Protein AF-0000000083403536 (afdb_homodimer)

Structure (mmCIF, N/CA/C/O backbone):
data_AF-0000000083403536-model_v1
#
loop_
_entity.id
_entity.type
_entity.pdbx_description
1 polymer 'CxC2-like cysteine cluster KDZ transposase-associated domain-containing protein'
#
loop_
_atom_site.group_PDB
_atom_site.id
_atom_site.type_symbol
_atom_site.label_atom_id
_atom_site.label_alt_id
_atom_site.label_comp_id
_atom_site.label_asym_id
_atom_site.label_entity_id
_atom_site.label_seq_id
_atom_site.pdbx_PDB_ins_code
_atom_site.Cartn_x
_atom_site.Cartn_y
_atom_site.Cartn_z
_atom_site.occupancy
_atom_site.B_iso_or_equiv
_atom_site.auth_seq_id
_atom_site.auth_comp_id
_atom_site.auth_asym_id
_atom_site.auth_atom_id
_atom_site.pdbx_PDB_model_num
ATOM 1 N N . PHE A 1 1 ? 15.836 26.047 -26.703 1 81.62 1 PHE A N 1
ATOM 2 C CA . PHE A 1 1 ? 15.055 25.016 -26.031 1 81.62 1 PHE A CA 1
ATOM 3 C C . PHE A 1 1 ? 15.797 23.672 -26.078 1 81.62 1 PHE A C 1
ATOM 5 O O . PHE A 1 1 ? 15.227 22.641 -25.719 1 81.62 1 PHE A O 1
ATOM 12 N N . GLY A 1 2 ? 17.047 23.734 -26.688 1 80.88 2 GLY A N 1
ATOM 13 C CA . GLY A 1 2 ? 17.844 22.516 -26.672 1 80.88 2 GLY A CA 1
ATOM 14 C C . GLY A 1 2 ? 17.906 21.859 -25.312 1 80.88 2 GLY A C 1
ATOM 15 O O . GLY A 1 2 ? 18.047 22.531 -24.297 1 80.88 2 GLY A O 1
ATOM 16 N N . PRO A 1 3 ? 17.656 20.5 -25.359 1 91.81 3 PRO A N 1
ATOM 17 C CA . PRO A 1 3 ? 17.719 19.469 -26.406 1 91.81 3 PRO A CA 1
ATOM 18 C C . PRO A 1 3 ? 16.359 19.234 -27.062 1 91.81 3 PRO A C 1
ATOM 20 O O . PRO A 1 3 ? 16.281 18.469 -28.031 1 91.81 3 PRO A O 1
ATOM 23 N N . PHE A 1 4 ? 15.422 19.938 -26.703 1 94.31 4 PHE A N 1
ATOM 24 C CA . PHE A 1 4 ? 14.094 19.766 -27.281 1 94.31 4 PHE A CA 1
ATOM 25 C C . PHE A 1 4 ? 13.898 20.703 -28.469 1 94.31 4 PHE A C 1
ATOM 27 O O . PHE A 1 4 ? 14.57 21.734 -28.578 1 94.31 4 PHE A O 1
ATOM 34 N N . GLU A 1 5 ? 13.062 20.344 -29.344 1 93.38 5 GLU A N 1
ATOM 35 C CA . GLU A 1 5 ? 12.844 21.125 -30.562 1 93.38 5 GLU A CA 1
ATOM 36 C C . GLU A 1 5 ? 12.195 22.469 -30.25 1 93.38 5 GLU A C 1
ATOM 38 O O . GLU A 1 5 ? 12.523 23.469 -30.875 1 93.38 5 GLU A O 1
ATOM 43 N N . ASP A 1 6 ? 11.203 22.453 -29.453 1 93.25 6 ASP A N 1
ATOM 44 C CA . ASP A 1 6 ? 10.5 23.672 -29.078 1 93.25 6 ASP A CA 1
ATOM 45 C C . ASP A 1 6 ? 9.883 23.547 -27.688 1 93.25 6 ASP A C 1
ATOM 47 O O . ASP A 1 6 ? 10.086 22.547 -27 1 93.25 6 ASP A O 1
ATOM 51 N N . LEU A 1 7 ? 9.242 24.578 -27.266 1 92.75 7 LEU A N 1
ATOM 52 C CA . LEU A 1 7 ? 8.633 24.625 -25.938 1 92.75 7 LEU A CA 1
ATOM 53 C C . LEU A 1 7 ? 7.527 23.578 -25.812 1 92.75 7 LEU A C 1
ATOM 55 O O . LEU A 1 7 ? 7.355 22.984 -24.75 1 92.75 7 LEU A O 1
ATOM 59 N N . ASP A 1 8 ? 6.859 23.375 -26.922 1 93.75 8 ASP A N 1
ATOM 60 C CA . ASP A 1 8 ? 5.758 22.406 -26.922 1 93.75 8 ASP A CA 1
ATOM 61 C C . ASP A 1 8 ? 6.254 21 -26.625 1 93.75 8 ASP A C 1
ATOM 63 O O . ASP A 1 8 ? 5.629 20.266 -25.859 1 93.75 8 ASP A O 1
ATOM 67 N N . GLU A 1 9 ? 7.324 20.75 -27.219 1 94.69 9 GLU A N 1
ATOM 68 C CA . GLU A 1 9 ? 7.918 19.438 -27.016 1 94.69 9 GLU A CA 1
ATOM 69 C C . GLU A 1 9 ? 8.422 19.281 -25.578 1 94.69 9 GLU A C 1
ATOM 71 O O . GLU A 1 9 ? 8.289 18.203 -24.984 1 94.69 9 GLU A O 1
ATOM 76 N N . PHE A 1 10 ? 9.016 20.344 -25.078 1 94.88 10 PHE A N 1
ATOM 77 C CA . PHE A 1 10 ? 9.516 20.312 -23.719 1 94.88 10 PHE A CA 1
ATOM 78 C C . PHE A 1 10 ? 8.367 20.078 -22.734 1 94.88 10 PHE A C 1
ATOM 80 O O . PHE A 1 10 ? 8.492 19.281 -21.797 1 94.88 10 PHE A O 1
ATOM 87 N N . GLU A 1 11 ? 7.289 20.734 -22.906 1 94.88 11 GLU A N 1
ATOM 88 C CA . GLU A 1 11 ? 6.148 20.609 -22.016 1 94.88 11 GLU A CA 1
ATOM 89 C C . GLU A 1 11 ? 5.555 19.203 -22.062 1 94.88 11 GLU A C 1
ATOM 91 O O . GLU A 1 11 ? 5.062 18.703 -21.047 1 94.88 11 GLU A O 1
ATOM 96 N N . LEU A 1 12 ? 5.605 18.625 -23.219 1 95.81 12 LEU A N 1
ATOM 97 C CA . LEU A 1 12 ? 5.172 17.234 -23.328 1 95.81 12 LEU A CA 1
ATOM 98 C C . LEU A 1 12 ? 6.07 16.328 -22.5 1 95.81 12 LEU A C 1
ATOM 100 O O . LEU A 1 12 ? 5.582 15.438 -21.797 1 95.81 12 LEU A O 1
ATOM 104 N N . ALA A 1 13 ? 7.363 16.531 -22.625 1 95.25 13 ALA A N 1
ATOM 105 C CA . ALA A 1 13 ? 8.32 15.734 -21.859 1 95.25 13 ALA A CA 1
ATOM 106 C C . ALA A 1 13 ? 8.125 15.93 -20.359 1 95.25 13 ALA A C 1
ATOM 108 O O . ALA A 1 13 ? 8.219 14.977 -19.578 1 95.25 13 ALA A O 1
ATOM 109 N N . GLU A 1 14 ? 7.898 17.172 -20.016 1 93.94 14 GLU A N 1
ATOM 110 C CA . GLU A 1 14 ? 7.66 17.516 -18.609 1 93.94 14 GLU A CA 1
ATOM 111 C C . GLU A 1 14 ? 6.441 16.797 -18.062 1 93.94 14 GLU A C 1
ATOM 113 O O . GLU A 1 14 ? 6.414 16.438 -16.875 1 93.94 14 GLU A O 1
ATOM 118 N N . TRP A 1 15 ? 5.441 16.578 -18.875 1 93.62 15 TRP A N 1
ATOM 119 C CA . TRP A 1 15 ? 4.23 15.875 -18.469 1 93.62 15 TRP A CA 1
ATOM 120 C C . TRP A 1 15 ? 4.457 14.367 -18.422 1 93.62 15 TRP A C 1
ATOM 122 O O . TRP A 1 15 ? 3.977 13.695 -17.516 1 93.62 15 TRP A O 1
ATOM 132 N N . LEU A 1 16 ? 5.191 13.773 -19.344 1 94.19 16 LEU A N 1
ATOM 133 C CA . LEU A 1 16 ? 5.367 12.336 -19.516 1 94.19 16 LEU A CA 1
ATOM 134 C C . LEU A 1 16 ? 6.211 11.758 -18.391 1 94.19 16 LEU A C 1
ATOM 136 O O . LEU A 1 16 ? 5.891 10.695 -17.844 1 94.19 16 LEU A O 1
ATOM 140 N N . LEU A 1 17 ? 7.195 12.375 -18.016 1 90.62 17 LEU A N 1
ATOM 141 C CA . LEU A 1 17 ? 8.227 11.82 -17.141 1 90.62 17 LEU A CA 1
ATOM 142 C C . LEU A 1 17 ? 7.648 11.469 -15.773 1 90.62 17 LEU A C 1
ATOM 144 O O . LEU A 1 17 ? 7.828 10.352 -15.281 1 90.62 17 LEU A O 1
ATOM 148 N N . PRO A 1 18 ? 6.938 12.406 -15.117 1 85.25 18 PRO A N 1
ATOM 149 C CA . PRO A 1 18 ? 6.441 12.086 -13.773 1 85.25 18 PRO A CA 1
ATOM 150 C C . PRO A 1 18 ? 5.137 11.289 -13.797 1 85.25 18 PRO A C 1
ATOM 152 O O . PRO A 1 18 ? 4.797 10.625 -12.82 1 85.25 18 PRO A O 1
ATOM 155 N N . ASN A 1 19 ? 4.402 11.32 -14.906 1 85.5 19 ASN A N 1
ATOM 156 C CA . ASN A 1 19 ? 3.027 10.828 -14.875 1 85.5 19 ASN A CA 1
ATOM 157 C C . ASN A 1 19 ? 2.906 9.453 -15.516 1 85.5 19 ASN A C 1
ATOM 159 O O . ASN A 1 19 ? 1.936 8.734 -15.273 1 85.5 19 ASN A O 1
ATOM 163 N N . VAL A 1 20 ? 3.871 9.156 -16.406 1 89.19 20 VAL A N 1
ATOM 164 C CA . VAL A 1 20 ? 3.729 7.91 -17.156 1 89.19 20 VAL A CA 1
ATOM 165 C C . VAL A 1 20 ? 4.973 7.047 -16.953 1 89.19 20 VAL A C 1
ATOM 167 O O . VAL A 1 20 ? 6.098 7.559 -16.953 1 89.19 20 VAL A O 1
ATOM 170 N N . GLY A 1 21 ? 4.805 5.758 -16.766 1 85.19 21 GLY A N 1
ATOM 171 C CA . GLY A 1 21 ? 5.914 4.828 -16.656 1 85.19 21 GLY A CA 1
ATOM 172 C C . GLY A 1 21 ? 6.672 4.645 -17.969 1 85.19 21 GLY A C 1
ATOM 173 O O . GLY A 1 21 ? 6.168 4.992 -19.031 1 85.19 21 GLY A O 1
ATOM 174 N N . GLN A 1 22 ? 7.812 4.02 -17.906 1 85.62 22 GLN A N 1
ATOM 175 C CA . GLN A 1 22 ? 8.695 3.896 -19.062 1 85.62 22 GLN A CA 1
ATOM 176 C C . GLN A 1 22 ? 8.062 3.039 -20.156 1 85.62 22 GLN A C 1
ATOM 178 O O . GLN A 1 22 ? 8.062 3.42 -21.328 1 85.62 22 GLN A O 1
ATOM 183 N N . GLY A 1 23 ? 7.586 1.917 -19.719 1 85.69 23 GLY A N 1
ATOM 184 C CA . GLY A 1 23 ? 6.953 1.044 -20.688 1 85.69 23 GLY A CA 1
ATOM 185 C C . GLY A 1 23 ? 5.742 1.672 -21.359 1 85.69 23 GLY A C 1
ATOM 186 O O . GLY A 1 23 ? 5.562 1.55 -22.578 1 85.69 23 GLY A O 1
ATOM 187 N N . LYS A 1 24 ? 4.945 2.381 -20.656 1 90.69 24 LYS A N 1
ATOM 188 C CA . LYS A 1 24 ? 3.734 3.014 -21.172 1 90.69 24 LYS A CA 1
ATOM 189 C C . LYS A 1 24 ? 4.07 4.227 -22.031 1 90.69 24 LYS A C 1
ATOM 191 O O . LYS A 1 24 ? 3.334 4.559 -22.969 1 90.69 24 LYS A O 1
ATOM 196 N N . THR A 1 25 ? 5.199 4.879 -21.672 1 93.5 25 THR A N 1
ATOM 197 C CA . THR A 1 25 ? 5.668 5.977 -22.516 1 93.5 25 THR A CA 1
ATOM 198 C C . THR A 1 25 ? 6.066 5.469 -23.906 1 93.5 25 THR A C 1
ATOM 200 O O . THR A 1 25 ? 5.773 6.109 -24.906 1 93.5 25 THR A O 1
ATOM 203 N N . ASP A 1 26 ? 6.703 4.309 -23.906 1 93.62 26 ASP A N 1
ATOM 204 C CA . ASP A 1 26 ? 7.078 3.711 -25.188 1 93.62 26 ASP A CA 1
ATOM 205 C C . ASP A 1 26 ? 5.84 3.352 -26 1 93.62 26 ASP A C 1
ATOM 207 O O . ASP A 1 26 ? 5.816 3.551 -27.219 1 93.62 26 ASP A O 1
ATOM 211 N N . GLU A 1 27 ? 4.836 2.84 -25.312 1 92.94 27 GLU A N 1
ATOM 212 C CA . GLU A 1 27 ? 3.58 2.525 -25.984 1 92.94 27 GLU A CA 1
ATOM 213 C C . GLU A 1 27 ? 2.928 3.785 -26.547 1 92.94 27 GLU A C 1
ATOM 215 O O . GLU A 1 27 ? 2.402 3.773 -27.672 1 92.94 27 GLU A O 1
ATOM 220 N N . TYR A 1 28 ? 2.895 4.914 -25.797 1 94.69 28 TYR A N 1
ATOM 221 C CA . TYR A 1 28 ? 2.338 6.195 -26.203 1 94.69 28 TYR A CA 1
ATOM 222 C C . TYR A 1 28 ? 3.051 6.727 -27.438 1 94.69 28 TYR A C 1
ATOM 224 O O . TYR A 1 28 ? 2.408 7.219 -28.375 1 94.69 28 TYR A O 1
ATOM 232 N N . LEU A 1 29 ? 4.375 6.527 -27.469 1 95.31 29 LEU A N 1
ATOM 233 C CA . LEU A 1 29 ? 5.176 7.082 -28.547 1 95.31 29 LEU A CA 1
ATOM 234 C C . LEU A 1 29 ? 5.027 6.25 -29.812 1 95.31 29 LEU A C 1
ATOM 236 O O . LEU A 1 29 ? 5.312 6.73 -30.922 1 95.31 29 LEU A O 1
ATOM 240 N N . LYS A 1 30 ? 4.602 4.996 -29.641 1 94 30 LYS A N 1
ATOM 241 C CA . LYS A 1 30 ? 4.418 4.109 -30.797 1 94 30 LYS A CA 1
ATOM 242 C C . LYS A 1 30 ? 3.012 4.238 -31.359 1 94 30 LYS A C 1
ATOM 244 O O . LYS A 1 30 ? 2.729 3.723 -32.438 1 94 30 LYS A O 1
ATOM 249 N N . LEU A 1 31 ? 2.145 4.934 -30.672 1 94.75 31 LEU A N 1
ATOM 250 C CA . LEU A 1 31 ? 0.794 5.137 -31.172 1 94.75 31 LEU A CA 1
ATOM 251 C C . LEU A 1 31 ? 0.825 5.863 -32.531 1 94.75 31 LEU A C 1
ATOM 253 O O . LEU A 1 31 ? 1.603 6.805 -32.688 1 94.75 31 LEU A O 1
ATOM 257 N N . PRO A 1 32 ? 0.029 5.469 -33.406 1 93.38 32 PRO A N 1
ATOM 258 C CA . PRO A 1 32 ? 0.009 6.113 -34.719 1 93.38 32 PRO A CA 1
ATOM 259 C C . PRO A 1 32 ? -0.308 7.605 -34.656 1 93.38 32 PRO A C 1
ATOM 261 O O . PRO A 1 32 ? 0.296 8.406 -35.375 1 93.38 32 PRO A O 1
ATOM 264 N N . ILE A 1 33 ? -1.183 8.016 -33.781 1 93.62 33 ILE A N 1
ATOM 265 C CA . ILE A 1 33 ? -1.561 9.422 -33.688 1 93.62 33 ILE A CA 1
ATOM 266 C C . ILE A 1 33 ? -0.366 10.234 -33.188 1 93.62 33 ILE A C 1
ATOM 268 O O . ILE A 1 33 ? -0.191 11.391 -33.594 1 93.62 33 ILE A O 1
ATOM 272 N N . THR A 1 34 ? 0.468 9.695 -32.312 1 94.31 34 THR A N 1
ATOM 273 C CA . THR A 1 34 ? 1.643 10.383 -31.797 1 94.31 34 THR A CA 1
ATOM 274 C C . THR A 1 34 ? 2.734 10.477 -32.844 1 94.31 34 THR A C 1
ATOM 276 O O . THR A 1 34 ? 3.416 11.492 -32.969 1 94.31 34 THR A O 1
ATOM 279 N N . GLN A 1 35 ? 2.832 9.43 -33.625 1 93.38 35 GLN A N 1
ATOM 280 C CA . GLN A 1 35 ? 3.871 9.398 -34.656 1 93.38 35 GLN A CA 1
ATOM 281 C C . GLN A 1 35 ? 3.51 10.289 -35.844 1 93.38 35 GLN A C 1
ATOM 283 O O . GLN A 1 35 ? 4.367 11 -36.375 1 93.38 35 GLN A O 1
ATOM 288 N N . LYS A 1 36 ? 2.289 10.328 -36.188 1 92.31 36 LYS A N 1
ATOM 289 C CA . LYS A 1 36 ? 1.858 11.008 -37.406 1 92.31 36 LYS A CA 1
ATOM 290 C C . LYS A 1 36 ? 1.49 12.461 -37.125 1 92.31 36 LYS A C 1
ATOM 292 O O . LYS A 1 36 ? 1.797 13.344 -37.938 1 92.31 36 LYS A O 1
ATOM 297 N N . ARG A 1 37 ? 0.852 12.719 -36.031 1 92.31 37 ARG A N 1
ATOM 298 C CA . ARG A 1 37 ? 0.308 14.055 -35.781 1 92.31 37 ARG A CA 1
ATOM 299 C C . ARG A 1 37 ? 1.186 14.828 -34.812 1 92.31 37 ARG A C 1
ATOM 301 O O . ARG A 1 37 ? 1.74 15.867 -35.156 1 92.31 37 ARG A O 1
ATOM 308 N N . CYS A 1 38 ? 1.353 14.32 -33.656 1 93 38 CYS A N 1
ATOM 309 C CA . CYS A 1 38 ? 2.178 15 -32.656 1 93 38 CYS A CA 1
ATOM 310 C C . CYS A 1 38 ? 3.631 15.07 -33.125 1 93 38 CYS A C 1
ATOM 312 O O . CYS A 1 38 ? 4.273 16.109 -33 1 93 38 CYS A O 1
ATOM 314 N N . ALA A 1 39 ? 4.25 14.031 -33.562 1 91.88 39 ALA A N 1
ATOM 315 C CA . ALA A 1 39 ? 5.566 13.859 -34.188 1 91.88 39 ALA A CA 1
ATOM 316 C C . ALA A 1 39 ? 6.66 14.484 -33.312 1 91.88 39 ALA A C 1
ATOM 318 O O . ALA A 1 39 ? 7.406 15.352 -33.781 1 91.88 39 ALA A O 1
ATOM 319 N N . PRO A 1 40 ? 6.754 14.086 -32.094 1 93.5 40 PRO A N 1
ATOM 320 C CA . PRO A 1 40 ? 7.879 14.57 -31.297 1 93.5 40 PRO A CA 1
ATOM 321 C C . PRO A 1 40 ? 9.234 14.133 -31.859 1 93.5 40 PRO A C 1
ATOM 323 O O . PRO A 1 40 ? 9.312 13.156 -32.594 1 93.5 40 PRO A O 1
ATOM 326 N N . SER A 1 41 ? 10.273 14.898 -31.547 1 94.19 41 SER A N 1
ATOM 327 C CA . SER A 1 41 ? 11.602 14.609 -32.062 1 94.19 41 SER A CA 1
ATOM 328 C C . SER A 1 41 ? 12.18 13.344 -31.438 1 94.19 41 SER A C 1
ATOM 330 O O . SER A 1 41 ? 13.141 12.766 -31.953 1 94.19 41 SER A O 1
ATOM 332 N N . PHE A 1 42 ? 11.664 12.914 -30.25 1 94.69 42 PHE A N 1
ATOM 333 C CA . PHE A 1 42 ? 12.062 11.656 -29.641 1 94.69 42 PHE A CA 1
ATOM 334 C C . PHE A 1 42 ? 11.062 10.555 -29.969 1 94.69 42 PHE A C 1
ATOM 336 O O . PHE A 1 42 ? 9.859 10.711 -29.75 1 94.69 42 PHE A O 1
ATOM 343 N N . LYS A 1 43 ? 11.5 9.43 -30.422 1 93.44 43 LYS A N 1
ATOM 344 C CA . LYS A 1 43 ? 10.633 8.367 -30.922 1 93.44 43 LYS A CA 1
ATOM 345 C C . LYS A 1 43 ? 10.484 7.254 -29.891 1 93.44 43 LYS A C 1
ATOM 347 O O . LYS A 1 43 ? 9.531 6.469 -29.953 1 93.44 43 LYS A O 1
ATOM 352 N N . THR A 1 44 ? 11.477 7.133 -29.078 1 93.81 44 THR A N 1
ATOM 353 C CA . THR A 1 44 ? 11.445 6.133 -28.016 1 93.81 44 THR A CA 1
ATOM 354 C C . THR A 1 44 ? 11.672 6.785 -26.656 1 93.81 44 THR A C 1
ATOM 356 O O . THR A 1 44 ? 12.109 7.934 -26.578 1 93.81 44 THR A O 1
ATOM 359 N N . ASN A 1 45 ? 11.25 6.066 -25.672 1 93.31 45 ASN A N 1
ATOM 360 C CA . ASN A 1 45 ? 11.516 6.57 -24.328 1 93.31 45 ASN A CA 1
ATOM 361 C C . ASN A 1 45 ? 13.008 6.766 -24.094 1 93.31 45 ASN A C 1
ATOM 363 O O . ASN A 1 45 ? 13.414 7.68 -23.375 1 93.31 45 ASN A O 1
ATOM 367 N N . LYS A 1 46 ? 13.82 5.875 -24.703 1 92.56 46 LYS A N 1
ATOM 368 C CA . LYS A 1 46 ? 15.273 6 -24.578 1 92.56 46 LYS A CA 1
ATOM 369 C C . LYS A 1 46 ? 15.766 7.324 -25.156 1 92.56 46 LYS A C 1
ATOM 371 O O . LYS A 1 46 ? 16.625 7.984 -24.562 1 92.56 46 LYS A O 1
ATOM 376 N N . ASP A 1 47 ? 15.203 7.691 -26.266 1 94.06 47 ASP A N 1
ATOM 377 C CA . ASP A 1 47 ? 15.555 8.969 -26.891 1 94.06 47 ASP A CA 1
ATOM 378 C C . ASP A 1 47 ? 15.148 10.141 -26 1 94.06 47 ASP A C 1
ATOM 380 O O . ASP A 1 47 ? 15.883 11.125 -25.891 1 94.06 47 ASP A O 1
ATOM 384 N N . LEU A 1 48 ? 13.992 10.047 -25.469 1 94.94 48 LEU A N 1
ATOM 385 C CA . LEU A 1 48 ? 13.5 11.078 -24.562 1 94.94 48 LEU A CA 1
ATOM 386 C C . LEU A 1 48 ? 14.422 11.234 -23.359 1 94.94 48 LEU A C 1
ATOM 388 O O . LEU A 1 48 ? 14.805 12.352 -23.016 1 94.94 48 LEU A O 1
ATOM 392 N N . LEU A 1 49 ? 14.797 10.117 -22.75 1 94.38 49 LEU A N 1
ATOM 393 C CA . LEU A 1 49 ? 15.648 10.141 -21.562 1 94.38 49 LEU A CA 1
ATOM 394 C C . LEU A 1 49 ? 17.031 10.672 -21.906 1 94.38 49 LEU A C 1
ATOM 396 O O . LEU A 1 49 ? 17.672 11.344 -21.078 1 94.38 49 LEU A O 1
ATOM 400 N N . LYS A 1 50 ? 17.516 10.367 -23.094 1 93.94 50 LYS A N 1
ATOM 401 C CA . LYS A 1 50 ? 18.797 10.914 -23.531 1 93.94 50 LYS A CA 1
ATOM 402 C C . LYS A 1 50 ? 18.75 12.438 -23.609 1 93.94 50 LYS A C 1
ATOM 404 O O . LYS A 1 50 ? 19.719 13.109 -23.25 1 93.94 50 LYS A O 1
ATOM 409 N N . LYS A 1 51 ? 17.703 12.977 -24.062 1 94.56 51 LYS A N 1
ATOM 410 C CA . LYS A 1 51 ? 17.531 14.422 -24.109 1 94.56 51 LYS A CA 1
ATOM 411 C C . LYS A 1 51 ? 17.484 15.016 -22.703 1 94.56 51 LYS A C 1
ATOM 413 O O . LYS A 1 51 ? 18.078 16.062 -22.453 1 94.56 51 LYS A O 1
ATOM 418 N N . VAL A 1 52 ? 16.812 14.359 -21.828 1 93.81 52 VAL A N 1
ATOM 419 C CA . VAL A 1 52 ? 16.703 14.828 -20.438 1 93.81 52 VAL A CA 1
ATOM 420 C C . VAL A 1 52 ? 18.078 14.781 -19.781 1 93.81 52 VAL A C 1
ATOM 422 O O . VAL A 1 52 ? 18.453 15.695 -19.031 1 93.81 52 VAL A O 1
ATOM 425 N N . ASP A 1 53 ? 18.828 13.719 -20.078 1 92.12 53 ASP A N 1
ATOM 426 C CA . ASP A 1 53 ? 20.156 13.539 -19.484 1 92.12 53 ASP A CA 1
ATOM 427 C C . ASP A 1 53 ? 21.125 14.609 -19.984 1 92.12 53 ASP A C 1
ATOM 429 O O . ASP A 1 53 ? 22.156 14.867 -19.344 1 92.12 53 ASP A O 1
ATOM 433 N N . SER A 1 54 ? 20.781 15.227 -21.047 1 92.12 54 SER A N 1
ATOM 434 C CA . SER A 1 54 ? 21.656 16.25 -21.609 1 92.12 54 SER A CA 1
ATOM 435 C C . SER A 1 54 ? 21.406 17.609 -20.984 1 92.12 54 SER A C 1
ATOM 437 O O . SER A 1 54 ? 22.188 18.547 -21.172 1 92.12 54 SER A O 1
ATOM 439 N N . LEU A 1 55 ? 20.391 17.719 -20.203 1 91.44 55 LEU A N 1
ATOM 440 C CA . LEU A 1 55 ? 20.094 18.969 -19.516 1 91.44 55 LEU A CA 1
ATOM 441 C C . LEU A 1 55 ? 21.109 19.203 -18.391 1 91.44 55 LEU A C 1
ATOM 443 O O . LEU A 1 55 ? 21.562 18.266 -17.75 1 91.44 55 LEU A O 1
ATOM 447 N N . PRO A 1 56 ? 21.469 20.375 -18.203 1 81.75 56 PRO A N 1
ATOM 448 C CA . PRO A 1 56 ? 22.422 20.688 -17.141 1 81.75 56 PRO A CA 1
ATOM 449 C C . PRO A 1 56 ? 21.859 20.438 -15.742 1 81.75 56 PRO A C 1
ATOM 451 O O . PRO A 1 56 ? 20.672 20.703 -15.5 1 81.75 56 PRO A O 1
ATOM 454 N N . THR A 1 57 ? 22.688 19.766 -14.844 1 75.06 57 THR A N 1
ATOM 455 C CA . THR A 1 57 ? 22.297 19.547 -13.453 1 75.06 57 THR A CA 1
ATOM 456 C C . THR A 1 57 ? 23.203 20.344 -12.508 1 75.06 57 THR A C 1
ATOM 458 O O . THR A 1 57 ? 24.375 20.578 -12.812 1 75.06 57 THR A O 1
ATOM 461 N N . GLN A 1 58 ? 22.625 21.031 -11.469 1 67.25 58 GLN A N 1
ATOM 462 C CA . GLN A 1 58 ? 23.484 21.797 -10.57 1 67.25 58 GLN A CA 1
ATOM 463 C C . GLN A 1 58 ? 23.609 21.109 -9.203 1 67.25 58 GLN A C 1
ATOM 465 O O . GLN A 1 58 ? 24.516 21.422 -8.438 1 67.25 58 GLN A O 1
ATOM 470 N N . SER A 1 59 ? 22.688 20.266 -8.773 1 66.88 59 SER A N 1
ATOM 471 C CA . SER A 1 59 ? 22.688 19.781 -7.395 1 66.88 59 SER A CA 1
ATOM 472 C C . SER A 1 59 ? 23.797 18.766 -7.164 1 66.88 59 SER A C 1
ATOM 474 O O . SER A 1 59 ? 23.781 18.031 -6.176 1 66.88 59 SER A O 1
ATOM 476 N N . GLY A 1 60 ? 24.859 18.844 -7.824 1 76.56 60 GLY A N 1
ATOM 477 C CA . GLY A 1 60 ? 25.969 17.922 -7.602 1 76.56 60 GLY A CA 1
ATOM 478 C C . GLY A 1 60 ? 25.703 16.531 -8.164 1 76.56 60 GLY A C 1
ATOM 479 O O . GLY A 1 60 ? 24.562 16.078 -8.195 1 76.56 60 GLY A O 1
ATOM 480 N N . GLU A 1 61 ? 26.656 15.914 -8.539 1 86.31 61 GLU A N 1
ATOM 481 C CA . GLU A 1 61 ? 26.578 14.578 -9.133 1 86.31 61 GLU A CA 1
ATOM 482 C C . GLU A 1 61 ? 26.547 13.5 -8.055 1 86.31 61 GLU A C 1
ATOM 484 O O . GLU A 1 61 ? 27.156 13.656 -6.992 1 86.31 61 GLU A O 1
ATOM 489 N N . TRP A 1 62 ? 25.781 12.539 -8.273 1 91.94 62 TRP A N 1
ATOM 490 C CA . TRP A 1 62 ? 25.703 11.398 -7.367 1 91.94 62 TRP A CA 1
ATOM 491 C C . TRP A 1 62 ? 26.984 10.578 -7.414 1 91.94 62 TRP A C 1
ATOM 493 O O . TRP A 1 62 ? 27.562 10.383 -8.484 1 91.94 62 TRP A O 1
ATOM 503 N N . ARG A 1 63 ? 27.422 10.273 -6.258 1 92.12 63 ARG A N 1
ATOM 504 C CA . ARG A 1 63 ? 28.578 9.391 -6.113 1 92.12 63 ARG A CA 1
ATOM 505 C C . ARG A 1 63 ? 28.234 8.18 -5.25 1 92.12 63 ARG A C 1
ATOM 507 O O . ARG A 1 63 ? 27.422 8.273 -4.328 1 92.12 63 ARG A O 1
ATOM 514 N N . CYS A 1 64 ? 28.781 7.051 -5.605 1 92.88 64 CYS A N 1
ATOM 515 C CA . CYS A 1 64 ? 28.594 5.832 -4.824 1 92.88 64 CYS A CA 1
ATOM 516 C C . CYS A 1 64 ? 29.906 5.387 -4.188 1 92.88 64 CYS A C 1
ATOM 518 O O . CYS A 1 64 ? 30.859 5.09 -4.891 1 92.88 64 CYS A O 1
ATOM 520 N N . ASP A 1 65 ? 29.969 5.5 -2.932 1 93 65 ASP A N 1
ATOM 521 C CA . ASP A 1 65 ? 31.109 4.988 -2.186 1 93 65 ASP A CA 1
ATOM 522 C C . ASP A 1 65 ? 30.812 3.611 -1.593 1 93 65 ASP A C 1
ATOM 524 O O . ASP A 1 65 ? 29.75 3.398 -1.015 1 93 65 ASP A O 1
ATOM 528 N N . ILE A 1 66 ? 31.734 2.699 -1.793 1 91.75 66 ILE A N 1
ATOM 529 C CA . ILE A 1 66 ? 31.594 1.367 -1.213 1 91.75 66 ILE A CA 1
ATOM 530 C C . ILE A 1 66 ? 32.312 1.312 0.133 1 91.75 66 ILE A C 1
ATOM 532 O O . ILE A 1 66 ? 33.531 1.568 0.212 1 91.75 66 ILE A O 1
ATOM 536 N N . ILE A 1 67 ? 31.531 1.086 1.136 1 92.38 67 ILE A N 1
ATOM 537 C CA . ILE A 1 67 ? 32.094 0.963 2.48 1 92.38 67 ILE A CA 1
ATOM 538 C C . ILE A 1 67 ? 32.188 -0.512 2.865 1 92.38 67 ILE A C 1
ATOM 540 O O . ILE A 1 67 ? 31.188 -1.24 2.818 1 92.38 67 ILE A O 1
ATOM 544 N N . THR A 1 68 ? 33.375 -0.896 3.225 1 90.56 68 THR A N 1
ATOM 545 C CA . THR A 1 68 ? 33.594 -2.283 3.611 1 90.56 68 THR A CA 1
ATOM 546 C C . THR A 1 68 ? 33.5 -2.445 5.125 1 90.56 68 THR A C 1
ATOM 548 O O . THR A 1 68 ? 34.188 -1.74 5.879 1 90.56 68 THR A O 1
ATOM 551 N N . VAL A 1 69 ? 32.625 -3.26 5.551 1 90.81 69 VAL A N 1
ATOM 552 C CA . VAL A 1 69 ? 32.438 -3.547 6.969 1 90.81 69 VAL A CA 1
ATOM 553 C C . VAL A 1 69 ? 32.969 -4.941 7.293 1 90.81 69 VAL A C 1
ATOM 555 O O . VAL A 1 69 ? 32.5 -5.934 6.719 1 90.81 69 VAL A O 1
ATOM 558 N N . THR A 1 70 ? 33.938 -4.938 8.172 1 90.81 70 THR A N 1
ATOM 559 C CA . THR A 1 70 ? 34.5 -6.215 8.602 1 90.81 70 THR A CA 1
ATOM 560 C C . THR A 1 70 ? 33.75 -6.746 9.828 1 90.81 70 THR A C 1
ATOM 562 O O . THR A 1 70 ? 33.719 -6.086 10.867 1 90.81 70 THR A O 1
ATOM 565 N N . GLY A 1 71 ? 33.156 -7.883 9.633 1 88.88 71 GLY A N 1
ATOM 566 C CA . GLY A 1 71 ? 32.375 -8.453 10.719 1 88.88 71 GLY A CA 1
ATOM 567 C C . GLY A 1 71 ? 33.188 -9.266 11.695 1 88.88 71 GLY A C 1
ATOM 568 O O . GLY A 1 71 ? 34.406 -9.312 11.586 1 88.88 71 GLY A O 1
ATOM 569 N N . ASP A 1 72 ? 32.562 -9.734 12.789 1 88.31 72 ASP A N 1
ATOM 570 C CA . ASP A 1 72 ? 33.219 -10.578 13.789 1 88.31 72 ASP A CA 1
ATOM 571 C C . ASP A 1 72 ? 32.969 -12.055 13.508 1 88.31 72 ASP A C 1
ATOM 573 O O . ASP A 1 72 ? 33.562 -12.922 14.148 1 88.31 72 ASP A O 1
ATOM 577 N N . LYS A 1 73 ? 32.125 -12.352 12.562 1 85.44 73 LYS A N 1
ATOM 578 C CA . LYS A 1 73 ? 31.938 -13.742 12.148 1 85.44 73 LYS A CA 1
ATOM 579 C C . LYS A 1 73 ? 33.062 -14.188 11.219 1 85.44 73 LYS A C 1
ATOM 581 O O . LYS A 1 73 ? 33.562 -13.398 10.422 1 85.44 73 LYS A O 1
ATOM 586 N N . MET A 1 74 ? 33.562 -15.258 11.484 1 81.94 74 MET A N 1
ATOM 587 C CA . MET A 1 74 ? 34.719 -15.766 10.711 1 81.94 74 MET A CA 1
ATOM 588 C C . MET A 1 74 ? 34.219 -16.688 9.586 1 81.94 74 MET A C 1
ATOM 590 O O . MET A 1 74 ? 33.25 -17.422 9.758 1 81.94 74 MET A O 1
ATOM 594 N N . THR A 1 75 ? 34.844 -16.391 8.469 1 71.5 75 THR A N 1
ATOM 595 C CA . THR A 1 75 ? 34.625 -17.328 7.383 1 71.5 75 THR A CA 1
ATOM 596 C C . THR A 1 75 ? 35.312 -18.656 7.664 1 71.5 75 THR A C 1
ATOM 598 O O . THR A 1 75 ? 36.062 -18.781 8.641 1 71.5 75 THR A O 1
ATOM 601 N N . GLU A 1 76 ? 35 -19.734 6.914 1 56.59 76 GLU A N 1
ATOM 602 C CA . GLU A 1 76 ? 35.594 -21.047 7.102 1 56.59 76 GLU A CA 1
ATOM 603 C C . GLU A 1 76 ? 37.125 -20.984 7.027 1 56.59 76 GLU A C 1
ATOM 605 O O . GLU A 1 76 ? 37.812 -21.75 7.703 1 56.59 76 GLU A O 1
ATOM 610 N N . GLY A 1 77 ? 37.688 -20.125 6.281 1 66.88 77 GLY A N 1
ATOM 611 C CA . GLY A 1 77 ? 39.125 -19.969 6.164 1 66.88 77 GLY A CA 1
ATOM 612 C C . GLY A 1 77 ? 39.719 -19.141 7.281 1 66.88 77 GLY A C 1
ATOM 613 O O . GLY A 1 77 ? 40.906 -18.812 7.254 1 66.88 77 GLY A O 1
ATOM 614 N N . GLY A 1 78 ? 38.844 -18.875 8.312 1 74.94 78 GLY A N 1
ATOM 615 C CA . GLY A 1 78 ? 39.375 -18.141 9.453 1 74.94 78 GLY A CA 1
ATOM 616 C C . GLY A 1 78 ? 39.438 -16.641 9.211 1 74.94 78 GLY A C 1
ATOM 617 O O . GLY A 1 78 ? 40.125 -15.922 9.938 1 74.94 78 GLY A O 1
ATOM 618 N N . LYS A 1 79 ? 39 -16.234 8.031 1 82 79 LYS A N 1
ATOM 619 C CA . LYS A 1 79 ? 38.969 -14.797 7.762 1 82 79 LYS A CA 1
ATOM 620 C C . LYS A 1 79 ? 37.625 -14.195 8.141 1 82 79 LYS A C 1
ATOM 622 O O . LYS A 1 79 ? 36.562 -14.852 8.016 1 82 79 LYS A O 1
ATOM 627 N N . PRO A 1 80 ? 37.719 -12.922 8.703 1 87.44 80 PRO A N 1
ATOM 628 C CA . PRO A 1 80 ? 36.469 -12.266 9.07 1 87.44 80 PRO A CA 1
ATOM 629 C C . PRO A 1 80 ? 35.562 -12.016 7.867 1 87.44 80 PRO A C 1
ATOM 631 O O . PRO A 1 80 ? 36.062 -11.68 6.781 1 87.44 80 PRO A O 1
ATOM 634 N N . MET A 1 81 ? 34.344 -12.273 8.062 1 85.81 81 MET A N 1
ATOM 635 C CA . MET A 1 81 ? 33.344 -12.008 7.016 1 85.81 81 MET A CA 1
ATOM 636 C C . MET A 1 81 ? 33.25 -10.508 6.734 1 85.81 81 MET A C 1
ATOM 638 O O . MET A 1 81 ? 33.281 -9.695 7.656 1 85.81 81 MET A O 1
ATOM 642 N N . VAL A 1 82 ? 33.312 -10.211 5.445 1 86.31 82 VAL A N 1
ATOM 643 C CA . VAL A 1 82 ? 33.25 -8.805 5.047 1 86.31 82 VAL A CA 1
ATOM 644 C C . VAL A 1 82 ? 31.984 -8.516 4.277 1 86.31 82 VAL A C 1
ATOM 646 O O . VAL A 1 82 ? 31.516 -9.359 3.502 1 86.31 82 VAL A O 1
ATOM 649 N N . GLU A 1 83 ? 31.312 -7.477 4.629 1 86.69 83 GLU A N 1
ATOM 650 C CA . GLU A 1 83 ? 30.125 -6.996 3.924 1 86.69 83 GLU A CA 1
ATOM 651 C C . GLU A 1 83 ? 30.359 -5.613 3.322 1 86.69 83 GLU A C 1
ATOM 653 O O . GLU A 1 83 ? 30.953 -4.746 3.963 1 86.69 83 GLU A O 1
ATOM 658 N N . GLU A 1 84 ? 30.016 -5.543 2.031 1 86.75 84 GLU A N 1
ATOM 659 C CA . GLU A 1 84 ? 30.141 -4.254 1.356 1 86.75 84 GLU A CA 1
ATOM 660 C C . GLU A 1 84 ? 28.797 -3.555 1.243 1 86.75 84 GLU A C 1
ATOM 662 O O . GLU A 1 84 ? 27.797 -4.172 0.848 1 86.75 84 GLU A O 1
ATOM 667 N N . VAL A 1 85 ? 28.797 -2.33 1.736 1 90.06 85 VAL A N 1
ATOM 668 C CA . VAL A 1 85 ? 27.578 -1.535 1.663 1 90.06 85 VAL A CA 1
ATOM 669 C C . VAL A 1 85 ? 27.812 -0.307 0.787 1 90.06 85 VAL A C 1
ATOM 671 O O . VAL A 1 85 ? 28.922 0.235 0.749 1 90.06 85 VAL A O 1
ATOM 674 N N . GLU A 1 86 ? 26.75 0.072 0.034 1 90.88 86 GLU A N 1
ATOM 675 C CA . GLU A 1 86 ? 26.828 1.221 -0.863 1 90.88 86 GLU A CA 1
ATOM 676 C C . GLU A 1 86 ? 26.297 2.482 -0.197 1 90.88 86 GLU A C 1
ATOM 678 O O . GLU A 1 86 ? 25.203 2.463 0.39 1 90.88 86 GLU A O 1
ATOM 683 N N . LEU A 1 87 ? 27.078 3.539 -0.208 1 94.88 87 LEU A N 1
ATOM 684 C CA . LEU A 1 87 ? 26.656 4.867 0.224 1 94.88 87 LEU A CA 1
ATOM 685 C C . LEU A 1 87 ? 26.531 5.812 -0.967 1 94.88 87 LEU A C 1
ATOM 687 O O . LEU A 1 87 ? 27.531 6.16 -1.601 1 94.88 87 LEU A O 1
ATOM 691 N N . TRP A 1 88 ? 25.328 6.16 -1.293 1 94.75 88 TRP A N 1
ATOM 692 C CA . TRP A 1 88 ? 25.078 7.125 -2.357 1 94.75 88 TRP A CA 1
ATOM 693 C C . TRP A 1 88 ? 24.984 8.539 -1.8 1 94.75 88 TRP A C 1
ATOM 695 O O . TRP A 1 88 ? 24.219 8.797 -0.871 1 94.75 88 TRP A O 1
ATOM 705 N N . SER A 1 89 ? 25.766 9.414 -2.27 1 95.44 89 SER A N 1
ATOM 706 C CA . SER A 1 89 ? 25.812 10.758 -1.694 1 95.44 89 SER A CA 1
ATOM 707 C C . SER A 1 89 ? 26.156 11.805 -2.746 1 95.44 89 SER A C 1
ATOM 709 O O . SER A 1 89 ? 26.625 11.461 -3.838 1 95.44 89 SER A O 1
ATOM 711 N N . ARG A 1 90 ? 25.859 13.039 -2.451 1 94.88 90 ARG A N 1
ATOM 712 C CA . ARG A 1 90 ? 26.266 14.227 -3.186 1 94.88 90 ARG A CA 1
ATOM 713 C C . ARG A 1 90 ? 27.156 15.125 -2.326 1 94.88 90 ARG A C 1
ATOM 715 O O . ARG A 1 90 ? 27.234 14.945 -1.109 1 94.88 90 ARG A O 1
ATOM 722 N N . ASP A 1 91 ? 27.875 15.992 -3.043 1 95.56 91 ASP A N 1
ATOM 723 C CA . ASP A 1 91 ? 28.688 16.969 -2.324 1 95.56 91 ASP A CA 1
ATOM 724 C C . ASP A 1 91 ? 27.828 17.969 -1.578 1 95.56 91 ASP A C 1
ATOM 726 O O . ASP A 1 91 ? 27.078 18.734 -2.197 1 95.56 91 ASP A O 1
ATOM 730 N N . PRO A 1 92 ? 27.953 18 -0.215 1 96.81 92 PRO A N 1
ATOM 731 C CA . PRO A 1 92 ? 27.109 18.906 0.554 1 96.81 92 PRO A CA 1
ATOM 732 C C . PRO A 1 92 ? 27.359 20.375 0.231 1 96.81 92 PRO A C 1
ATOM 734 O O . PRO A 1 92 ? 26.453 21.203 0.313 1 96.81 92 PRO A O 1
ATOM 737 N N . ILE A 1 93 ? 28.562 20.719 -0.129 1 96.75 93 ILE A N 1
ATOM 738 C CA . ILE A 1 93 ? 28.891 22.094 -0.435 1 96.75 93 ILE A CA 1
ATOM 739 C C . ILE A 1 93 ? 28.203 22.531 -1.725 1 96.75 93 ILE A C 1
ATOM 741 O O . ILE A 1 93 ? 27.703 23.656 -1.823 1 96.75 93 ILE A O 1
ATOM 745 N N . GLU A 1 94 ? 28.188 21.594 -2.654 1 94.56 94 GLU A N 1
ATOM 746 C CA . GLU A 1 94 ? 27.5 21.891 -3.91 1 94.56 94 GLU A CA 1
ATOM 747 C C . GLU A 1 94 ? 26 22.047 -3.699 1 94.56 94 GLU A C 1
ATOM 749 O O . GLU A 1 94 ? 25.344 22.859 -4.359 1 94.56 94 GLU A O 1
ATOM 754 N N . CYS A 1 95 ? 25.484 21.266 -2.824 1 94.94 95 CYS A N 1
ATOM 755 C CA . CYS A 1 95 ? 24.062 21.375 -2.502 1 94.94 95 CYS A CA 1
ATOM 756 C C . CYS A 1 95 ? 23.766 22.734 -1.885 1 94.94 95 CYS A C 1
ATOM 758 O O . CYS A 1 95 ? 22.766 23.375 -2.25 1 94.94 95 CYS A O 1
ATOM 760 N N . ILE A 1 96 ? 24.594 23.172 -0.966 1 96.94 96 ILE A N 1
ATOM 761 C CA . ILE A 1 96 ? 24.406 24.453 -0.294 1 96.94 96 ILE A CA 1
ATOM 762 C C . ILE A 1 96 ? 24.594 25.594 -1.291 1 96.94 96 ILE A C 1
ATOM 764 O O . ILE A 1 96 ? 23.844 26.578 -1.264 1 96.94 96 ILE A O 1
ATOM 768 N N . ARG A 1 97 ? 25.578 25.438 -2.182 1 95 97 ARG A N 1
ATOM 769 C CA . ARG A 1 97 ? 25.812 26.422 -3.227 1 95 97 ARG A CA 1
ATOM 770 C C . ARG A 1 97 ? 24.578 26.594 -4.105 1 95 97 ARG A C 1
ATOM 772 O O . ARG A 1 97 ? 24.203 27.719 -4.469 1 95 97 ARG A O 1
ATOM 779 N N . GLU A 1 98 ? 23.984 25.484 -4.398 1 91.81 98 GLU A N 1
ATOM 780 C CA . GLU A 1 98 ? 22.781 25.516 -5.215 1 91.81 98 GLU A CA 1
ATOM 781 C C . GLU A 1 98 ? 21.641 26.234 -4.496 1 91.81 98 GLU A C 1
ATOM 783 O O . GLU A 1 98 ? 20.922 27.031 -5.105 1 91.81 98 GLU A O 1
ATOM 788 N N . LEU A 1 99 ? 21.453 26.031 -3.248 1 94.56 99 LEU A N 1
ATOM 789 C CA . LEU A 1 99 ? 20.391 26.656 -2.469 1 94.56 99 LEU A CA 1
ATOM 790 C C . LEU A 1 99 ? 20.625 28.156 -2.307 1 94.56 99 LEU A C 1
ATOM 792 O O . LEU A 1 99 ? 19.719 28.953 -2.527 1 94.56 99 LEU A O 1
ATOM 796 N N . LEU A 1 100 ? 21.844 28.5 -1.995 1 95.56 100 LEU A N 1
ATOM 797 C CA . LEU A 1 100 ? 22.188 29.891 -1.747 1 95.56 100 LEU A CA 1
ATOM 798 C C . LEU A 1 100 ? 22.203 30.688 -3.047 1 95.56 100 LEU A C 1
ATOM 800 O O . LEU A 1 100 ? 21.906 31.875 -3.053 1 95.56 100 LEU A O 1
ATOM 804 N N . GLY A 1 101 ? 22.609 29.984 -4.066 1 91.31 101 GLY A N 1
ATOM 805 C CA . GLY A 1 101 ? 22.781 30.688 -5.336 1 91.31 101 GLY A CA 1
ATOM 806 C C . GLY A 1 101 ? 21.531 30.656 -6.199 1 91.31 101 GLY A C 1
ATOM 807 O O . GLY A 1 101 ? 21.484 31.281 -7.266 1 91.31 101 GLY A O 1
ATOM 808 N N . ASN A 1 102 ? 20.5 30.031 -5.789 1 87.81 102 ASN A N 1
ATOM 809 C CA . ASN A 1 102 ? 19.281 29.922 -6.57 1 87.81 102 ASN A CA 1
ATOM 810 C C . ASN A 1 102 ? 18.531 31.25 -6.645 1 87.81 102 ASN A C 1
ATOM 812 O O . ASN A 1 102 ? 18.062 31.75 -5.629 1 87.81 102 ASN A O 1
ATOM 816 N N . PRO A 1 103 ? 18.375 31.781 -7.754 1 84.56 103 PRO A N 1
ATOM 817 C CA . PRO A 1 103 ? 17.703 33.062 -7.883 1 84.56 103 PRO A CA 1
ATOM 818 C C . PRO A 1 103 ? 16.234 33.031 -7.48 1 84.56 103 PRO A C 1
ATOM 820 O O . PRO A 1 103 ? 15.648 34.062 -7.133 1 84.56 103 PRO A O 1
ATOM 823 N N . ALA A 1 104 ? 15.633 31.875 -7.516 1 83 104 ALA A N 1
ATOM 824 C CA . ALA A 1 104 ? 14.227 31.719 -7.148 1 83 104 ALA A CA 1
ATOM 825 C C . ALA A 1 104 ? 14.008 32.062 -5.672 1 83 104 ALA A C 1
ATOM 827 O O . ALA A 1 104 ? 12.891 32.375 -5.266 1 83 104 ALA A O 1
ATOM 828 N N . PHE A 1 105 ? 15.141 32.031 -4.902 1 90.5 105 PHE A N 1
ATOM 829 C CA . PHE A 1 105 ? 15.016 32.25 -3.465 1 90.5 105 PHE A CA 1
ATOM 830 C C . PHE A 1 105 ? 15.508 33.625 -3.08 1 90.5 105 PHE A C 1
ATOM 832 O O . PHE A 1 105 ? 15.648 33.938 -1.896 1 90.5 105 PHE A O 1
ATOM 839 N N . LYS A 1 106 ? 15.703 34.438 -3.99 1 89 106 LYS A N 1
ATOM 840 C CA . LYS A 1 106 ? 16.297 35.75 -3.746 1 89 106 LYS A CA 1
ATOM 841 C C . LYS A 1 106 ? 15.461 36.531 -2.754 1 89 106 LYS A C 1
ATOM 843 O O . LYS A 1 106 ? 16 37.156 -1.824 1 89 106 LYS A O 1
ATOM 848 N N . ASP A 1 107 ? 14.195 36.438 -2.906 1 89.56 107 ASP A N 1
ATOM 849 C CA . ASP A 1 107 ? 13.312 37.312 -2.127 1 89.56 107 ASP A CA 1
ATOM 850 C C . ASP A 1 107 ? 12.945 36.656 -0.793 1 89.56 107 ASP A C 1
ATOM 852 O O . ASP A 1 107 ? 12.359 37.312 0.078 1 89.56 107 ASP A O 1
ATOM 856 N N . CYS A 1 108 ? 13.344 35.5 -0.583 1 93.12 108 CYS A N 1
ATOM 857 C CA . CYS A 1 108 ? 12.953 34.812 0.647 1 93.12 108 CYS A CA 1
ATOM 858 C C . CYS A 1 108 ? 14.188 34.375 1.429 1 93.12 108 CYS A C 1
ATOM 860 O O . CYS A 1 108 ? 14.102 33.438 2.238 1 93.12 108 CYS A O 1
ATOM 862 N N . MET A 1 109 ? 15.289 35 1.233 1 95.38 109 MET A N 1
ATOM 863 C CA . MET A 1 109 ? 16.531 34.625 1.898 1 95.38 109 MET A CA 1
ATOM 864 C C . MET A 1 109 ? 17.078 35.75 2.734 1 95.38 109 MET A C 1
ATOM 866 O O . MET A 1 109 ? 16.922 36.938 2.367 1 95.38 109 MET A O 1
ATOM 870 N N . ARG A 1 110 ? 17.625 35.406 3.871 1 96.62 110 ARG A N 1
ATOM 871 C CA . ARG A 1 110 ? 18.359 36.375 4.711 1 96.62 110 ARG A CA 1
ATOM 872 C C . ARG A 1 110 ? 19.812 35.938 4.891 1 96.62 110 ARG A C 1
ATOM 874 O O . ARG A 1 110 ? 20.109 34.75 4.867 1 96.62 110 ARG A O 1
ATOM 881 N N . TYR A 1 111 ? 20.719 36.906 5.066 1 96.56 111 TYR A N 1
ATOM 882 C CA . TYR A 1 111 ? 22.141 36.594 5.105 1 96.56 111 TYR A CA 1
ATOM 883 C C . TYR A 1 111 ? 22.75 37.031 6.43 1 96.56 111 TYR A C 1
ATOM 885 O O . TYR A 1 111 ? 23.953 36.906 6.637 1 96.56 111 TYR A O 1
ATOM 893 N N . ALA A 1 112 ? 21.938 37.594 7.309 1 95.75 112 ALA A N 1
ATOM 894 C CA . ALA A 1 112 ? 22.375 38.031 8.633 1 95.75 112 ALA A CA 1
ATOM 895 C C . ALA A 1 112 ? 21.266 37.875 9.664 1 95.75 112 ALA A C 1
ATOM 897 O O . ALA A 1 112 ? 20.078 37.906 9.312 1 95.75 112 ALA A O 1
ATOM 898 N N . PRO A 1 113 ? 21.656 37.625 11.016 1 96.19 113 PRO A N 1
ATOM 899 C CA . PRO A 1 113 ? 20.625 37.531 12.055 1 96.19 113 PRO A CA 1
ATOM 900 C C . PRO A 1 113 ? 20 38.875 12.375 1 96.19 113 PRO A C 1
ATOM 902 O O . PRO A 1 113 ? 20.625 39.938 12.148 1 96.19 113 PRO A O 1
ATOM 905 N N . GLU A 1 114 ? 18.75 38.781 12.82 1 95.75 114 GLU A N 1
ATOM 906 C CA . GLU A 1 114 ? 18.016 40 13.172 1 95.75 114 GLU A CA 1
ATOM 907 C C . GLU A 1 114 ? 17.219 39.812 14.453 1 95.75 114 GLU A C 1
ATOM 909 O O . GLU A 1 114 ? 16.719 38.688 14.719 1 95.75 114 GLU A O 1
ATOM 914 N N . ARG A 1 115 ? 17.234 40.875 15.297 1 94 115 ARG A N 1
ATOM 915 C CA . ARG A 1 115 ? 16.328 40.844 16.438 1 94 115 ARG A CA 1
ATOM 916 C C . ARG A 1 115 ? 15.062 41.656 16.156 1 94 115 ARG A C 1
ATOM 918 O O . ARG A 1 115 ? 15.133 42.875 15.875 1 94 115 ARG A O 1
ATOM 925 N N . VAL A 1 116 ? 13.992 41 16.219 1 94.62 116 VAL A N 1
ATOM 926 C CA . VAL A 1 116 ? 12.703 41.625 15.891 1 94.62 116 VAL A CA 1
ATOM 927 C C . VAL A 1 116 ? 11.852 41.719 17.156 1 94.62 116 VAL A C 1
ATOM 929 O O . VAL A 1 116 ? 11.828 40.812 17.969 1 94.62 116 VAL A O 1
ATOM 932 N N . PHE A 1 117 ? 11.273 42.875 17.328 1 94.19 117 PHE A N 1
ATOM 933 C CA . PHE A 1 117 ? 10.414 43.125 18.484 1 94.19 117 PHE A CA 1
ATOM 934 C C . PHE A 1 117 ? 9.008 43.5 18.031 1 94.19 117 PHE A C 1
ATOM 936 O O . PHE A 1 117 ? 8.828 44.125 16.984 1 94.19 117 PHE A O 1
ATOM 943 N N . GLU A 1 118 ? 8.062 43.031 18.688 1 90.12 118 GLU A N 1
ATOM 944 C CA . GLU A 1 118 ? 6.672 43.312 18.344 1 90.12 118 GLU A CA 1
ATOM 945 C C . GLU A 1 118 ? 6.281 44.719 18.734 1 90.12 118 GLU A C 1
ATOM 947 O O . GLU A 1 118 ? 5.492 45.375 18.031 1 90.12 118 GLU A O 1
ATOM 952 N N . ASP A 1 119 ? 6.797 45.25 19.875 1 88.69 119 ASP A N 1
ATOM 953 C CA . ASP A 1 119 ? 6.438 46.594 20.375 1 88.69 119 ASP A CA 1
ATOM 954 C C . ASP A 1 119 ? 7.512 47.594 20.016 1 88.69 119 ASP A C 1
ATOM 956 O O . ASP A 1 119 ? 8.656 47.25 19.766 1 88.69 119 ASP A O 1
ATOM 960 N N . GLU A 1 120 ? 7.102 48.844 20.031 1 89.25 120 GLU A N 1
ATOM 961 C CA . GLU A 1 120 ? 8.016 49.938 19.703 1 89.25 120 GLU A CA 1
ATOM 962 C C . GLU A 1 120 ? 9.062 50.125 20.797 1 89.25 120 GLU A C 1
ATOM 964 O O . GLU A 1 120 ? 10.18 50.562 20.516 1 89.25 120 GLU A O 1
ATOM 969 N N . GLU A 1 121 ? 8.703 49.75 22.016 1 90 121 GLU A N 1
ATOM 970 C CA . GLU A 1 121 ? 9.586 49.969 23.156 1 90 121 GLU A CA 1
ATOM 971 C C . GLU A 1 121 ? 10.68 48.906 23.188 1 90 121 GLU A C 1
ATOM 973 O O . GLU A 1 121 ? 11.672 49.031 23.922 1 90 121 GLU A O 1
ATOM 978 N N . GLY A 1 122 ? 10.617 47.812 22.359 1 88.81 122 GLY A N 1
ATOM 979 C CA . GLY A 1 122 ? 11.625 46.781 22.297 1 88.81 122 GLY A CA 1
ATOM 980 C C . GLY A 1 122 ? 11.57 45.812 23.484 1 88.81 122 GLY A C 1
ATOM 981 O O . GLY A 1 122 ? 12.602 45.312 23.906 1 88.81 122 GLY A O 1
ATOM 982 N N . GLU A 1 123 ? 10.461 45.594 24.031 1 89.62 123 GLU A N 1
ATOM 983 C CA . GLU A 1 123 ? 10.344 44.75 25.219 1 89.62 123 GLU A CA 1
ATOM 984 C C . GLU A 1 123 ? 9.891 43.344 24.875 1 89.62 123 GLU A C 1
ATOM 986 O O . GLU A 1 123 ? 10.258 42.375 25.547 1 89.62 123 GLU A O 1
ATOM 991 N N . VAL A 1 124 ? 9.102 43.188 23.844 1 94.69 124 VAL A N 1
ATOM 992 C CA . VAL A 1 124 ? 8.562 41.875 23.469 1 94.69 124 VAL A CA 1
ATOM 993 C C . VAL A 1 124 ? 9.289 41.344 22.219 1 94.69 124 VAL A C 1
ATOM 995 O O . VAL A 1 124 ? 8.945 41.719 21.094 1 94.69 124 VAL A O 1
ATOM 998 N N . ARG A 1 125 ? 10.141 40.375 22.453 1 96.06 125 ARG A N 1
ATOM 999 C CA . ARG A 1 125 ? 10.961 39.812 21.375 1 96.06 125 ARG A CA 1
ATOM 1000 C C . ARG A 1 125 ? 10.164 38.812 20.562 1 96.06 125 ARG A C 1
ATOM 1002 O O . ARG A 1 125 ? 9.312 38.094 21.094 1 96.06 125 ARG A O 1
ATOM 1009 N N . VAL A 1 126 ? 10.43 38.781 19.219 1 95.94 126 VAL A N 1
ATOM 1010 C CA . VAL A 1 126 ? 9.766 37.844 18.312 1 95.94 126 VAL A CA 1
ATOM 1011 C C . VAL A 1 126 ? 10.727 36.719 17.922 1 95.94 126 VAL A C 1
ATOM 1013 O O . VAL A 1 126 ? 11.906 36.969 17.672 1 95.94 126 VAL A O 1
ATOM 1016 N N . PHE A 1 127 ? 10.305 35.469 17.984 1 95.69 127 PHE A N 1
ATOM 1017 C CA . PHE A 1 127 ? 11.039 34.281 17.562 1 95.69 127 PHE A CA 1
ATOM 1018 C C . PHE A 1 127 ? 10.266 33.5 16.5 1 95.69 127 PHE A C 1
ATOM 1020 O O . PHE A 1 127 ? 9.305 32.812 16.812 1 95.69 127 PHE A O 1
ATOM 1027 N N . ASP A 1 128 ? 10.633 33.562 15.289 1 93.25 128 ASP A N 1
ATOM 1028 C CA . ASP A 1 128 ? 9.898 32.875 14.242 1 93.25 128 ASP A CA 1
ATOM 1029 C C . ASP A 1 128 ? 10.852 32.125 13.305 1 93.25 128 ASP A C 1
ATOM 1031 O O . ASP A 1 128 ? 10.734 30.922 13.117 1 93.25 128 ASP A O 1
ATOM 1035 N N . GLU A 1 129 ? 11.828 32.812 12.766 1 95.75 129 GLU A N 1
ATOM 1036 C CA . GLU A 1 129 ? 12.805 32.25 11.844 1 95.75 129 GLU A CA 1
ATOM 1037 C C . GLU A 1 129 ? 14.141 32 12.539 1 95.75 129 GLU A C 1
ATOM 1039 O O . GLU A 1 129 ? 14.367 32.5 13.648 1 95.75 129 GLU A O 1
ATOM 1044 N N . MET A 1 130 ? 14.961 31.266 11.844 1 95.81 130 MET A N 1
ATOM 1045 C CA . MET A 1 130 ? 16.297 31 12.391 1 95.81 130 MET A CA 1
ATOM 1046 C C . MET A 1 130 ? 17.062 32.312 12.578 1 95.81 130 MET A C 1
ATOM 1048 O O . MET A 1 130 ? 17.812 32.469 13.539 1 95.81 130 MET A O 1
ATOM 1052 N N . TRP A 1 131 ? 16.906 33.25 11.641 1 97.31 131 TRP A N 1
ATOM 1053 C CA . TRP A 1 131 ? 17.672 34.469 11.711 1 97.31 131 TRP A CA 1
ATOM 1054 C C . TRP A 1 131 ? 17.109 35.438 12.766 1 97.31 131 TRP A C 1
ATOM 1056 O O . TRP A 1 131 ? 17.734 36.438 13.125 1 97.31 131 TRP A O 1
ATOM 1066 N N . THR A 1 132 ? 15.875 35.156 13.305 1 97 132 THR A N 1
ATOM 1067 C CA . THR A 1 132 ? 15.312 35.969 14.367 1 97 132 THR A CA 1
ATOM 1068 C C . THR A 1 132 ? 15.578 35.344 15.734 1 97 132 THR A C 1
ATOM 1070 O O . THR A 1 132 ? 15.18 35.906 16.766 1 97 132 THR A O 1
ATOM 1073 N N . ALA A 1 133 ? 16.266 34.219 15.766 1 96.94 133 ALA A N 1
ATOM 1074 C CA . ALA A 1 133 ? 16.516 33.469 17 1 96.94 133 ALA A CA 1
ATOM 1075 C C . ALA A 1 133 ? 17.938 33.719 17.5 1 96.94 133 ALA A C 1
ATOM 1077 O O . ALA A 1 133 ? 18.719 34.438 16.859 1 96.94 133 ALA A O 1
ATOM 1078 N N . ASP A 1 134 ? 18.266 33.125 18.609 1 97.31 134 ASP A N 1
ATOM 1079 C CA . ASP A 1 134 ? 19.484 33.469 19.312 1 97.31 134 ASP A CA 1
ATOM 1080 C C . ASP A 1 134 ? 20.688 32.688 18.766 1 97.31 134 ASP A C 1
ATOM 1082 O O . ASP A 1 134 ? 21.828 33.188 18.828 1 97.31 134 ASP A O 1
ATOM 1086 N N . TRP A 1 135 ? 20.484 31.547 18.25 1 97.5 135 TRP A N 1
ATOM 1087 C CA . TRP A 1 135 ? 21.578 30.703 17.812 1 97.5 135 TRP A CA 1
ATOM 1088 C C . TRP A 1 135 ? 22.438 31.406 16.766 1 97.5 135 TRP A C 1
ATOM 1090 O O . TRP A 1 135 ? 23.656 31.328 16.812 1 97.5 135 TRP A O 1
ATOM 1100 N N . TRP A 1 136 ? 21.75 32 15.82 1 97.56 136 TRP A N 1
ATOM 1101 C CA . TRP A 1 136 ? 22.484 32.656 14.742 1 97.56 136 TRP A CA 1
ATOM 1102 C C . TRP A 1 136 ? 23.359 33.781 15.289 1 97.56 136 TRP A C 1
ATOM 1104 O O . TRP A 1 136 ? 24.531 33.906 14.906 1 97.56 136 TRP A O 1
ATOM 1114 N N . TRP A 1 137 ? 22.906 34.531 16.266 1 96.44 137 TRP A N 1
ATOM 1115 C CA . TRP A 1 137 ? 23.672 35.625 16.906 1 96.44 137 TRP A CA 1
ATOM 1116 C C . TRP A 1 137 ? 24.875 35.031 17.641 1 96.44 137 TRP A C 1
ATOM 1118 O O . TRP A 1 137 ? 26 35.562 17.5 1 96.44 137 TRP A O 1
ATOM 1128 N N . ASP A 1 138 ? 24.625 34.062 18.406 1 96.56 138 ASP A N 1
ATOM 1129 C CA . ASP A 1 138 ? 25.672 33.438 19.203 1 96.56 138 ASP A CA 1
ATOM 1130 C C . ASP A 1 138 ? 26.781 32.875 18.328 1 96.56 138 ASP A C 1
ATOM 1132 O O . ASP A 1 138 ? 27.969 32.969 18.656 1 96.56 138 ASP A O 1
ATOM 1136 N N . THR A 1 139 ? 26.438 32.25 17.25 1 96.81 139 THR A N 1
ATOM 1137 C CA . THR A 1 139 ? 27.406 31.625 16.344 1 96.81 139 THR A CA 1
ATOM 1138 C C . THR A 1 139 ? 28.156 32.688 15.555 1 96.81 139 THR A C 1
ATOM 1140 O O . THR A 1 139 ? 29.344 32.531 15.281 1 96.81 139 THR A O 1
ATOM 1143 N N . GLN A 1 140 ? 27.422 33.719 15.172 1 96.12 140 GLN A N 1
ATOM 1144 C CA . GLN A 1 140 ? 28.031 34.812 14.414 1 96.12 140 GLN A CA 1
ATOM 1145 C C . GLN A 1 140 ? 29.188 35.438 15.188 1 96.12 140 GLN A C 1
ATOM 1147 O O . GLN A 1 140 ? 30.203 35.812 14.594 1 96.12 140 GLN A O 1
ATOM 1152 N N . GLU A 1 141 ? 29.062 35.5 16.438 1 95 141 GLU A N 1
ATOM 1153 C CA . GLU A 1 141 ? 30.062 36.125 17.297 1 95 141 GLU A CA 1
ATOM 1154 C C . GLU A 1 141 ? 31.359 35.281 17.328 1 95 141 GLU A C 1
ATOM 1156 O O . GLU A 1 141 ? 32.438 35.844 17.594 1 95 141 GLU A O 1
ATOM 1161 N N . LYS A 1 142 ? 31.25 34.094 17.031 1 94.5 142 LYS A N 1
ATOM 1162 C CA . LYS A 1 142 ? 32.406 33.188 17.109 1 94.5 142 LYS A CA 1
ATOM 1163 C C . LYS A 1 142 ? 33.188 33.219 15.797 1 94.5 142 LYS A C 1
ATOM 1165 O O . LYS A 1 142 ? 34.312 32.719 15.734 1 94.5 142 LYS A O 1
ATOM 1170 N N . LEU A 1 143 ? 32.656 33.812 14.797 1 96.19 143 LEU A N 1
ATOM 1171 C CA . LEU A 1 143 ? 33.281 33.781 13.469 1 96.19 143 LEU A CA 1
ATOM 1172 C C . LEU A 1 143 ? 33.969 35.094 13.156 1 96.19 143 LEU A C 1
ATOM 1174 O O . LEU A 1 143 ? 33.719 36.125 13.812 1 96.19 143 LEU A O 1
ATOM 1178 N N . PRO A 1 144 ? 34.844 35.125 12.172 1 93.69 144 PRO A N 1
ATOM 1179 C CA . PRO A 1 144 ? 35.562 36.375 11.805 1 93.69 144 PRO A CA 1
ATOM 1180 C C . PRO A 1 144 ? 34.625 37.438 11.234 1 93.69 144 PRO A C 1
ATOM 1182 O O . PRO A 1 144 ? 33.5 37.094 10.781 1 93.69 144 PRO A O 1
ATOM 1185 N N . ASP A 1 145 ? 35.125 38.625 11.227 1 91.88 145 ASP A N 1
ATOM 1186 C CA . ASP A 1 145 ? 34.344 39.75 10.688 1 91.88 145 ASP A CA 1
ATOM 1187 C C . ASP A 1 145 ? 34.062 39.531 9.195 1 91.88 145 ASP A C 1
ATOM 1189 O O . ASP A 1 145 ? 34.938 39.094 8.453 1 91.88 145 ASP A O 1
ATOM 1193 N N . GLY A 1 146 ? 32.812 39.719 8.836 1 91 146 GLY A N 1
ATOM 1194 C CA . GLY A 1 146 ? 32.438 39.594 7.434 1 91 146 GLY A CA 1
ATOM 1195 C C . GLY A 1 146 ? 31.953 38.219 7.059 1 91 146 GLY A C 1
ATOM 1196 O O . GLY A 1 146 ? 31.531 38 5.926 1 91 146 GLY A O 1
ATOM 1197 N N . ALA A 1 147 ? 32 37.375 8.016 1 95.44 147 ALA A N 1
ATOM 1198 C CA . ALA A 1 147 ? 31.578 36 7.766 1 95.44 147 ALA A CA 1
ATOM 1199 C C . ALA A 1 147 ? 30.062 35.906 7.609 1 95.44 147 ALA A C 1
ATOM 1201 O O . ALA A 1 147 ? 29.312 36.594 8.32 1 95.44 147 ALA A O 1
ATOM 1202 N N . THR A 1 148 ? 29.594 35.188 6.574 1 97.31 148 THR A N 1
ATOM 1203 C CA . THR A 1 148 ? 28.188 34.875 6.406 1 97.31 148 THR A CA 1
ATOM 1204 C C . THR A 1 148 ? 27.906 33.438 6.77 1 97.31 148 THR A C 1
ATOM 1206 O O . THR A 1 148 ? 28.578 32.5 6.281 1 97.31 148 THR A O 1
ATOM 1209 N N . ILE A 1 149 ? 26.953 33.25 7.602 1 97.5 149 ILE A N 1
ATOM 1210 C CA . ILE A 1 149 ? 26.641 31.891 8.055 1 97.5 149 ILE A CA 1
ATOM 1211 C C . ILE A 1 149 ? 25.562 31.281 7.16 1 97.5 149 ILE A C 1
ATOM 1213 O O . ILE A 1 149 ? 24.609 31.953 6.789 1 97.5 149 ILE A O 1
ATOM 1217 N N . ALA A 1 150 ? 25.734 30.062 6.719 1 98.06 150 ALA A N 1
ATOM 1218 C CA . ALA A 1 150 ? 24.688 29.203 6.191 1 98.06 150 ALA A CA 1
ATOM 1219 C C . ALA A 1 150 ? 24.281 28.141 7.207 1 98.06 150 ALA A C 1
ATOM 1221 O O . ALA A 1 150 ? 24.922 27.078 7.297 1 98.06 150 ALA A O 1
ATOM 1222 N N . PRO A 1 151 ? 23.281 28.469 7.977 1 97.81 151 PRO A N 1
ATOM 1223 C CA . PRO A 1 151 ? 22.828 27.438 8.922 1 97.81 151 PRO A CA 1
ATOM 1224 C C . PRO A 1 151 ? 22.328 26.172 8.227 1 97.81 151 PRO A C 1
ATOM 1226 O O . PRO A 1 151 ? 21.266 26.172 7.621 1 97.81 151 PRO A O 1
ATOM 1229 N N . VAL A 1 152 ? 23 25.109 8.383 1 98.06 152 VAL A N 1
ATOM 1230 C CA . VAL A 1 152 ? 22.688 23.844 7.727 1 98.06 152 VAL A CA 1
ATOM 1231 C C . VAL A 1 152 ? 21.672 23.062 8.555 1 98.06 152 VAL A C 1
ATOM 1233 O O . VAL A 1 152 ? 21.828 22.922 9.773 1 98.06 152 VAL A O 1
ATOM 1236 N N . ILE A 1 153 ? 20.641 22.672 7.938 1 97.69 153 ILE A N 1
ATOM 1237 C CA . ILE A 1 153 ? 19.625 21.828 8.555 1 97.69 153 ILE A CA 1
ATOM 1238 C C . ILE A 1 153 ? 19.609 20.453 7.898 1 97.69 153 ILE A C 1
ATOM 1240 O O . ILE A 1 153 ? 19.438 20.328 6.684 1 97.69 153 ILE A O 1
ATOM 1244 N N . LEU A 1 154 ? 19.797 19.438 8.68 1 97.44 154 LEU A N 1
ATOM 1245 C CA . LEU A 1 154 ? 19.781 18.078 8.188 1 97.44 154 LEU A CA 1
ATOM 1246 C C . LEU A 1 154 ? 18.531 17.328 8.656 1 97.44 154 LEU A C 1
ATOM 1248 O O . LEU A 1 154 ? 18.031 17.578 9.758 1 97.44 154 LEU A O 1
ATOM 1252 N N . GLY A 1 155 ? 17.969 16.562 7.812 1 95.31 155 GLY A N 1
ATOM 1253 C CA . GLY A 1 155 ? 16.859 15.672 8.148 1 95.31 155 GLY A CA 1
ATOM 1254 C C . GLY A 1 155 ? 17.125 14.234 7.746 1 95.31 155 GLY A C 1
ATOM 1255 O O . GLY A 1 155 ? 17.594 13.961 6.641 1 95.31 155 GLY A O 1
ATOM 1256 N N . THR A 1 156 ? 16.938 13.312 8.688 1 94.19 156 THR A N 1
ATOM 1257 C CA . THR A 1 156 ? 17.078 11.891 8.375 1 94.19 156 THR A CA 1
ATOM 1258 C C . THR A 1 156 ? 15.859 11.109 8.836 1 94.19 156 THR A C 1
ATOM 1260 O O . THR A 1 156 ? 15.266 11.422 9.867 1 94.19 156 THR A O 1
ATOM 1263 N N . ASP A 1 157 ? 15.461 10.195 8.023 1 90.56 157 ASP A N 1
ATOM 1264 C CA . ASP A 1 157 ? 14.352 9.32 8.367 1 90.56 157 ASP A CA 1
ATOM 1265 C C . ASP A 1 157 ? 14.305 8.086 7.469 1 90.56 157 ASP A C 1
ATOM 1267 O O . ASP A 1 157 ? 14.211 8.211 6.246 1 90.56 157 ASP A O 1
ATOM 1271 N N . GLU A 1 158 ? 14.391 6.938 8.148 1 90.69 158 GLU A N 1
ATOM 1272 C CA . GLU A 1 158 ? 14.266 5.711 7.367 1 90.69 158 GLU A CA 1
ATOM 1273 C C . GLU A 1 158 ? 12.812 5.473 6.938 1 90.69 158 GLU A C 1
ATOM 1275 O O . GLU A 1 158 ? 11.891 5.711 7.715 1 90.69 158 GLU A O 1
ATOM 1280 N N . THR A 1 159 ? 12.609 5.07 5.68 1 88.56 159 THR A N 1
ATOM 1281 C CA . THR A 1 159 ? 11.25 4.891 5.184 1 88.56 159 THR A CA 1
ATOM 1282 C C . THR A 1 159 ? 11.117 3.566 4.438 1 88.56 159 THR A C 1
ATOM 1284 O O . THR A 1 159 ? 12.086 3.082 3.846 1 88.56 159 THR A O 1
ATOM 1287 N N . GLN A 1 160 ? 9.992 2.973 4.504 1 85.94 160 GLN A N 1
ATOM 1288 C CA . GLN A 1 160 ? 9.672 1.761 3.76 1 85.94 160 GLN A CA 1
ATOM 1289 C C . GLN A 1 160 ? 9.273 2.086 2.324 1 85.94 160 GLN A C 1
ATOM 1291 O O . GLN A 1 160 ? 8.5 3.02 2.084 1 85.94 160 GLN A O 1
ATOM 1296 N N . LEU A 1 161 ? 9.82 1.36 1.426 1 84.69 161 LEU A N 1
ATOM 1297 C CA . LEU A 1 161 ? 9.562 1.622 0.013 1 84.69 161 LEU A CA 1
ATOM 1298 C C . LEU A 1 161 ? 8.484 0.692 -0.527 1 84.69 161 LEU A C 1
ATOM 1300 O O . LEU A 1 161 ? 7.645 1.108 -1.326 1 84.69 161 LEU A O 1
ATOM 1304 N N . SER A 1 162 ? 8.469 -0.637 -0.196 1 72.31 162 SER A N 1
ATOM 1305 C CA . SER A 1 162 ? 7.551 -1.632 -0.739 1 72.31 162 SER A CA 1
ATOM 1306 C C . SER A 1 162 ? 6.227 -1.629 0.016 1 72.31 162 SER A C 1
ATOM 1308 O O . SER A 1 162 ? 6.18 -1.296 1.202 1 72.31 162 SER A O 1
ATOM 1310 N N . GLN A 1 163 ? 5.082 -1.76 -0.937 1 62.09 163 GLN A N 1
ATOM 1311 C CA . GLN A 1 163 ? 3.748 -1.904 -0.362 1 62.09 163 GLN A CA 1
ATOM 1312 C C . GLN A 1 163 ? 3.389 -3.375 -0.166 1 62.09 163 GLN A C 1
ATOM 1314 O O . GLN A 1 163 ? 3.314 -4.133 -1.134 1 62.09 163 GLN A O 1
ATOM 1319 N N . PHE A 1 164 ? 3.154 -3.953 0.96 1 55.34 164 PHE A N 1
ATOM 1320 C CA . PHE A 1 164 ? 2.648 -5.27 1.333 1 55.34 164 PHE A CA 1
ATOM 1321 C C . PHE A 1 164 ? 3.627 -6.363 0.918 1 55.34 164 PHE A C 1
ATOM 1323 O O . PHE A 1 164 ? 3.426 -7.535 1.237 1 55.34 164 PHE A O 1
ATOM 1330 N N . SER A 1 165 ? 4.551 -5.938 -0.165 1 55.47 165 SER A N 1
ATOM 1331 C CA . SER A 1 165 ? 5.434 -7.02 -0.58 1 55.47 165 SER A CA 1
ATOM 1332 C C . SER A 1 165 ? 6.902 -6.625 -0.439 1 55.47 165 SER A C 1
ATOM 1334 O O . SER A 1 165 ? 7.301 -5.539 -0.87 1 55.47 165 SER A O 1
ATOM 1336 N N . GLY A 1 166 ? 7.637 -7.215 0.27 1 60.62 166 GLY A N 1
ATOM 1337 C CA . GLY A 1 166 ? 9.086 -7.09 0.338 1 60.62 166 GLY A CA 1
ATOM 1338 C C . GLY A 1 166 ? 9.547 -6.109 1.396 1 60.62 166 GLY A C 1
ATOM 1339 O O . GLY A 1 166 ? 8.75 -5.332 1.925 1 60.62 166 GLY A O 1
ATOM 1340 N N . ASP A 1 167 ? 10.469 -6.137 2.168 1 67.69 167 ASP A N 1
ATOM 1341 C CA . ASP A 1 167 ? 11.062 -5.352 3.246 1 67.69 167 ASP A CA 1
ATOM 1342 C C . ASP A 1 167 ? 12.133 -4.406 2.713 1 67.69 167 ASP A C 1
ATOM 1344 O O . ASP A 1 167 ? 13.219 -4.305 3.291 1 67.69 167 ASP A O 1
ATOM 1348 N N . LYS A 1 168 ? 11.672 -3.723 1.489 1 78.75 168 LYS A N 1
ATOM 1349 C CA . LYS A 1 168 ? 12.68 -2.801 0.98 1 78.75 168 LYS A CA 1
ATOM 1350 C C . LYS A 1 168 ? 12.57 -1.436 1.652 1 78.75 168 LYS A C 1
ATOM 1352 O O . LYS A 1 168 ? 11.469 -0.952 1.905 1 78.75 168 LYS A O 1
ATOM 1357 N N . THR A 1 169 ? 13.641 -0.909 2.1 1 87.25 169 THR A N 1
ATOM 1358 C CA . THR A 1 169 ? 13.68 0.361 2.816 1 87.25 169 THR A CA 1
ATOM 1359 C C . THR A 1 169 ? 14.734 1.286 2.213 1 87.25 169 THR A C 1
ATOM 1361 O O . THR A 1 169 ? 15.578 0.847 1.432 1 87.25 169 THR A O 1
ATOM 1364 N N . ALA A 1 170 ? 14.609 2.531 2.375 1 90.56 170 ALA A N 1
ATOM 1365 C CA . ALA A 1 170 ? 15.602 3.561 2.086 1 90.56 170 ALA A CA 1
ATOM 1366 C C . ALA A 1 170 ? 15.797 4.484 3.283 1 90.56 170 ALA A C 1
ATOM 1368 O O . ALA A 1 170 ? 14.891 4.648 4.105 1 90.56 170 ALA A O 1
ATOM 1369 N N . TRP A 1 171 ? 16.984 5.008 3.434 1 94 171 TRP A N 1
ATOM 1370 C CA . TRP A 1 171 ? 17.344 5.902 4.531 1 94 171 TRP A CA 1
ATOM 1371 C C . TRP A 1 171 ? 17.875 7.227 4.004 1 94 171 TRP A C 1
ATOM 1373 O O . TRP A 1 171 ? 19.078 7.504 4.109 1 94 171 TRP A O 1
ATOM 1383 N N . PRO A 1 172 ? 16.969 8.102 3.521 1 95.44 172 PRO A N 1
ATOM 1384 C CA . PRO A 1 172 ? 17.375 9.367 2.914 1 95.44 172 PRO A CA 1
ATOM 1385 C C . PRO A 1 172 ? 17.891 10.375 3.941 1 95.44 172 PRO A C 1
ATOM 1387 O O . PRO A 1 172 ? 17.406 10.406 5.074 1 95.44 172 PRO A O 1
ATOM 1390 N N . VAL A 1 173 ? 18.828 11.148 3.555 1 97 173 VAL A N 1
ATOM 1391 C CA . VAL A 1 173 ? 19.344 12.297 4.289 1 97 173 VAL A CA 1
ATOM 1392 C C . VAL A 1 173 ? 19.047 13.578 3.508 1 97 173 VAL A C 1
ATOM 1394 O O . VAL A 1 173 ? 19.5 13.734 2.369 1 97 173 VAL A O 1
ATOM 1397 N N . TYR A 1 174 ? 18.359 14.492 4.105 1 96.5 174 TYR A N 1
ATOM 1398 C CA . TYR A 1 174 ? 17.984 15.742 3.455 1 96.5 174 TYR A CA 1
ATOM 1399 C C . TYR A 1 174 ? 18.812 16.906 3.99 1 96.5 174 TYR A C 1
ATOM 1401 O O . TYR A 1 174 ? 19.219 16.906 5.156 1 96.5 174 TYR A O 1
ATOM 1409 N N . ILE A 1 175 ? 19.062 17.859 3.125 1 96.69 175 ILE A N 1
ATOM 1410 C CA . ILE A 1 175 ? 19.828 19.031 3.525 1 96.69 175 ILE A CA 1
ATOM 1411 C C . ILE A 1 175 ? 19.109 20.297 3.043 1 96.69 175 ILE A C 1
ATOM 1413 O O . ILE A 1 175 ? 18.547 20.328 1.944 1 96.69 175 ILE A O 1
ATOM 1417 N N . THR A 1 176 ? 18.984 21.234 3.852 1 96.81 176 THR A N 1
ATOM 1418 C CA . THR A 1 176 ? 18.531 22.578 3.521 1 96.81 176 THR A CA 1
ATOM 1419 C C . THR A 1 176 ? 19.234 23.609 4.375 1 96.81 176 THR A C 1
ATOM 1421 O O . THR A 1 176 ? 20.188 23.297 5.094 1 96.81 176 THR A O 1
ATOM 1424 N N . ILE A 1 177 ? 18.984 24.938 4.156 1 97.88 177 ILE A N 1
ATOM 1425 C CA . ILE A 1 177 ? 19.688 25.984 4.887 1 97.88 177 ILE A CA 1
ATOM 1426 C C . ILE A 1 177 ? 18.672 26.922 5.535 1 97.88 177 ILE A C 1
ATOM 1428 O O . ILE A 1 177 ? 17.578 27.156 4.988 1 97.88 177 ILE A O 1
ATOM 1432 N N . GLY A 1 178 ? 19.016 27.438 6.699 1 97.25 178 GLY A N 1
ATOM 1433 C CA . GLY A 1 178 ? 18.141 28.312 7.465 1 97.25 178 GLY A CA 1
ATOM 1434 C C . GLY A 1 178 ? 18.078 29.719 6.91 1 97.25 178 GLY A C 1
ATOM 1435 O O . GLY A 1 178 ? 17.281 30.547 7.383 1 97.25 178 GLY A O 1
ATOM 1436 N N . ASN A 1 179 ? 18.922 30.016 5.859 1 97.56 179 ASN A N 1
ATOM 1437 C CA . ASN A 1 179 ? 18.844 31.297 5.188 1 97.56 179 ASN A CA 1
ATOM 1438 C C . ASN A 1 179 ? 17.5 31.484 4.469 1 97.56 179 ASN A C 1
ATOM 1440 O O . ASN A 1 179 ? 17.047 32.625 4.293 1 97.56 179 ASN A O 1
ATOM 1444 N N . ILE A 1 180 ? 16.984 30.344 4.043 1 96.94 180 ILE A N 1
ATOM 1445 C CA . ILE A 1 180 ? 15.719 30.344 3.322 1 96.94 180 ILE A CA 1
ATOM 1446 C C . ILE A 1 180 ? 14.562 30.328 4.316 1 96.94 180 ILE A C 1
ATOM 1448 O O . ILE A 1 180 ? 14.609 29.609 5.32 1 96.94 180 ILE A O 1
ATOM 1452 N N . SER A 1 181 ? 13.57 31.094 4.031 1 95.62 181 SER A N 1
ATOM 1453 C CA . SER A 1 181 ? 12.414 31.172 4.922 1 95.62 181 SER A CA 1
ATOM 1454 C C . SER A 1 181 ? 11.789 29.797 5.141 1 95.62 181 SER A C 1
ATOM 1456 O O . SER A 1 181 ? 11.789 28.953 4.234 1 95.62 181 SER A O 1
ATOM 1458 N N . LYS A 1 182 ? 11.32 29.578 6.336 1 93.12 182 LYS A N 1
ATOM 1459 C CA . LYS A 1 182 ? 10.75 28.281 6.676 1 93.12 182 LYS A CA 1
ATOM 1460 C C . LYS A 1 182 ? 9.531 27.969 5.805 1 93.12 182 LYS A C 1
ATOM 1462 O O . LYS A 1 182 ? 9.273 26.812 5.484 1 93.12 182 LYS A O 1
ATOM 1467 N N . GLU A 1 183 ? 8.734 28.938 5.414 1 89.38 183 GLU A N 1
ATOM 1468 C CA . GLU A 1 183 ? 7.57 28.734 4.555 1 89.38 183 GLU A CA 1
ATOM 1469 C C . GLU A 1 183 ? 7.977 28.156 3.205 1 89.38 183 GLU A C 1
ATOM 1471 O O . GLU A 1 183 ? 7.301 27.266 2.68 1 89.38 183 GLU A O 1
ATOM 1476 N N . THR A 1 184 ? 9.047 28.672 2.703 1 91.75 184 THR A N 1
ATOM 1477 C CA . THR A 1 184 ? 9.555 28.188 1.426 1 91.75 184 THR A CA 1
ATOM 1478 C C . THR A 1 184 ? 10.125 26.781 1.571 1 91.75 184 THR A C 1
ATOM 1480 O O . THR A 1 184 ? 9.938 25.938 0.696 1 91.75 184 THR A O 1
ATOM 1483 N N . ARG A 1 185 ? 10.805 26.562 2.643 1 92.69 185 ARG A N 1
ATOM 1484 C CA . ARG A 1 185 ? 11.398 25.25 2.875 1 92.69 185 ARG A CA 1
ATOM 1485 C C . ARG A 1 185 ? 10.328 24.172 3.027 1 92.69 185 ARG A C 1
ATOM 1487 O O . ARG A 1 185 ? 10.523 23.031 2.621 1 92.69 185 ARG A O 1
ATOM 1494 N N . ARG A 1 186 ? 9.25 24.547 3.568 1 87.81 186 ARG A N 1
ATOM 1495 C CA . ARG A 1 186 ? 8.195 23.594 3.871 1 87.81 186 ARG A CA 1
ATOM 1496 C C . ARG A 1 186 ? 7.391 23.25 2.619 1 87.81 186 ARG A C 1
ATOM 1498 O O . ARG A 1 186 ? 6.711 22.219 2.572 1 87.81 186 ARG A O 1
ATOM 1505 N N . LYS A 1 187 ? 7.484 24.125 1.705 1 86.38 187 LYS A N 1
ATOM 1506 C CA . LYS A 1 187 ? 6.805 23.859 0.441 1 86.38 187 LYS A CA 1
ATOM 1507 C C . LYS A 1 187 ? 7.617 22.891 -0.426 1 86.38 187 LYS A C 1
ATOM 1509 O O . LYS A 1 187 ? 8.648 23.266 -0.978 1 86.38 187 LYS A O 1
ATOM 1514 N N . VAL A 1 188 ? 7.102 21.828 -0.612 1 85.06 188 VAL A N 1
ATOM 1515 C CA . VAL A 1 188 ? 7.812 20.781 -1.35 1 85.06 188 VAL A CA 1
ATOM 1516 C C . VAL A 1 188 ? 8.055 21.234 -2.787 1 85.06 188 VAL A C 1
ATOM 1518 O O . VAL A 1 188 ? 9.094 20.938 -3.373 1 85.06 188 VAL A O 1
ATOM 1521 N N . SER A 1 189 ? 7.141 22 -3.328 1 80.94 189 SER A N 1
ATOM 1522 C CA . SER A 1 189 ? 7.211 22.438 -4.719 1 80.94 189 SER A CA 1
ATOM 1523 C C . SER A 1 189 ? 8.352 23.422 -4.934 1 80.94 189 SER A C 1
ATOM 1525 O O . SER A 1 189 ? 8.828 23.594 -6.055 1 80.94 189 SER A O 1
ATOM 1527 N N . ALA A 1 190 ? 8.734 24.062 -3.82 1 86.69 190 ALA A N 1
ATOM 1528 C CA . ALA A 1 190 ? 9.82 25.031 -3.932 1 86.69 190 ALA A CA 1
ATOM 1529 C C . ALA A 1 190 ? 11.172 24.344 -4.082 1 86.69 190 ALA A C 1
ATOM 1531 O O . ALA A 1 190 ? 12.141 24.953 -4.516 1 86.69 190 ALA A O 1
ATOM 1532 N N . ARG A 1 191 ? 11.312 23.125 -3.684 1 87.19 191 ARG A N 1
ATOM 1533 C CA . ARG A 1 191 ? 12.531 22.328 -3.785 1 87.19 191 ARG A CA 1
ATOM 1534 C C . ARG A 1 191 ? 13.68 23 -3.041 1 87.19 191 ARG A C 1
ATOM 1536 O O . ARG A 1 191 ? 14.789 23.109 -3.57 1 87.19 191 ARG A O 1
ATOM 1543 N N . ALA A 1 192 ? 13.297 23.516 -1.938 1 92.75 192 ALA A N 1
ATOM 1544 C CA . ALA A 1 192 ? 14.297 24.172 -1.093 1 92.75 192 ALA A CA 1
ATOM 1545 C C . ALA A 1 192 ? 14.992 23.156 -0.19 1 92.75 192 ALA A C 1
ATOM 1547 O O . ALA A 1 192 ? 15.719 23.531 0.732 1 92.75 192 ALA A O 1
ATOM 1548 N N . THR A 1 193 ? 14.695 21.906 -0.32 1 93.94 193 THR A N 1
ATOM 1549 C CA . THR A 1 193 ? 15.352 20.812 0.37 1 93.94 193 THR A CA 1
ATOM 1550 C C . THR A 1 193 ? 15.891 19.797 -0.631 1 93.94 193 THR A C 1
ATOM 1552 O O . THR A 1 193 ? 15.188 19.375 -1.551 1 93.94 193 THR A O 1
ATOM 1555 N N . ILE A 1 194 ? 17.109 19.484 -0.465 1 93.5 194 ILE A N 1
ATOM 1556 C CA . ILE A 1 194 ? 17.797 18.609 -1.414 1 93.5 194 ILE A CA 1
ATOM 1557 C C . ILE A 1 194 ? 18.109 17.266 -0.75 1 93.5 194 ILE A C 1
ATOM 1559 O O . ILE A 1 194 ? 18.438 17.219 0.438 1 93.5 194 ILE A O 1
ATOM 1563 N N . LEU A 1 195 ? 17.953 16.219 -1.499 1 94.81 195 LEU A N 1
ATOM 1564 C CA . LEU A 1 195 ? 18.391 14.914 -1.028 1 94.81 195 LEU A CA 1
ATOM 1565 C C . LEU A 1 195 ? 19.906 14.781 -1.111 1 94.81 195 LEU A C 1
ATOM 1567 O O . LEU A 1 195 ? 20.469 14.773 -2.207 1 94.81 195 LEU A O 1
ATOM 1571 N N . LEU A 1 196 ? 20.547 14.688 0.003 1 96.19 196 LEU A N 1
ATOM 1572 C CA . LEU A 1 196 ? 22 14.648 0.097 1 96.19 196 LEU A CA 1
ATOM 1573 C C . LEU A 1 196 ? 22.531 13.25 -0.191 1 96.19 196 LEU A C 1
ATOM 1575 O O . LEU A 1 196 ? 23.594 13.102 -0.79 1 96.19 196 LEU A O 1
ATOM 1579 N N . GLY A 1 197 ? 21.766 12.305 0.324 1 95.62 197 GLY A N 1
ATOM 1580 C CA . GLY A 1 197 ? 22.219 10.945 0.086 1 95.62 197 GLY A CA 1
ATOM 1581 C C . GLY A 1 197 ? 21.281 9.898 0.672 1 95.62 197 GLY A C 1
ATOM 1582 O O . GLY A 1 197 ? 20.266 10.234 1.262 1 95.62 197 GLY A O 1
ATOM 1583 N N . TYR A 1 198 ? 21.641 8.625 0.361 1 95.38 198 TYR A N 1
ATOM 1584 C CA . TYR A 1 198 ? 20.984 7.453 0.935 1 95.38 198 TYR A CA 1
ATOM 1585 C C . TYR A 1 198 ? 21.938 6.672 1.822 1 95.38 198 TYR A C 1
ATOM 1587 O O . TYR A 1 198 ? 22.938 6.133 1.342 1 95.38 198 TYR A O 1
ATOM 1595 N N . LEU A 1 199 ? 21.547 6.625 3.105 1 95.69 199 LEU A N 1
ATOM 1596 C CA . LEU A 1 199 ? 22.328 5.781 4 1 95.69 199 LEU A CA 1
ATOM 1597 C C . LEU A 1 199 ? 22.047 4.305 3.746 1 95.69 199 LEU A C 1
ATOM 1599 O O . LEU A 1 199 ? 20.953 3.943 3.324 1 95.69 199 LEU A O 1
ATOM 1603 N N . PRO A 1 200 ? 23.062 3.475 3.926 1 91.12 200 PRO A N 1
ATOM 1604 C CA . PRO A 1 200 ? 22.844 2.043 3.721 1 91.12 200 PRO A CA 1
ATOM 1605 C C . PRO A 1 200 ? 21.922 1.433 4.781 1 91.12 200 PRO A C 1
ATOM 1607 O O . PRO A 1 200 ? 22.031 1.773 5.961 1 91.12 200 PRO A O 1
ATOM 1610 N N . SER A 1 201 ? 20.938 0.722 4.332 1 82.06 201 SER A N 1
ATOM 1611 C CA . SER A 1 201 ? 20.141 -0.104 5.23 1 82.06 201 SER A CA 1
ATOM 1612 C C . SER A 1 201 ? 20.594 -1.562 5.184 1 82.06 201 SER A C 1
ATOM 1614 O O . SER A 1 201 ? 19.969 -2.383 4.508 1 82.06 201 SER A O 1
ATOM 1616 N N . ALA A 1 202 ? 21.75 -1.891 5.812 1 77.94 202 ALA A N 1
ATOM 1617 C CA . ALA A 1 202 ? 22.344 -3.215 5.719 1 77.94 202 ALA A CA 1
ATOM 1618 C C . ALA A 1 202 ? 21.828 -4.137 6.824 1 77.94 202 ALA A C 1
ATOM 1620 O O . ALA A 1 202 ? 21.5 -3.676 7.918 1 77.94 202 ALA A O 1
ATOM 1621 N N . LYS A 1 203 ? 21.719 -5.301 6.574 1 73.69 203 LYS A N 1
ATOM 1622 C CA . LYS A 1 203 ? 21.344 -6.285 7.586 1 73.69 203 LYS A CA 1
ATOM 1623 C C . LYS A 1 203 ? 22.531 -6.672 8.445 1 73.69 203 LYS A C 1
ATOM 1625 O O . LYS A 1 203 ? 22.375 -7.09 9.594 1 73.69 203 LYS A O 1
ATOM 1630 N N . LEU A 1 204 ? 23.781 -6.383 7.992 1 83.56 204 LEU A N 1
ATOM 1631 C CA . LEU A 1 204 ? 25.031 -6.633 8.711 1 83.56 204 LEU A CA 1
ATOM 1632 C C . LEU A 1 204 ? 25.094 -8.07 9.219 1 83.56 204 LEU A C 1
ATOM 1634 O O . LEU A 1 204 ? 25.344 -8.297 10.406 1 83.56 204 LEU A O 1
ATOM 1638 N N . ASP A 1 205 ? 24.891 -8.938 8.328 1 75.56 205 ASP A N 1
ATOM 1639 C CA . ASP A 1 205 ? 24.891 -10.359 8.656 1 75.56 205 ASP A CA 1
ATOM 1640 C C . ASP A 1 205 ? 26.281 -10.852 9 1 75.56 205 ASP A C 1
ATOM 1642 O O . ASP A 1 205 ? 26.453 -11.938 9.555 1 75.56 205 ASP A O 1
ATOM 1646 N N . CYS A 1 206 ? 27.312 -10.094 8.75 1 82.38 206 CYS A N 1
ATOM 1647 C CA . CYS A 1 206 ? 28.703 -10.453 9.031 1 82.38 206 CYS A CA 1
ATOM 1648 C C . CYS A 1 206 ? 29 -10.359 10.523 1 82.38 206 CYS A C 1
ATOM 1650 O O . CYS A 1 206 ? 30.062 -10.789 10.977 1 82.38 206 CYS A O 1
ATOM 1652 N N . PHE A 1 207 ? 28 -9.828 11.258 1 88.94 207 PHE A N 1
ATOM 1653 C CA . PHE A 1 207 ? 28.172 -9.711 12.703 1 88.94 207 PHE A CA 1
ATOM 1654 C C . PHE A 1 207 ? 27.297 -10.719 13.438 1 88.94 207 PHE A C 1
ATOM 1656 O O . PHE A 1 207 ? 26.266 -11.156 12.914 1 88.94 207 PHE A O 1
ATOM 1663 N N . GLU A 1 208 ? 27.781 -11.031 14.609 1 86 208 GLU A N 1
ATOM 1664 C CA . GLU A 1 208 ? 26.922 -11.812 15.508 1 86 208 GLU A CA 1
ATOM 1665 C C . GLU A 1 208 ? 25.734 -11 15.984 1 86 208 GLU A C 1
ATOM 1667 O O . GLU A 1 208 ? 25.766 -9.766 15.961 1 86 208 GLU A O 1
ATOM 1672 N N . GLU A 1 209 ? 24.703 -11.625 16.375 1 80.75 209 GLU A N 1
ATOM 1673 C CA . GLU A 1 209 ? 23.469 -10.961 16.781 1 80.75 209 GLU A CA 1
ATOM 1674 C C . GLU A 1 209 ? 23.719 -10.008 17.938 1 80.75 209 GLU A C 1
ATOM 1676 O O . GLU A 1 209 ? 23.109 -8.93 18 1 80.75 209 GLU A O 1
ATOM 1681 N N . LYS A 1 210 ? 24.625 -10.414 18.797 1 83.38 210 LYS A N 1
ATOM 1682 C CA . LYS A 1 210 ? 24.859 -9.633 20 1 83.38 210 LYS A CA 1
ATOM 1683 C C . LYS A 1 210 ? 25.562 -8.312 19.672 1 83.38 210 LYS A C 1
ATOM 1685 O O . LYS A 1 210 ? 25.359 -7.305 20.344 1 83.38 210 LYS A O 1
ATOM 1690 N N . THR A 1 211 ? 26.344 -8.305 18.656 1 90 211 THR A N 1
ATOM 1691 C CA . THR A 1 211 ? 27.141 -7.125 18.328 1 90 211 THR A CA 1
ATOM 1692 C C . THR A 1 211 ? 26.578 -6.406 17.109 1 90 211 THR A C 1
ATOM 1694 O O . THR A 1 211 ? 27.062 -5.328 16.75 1 90 211 THR A O 1
ATOM 1697 N N . ARG A 1 212 ? 25.609 -6.871 16.531 1 89.31 212 ARG A N 1
ATOM 1698 C CA . ARG A 1 212 ? 25.062 -6.371 15.273 1 89.31 212 ARG A CA 1
ATOM 1699 C C . ARG A 1 212 ? 24.516 -4.957 15.43 1 89.31 212 ARG A C 1
ATOM 1701 O O . ARG A 1 212 ? 24.766 -4.09 14.594 1 89.31 212 ARG A O 1
ATOM 1708 N N . SER A 1 213 ? 23.828 -4.75 16.5 1 89.5 213 SER A N 1
ATOM 1709 C CA . SER A 1 213 ? 23.219 -3.443 16.719 1 89.5 213 SER A CA 1
ATOM 1710 C C . SER A 1 213 ? 24.281 -2.361 16.891 1 89.5 213 SER A C 1
ATOM 1712 O O . SER A 1 213 ? 24.172 -1.275 16.328 1 89.5 213 SER A O 1
ATOM 1714 N N . LEU A 1 214 ? 25.25 -2.609 17.703 1 91.62 214 LEU A N 1
ATOM 1715 C CA . LEU A 1 214 ? 26.312 -1.642 17.969 1 91.62 214 LEU A CA 1
ATOM 1716 C C . LEU A 1 214 ? 27.078 -1.308 16.688 1 91.62 214 LEU A C 1
ATOM 1718 O O . LEU A 1 214 ? 27.422 -0.146 16.453 1 91.62 214 LEU A O 1
ATOM 1722 N N . ASN A 1 215 ? 27.297 -2.291 15.93 1 91.88 215 ASN A N 1
ATOM 1723 C CA . ASN A 1 215 ? 28.031 -2.066 14.688 1 91.88 215 ASN A CA 1
ATOM 1724 C C . ASN A 1 215 ? 27.172 -1.354 13.648 1 91.88 215 ASN A C 1
ATOM 1726 O O . ASN A 1 215 ? 27.703 -0.672 12.766 1 91.88 215 ASN A O 1
ATOM 1730 N N . GLY A 1 216 ? 25.891 -1.543 13.75 1 93.12 216 GLY A N 1
ATOM 1731 C CA . GLY A 1 216 ? 25 -0.734 12.938 1 93.12 216 GLY A CA 1
ATOM 1732 C C . GLY A 1 216 ? 25.078 0.748 13.25 1 93.12 216 GLY A C 1
ATOM 1733 O O . GLY A 1 216 ? 25.047 1.582 12.344 1 93.12 216 GLY A O 1
ATOM 1734 N N . TYR A 1 217 ? 25.281 1.036 14.562 1 94.44 217 TYR A N 1
ATOM 1735 C CA . TYR A 1 217 ? 25.438 2.424 14.984 1 94.44 217 TYR A CA 1
ATOM 1736 C C . TYR A 1 217 ? 26.766 2.994 14.477 1 94.44 217 TYR A C 1
ATOM 1738 O O . TYR A 1 217 ? 26.812 4.137 14.016 1 94.44 217 TYR A O 1
ATOM 1746 N N . GLU A 1 218 ? 27.719 2.166 14.555 1 94.25 218 GLU A N 1
ATOM 1747 C CA . GLU A 1 218 ? 29.031 2.584 14.078 1 94.25 218 GLU A CA 1
ATOM 1748 C C . GLU A 1 218 ? 29.016 2.873 12.578 1 94.25 218 GLU A C 1
ATOM 1750 O O . GLU A 1 218 ? 29.625 3.84 12.125 1 94.25 218 GLU A O 1
ATOM 1755 N N . LEU A 1 219 ? 28.375 1.984 11.891 1 95 219 LEU A N 1
ATOM 1756 C CA . LEU A 1 219 ? 28.266 2.174 10.445 1 95 219 LEU A CA 1
ATOM 1757 C C . LEU A 1 219 ? 27.547 3.48 10.125 1 95 219 LEU A C 1
ATOM 1759 O O . LEU A 1 219 ? 27.953 4.199 9.203 1 95 219 LEU A O 1
ATOM 1763 N N . PHE A 1 220 ? 26.531 3.809 10.859 1 96.44 220 PHE A N 1
ATOM 1764 C CA . PHE A 1 220 ? 25.781 5.047 10.672 1 96.44 220 PHE A CA 1
ATOM 1765 C C . PHE A 1 220 ? 26.703 6.258 10.812 1 96.44 220 PHE A C 1
ATOM 1767 O O . PHE A 1 220 ? 26.719 7.137 9.945 1 96.44 220 PHE A O 1
ATOM 1774 N N . HIS A 1 221 ? 27.391 6.324 11.867 1 97.12 221 HIS A N 1
ATOM 1775 C CA . HIS A 1 221 ? 28.266 7.461 12.148 1 97.12 221 HIS A CA 1
ATOM 1776 C C . HIS A 1 221 ? 29.391 7.547 11.125 1 97.12 221 HIS A C 1
ATOM 1778 O O . HIS A 1 221 ? 29.797 8.641 10.727 1 97.12 221 HIS A O 1
ATOM 1784 N N . THR A 1 222 ? 29.875 6.371 10.68 1 96.19 222 THR A N 1
ATOM 1785 C CA . THR A 1 222 ? 30.906 6.359 9.641 1 96.19 222 THR A CA 1
ATOM 1786 C C . THR A 1 222 ? 30.359 6.934 8.336 1 96.19 222 THR A C 1
ATOM 1788 O O . THR A 1 222 ? 31.016 7.766 7.699 1 96.19 222 THR A O 1
ATOM 1791 N N . CYS A 1 223 ? 29.203 6.488 7.992 1 96.88 223 CYS A N 1
ATOM 1792 C CA . CYS A 1 223 ? 28.594 6.934 6.746 1 96.88 223 CYS A CA 1
ATOM 1793 C C . CYS A 1 223 ? 28.25 8.422 6.809 1 96.88 223 CYS A C 1
ATOM 1795 O O . CYS A 1 223 ? 28.469 9.156 5.844 1 96.88 223 CYS A O 1
ATOM 1797 N N . MET A 1 224 ? 27.703 8.867 7.902 1 97.62 224 MET A N 1
ATOM 1798 C CA . MET A 1 224 ? 27.391 10.281 8.07 1 97.62 224 MET A CA 1
ATOM 1799 C C . MET A 1 224 ? 28.656 11.125 8.039 1 97.62 224 MET A C 1
ATOM 1801 O O . MET A 1 224 ? 28.656 12.234 7.496 1 97.62 224 MET A O 1
ATOM 1805 N N . GLY A 1 225 ? 29.703 10.57 8.672 1 96.62 225 GLY A N 1
ATOM 1806 C CA . GLY A 1 225 ? 30.984 11.25 8.625 1 96.62 225 GLY A CA 1
ATOM 1807 C C . GLY A 1 225 ? 31.5 11.445 7.215 1 96.62 225 GLY A C 1
ATOM 1808 O O . GLY A 1 225 ? 32.031 12.516 6.875 1 96.62 225 GLY A O 1
ATOM 1809 N N . GLU A 1 226 ? 31.312 10.422 6.441 1 95.69 226 GLU A N 1
ATOM 1810 C CA . GLU A 1 226 ? 31.734 10.5 5.047 1 95.69 226 GLU A CA 1
ATOM 1811 C C . GLU A 1 226 ? 30.875 11.477 4.262 1 95.69 226 GLU A C 1
ATOM 1813 O O . GLU A 1 226 ? 31.375 12.219 3.412 1 95.69 226 GLU A O 1
ATOM 1818 N N . LEU A 1 227 ? 29.672 11.477 4.539 1 96.06 227 LEU A N 1
ATOM 1819 C CA . LEU A 1 227 ? 28.703 12.328 3.854 1 96.06 227 LEU A CA 1
ATOM 1820 C C . LEU A 1 227 ? 29 13.797 4.125 1 96.06 227 LEU A C 1
ATOM 1822 O O . LEU A 1 227 ? 28.828 14.641 3.24 1 96.06 227 LEU A O 1
ATOM 1826 N N . LEU A 1 228 ? 29.422 14.125 5.363 1 97.38 228 LEU A N 1
ATOM 1827 C CA . LEU A 1 228 ? 29.562 15.508 5.789 1 97.38 228 LEU A CA 1
ATOM 1828 C C . LEU A 1 228 ? 31.031 15.922 5.844 1 97.38 228 LEU A C 1
ATOM 1830 O O . LEU A 1 228 ? 31.359 16.984 6.367 1 97.38 228 LEU A O 1
ATOM 1834 N N . ARG A 1 229 ? 31.891 15.164 5.277 1 95.56 229 ARG A N 1
ATOM 1835 C CA . ARG A 1 229 ? 33.344 15.367 5.379 1 95.56 229 ARG A CA 1
ATOM 1836 C C . ARG A 1 229 ? 33.719 16.75 4.883 1 95.56 229 ARG A C 1
ATOM 1838 O O . ARG A 1 229 ? 34.5 17.453 5.527 1 95.56 229 ARG A O 1
ATOM 1845 N N . LYS A 1 230 ? 33.156 17.172 3.811 1 95.44 230 LYS A N 1
ATOM 1846 C CA . LYS A 1 230 ? 33.531 18.422 3.184 1 95.44 230 LYS A CA 1
ATOM 1847 C C . LYS A 1 230 ? 33 19.625 3.971 1 95.44 230 LYS A C 1
ATOM 1849 O O . LYS A 1 230 ? 33.5 20.75 3.812 1 95.44 230 LYS A O 1
ATOM 1854 N N . LEU A 1 231 ? 32.062 19.391 4.812 1 97.06 231 LEU A N 1
ATOM 1855 C CA . LEU A 1 231 ? 31.516 20.453 5.633 1 97.06 231 LEU A CA 1
ATOM 1856 C C . LEU A 1 231 ? 32.5 20.875 6.719 1 97.06 231 LEU A C 1
ATOM 1858 O O . LEU A 1 231 ? 32.438 22 7.215 1 97.06 231 LEU A O 1
ATOM 1862 N N . VAL A 1 232 ? 33.375 19.984 7.125 1 97.06 232 VAL A N 1
ATOM 1863 C CA . VAL A 1 232 ? 34.344 20.281 8.188 1 97.06 232 VAL A CA 1
ATOM 1864 C C . VAL A 1 232 ? 35.281 21.406 7.754 1 97.06 232 VAL A C 1
ATOM 1866 O O . VAL A 1 232 ? 35.406 22.422 8.445 1 97.06 232 VAL A O 1
ATOM 1869 N N . GLY A 1 233 ? 35.906 21.219 6.605 1 96 233 GLY A N 1
ATOM 1870 C CA . GLY A 1 233 ? 36.781 22.25 6.098 1 96 233 GLY A CA 1
ATOM 1871 C C . GLY A 1 233 ? 36.062 23.547 5.781 1 96 233 GLY A C 1
ATOM 1872 O O . GLY A 1 233 ? 36.562 24.641 6.086 1 96 233 GLY A O 1
ATOM 1873 N N . ALA A 1 234 ? 34.938 23.469 5.199 1 97.19 234 ALA A N 1
ATOM 1874 C CA . ALA A 1 234 ? 34.156 24.641 4.805 1 97.19 234 ALA A CA 1
ATOM 1875 C C . ALA A 1 234 ? 33.656 25.406 6.027 1 97.19 234 ALA A C 1
ATOM 1877 O O . ALA A 1 234 ? 33.562 26.625 6.008 1 97.19 234 ALA A O 1
ATOM 1878 N N . GLY A 1 235 ? 33.312 24.703 7.094 1 96.31 235 GLY A N 1
ATOM 1879 C CA . GLY A 1 235 ? 32.812 25.344 8.305 1 96.31 235 GLY A CA 1
ATOM 1880 C C . GLY A 1 235 ? 33.906 26.062 9.078 1 96.31 235 GLY A C 1
ATOM 1881 O O . GLY A 1 235 ? 33.625 27.047 9.781 1 96.31 235 GLY A O 1
ATOM 1882 N N . LYS A 1 236 ? 35.125 25.656 8.922 1 95.44 236 LYS A N 1
ATOM 1883 C CA . LYS A 1 236 ? 36.25 26.266 9.633 1 95.44 236 LYS A CA 1
ATOM 1884 C C . LYS A 1 236 ? 36.781 27.484 8.883 1 95.44 236 LYS A C 1
ATOM 1886 O O . LYS A 1 236 ? 37.062 28.516 9.492 1 95.44 236 LYS A O 1
ATOM 1891 N N . ASN A 1 237 ? 36.812 27.344 7.559 1 95.31 237 ASN A N 1
ATOM 1892 C CA . ASN A 1 237 ? 37.531 28.344 6.773 1 95.31 237 ASN A CA 1
ATOM 1893 C C . ASN A 1 237 ? 36.562 29.219 5.973 1 95.31 237 ASN A C 1
ATOM 1895 O O . ASN A 1 237 ? 36.938 30.312 5.535 1 95.31 237 ASN A O 1
ATOM 1899 N N . GLY A 1 238 ? 35.5 28.766 5.789 1 96.5 238 GLY A N 1
ATOM 1900 C CA . GLY A 1 238 ? 34.562 29.469 4.91 1 96.5 238 GLY A CA 1
ATOM 1901 C C . GLY A 1 238 ? 34.812 29.188 3.439 1 96.5 238 GLY A C 1
ATOM 1902 O O . GLY A 1 238 ? 35.875 28.734 3.057 1 96.5 238 GLY A O 1
ATOM 1903 N N . VAL A 1 239 ? 33.781 29.344 2.652 1 96.94 239 VAL A N 1
ATOM 1904 C CA . VAL A 1 239 ? 33.875 29.141 1.21 1 96.94 239 VAL A CA 1
ATOM 1905 C C . VAL A 1 239 ? 33.188 30.297 0.484 1 96.94 239 VAL A C 1
ATOM 1907 O O . VAL A 1 239 ? 32.125 30.766 0.9 1 96.94 239 VAL A O 1
ATOM 1910 N N . GLU A 1 240 ? 33.812 30.734 -0.546 1 96.81 240 GLU A N 1
ATOM 1911 C CA . GLU A 1 240 ? 33.219 31.797 -1.341 1 96.81 240 GLU A CA 1
ATOM 1912 C C . GLU A 1 240 ? 32.094 31.281 -2.223 1 96.81 240 GLU A C 1
ATOM 1914 O O . GLU A 1 240 ? 32.281 30.312 -2.965 1 96.81 240 GLU A O 1
ATOM 1919 N N . MET A 1 241 ? 30.969 31.859 -2.076 1 95.88 241 MET A N 1
ATOM 1920 C CA . MET A 1 241 ? 29.812 31.469 -2.875 1 95.88 241 MET A CA 1
ATOM 1921 C C . MET A 1 241 ? 29.094 32.688 -3.434 1 95.88 241 MET A C 1
ATOM 1923 O O . MET A 1 241 ? 29.109 33.75 -2.816 1 95.88 241 MET A O 1
ATOM 1927 N N . VAL A 1 242 ? 28.547 32.5 -4.629 1 94.25 242 VAL A N 1
ATOM 1928 C CA . VAL A 1 242 ? 27.672 33.531 -5.188 1 94.25 242 VAL A CA 1
ATOM 1929 C C . VAL A 1 242 ? 26.25 33.312 -4.703 1 94.25 242 VAL A C 1
ATOM 1931 O O . VAL A 1 242 ? 25.688 32.219 -4.863 1 94.25 242 VAL A O 1
ATOM 1934 N N . CYS A 1 243 ? 25.719 34.312 -4.102 1 94.25 243 CYS A N 1
ATOM 1935 C CA . CYS A 1 243 ? 24.375 34.188 -3.518 1 94.25 243 CYS A CA 1
ATOM 1936 C C . CYS A 1 243 ? 23.312 34.625 -4.504 1 94.25 243 CYS A C 1
ATOM 1938 O O . CYS A 1 243 ? 23.625 35.188 -5.559 1 94.25 243 CYS A O 1
ATOM 1940 N N . GLY A 1 244 ? 22.094 34.312 -4.246 1 87.25 244 GLY A N 1
ATOM 1941 C CA . GLY A 1 244 ? 20.969 34.594 -5.125 1 87.25 244 GLY A CA 1
ATOM 1942 C C . GLY A 1 244 ? 20.781 36.062 -5.406 1 87.25 244 GLY A C 1
ATOM 1943 O O . GLY A 1 244 ? 20.234 36.438 -6.434 1 87.25 244 GLY A O 1
ATOM 1944 N N . ASP A 1 245 ? 21.266 36.906 -4.5 1 88.31 245 ASP A N 1
ATOM 1945 C CA . ASP A 1 245 ? 21.156 38.344 -4.691 1 88.31 245 ASP A CA 1
ATOM 1946 C C . ASP A 1 245 ? 22.281 38.875 -5.578 1 88.31 245 ASP A C 1
ATOM 1948 O O . ASP A 1 245 ? 22.344 40.094 -5.844 1 88.31 245 ASP A O 1
ATOM 1952 N N . GLY A 1 246 ? 23.172 38.031 -5.977 1 88.44 246 GLY A N 1
ATOM 1953 C CA . GLY A 1 246 ? 24.234 38.406 -6.91 1 88.44 246 GLY A CA 1
ATOM 1954 C C . GLY A 1 246 ? 25.531 38.75 -6.223 1 88.44 246 GLY A C 1
ATOM 1955 O O . GLY A 1 246 ? 26.562 38.969 -6.883 1 88.44 246 GLY A O 1
ATOM 1956 N N . HIS A 1 247 ? 25.547 38.781 -4.938 1 93.94 247 HIS A N 1
ATOM 1957 C CA . HIS A 1 247 ? 26.766 39.156 -4.207 1 93.94 247 HIS A CA 1
ATOM 1958 C C . HIS A 1 247 ? 27.594 37.938 -3.871 1 93.94 247 HIS A C 1
ATOM 1960 O O . HIS A 1 247 ? 27.062 36.844 -3.629 1 93.94 247 HIS A O 1
ATOM 1966 N N . ARG A 1 248 ? 28.859 38.156 -3.906 1 95.44 248 ARG A N 1
ATOM 1967 C CA . ARG A 1 248 ? 29.797 37.125 -3.477 1 95.44 248 ARG A CA 1
ATOM 1968 C C . ARG A 1 248 ? 30.125 37.25 -1.991 1 95.44 248 ARG A C 1
ATOM 1970 O O . ARG A 1 248 ? 30.469 38.344 -1.521 1 95.44 248 ARG A O 1
ATOM 1977 N N . ARG A 1 249 ? 29.953 36.188 -1.254 1 96.38 249 ARG A N 1
ATOM 1978 C CA . ARG A 1 249 ? 30.188 36.219 0.188 1 96.38 249 ARG A CA 1
ATOM 1979 C C . ARG A 1 249 ? 31.016 35.031 0.623 1 96.38 249 ARG A C 1
ATOM 1981 O O . ARG A 1 249 ? 31.062 34 -0.071 1 96.38 249 ARG A O 1
ATOM 1988 N N . ARG A 1 250 ? 31.734 35.219 1.687 1 97.25 250 ARG A N 1
ATOM 1989 C CA . ARG A 1 250 ? 32.406 34.094 2.34 1 97.25 250 ARG A CA 1
ATOM 1990 C C . ARG A 1 250 ? 31.453 33.406 3.301 1 97.25 250 ARG A C 1
ATOM 1992 O O . ARG A 1 250 ? 31.203 33.875 4.406 1 97.25 250 ARG A O 1
ATOM 1999 N N . VAL A 1 251 ? 31.047 32.25 2.869 1 98.06 251 VAL A N 1
ATOM 2000 C CA . VAL A 1 251 ? 29.969 31.547 3.568 1 98.06 251 VAL A CA 1
ATOM 2001 C C . VAL A 1 251 ? 30.547 30.453 4.453 1 98.06 251 VAL A C 1
ATOM 2003 O O . VAL A 1 251 ? 31.453 29.719 4.035 1 98.06 251 VAL A O 1
ATOM 2006 N N . PHE A 1 252 ? 30.125 30.375 5.688 1 98.25 252 PHE A N 1
ATOM 2007 C CA . PHE A 1 252 ? 30.469 29.328 6.633 1 98.25 252 PHE A CA 1
ATOM 2008 C C . PHE A 1 252 ? 29.281 28.406 6.867 1 98.25 252 PHE A C 1
ATOM 2010 O O . PHE A 1 252 ? 28.375 28.734 7.645 1 98.25 252 PHE A O 1
ATOM 2017 N N . PRO A 1 253 ? 29.219 27.203 6.188 1 98.12 253 PRO A N 1
ATOM 2018 C CA . PRO A 1 253 ? 28.141 26.25 6.48 1 98.12 253 PRO A CA 1
ATOM 2019 C C . PRO A 1 253 ? 28.312 25.578 7.844 1 98.12 253 PRO A C 1
ATOM 2021 O O . PRO A 1 253 ? 29.312 24.906 8.086 1 98.12 253 PRO A O 1
ATOM 2024 N N . ILE A 1 254 ? 27.391 25.797 8.711 1 97.81 254 ILE A N 1
ATOM 2025 C CA . ILE A 1 254 ? 27.469 25.266 10.07 1 97.81 254 ILE A CA 1
ATOM 2026 C C . ILE A 1 254 ? 26.188 24.5 10.398 1 97.81 254 ILE A C 1
ATOM 2028 O O . ILE A 1 254 ? 25.078 25 10.164 1 97.81 254 ILE A O 1
ATOM 2032 N N . LEU A 1 255 ? 26.312 23.297 10.922 1 97.81 255 LEU A N 1
ATOM 2033 C CA . LEU A 1 255 ? 25.141 22.516 11.289 1 97.81 255 LEU A CA 1
ATOM 2034 C C . LEU A 1 255 ? 24.375 23.188 12.414 1 97.81 255 LEU A C 1
ATOM 2036 O O . LEU A 1 255 ? 24.875 23.328 13.523 1 97.81 255 LEU A O 1
ATOM 2040 N N . ALA A 1 256 ? 23.203 23.578 12.102 1 97.62 256 ALA A N 1
ATOM 2041 C CA . ALA A 1 256 ? 22.391 24.328 13.047 1 97.62 256 ALA A CA 1
ATOM 2042 C C . ALA A 1 256 ? 21.281 23.469 13.641 1 97.62 256 ALA A C 1
ATOM 2044 O O . ALA A 1 256 ? 20.938 23.609 14.812 1 97.62 256 ALA A O 1
ATOM 2045 N N . ALA A 1 257 ? 20.719 22.656 12.844 1 97.69 257 ALA A N 1
ATOM 2046 C CA . ALA A 1 257 ? 19.594 21.844 13.289 1 97.69 257 ALA A CA 1
ATOM 2047 C C . ALA A 1 257 ? 19.641 20.453 12.68 1 97.69 257 ALA A C 1
ATOM 2049 O O . ALA A 1 257 ? 20.125 20.266 11.555 1 97.69 257 ALA A O 1
ATOM 2050 N N . TYR A 1 258 ? 19.203 19.516 13.43 1 97.38 258 TYR A N 1
ATOM 2051 C CA . TYR A 1 258 ? 19.094 18.109 13.016 1 97.38 258 TYR A CA 1
ATOM 2052 C C . TYR A 1 258 ? 17.688 17.578 13.266 1 97.38 258 TYR A C 1
ATOM 2054 O O . TYR A 1 258 ? 17.312 17.344 14.414 1 97.38 258 TYR A O 1
ATOM 2062 N N . VAL A 1 259 ? 16.953 17.375 12.227 1 96.31 259 VAL A N 1
ATOM 2063 C CA . VAL A 1 259 ? 15.555 16.969 12.305 1 96.31 259 VAL A CA 1
ATOM 2064 C C . VAL A 1 259 ? 15.453 15.445 12.188 1 96.31 259 VAL A C 1
ATOM 2066 O O . VAL A 1 259 ? 15.789 14.875 11.148 1 96.31 259 VAL A O 1
ATOM 2069 N N . ALA A 1 260 ? 15.023 14.781 13.188 1 94.94 260 ALA A N 1
ATOM 2070 C CA . ALA A 1 260 ? 14.859 13.328 13.234 1 94.94 260 ALA A CA 1
ATOM 2071 C C . ALA A 1 260 ? 13.883 12.922 14.328 1 94.94 260 ALA A C 1
ATOM 2073 O O . ALA A 1 260 ? 13.57 13.719 15.219 1 94.94 260 ALA A O 1
ATOM 2074 N N . ASP A 1 261 ? 13.391 11.727 14.273 1 92.69 261 ASP A N 1
ATOM 2075 C CA . ASP A 1 261 ? 12.539 11.219 15.352 1 92.69 261 ASP A CA 1
ATOM 2076 C C . ASP A 1 261 ? 13.375 10.828 16.562 1 92.69 261 ASP A C 1
ATOM 2078 O O . ASP A 1 261 ? 14.602 10.906 16.531 1 92.69 261 ASP A O 1
ATOM 2082 N N . PHE A 1 262 ? 12.758 10.461 17.562 1 94.62 262 PHE A N 1
ATOM 2083 C CA . PHE A 1 262 ? 13.422 10.289 18.844 1 94.62 262 PHE A CA 1
ATOM 2084 C C . PHE A 1 262 ? 14.461 9.18 18.766 1 94.62 262 PHE A C 1
ATOM 2086 O O . PHE A 1 262 ? 15.609 9.375 19.172 1 94.62 262 PHE A O 1
ATOM 2093 N N . PRO A 1 263 ? 14.156 8 18.281 1 93.94 263 PRO A N 1
ATOM 2094 C CA . PRO A 1 263 ? 15.172 6.945 18.203 1 93.94 263 PRO A CA 1
ATOM 2095 C C . PRO A 1 263 ? 16.406 7.363 17.406 1 93.94 263 PRO A C 1
ATOM 2097 O O . PRO A 1 263 ? 17.531 7.023 17.766 1 93.94 263 PRO A O 1
ATOM 2100 N N . GLU A 1 264 ? 16.172 8.055 16.328 1 94.81 264 GLU A N 1
ATOM 2101 C CA . GLU A 1 264 ? 17.297 8.492 15.5 1 94.81 264 GLU A CA 1
ATOM 2102 C C . GLU A 1 264 ? 18.094 9.602 16.188 1 94.81 264 GLU A C 1
ATOM 2104 O O . GLU A 1 264 ? 19.297 9.719 15.984 1 94.81 264 GLU A O 1
ATOM 2109 N N . GLN A 1 265 ? 17.406 10.445 16.922 1 96.62 265 GLN A N 1
ATOM 2110 C CA . GLN A 1 265 ? 18.141 11.438 17.703 1 96.62 265 GLN A CA 1
ATOM 2111 C C . GLN A 1 265 ? 19.094 10.766 18.688 1 96.62 265 GLN A C 1
ATOM 2113 O O . GLN A 1 265 ? 20.234 11.219 18.859 1 96.62 265 GLN A O 1
ATOM 2118 N N . CYS A 1 266 ? 18.609 9.734 19.297 1 96.94 266 CYS A N 1
ATOM 2119 C CA . CYS A 1 266 ? 19.453 8.992 20.234 1 96.94 266 CYS A CA 1
ATOM 2120 C C . CYS A 1 266 ? 20.625 8.344 19.516 1 96.94 266 CYS A C 1
ATOM 2122 O O . CYS A 1 266 ? 21.734 8.281 20.062 1 96.94 266 CYS A O 1
ATOM 2124 N N . LEU A 1 267 ? 20.312 7.863 18.297 1 96.25 267 LEU A N 1
ATOM 2125 C CA . LEU A 1 267 ? 21.375 7.285 17.469 1 96.25 267 LEU A CA 1
ATOM 2126 C C . LEU A 1 267 ? 22.453 8.312 17.172 1 96.25 267 LEU A C 1
ATOM 2128 O O . LEU A 1 267 ? 23.641 8.023 17.312 1 96.25 267 LEU A O 1
ATOM 2132 N N . VAL A 1 268 ? 22.047 9.5 16.844 1 97.44 268 VAL A N 1
ATOM 2133 C CA . VAL A 1 268 ? 22.969 10.57 16.5 1 97.44 268 VAL A CA 1
ATOM 2134 C C . VAL A 1 268 ? 23.719 11.023 17.766 1 97.44 268 VAL A C 1
ATOM 2136 O O . VAL A 1 268 ? 24.922 11.281 17.719 1 97.44 268 VAL A O 1
ATOM 2139 N N . ALA A 1 269 ? 23.047 11.055 18.875 1 97.5 269 ALA A N 1
ATOM 2140 C CA . ALA A 1 269 ? 23.609 11.539 20.141 1 97.5 269 ALA A CA 1
ATOM 2141 C C . ALA A 1 269 ? 24.484 10.477 20.797 1 97.5 269 ALA A C 1
ATOM 2143 O O . ALA A 1 269 ? 25.203 10.758 21.75 1 97.5 269 ALA A O 1
ATOM 2144 N N . CYS A 1 270 ? 24.438 9.234 20.375 1 97 270 CYS A N 1
ATOM 2145 C CA . CYS A 1 270 ? 25.188 8.109 20.906 1 97 270 CYS A CA 1
ATOM 2146 C C . CYS A 1 270 ? 24.734 7.762 22.312 1 97 270 CYS A C 1
ATOM 2148 O O . CYS A 1 270 ? 25.547 7.457 23.188 1 97 270 CYS A O 1
ATOM 2150 N N . CYS A 1 271 ? 23.484 7.891 22.562 1 95.88 271 CYS A N 1
ATOM 2151 C CA . CYS A 1 271 ? 22.953 7.543 23.875 1 95.88 271 CYS A CA 1
ATOM 2152 C C . CYS A 1 271 ? 21.844 6.516 23.766 1 95.88 271 CYS A C 1
ATOM 2154 O O . CYS A 1 271 ? 21.312 6.277 22.672 1 95.88 271 CYS A O 1
ATOM 2156 N N . LYS A 1 272 ? 21.5 5.883 24.844 1 95.19 272 LYS A N 1
ATOM 2157 C CA . LYS A 1 272 ? 20.406 4.902 24.906 1 95.19 272 LYS A CA 1
ATOM 2158 C C . LYS A 1 272 ? 19.047 5.574 24.781 1 95.19 272 LYS A C 1
ATOM 2160 O O . LYS A 1 272 ? 18.922 6.773 25.031 1 95.19 272 LYS A O 1
ATOM 2165 N N . GLU A 1 273 ? 18.062 4.859 24.391 1 94.06 273 GLU A N 1
ATOM 2166 C CA . GLU A 1 273 ? 16.734 5.402 24.078 1 94.06 273 GLU A CA 1
ATOM 2167 C C . GLU A 1 273 ? 15.992 5.789 25.359 1 94.06 273 GLU A C 1
ATOM 2169 O O . GLU A 1 273 ? 14.992 6.508 25.297 1 94.06 273 GLU A O 1
ATOM 2174 N N . ASN A 1 274 ? 16.516 5.379 26.531 1 93.31 274 ASN A N 1
ATOM 2175 C CA . ASN A 1 274 ? 15.859 5.758 27.781 1 93.31 274 ASN A CA 1
ATOM 2176 C C . ASN A 1 274 ? 16.469 7.023 28.359 1 93.31 274 ASN A C 1
ATOM 2178 O O . ASN A 1 274 ? 16.156 7.414 29.484 1 93.31 274 ASN A O 1
ATOM 2182 N N . ARG A 1 275 ? 17.344 7.629 27.594 1 94.56 275 ARG A N 1
ATOM 2183 C CA . ARG A 1 275 ? 17.984 8.875 28 1 94.56 275 ARG A CA 1
ATOM 2184 C C . ARG A 1 275 ? 17.594 10.023 27.062 1 94.56 275 ARG A C 1
ATOM 2186 O O . ARG A 1 275 ? 17.078 9.789 25.969 1 94.56 275 ARG A O 1
ATOM 2193 N N . CYS A 1 276 ? 17.781 11.195 27.547 1 95.56 276 CYS A N 1
ATOM 2194 C CA . CYS A 1 276 ? 17.516 12.375 26.734 1 95.56 276 CYS A CA 1
ATOM 2195 C C . CYS A 1 276 ? 18.719 12.742 25.875 1 95.56 276 CYS A C 1
ATOM 2197 O O . CYS A 1 276 ? 19.828 12.852 26.375 1 95.56 276 CYS A O 1
ATOM 2199 N N . PRO A 1 277 ? 18.531 12.898 24.609 1 96.44 277 PRO A N 1
ATOM 2200 C CA . PRO A 1 277 ? 19.656 13.258 23.75 1 96.44 277 PRO A CA 1
ATOM 2201 C C . PRO A 1 277 ? 20.156 14.68 23.984 1 96.44 277 PRO A C 1
ATOM 2203 O O . PRO A 1 277 ? 21.281 15.016 23.594 1 96.44 277 PRO A O 1
ATOM 2206 N N . LYS A 1 278 ? 19.469 15.539 24.688 1 96.19 278 LYS A N 1
ATOM 2207 C CA . LYS A 1 278 ? 19.828 16.938 24.844 1 96.19 278 LYS A CA 1
ATOM 2208 C C . LYS A 1 278 ? 20.5 17.203 26.188 1 96.19 278 LYS A C 1
ATOM 2210 O O . LYS A 1 278 ? 21.297 18.125 26.328 1 96.19 278 LYS A O 1
ATOM 2215 N N . CYS A 1 279 ? 20.094 16.438 27.188 1 96.06 279 CYS A N 1
ATOM 2216 C CA . CYS A 1 279 ? 20.625 16.719 28.516 1 96.06 279 CYS A CA 1
ATOM 2217 C C . CYS A 1 279 ? 20.938 15.43 29.266 1 96.06 279 CYS A C 1
ATOM 2219 O O . CYS A 1 279 ? 20.75 14.336 28.719 1 96.06 279 CYS A O 1
ATOM 2221 N N . ARG A 1 280 ? 21.406 15.539 30.516 1 94.69 280 ARG A N 1
ATOM 2222 C CA . ARG A 1 280 ? 21.875 14.391 31.266 1 94.69 280 ARG A CA 1
ATOM 2223 C C . ARG A 1 280 ? 20.891 14.008 32.375 1 94.69 280 ARG A C 1
ATOM 2225 O O . ARG A 1 280 ? 21.281 13.57 33.438 1 94.69 280 ARG A O 1
ATOM 2232 N N . VAL A 1 281 ? 19.672 14.234 32.094 1 94.62 281 VAL A N 1
ATOM 2233 C CA . VAL A 1 281 ? 18.656 13.867 33.094 1 94.62 281 VAL A CA 1
ATOM 2234 C C . VAL A 1 281 ? 18.703 12.367 33.344 1 94.62 281 VAL A C 1
ATOM 2236 O O . VAL A 1 281 ? 18.922 11.578 32.406 1 94.62 281 VAL A O 1
ATOM 2239 N N . SER A 1 282 ? 18.516 12.039 34.625 1 90.69 282 SER A N 1
ATOM 2240 C CA . SER A 1 282 ? 18.5 10.625 34.969 1 90.69 282 SER A CA 1
ATOM 2241 C C . SER A 1 282 ? 17.219 9.945 34.5 1 90.69 282 SER A C 1
ATOM 2243 O O . SER A 1 282 ? 16.188 10.602 34.375 1 90.69 282 SER A O 1
ATOM 2245 N N . ALA A 1 283 ? 17.266 8.664 34.281 1 90.44 283 ALA A N 1
ATOM 2246 C CA . ALA A 1 283 ? 16.141 7.887 33.781 1 90.44 283 ALA A CA 1
ATOM 2247 C C . ALA A 1 283 ? 14.969 7.949 34.781 1 90.44 283 ALA A C 1
ATOM 2249 O O . ALA A 1 283 ? 13.805 7.844 34.375 1 90.44 283 ALA A O 1
ATOM 2250 N N . LYS A 1 284 ? 15.211 8.258 36.031 1 92.19 284 LYS A N 1
ATOM 2251 C CA . LYS A 1 284 ? 14.18 8.234 37.062 1 92.19 284 LYS A CA 1
ATOM 2252 C C . LYS A 1 284 ? 13.648 9.633 37.344 1 92.19 284 LYS A C 1
ATOM 2254 O O . LYS A 1 284 ? 12.695 9.797 38.094 1 92.19 284 LYS A O 1
ATOM 2259 N N . GLU A 1 285 ? 14.18 10.609 36.625 1 94.44 285 GLU A N 1
ATOM 2260 C CA . GLU A 1 285 ? 13.773 11.984 36.906 1 94.44 285 GLU A CA 1
ATOM 2261 C C . GLU A 1 285 ? 13.203 12.641 35.656 1 94.44 285 GLU A C 1
ATOM 2263 O O . GLU A 1 285 ? 13.109 13.867 35.594 1 94.44 285 GLU A O 1
ATOM 2268 N N . ARG A 1 286 ? 12.859 11.867 34.719 1 93.94 286 ARG A N 1
ATOM 2269 C CA . ARG A 1 286 ? 12.398 12.391 33.438 1 93.94 286 ARG A CA 1
ATOM 2270 C C . ARG A 1 286 ? 10.992 12.977 33.562 1 93.94 286 ARG A C 1
ATOM 2272 O O . ARG A 1 286 ? 10.586 13.82 32.75 1 93.94 286 ARG A O 1
ATOM 2279 N N . GLY A 1 287 ? 10.266 12.578 34.562 1 94.31 287 GLY A N 1
ATOM 2280 C CA . GLY A 1 287 ? 8.906 13.047 34.75 1 94.31 287 GLY A CA 1
ATOM 2281 C C . GLY A 1 287 ? 8.844 14.328 35.562 1 94.31 287 GLY A C 1
ATOM 2282 O O . GLY A 1 287 ? 7.781 14.945 35.688 1 94.31 287 GLY A O 1
ATOM 2283 N N . ASP A 1 288 ? 9.977 14.836 36.031 1 93.44 288 ASP A N 1
ATOM 2284 C CA . ASP A 1 288 ? 10.016 16.031 36.875 1 93.44 288 ASP A CA 1
ATOM 2285 C C . ASP A 1 288 ? 10.219 17.281 36.031 1 93.44 288 ASP A C 1
ATOM 2287 O O . ASP A 1 288 ? 10.852 17.234 34.969 1 93.44 288 ASP A O 1
ATOM 2291 N N . TYR A 1 289 ? 9.5 18.297 36.531 1 93.81 289 TYR A N 1
ATOM 2292 C CA . TYR A 1 289 ? 9.688 19.594 35.875 1 93.81 289 TYR A CA 1
ATOM 2293 C C . TYR A 1 289 ? 10.938 20.297 36.375 1 93.81 289 TYR A C 1
ATOM 2295 O O . TYR A 1 289 ? 10.852 21.219 37.156 1 93.81 289 TYR A O 1
ATOM 2303 N N . LYS A 1 290 ? 12.062 19.828 35.906 1 87.38 290 LYS A N 1
ATOM 2304 C CA . LYS A 1 290 ? 13.344 20.375 36.344 1 87.38 290 LYS A CA 1
ATOM 2305 C C . LYS A 1 290 ? 14.32 20.5 35.188 1 87.38 290 LYS A C 1
ATOM 2307 O O . LYS A 1 290 ? 14.312 19.656 34.25 1 87.38 290 LYS A O 1
ATOM 2312 N N . ALA A 1 291 ? 15 21.547 35.25 1 86 291 ALA A N 1
ATOM 2313 C CA . ALA A 1 291 ? 16.047 21.734 34.25 1 86 291 ALA A CA 1
ATOM 2314 C C . ALA A 1 291 ? 17.266 20.859 34.562 1 86 291 ALA A C 1
ATOM 2316 O O . ALA A 1 291 ? 17.641 20.703 35.719 1 86 291 ALA A O 1
ATOM 2317 N N . SER A 1 292 ? 17.719 20.234 33.594 1 90.75 292 SER A N 1
ATOM 2318 C CA . SER A 1 292 ? 18.891 19.391 33.75 1 90.75 292 SER A CA 1
ATOM 2319 C C . SER A 1 292 ? 20.062 19.938 32.938 1 90.75 292 SER A C 1
ATOM 2321 O O . SER A 1 292 ? 19.875 20.75 32.031 1 90.75 292 SER A O 1
ATOM 2323 N N . GLU A 1 293 ? 21.25 19.5 33.281 1 93.5 293 GLU A N 1
ATOM 2324 C CA . GLU A 1 293 ? 22.453 19.969 32.625 1 93.5 293 GLU A CA 1
ATOM 2325 C C . GLU A 1 293 ? 22.5 19.5 31.172 1 93.5 293 GLU A C 1
ATOM 2327 O O . GLU A 1 293 ? 22.328 18.328 30.891 1 93.5 293 GLU A O 1
ATOM 2332 N N . PRO A 1 294 ? 22.75 20.469 30.328 1 95.38 294 PRO A N 1
ATOM 2333 C CA . PRO A 1 294 ? 22.844 20.094 28.922 1 95.38 294 PRO A CA 1
ATOM 2334 C C . PRO A 1 294 ? 24.078 19.234 28.625 1 95.38 294 PRO A C 1
ATOM 2336 O O . PRO A 1 294 ? 25.094 19.359 29.297 1 95.38 294 PRO A O 1
ATOM 2339 N N . ARG A 1 295 ? 23.938 18.391 27.703 1 95.62 295 ARG A N 1
ATOM 2340 C CA . ARG A 1 295 ? 25.094 17.641 27.219 1 95.62 295 ARG A CA 1
ATOM 2341 C C . ARG A 1 295 ? 26.078 18.547 26.484 1 95.62 295 ARG A C 1
ATOM 2343 O O . ARG A 1 295 ? 25.672 19.5 25.812 1 95.62 295 ARG A O 1
ATOM 2350 N N . LYS A 1 296 ? 27.328 18.266 26.641 1 94.69 296 LYS A N 1
ATOM 2351 C CA . LYS A 1 296 ? 28.375 19.016 25.969 1 94.69 296 LYS A CA 1
ATOM 2352 C C . LYS A 1 296 ? 29.141 18.141 24.984 1 94.69 296 LYS A C 1
ATOM 2354 O O . LYS A 1 296 ? 29.578 17.031 25.344 1 94.69 296 LYS A O 1
ATOM 2359 N N . PRO A 1 297 ? 29.328 18.656 23.797 1 94.88 297 PRO A N 1
ATOM 2360 C CA . PRO A 1 297 ? 29.969 17.828 22.75 1 94.88 297 PRO A CA 1
ATOM 2361 C C . PRO A 1 297 ? 31.391 17.422 23.125 1 94.88 297 PRO A C 1
ATOM 2363 O O . PRO A 1 297 ? 31.766 16.266 22.953 1 94.88 297 PRO A O 1
ATOM 2366 N N . ILE A 1 298 ? 32.188 18.328 23.656 1 92.62 298 ILE A N 1
ATOM 2367 C CA . ILE A 1 298 ? 33.594 18.047 23.969 1 92.62 298 ILE A CA 1
ATOM 2368 C C . ILE A 1 298 ? 33.688 16.984 25.062 1 92.62 298 ILE A C 1
ATOM 2370 O O . ILE A 1 298 ? 34.469 16.047 24.953 1 92.62 298 ILE A O 1
ATOM 2374 N N . ARG A 1 299 ? 32.875 17.141 26.047 1 91.88 299 ARG A N 1
ATOM 2375 C CA . ARG A 1 299 ? 32.844 16.188 27.141 1 91.88 299 ARG A CA 1
ATOM 2376 C C . ARG A 1 299 ? 32.438 14.805 26.656 1 91.88 299 ARG A C 1
ATOM 2378 O O . ARG A 1 299 ? 33.062 13.797 26.984 1 91.88 299 ARG A O 1
ATOM 2385 N N . THR A 1 300 ? 31.422 14.789 25.922 1 93.62 300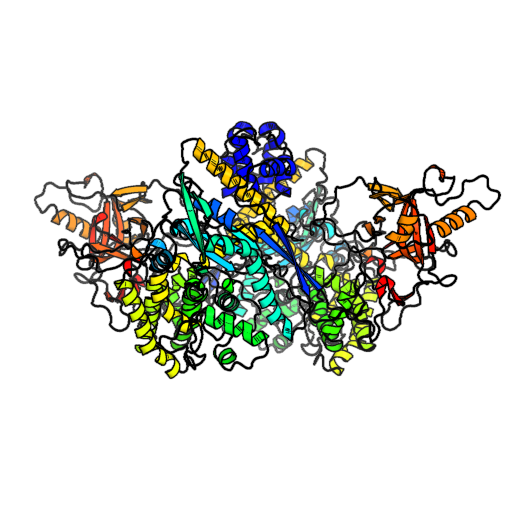 THR A N 1
ATOM 2386 C CA . THR A 1 300 ? 30.875 13.523 25.438 1 93.62 300 THR A CA 1
ATOM 2387 C C . THR A 1 300 ? 31.859 12.844 24.484 1 93.62 300 THR A C 1
ATOM 2389 O O . THR A 1 300 ? 32.062 11.633 24.562 1 93.62 300 THR A O 1
ATOM 2392 N N . ALA A 1 301 ? 32.469 13.625 23.578 1 92.62 301 ALA A N 1
ATOM 2393 C CA . ALA A 1 301 ? 33.438 13.078 22.641 1 92.62 301 ALA A CA 1
ATOM 2394 C C . ALA A 1 301 ? 34.656 12.492 23.375 1 92.62 301 ALA A C 1
ATOM 2396 O O . ALA A 1 301 ? 35.188 11.453 22.984 1 92.62 301 ALA A O 1
ATOM 2397 N N . THR A 1 302 ? 35.062 13.141 24.406 1 89.94 302 THR A N 1
ATOM 2398 C CA . THR A 1 302 ? 36.188 12.68 25.203 1 89.94 302 THR A CA 1
ATOM 2399 C C . THR A 1 302 ? 35.844 11.367 25.906 1 89.94 302 THR A C 1
ATOM 2401 O O . THR A 1 302 ? 36.688 10.453 25.953 1 89.94 302 THR A O 1
ATOM 2404 N N . MET A 1 303 ? 34.688 11.328 26.406 1 91.06 303 MET A N 1
ATOM 2405 C CA . MET A 1 303 ? 34.25 10.117 27.094 1 91.06 303 MET A CA 1
ATOM 2406 C C . MET A 1 303 ? 34.188 8.93 26.141 1 91.06 303 MET A C 1
ATOM 2408 O O . MET A 1 303 ? 34.594 7.82 26.484 1 91.06 303 MET A O 1
ATOM 2412 N N . LEU A 1 304 ? 33.719 9.172 24.953 1 92.12 304 LEU A N 1
ATOM 2413 C CA . LEU A 1 304 ? 33.625 8.117 23.953 1 92.12 304 LEU A CA 1
ATOM 2414 C C . LEU A 1 304 ? 35 7.641 23.516 1 92.12 304 LEU A C 1
ATOM 2416 O O . LEU A 1 304 ? 35.219 6.438 23.359 1 92.12 304 LEU A O 1
ATOM 2420 N N . LYS A 1 305 ? 35.938 8.547 23.375 1 86.88 305 LYS A N 1
ATOM 2421 C CA . LYS A 1 305 ? 37.281 8.203 23 1 86.88 305 LYS A CA 1
ATOM 2422 C C . LYS A 1 305 ? 37.969 7.387 24.109 1 86.88 305 LYS A C 1
ATOM 2424 O O . LYS A 1 305 ? 38.688 6.43 23.828 1 86.88 305 LYS A O 1
ATOM 2429 N N . GLN A 1 306 ? 37.688 7.734 25.297 1 83.44 306 GLN A N 1
ATOM 2430 C CA . GLN A 1 306 ? 38.312 7.074 26.438 1 83.44 306 GLN A CA 1
ATOM 2431 C C . GLN A 1 306 ? 37.75 5.664 26.625 1 83.44 306 GLN A C 1
ATOM 2433 O O . GLN A 1 306 ? 38.5 4.754 27.031 1 83.44 306 GLN A O 1
ATOM 2438 N N . LYS A 1 307 ? 36.562 5.562 26.484 1 81.19 307 LYS A N 1
ATOM 2439 C CA . LYS A 1 307 ? 35.969 4.242 26.609 1 81.19 307 LYS A CA 1
ATOM 2440 C C . LYS A 1 307 ? 36.594 3.248 25.641 1 81.19 307 LYS A C 1
ATOM 2442 O O . LYS A 1 307 ? 36.75 2.068 25.969 1 81.19 307 LYS A O 1
ATOM 2447 N N . HIS A 1 308 ? 36.875 3.682 24.578 1 76.69 308 HIS A N 1
ATOM 2448 C CA . HIS A 1 308 ? 37.531 2.818 23.594 1 76.69 308 HIS A CA 1
ATOM 2449 C C . HIS A 1 308 ? 38.906 2.4 24.031 1 76.69 308 HIS A C 1
ATOM 2451 O O . HIS A 1 308 ? 39.375 1.317 23.672 1 76.69 308 HIS A O 1
ATOM 2457 N N . THR A 1 309 ? 39.594 3.27 24.859 1 68.75 309 THR A N 1
ATOM 2458 C CA . THR A 1 309 ? 40.906 2.941 25.359 1 68.75 309 THR A CA 1
ATOM 2459 C C . THR A 1 309 ? 40.812 2.164 26.672 1 68.75 309 THR A C 1
ATOM 2461 O O . THR A 1 309 ? 41.844 1.932 27.344 1 68.75 309 THR A O 1
ATOM 2464 N N . ARG A 1 310 ? 39.594 1.529 27.109 1 64.44 310 ARG A N 1
ATOM 2465 C CA . ARG A 1 310 ? 39.312 0.589 28.188 1 64.44 310 ARG A CA 1
ATOM 2466 C C . ARG A 1 310 ? 39.438 1.261 29.547 1 64.44 310 ARG A C 1
ATOM 2468 O O . ARG A 1 310 ? 39.719 0.597 30.547 1 64.44 310 ARG A O 1
ATOM 2475 N N . ALA A 1 311 ? 39.406 2.498 29.562 1 59.84 311 ALA A N 1
ATOM 2476 C CA . ALA A 1 311 ? 39.469 3.113 30.891 1 59.84 311 ALA A CA 1
ATOM 2477 C C . ALA A 1 311 ? 38.094 3.148 31.531 1 59.84 311 ALA A C 1
ATOM 2479 O O . ALA A 1 311 ? 37.062 3.314 30.844 1 59.84 311 ALA A O 1
ATOM 2480 N N . ARG A 1 312 ? 37.875 2.475 32.688 1 58.84 312 ARG A N 1
ATOM 2481 C CA . ARG A 1 312 ? 36.625 2.455 33.438 1 58.84 312 ARG A CA 1
ATOM 2482 C C . ARG A 1 312 ? 36.156 3.867 33.812 1 58.84 312 ARG A C 1
ATOM 2484 O O . ARG A 1 312 ? 36.875 4.59 34.5 1 58.84 312 ARG A O 1
ATOM 2491 N N . PHE A 1 313 ? 35.219 4.445 33 1 65.75 313 PHE A N 1
ATOM 2492 C CA . PHE A 1 313 ? 34.719 5.766 33.344 1 65.75 313 PHE A CA 1
ATOM 2493 C C . PHE A 1 313 ? 33.281 5.668 33.875 1 65.75 313 PHE A C 1
ATOM 2495 O O . PHE A 1 313 ? 32.344 5.461 33.094 1 65.75 313 PHE A O 1
ATOM 2502 N N . PRO A 1 314 ? 33.125 5.656 35.156 1 73.06 314 PRO A N 1
ATOM 2503 C CA . PRO A 1 314 ? 31.781 5.598 35.781 1 73.06 314 PRO A CA 1
ATOM 2504 C C . PRO A 1 314 ? 30.797 6.574 35.156 1 73.06 314 PRO A C 1
ATOM 2506 O O . PRO A 1 314 ? 29.609 6.262 35.031 1 73.06 314 PRO A O 1
ATOM 2509 N N . ASP A 1 315 ? 31.328 7.594 34.562 1 83.88 315 ASP A N 1
ATOM 2510 C CA . ASP A 1 315 ? 30.438 8.625 34.031 1 83.88 315 ASP A CA 1
ATOM 2511 C C . ASP A 1 315 ? 29.828 8.18 32.688 1 83.88 315 ASP A C 1
ATOM 2513 O O . ASP A 1 315 ? 28.766 8.664 32.281 1 83.88 315 ASP A O 1
ATOM 2517 N N . PHE A 1 316 ? 30.438 7.266 32.094 1 89.19 316 PHE A N 1
ATOM 2518 C CA . PHE A 1 316 ? 29.969 6.766 30.797 1 89.19 316 PHE A CA 1
ATOM 2519 C C . PHE A 1 316 ? 28.641 6.035 30.938 1 89.19 316 PHE A C 1
ATOM 2521 O O . PHE A 1 316 ? 27.703 6.277 30.172 1 89.19 316 PHE A O 1
ATOM 2528 N N . GLU A 1 317 ? 28.531 5.238 31.953 1 87.81 317 GLU A N 1
ATOM 2529 C CA . GLU A 1 317 ? 27.312 4.473 32.219 1 87.81 317 GLU A CA 1
ATOM 2530 C C . GLU A 1 317 ? 26.219 5.363 32.781 1 87.81 317 GLU A C 1
ATOM 2532 O O . GLU A 1 317 ? 25.031 5.152 32.5 1 87.81 317 GLU A O 1
ATOM 2537 N N . GLU A 1 318 ? 26.703 6.289 33.5 1 88.12 318 GLU A N 1
ATOM 2538 C CA . GLU A 1 318 ? 25.734 7.203 34.094 1 88.12 318 GLU A CA 1
ATOM 2539 C C . GLU A 1 318 ? 25.062 8.078 33.062 1 88.12 318 GLU A C 1
ATOM 2541 O O . GLU A 1 318 ? 23.875 8.406 33.188 1 88.12 318 GLU A O 1
ATOM 2546 N N . ASP A 1 319 ? 25.781 8.414 32.031 1 91.38 319 ASP A N 1
ATOM 2547 C CA . ASP A 1 319 ? 25.266 9.258 30.953 1 91.38 319 ASP A CA 1
ATOM 2548 C C . ASP A 1 319 ? 24.484 8.438 29.938 1 91.38 319 ASP A C 1
ATOM 2550 O O . ASP A 1 319 ? 23.859 8.992 29.031 1 91.38 319 ASP A O 1
ATOM 2554 N N . GLY A 1 320 ? 24.5 7.145 30.125 1 92.31 320 GLY A N 1
ATOM 2555 C CA . GLY A 1 320 ? 23.766 6.258 29.25 1 92.31 320 GLY A CA 1
ATOM 2556 C C . GLY A 1 320 ? 24.281 6.27 27.812 1 92.31 320 GLY A C 1
ATOM 2557 O O . GLY A 1 320 ? 23.5 6.23 26.875 1 92.31 320 GLY A O 1
ATOM 2558 N N . LEU A 1 321 ? 25.578 6.332 27.609 1 94.31 321 LEU A N 1
ATOM 2559 C CA . LEU A 1 321 ? 26.188 6.449 26.281 1 94.31 321 LEU A CA 1
ATOM 2560 C C . LEU A 1 321 ? 26.422 5.074 25.672 1 94.31 321 LEU A C 1
ATOM 2562 O O . LEU A 1 321 ? 26.531 4.078 26.391 1 94.31 321 LEU A O 1
ATOM 2566 N N . ARG A 1 322 ? 26.406 5.016 24.391 1 93.31 322 ARG A N 1
ATOM 2567 C CA . ARG A 1 322 ? 26.812 3.838 23.625 1 93.31 322 ARG A CA 1
ATOM 2568 C C . ARG A 1 322 ? 28.25 3.957 23.156 1 93.31 322 ARG A C 1
ATOM 2570 O O . ARG A 1 322 ? 28.703 5.043 22.781 1 93.31 322 ARG A O 1
ATOM 2577 N N . PRO A 1 323 ? 28.938 2.922 23.156 1 90.75 323 PRO A N 1
ATOM 2578 C CA . PRO A 1 323 ? 30.375 2.99 22.828 1 90.75 323 PRO A CA 1
ATOM 2579 C C . PRO A 1 323 ? 30.625 3.143 21.328 1 90.75 323 PRO A C 1
ATOM 2581 O O . PRO A 1 323 ? 31.016 2.178 20.656 1 90.75 323 PRO A O 1
ATOM 2584 N N . ILE A 1 324 ? 30.516 4.285 20.844 1 93.62 324 ILE A N 1
ATOM 2585 C CA . ILE A 1 324 ? 30.812 4.625 19.453 1 93.62 324 ILE A CA 1
ATOM 2586 C C . ILE A 1 324 ? 32.219 5.195 19.359 1 93.62 324 ILE A C 1
ATOM 2588 O O . ILE A 1 324 ? 32.625 6.039 20.172 1 93.62 324 ILE A O 1
ATOM 2592 N N . THR A 1 325 ? 32.969 4.695 18.422 1 88.38 325 THR A N 1
ATOM 2593 C CA . THR A 1 325 ? 34.375 5.039 18.328 1 88.38 325 THR A CA 1
ATOM 2594 C C . THR A 1 325 ? 34.562 6.5 17.922 1 88.38 325 THR A C 1
ATOM 2596 O O . THR A 1 325 ? 35.344 7.227 18.531 1 88.38 325 THR A O 1
ATOM 2599 N N . LYS A 1 326 ? 33.875 6.895 16.906 1 91.56 326 LYS A N 1
ATOM 2600 C CA . LYS A 1 326 ? 34 8.266 16.422 1 91.56 326 LYS A CA 1
ATOM 2601 C C . LYS A 1 326 ? 32.656 8.805 15.914 1 91.56 326 LYS A C 1
ATOM 2603 O O . LYS A 1 326 ? 32.312 8.617 14.75 1 91.56 326 LYS A O 1
ATOM 2608 N N . PRO A 1 327 ? 32.031 9.594 16.812 1 95.94 327 PRO A N 1
ATOM 2609 C CA . PRO A 1 327 ? 30.781 10.211 16.312 1 95.94 327 PRO A CA 1
ATOM 2610 C C . PRO A 1 327 ? 31.047 11.227 15.203 1 95.94 327 PRO A C 1
ATOM 2612 O O . PRO A 1 327 ? 32.031 11.984 15.266 1 95.94 327 PRO A O 1
ATOM 2615 N N . PHE A 1 328 ? 30.203 11.281 14.18 1 97 328 PHE A N 1
ATOM 2616 C CA . PHE A 1 328 ? 30.453 12.094 12.992 1 97 328 PHE A CA 1
ATOM 2617 C C . PHE A 1 328 ? 30.5 13.578 13.352 1 97 328 PHE A C 1
ATOM 2619 O O . PHE A 1 328 ? 31.156 14.367 12.672 1 97 328 PHE A O 1
ATOM 2626 N N . TRP A 1 329 ? 29.781 14.016 14.398 1 97.19 329 TRP A N 1
ATOM 2627 C CA . TRP A 1 329 ? 29.625 15.43 14.719 1 97.19 329 TRP A CA 1
ATOM 2628 C C . TRP A 1 329 ? 30.828 15.938 15.508 1 97.19 329 TRP A C 1
ATOM 2630 O O . TRP A 1 329 ? 30.984 17.141 15.703 1 97.19 329 TRP A O 1
ATOM 2640 N N . SER A 1 330 ? 31.719 15.078 15.961 1 94.88 330 SER A N 1
ATOM 2641 C CA . SER A 1 330 ? 32.875 15.492 16.734 1 94.88 330 SER A CA 1
ATOM 2642 C C . SER A 1 330 ? 33.812 16.375 15.922 1 94.88 330 SER A C 1
ATOM 2644 O O . SER A 1 330 ? 34.5 17.219 16.469 1 94.88 330 SER A O 1
ATOM 2646 N N . ASP A 1 331 ? 33.75 16.266 14.609 1 92.12 331 ASP A N 1
ATOM 2647 C CA . ASP A 1 331 ? 34.688 17 13.758 1 92.12 331 ASP A CA 1
ATOM 2648 C C . ASP A 1 331 ? 34.031 18.25 13.18 1 92.12 331 ASP A C 1
ATOM 2650 O O . ASP A 1 331 ? 34.688 19.078 12.555 1 92.12 331 ASP A O 1
ATOM 2654 N N . LEU A 1 332 ? 32.781 18.406 13.383 1 96.12 332 LEU A N 1
ATOM 2655 C CA . LEU A 1 332 ? 32.094 19.531 12.781 1 96.12 332 LEU A CA 1
ATOM 2656 C C . LEU A 1 332 ? 32.375 20.828 13.547 1 96.12 332 LEU A C 1
ATOM 2658 O O . LEU A 1 332 ? 32.219 20.875 14.766 1 96.12 332 LEU A O 1
ATOM 2662 N N . PRO A 1 333 ? 32.719 21.812 12.828 1 94.88 333 PRO A N 1
ATOM 2663 C CA . PRO A 1 333 ? 33.062 23.062 13.508 1 94.88 333 PRO A CA 1
ATOM 2664 C C . PRO A 1 333 ? 31.859 23.781 14.07 1 94.88 333 PRO A C 1
ATOM 2666 O O . PRO A 1 333 ? 30.781 23.797 13.445 1 94.88 333 PRO A O 1
ATOM 2669 N N . HIS A 1 334 ? 32.031 24.406 15.266 1 94.44 334 HIS A N 1
ATOM 2670 C CA . HIS A 1 334 ? 31.047 25.266 15.891 1 94.44 334 HIS A CA 1
ATOM 2671 C C . HIS A 1 334 ? 29.703 24.547 16.031 1 94.44 334 HIS A C 1
ATOM 2673 O O . HIS A 1 334 ? 28.656 25.141 15.805 1 94.44 334 HIS A O 1
ATOM 2679 N N . CYS A 1 335 ? 29.766 23.25 16.141 1 94.06 335 CYS A N 1
ATOM 2680 C CA . CYS A 1 335 ? 28.547 22.469 16.172 1 94.06 335 CYS A CA 1
ATOM 2681 C C . CYS A 1 335 ? 28.297 21.891 17.562 1 94.06 335 CYS A C 1
ATOM 2683 O O . CYS A 1 335 ? 29.172 21.234 18.141 1 94.06 335 CYS A O 1
ATOM 2685 N N . ASP A 1 336 ? 27.172 22.219 18.109 1 96.12 336 ASP A N 1
ATOM 2686 C CA . ASP A 1 336 ? 26.625 21.516 19.266 1 96.12 336 ASP A CA 1
ATOM 2687 C C . ASP A 1 336 ? 25.469 20.609 18.875 1 96.12 336 ASP A C 1
ATOM 2689 O O . ASP A 1 336 ? 24.312 21.031 18.828 1 96.12 336 ASP A O 1
ATOM 2693 N N . ILE A 1 337 ? 25.797 19.328 18.672 1 97.38 337 ILE A N 1
ATOM 2694 C CA . ILE A 1 337 ? 24.828 18.391 18.109 1 97.38 337 ILE A CA 1
ATOM 2695 C C . ILE A 1 337 ? 23.641 18.234 19.062 1 97.38 337 ILE A C 1
ATOM 2697 O O . ILE A 1 337 ? 22.516 18 18.641 1 97.38 337 ILE A O 1
ATOM 2701 N N . PHE A 1 338 ? 23.875 18.375 20.344 1 97.44 338 PHE A N 1
ATOM 2702 C CA . PHE A 1 338 ? 22.844 18.125 21.344 1 97.44 338 PHE A CA 1
ATOM 2703 C C . PHE A 1 338 ? 21.812 19.25 21.312 1 97.44 338 PHE A C 1
ATOM 2705 O O . PHE A 1 338 ? 20.609 19 21.453 1 97.44 338 PHE A O 1
ATOM 2712 N N . SER A 1 339 ? 22.234 20.406 21.109 1 95.62 339 SER A N 1
ATOM 2713 C CA . SER A 1 339 ? 21.312 21.547 21.016 1 95.62 339 SER A CA 1
ATOM 2714 C C . SER A 1 339 ? 20.672 21.594 19.641 1 95.62 339 SER A C 1
ATOM 2716 O O . SER A 1 339 ? 19.656 22.281 19.453 1 95.62 339 SER A O 1
ATOM 2718 N N . SER A 1 340 ? 21.203 20.875 18.641 1 96.69 340 SER A N 1
ATOM 2719 C CA . SER A 1 340 ? 20.703 20.906 17.281 1 96.69 340 SER A CA 1
ATOM 2720 C C . SER A 1 340 ? 19.438 20.094 17.125 1 96.69 340 SER A C 1
ATOM 2722 O O . SER A 1 340 ? 18.703 20.234 16.141 1 96.69 340 SER A O 1
ATOM 2724 N N . PHE A 1 341 ? 19.172 19.25 18.109 1 95.94 341 PHE A N 1
ATOM 2725 C CA . PHE A 1 341 ? 17.938 18.469 18.047 1 95.94 341 PHE A CA 1
ATOM 2726 C C . PHE A 1 341 ? 16.719 19.359 18.312 1 95.94 341 PHE A C 1
ATOM 2728 O O . PHE A 1 341 ? 16.547 19.859 19.422 1 95.94 341 PHE A O 1
ATOM 2735 N N . THR A 1 342 ? 15.969 19.562 17.312 1 90.75 342 THR A N 1
ATOM 2736 C CA . THR A 1 342 ? 14.797 20.422 17.438 1 90.75 342 THR A CA 1
ATOM 2737 C C . THR A 1 342 ? 13.57 19.594 17.812 1 90.75 342 THR A C 1
ATOM 2739 O O . THR A 1 342 ? 13.523 18.391 17.578 1 90.75 342 THR A O 1
ATOM 2742 N N . PRO A 1 343 ? 12.664 20.312 18.422 1 91.38 343 PRO A N 1
ATOM 2743 C CA . PRO A 1 343 ? 11.43 19.641 18.828 1 91.38 343 PRO A CA 1
ATOM 2744 C C . PRO A 1 343 ? 10.625 19.125 17.625 1 91.38 343 PRO A C 1
ATOM 2746 O O . PRO A 1 343 ? 10.547 19.797 16.594 1 91.38 343 PRO A O 1
ATOM 2749 N N . ASP A 1 344 ? 10.094 17.984 17.797 1 91.5 344 ASP A N 1
ATOM 2750 C CA . ASP A 1 344 ? 9.273 17.359 16.766 1 91.5 344 ASP A CA 1
ATOM 2751 C C . ASP A 1 344 ? 7.801 17.344 17.156 1 91.5 344 ASP A C 1
ATOM 2753 O O . ASP A 1 344 ? 7.359 16.469 17.906 1 91.5 344 ASP A O 1
ATOM 2757 N N . ILE A 1 345 ? 7.055 18.172 16.578 1 92.94 345 ILE A N 1
ATOM 2758 C CA . ILE A 1 345 ? 5.656 18.359 16.953 1 92.94 345 ILE A CA 1
ATOM 2759 C C . ILE A 1 345 ? 4.863 17.094 16.625 1 92.94 345 ILE A C 1
ATOM 2761 O O . ILE A 1 345 ? 4.02 16.656 17.406 1 92.94 345 ILE A O 1
ATOM 2765 N N . LEU A 1 346 ? 5.16 16.484 15.531 1 90.69 346 LEU A N 1
ATOM 2766 C CA . LEU A 1 346 ? 4.375 15.344 15.07 1 90.69 346 LEU A CA 1
ATOM 2767 C C . LEU A 1 346 ? 4.551 14.148 16.016 1 90.69 346 LEU A C 1
ATOM 2769 O O . LEU A 1 346 ? 3.568 13.633 16.547 1 90.69 346 LEU A O 1
ATOM 2773 N N . HIS A 1 347 ? 5.77 13.719 16.266 1 91.75 347 HIS A N 1
ATOM 2774 C CA . HIS A 1 347 ? 6.027 12.477 16.984 1 91.75 347 HIS A CA 1
ATOM 2775 C C . HIS A 1 347 ? 6.031 12.688 18.484 1 91.75 347 HIS A C 1
ATOM 2777 O O . HIS A 1 347 ? 5.777 11.758 19.25 1 91.75 347 HIS A O 1
ATOM 2783 N N . GLN A 1 348 ? 6.289 13.875 18.906 1 94.56 348 GLN A N 1
ATOM 2784 C CA . GLN A 1 348 ? 6.375 14.125 20.344 1 94.56 348 GLN A CA 1
ATOM 2785 C C . GLN A 1 348 ? 5.031 14.594 20.906 1 94.56 348 GLN A C 1
ATOM 2787 O O . GLN A 1 348 ? 4.625 14.18 21.984 1 94.56 348 GLN A O 1
ATOM 2792 N N . LEU A 1 349 ? 4.355 15.414 20.109 1 95.62 349 LEU A N 1
ATOM 2793 C CA . LEU A 1 349 ? 3.143 16.031 20.656 1 95.62 349 LEU A CA 1
ATOM 2794 C C . LEU A 1 349 ? 1.899 15.336 20.094 1 95.62 349 LEU A C 1
ATOM 2796 O O . LEU A 1 349 ? 1.162 14.688 20.844 1 95.62 349 LEU A O 1
ATOM 2800 N N . HIS A 1 350 ? 1.656 15.367 18.797 1 93.44 350 HIS A N 1
ATOM 2801 C CA . HIS A 1 350 ? 0.419 14.859 18.219 1 93.44 350 HIS A CA 1
ATOM 2802 C C . HIS A 1 350 ? 0.301 13.352 18.406 1 93.44 350 HIS A C 1
ATOM 2804 O O . HIS A 1 350 ? -0.68 12.867 18.984 1 93.44 350 HIS A O 1
ATOM 2810 N N . LYS A 1 351 ? 1.26 12.641 17.969 1 90.94 351 LYS A N 1
ATOM 2811 C CA . LYS A 1 351 ? 1.229 11.195 18.125 1 90.94 351 LYS A CA 1
ATOM 2812 C C . LYS A 1 351 ? 1.682 10.773 19.516 1 90.94 351 LYS A C 1
ATOM 2814 O O . LYS A 1 351 ? 1.114 9.859 20.109 1 90.94 351 LYS A O 1
ATOM 2819 N N . GLY A 1 352 ? 2.637 11.43 20.062 1 93 352 GLY A N 1
ATOM 2820 C CA . GLY A 1 352 ? 3.268 11.055 21.312 1 93 352 GLY A CA 1
ATOM 2821 C C . GLY A 1 352 ? 2.414 11.367 22.531 1 93 352 GLY A C 1
ATOM 2822 O O . GLY A 1 352 ? 1.664 10.516 23 1 93 352 GLY A O 1
ATOM 2823 N N . MET A 1 353 ? 2.426 12.562 22.906 1 95 353 MET A N 1
ATOM 2824 C CA . MET A 1 353 ? 1.785 12.961 24.156 1 95 353 MET A CA 1
ATOM 2825 C C . MET A 1 353 ? 0.267 12.945 24.016 1 95 353 MET A C 1
ATOM 2827 O O . MET A 1 353 ? -0.439 12.555 24.938 1 95 353 MET A O 1
ATOM 2831 N N . PHE A 1 354 ? -0.237 13.336 22.875 1 95.81 354 PHE A N 1
ATOM 2832 C CA . PHE A 1 354 ? -1.682 13.461 22.734 1 95.81 354 PHE A CA 1
ATOM 2833 C C . PHE A 1 354 ? -2.32 12.094 22.484 1 95.81 354 PHE A C 1
ATOM 2835 O O . PHE A 1 354 ? -3.088 11.609 23.328 1 95.81 354 PHE A O 1
ATOM 2842 N N . LYS A 1 355 ? -2.033 11.43 21.453 1 92.75 355 LYS A N 1
ATOM 2843 C CA . LYS A 1 355 ? -2.717 10.195 21.078 1 92.75 355 LYS A CA 1
ATOM 2844 C C . LYS A 1 355 ? -2.301 9.039 21.984 1 92.75 355 LYS A C 1
ATOM 2846 O O . LYS A 1 355 ? -3.15 8.367 22.562 1 92.75 355 LYS A O 1
ATOM 2851 N N . ASP A 1 356 ? -1.003 8.82 22.156 1 92.12 356 ASP A N 1
ATOM 2852 C CA . ASP A 1 356 ? -0.493 7.621 22.828 1 92.12 356 ASP A CA 1
ATOM 2853 C C . ASP A 1 356 ? -0.656 7.723 24.344 1 92.12 356 ASP A C 1
ATOM 2855 O O . ASP A 1 356 ? -0.597 6.711 25.047 1 92.12 356 ASP A O 1
ATOM 2859 N N . HIS A 1 357 ? -0.827 8.938 24.828 1 95 357 HIS A N 1
ATOM 2860 C CA . HIS A 1 357 ? -0.872 9.07 26.281 1 95 357 HIS A CA 1
ATOM 2861 C C . HIS A 1 357 ? -2.176 9.719 26.734 1 95 357 HIS A C 1
ATOM 2863 O O . HIS A 1 357 ? -3.1 9.023 27.172 1 95 357 HIS A O 1
ATOM 2869 N N . LEU A 1 358 ? -2.361 11 26.359 1 95.38 358 LEU A N 1
ATOM 2870 C CA . LEU A 1 358 ? -3.496 11.742 26.891 1 95.38 358 LEU A CA 1
ATOM 2871 C C . LEU A 1 358 ? -4.812 11.078 26.5 1 95.38 358 LEU A C 1
ATOM 2873 O O . LEU A 1 358 ? -5.668 10.836 27.344 1 95.38 358 LEU A O 1
ATOM 2877 N N . VAL A 1 359 ? -5.016 10.828 25.25 1 93.56 359 VAL A N 1
ATOM 2878 C CA . VAL A 1 359 ? -6.258 10.234 24.781 1 93.56 359 VAL A CA 1
ATOM 2879 C C . VAL A 1 359 ? -6.469 8.875 25.453 1 93.56 359 VAL A C 1
ATOM 2881 O O . VAL A 1 359 ? -7.582 8.547 25.875 1 93.56 359 VAL A O 1
ATOM 2884 N N . LYS A 1 360 ? -5.449 8.156 25.578 1 92.62 360 LYS A N 1
ATOM 2885 C CA . LYS A 1 360 ? -5.543 6.848 26.219 1 92.62 360 LYS A CA 1
ATOM 2886 C C . LYS A 1 360 ? -5.93 6.992 27.688 1 92.62 360 LYS A C 1
ATOM 2888 O O . LYS A 1 360 ? -6.793 6.262 28.188 1 92.62 360 LYS A O 1
ATOM 2893 N N . TRP A 1 361 ? -5.254 7.922 28.406 1 95.31 361 TRP A N 1
ATOM 2894 C CA . TRP A 1 361 ? -5.523 8.148 29.828 1 95.31 361 TRP A CA 1
ATOM 2895 C C . TRP A 1 361 ? -6.98 8.547 30.047 1 95.31 361 TRP A C 1
ATOM 2897 O O . TRP A 1 361 ? -7.672 7.953 30.875 1 95.31 361 TRP A O 1
ATOM 2907 N N . VAL A 1 362 ? -7.43 9.469 29.281 1 94.31 362 VAL A N 1
ATOM 2908 C CA . VAL A 1 362 ? -8.742 10.055 29.516 1 94.31 362 VAL A CA 1
ATOM 2909 C C . VAL A 1 362 ? -9.836 9.094 29.062 1 94.31 362 VAL A C 1
ATOM 2911 O O . VAL A 1 362 ? -10.914 9.031 29.656 1 94.31 362 VAL A O 1
ATOM 2914 N N . THR A 1 363 ? -9.586 8.383 27.984 1 92.69 363 THR A N 1
ATOM 2915 C CA . THR A 1 363 ? -10.555 7.395 27.531 1 92.69 363 THR A CA 1
ATOM 2916 C C . THR A 1 363 ? -10.719 6.281 28.562 1 92.69 363 THR A C 1
ATOM 2918 O O . THR A 1 363 ? -11.82 5.75 28.734 1 92.69 363 THR A O 1
ATOM 2921 N N . GLU A 1 364 ? -9.648 5.926 29.188 1 93.38 364 GLU A N 1
ATOM 2922 C CA . GLU A 1 364 ? -9.719 4.906 30.219 1 93.38 364 GLU A CA 1
ATOM 2923 C C . GLU A 1 364 ? -10.516 5.398 31.438 1 93.38 364 GLU A C 1
ATOM 2925 O O . GLU A 1 364 ? -11.219 4.621 32.062 1 93.38 364 GLU A O 1
ATOM 2930 N N . ILE A 1 365 ? -10.398 6.598 31.719 1 94.88 365 ILE A N 1
ATOM 2931 C CA . ILE A 1 365 ? -11.078 7.191 32.875 1 94.88 365 ILE A CA 1
ATOM 2932 C C . ILE A 1 365 ? -12.562 7.375 32.562 1 94.88 365 ILE A C 1
ATOM 2934 O O . ILE A 1 365 ? -13.422 6.969 33.344 1 94.88 365 ILE A O 1
ATOM 2938 N N . ALA A 1 366 ? -12.875 7.992 31.391 1 93.56 366 ALA A N 1
ATOM 2939 C CA . ALA A 1 366 ? -14.25 8.32 31 1 93.56 366 ALA A CA 1
ATOM 2940 C C . ALA A 1 366 ? -14.969 7.094 30.453 1 93.56 366 ALA A C 1
ATOM 2942 O O . ALA A 1 366 ? -16.203 7.008 30.516 1 93.56 366 ALA A O 1
ATOM 2943 N N . GLY A 1 367 ? -14.273 6.148 29.859 1 91.56 367 GLY A N 1
ATOM 2944 C CA . GLY A 1 367 ? -14.859 4.996 29.188 1 91.56 367 GLY A CA 1
ATOM 2945 C C . GLY A 1 367 ? -14.922 5.152 27.688 1 91.56 367 GLY A C 1
ATOM 2946 O O . GLY A 1 367 ? -15.273 6.219 27.188 1 91.56 367 GLY A O 1
ATOM 2947 N N . ASP A 1 368 ? -14.586 4.172 27.016 1 88.69 368 ASP A N 1
ATOM 2948 C CA . ASP A 1 368 ? -14.539 4.188 25.562 1 88.69 368 ASP A CA 1
ATOM 2949 C C . ASP A 1 368 ? -15.914 4.465 24.969 1 88.69 368 ASP A C 1
ATOM 2951 O O . ASP A 1 368 ? -16.047 5.258 24.031 1 88.69 368 ASP A O 1
ATOM 2955 N N . GLU A 1 369 ? -16.891 3.852 25.422 1 86.25 369 GLU A N 1
ATOM 2956 C CA . GLU A 1 369 ? -18.234 4 24.891 1 86.25 369 GLU A CA 1
ATOM 2957 C C . GLU A 1 369 ? -18.766 5.418 25.109 1 86.25 369 GLU A C 1
ATOM 2959 O O . GLU A 1 369 ? -19.453 5.965 24.25 1 86.25 369 GLU A O 1
ATOM 2964 N N . GLU A 1 370 ? -18.484 5.934 26.266 1 90.5 370 GLU A N 1
ATOM 2965 C CA . GLU A 1 370 ? -18.922 7.293 26.578 1 90.5 370 GLU A CA 1
ATOM 2966 C C . GLU A 1 370 ? -18.266 8.305 25.641 1 90.5 370 GLU A C 1
ATOM 2968 O O . GLU A 1 370 ? -18.938 9.188 25.094 1 90.5 370 GLU A O 1
ATOM 2973 N N . VAL A 1 371 ? -17 8.164 25.453 1 91.69 371 VAL A N 1
ATOM 2974 C CA . VAL A 1 371 ? -16.266 9.078 24.594 1 91.69 371 VAL A CA 1
ATOM 2975 C C . VAL A 1 371 ? -16.766 8.945 23.156 1 91.69 371 VAL A C 1
ATOM 2977 O O . VAL A 1 371 ? -16.984 9.953 22.469 1 91.69 371 VAL A O 1
ATOM 2980 N N . ASP A 1 372 ? -16.969 7.766 22.703 1 89.62 372 ASP A N 1
ATOM 2981 C CA . ASP A 1 372 ? -17.469 7.535 21.359 1 89.62 372 ASP A CA 1
ATOM 2982 C C . ASP A 1 372 ? -18.859 8.109 21.172 1 89.62 372 ASP A C 1
ATOM 2984 O O . ASP A 1 372 ? -19.172 8.68 20.125 1 89.62 372 ASP A O 1
ATOM 2988 N N . SER A 1 373 ? -19.688 7.902 22.141 1 89.25 373 SER A N 1
ATOM 2989 C CA . SER A 1 373 ? -21.047 8.445 22.094 1 89.25 373 SER A CA 1
ATOM 2990 C C . SER A 1 373 ? -21.031 9.969 21.953 1 89.25 373 SER A C 1
ATOM 2992 O O . SER A 1 373 ? -21.797 10.539 21.188 1 89.25 373 SER A O 1
ATOM 2994 N N . ARG A 1 374 ? -20.172 10.617 22.672 1 92.81 374 ARG A N 1
ATOM 2995 C CA . ARG A 1 374 ? -20.078 12.07 22.625 1 92.81 374 ARG A CA 1
ATOM 2996 C C . ARG A 1 374 ? -19.516 12.539 21.297 1 92.81 374 ARG A C 1
ATOM 2998 O O . ARG A 1 374 ? -19.922 13.578 20.766 1 92.81 374 ARG A O 1
ATOM 3005 N N . PHE A 1 375 ? -18.594 11.789 20.781 1 90.75 375 PHE A N 1
ATOM 3006 C CA . PHE A 1 375 ? -18.078 12.117 19.453 1 90.75 375 PHE A CA 1
ATOM 3007 C C . PHE A 1 375 ? -19.188 12.055 18.406 1 90.75 375 PHE A C 1
ATOM 3009 O O . PHE A 1 375 ? -19.281 12.922 17.547 1 90.75 375 PHE A O 1
ATOM 3016 N N . ARG A 1 376 ? -19.984 11.109 18.531 1 87.69 376 ARG A N 1
ATOM 3017 C CA . ARG A 1 376 ? -21.078 10.914 17.578 1 87.69 376 ARG A CA 1
ATOM 3018 C C . ARG A 1 376 ? -22.094 12.055 17.656 1 87.69 376 ARG A C 1
ATOM 3020 O O . ARG A 1 376 ? -22.703 12.422 16.656 1 87.69 376 ARG A O 1
ATOM 3027 N N . LYS A 1 377 ? -22.188 12.594 18.797 1 91.69 377 LYS A N 1
ATOM 3028 C CA . LYS A 1 377 ? -23.234 13.586 19.062 1 91.69 377 LYS A CA 1
ATOM 3029 C C . LYS A 1 377 ? -22.688 15.008 18.922 1 91.69 377 LYS A C 1
ATOM 3031 O O . LYS A 1 377 ? -23.406 15.977 19.109 1 91.69 377 LYS A O 1
ATOM 3036 N N . MET A 1 378 ? -21.453 15.086 18.531 1 92.5 378 MET A N 1
ATOM 3037 C CA . MET A 1 378 ? -20.812 16.391 18.422 1 92.5 378 MET A CA 1
ATOM 3038 C C . MET A 1 378 ? -21.438 17.219 17.297 1 92.5 378 MET A C 1
ATOM 3040 O O . MET A 1 378 ? -21.766 16.672 16.25 1 92.5 378 MET A O 1
ATOM 3044 N N . THR A 1 379 ? -21.562 18.516 17.578 1 93.38 379 THR A N 1
ATOM 3045 C CA . THR A 1 379 ? -22.125 19.422 16.578 1 93.38 379 THR A CA 1
ATOM 3046 C C . THR A 1 379 ? -21.25 19.484 15.344 1 93.38 379 THR A C 1
ATOM 3048 O O . THR A 1 379 ? -20.031 19.266 15.422 1 93.38 379 THR A O 1
ATOM 3051 N N . SER A 1 380 ? -21.891 19.875 14.273 1 90.12 380 SER A N 1
ATOM 3052 C CA . SER A 1 380 ? -21.188 19.953 12.992 1 90.12 380 SER A CA 1
ATOM 3053 C C . SER A 1 380 ? -20.484 21.297 12.828 1 90.12 380 SER A C 1
ATOM 3055 O O . SER A 1 380 ? -20.953 22.312 13.328 1 90.12 380 SER A O 1
ATOM 3057 N N . TYR A 1 381 ? -19.375 21.281 12.203 1 91.75 381 TYR A N 1
ATOM 3058 C CA . TYR A 1 381 ? -18.562 22.422 11.797 1 91.75 381 TYR A CA 1
ATOM 3059 C C . TYR A 1 381 ? -17.875 22.156 10.461 1 91.75 381 TYR A C 1
ATOM 3061 O O . TYR A 1 381 ? -17.344 21.062 10.242 1 91.75 381 TYR A O 1
ATOM 3069 N N . PRO A 1 382 ? -18.016 23.047 9.484 1 85.81 382 PRO A N 1
ATOM 3070 C CA . PRO A 1 382 ? -17.547 22.781 8.125 1 85.81 382 PRO A CA 1
ATOM 3071 C C . PRO A 1 382 ? -16.109 22.266 8.094 1 85.81 382 PRO A C 1
ATOM 3073 O O . PRO A 1 382 ? -15.797 21.359 7.32 1 85.81 382 PRO A O 1
ATOM 3076 N N . ALA A 1 383 ? -15.156 22.75 8.766 1 84.88 383 ALA A N 1
ATOM 3077 C CA . ALA A 1 383 ? -13.758 22.359 8.68 1 84.88 383 ALA A CA 1
ATOM 3078 C C . ALA A 1 383 ? -13.398 21.359 9.781 1 84.88 383 ALA A C 1
ATOM 3080 O O . ALA A 1 383 ? -12.227 21.172 10.094 1 84.88 383 ALA A O 1
ATOM 3081 N N . LEU A 1 384 ? -14.438 20.703 10.297 1 88.44 384 LEU A N 1
ATOM 3082 C CA . LEU A 1 384 ? -14.203 19.734 11.359 1 88.44 384 LEU A CA 1
ATOM 3083 C C . LEU A 1 384 ? -14.57 18.328 10.891 1 88.44 384 LEU A C 1
ATOM 3085 O O . LEU A 1 384 ? -15.664 18.109 10.367 1 88.44 384 LEU A O 1
ATOM 3089 N N . ARG A 1 385 ? -13.648 17.422 11.094 1 83.94 385 ARG A N 1
ATOM 3090 C CA . ARG A 1 385 ? -13.914 16.031 10.75 1 83.94 385 ARG A CA 1
ATOM 3091 C C . ARG A 1 385 ? -14.859 15.391 11.758 1 83.94 385 ARG A C 1
ATOM 3093 O O . ARG A 1 385 ? -14.711 15.578 12.969 1 83.94 385 ARG A O 1
ATOM 3100 N N . HIS A 1 386 ? -15.82 14.734 11.18 1 81.06 386 HIS A N 1
ATOM 3101 C CA . HIS A 1 386 ? -16.75 14.016 12.031 1 81.06 386 HIS A CA 1
ATOM 3102 C C . HIS A 1 386 ? -16.312 12.562 12.211 1 81.06 386 HIS A C 1
ATOM 3104 O O . HIS A 1 386 ? -16.125 11.836 11.234 1 81.06 386 HIS A O 1
ATOM 3110 N N . PHE A 1 387 ? -16.125 12.141 13.414 1 77.88 387 PHE A N 1
ATOM 3111 C CA . PHE A 1 387 ? -15.828 10.75 13.734 1 77.88 387 PHE A CA 1
ATOM 3112 C C . PHE A 1 387 ? -17.109 9.969 13.984 1 77.88 387 PHE A C 1
ATOM 3114 O O . PHE A 1 387 ? -17.516 9.781 15.141 1 77.88 387 PHE A O 1
ATOM 3121 N N . LYS A 1 388 ? -17.703 9.5 12.953 1 72.88 388 LYS A N 1
ATOM 3122 C CA . LYS A 1 388 ? -19.031 8.906 12.977 1 72.88 388 LYS A CA 1
ATOM 3123 C C . LYS A 1 388 ? -19.078 7.699 13.906 1 72.88 388 LYS A C 1
ATOM 3125 O O . LYS A 1 388 ? -20.109 7.438 14.539 1 72.88 388 LYS A O 1
ATOM 3130 N N . ASN A 1 389 ? -17.969 6.949 13.961 1 73.12 389 ASN A N 1
ATOM 3131 C CA . ASN A 1 389 ? -17.969 5.738 14.773 1 73.12 389 ASN A CA 1
ATOM 3132 C C . ASN A 1 389 ? -17.125 5.898 16.031 1 73.12 389 ASN A C 1
ATOM 3134 O O . ASN A 1 389 ? -16.844 4.918 16.719 1 73.12 389 ASN A O 1
ATOM 3138 N N . GLY A 1 390 ? -16.875 7.133 16.234 1 78.12 390 GLY A N 1
ATOM 3139 C CA . GLY A 1 390 ? -15.992 7.348 17.375 1 78.12 390 GLY A CA 1
ATOM 3140 C C . GLY A 1 390 ? -14.531 7.078 17.062 1 78.12 390 GLY A C 1
ATOM 3141 O O . GLY A 1 390 ? -14.141 7.012 15.898 1 78.12 390 GLY A O 1
ATOM 3142 N N . ILE A 1 391 ? -13.727 7.02 18.062 1 79.38 391 ILE A N 1
ATOM 3143 C CA . ILE A 1 391 ? -12.289 6.879 17.875 1 79.38 391 ILE A CA 1
ATOM 3144 C C . ILE A 1 391 ? -11.852 5.469 18.266 1 79.38 391 ILE A C 1
ATOM 3146 O O . ILE A 1 391 ? -10.75 5.035 17.922 1 79.38 391 ILE A O 1
ATOM 3150 N N . SER A 1 392 ? -12.75 4.73 18.844 1 76.75 392 SER A N 1
ATOM 3151 C CA . SER A 1 392 ? -12.375 3.422 19.359 1 76.75 392 SER A CA 1
ATOM 3152 C C . SER A 1 392 ? -12.148 2.42 18.234 1 76.75 392 SER A C 1
ATOM 3154 O O . SER A 1 392 ? -11.383 1.466 18.375 1 76.75 392 SER A O 1
ATOM 3156 N N . THR A 1 393 ? -12.781 2.629 17.141 1 69 393 THR A N 1
ATOM 3157 C CA . THR A 1 393 ? -12.727 1.656 16.062 1 69 393 THR A CA 1
ATOM 3158 C C . THR A 1 393 ? -11.625 2.012 15.062 1 69 393 THR A C 1
ATOM 3160 O O . THR A 1 393 ? -11.367 1.265 14.117 1 69 393 THR A O 1
ATOM 3163 N N . ILE A 1 394 ? -11.031 3.127 15.281 1 70.62 394 ILE A N 1
ATOM 3164 C CA . ILE A 1 394 ? -10.023 3.561 14.32 1 70.62 394 ILE A CA 1
ATOM 3165 C C . ILE A 1 394 ? -8.672 2.947 14.68 1 70.62 394 ILE A C 1
ATOM 3167 O O . ILE A 1 394 ? -8.172 3.141 15.789 1 70.62 394 ILE A O 1
ATOM 3171 N N . SER A 1 395 ? -8.234 2.092 13.727 1 68.38 395 SER A N 1
ATOM 3172 C CA . SER A 1 395 ? -6.973 1.405 13.992 1 68.38 395 SER A CA 1
ATOM 3173 C C . SER A 1 395 ? -5.781 2.227 13.516 1 68.38 395 SER A C 1
ATOM 3175 O O . SER A 1 395 ? -4.711 2.189 14.117 1 68.38 395 SER A O 1
ATOM 3177 N N . GLN A 1 396 ? -5.898 2.932 12.461 1 71.38 396 GLN A N 1
ATOM 3178 C CA . GLN A 1 396 ? -4.793 3.709 11.906 1 71.38 396 GLN A CA 1
ATOM 3179 C C . GLN A 1 396 ? -5.125 5.195 11.875 1 71.38 396 GLN A C 1
ATOM 3181 O O . GLN A 1 396 ? -6.109 5.605 11.258 1 71.38 396 GLN A O 1
ATOM 3186 N N . TRP A 1 397 ? -4.312 5.973 12.641 1 75.44 397 TRP A N 1
ATOM 3187 C CA . TRP A 1 397 ? -4.523 7.41 12.75 1 75.44 397 TRP A CA 1
ATOM 3188 C C . TRP A 1 397 ? -3.477 8.18 11.953 1 75.44 397 TRP A C 1
ATOM 3190 O O . TRP A 1 397 ? -2.318 7.762 11.867 1 75.44 397 TRP A O 1
ATOM 3200 N N . THR A 1 398 ? -3.941 9.172 11.297 1 73.56 398 THR A N 1
ATOM 3201 C CA . THR A 1 398 ? -3.018 10.094 10.641 1 73.56 398 THR A CA 1
ATOM 3202 C C . THR A 1 398 ? -2.773 11.32 11.516 1 73.56 398 THR A C 1
ATOM 3204 O O . THR A 1 398 ? -3.518 11.57 12.469 1 73.56 398 THR A O 1
ATOM 3207 N N . GLY A 1 399 ? -1.766 12.016 11.211 1 75.38 399 GLY A N 1
ATOM 3208 C CA . GLY A 1 399 ? -1.464 13.258 11.914 1 75.38 399 GLY A CA 1
ATOM 3209 C C . GLY A 1 399 ? -2.598 14.266 11.859 1 75.38 399 GLY A C 1
ATOM 3210 O O . GLY A 1 399 ? -2.885 14.938 12.844 1 75.38 399 GLY A O 1
ATOM 3211 N N . SER A 1 400 ? -3.23 14.297 10.773 1 79.88 400 SER A N 1
ATOM 3212 C CA . SER A 1 400 ? -4.34 15.234 10.594 1 79.88 400 SER A CA 1
ATOM 3213 C C . SER A 1 400 ? -5.52 14.867 11.492 1 79.88 400 SER A C 1
ATOM 3215 O O . SER A 1 400 ? -6.184 15.742 12.039 1 79.88 400 SER A O 1
ATOM 3217 N N . GLU A 1 401 ? -5.738 13.617 11.664 1 82.06 401 GLU A N 1
ATOM 3218 C CA . GLU A 1 401 ? -6.852 13.164 12.492 1 82.06 401 GLU A CA 1
ATOM 3219 C C . GLU A 1 401 ? -6.594 13.453 13.969 1 82.06 401 GLU A C 1
ATOM 3221 O O . GLU A 1 401 ? -7.523 13.75 14.727 1 82.06 401 GLU A O 1
ATOM 3226 N N . HIS A 1 402 ? -5.332 13.453 14.32 1 86.5 402 HIS A N 1
ATOM 3227 C CA . HIS A 1 402 ? -4.984 13.828 15.688 1 86.5 402 HIS A CA 1
ATOM 3228 C C . HIS A 1 402 ? -5.324 15.289 15.953 1 86.5 402 HIS A C 1
ATOM 3230 O O . HIS A 1 402 ? -5.883 15.617 17 1 86.5 402 HIS A O 1
ATOM 3236 N N . LYS A 1 403 ? -4.973 16 15 1 88.31 403 LYS A N 1
ATOM 3237 C CA . LYS A 1 403 ? -5.25 17.438 15.133 1 88.31 403 LYS A CA 1
ATOM 3238 C C . LYS A 1 403 ? -6.75 17.688 15.219 1 88.31 403 LYS A C 1
ATOM 3240 O O . LYS A 1 403 ? -7.191 18.562 15.977 1 88.31 403 LYS A O 1
ATOM 3245 N N . GLU A 1 404 ? -7.477 16.922 14.477 1 90.31 404 GLU A N 1
ATOM 3246 C CA . GLU A 1 404 ? -8.93 17.062 14.5 1 90.31 404 GLU A CA 1
ATOM 3247 C C . GLU A 1 404 ? -9.5 16.672 15.859 1 90.31 404 GLU A C 1
ATOM 3249 O O . GLU A 1 404 ? -10.422 17.312 16.359 1 90.31 404 GLU A O 1
ATOM 3254 N N . MET A 1 405 ? -8.945 15.766 16.453 1 91.31 405 MET A N 1
ATOM 3255 C CA . MET A 1 405 ? -9.391 15.328 17.766 1 91.31 405 MET A CA 1
ATOM 3256 C C . MET A 1 405 ? -9.07 16.375 18.828 1 91.31 405 MET A C 1
ATOM 3258 O O . MET A 1 405 ? -9.844 16.578 19.766 1 91.31 405 MET A O 1
ATOM 3262 N N . GLN A 1 406 ? -7.973 16.969 18.625 1 94.75 406 GLN A N 1
ATOM 3263 C CA . GLN A 1 406 ? -7.527 17.984 19.578 1 94.75 406 GLN A CA 1
ATOM 3264 C C . GLN A 1 406 ? -8.516 19.141 19.641 1 94.75 406 GLN A C 1
ATOM 3266 O O . GLN A 1 406 ? -8.703 19.75 20.703 1 94.75 406 GLN A O 1
ATOM 3271 N N . ARG A 1 407 ? -9.164 19.391 18.594 1 94.62 407 ARG A N 1
ATOM 3272 C CA . ARG A 1 407 ? -10.047 20.547 18.484 1 94.62 407 ARG A CA 1
ATOM 3273 C C . ARG A 1 407 ? -11.289 20.375 19.344 1 94.62 407 ARG A C 1
ATOM 3275 O O . ARG A 1 407 ? -11.922 21.359 19.75 1 94.62 407 ARG A O 1
ATOM 3282 N N . VAL A 1 408 ? -11.648 19.094 19.656 1 94.56 408 VAL A N 1
ATOM 3283 C CA . VAL A 1 408 ? -12.93 18.891 20.344 1 94.56 408 VAL A CA 1
ATOM 3284 C C . VAL A 1 408 ? -12.719 18.109 21.625 1 94.56 408 VAL A C 1
ATOM 3286 O O . VAL A 1 408 ? -13.664 17.891 22.391 1 94.56 408 VAL A O 1
ATOM 3289 N N . LEU A 1 409 ? -11.547 17.75 22 1 94.44 409 LEU A N 1
ATOM 3290 C CA . LEU A 1 409 ? -11.273 16.812 23.094 1 94.44 409 LEU A CA 1
ATOM 3291 C C . LEU A 1 409 ? -11.812 17.359 24.406 1 94.44 409 LEU A C 1
ATOM 3293 O O . LEU A 1 409 ? -12.453 16.641 25.172 1 94.44 409 LEU A O 1
ATOM 3297 N N . ILE A 1 410 ? -11.539 18.625 24.641 1 94.75 410 ILE A N 1
ATOM 3298 C CA . ILE A 1 410 ? -11.906 19.203 25.938 1 94.75 410 ILE A CA 1
ATOM 3299 C C . ILE A 1 410 ? -13.422 19.188 26.094 1 94.75 410 ILE A C 1
ATOM 3301 O O . ILE A 1 410 ? -13.93 18.906 27.188 1 94.75 410 ILE A O 1
ATOM 3305 N N . GLY A 1 411 ? -14.086 19.484 25 1 93.06 411 GLY A N 1
ATOM 3306 C CA . GLY A 1 411 ? -15.539 19.438 25.047 1 93.06 411 GLY A CA 1
ATOM 3307 C C . GLY A 1 411 ? -16.078 18.031 25.281 1 93.06 411 GLY A C 1
ATOM 3308 O O . GLY A 1 411 ? -17.125 17.859 25.922 1 93.06 411 GLY A O 1
ATOM 3309 N N . LEU A 1 412 ? -15.414 17.094 24.859 1 93.12 412 LEU A N 1
ATOM 3310 C CA . LEU A 1 412 ? -15.828 15.703 25.031 1 93.12 412 LEU A CA 1
ATOM 3311 C C . LEU A 1 412 ? -15.641 15.25 26.469 1 93.12 412 LEU A C 1
ATOM 3313 O O . LEU A 1 412 ? -16.391 14.406 26.953 1 93.12 412 LEU A O 1
ATOM 3317 N N . LEU A 1 413 ? -14.656 15.836 27.109 1 94.44 413 LEU A N 1
ATOM 3318 C CA . LEU A 1 413 ? -14.305 15.391 28.453 1 94.44 413 LEU A CA 1
ATOM 3319 C C . LEU A 1 413 ? -15.117 16.141 29.5 1 94.44 413 LEU A C 1
ATOM 3321 O O . LEU A 1 413 ? -15.258 15.672 30.625 1 94.44 413 LEU A O 1
ATOM 3325 N N . ALA A 1 414 ? -15.586 17.266 29.109 1 93.69 414 ALA A N 1
ATOM 3326 C CA . ALA A 1 414 ? -16.328 18.094 30.062 1 93.69 414 ALA A CA 1
ATOM 3327 C C . ALA A 1 414 ? -17.516 17.328 30.641 1 93.69 414 ALA A C 1
ATOM 3329 O O . ALA A 1 414 ? -18.391 16.875 29.906 1 93.69 414 ALA A O 1
ATOM 3330 N N . GLY A 1 415 ? -17.5 17.109 31.906 1 90.69 415 GLY A N 1
ATOM 3331 C CA . GLY A 1 415 ? -18.594 16.422 32.594 1 90.69 415 GLY A CA 1
ATOM 3332 C C . GLY A 1 415 ? -18.359 14.938 32.75 1 90.69 415 GLY A C 1
ATOM 3333 O O . GLY A 1 415 ? -19.109 14.273 33.469 1 90.69 415 GLY A O 1
ATOM 3334 N N . SER A 1 416 ? -17.375 14.398 32.156 1 92.62 416 SER A N 1
ATOM 3335 C CA . SER A 1 416 ? -17.172 12.953 32.188 1 92.62 416 SER A CA 1
ATOM 3336 C C . SER A 1 416 ? -15.938 12.586 33 1 92.62 416 SER A C 1
ATOM 3338 O O . SER A 1 416 ? -15.703 11.406 33.281 1 92.62 416 SER A O 1
ATOM 3340 N N . VAL A 1 417 ? -15.188 13.57 33.406 1 94.25 417 VAL A N 1
ATOM 3341 C CA . VAL A 1 417 ? -13.961 13.305 34.156 1 94.25 417 VAL A CA 1
ATOM 3342 C C . VAL A 1 417 ? -13.867 14.234 35.344 1 94.25 417 VAL A C 1
ATOM 3344 O O . VAL A 1 417 ? -14.586 15.234 35.438 1 94.25 417 VAL A O 1
ATOM 3347 N N . GLN A 1 418 ? -12.969 13.977 36.281 1 93.81 418 GLN A N 1
ATOM 3348 C CA . GLN A 1 418 ? -12.734 14.812 37.469 1 93.81 418 GLN A CA 1
ATOM 3349 C C . GLN A 1 418 ? -12.094 16.141 37.062 1 93.81 418 GLN A C 1
ATOM 3351 O O . GLN A 1 418 ? -11.43 16.234 36.062 1 93.81 418 GLN A O 1
ATOM 3356 N N . ALA A 1 419 ? -12.266 17.094 37.844 1 94.62 419 ALA A N 1
ATOM 3357 C CA . ALA A 1 419 ? -11.805 18.453 37.594 1 94.62 419 ALA A CA 1
ATOM 3358 C C . ALA A 1 419 ? -10.289 18.484 37.438 1 94.62 419 ALA A C 1
ATOM 3360 O O . ALA A 1 419 ? -9.773 19.219 36.562 1 94.62 419 ALA A O 1
ATOM 3361 N N . GLU A 1 420 ? -9.641 17.766 38.188 1 95.94 420 GLU A N 1
ATOM 3362 C CA . GLU A 1 420 ? -8.188 17.781 38.125 1 95.94 420 GLU A CA 1
ATOM 3363 C C . GLU A 1 420 ? -7.684 17.156 36.844 1 95.94 420 GLU A C 1
ATOM 3365 O O . GLU A 1 420 ? -6.668 17.594 36.281 1 95.94 420 GLU A O 1
ATOM 3370 N N . VAL A 1 421 ? -8.367 16.094 36.406 1 96.81 421 VAL A N 1
ATOM 3371 C CA . VAL A 1 421 ? -8.039 15.492 35.125 1 96.81 421 VAL A CA 1
ATOM 3372 C C . VAL A 1 421 ? -8.242 16.5 34 1 96.81 421 VAL A C 1
ATOM 3374 O O . VAL A 1 421 ? -7.414 16.609 33.094 1 96.81 421 VAL A O 1
ATOM 3377 N N . MET A 1 422 ? -9.297 17.219 34.125 1 96.62 422 MET A N 1
ATOM 3378 C CA . MET A 1 422 ? -9.609 18.25 33.125 1 96.62 422 MET A CA 1
ATOM 3379 C C . MET A 1 422 ? -8.531 19.328 33.094 1 96.62 422 MET A C 1
ATOM 3381 O O . MET A 1 422 ? -8.117 19.766 32.031 1 96.62 422 MET A O 1
ATOM 3385 N N . LYS A 1 423 ? -8.109 19.75 34.219 1 96.88 423 LYS A N 1
ATOM 3386 C CA . LYS A 1 423 ? -7.07 20.781 34.281 1 96.88 423 LYS A CA 1
ATOM 3387 C C . LYS A 1 423 ? -5.777 20.297 33.625 1 96.88 423 LYS A C 1
ATOM 3389 O O . LYS A 1 423 ? -5.113 21.062 32.938 1 96.88 423 LYS A O 1
ATOM 3394 N N . ALA A 1 424 ? -5.438 19.062 33.906 1 97.69 424 ALA A N 1
ATOM 3395 C CA . ALA A 1 424 ? -4.25 18.484 33.281 1 97.69 424 ALA A CA 1
ATOM 3396 C C . ALA A 1 424 ? -4.402 18.422 31.766 1 97.69 424 ALA A C 1
ATOM 3398 O O . ALA A 1 424 ? -3.471 18.75 31.031 1 97.69 424 ALA A O 1
ATOM 3399 N N . ALA A 1 425 ? -5.562 17.984 31.344 1 97.75 425 ALA A N 1
ATOM 3400 C CA . ALA A 1 425 ? -5.828 17.859 29.906 1 97.75 425 ALA A CA 1
ATOM 3401 C C . ALA A 1 425 ? -5.789 19.219 29.219 1 97.75 425 ALA A C 1
ATOM 3403 O O . ALA A 1 425 ? -5.215 19.359 28.141 1 97.75 425 ALA A O 1
ATOM 3404 N N . VAL A 1 426 ? -6.375 20.219 29.797 1 97.69 426 VAL A N 1
ATOM 3405 C CA . VAL A 1 426 ? -6.398 21.562 29.25 1 97.69 426 VAL A CA 1
ATOM 3406 C C . VAL A 1 426 ? -4.977 22.109 29.156 1 97.69 426 VAL A C 1
ATOM 3408 O O . VAL A 1 426 ? -4.594 22.688 28.141 1 97.69 426 VAL A O 1
ATOM 3411 N N . ALA A 1 427 ? -4.262 21.922 30.188 1 97.94 427 ALA A N 1
ATOM 3412 C CA . ALA A 1 427 ? -2.889 22.422 30.234 1 97.94 427 ALA A CA 1
ATOM 3413 C C . ALA A 1 427 ? -2.051 21.797 29.125 1 97.94 427 ALA A C 1
ATOM 3415 O O . ALA A 1 427 ? -1.276 22.484 28.453 1 97.94 427 ALA A O 1
ATOM 3416 N N . LEU A 1 428 ? -2.168 20.516 28.969 1 97.94 428 LEU A N 1
ATOM 3417 C CA . LEU A 1 428 ? -1.404 19.844 27.922 1 97.94 428 LEU A CA 1
ATOM 3418 C C . LEU A 1 428 ? -1.854 20.297 26.531 1 97.94 428 LEU A C 1
ATOM 3420 O O . LEU A 1 428 ? -1.029 20.469 25.641 1 97.94 428 LEU A O 1
ATOM 3424 N N . LEU A 1 429 ? -3.123 20.422 26.328 1 97.56 429 LEU A N 1
ATOM 3425 C CA . LEU A 1 429 ? -3.637 20.891 25.047 1 97.56 429 LEU A CA 1
ATOM 3426 C C . LEU A 1 429 ? -3.168 22.312 24.75 1 97.56 429 LEU A C 1
ATOM 3428 O O . LEU A 1 429 ? -2.85 22.656 23.609 1 97.56 429 LEU A O 1
ATOM 3432 N N . ASP A 1 430 ? -3.203 23.141 25.766 1 97.31 430 ASP A N 1
ATOM 3433 C CA . ASP A 1 430 ? -2.654 24.484 25.625 1 97.31 430 ASP A CA 1
ATOM 3434 C C . ASP A 1 430 ? -1.196 24.438 25.172 1 97.31 430 ASP A C 1
ATOM 3436 O O . ASP A 1 430 ? -0.79 25.203 24.281 1 97.31 430 ASP A O 1
ATOM 3440 N N . PHE A 1 431 ? -0.459 23.562 25.797 1 98 431 PHE A N 1
ATOM 3441 C CA . PHE A 1 431 ? 0.941 23.406 25.406 1 98 431 PHE A CA 1
ATOM 3442 C C . PHE A 1 431 ? 1.067 23.047 23.938 1 98 431 PHE A C 1
ATOM 3444 O O . PHE A 1 431 ? 1.896 23.609 23.219 1 98 431 PHE A O 1
ATOM 3451 N N . ILE A 1 432 ? 0.28 22.109 23.531 1 96.94 432 ILE A N 1
ATOM 3452 C CA . ILE A 1 432 ? 0.331 21.625 22.156 1 96.94 432 ILE A CA 1
ATOM 3453 C C . ILE A 1 432 ? -0.027 22.766 21.188 1 96.94 432 ILE A C 1
ATOM 3455 O O . ILE A 1 432 ? 0.667 22.984 20.203 1 96.94 432 ILE A O 1
ATOM 3459 N N . TYR A 1 433 ? -1.051 23.547 21.438 1 95.81 433 TYR A N 1
ATOM 3460 C CA . TYR A 1 433 ? -1.491 24.641 20.578 1 95.81 433 TYR A CA 1
ATOM 3461 C C . TYR A 1 433 ? -0.443 25.734 20.516 1 95.81 433 TYR A C 1
ATOM 3463 O O . TYR A 1 433 ? -0.169 26.281 19.438 1 95.81 433 TYR A O 1
ATOM 3471 N N . LEU A 1 434 ? 0.092 26.016 21.672 1 96.38 434 LEU A N 1
ATOM 3472 C CA . LEU A 1 434 ? 1.111 27.062 21.703 1 96.38 434 LEU A CA 1
ATOM 3473 C C . LEU A 1 434 ? 2.373 26.609 20.969 1 96.38 434 LEU A C 1
ATOM 3475 O O . LEU A 1 434 ? 2.994 27.406 20.266 1 96.38 434 LEU A O 1
ATOM 3479 N N . ALA A 1 435 ? 2.725 25.359 21.125 1 95.62 435 ALA A N 1
ATOM 3480 C CA . ALA A 1 435 ? 3.932 24.844 20.484 1 95.62 435 ALA A CA 1
ATOM 3481 C C . ALA A 1 435 ? 3.807 24.859 18.969 1 95.62 435 ALA A C 1
ATOM 3483 O O . ALA A 1 435 ? 4.809 24.984 18.266 1 95.62 435 ALA A O 1
ATOM 3484 N N . ARG A 1 436 ? 2.631 24.844 18.5 1 91.31 436 ARG A N 1
ATOM 3485 C CA . ARG A 1 436 ? 2.389 24.734 17.062 1 91.31 436 ARG A CA 1
ATOM 3486 C C . ARG A 1 436 ? 2.365 26.125 16.422 1 91.31 436 ARG A C 1
ATOM 3488 O O . ARG A 1 436 ? 2.309 26.234 15.188 1 91.31 436 ARG A O 1
ATOM 3495 N N . LEU A 1 437 ? 2.455 27.156 17.172 1 93.5 437 LEU A N 1
ATOM 3496 C CA . LEU A 1 437 ? 2.438 28.5 16.609 1 93.5 437 LEU A CA 1
ATOM 3497 C C . LEU A 1 437 ? 3.617 28.703 15.656 1 93.5 437 LEU A C 1
ATOM 3499 O O . LEU A 1 437 ? 4.719 28.219 15.922 1 93.5 437 LEU A O 1
ATOM 3503 N N . LYS A 1 438 ? 3.412 29.422 14.609 1 92 438 LYS A N 1
ATOM 3504 C CA . LYS A 1 438 ? 4.449 29.656 13.609 1 92 438 LYS A CA 1
ATOM 3505 C C . LYS A 1 438 ? 5.285 30.875 13.961 1 92 438 LYS A C 1
ATOM 3507 O O . LYS A 1 438 ? 6.375 31.078 13.414 1 92 438 LYS A O 1
ATOM 3512 N N . ARG A 1 439 ? 4.73 31.688 14.812 1 93.56 439 ARG A N 1
ATOM 3513 C CA . ARG A 1 439 ? 5.414 32.875 15.32 1 93.56 439 ARG A CA 1
ATOM 3514 C C . ARG A 1 439 ? 5.273 32.969 16.828 1 93.56 439 ARG A C 1
ATOM 3516 O O . ARG A 1 439 ? 4.16 32.938 17.359 1 93.56 439 ARG A O 1
ATOM 3523 N N . HIS A 1 440 ? 6.398 33.094 17.5 1 95.44 440 HIS A N 1
ATOM 3524 C CA . HIS A 1 440 ? 6.379 33.188 18.953 1 95.44 440 HIS A CA 1
ATOM 3525 C C . HIS A 1 440 ? 6.891 34.562 19.422 1 95.44 440 HIS A C 1
ATOM 3527 O O . HIS A 1 440 ? 7.672 35.219 18.719 1 95.44 440 HIS A O 1
ATOM 3533 N N . THR A 1 441 ? 6.367 35 20.484 1 95.12 441 THR A N 1
ATOM 3534 C CA . THR A 1 441 ? 6.887 36.125 21.234 1 95.12 441 THR A CA 1
ATOM 3535 C C . THR A 1 441 ? 7.328 35.719 22.641 1 95.12 441 THR A C 1
ATOM 3537 O O . THR A 1 441 ? 7.066 34.594 23.062 1 95.12 441 THR A O 1
ATOM 3540 N N . SER A 1 442 ? 8.047 36.594 23.297 1 95.75 442 SER A N 1
ATOM 3541 C CA . SER A 1 442 ? 8.43 36.312 24.672 1 95.75 442 SER A CA 1
ATOM 3542 C C . SER A 1 442 ? 7.211 36 25.531 1 95.75 442 SER A C 1
ATOM 3544 O O . SER A 1 442 ? 7.266 35.156 26.422 1 95.75 442 SER A O 1
ATOM 3546 N N . LYS A 1 443 ? 6.129 36.562 25.219 1 94.75 443 LYS A N 1
ATOM 3547 C CA . LYS A 1 443 ? 4.898 36.344 25.984 1 94.75 443 LYS A CA 1
ATOM 3548 C C . LYS A 1 443 ? 4.32 34.969 25.719 1 94.75 443 LYS A C 1
ATOM 3550 O O . LYS A 1 443 ? 3.891 34.281 26.641 1 94.75 443 LYS A O 1
ATOM 3555 N N . THR A 1 444 ? 4.254 34.625 24.438 1 95.44 444 THR A N 1
ATOM 3556 C CA . THR A 1 444 ? 3.699 33.312 24.094 1 95.44 444 THR A CA 1
ATOM 3557 C C . THR A 1 444 ? 4.574 32.188 24.656 1 95.44 444 THR A C 1
ATOM 3559 O O . THR A 1 444 ? 4.07 31.125 25.016 1 95.44 444 THR A O 1
ATOM 3562 N N . LEU A 1 445 ? 5.879 32.375 24.719 1 97.56 445 LEU A N 1
ATOM 3563 C CA . LEU A 1 445 ? 6.781 31.375 25.281 1 97.56 445 LEU A CA 1
ATOM 3564 C C . LEU A 1 445 ? 6.57 31.25 26.781 1 97.56 445 LEU A C 1
ATOM 3566 O O . LEU A 1 445 ? 6.664 30.156 27.344 1 97.56 445 LEU A O 1
ATOM 3570 N N . ASP A 1 446 ? 6.312 32.406 27.391 1 97.31 446 ASP A N 1
ATOM 3571 C CA . ASP A 1 446 ? 5.98 32.344 28.812 1 97.31 446 ASP A CA 1
ATOM 3572 C C . ASP A 1 446 ? 4.707 31.531 29.047 1 97.31 446 ASP A C 1
ATOM 3574 O O . ASP A 1 446 ? 4.625 30.766 30 1 97.31 446 ASP A O 1
ATOM 3578 N N . LEU A 1 447 ? 3.748 31.766 28.188 1 97.31 447 LEU A N 1
ATOM 3579 C CA . LEU A 1 447 ? 2.504 31.016 28.281 1 97.31 447 LEU A CA 1
ATOM 3580 C C . LEU A 1 447 ? 2.756 29.531 28.062 1 97.31 447 LEU A C 1
ATOM 3582 O O . LEU A 1 447 ? 2.119 28.688 28.703 1 97.31 447 LEU A O 1
ATOM 3586 N N . LEU A 1 448 ? 3.629 29.219 27.156 1 97.81 448 LEU A N 1
ATOM 3587 C CA . LEU A 1 448 ? 4.004 27.828 26.891 1 97.81 448 LEU A CA 1
ATOM 3588 C C . LEU A 1 448 ? 4.598 27.172 28.125 1 97.81 448 LEU A C 1
ATOM 3590 O O . LEU A 1 448 ? 4.223 26.062 28.484 1 97.81 448 LEU A O 1
ATOM 3594 N N . GLU A 1 449 ? 5.473 27.828 28.781 1 97.94 449 GLU A N 1
ATOM 3595 C CA . GLU A 1 449 ? 6.109 27.328 29.984 1 97.94 449 GLU A CA 1
ATOM 3596 C C . GLU A 1 449 ? 5.105 27.203 31.141 1 97.94 449 GLU A C 1
ATOM 3598 O O . GLU A 1 449 ? 5.152 26.25 31.906 1 97.94 449 GLU A O 1
ATOM 3603 N N . THR A 1 450 ? 4.242 28.172 31.156 1 97.94 450 THR A N 1
ATOM 3604 C CA . THR A 1 450 ? 3.207 28.141 32.188 1 97.94 450 THR A CA 1
ATOM 3605 C C . THR A 1 450 ? 2.281 26.953 31.984 1 97.94 450 THR A C 1
ATOM 3607 O O . THR A 1 450 ? 1.887 26.297 32.969 1 97.94 450 THR A O 1
ATOM 3610 N N . ALA A 1 451 ? 1.908 26.734 30.781 1 98.06 451 ALA A N 1
ATOM 3611 C CA . ALA A 1 451 ? 1.058 25.594 30.469 1 98.06 451 ALA A CA 1
ATOM 3612 C C . ALA A 1 451 ? 1.725 24.281 30.891 1 98.06 451 ALA A C 1
ATOM 3614 O O . ALA A 1 451 ? 1.074 23.391 31.453 1 98.06 451 ALA A O 1
ATOM 3615 N N . LEU A 1 452 ? 3.01 24.141 30.609 1 98.12 452 LEU A N 1
ATOM 3616 C CA . LEU A 1 452 ? 3.744 22.938 30.984 1 98.12 452 LEU A CA 1
ATOM 3617 C C . LEU A 1 452 ? 3.824 22.797 32.5 1 98.12 452 LEU A C 1
ATOM 3619 O O . LEU A 1 452 ? 3.652 21.703 33.031 1 98.12 452 LEU A O 1
ATOM 3623 N N . LYS A 1 453 ? 4.105 23.875 33.156 1 97.81 453 LYS A N 1
ATOM 3624 C CA . LYS A 1 453 ? 4.156 23.875 34.594 1 97.81 453 LYS A CA 1
ATOM 3625 C C . LYS A 1 453 ? 2.824 23.438 35.219 1 97.81 453 LYS A C 1
ATOM 3627 O O . LYS A 1 453 ? 2.793 22.641 36.125 1 97.81 453 LYS A O 1
ATOM 3632 N N . THR A 1 454 ? 1.765 23.984 34.656 1 97.56 454 THR A N 1
ATOM 3633 C CA . THR A 1 454 ? 0.43 23.641 35.125 1 97.56 454 THR A CA 1
ATOM 3634 C C . THR A 1 454 ? 0.154 22.141 34.938 1 97.56 454 THR A C 1
ATOM 3636 O O . THR A 1 454 ? -0.446 21.5 35.781 1 97.56 454 THR A O 1
ATOM 3639 N N . PHE A 1 455 ? 0.525 21.594 33.844 1 98 455 PHE A N 1
ATOM 3640 C CA . PHE A 1 455 ? 0.35 20.172 33.594 1 98 455 PHE A CA 1
ATOM 3641 C C . PHE A 1 455 ? 1.08 19.344 34.625 1 98 455 PHE A C 1
ATOM 3643 O O . PHE A 1 455 ? 0.53 18.375 35.156 1 98 455 PHE A O 1
ATOM 3650 N N . HIS A 1 456 ? 2.334 19.719 34.938 1 97.69 456 HIS A N 1
ATOM 3651 C CA . HIS A 1 456 ? 3.133 19 35.906 1 97.69 456 HIS A CA 1
ATOM 3652 C C . HIS A 1 456 ? 2.512 19.078 37.312 1 97.69 456 HIS A C 1
ATOM 3654 O O . HIS A 1 456 ? 2.629 18.141 38.094 1 97.69 456 HIS A O 1
ATOM 3660 N N . GLU A 1 457 ? 1.861 20.141 37.562 1 97.12 457 GLU A N 1
ATOM 3661 C CA . GLU A 1 457 ? 1.206 20.328 38.875 1 97.12 457 GLU A CA 1
ATOM 3662 C C . GLU A 1 457 ? 0.019 19.391 39.031 1 97.12 457 GLU A C 1
ATOM 3664 O O . GLU A 1 457 ? -0.326 18.984 40.125 1 97.12 457 GLU A O 1
ATOM 3669 N N . HIS A 1 458 ? -0.604 19.031 37.906 1 97.12 458 HIS A N 1
ATOM 3670 C CA . HIS A 1 458 ? -1.856 18.281 38.031 1 97.12 458 HIS A CA 1
ATOM 3671 C C . HIS A 1 458 ? -1.703 16.859 37.469 1 97.12 458 HIS A C 1
ATOM 3673 O O . HIS A 1 458 ? -2.592 16.031 37.656 1 97.12 458 HIS A O 1
ATOM 3679 N N . LYS A 1 459 ? -0.617 16.484 36.875 1 96.5 459 LYS A N 1
ATOM 3680 C CA . LYS A 1 459 ? -0.463 15.211 36.156 1 96.5 459 LYS A CA 1
ATOM 3681 C C . LYS A 1 459 ? -0.522 14.031 37.125 1 96.5 459 LYS A C 1
ATOM 3683 O O . LYS A 1 459 ? -0.852 12.914 36.719 1 96.5 459 LYS A O 1
ATOM 3688 N N . ASP A 1 460 ? -0.298 14.219 38.406 1 96.06 460 ASP A N 1
ATOM 3689 C CA . ASP A 1 460 ? -0.233 13.141 39.375 1 96.06 460 ASP A CA 1
ATOM 3690 C C . ASP A 1 460 ? -1.608 12.508 39.594 1 96.06 460 ASP A C 1
ATOM 3692 O O . ASP A 1 460 ? -1.716 11.414 40.156 1 96.06 460 ASP A O 1
ATOM 3696 N N . ILE A 1 461 ? -2.582 13.156 39.125 1 96.94 461 ILE A N 1
ATOM 3697 C CA . ILE A 1 461 ? -3.936 12.617 39.219 1 96.94 461 ILE A CA 1
ATOM 3698 C C . ILE A 1 461 ? -4.02 11.289 38.469 1 96.94 461 ILE A C 1
ATOM 3700 O O . ILE A 1 461 ? -4.746 10.383 38.875 1 96.94 461 ILE A O 1
ATOM 3704 N N . PHE A 1 462 ? -3.322 11.148 37.438 1 97.12 462 PHE A N 1
ATOM 3705 C CA . PHE A 1 462 ? -3.361 9.938 36.625 1 97.12 462 PHE A CA 1
ATOM 3706 C C . PHE A 1 462 ? -2.721 8.773 37.375 1 97.12 462 PHE A C 1
ATOM 3708 O O . PHE A 1 462 ? -3.082 7.613 37.156 1 97.12 462 PHE A O 1
ATOM 3715 N N . VAL A 1 463 ? -1.735 9.07 38.219 1 96.56 463 VAL A N 1
ATOM 3716 C CA . VAL A 1 463 ? -1.116 8.055 39.062 1 96.56 463 VAL A CA 1
ATOM 3717 C C . VAL A 1 463 ? -2.068 7.672 40.188 1 96.56 463 VAL A C 1
ATOM 3719 O O . VAL A 1 463 ? -2.238 6.488 40.469 1 96.56 463 VAL A O 1
ATOM 3722 N N . ARG A 1 464 ? -2.686 8.633 40.781 1 96.19 464 ARG A N 1
ATOM 3723 C CA . ARG A 1 464 ? -3.613 8.398 41.875 1 96.19 464 ARG A CA 1
ATOM 3724 C C . ARG A 1 464 ? -4.801 7.559 41.406 1 96.19 464 ARG A C 1
ATOM 3726 O O . ARG A 1 464 ? -5.32 6.742 42.188 1 96.19 464 ARG A O 1
ATOM 3733 N N . LEU A 1 465 ? -5.188 7.738 40.188 1 96.12 465 LEU A N 1
ATOM 3734 C CA . LEU A 1 465 ? -6.316 6.988 39.656 1 96.12 465 LEU A CA 1
ATOM 3735 C C . LEU A 1 465 ? -5.859 5.652 39.062 1 96.12 465 LEU A C 1
ATOM 3737 O O . LEU A 1 465 ? -6.641 4.949 38.438 1 96.12 465 LEU A O 1
ATOM 3741 N N . ASP A 1 466 ? -4.586 5.32 39.188 1 94.56 466 ASP A N 1
ATOM 3742 C CA . ASP A 1 466 ? -3.984 4.055 38.812 1 94.56 466 ASP A CA 1
ATOM 3743 C C . ASP A 1 466 ? -4.043 3.879 37.281 1 94.56 466 ASP A C 1
ATOM 3745 O O . ASP A 1 466 ? -4.281 2.773 36.781 1 94.56 466 ASP A O 1
ATOM 3749 N N . ILE A 1 467 ? -4.027 4.969 36.625 1 94.12 467 ILE A N 1
ATOM 3750 C CA . ILE A 1 467 ? -3.982 4.914 35.156 1 94.12 467 ILE A CA 1
ATOM 3751 C C . ILE A 1 467 ? -2.557 4.629 34.688 1 94.12 467 ILE A C 1
ATOM 3753 O O . ILE A 1 467 ? -2.35 3.949 33.688 1 94.12 467 ILE A O 1
ATOM 3757 N N . ARG A 1 468 ? -1.636 5.18 35.375 1 93.06 468 ARG A N 1
ATOM 3758 C CA . ARG A 1 468 ? -0.219 4.957 35.125 1 93.06 468 ARG A CA 1
ATOM 3759 C C . ARG A 1 468 ? 0.573 4.852 36.406 1 93.06 468 ARG A C 1
ATOM 3761 O O . ARG A 1 468 ? 0.153 5.375 37.469 1 93.06 468 ARG A O 1
ATOM 3768 N N . SER A 1 469 ? 1.768 4.246 36.281 1 93.56 469 SER A N 1
ATOM 3769 C CA . SER A 1 469 ? 2.588 4.031 37.469 1 93.56 469 SER A CA 1
ATOM 3770 C C . SER A 1 469 ? 3.523 5.211 37.719 1 93.56 469 SER A C 1
ATOM 3772 O O . SER A 1 469 ? 3.779 5.582 38.875 1 93.56 469 SER A O 1
ATOM 3774 N N . HIS A 1 470 ? 4.105 5.773 36.688 1 94.06 470 HIS A N 1
ATOM 3775 C CA . HIS A 1 470 ? 5.023 6.902 36.75 1 94.06 470 HIS A CA 1
ATOM 3776 C C . HIS A 1 470 ? 5.07 7.668 35.438 1 94.06 470 HIS A C 1
ATOM 3778 O O . HIS A 1 470 ? 4.477 7.246 34.438 1 94.06 470 HIS A O 1
ATOM 3784 N N . PHE A 1 471 ? 5.711 8.766 35.438 1 96.06 471 PHE A N 1
ATOM 3785 C CA . PHE A 1 471 ? 5.797 9.594 34.25 1 96.06 471 PHE A CA 1
ATOM 3786 C C . PHE A 1 471 ? 7.227 9.641 33.719 1 96.06 471 PHE A C 1
ATOM 3788 O O . PHE A 1 471 ? 7.602 10.57 33 1 96.06 471 PHE A O 1
ATOM 3795 N N . ASN A 1 472 ? 8.07 8.688 34.031 1 94.31 472 ASN A N 1
ATOM 3796 C CA . ASN A 1 472 ? 9.469 8.68 33.625 1 94.31 472 ASN A CA 1
ATOM 3797 C C . ASN A 1 472 ? 9.664 8.07 32.25 1 94.31 472 ASN A C 1
ATOM 3799 O O . ASN A 1 472 ? 10.344 7.051 32.094 1 94.31 472 ASN A O 1
ATOM 3803 N N . PHE A 1 473 ? 9.102 8.711 31.25 1 92.94 473 PHE A N 1
ATOM 3804 C CA . PHE A 1 473 ? 9.32 8.297 29.875 1 92.94 473 PHE A CA 1
ATOM 3805 C C . PHE A 1 473 ? 9.836 9.461 29.031 1 92.94 473 PHE A C 1
ATOM 3807 O O . PHE A 1 473 ? 9.539 10.625 29.328 1 92.94 473 PHE A O 1
ATOM 3814 N N . PRO A 1 474 ? 10.594 9.281 28 1 91.94 474 PRO A N 1
ATOM 3815 C CA . PRO A 1 474 ? 11.367 10.297 27.281 1 91.94 474 PRO A CA 1
ATOM 3816 C C . PRO A 1 474 ? 10.484 11.391 26.688 1 91.94 474 PRO A C 1
ATOM 3818 O O . PRO A 1 474 ? 10.844 12.57 26.734 1 91.94 474 PRO A O 1
ATOM 3821 N N . LYS A 1 475 ? 9.352 11.117 26.141 1 92.06 475 LYS A N 1
ATOM 3822 C CA . LYS A 1 475 ? 8.484 12.102 25.5 1 92.06 475 LYS A CA 1
ATOM 3823 C C . LYS A 1 475 ? 8.023 13.164 26.484 1 92.06 475 LYS A C 1
ATOM 3825 O O . LYS A 1 475 ? 7.84 14.328 26.125 1 92.06 475 LYS A O 1
ATOM 3830 N N . MET A 1 476 ? 7.871 12.734 27.703 1 94.25 476 MET A N 1
ATOM 3831 C CA . MET A 1 476 ? 7.48 13.656 28.766 1 94.25 476 MET A CA 1
ATOM 3832 C C . MET A 1 476 ? 8.586 14.672 29.047 1 94.25 476 MET A C 1
ATOM 3834 O O . MET A 1 476 ? 8.328 15.875 29.109 1 94.25 476 MET A O 1
ATOM 3838 N N . HIS A 1 477 ? 9.734 14.195 29.125 1 94.75 477 HIS A N 1
ATOM 3839 C CA . HIS A 1 477 ? 10.859 15.062 29.453 1 94.75 477 HIS A CA 1
ATOM 3840 C C . HIS A 1 477 ? 11.172 16.016 28.297 1 94.75 477 HIS A C 1
ATOM 3842 O O . HIS A 1 477 ? 11.578 17.156 28.531 1 94.75 477 HIS A O 1
ATOM 3848 N N . GLN A 1 478 ? 11 15.586 27.125 1 94.75 478 GLN A N 1
ATOM 3849 C CA . GLN A 1 478 ? 11.352 16.375 25.938 1 94.75 478 GLN A CA 1
ATOM 3850 C C . GLN A 1 478 ? 10.57 17.688 25.906 1 94.75 478 GLN A C 1
ATOM 3852 O O . GLN A 1 478 ? 11.016 18.656 25.297 1 94.75 478 GLN A O 1
ATOM 3857 N N . LEU A 1 479 ? 9.453 17.781 26.578 1 96.5 479 LEU A N 1
ATOM 3858 C CA . LEU A 1 479 ? 8.594 18.969 26.562 1 96.5 479 LEU A CA 1
ATOM 3859 C C . LEU A 1 479 ? 9.305 20.156 27.203 1 96.5 479 LEU A C 1
ATOM 3861 O O . LEU A 1 479 ? 9.062 21.312 26.828 1 96.5 479 LEU A O 1
ATOM 3865 N N . VAL A 1 480 ? 10.219 19.875 28.094 1 96 480 VAL A N 1
ATOM 3866 C CA . VAL A 1 480 ? 10.891 20.938 28.859 1 96 480 VAL A CA 1
ATOM 3867 C C . VAL A 1 480 ? 11.812 21.719 27.938 1 96 480 VAL A C 1
ATOM 3869 O O . VAL A 1 480 ? 12.148 22.875 28.219 1 96 480 VAL A O 1
ATOM 3872 N N . HIS A 1 481 ? 12.164 21.125 26.844 1 96 481 HIS A N 1
ATOM 3873 C CA . HIS A 1 481 ? 13.18 21.719 25.984 1 96 481 HIS A CA 1
ATOM 3874 C C . HIS A 1 481 ? 12.547 22.609 24.906 1 96 481 HIS A C 1
ATOM 3876 O O . HIS A 1 481 ? 13.25 23.281 24.156 1 96 481 HIS A O 1
ATOM 3882 N N . TYR A 1 482 ? 11.227 22.719 24.766 1 97 482 TYR A N 1
ATOM 3883 C CA . TYR A 1 482 ? 10.555 23.391 23.672 1 97 482 TYR A CA 1
ATOM 3884 C C . TYR A 1 482 ? 10.859 24.891 23.688 1 97 482 TYR A C 1
ATOM 3886 O O . TYR A 1 482 ? 11.305 25.438 22.672 1 97 482 TYR A O 1
ATOM 3894 N N . ALA A 1 483 ? 10.656 25.531 24.812 1 96.81 483 ALA A N 1
ATOM 3895 C CA . ALA A 1 483 ? 10.828 26.984 24.891 1 96.81 483 ALA A CA 1
ATOM 3896 C C . ALA A 1 483 ? 12.258 27.375 24.547 1 96.81 483 ALA A C 1
ATOM 3898 O O . ALA A 1 483 ? 12.477 28.297 23.75 1 96.81 483 ALA A O 1
ATOM 3899 N N . ASP A 1 484 ? 13.18 26.656 25.094 1 95.94 484 ASP A N 1
ATOM 3900 C CA . ASP A 1 484 ? 14.586 26.953 24.859 1 95.94 484 ASP A CA 1
ATOM 3901 C C . ASP A 1 484 ? 14.953 26.719 23.391 1 95.94 484 ASP A C 1
ATOM 3903 O O . ASP A 1 484 ? 15.719 27.484 22.812 1 95.94 484 ASP A O 1
ATOM 3907 N N . SER A 1 485 ? 14.477 25.688 22.859 1 96.75 485 SER A N 1
ATOM 3908 C CA . SER A 1 485 ? 14.75 25.391 21.469 1 96.75 485 SER A CA 1
ATOM 3909 C C . SER A 1 485 ? 14.172 26.453 20.547 1 96.75 485 SER A C 1
ATOM 3911 O O . SER A 1 485 ? 14.797 26.828 19.547 1 96.75 485 SER A O 1
ATOM 3913 N N . ILE A 1 486 ? 13 26.922 20.859 1 97.19 486 ILE A N 1
ATOM 3914 C CA . ILE A 1 486 ? 12.352 27.953 20.047 1 97.19 486 ILE A CA 1
ATOM 3915 C C . ILE A 1 486 ? 13.117 29.266 20.156 1 97.19 486 ILE A C 1
ATOM 3917 O O . ILE A 1 486 ? 13.328 29.953 19.156 1 97.19 486 ILE A O 1
ATOM 3921 N N . ARG A 1 487 ? 13.555 29.625 21.359 1 97.12 487 ARG A N 1
ATOM 3922 C CA . ARG A 1 487 ? 14.359 30.828 21.531 1 97.12 487 ARG A CA 1
ATOM 3923 C C . ARG A 1 487 ? 15.664 30.75 20.75 1 97.12 487 ARG A C 1
ATOM 3925 O O . ARG A 1 487 ? 16.125 31.734 20.188 1 97.12 487 ARG A O 1
ATOM 3932 N N . SER A 1 488 ? 16.125 29.562 20.672 1 96.88 488 SER A N 1
ATOM 3933 C CA . SER A 1 488 ? 17.438 29.359 20.078 1 96.88 488 SER A CA 1
ATOM 3934 C C . SER A 1 488 ? 17.344 29.266 18.547 1 96.88 488 SER A C 1
ATOM 3936 O O . SER A 1 488 ? 18.203 29.781 17.844 1 96.88 488 SER A O 1
ATOM 3938 N N . ARG A 1 489 ? 16.359 28.672 17.969 1 96.56 489 ARG A N 1
ATOM 3939 C CA . ARG A 1 489 ? 16.391 28.359 16.547 1 96.56 489 ARG A CA 1
ATOM 3940 C C . ARG A 1 489 ? 15.133 28.844 15.844 1 96.56 489 ARG A C 1
ATOM 3942 O O . ARG A 1 489 ? 15.023 28.766 14.625 1 96.56 489 ARG A O 1
ATOM 3949 N N . GLY A 1 490 ? 14.172 29.312 16.547 1 95.06 490 GLY A N 1
ATOM 3950 C CA . GLY A 1 490 ? 12.914 29.734 15.961 1 95.06 490 GLY A CA 1
ATOM 3951 C C . GLY A 1 490 ? 11.781 28.75 16.219 1 95.06 490 GLY A C 1
ATOM 3952 O O . GLY A 1 490 ? 11.961 27.75 16.906 1 95.06 490 GLY A O 1
ATOM 3953 N N . SER A 1 491 ? 10.672 29.047 15.633 1 94.94 491 SER A N 1
ATOM 3954 C CA . SER A 1 491 ? 9.461 28.25 15.883 1 94.94 491 SER A CA 1
ATOM 3955 C C . SER A 1 491 ? 9.641 26.812 15.43 1 94.94 491 SER A C 1
ATOM 3957 O O . SER A 1 491 ? 10.375 26.547 14.469 1 94.94 491 SER A O 1
ATOM 3959 N N . ALA A 1 492 ? 8.938 25.906 16 1 94.06 492 ALA A N 1
ATOM 3960 C CA . ALA A 1 492 ? 9.148 24.469 15.852 1 94.06 492 ALA A CA 1
ATOM 3961 C C . ALA A 1 492 ? 8.641 23.969 14.5 1 94.06 492 ALA A C 1
ATOM 3963 O O . ALA A 1 492 ? 9.07 22.922 14.008 1 94.06 492 ALA A O 1
ATOM 3964 N N . ASP A 1 493 ? 7.785 24.656 13.82 1 90.25 493 ASP A N 1
ATOM 3965 C CA . ASP A 1 493 ? 7.199 24.203 12.562 1 90.25 493 ASP A CA 1
ATOM 3966 C C . ASP A 1 493 ? 8.25 24.156 11.453 1 90.25 493 ASP A C 1
ATOM 3968 O O . ASP A 1 493 ? 8.078 23.438 10.469 1 90.25 493 ASP A O 1
ATOM 3972 N N . GLY A 1 494 ? 9.289 24.844 11.656 1 88.5 494 GLY A N 1
ATOM 3973 C CA . GLY A 1 494 ? 10.352 24.844 10.664 1 88.5 494 GLY A CA 1
ATOM 3974 C C . GLY A 1 494 ? 11.25 23.625 10.742 1 88.5 494 GLY A C 1
ATOM 3975 O O . GLY A 1 494 ? 12.094 23.406 9.867 1 88.5 494 GLY A O 1
ATOM 3976 N N . TYR A 1 495 ? 11.039 22.844 11.773 1 91.12 495 TYR A N 1
ATOM 3977 C CA . TYR A 1 495 ? 11.945 21.734 12.039 1 91.12 495 TYR A CA 1
ATOM 3978 C C . TYR A 1 495 ? 11.164 20.453 12.344 1 91.12 495 TYR A C 1
ATOM 3980 O O . TYR A 1 495 ? 11.641 19.594 13.078 1 91.12 495 TYR A O 1
ATOM 3988 N N . ASN A 1 496 ? 10.031 20.297 11.797 1 87.06 496 ASN A N 1
ATOM 3989 C CA . ASN A 1 496 ? 9.148 19.156 12.086 1 87.06 496 ASN A CA 1
ATOM 3990 C C . ASN A 1 496 ? 9.398 18 11.125 1 87.06 496 ASN A C 1
ATOM 3992 O O . ASN A 1 496 ? 9.672 18.219 9.945 1 87.06 496 ASN A O 1
ATOM 3996 N N . THR A 1 497 ? 9.297 16.797 11.633 1 88.31 497 THR A N 1
ATOM 3997 C CA . THR A 1 497 ? 9.547 15.586 10.852 1 88.31 497 THR A CA 1
ATOM 3998 C C . THR A 1 497 ? 8.461 15.383 9.805 1 88.31 497 THR A C 1
ATOM 4000 O O . THR A 1 497 ? 8.586 14.531 8.922 1 88.31 497 THR A O 1
ATOM 4003 N N . GLU A 1 498 ? 7.438 16.188 9.82 1 83.62 498 GLU A N 1
ATOM 4004 C CA . GLU A 1 498 ? 6.414 16.141 8.781 1 83.62 498 GLU A CA 1
ATOM 4005 C C . GLU A 1 498 ? 6.996 16.469 7.41 1 83.62 498 GLU A C 1
ATOM 4007 O O . GLU A 1 498 ? 6.539 15.953 6.387 1 83.62 498 GLU A O 1
ATOM 4012 N N . SER A 1 499 ? 7.945 17.281 7.473 1 82.81 499 SER A N 1
ATOM 4013 C CA . SER A 1 499 ? 8.539 17.719 6.215 1 82.81 499 SER A CA 1
ATOM 4014 C C . SER A 1 499 ? 9.297 16.594 5.535 1 82.81 499 SER A C 1
ATOM 4016 O O . SER A 1 499 ? 9.016 16.266 4.379 1 82.81 499 SER A O 1
ATOM 4018 N N . PRO A 1 500 ? 10.195 15.945 6.25 1 81.31 500 PRO A N 1
ATOM 4019 C CA . PRO A 1 500 ? 10.875 14.812 5.621 1 81.31 500 PRO A CA 1
ATOM 4020 C C . PRO A 1 500 ? 9.906 13.703 5.215 1 81.31 500 PRO A C 1
ATOM 4022 O O . PRO A 1 500 ? 10.109 13.047 4.191 1 81.31 500 PRO A O 1
ATOM 4025 N N . GLU A 1 501 ? 8.969 13.453 5.973 1 84 501 GLU A N 1
ATOM 4026 C CA . GLU A 1 501 ? 8 12.414 5.641 1 84 501 GLU A CA 1
ATOM 4027 C C . GLU A 1 501 ? 7.285 12.719 4.324 1 84 501 GLU A C 1
ATOM 4029 O O . GLU A 1 501 ? 7.02 11.812 3.531 1 84 501 GLU A O 1
ATOM 4034 N N . ARG A 1 502 ? 6.961 13.961 4.172 1 84.81 502 ARG A N 1
ATOM 4035 C CA . ARG A 1 502 ? 6.34 14.367 2.916 1 84.81 502 ARG A CA 1
ATOM 4036 C C . ARG A 1 502 ? 7.312 14.234 1.752 1 84.81 502 ARG A C 1
ATOM 4038 O O . ARG A 1 502 ? 6.914 13.875 0.642 1 84.81 502 ARG A O 1
ATOM 4045 N N . LEU A 1 503 ? 8.547 14.539 1.998 1 90.31 503 LEU A N 1
ATOM 4046 C CA . LEU A 1 503 ? 9.57 14.477 0.965 1 90.31 503 LEU A CA 1
ATOM 4047 C C . LEU A 1 503 ? 9.828 13.031 0.542 1 90.31 503 LEU A C 1
ATOM 4049 O O . LEU A 1 503 ? 10.273 12.781 -0.582 1 90.31 503 LEU A O 1
ATOM 4053 N N . HIS A 1 504 ? 9.602 12.086 1.399 1 90.12 504 HIS A N 1
ATOM 4054 C CA . HIS A 1 504 ? 9.789 10.672 1.087 1 90.12 504 HIS A CA 1
ATOM 4055 C C . HIS A 1 504 ? 9 10.273 -0.153 1 90.12 504 HIS A C 1
ATOM 4057 O O . HIS A 1 504 ? 9.445 9.422 -0.93 1 90.12 504 HIS A O 1
ATOM 4063 N N . ILE A 1 505 ? 7.871 10.805 -0.31 1 86.56 505 ILE A N 1
ATOM 4064 C CA . ILE A 1 505 ? 6.988 10.43 -1.409 1 86.56 505 ILE A CA 1
ATOM 4065 C C . ILE A 1 505 ? 7.672 10.734 -2.742 1 86.56 505 ILE A C 1
ATOM 4067 O O . ILE A 1 505 ? 7.781 9.852 -3.602 1 86.56 505 ILE A O 1
ATOM 4071 N N . ASP A 1 506 ? 8.234 11.867 -2.844 1 85 506 ASP A N 1
ATOM 4072 C CA . ASP A 1 506 ? 8.781 12.32 -4.117 1 85 506 ASP A CA 1
ATOM 4073 C C . ASP A 1 506 ? 10.211 11.812 -4.316 1 85 506 ASP A C 1
ATOM 4075 O O . ASP A 1 506 ? 10.602 11.469 -5.434 1 85 506 ASP A O 1
ATOM 4079 N N . TYR A 1 507 ? 10.922 11.766 -3.211 1 88.88 507 TYR A N 1
ATOM 4080 C CA . TYR A 1 507 ? 12.352 11.555 -3.369 1 88.88 507 TYR A CA 1
ATOM 4081 C C . TYR A 1 507 ? 12.711 10.086 -3.178 1 88.88 507 TYR A C 1
ATOM 4083 O O . TYR A 1 507 ? 13.781 9.641 -3.59 1 88.88 507 TYR A O 1
ATOM 4091 N N . ALA A 1 508 ? 11.82 9.328 -2.562 1 89.69 508 ALA A N 1
ATOM 4092 C CA . ALA A 1 508 ? 12.172 7.934 -2.301 1 89.69 508 ALA A CA 1
ATOM 4093 C C . ALA A 1 508 ? 11.117 6.988 -2.869 1 89.69 508 ALA A C 1
ATOM 4095 O O . ALA A 1 508 ? 11.422 6.133 -3.703 1 89.69 508 ALA A O 1
ATOM 4096 N N . LYS A 1 509 ? 9.945 7.184 -2.555 1 87.25 509 LYS A N 1
ATOM 4097 C CA . LYS A 1 509 ? 8.906 6.234 -2.93 1 87.25 509 LYS A CA 1
ATOM 4098 C C . LYS A 1 509 ? 8.617 6.297 -4.43 1 87.25 509 LYS A C 1
ATOM 4100 O O . LYS A 1 509 ? 8.516 5.262 -5.09 1 87.25 509 LYS A O 1
ATOM 4105 N N . ALA A 1 510 ? 8.398 7.473 -4.953 1 86.62 510 ALA A N 1
ATOM 4106 C CA . ALA A 1 510 ? 8.18 7.613 -6.391 1 86.62 510 ALA A CA 1
ATOM 4107 C C . ALA A 1 510 ? 9.367 7.082 -7.184 1 86.62 510 ALA A C 1
ATOM 4109 O O . ALA A 1 510 ? 9.195 6.438 -8.219 1 86.62 510 ALA A O 1
ATOM 4110 N N . ALA A 1 511 ? 10.523 7.363 -6.711 1 88.81 511 ALA A N 1
ATOM 4111 C CA . ALA A 1 511 ? 11.742 6.887 -7.367 1 88.81 511 ALA A CA 1
ATOM 4112 C C . ALA A 1 511 ? 11.812 5.363 -7.348 1 88.81 511 ALA A C 1
ATOM 4114 O O . ALA A 1 511 ? 12.18 4.742 -8.344 1 88.81 511 ALA A O 1
ATOM 4115 N N . TYR A 1 512 ? 11.422 4.75 -6.289 1 88.69 512 TYR A N 1
ATOM 4116 C CA . TYR A 1 512 ? 11.43 3.295 -6.168 1 88.69 512 TYR A CA 1
ATOM 4117 C C . TYR A 1 512 ? 10.422 2.664 -7.121 1 88.69 512 TYR A C 1
ATOM 4119 O O . TYR A 1 512 ? 10.711 1.652 -7.762 1 88.69 512 TYR A O 1
ATOM 4127 N N . ARG A 1 513 ? 9.289 3.299 -7.129 1 82.62 513 ARG A N 1
ATOM 4128 C CA . ARG A 1 513 ? 8.242 2.783 -8 1 82.62 513 ARG A CA 1
ATOM 4129 C C . ARG A 1 513 ? 8.68 2.818 -9.461 1 82.62 513 ARG A C 1
ATOM 4131 O O . ARG A 1 513 ? 8.234 1.995 -10.266 1 82.62 513 ARG A O 1
ATOM 4138 N N . ALA A 1 514 ? 9.516 3.732 -9.766 1 83.94 514 ALA A N 1
ATOM 4139 C CA . ALA A 1 514 ? 9.977 3.902 -11.141 1 83.94 514 ALA A CA 1
ATOM 4140 C C . ALA A 1 514 ? 11.148 2.973 -11.445 1 83.94 514 ALA A C 1
ATOM 4142 O O . ALA A 1 514 ? 11.617 2.908 -12.586 1 83.94 514 ALA A O 1
ATOM 4143 N N . SER A 1 515 ? 11.57 2.223 -10.445 1 84.31 515 SER A N 1
ATOM 4144 C CA . SER A 1 515 ? 12.703 1.32 -10.617 1 84.31 515 SER A CA 1
ATOM 4145 C C . SER A 1 515 ? 12.242 -0.104 -10.898 1 84.31 515 SER A C 1
ATOM 4147 O O . SER A 1 515 ? 11.039 -0.386 -10.883 1 84.31 515 SER A O 1
ATOM 4149 N N . ASN A 1 516 ? 13.203 -0.954 -11.25 1 75.44 516 ASN A N 1
ATOM 4150 C CA . ASN A 1 516 ? 12.898 -2.365 -11.461 1 75.44 516 ASN A CA 1
ATOM 4151 C C . ASN A 1 516 ? 12.906 -3.141 -10.148 1 75.44 516 ASN A C 1
ATOM 4153 O O . ASN A 1 516 ? 12.836 -4.371 -10.141 1 75.44 516 ASN A O 1
ATOM 4157 N N . LYS A 1 517 ? 13.016 -2.443 -9.047 1 75.56 517 LYS A N 1
ATOM 4158 C CA . LYS A 1 517 ? 12.93 -2.975 -7.688 1 75.56 517 LYS A CA 1
ATOM 4159 C C . LYS A 1 517 ? 14.117 -3.881 -7.375 1 75.56 517 LYS A C 1
ATOM 4161 O O . LYS A 1 517 ? 14.117 -4.59 -6.367 1 75.56 517 LYS A O 1
ATOM 4166 N N . ARG A 1 518 ? 15.117 -4.023 -8.375 1 72.5 518 ARG A N 1
ATOM 4167 C CA . ARG A 1 518 ? 16.406 -4.664 -8.156 1 72.5 518 ARG A CA 1
ATOM 4168 C C . ARG A 1 518 ? 17.531 -3.637 -8.133 1 72.5 518 ARG A C 1
ATOM 4170 O O . ARG A 1 518 ? 17.641 -2.805 -9.039 1 72.5 518 ARG A O 1
ATOM 4177 N N . ASP A 1 519 ? 18.359 -3.67 -7.172 1 77.62 519 ASP A N 1
ATOM 4178 C CA . ASP A 1 519 ? 19.375 -2.637 -7.062 1 77.62 519 ASP A CA 1
ATOM 4179 C C . ASP A 1 519 ? 18.797 -1.255 -7.352 1 77.62 519 ASP A C 1
ATOM 4181 O O . ASP A 1 519 ? 19.297 -0.538 -8.227 1 77.62 519 ASP A O 1
ATOM 4185 N N . TYR A 1 520 ? 17.828 -0.979 -6.664 1 85.56 520 TYR A N 1
ATOM 4186 C CA . TYR A 1 520 ? 16.938 0.131 -6.98 1 85.56 520 TYR A CA 1
ATOM 4187 C C . TYR A 1 520 ? 17.562 1.464 -6.598 1 85.56 520 TYR A C 1
ATOM 4189 O O . TYR A 1 520 ? 17.188 2.512 -7.129 1 85.56 520 TYR A O 1
ATOM 4197 N N . THR A 1 521 ? 18.562 1.564 -5.727 1 87.62 521 THR A N 1
ATOM 4198 C CA . THR A 1 521 ? 19.078 2.842 -5.254 1 87.62 521 THR A CA 1
ATOM 4199 C C . THR A 1 521 ? 19.75 3.613 -6.391 1 87.62 521 THR A C 1
ATOM 4201 O O . THR A 1 521 ? 19.547 4.82 -6.531 1 87.62 521 THR A O 1
ATOM 4204 N N . LYS A 1 522 ? 20.5 2.861 -7.16 1 87.62 522 LYS A N 1
ATOM 4205 C CA . LYS A 1 522 ? 21.141 3.498 -8.312 1 87.62 522 LYS A CA 1
ATOM 4206 C C . LYS A 1 522 ? 20.109 4.074 -9.266 1 87.62 522 LYS A C 1
ATOM 4208 O O . LYS A 1 522 ? 20.25 5.199 -9.75 1 87.62 522 LYS A O 1
ATOM 4213 N N . GLN A 1 523 ? 19.141 3.307 -9.5 1 89 523 GLN A N 1
ATOM 4214 C CA . GLN A 1 523 ? 18.078 3.752 -10.398 1 89 523 GLN A CA 1
ATOM 4215 C C . GLN A 1 523 ? 17.312 4.93 -9.797 1 89 523 GLN A C 1
ATOM 4217 O O . GLN A 1 523 ? 16.891 5.836 -10.523 1 89 523 GLN A O 1
ATOM 4222 N N . MET A 1 524 ? 17.172 4.953 -8.516 1 92.06 524 MET A N 1
ATOM 4223 C CA . MET A 1 524 ? 16.469 6.035 -7.82 1 92.06 524 MET A CA 1
ATOM 4224 C C . MET A 1 524 ? 17.219 7.352 -7.984 1 92.06 524 MET A C 1
ATOM 4226 O O . MET A 1 524 ? 16.609 8.391 -8.258 1 92.06 524 MET A O 1
ATOM 4230 N N . THR A 1 525 ? 18.5 7.27 -7.816 1 91.94 525 THR A N 1
ATOM 4231 C CA . THR A 1 525 ? 19.312 8.484 -7.922 1 91.94 525 THR A CA 1
ATOM 4232 C C . THR A 1 525 ? 19.281 9.039 -9.344 1 91.94 525 THR A C 1
ATOM 4234 O O . THR A 1 525 ? 19.203 10.258 -9.531 1 91.94 525 THR A O 1
ATOM 4237 N N . ARG A 1 526 ? 19.281 8.141 -10.328 1 89.94 526 ARG A N 1
ATOM 4238 C CA . ARG A 1 526 ? 19.203 8.578 -11.719 1 89.94 526 ARG A CA 1
ATOM 4239 C C . ARG A 1 526 ? 17.859 9.211 -12.023 1 89.94 526 ARG A C 1
ATOM 4241 O O . ARG A 1 526 ? 17.781 10.227 -12.711 1 89.94 526 ARG A O 1
ATOM 4248 N N . TRP A 1 527 ? 16.906 8.523 -11.578 1 90.81 527 TRP A N 1
ATOM 4249 C CA . TRP A 1 527 ? 15.555 9.031 -11.766 1 90.81 527 TRP A CA 1
ATOM 4250 C C . TRP A 1 527 ? 15.398 10.414 -11.141 1 90.81 527 TRP A C 1
ATOM 4252 O O . TRP A 1 527 ? 14.828 11.312 -11.758 1 90.81 527 TRP A O 1
ATOM 4262 N N . LEU A 1 528 ? 15.891 10.656 -9.938 1 90.62 528 LEU A N 1
ATOM 4263 C CA . LEU A 1 528 ? 15.781 11.93 -9.234 1 90.62 528 LEU A CA 1
ATOM 4264 C C . LEU A 1 528 ? 16.562 13.016 -9.961 1 90.62 528 LEU A C 1
ATOM 4266 O O . LEU A 1 528 ? 16.109 14.156 -10.055 1 90.62 528 LEU A O 1
ATOM 4270 N N . ALA A 1 529 ? 17.703 12.641 -10.414 1 90.38 529 ALA A N 1
ATOM 4271 C CA . ALA A 1 529 ? 18.516 13.602 -11.148 1 90.38 529 ALA A CA 1
ATOM 4272 C C . ALA A 1 529 ? 17.781 14.109 -12.383 1 90.38 529 ALA A C 1
ATOM 4274 O O . ALA A 1 529 ? 17.859 15.297 -12.719 1 90.38 529 ALA A O 1
ATOM 4275 N N . ARG A 1 530 ? 17.125 13.258 -13.031 1 90.75 530 ARG A N 1
ATOM 4276 C CA . ARG A 1 530 ? 16.375 13.625 -14.219 1 90.75 530 ARG A CA 1
ATOM 4277 C C . ARG A 1 530 ? 15.219 14.562 -13.867 1 90.75 530 ARG A C 1
ATOM 4279 O O . ARG A 1 530 ? 14.961 15.539 -14.578 1 90.75 530 ARG A O 1
ATOM 4286 N N . GLN A 1 531 ? 14.531 14.273 -12.805 1 89.25 531 GLN A N 1
ATOM 4287 C CA . GLN A 1 531 ? 13.445 15.141 -12.359 1 89.25 531 GLN A CA 1
ATOM 4288 C C . GLN A 1 531 ? 13.953 16.531 -12.016 1 89.25 531 GLN A C 1
ATOM 4290 O O . GLN A 1 531 ? 13.344 17.531 -12.383 1 89.25 531 GLN A O 1
ATOM 4295 N N . GLU A 1 532 ? 15.008 16.531 -11.312 1 88.5 532 GLU A N 1
ATOM 4296 C CA . GLU A 1 532 ? 15.586 17.797 -10.898 1 88.5 532 GLU A CA 1
ATOM 4297 C C . GLU A 1 532 ? 16.047 18.609 -12.102 1 88.5 532 GLU A C 1
ATOM 4299 O O . GLU A 1 532 ? 15.906 19.828 -12.125 1 88.5 532 GLU A O 1
ATOM 4304 N N . ALA A 1 533 ? 16.594 17.922 -13.078 1 90.19 533 ALA A N 1
ATOM 4305 C CA . ALA A 1 533 ? 17.047 18.594 -14.297 1 90.19 533 ALA A CA 1
ATOM 4306 C C . ALA A 1 533 ? 15.875 19.266 -15.008 1 90.19 533 ALA A C 1
ATOM 4308 O O . ALA A 1 533 ? 15.992 20.391 -15.492 1 90.19 533 ALA A O 1
ATOM 4309 N N . MET A 1 534 ? 14.836 18.609 -15.094 1 91.12 534 MET A N 1
ATOM 4310 C CA . MET A 1 534 ? 13.641 19.125 -15.75 1 91.12 534 MET A CA 1
ATOM 4311 C C . MET A 1 534 ? 13.086 20.328 -14.992 1 91.12 534 MET A C 1
ATOM 4313 O O . MET A 1 534 ? 12.695 21.328 -15.602 1 91.12 534 MET A O 1
ATOM 4317 N N . ILE A 1 535 ? 13.008 20.281 -13.719 1 87.06 535 ILE A N 1
ATOM 4318 C CA . ILE A 1 535 ? 12.484 21.359 -12.883 1 87.06 535 ILE A CA 1
ATOM 4319 C C . ILE A 1 535 ? 13.367 22.594 -13.008 1 87.06 535 ILE A C 1
ATOM 4321 O O . ILE A 1 535 ? 12.875 23.719 -13.094 1 87.06 535 ILE A O 1
ATOM 4325 N N . ARG A 1 536 ? 14.609 22.344 -13.031 1 85.38 536 ARG A N 1
ATOM 4326 C CA . ARG A 1 536 ? 15.555 23.453 -13.172 1 85.38 536 ARG A CA 1
ATOM 4327 C C . ARG A 1 536 ? 15.414 24.125 -14.539 1 85.38 536 ARG A C 1
ATOM 4329 O O . ARG A 1 536 ? 15.516 25.344 -14.648 1 85.38 536 ARG A O 1
ATOM 4336 N N . PHE A 1 537 ? 15.289 23.297 -15.492 1 89.44 537 PHE A N 1
ATOM 4337 C CA . PHE A 1 537 ? 15.125 23.844 -16.828 1 89.44 537 PHE A CA 1
ATOM 4338 C C . PHE A 1 537 ? 13.852 24.672 -16.938 1 89.44 537 PHE A C 1
ATOM 4340 O O . PHE A 1 537 ? 13.828 25.719 -17.562 1 89.44 537 PHE A O 1
ATOM 4347 N N . ARG A 1 538 ? 12.844 24.203 -16.375 1 88.31 538 ARG A N 1
ATOM 4348 C CA . ARG A 1 538 ? 11.602 24.953 -16.344 1 88.31 538 ARG A CA 1
ATOM 4349 C C . ARG A 1 538 ? 11.805 26.297 -15.633 1 88.31 538 ARG A C 1
ATOM 4351 O O . ARG A 1 538 ? 11.328 27.328 -16.109 1 88.31 538 ARG A O 1
ATOM 4358 N N . ALA A 1 539 ? 12.453 26.25 -14.5 1 81.38 539 ALA A N 1
ATOM 4359 C CA . ALA A 1 539 ? 12.742 27.469 -13.766 1 81.38 539 ALA A CA 1
ATOM 4360 C C . ALA A 1 539 ? 13.539 28.453 -14.625 1 81.38 539 ALA A C 1
ATOM 4362 O O . ALA A 1 539 ? 13.312 29.656 -14.562 1 81.38 539 ALA A O 1
ATOM 4363 N N . TYR A 1 540 ? 14.406 27.906 -15.391 1 83.25 540 TYR A N 1
ATOM 4364 C CA . TYR A 1 540 ? 15.203 28.719 -16.297 1 83.25 540 TYR A CA 1
ATOM 4365 C C . TYR A 1 540 ? 14.336 29.359 -17.375 1 83.25 540 TYR A C 1
ATOM 4367 O O . TYR A 1 540 ? 14.469 30.547 -17.672 1 83.25 540 TYR A O 1
ATOM 4375 N N . LEU A 1 541 ? 13.5 28.547 -17.953 1 87.5 541 LEU A N 1
ATOM 4376 C CA . LEU A 1 541 ? 12.617 29.047 -19 1 87.5 541 LEU A CA 1
ATOM 4377 C C . LEU A 1 541 ? 11.695 30.141 -18.453 1 87.5 541 LEU A C 1
ATOM 4379 O O . LEU A 1 541 ? 11.43 31.141 -19.141 1 87.5 541 LEU A O 1
ATOM 4383 N N . ASP A 1 542 ? 11.219 29.969 -17.328 1 82 542 ASP A N 1
ATOM 4384 C CA . ASP A 1 542 ? 10.359 30.969 -16.688 1 82 542 ASP A CA 1
ATOM 4385 C C . ASP A 1 542 ? 11.125 32.25 -16.438 1 82 542 ASP A C 1
ATOM 4387 O O . ASP A 1 542 ? 10.57 33.344 -16.562 1 82 542 ASP A O 1
ATOM 4391 N N . TRP A 1 543 ? 12.281 32.062 -16.031 1 75.75 543 TRP A N 1
ATOM 4392 C CA . TRP A 1 543 ? 13.141 33.219 -15.773 1 75.75 543 TRP A CA 1
ATOM 4393 C C . TRP A 1 543 ? 13.414 34 -17.047 1 75.75 543 TRP A C 1
ATOM 4395 O O . TRP A 1 543 ? 13.391 35.219 -17.062 1 75.75 543 TRP A O 1
ATOM 4405 N N . VAL A 1 544 ? 13.711 33.312 -18.109 1 80.12 544 VAL A N 1
ATOM 4406 C CA . VAL A 1 544 ? 14.008 33.938 -19.391 1 80.12 544 VAL A CA 1
ATOM 4407 C C . VAL A 1 544 ? 12.75 34.625 -19.938 1 80.12 544 VAL A C 1
ATOM 4409 O O . VAL A 1 544 ? 12.82 35.688 -20.516 1 80.12 544 VAL A O 1
ATOM 4412 N N . GLY A 1 545 ? 11.703 33.969 -20.094 1 71.44 545 GLY A N 1
ATOM 4413 C CA . GLY A 1 545 ? 10.484 34.469 -20.688 1 71.44 545 GLY A CA 1
ATOM 4414 C C . GLY A 1 545 ? 9.836 35.562 -19.875 1 71.44 545 GLY A C 1
ATOM 4415 O O . GLY A 1 545 ? 8.773 36.094 -20.234 1 71.44 545 GLY A O 1
ATOM 4416 N N . ASP A 1 546 ? 10.648 36.531 -19.109 1 59.56 546 ASP A N 1
ATOM 4417 C CA . ASP A 1 546 ? 10.203 37.625 -18.25 1 59.56 546 ASP A CA 1
ATOM 4418 C C . ASP A 1 546 ? 9.008 37.219 -17.406 1 59.56 546 ASP A C 1
ATOM 4420 O O . ASP A 1 546 ? 8.477 38.031 -16.641 1 59.56 546 ASP A O 1
ATOM 4424 N N . GLY A 1 547 ? 8.094 36.438 -17.828 1 46.53 547 GLY A N 1
ATOM 4425 C CA . GLY A 1 547 ? 6.848 36.156 -17.125 1 46.53 547 GLY A CA 1
ATOM 4426 C C . GLY A 1 547 ? 6.992 35.062 -16.094 1 46.53 547 GLY A C 1
ATOM 4427 O O . GLY A 1 547 ? 7.289 33.906 -16.422 1 46.53 547 GLY A O 1
ATOM 4428 N N . VAL A 1 548 ? 7.551 35.469 -15.016 1 44.44 548 VAL A N 1
ATOM 4429 C CA . VAL A 1 548 ? 7.445 34.562 -13.883 1 44.44 548 VAL A CA 1
ATOM 4430 C C . VAL A 1 548 ? 6.113 33.812 -13.945 1 44.44 548 VAL A C 1
ATOM 4432 O O . VAL A 1 548 ? 5.047 34.406 -13.812 1 44.44 548 VAL A O 1
ATOM 4435 N N . ARG A 1 549 ? 5.875 33.125 -14.883 1 40.78 549 ARG A N 1
ATOM 4436 C CA . ARG A 1 549 ? 4.625 32.375 -14.672 1 40.78 549 ARG A CA 1
ATOM 4437 C C . ARG A 1 549 ? 4.441 32.031 -13.195 1 40.78 549 ARG A C 1
ATOM 4439 O O . ARG A 1 549 ? 5.34 31.469 -12.57 1 40.78 549 ARG A O 1
ATOM 4446 N N . SER A 1 550 ? 3.922 32.969 -12.5 1 36.25 550 SER A N 1
ATOM 4447 C CA . SER A 1 550 ? 3.453 32.562 -11.172 1 36.25 550 SER A CA 1
ATOM 4448 C C . SER A 1 550 ? 3.045 31.094 -11.148 1 36.25 550 SER A C 1
ATOM 4450 O O . SER A 1 550 ? 2.182 30.672 -11.922 1 36.25 550 SER A O 1
ATOM 4452 N N . SER A 1 551 ? 3.941 30.328 -11.25 1 36.75 551 SER A N 1
ATOM 4453 C CA . SER A 1 551 ? 3.551 28.953 -10.945 1 36.75 551 SER A CA 1
ATOM 4454 C C . SER A 1 551 ? 2.383 28.906 -9.969 1 36.75 551 SER A C 1
ATOM 4456 O O . SER A 1 551 ? 2.535 29.281 -8.797 1 36.75 551 SER A O 1
ATOM 4458 N N . ALA A 1 552 ? 1.3 29.391 -10.344 1 32.62 552 ALA A N 1
ATOM 4459 C CA . ALA A 1 552 ? 0.102 29.188 -9.539 1 32.62 552 ALA A CA 1
ATOM 4460 C C . ALA A 1 552 ? 0.222 27.906 -8.703 1 32.62 552 ALA A C 1
ATOM 4462 O O . ALA A 1 552 ? 0.722 26.891 -9.18 1 32.62 552 ALA A O 1
ATOM 4463 N N . ASP A 1 553 ? 0.507 28.094 -7.477 1 35.03 553 ASP A N 1
ATOM 4464 C CA . ASP A 1 553 ? 0.433 27.219 -6.316 1 35.03 553 ASP A CA 1
ATOM 4465 C C . ASP A 1 553 ? -0.617 26.125 -6.52 1 35.03 553 ASP A C 1
ATOM 4467 O O . ASP A 1 553 ? -1.772 26.281 -6.121 1 35.03 553 ASP A O 1
ATOM 4471 N N . SER A 1 554 ? -0.698 25.656 -7.652 1 32.88 554 SER A N 1
ATOM 4472 C CA . SER A 1 554 ? -1.681 24.578 -7.641 1 32.88 554 SER A CA 1
ATOM 4473 C C . SER A 1 554 ? -1.304 23.484 -6.633 1 32.88 554 SER A C 1
ATOM 4475 O O . SER A 1 554 ? -0.962 22.375 -7.016 1 32.88 554 SER A O 1
ATOM 4477 N N . GLU A 1 555 ? -0.358 23.781 -5.805 1 33.31 555 GLU A N 1
ATOM 4478 C CA . GLU A 1 555 ? -0.225 22.625 -4.922 1 33.31 555 GLU A CA 1
ATOM 4479 C C . GLU A 1 555 ? -1.586 22.156 -4.41 1 33.31 555 GLU A C 1
ATOM 4481 O O . GLU A 1 555 ? -2.133 22.734 -3.473 1 33.31 555 GLU A O 1
ATOM 4486 N N . LYS A 1 556 ? -2.566 21.953 -5.172 1 32.09 556 LYS A N 1
ATOM 4487 C CA . LYS A 1 556 ? -3.689 21.234 -4.582 1 32.09 556 LYS A CA 1
ATOM 4488 C C . LYS A 1 556 ? -3.203 20.094 -3.705 1 32.09 556 LYS A C 1
ATOM 4490 O O . LYS A 1 556 ? -2.559 19.156 -4.195 1 32.09 556 LYS A O 1
ATOM 4495 N N . GLU A 1 557 ? -2.6 20.203 -2.617 1 31.09 557 GLU A N 1
ATOM 4496 C CA . GLU A 1 557 ? -2.623 19.109 -1.656 1 31.09 557 GLU A CA 1
ATOM 4497 C C . GLU A 1 557 ? -3.773 18.141 -1.946 1 31.09 557 GLU A C 1
ATOM 4499 O O . GLU A 1 557 ? -4.855 18.562 -2.355 1 31.09 557 GLU A O 1
ATOM 4504 N N . GLY A 1 558 ? -3.439 17.047 -2.436 1 31.78 558 GLY A N 1
ATOM 4505 C CA . GLY A 1 558 ? -4.391 15.969 -2.621 1 31.78 558 GLY A CA 1
ATOM 4506 C C . GLY A 1 558 ? -5.523 15.984 -1.611 1 31.78 558 GLY A C 1
ATOM 4507 O O . GLY A 1 558 ? -5.621 15.102 -0.76 1 31.78 558 GLY A O 1
ATOM 4508 N N . THR A 1 559 ? -5.672 17.109 -0.987 1 29.33 559 THR A N 1
ATOM 4509 C CA . THR A 1 559 ? -6.867 16.922 -0.177 1 29.33 559 THR A CA 1
ATOM 4510 C C . THR A 1 559 ? -7.957 16.203 -0.979 1 29.33 559 THR A C 1
ATOM 4512 O O . THR A 1 559 ? -7.957 16.25 -2.211 1 29.33 559 THR A O 1
ATOM 4515 N N . ASP A 1 560 ? -8.703 15.422 -0.29 1 28.75 560 ASP A N 1
ATOM 4516 C CA . ASP A 1 560 ? -9.945 14.742 -0.659 1 28.75 560 ASP A CA 1
ATOM 4517 C C . ASP A 1 560 ? -10.797 15.609 -1.577 1 28.75 560 ASP A C 1
ATOM 4519 O O . ASP A 1 560 ? -11.117 16.75 -1.239 1 28.75 560 ASP A O 1
ATOM 4523 N N . GLU A 1 561 ? -10.492 15.602 -2.887 1 31.66 561 GLU A N 1
ATOM 4524 C CA . GLU A 1 561 ? -11.375 16.078 -3.947 1 31.66 561 GLU A CA 1
ATOM 4525 C C . GLU A 1 561 ? -12.844 15.992 -3.531 1 31.66 561 GLU A C 1
ATOM 4527 O O . GLU A 1 561 ? -13.461 14.938 -3.646 1 31.66 561 GLU A O 1
ATOM 4532 N N . GLU A 1 562 ? -13.211 16.25 -2.387 1 30.86 562 GLU A N 1
ATOM 4533 C CA . GLU A 1 562 ? -14.672 16.25 -2.355 1 30.86 562 GLU A CA 1
ATOM 4534 C C . GLU A 1 562 ? -15.25 16.812 -3.652 1 30.86 562 GLU A C 1
ATOM 4536 O O . GLU A 1 562 ? -14.508 17.266 -4.523 1 30.86 562 GLU A O 1
ATOM 4541 N N . ASP A 1 563 ? -16.516 17.406 -3.498 1 30.19 563 ASP A N 1
ATOM 4542 C CA . ASP A 1 563 ? -17.547 17.844 -4.434 1 30.19 563 ASP A CA 1
ATOM 4543 C C . ASP A 1 563 ? -17.031 19.016 -5.281 1 30.19 563 ASP A C 1
ATOM 4545 O O . ASP A 1 563 ? -16.828 20.109 -4.773 1 30.19 563 ASP A O 1
ATOM 4549 N N . GLU A 1 564 ? -16.047 18.891 -6.031 1 32.69 564 GLU A N 1
ATOM 4550 C CA . GLU A 1 564 ? -15.883 19.953 -7.027 1 32.69 564 GLU A CA 1
ATOM 4551 C C . GLU A 1 564 ? -17.234 20.453 -7.527 1 32.69 564 GLU A C 1
ATOM 4553 O O . GLU A 1 564 ? -17.812 19.875 -8.445 1 32.69 564 GLU A O 1
ATOM 4558 N N . GLU A 1 565 ? -18.172 20.75 -6.734 1 33.69 565 GLU A N 1
ATOM 4559 C CA . GLU A 1 565 ? -19.188 21.609 -7.336 1 33.69 565 GLU A CA 1
ATOM 4560 C C . GLU A 1 565 ? -18.562 22.672 -8.227 1 33.69 565 GLU A C 1
ATOM 4562 O O . GLU A 1 565 ? -17.422 23.094 -7.996 1 33.69 565 GLU A O 1
ATOM 4567 N N . GLU A 1 566 ? -19.047 22.891 -9.43 1 35.66 566 GLU A N 1
ATOM 4568 C CA . GLU A 1 566 ? -18.844 23.922 -10.438 1 35.66 566 GLU A CA 1
ATOM 4569 C C . GLU A 1 566 ? -18.281 25.203 -9.797 1 35.66 566 GLU A C 1
ATOM 4571 O O . GLU A 1 566 ? -18.781 25.656 -8.766 1 35.66 566 GLU A O 1
ATOM 4576 N N . GLU A 1 567 ? -17.094 25.438 -9.812 1 42.62 567 GLU A N 1
ATOM 4577 C CA . GLU A 1 567 ? -16.578 26.781 -9.57 1 42.62 567 GLU A CA 1
ATOM 4578 C C . GLU A 1 567 ? -17.609 27.844 -9.93 1 42.62 567 GLU A C 1
ATOM 4580 O O . GLU A 1 567 ? -17.703 28.25 -11.094 1 42.62 567 GLU A O 1
ATOM 4585 N N . LYS A 1 568 ? -18.734 27.875 -9.344 1 47.88 568 LYS A N 1
ATOM 4586 C CA . LYS A 1 568 ? -19.672 28.984 -9.562 1 47.88 568 LYS A CA 1
ATOM 4587 C C . LYS A 1 568 ? -19.031 30.312 -9.219 1 47.88 568 LYS A C 1
ATOM 4589 O O . LYS A 1 568 ? -18.156 30.391 -8.344 1 47.88 568 LYS A O 1
ATOM 4594 N N . SER A 1 569 ? -19.031 31.078 -10.133 1 64.62 569 SER A N 1
ATOM 4595 C CA . SER A 1 569 ? -18.641 32.469 -10.039 1 64.62 569 SER A CA 1
ATOM 4596 C C . SER A 1 569 ? -19 33.062 -8.68 1 64.62 569 SER A C 1
ATOM 4598 O O . SER A 1 569 ? -20.094 32.812 -8.156 1 64.62 569 SER A O 1
ATOM 4600 N N . GLU A 1 570 ? -17.891 33.344 -7.797 1 74.19 570 GLU A N 1
ATOM 4601 C CA . GLU A 1 570 ? -18.094 33.969 -6.488 1 74.19 570 GLU A CA 1
ATOM 4602 C C . GLU A 1 570 ? -18.125 35.469 -6.586 1 74.19 570 GLU A C 1
ATOM 4604 O O . GLU A 1 570 ? -17.469 36.062 -7.449 1 74.19 570 GLU A O 1
ATOM 4609 N N . LEU A 1 571 ? -19.141 36.031 -5.918 1 78.06 571 LEU A N 1
ATOM 4610 C CA . LEU A 1 571 ? -19.25 37.469 -5.781 1 78.06 571 LEU A CA 1
ATOM 4611 C C . LEU A 1 571 ? -18.609 37.969 -4.484 1 78.06 571 LEU A C 1
ATOM 4613 O O . LEU A 1 571 ? -18.891 37.406 -3.412 1 78.06 571 LEU A O 1
ATOM 4617 N N . TYR A 1 572 ? -17.625 38.875 -4.664 1 81.69 572 TYR A N 1
ATOM 4618 C CA . TYR A 1 572 ? -17.031 39.5 -3.488 1 81.69 572 TYR A CA 1
ATOM 4619 C C . TYR A 1 572 ? -17.844 40.719 -3.031 1 81.69 572 TYR A C 1
ATOM 4621 O O . TYR A 1 572 ? -18.109 41.625 -3.812 1 81.69 572 TYR A O 1
ATOM 4629 N N . LEU A 1 573 ? -18.578 40.562 -1.967 1 76.25 573 LEU A N 1
ATOM 4630 C CA . LEU A 1 573 ? -19.375 41.688 -1.459 1 76.25 573 LEU A CA 1
ATOM 4631 C C . LEU A 1 573 ? -18.469 42.781 -0.923 1 76.25 573 LEU A C 1
ATOM 4633 O O . LEU A 1 573 ? -18.609 43.938 -1.321 1 76.25 573 LEU A O 1
ATOM 4637 N N . ASP A 1 574 ? -17.844 42.531 0.06 1 74.12 574 ASP A N 1
ATOM 4638 C CA . ASP A 1 574 ? -16.781 43.375 0.596 1 74.12 574 ASP A CA 1
ATOM 4639 C C . ASP A 1 574 ? -15.453 42.625 0.687 1 74.12 574 ASP A C 1
ATOM 4641 O O . ASP A 1 574 ? -15.305 41.531 0.1 1 74.12 574 ASP A O 1
ATOM 4645 N N . ASN A 1 575 ? -14.43 43.25 0.799 1 73.69 575 ASN A N 1
ATOM 4646 C CA . ASN A 1 575 ? -13.109 42.656 0.896 1 73.69 575 ASN A CA 1
ATOM 4647 C C . ASN A 1 575 ? -13.094 41.5 1.897 1 73.69 575 ASN A C 1
ATOM 4649 O O . ASN A 1 575 ? -12.086 40.812 2.031 1 73.69 575 ASN A O 1
ATOM 4653 N N . THR A 1 576 ? -14.398 41.156 2.473 1 83.56 576 THR A N 1
ATOM 4654 C CA . THR A 1 576 ? -14.328 40.156 3.557 1 83.56 576 THR A CA 1
ATOM 4655 C C . THR A 1 576 ? -15.273 39 3.293 1 83.56 576 THR A C 1
ATOM 4657 O O . THR A 1 576 ? -15.023 37.875 3.74 1 83.56 576 THR A O 1
ATOM 4660 N N . HIS A 1 577 ? -16.406 39.25 2.545 1 91 577 HIS A N 1
ATOM 4661 C CA . HIS A 1 577 ? -17.406 38.219 2.363 1 91 577 HIS A CA 1
ATOM 4662 C C . HIS A 1 577 ? -17.5 37.781 0.901 1 91 577 HIS A C 1
ATOM 4664 O O . HIS A 1 577 ? -17.406 38.625 -0.001 1 91 577 HIS A O 1
ATOM 4670 N N . ARG A 1 578 ? -17.609 36.5 0.745 1 90.81 578 ARG A N 1
ATOM 4671 C CA . ARG A 1 578 ? -17.797 35.938 -0.593 1 90.81 578 ARG A CA 1
ATOM 4672 C C . ARG A 1 578 ? -19.078 35.125 -0.68 1 90.81 578 ARG A C 1
ATOM 4674 O O . ARG A 1 578 ? -19.391 34.344 0.22 1 90.81 578 ARG A O 1
ATOM 4681 N N . LEU A 1 579 ? -19.859 35.375 -1.667 1 91.69 579 LEU A N 1
ATOM 4682 C CA . LEU A 1 579 ? -21.094 34.656 -1.952 1 91.69 579 LEU A CA 1
ATOM 4683 C C . LEU A 1 579 ? -21.062 34.094 -3.369 1 91.69 579 LEU A C 1
ATOM 4685 O O . LEU A 1 579 ? -20.312 34.562 -4.223 1 91.69 579 LEU A O 1
ATOM 4689 N N . ALA A 1 580 ? -21.859 33.031 -3.52 1 89.94 580 ALA A N 1
ATOM 4690 C CA . ALA A 1 580 ? -22.016 32.531 -4.883 1 89.94 580 ALA A CA 1
ATOM 4691 C C . ALA A 1 580 ? -22.625 33.594 -5.793 1 89.94 580 ALA A C 1
ATOM 4693 O O . ALA A 1 580 ? -23.484 34.375 -5.367 1 89.94 580 ALA A O 1
ATOM 4694 N N . ALA A 1 581 ? -22.203 33.688 -7.023 1 87.38 581 ALA A N 1
ATOM 4695 C CA . ALA A 1 581 ? -22.703 34.688 -7.965 1 87.38 581 ALA A CA 1
ATOM 4696 C C . ALA A 1 581 ? -24.203 34.5 -8.211 1 87.38 581 ALA A C 1
ATOM 4698 O O . ALA A 1 581 ? -24.938 35.469 -8.344 1 87.38 581 ALA A O 1
ATOM 4699 N N . GLN A 1 582 ? -24.594 33.312 -8.227 1 90.06 582 GLN A N 1
ATOM 4700 C CA . GLN A 1 582 ? -26 33 -8.391 1 90.06 582 GLN A CA 1
ATOM 4701 C C . GLN A 1 582 ? -26.578 32.312 -7.145 1 90.06 582 GLN A C 1
ATOM 4703 O O . GLN A 1 582 ? -25.906 31.484 -6.523 1 90.06 582 GLN A O 1
ATOM 4708 N N . PRO A 1 583 ? -27.828 32.906 -6.801 1 91.81 583 PRO A N 1
ATOM 4709 C CA . PRO A 1 583 ? -28.438 32.25 -5.637 1 91.81 583 PRO A CA 1
ATOM 4710 C C . PRO A 1 583 ? -28.75 30.766 -5.879 1 91.81 583 PRO A C 1
ATOM 4712 O O . PRO A 1 583 ? -29.078 30.391 -7.004 1 91.81 583 PRO A O 1
ATOM 4715 N N . ALA A 1 584 ? -28.516 30.031 -4.887 1 89 584 ALA A N 1
ATOM 4716 C CA . ALA A 1 584 ? -28.828 28.609 -4.98 1 89 584 ALA A CA 1
ATOM 4717 C C . ALA A 1 584 ? -30.312 28.391 -5.211 1 89 584 ALA A C 1
ATOM 4719 O O . ALA A 1 584 ? -30.703 27.469 -5.938 1 89 584 ALA A O 1
ATOM 4720 N N . PHE A 1 585 ? -31.156 29.172 -4.496 1 90.25 585 PHE A N 1
ATOM 4721 C CA . PHE A 1 585 ? -32.594 29.125 -4.633 1 90.25 585 PHE A CA 1
ATOM 4722 C C . PHE A 1 585 ? -33.156 30.5 -4.965 1 90.25 585 PHE A C 1
ATOM 4724 O O . PHE A 1 585 ? -33.062 31.422 -4.16 1 90.25 585 PHE A O 1
ATOM 4731 N N . SER A 1 586 ? -33.812 30.516 -6.125 1 91.88 586 SER A N 1
ATOM 4732 C CA . SER A 1 586 ? -34.344 31.812 -6.566 1 91.88 586 SER A CA 1
ATOM 4733 C C . SER A 1 586 ? -35.812 31.938 -6.266 1 91.88 586 SER A C 1
ATOM 4735 O O . SER A 1 586 ? -36.562 30.969 -6.395 1 91.88 586 SER A O 1
ATOM 4737 N N . GLN A 1 587 ? -36.188 33.062 -5.82 1 91.56 587 GLN A N 1
ATOM 4738 C CA . GLN A 1 587 ? -37.594 33.469 -5.676 1 91.56 587 GLN A CA 1
ATOM 4739 C C . GLN A 1 587 ? -38.344 32.531 -4.754 1 91.56 587 GLN A C 1
ATOM 4741 O O . GLN A 1 587 ? -39.406 32.031 -5.113 1 91.56 587 GLN A O 1
ATOM 4746 N N . LEU A 1 588 ? -37.719 32.312 -3.619 1 94.31 588 LEU A N 1
ATOM 4747 C CA . LEU A 1 588 ? -38.375 31.469 -2.631 1 94.31 588 LEU A CA 1
ATOM 4748 C C . LEU A 1 588 ? -39.5 32.219 -1.935 1 94.31 588 LEU A C 1
ATOM 4750 O O . LEU A 1 588 ? -39.375 33.438 -1.64 1 94.31 588 LEU A O 1
ATOM 4754 N N . SER A 1 589 ? -40.594 31.531 -1.68 1 94.19 589 SER A N 1
ATOM 4755 C CA . SER A 1 589 ? -41.719 32.125 -0.957 1 94.19 589 SER A CA 1
ATOM 4756 C C . SER A 1 589 ? -41.438 32.188 0.542 1 94.19 589 SER A C 1
ATOM 4758 O O . SER A 1 589 ? -40.594 31.453 1.048 1 94.19 589 SER A O 1
ATOM 4760 N N . LEU A 1 590 ? -42.125 33.031 1.204 1 93.75 590 LEU A N 1
ATOM 4761 C CA . LEU A 1 590 ? -41.969 33.188 2.646 1 93.75 590 LEU A CA 1
ATOM 4762 C C . LEU A 1 590 ? -42.406 31.922 3.371 1 93.75 590 LEU A C 1
ATOM 4764 O O . LEU A 1 590 ? -41.844 31.562 4.414 1 93.75 590 LEU A O 1
ATOM 4768 N N . SER A 1 591 ? -43.344 31.266 2.844 1 91.94 591 SER A N 1
ATOM 4769 C CA . SER A 1 591 ? -43.812 30.016 3.447 1 91.94 591 SER A CA 1
ATOM 4770 C C . SER A 1 591 ? -42.719 28.938 3.387 1 91.94 591 SER A C 1
ATOM 4772 O O . SER A 1 591 ? -42.531 28.203 4.352 1 91.94 591 SER A O 1
ATOM 4774 N N . THR A 1 592 ? -42.031 28.938 2.309 1 92.56 592 THR A N 1
ATOM 4775 C CA . THR A 1 592 ? -40.969 27.953 2.15 1 92.56 592 THR A CA 1
ATOM 4776 C C . THR A 1 592 ? -39.812 28.266 3.094 1 92.56 592 THR A C 1
ATOM 4778 O O . THR A 1 592 ? -39.219 27.359 3.678 1 92.56 592 THR A O 1
ATOM 4781 N N . ILE A 1 593 ? -39.469 29.5 3.221 1 94.5 593 ILE A N 1
ATOM 4782 C CA . ILE A 1 593 ? -38.406 29.906 4.102 1 94.5 593 ILE A CA 1
ATOM 4783 C C . ILE A 1 593 ? -38.75 29.578 5.551 1 94.5 593 ILE A C 1
ATOM 4785 O O . ILE A 1 593 ? -37.906 29.094 6.305 1 94.5 593 ILE A O 1
ATOM 4789 N N . ALA A 1 594 ? -39.969 29.812 5.902 1 92.69 594 ALA A N 1
ATOM 4790 C CA . ALA A 1 594 ? -40.406 29.562 7.27 1 92.69 594 ALA A CA 1
ATOM 4791 C C . ALA A 1 594 ? -40.375 28.078 7.59 1 92.69 594 ALA A C 1
ATOM 4793 O O . ALA A 1 594 ? -39.938 27.672 8.672 1 92.69 594 ALA A O 1
ATOM 4794 N N . THR A 1 595 ? -40.688 27.281 6.68 1 90.75 595 THR A N 1
ATOM 4795 C CA . THR A 1 595 ? -40.844 25.859 6.945 1 90.75 595 THR A CA 1
ATOM 4796 C C . THR A 1 595 ? -39.531 25.125 6.719 1 90.75 595 THR A C 1
ATOM 4798 O O . THR A 1 595 ? -39.031 24.406 7.594 1 90.75 595 THR A O 1
ATOM 4801 N N . ARG A 1 596 ? -38.875 25.344 5.641 1 90.25 596 ARG A N 1
ATOM 4802 C CA . ARG A 1 596 ? -37.688 24.562 5.27 1 90.25 596 ARG A CA 1
ATOM 4803 C C . ARG A 1 596 ? -36.469 25.047 6.035 1 90.25 596 ARG A C 1
ATOM 4805 O O . ARG A 1 596 ? -35.562 24.25 6.348 1 90.25 596 ARG A O 1
ATOM 4812 N N . TYR A 1 597 ? -36.344 26.297 6.25 1 94.25 597 TYR A N 1
ATOM 4813 C CA . TYR A 1 597 ? -35.188 26.859 6.91 1 94.25 597 TYR A CA 1
ATOM 4814 C C . TYR A 1 597 ? -35.438 27.094 8.398 1 94.25 597 TYR A C 1
ATOM 4816 O O . TYR A 1 597 ? -34.625 27.656 9.102 1 94.25 597 TYR A O 1
ATOM 4824 N N . ARG A 1 598 ? -36.594 26.703 8.836 1 89.62 598 ARG A N 1
ATOM 4825 C CA . ARG A 1 598 ? -37 26.859 10.227 1 89.62 598 ARG A CA 1
ATOM 4826 C C . ARG A 1 598 ? -36.906 28.312 10.664 1 89.62 598 ARG A C 1
ATOM 4828 O O . ARG A 1 598 ? -36.344 28.625 11.727 1 89.62 598 ARG A O 1
ATOM 4835 N N . ALA A 1 599 ? -37.281 29.172 9.805 1 94.12 599 ALA A N 1
ATOM 4836 C CA . ALA A 1 599 ? -37.281 30.609 10.062 1 94.12 599 ALA A CA 1
ATOM 4837 C C . ALA A 1 599 ? -38.688 31.156 10.117 1 94.12 599 ALA A C 1
ATOM 4839 O O . ALA A 1 599 ? -39.062 32.031 9.32 1 94.12 599 ALA A O 1
ATOM 4840 N N . GLU A 1 600 ? -39.406 30.781 11.109 1 90.94 600 GLU A N 1
ATOM 4841 C CA . GLU A 1 600 ? -40.812 31.125 11.242 1 90.94 600 GLU A CA 1
ATOM 4842 C C . GLU A 1 600 ? -41.031 32.625 11.406 1 90.94 600 GLU A C 1
ATOM 4844 O O . GLU A 1 600 ? -42.031 33.188 11 1 90.94 600 GLU A O 1
ATOM 4849 N N . HIS A 1 601 ? -40.125 33.281 11.945 1 93.62 601 HIS A N 1
ATOM 4850 C CA . HIS A 1 601 ? -40.281 34.719 12.258 1 93.62 601 HIS A CA 1
ATOM 4851 C C . HIS A 1 601 ? -39.5 35.562 11.266 1 93.62 601 HIS A C 1
ATOM 4853 O O . HIS A 1 601 ? -39.125 36.688 11.586 1 93.62 601 HIS A O 1
ATOM 4859 N N . PHE A 1 602 ? -39.281 35.062 10.133 1 95.44 602 PHE A N 1
ATOM 4860 C CA . PHE A 1 602 ? -38.5 35.75 9.117 1 95.44 602 PHE A CA 1
ATOM 4861 C C . PHE A 1 602 ? -39.156 37.062 8.734 1 95.44 602 PHE A C 1
ATOM 4863 O O . PHE A 1 602 ? -38.5 38.125 8.727 1 95.44 602 PHE A O 1
ATOM 4870 N N . LEU A 1 603 ? -40.438 37.062 8.445 1 94.38 603 LEU A N 1
ATOM 4871 C CA . LEU A 1 603 ? -41.156 38.25 8.023 1 94.38 603 LEU A CA 1
ATOM 4872 C C . LEU A 1 603 ? -41.219 39.281 9.156 1 94.38 603 LEU A C 1
ATOM 4874 O O . LEU A 1 603 ? -41.031 40.469 8.93 1 94.38 603 LEU A O 1
ATOM 4878 N N . THR A 1 604 ? -41.531 38.719 10.344 1 93.44 604 THR A N 1
ATOM 4879 C CA . THR A 1 604 ? -41.594 39.594 11.508 1 93.44 604 THR A CA 1
ATOM 4880 C C . THR A 1 604 ? -40.25 40.312 11.719 1 93.44 604 THR A C 1
ATOM 4882 O O . THR A 1 604 ? -40.219 41.5 12.008 1 93.44 604 THR A O 1
ATOM 4885 N N . ALA A 1 605 ? -39.219 39.594 11.602 1 95.06 605 ALA A N 1
ATOM 4886 C CA . ALA A 1 605 ? -37.875 40.125 11.781 1 95.06 605 ALA A CA 1
ATOM 4887 C C . ALA A 1 605 ? -37.562 41.156 10.695 1 95.06 605 ALA A C 1
ATOM 4889 O O . ALA A 1 605 ? -36.938 42.188 10.961 1 95.06 605 ALA A O 1
ATOM 4890 N N . LEU A 1 606 ? -37.969 40.844 9.5 1 94.12 606 LEU A N 1
ATOM 4891 C CA . LEU A 1 606 ? -37.688 41.719 8.367 1 94.12 606 LEU A CA 1
ATOM 4892 C C . LEU A 1 606 ? -38.469 43.031 8.523 1 94.12 606 LEU A C 1
ATOM 4894 O O . LEU A 1 606 ? -37.938 44.125 8.266 1 94.12 606 LEU A O 1
ATOM 4898 N N . LEU A 1 607 ? -39.719 42.906 8.93 1 93.19 607 LEU A N 1
ATOM 4899 C CA . LEU A 1 607 ? -40.531 44.094 9.164 1 93.19 607 LEU A CA 1
ATOM 4900 C C . LEU A 1 607 ? -39.938 44.969 10.258 1 93.19 607 LEU A C 1
ATOM 4902 O O . LEU A 1 607 ? -39.906 46.188 10.133 1 93.19 607 LEU A O 1
ATOM 4906 N N . ARG A 1 608 ? -39.562 44.312 11.281 1 91.81 608 ARG A N 1
ATOM 4907 C CA . ARG A 1 608 ? -38.938 45.031 12.375 1 91.81 608 ARG A CA 1
ATOM 4908 C C . ARG A 1 608 ? -37.688 45.781 11.898 1 91.81 608 ARG A C 1
ATOM 4910 O O . ARG A 1 608 ? -37.406 46.906 12.352 1 91.81 608 ARG A O 1
ATOM 4917 N N . TYR A 1 609 ? -36.875 45.094 11.117 1 92.12 609 TYR A N 1
ATOM 4918 C CA . TYR A 1 609 ? -35.688 45.719 10.586 1 92.12 609 TYR A CA 1
ATOM 4919 C C . TYR A 1 609 ? -36 46.938 9.75 1 92.12 609 TYR A C 1
ATOM 4921 O O . TYR A 1 609 ? -35.406 48 9.906 1 92.12 609 TYR A O 1
ATOM 4929 N N . PHE A 1 610 ? -37.031 46.906 8.898 1 90.75 610 PHE A N 1
ATOM 4930 C CA . PHE A 1 610 ? -37.406 48 8.016 1 90.75 610 PHE A CA 1
ATOM 4931 C C . PHE A 1 610 ? -38.062 49.125 8.805 1 90.75 610 PHE A C 1
ATOM 4933 O O . PHE A 1 610 ? -37.844 50.312 8.508 1 90.75 610 PHE A O 1
ATOM 4940 N N . ARG A 1 611 ? -38.781 48.75 9.797 1 90.12 611 ARG A N 1
ATOM 4941 C CA . ARG A 1 611 ? -39.438 49.75 10.617 1 90.12 611 ARG A CA 1
ATOM 4942 C C . ARG A 1 611 ? -38.438 50.562 11.438 1 90.12 611 ARG A C 1
ATOM 4944 O O . ARG A 1 611 ? -38.625 51.719 11.719 1 90.12 611 ARG A O 1
ATOM 4951 N N . ARG A 1 612 ? -37.469 49.844 11.836 1 87.94 612 ARG A N 1
ATOM 4952 C CA . ARG A 1 612 ? -36.406 50.531 12.578 1 87.94 612 ARG A CA 1
ATOM 4953 C C . ARG A 1 612 ? -35.656 51.5 11.695 1 87.94 612 ARG A C 1
ATOM 4955 O O . ARG A 1 612 ? -35.281 52.594 12.156 1 87.94 612 ARG A O 1
ATOM 4962 N N . LEU A 1 613 ? -35.406 51.156 10.508 1 87.69 613 LEU A N 1
ATOM 4963 C CA . LEU A 1 613 ? -34.656 52.031 9.586 1 87.69 613 LEU A CA 1
ATOM 4964 C C . LEU A 1 613 ? -35.562 53.156 9.062 1 87.69 613 LEU A C 1
ATOM 4966 O O . LEU A 1 613 ? -35.125 54.281 8.867 1 87.69 613 LEU A O 1
ATOM 4970 N N . TYR A 1 614 ? -36.844 52.688 8.797 1 86.56 614 TYR A N 1
ATOM 4971 C CA . TYR A 1 614 ? -37.812 53.625 8.242 1 86.56 614 TYR A CA 1
ATOM 4972 C C . TYR A 1 614 ? -39.125 53.625 9.047 1 86.56 614 TYR A C 1
ATOM 4974 O O . TYR A 1 614 ? -40.125 53.031 8.625 1 86.56 614 TYR A O 1
ATOM 4982 N N . PRO A 1 615 ? -39.062 54.344 10.195 1 82.06 615 PRO A N 1
ATOM 4983 C CA . PRO A 1 615 ? -40.25 54.375 11.023 1 82.06 615 PRO A CA 1
ATOM 4984 C C . PRO A 1 615 ? -41.438 55 10.32 1 82.06 615 PRO A C 1
ATOM 4986 O O . PRO A 1 615 ? -41.281 55.938 9.516 1 82.06 615 PRO A O 1
ATOM 4989 N N . PRO A 1 616 ? -42.625 54.531 10.734 1 75.06 616 PRO A N 1
ATOM 4990 C CA . PRO A 1 616 ? -43.812 55.188 10.164 1 75.06 616 PRO A CA 1
ATOM 4991 C C . PRO A 1 616 ? -43.938 56.656 10.609 1 75.06 616 PRO A C 1
ATOM 4993 O O . PRO A 1 616 ? -43.531 57 11.727 1 75.06 616 PRO A O 1
ATOM 4996 N N . PRO A 1 617 ? -44.594 57.531 9.453 1 69.62 617 PRO A N 1
ATOM 4997 C CA . PRO A 1 617 ? -45.188 57.312 8.141 1 69.62 617 PRO A CA 1
ATOM 4998 C C . PRO A 1 617 ? -44.188 57.406 7 1 69.62 617 PRO A C 1
ATOM 5000 O O . PRO A 1 617 ? -43.875 58.5 6.527 1 69.62 617 PRO A O 1
ATOM 5003 N N . SER A 1 618 ? -43.188 56.625 6.875 1 67.88 618 SER A N 1
ATOM 5004 C CA . SER A 1 618 ? -42.25 56.656 5.758 1 67.88 618 SER A CA 1
ATOM 5005 C C . SER A 1 618 ? -42.875 56.031 4.508 1 67.88 618 SER A C 1
ATOM 5007 O O . SER A 1 618 ? -43.75 55.156 4.605 1 67.88 618 SER A O 1
ATOM 5009 N N . ARG A 1 619 ? -42.812 56.75 3.338 1 67.5 619 ARG A N 1
ATOM 5010 C CA . ARG A 1 619 ? -43.344 56.344 2.049 1 67.5 619 ARG A CA 1
ATOM 5011 C C . ARG A 1 619 ? -42.656 55.062 1.543 1 67.5 619 ARG A C 1
ATOM 5013 O O . ARG A 1 619 ? -42.844 54.688 0.388 1 67.5 619 ARG A O 1
ATOM 5020 N N . THR A 1 620 ? -41.969 54.25 2.371 1 72 620 THR A N 1
ATOM 5021 C CA . THR A 1 620 ? -41.219 53.094 1.88 1 72 620 THR A CA 1
ATOM 5022 C C . THR A 1 620 ? -42.094 51.844 1.882 1 72 620 THR A C 1
ATOM 5024 O O . THR A 1 620 ? -43 51.688 2.715 1 72 620 THR A O 1
ATOM 5027 N N . LEU A 1 621 ? -41.906 51.094 0.897 1 83.56 621 LEU A N 1
ATOM 5028 C CA . LEU A 1 621 ? -42.625 49.812 0.789 1 83.56 621 LEU A CA 1
ATOM 5029 C C . LEU A 1 621 ? -42.156 48.844 1.851 1 83.56 621 LEU A C 1
ATOM 5031 O O . LEU A 1 621 ? -40.938 48.656 2.045 1 83.56 621 LEU A O 1
ATOM 5035 N N . TYR A 1 622 ? -43.125 48.406 2.6 1 88.12 622 TYR A N 1
ATOM 5036 C CA . TYR A 1 622 ? -42.812 47.406 3.605 1 88.12 622 TYR A CA 1
ATOM 5037 C C . TYR A 1 622 ? -42.938 46 3.039 1 88.12 622 TYR A C 1
ATOM 5039 O O . TYR A 1 622 ? -43.781 45.75 2.154 1 88.12 622 TYR A O 1
ATOM 5047 N N . PRO A 1 623 ? -42 45.062 3.547 1 91.5 623 PRO A N 1
ATOM 5048 C CA . PRO A 1 623 ? -42.094 43.688 3.104 1 91.5 623 PRO A CA 1
ATOM 5049 C C . PRO A 1 623 ? -43.469 43.062 3.432 1 91.5 623 PRO A C 1
ATOM 5051 O O . PRO A 1 623 ? -44.062 43.406 4.457 1 91.5 623 PRO A O 1
ATOM 5054 N N . ASN A 1 624 ? -43.969 42.25 2.504 1 89.5 624 ASN A N 1
ATOM 5055 C CA . ASN A 1 624 ? -45.25 41.594 2.707 1 89.5 624 ASN A CA 1
ATOM 5056 C C . ASN A 1 624 ? -45.188 40.125 2.357 1 89.5 624 ASN A C 1
ATOM 5058 O O . ASN A 1 624 ? -44.156 39.594 1.954 1 89.5 624 ASN A O 1
ATOM 5062 N N . GLN A 1 625 ? -46.25 39.406 2.492 1 90.25 625 GLN A N 1
ATOM 5063 C CA . GLN A 1 625 ? -46.344 37.969 2.371 1 90.25 625 GLN A CA 1
ATOM 5064 C C . GLN A 1 625 ? -46.125 37.531 0.925 1 90.25 625 GLN A C 1
ATOM 5066 O O . GLN A 1 625 ? -45.781 36.375 0.668 1 90.25 625 GLN A O 1
ATOM 5071 N N . LEU A 1 626 ? -46.25 38.375 -0.014 1 89.62 626 LEU A N 1
ATOM 5072 C CA . LEU A 1 626 ? -46.156 38.031 -1.426 1 89.62 626 LEU A CA 1
ATOM 5073 C C . LEU A 1 626 ? -44.719 38.156 -1.939 1 89.62 626 LEU A C 1
ATOM 5075 O O . LEU A 1 626 ? -44.406 37.719 -3.047 1 89.62 626 LEU A O 1
ATOM 5079 N N . ASP A 1 627 ? -43.938 38.688 -1.15 1 92.94 627 ASP A N 1
ATOM 5080 C CA . ASP A 1 627 ? -42.562 38.906 -1.586 1 92.94 627 ASP A CA 1
ATOM 5081 C C . ASP A 1 627 ? -41.812 37.594 -1.744 1 92.94 627 ASP A C 1
ATOM 5083 O O . ASP A 1 627 ? -42.094 36.625 -1.036 1 92.94 627 ASP A O 1
ATOM 5087 N N . ARG A 1 628 ? -40.875 37.562 -2.713 1 94.94 628 ARG A N 1
ATOM 5088 C CA . ARG A 1 628 ? -40 36.406 -2.973 1 94.94 628 ARG A CA 1
ATOM 5089 C C . ARG A 1 628 ? -38.562 36.781 -2.768 1 94.94 628 ARG A C 1
ATOM 5091 O O . ARG A 1 628 ? -38.156 37.938 -3.025 1 94.94 628 ARG A O 1
ATOM 5098 N N . PHE A 1 629 ? -37.812 35.812 -2.295 1 96 629 PHE A N 1
ATOM 5099 C CA . PHE A 1 629 ? -36.438 36.125 -1.919 1 96 629 PHE A CA 1
ATOM 5100 C C . PHE A 1 629 ? -35.469 35.156 -2.561 1 96 629 PHE A C 1
ATOM 5102 O O . PHE A 1 629 ? -35.75 33.969 -2.662 1 96 629 PHE A O 1
ATOM 5109 N N . ASP A 1 630 ? -34.312 35.688 -2.988 1 95.75 630 ASP A N 1
ATOM 5110 C CA . ASP A 1 630 ? -33.156 34.844 -3.412 1 95.75 630 ASP A CA 1
ATOM 5111 C C . ASP A 1 630 ? -32.344 34.406 -2.213 1 95.75 630 ASP A C 1
ATOM 5113 O O . ASP A 1 630 ? -31.891 35.219 -1.406 1 95.75 630 ASP A O 1
ATOM 5117 N N . VAL A 1 631 ? -32.188 33.125 -2.061 1 95.81 631 VAL A N 1
ATOM 5118 C CA . VAL A 1 631 ? -31.531 32.562 -0.879 1 95.81 631 VAL A CA 1
ATOM 5119 C C . VAL A 1 631 ? -30.25 31.844 -1.283 1 95.81 631 VAL A C 1
ATOM 5121 O O . VAL A 1 631 ? -30.188 31.219 -2.34 1 95.81 631 VAL A O 1
ATOM 5124 N N . TYR A 1 632 ? -29.219 32.031 -0.427 1 95.56 632 TYR A N 1
ATOM 5125 C CA . TYR A 1 632 ? -27.906 31.438 -0.654 1 95.56 632 TYR A CA 1
ATOM 5126 C C . TYR A 1 632 ? -27.641 30.297 0.319 1 95.56 632 TYR A C 1
ATOM 5128 O O . TYR A 1 632 ? -28.203 30.266 1.42 1 95.56 632 TYR A O 1
ATOM 5136 N N . LYS A 1 633 ? -26.719 29.344 -0.028 1 92.88 633 LYS A N 1
ATOM 5137 C CA . LYS A 1 633 ? -26.438 28.156 0.773 1 92.88 633 LYS A CA 1
ATOM 5138 C C . LYS A 1 633 ? -25.359 28.422 1.815 1 92.88 633 LYS A C 1
ATOM 5140 O O . LYS A 1 633 ? -25.344 27.797 2.869 1 92.88 633 LYS A O 1
ATOM 5145 N N . GLN A 1 634 ? -24.438 29.266 1.457 1 94.56 634 GLN A N 1
ATOM 5146 C CA . GLN A 1 634 ? -23.312 29.484 2.355 1 94.56 634 GLN A CA 1
ATOM 5147 C C . GLN A 1 634 ? -22.641 30.828 2.066 1 94.56 634 GLN A C 1
ATOM 5149 O O . GLN A 1 634 ? -22.828 31.406 0.998 1 94.56 634 GLN A O 1
ATOM 5154 N N . VAL A 1 635 ? -21.969 31.281 3.02 1 94.25 635 VAL A N 1
ATOM 5155 C CA . VAL A 1 635 ? -21.141 32.469 2.889 1 94.25 635 VAL A CA 1
ATOM 5156 C C . VAL A 1 635 ? -19.734 32.188 3.369 1 94.25 635 VAL A C 1
ATOM 5158 O O . VAL A 1 635 ? -19.531 31.438 4.332 1 94.25 635 VAL A O 1
ATOM 5161 N N . SER A 1 636 ? -18.766 32.625 2.609 1 93 636 SER A N 1
ATOM 5162 C CA . SER A 1 636 ? -17.359 32.5 3.01 1 93 636 SER A CA 1
ATOM 5163 C C . SER A 1 636 ? -16.844 33.812 3.582 1 93 636 SER A C 1
ATOM 5165 O O . SER A 1 636 ? -16.969 34.875 2.953 1 93 636 SER A O 1
ATOM 5167 N N . ILE A 1 637 ? -16.359 33.75 4.734 1 91.75 637 ILE A N 1
ATOM 5168 C CA . ILE A 1 637 ? -15.906 34.969 5.426 1 91.75 637 ILE A CA 1
ATOM 5169 C C . ILE A 1 637 ? -14.383 34.906 5.566 1 91.75 637 ILE A C 1
ATOM 5171 O O . ILE A 1 637 ? -13.82 33.938 6.039 1 91.75 637 ILE A O 1
ATOM 5175 N N . ARG A 1 638 ? -13.844 35.969 5.211 1 87.44 638 ARG A N 1
ATOM 5176 C CA . ARG A 1 638 ? -12.391 36.094 5.324 1 87.44 638 ARG A CA 1
ATOM 5177 C C . ARG A 1 638 ? -11.969 36.219 6.785 1 87.44 638 ARG A C 1
ATOM 5179 O O . ARG A 1 638 ? -12.484 37.031 7.531 1 87.44 638 ARG A O 1
ATOM 5186 N N . GLN A 1 639 ? -11.125 35.344 7.16 1 82.44 639 GLN A N 1
ATOM 5187 C CA . GLN A 1 639 ? -10.617 35.375 8.523 1 82.44 639 GLN A CA 1
ATOM 5188 C C . GLN A 1 639 ? -9.383 36.281 8.633 1 82.44 639 GLN A C 1
ATOM 5190 O O . GLN A 1 639 ? -8.562 36.312 7.711 1 82.44 639 GLN A O 1
ATOM 5195 N N . PRO A 1 640 ? -9.398 37 9.656 1 74.12 640 PRO A N 1
ATOM 5196 C CA . PRO A 1 640 ? -8.227 37.844 9.812 1 74.12 640 PRO A CA 1
ATOM 5197 C C . PRO A 1 640 ? -6.922 37.062 9.906 1 74.12 640 PRO A C 1
ATOM 5199 O O . PRO A 1 640 ? -6.914 35.938 10.406 1 74.12 640 PRO A O 1
ATOM 5202 N N . ALA A 1 641 ? -5.922 37.625 9.352 1 73.5 641 ALA A N 1
ATOM 5203 C CA . ALA A 1 641 ? -4.598 37.031 9.406 1 73.5 641 ALA A CA 1
ATOM 5204 C C . ALA A 1 641 ? -4.094 36.938 10.844 1 73.5 641 ALA A C 1
ATOM 5206 O O . ALA A 1 641 ? -4.199 37.906 11.602 1 73.5 641 ALA A O 1
ATOM 5207 N N . CYS A 1 642 ? -4.012 35.719 11.344 1 76.06 642 CYS A N 1
ATOM 5208 C CA . CYS A 1 642 ? -3.369 35.531 12.641 1 76.06 642 CYS A CA 1
ATOM 5209 C C . CYS A 1 642 ? -1.858 35.375 12.484 1 76.06 642 CYS A C 1
ATOM 5211 O O . CYS A 1 642 ? -1.376 34.406 11.906 1 76.06 642 CYS A O 1
ATOM 5213 N N . LYS A 1 643 ? -1.187 36.438 12.883 1 72.19 643 LYS A N 1
ATOM 5214 C CA . LYS A 1 643 ? 0.265 36.469 12.734 1 72.19 643 LYS A CA 1
ATOM 5215 C C . LYS A 1 643 ? 0.907 35.219 13.328 1 72.19 643 LYS A C 1
ATOM 5217 O O . LYS A 1 643 ? 1.897 34.688 12.805 1 72.19 643 LYS A O 1
ATOM 5222 N N . ALA A 1 644 ? 0.259 34.75 14.336 1 75.31 644 ALA A N 1
ATOM 5223 C CA . ALA A 1 644 ? 0.861 33.625 15.055 1 75.31 644 ALA A CA 1
ATOM 5224 C C . ALA A 1 644 ? 0.705 32.312 14.281 1 75.31 644 ALA A C 1
ATOM 5226 O O . ALA A 1 644 ? 1.54 31.422 14.391 1 75.31 644 ALA A O 1
ATOM 5227 N N . SER A 1 645 ? -0.332 32.188 13.609 1 73.56 645 SER A N 1
ATOM 5228 C CA . SER A 1 645 ? -0.608 30.906 12.922 1 73.56 645 SER A CA 1
ATOM 5229 C C . SER A 1 645 ? 0.004 30.891 11.523 1 73.56 645 SER A C 1
ATOM 5231 O O . SER A 1 645 ? 0.166 29.828 10.93 1 73.56 645 SER A O 1
ATOM 5233 N N . GLY A 1 646 ? 0.518 31.984 11.133 1 63.81 646 GLY A N 1
ATOM 5234 C CA . GLY A 1 646 ? 1.071 32.062 9.789 1 63.81 646 GLY A CA 1
ATOM 5235 C C . GLY A 1 646 ? 0.087 31.641 8.711 1 63.81 646 GLY A C 1
ATOM 5236 O O . GLY A 1 646 ? 0.464 31.484 7.547 1 63.81 646 GLY A O 1
ATOM 5237 N N . GLU A 1 647 ? -1.075 31.203 9.086 1 61.97 647 GLU A N 1
ATOM 5238 C CA . GLU A 1 647 ? -2.049 30.75 8.094 1 61.97 647 GLU A CA 1
ATOM 5239 C C . GLU A 1 647 ? -2.467 31.906 7.176 1 61.97 647 GLU A C 1
ATOM 5241 O O . GLU A 1 647 ? -2.703 33.031 7.633 1 61.97 647 GLU A O 1
ATOM 5246 N N . PRO A 1 648 ? -2.244 31.672 5.891 1 59.75 648 PRO A N 1
ATOM 5247 C CA . PRO A 1 648 ? -2.746 32.719 4.988 1 59.75 648 PRO A CA 1
ATOM 5248 C C . PRO A 1 648 ? -4.223 33.031 5.215 1 59.75 648 PRO A C 1
ATOM 5250 O O . PRO A 1 648 ? -4.91 32.281 5.938 1 59.75 648 PRO A O 1
ATOM 5253 N N . ILE A 1 649 ? -4.516 34.125 4.691 1 61.28 649 ILE A N 1
ATOM 5254 C CA . ILE A 1 649 ? -5.926 34.5 4.688 1 61.28 649 ILE A CA 1
ATOM 5255 C C . ILE A 1 649 ? -6.777 33.312 4.207 1 61.28 649 ILE A C 1
ATOM 5257 O O . ILE A 1 649 ? -6.484 32.719 3.172 1 61.28 649 ILE A O 1
ATOM 5261 N N . SER A 1 650 ? -7.449 32.844 5.266 1 75.5 650 SER A N 1
ATOM 5262 C CA . SER A 1 650 ? -8.32 31.734 4.914 1 75.5 650 SER A CA 1
ATOM 5263 C C . SER A 1 650 ? -9.789 32.125 5.02 1 75.5 650 SER A C 1
ATOM 5265 O O . SER A 1 650 ? -10.117 33.156 5.59 1 75.5 650 SER A O 1
ATOM 5267 N N . PHE A 1 651 ? -10.555 31.516 4.277 1 83.69 651 PHE A N 1
ATOM 5268 C CA . PHE A 1 651 ? -11.992 31.734 4.312 1 83.69 651 PHE A CA 1
ATOM 5269 C C . PHE A 1 651 ? -12.695 30.656 5.129 1 83.69 651 PHE A C 1
ATOM 5271 O O . PHE A 1 651 ? -12.359 29.484 5.027 1 83.69 651 PHE A O 1
ATOM 5278 N N . ALA A 1 652 ? -13.383 31.141 6.105 1 88.69 652 ALA A N 1
ATOM 5279 C CA . ALA A 1 652 ? -14.242 30.234 6.859 1 88.69 652 ALA A CA 1
ATOM 5280 C C . ALA A 1 652 ? -15.656 30.219 6.277 1 88.69 652 ALA A C 1
ATOM 5282 O O . ALA A 1 652 ? -16.172 31.25 5.859 1 88.69 652 ALA A O 1
ATOM 5283 N N . LYS A 1 653 ? -16.203 29.094 6.227 1 92.62 653 LYS A N 1
ATOM 5284 C CA . LYS A 1 653 ? -17.531 28.938 5.629 1 92.62 653 LYS A CA 1
ATOM 5285 C C . LYS A 1 653 ? -18.609 28.828 6.699 1 92.62 653 LYS A C 1
ATOM 5287 O O . LYS A 1 653 ? -18.406 28.219 7.75 1 92.62 653 LYS A O 1
ATOM 5292 N N . VAL A 1 654 ? -19.672 29.531 6.492 1 95.12 654 VAL A N 1
ATOM 5293 C CA . VAL A 1 654 ? -20.891 29.422 7.293 1 95.12 654 VAL A CA 1
ATOM 5294 C C . VAL A 1 654 ? -22.031 28.906 6.422 1 95.12 654 VAL A C 1
ATOM 5296 O O . VAL A 1 654 ? -22.438 29.578 5.469 1 95.12 654 VAL A O 1
ATOM 5299 N N . ARG A 1 655 ? -22.625 27.797 6.805 1 92.56 655 ARG A N 1
ATOM 5300 C CA . ARG A 1 655 ? -23.641 27.141 5.988 1 92.56 655 ARG A CA 1
ATOM 5301 C C . ARG A 1 655 ? -25.047 27.391 6.535 1 92.56 655 ARG A C 1
ATOM 5303 O O . ARG A 1 655 ? -25.234 27.484 7.75 1 92.56 655 ARG A O 1
ATOM 5310 N N . ALA A 1 656 ? -25.844 27.516 5.617 1 94.56 656 ALA A N 1
ATOM 5311 C CA . ALA A 1 656 ? -27.281 27.578 5.895 1 94.56 656 ALA A CA 1
ATOM 5312 C C . ALA A 1 656 ? -28.078 26.828 4.832 1 94.56 656 ALA A C 1
ATOM 5314 O O . ALA A 1 656 ? -28.641 27.438 3.924 1 94.56 656 ALA A O 1
ATOM 5315 N N . VAL A 1 657 ? -28.156 25.547 5.027 1 91.75 657 VAL A N 1
ATOM 5316 C CA . VAL A 1 657 ? -28.766 24.688 4.02 1 91.75 657 VAL A CA 1
ATOM 5317 C C . VAL A 1 657 ? -29.844 23.812 4.664 1 91.75 657 VAL A C 1
ATOM 5319 O O . VAL A 1 657 ? -29.609 23.188 5.699 1 91.75 657 VAL A O 1
ATOM 5322 N N . PRO A 1 658 ? -31 23.844 4.09 1 89.31 658 PRO A N 1
ATOM 5323 C CA . PRO A 1 658 ? -32.062 22.953 4.602 1 89.31 658 PRO A CA 1
ATOM 5324 C C . PRO A 1 658 ? -31.906 21.516 4.129 1 89.31 658 PRO A C 1
ATOM 5326 O O . PRO A 1 658 ? -31.031 21.219 3.305 1 89.31 658 PRO A O 1
ATOM 5329 N N . SER A 1 659 ? -32.594 20.594 4.789 1 85 659 SER A N 1
ATOM 5330 C CA . SER A 1 659 ? -32.562 19.188 4.387 1 85 659 SER A CA 1
ATOM 5331 C C . SER A 1 659 ? -33.156 19 3.002 1 85 659 SER A C 1
ATOM 5333 O O . SER A 1 659 ? -34.156 19.656 2.66 1 85 659 SER A O 1
ATOM 5335 N N . LEU A 1 660 ? -32.375 18.359 2.201 1 76 660 LEU A N 1
ATOM 5336 C CA . LEU A 1 660 ? -32.906 18.062 0.876 1 76 660 LEU A CA 1
ATOM 5337 C C . LEU A 1 660 ? -33.438 16.625 0.808 1 76 660 LEU A C 1
ATOM 5339 O O . LEU A 1 660 ? -32.844 15.711 1.355 1 76 660 LEU A O 1
ATOM 5343 N N . PRO A 1 661 ? -34.688 16.5 0.389 1 63.78 661 PRO A N 1
ATOM 5344 C CA . PRO A 1 661 ? -35.25 15.164 0.281 1 63.78 661 PRO A CA 1
ATOM 5345 C C . PRO A 1 661 ? -34.438 14.234 -0.607 1 63.78 661 PRO A C 1
ATOM 5347 O O . PRO A 1 661 ? -33.625 14.711 -1.417 1 63.78 661 PRO A O 1
ATOM 5350 N N . THR A 1 662 ? -34.406 12.938 -0.202 1 60.59 662 THR A N 1
ATOM 5351 C CA . THR A 1 662 ? -33.688 11.898 -0.935 1 60.59 662 THR A CA 1
ATOM 5352 C C . THR A 1 662 ? -34.062 11.914 -2.412 1 60.59 662 THR A C 1
ATOM 5354 O O . THR A 1 662 ? -35.25 11.93 -2.75 1 60.59 662 THR A O 1
ATOM 5357 N N . THR A 1 663 ? -33.406 12.695 -3.143 1 54.59 663 THR A N 1
ATOM 5358 C CA . THR A 1 663 ? -33.688 12.477 -4.562 1 54.59 663 THR A CA 1
ATOM 5359 C C . THR A 1 663 ? -33.062 11.156 -5.023 1 54.59 663 THR A C 1
ATOM 5361 O O . THR A 1 663 ? -32.188 10.602 -4.359 1 54.59 663 THR A O 1
ATOM 5364 N N . SER A 1 664 ? -33.688 10.625 -6.113 1 49.91 664 SER A N 1
ATOM 5365 C CA . SER A 1 664 ? -33.25 9.375 -6.734 1 49.91 664 SER A CA 1
ATOM 5366 C C . SER A 1 664 ? -31.734 9.352 -6.902 1 49.91 664 SER A C 1
ATOM 5368 O O . SER A 1 664 ? -31.156 10.195 -7.598 1 49.91 664 SER A O 1
ATOM 5370 N N . GLY A 1 665 ? -30.922 8.672 -5.91 1 51.56 665 GLY A N 1
ATOM 5371 C CA . GLY A 1 665 ? -29.516 8.352 -6.047 1 51.56 665 GLY A CA 1
ATOM 5372 C C . GLY A 1 665 ? -28.656 8.969 -4.957 1 51.56 665 GLY A C 1
ATOM 5373 O O . GLY A 1 665 ? -27.469 8.625 -4.816 1 51.56 665 GLY A O 1
ATOM 5374 N N . ARG A 1 666 ? -29.359 10.227 -4.387 1 54.72 666 ARG A N 1
ATOM 5375 C CA . ARG A 1 666 ? -28.531 10.844 -3.357 1 54.72 666 ARG A CA 1
ATOM 5376 C C . ARG A 1 666 ? -29.188 10.727 -1.983 1 54.72 666 ARG A C 1
ATOM 5378 O O . ARG A 1 666 ? -30.375 11 -1.829 1 54.72 666 ARG A O 1
ATOM 5385 N N . PRO A 1 667 ? -28.469 10.117 -1.118 1 57.84 667 PRO A N 1
ATOM 5386 C CA . PRO A 1 667 ? -29 10.031 0.245 1 57.84 667 PRO A CA 1
ATOM 5387 C C . PRO A 1 667 ? -29.422 11.391 0.799 1 57.84 667 PRO A C 1
ATOM 5389 O O . PRO A 1 667 ? -28.984 12.43 0.293 1 57.84 667 PRO A O 1
ATOM 5392 N N . GLU A 1 668 ? -30.516 11.477 1.523 1 61.38 668 GLU A N 1
ATOM 5393 C CA . GLU A 1 668 ? -31 12.672 2.207 1 61.38 668 GLU A CA 1
ATOM 5394 C C . GLU A 1 668 ? -29.859 13.461 2.822 1 61.38 668 GLU A C 1
ATOM 5396 O O . GLU A 1 668 ? -28.953 12.883 3.439 1 61.38 668 GLU A O 1
ATOM 5401 N N . SER A 1 669 ? -29.734 14.719 2.154 1 72 669 SER A N 1
ATOM 5402 C CA . SER A 1 669 ? -28.719 15.594 2.748 1 72 669 SER A CA 1
ATOM 5403 C C . SER A 1 669 ? -29.219 16.188 4.066 1 72 669 SER A C 1
ATOM 5405 O O . SER A 1 669 ? -30.391 16.516 4.203 1 72 669 SER A O 1
ATOM 5407 N N . VAL A 1 670 ? -28.469 16.109 5.074 1 77 670 VAL A N 1
ATOM 5408 C CA . VAL A 1 670 ? -28.797 16.609 6.406 1 77 670 VAL A CA 1
ATOM 5409 C C . VAL A 1 670 ? -28.734 18.141 6.414 1 77 670 VAL A C 1
ATOM 5411 O O . VAL A 1 670 ? -27.938 18.75 5.691 1 77 670 VAL A O 1
ATOM 5414 N N . ALA A 1 671 ? -29.812 18.75 7.082 1 86.25 671 ALA A N 1
ATOM 5415 C CA . ALA A 1 671 ? -29.828 20.203 7.246 1 86.25 671 ALA A CA 1
ATOM 5416 C C . ALA A 1 671 ? -28.609 20.688 8.016 1 86.25 671 ALA A C 1
ATOM 5418 O O . ALA A 1 671 ? -28.156 20.031 8.961 1 86.25 671 ALA A O 1
ATOM 5419 N N . ARG A 1 672 ? -28.062 21.766 7.531 1 90.25 672 ARG A N 1
ATOM 5420 C CA . ARG A 1 672 ? -26.922 22.375 8.203 1 90.25 672 ARG A CA 1
ATOM 5421 C C . ARG A 1 672 ? -27.109 23.859 8.406 1 90.25 672 ARG A C 1
ATOM 5423 O O . ARG A 1 672 ? -27.156 24.625 7.441 1 90.25 672 ARG A O 1
ATOM 5430 N N . PHE A 1 673 ? -27.344 24.266 9.555 1 95 673 PHE A N 1
ATOM 5431 C CA . PHE A 1 673 ? -27.391 25.656 9.961 1 95 673 PHE A CA 1
ATOM 5432 C C . PHE A 1 673 ? -26.281 25.969 10.961 1 95 673 PHE A C 1
ATOM 5434 O O . PHE A 1 673 ? -26.406 25.672 12.148 1 95 673 PHE A O 1
ATOM 5441 N N . ASP A 1 674 ? -25.297 26.656 10.508 1 96.12 674 ASP A N 1
ATOM 5442 C CA . ASP A 1 674 ? -24.078 26.828 11.312 1 96.12 674 ASP A CA 1
ATOM 5443 C C . ASP A 1 674 ? -24.203 28.016 12.258 1 96.12 674 ASP A C 1
ATOM 5445 O O . ASP A 1 674 ? -25.078 28.875 12.07 1 96.12 674 ASP A O 1
ATOM 5449 N N . THR A 1 675 ? -23.375 27.969 13.234 1 96.5 675 THR A N 1
ATOM 5450 C CA . THR A 1 675 ? -23.266 29.078 14.172 1 96.5 675 THR A CA 1
ATOM 5451 C C . THR A 1 675 ? -22.125 30.016 13.773 1 96.5 675 THR A C 1
ATOM 5453 O O . THR A 1 675 ? -21.156 29.578 13.148 1 96.5 675 THR A O 1
ATOM 5456 N N . ALA A 1 676 ? -22.344 31.281 14.094 1 95.88 676 ALA A N 1
ATOM 5457 C CA . ALA A 1 676 ? -21.344 32.312 13.75 1 95.88 676 ALA A CA 1
ATOM 5458 C C . ALA A 1 676 ? -21.297 33.406 14.805 1 95.88 676 ALA A C 1
ATOM 5460 O O . ALA A 1 676 ? -22.172 33.5 15.664 1 95.88 676 ALA A O 1
ATOM 5461 N N . LEU A 1 677 ? -20.188 34.094 14.805 1 94 677 LEU A N 1
ATOM 5462 C CA . LEU A 1 677 ? -20.062 35.312 15.609 1 94 677 LEU A CA 1
ATOM 5463 C C . LEU A 1 677 ? -20.594 36.531 14.852 1 94 677 LEU A C 1
ATOM 5465 O O . LEU A 1 677 ? -20.188 36.781 13.711 1 94 677 LEU A O 1
ATOM 5469 N N . VAL A 1 678 ? -21.484 37.25 15.492 1 94.06 678 VAL A N 1
ATOM 5470 C CA . VAL A 1 678 ? -22.156 38.375 14.836 1 94.06 678 VAL A CA 1
ATOM 5471 C C . VAL A 1 678 ? -22.047 39.594 15.719 1 94.06 678 VAL A C 1
ATOM 5473 O O . VAL A 1 678 ? -22.141 39.5 16.953 1 94.06 678 VAL A O 1
ATOM 5476 N N . TRP A 1 679 ? -21.938 40.75 15.094 1 90.38 679 TRP A N 1
ATOM 5477 C CA . TRP A 1 679 ? -21.922 42.031 15.812 1 90.38 679 TRP A CA 1
ATOM 5478 C C . TRP A 1 679 ? -23.312 42.344 16.359 1 90.38 679 TRP A C 1
ATOM 5480 O O . TRP A 1 679 ? -24.312 42.281 15.633 1 90.38 679 TRP A O 1
ATOM 5490 N N . SER A 1 680 ? -23.375 42.594 17.672 1 80.44 680 SER A N 1
ATOM 5491 C CA . SER A 1 680 ? -24.656 43 18.266 1 80.44 680 SER A CA 1
ATOM 5492 C C . SER A 1 680 ? -24.781 44.5 18.312 1 80.44 680 SER A C 1
ATOM 5494 O O . SER A 1 680 ? -23.781 45.219 18.422 1 80.44 680 SER A O 1
ATOM 5496 N N . ALA A 1 681 ? -25.844 45.25 17.688 1 63.5 681 ALA A N 1
ATOM 5497 C CA . ALA A 1 681 ? -26.125 46.688 17.609 1 63.5 681 ALA A CA 1
ATOM 5498 C C . ALA A 1 681 ? -25.797 47.406 18.922 1 63.5 681 ALA A C 1
ATOM 5500 O O . ALA A 1 681 ? -25.406 48.562 18.922 1 63.5 681 ALA A O 1
ATOM 5501 N N . GLU A 1 682 ? -26.172 46.938 20.062 1 52.53 682 GLU A N 1
ATOM 5502 C CA . GLU A 1 682 ? -26.016 47.75 21.266 1 52.53 682 GLU A CA 1
ATOM 5503 C C . GLU A 1 682 ? -24.562 48.156 21.469 1 52.53 682 GLU A C 1
ATOM 5505 O O . GLU A 1 682 ? -24.281 49.25 21.938 1 52.53 682 GLU A O 1
ATOM 5510 N N . GLU A 1 683 ? -23.531 47.375 21.328 1 49.5 683 GLU A N 1
ATOM 5511 C CA . GLU A 1 683 ? -22.156 47.625 21.75 1 49.5 683 GLU A CA 1
ATOM 5512 C C . GLU A 1 683 ? -21.234 47.781 20.547 1 49.5 683 GLU A C 1
ATOM 5514 O O . GLU A 1 683 ? -20.031 47.5 20.641 1 49.5 683 GLU A O 1
ATOM 5519 N N . GLN A 1 684 ? -21.672 48.125 19.469 1 46.19 684 GLN A N 1
ATOM 5520 C CA . GLN A 1 684 ? -20.875 48.219 18.25 1 46.19 684 GLN A CA 1
ATOM 5521 C C . GLN A 1 684 ? -19.562 48.938 18.5 1 46.19 684 GLN A C 1
ATOM 5523 O O . GLN A 1 684 ? -18.656 48.938 17.672 1 46.19 684 GLN A O 1
ATOM 5528 N N . GLN A 1 685 ? -19.625 50.062 19.25 1 41.22 685 GLN A N 1
ATOM 5529 C CA . GLN A 1 685 ? -18.594 51.094 19.188 1 41.22 685 GLN A CA 1
ATOM 5530 C C . GLN A 1 685 ? -17.25 50.531 19.641 1 41.22 685 GLN A C 1
ATOM 5532 O O . GLN A 1 685 ? -16.219 51.219 19.484 1 41.22 685 GLN A O 1
ATOM 5537 N N . LYS A 1 686 ? -17.172 49.812 20.797 1 41.38 686 LYS A N 1
ATOM 5538 C CA . LYS A 1 686 ? -15.852 49.781 21.422 1 41.38 686 LYS A CA 1
ATOM 5539 C C . LYS A 1 686 ? -14.969 48.688 20.812 1 41.38 686 LYS A C 1
ATOM 5541 O O . LYS A 1 686 ? -15.461 47.656 20.391 1 41.38 686 LYS A O 1
ATOM 5546 N N . ASN A 1 687 ? -13.805 48.938 20.234 1 39.09 687 ASN A N 1
ATOM 5547 C CA . ASN A 1 687 ? -12.664 48.281 19.594 1 39.09 687 ASN A CA 1
ATOM 5548 C C . ASN A 1 687 ? -12.43 46.875 20.172 1 39.09 687 ASN A C 1
ATOM 5550 O O . ASN A 1 687 ? -11.367 46.312 19.953 1 39.09 687 ASN A O 1
ATOM 5554 N N . GLU A 1 688 ? -12.977 46.469 21.297 1 42.56 688 GLU A N 1
ATOM 5555 C CA . GLU A 1 688 ? -12.422 45.219 21.797 1 42.56 688 GLU A CA 1
ATOM 5556 C C . GLU A 1 688 ? -13.148 44.031 21.188 1 42.56 688 GLU A C 1
ATOM 5558 O O . GLU A 1 688 ? -14.375 43.938 21.25 1 42.56 688 GLU A O 1
ATOM 5563 N N . TYR A 1 689 ? -12.609 43.281 20.219 1 44.56 689 TYR A N 1
ATOM 5564 C CA . TYR A 1 689 ? -13.031 42.094 19.469 1 44.56 689 TYR A CA 1
ATOM 5565 C C . TYR A 1 689 ? -14.062 41.281 20.234 1 44.56 689 TYR A C 1
ATOM 5567 O O . TYR A 1 689 ? -15.055 40.844 19.672 1 44.56 689 TYR A O 1
ATOM 5575 N N . THR A 1 690 ? -13.906 40.969 21.516 1 52.25 690 THR A N 1
ATOM 5576 C CA . THR A 1 690 ? -14.758 40.031 22.234 1 52.25 690 THR A CA 1
ATOM 5577 C C . THR A 1 690 ? -16 40.719 22.766 1 52.25 690 THR A C 1
ATOM 5579 O O . THR A 1 690 ? -17.016 40.062 23.031 1 52.25 690 THR A O 1
ATOM 5582 N N . ARG A 1 691 ? -16.078 42.062 23.031 1 58.38 691 ARG A N 1
ATOM 5583 C CA . ARG A 1 691 ? -17.125 42.656 23.859 1 58.38 691 ARG A CA 1
ATOM 5584 C C . ARG A 1 691 ? -18.359 43 23.031 1 58.38 691 ARG A C 1
ATOM 5586 O O . ARG A 1 691 ? -19.484 43 23.531 1 58.38 691 ARG A O 1
ATOM 5593 N N . GLY A 1 692 ? -18.172 42.875 21.719 1 74.44 692 GLY A N 1
ATOM 5594 C CA . GLY A 1 692 ? -19.359 43.219 20.953 1 74.44 692 GLY A CA 1
ATOM 5595 C C . GLY A 1 692 ? -19.859 42.062 20.094 1 74.44 692 GLY A C 1
ATOM 5596 O O . GLY A 1 692 ? -20.875 42.219 19.375 1 74.44 692 GLY A O 1
ATOM 5597 N N . LEU A 1 693 ? -19.266 40.906 20.25 1 88.5 693 LEU A N 1
ATOM 5598 C CA . LEU A 1 693 ? -19.641 39.781 19.422 1 88.5 693 LEU A CA 1
ATOM 5599 C C . LEU A 1 693 ? -20.516 38.812 20.188 1 88.5 693 LEU A C 1
ATOM 5601 O O . LEU A 1 693 ? -20.266 38.562 21.375 1 88.5 693 LEU A O 1
ATOM 5605 N N . ARG A 1 694 ? -21.531 38.438 19.578 1 92.69 694 ARG A N 1
ATOM 5606 C CA . ARG A 1 694 ? -22.422 37.438 20.141 1 92.69 694 ARG A CA 1
ATOM 5607 C C . ARG A 1 694 ? -22.594 36.25 19.172 1 92.69 694 ARG A C 1
ATOM 5609 O O . ARG A 1 694 ? -22.438 36.406 17.969 1 92.69 694 ARG A O 1
ATOM 5616 N N . VAL A 1 695 ? -22.812 35.094 19.766 1 95.62 695 VAL A N 1
ATOM 5617 C CA . VAL A 1 695 ? -23.016 33.906 18.938 1 95.62 695 VAL A CA 1
ATOM 5618 C C . VAL A 1 695 ? -24.453 33.875 18.422 1 95.62 695 VAL A C 1
ATOM 5620 O O . VAL A 1 695 ? -25.391 34.25 19.125 1 95.62 695 VAL A O 1
ATOM 5623 N N . ALA A 1 696 ? -24.547 33.531 17.172 1 96.81 696 ALA A N 1
ATOM 5624 C CA . ALA A 1 696 ? -25.875 33.375 16.562 1 96.81 696 ALA A CA 1
ATOM 5625 C C . ALA A 1 696 ? -25.875 32.188 15.586 1 96.81 696 ALA A C 1
ATOM 5627 O O . ALA A 1 696 ? -24.828 31.797 15.07 1 96.81 696 ALA A O 1
ATOM 5628 N N . GLN A 1 697 ? -27.016 31.547 15.477 1 96.62 697 GLN A N 1
ATOM 5629 C CA . GLN A 1 697 ? -27.203 30.531 14.453 1 96.62 697 GLN A CA 1
ATOM 5630 C C . GLN A 1 697 ? -27.75 31.125 13.164 1 96.62 697 GLN A C 1
ATOM 5632 O O . GLN A 1 697 ? -28.781 31.828 13.195 1 96.62 697 GLN A O 1
ATOM 5637 N N . VAL A 1 698 ? -27.109 30.938 12.07 1 96.94 698 VAL A N 1
ATOM 5638 C CA . VAL A 1 698 ? -27.531 31.484 10.789 1 96.94 698 VAL A CA 1
ATOM 5639 C C . VAL A 1 698 ? -28.5 30.516 10.109 1 96.94 698 VAL A C 1
ATOM 5641 O O . VAL A 1 698 ? -28.141 29.391 9.797 1 96.94 698 VAL A O 1
ATOM 5644 N N . ARG A 1 699 ? -29.656 31.078 9.812 1 96.62 699 ARG A N 1
ATOM 5645 C CA . ARG A 1 699 ? -30.688 30.203 9.258 1 96.62 699 ARG A CA 1
ATOM 5646 C C . ARG A 1 699 ? -30.875 30.453 7.766 1 96.62 699 ARG A C 1
ATOM 5648 O O . ARG A 1 699 ? -31.109 29.516 6.996 1 96.62 699 ARG A O 1
ATOM 5655 N N . VAL A 1 700 ? -30.844 31.75 7.438 1 97.19 700 VAL A N 1
ATOM 5656 C CA . VAL A 1 700 ? -31.094 32.094 6.043 1 97.19 700 VAL A CA 1
ATOM 5657 C C . VAL A 1 700 ? -30.125 33.219 5.609 1 97.19 700 VAL A C 1
ATOM 5659 O O . VAL A 1 700 ? -29.938 34.188 6.332 1 97.19 700 VAL A O 1
ATOM 5662 N N . ILE A 1 701 ? -29.531 33.031 4.547 1 97.31 701 ILE A N 1
ATOM 5663 C CA . ILE A 1 701 ? -28.766 34.062 3.844 1 97.31 701 ILE A CA 1
ATOM 5664 C C . ILE A 1 701 ? -29.516 34.469 2.572 1 97.31 701 ILE A C 1
ATOM 5666 O O . ILE A 1 701 ? -29.766 33.656 1.695 1 97.31 701 ILE A O 1
ATOM 5670 N N . PHE A 1 702 ? -29.828 35.75 2.457 1 96.5 702 PHE A N 1
ATOM 5671 C CA . PHE A 1 702 ? -30.703 36.125 1.352 1 96.5 702 PHE A CA 1
ATOM 5672 C C . PHE A 1 702 ? -30.344 37.5 0.8 1 96.5 702 PHE A C 1
ATOM 5674 O O . PHE A 1 702 ? -29.594 38.25 1.433 1 96.5 702 PHE A O 1
ATOM 5681 N N . ALA A 1 703 ? -30.859 37.688 -0.382 1 95.81 703 ALA A N 1
ATOM 5682 C CA . ALA A 1 703 ? -30.781 39 -1.011 1 95.81 703 ALA A CA 1
ATOM 5683 C C . ALA A 1 703 ? -32.125 39.75 -0.939 1 95.81 703 ALA A C 1
ATOM 5685 O O . ALA A 1 703 ? -33.156 39.156 -1.204 1 95.81 703 ALA A O 1
ATOM 5686 N N . VAL A 1 704 ? -32.062 41 -0.561 1 94.12 704 VAL A N 1
ATOM 5687 C CA . VAL A 1 704 ? -33.25 41.812 -0.502 1 94.12 704 VAL A CA 1
ATOM 5688 C C . VAL A 1 704 ? -33.781 42.062 -1.913 1 94.12 704 VAL A C 1
ATOM 5690 O O . VAL A 1 704 ? -33.031 42.438 -2.807 1 94.12 704 VAL A O 1
ATOM 5693 N N . PRO A 1 705 ? -35.062 41.781 -2.014 1 93.19 705 PRO A N 1
ATOM 5694 C CA . PRO A 1 705 ? -35.625 41.969 -3.354 1 93.19 705 PRO A CA 1
ATOM 5695 C C . PRO A 1 705 ? -35.438 43.406 -3.855 1 93.19 705 PRO A C 1
ATOM 5697 O O . PRO A 1 705 ? -35.438 44.344 -3.061 1 93.19 705 PRO A O 1
ATOM 5700 N N . PRO A 1 706 ? -35.469 43.594 -5.203 1 89.88 706 PRO A N 1
ATOM 5701 C CA . PRO A 1 706 ? -35.156 44.906 -5.789 1 89.88 706 PRO A CA 1
ATOM 5702 C C . PRO A 1 706 ? -36.188 46 -5.391 1 89.88 706 PRO A C 1
ATOM 5704 O O . PRO A 1 706 ? -35.812 47.156 -5.195 1 89.88 706 PRO A O 1
ATOM 5707 N N . HIS A 1 707 ? -37.406 45.625 -5.262 1 88.69 707 HIS A N 1
ATOM 5708 C CA . HIS A 1 707 ? -38.438 46.594 -4.977 1 88.69 707 HIS A CA 1
ATOM 5709 C C . HIS A 1 707 ? -38.375 47.094 -3.531 1 88.69 707 HIS A C 1
ATOM 5711 O O . HIS A 1 707 ? -38.938 48.125 -3.188 1 88.69 707 HIS A O 1
ATOM 5717 N N . LEU A 1 708 ? -37.688 46.312 -2.721 1 90.12 708 LEU A N 1
ATOM 5718 C CA . LEU A 1 708 ? -37.562 46.688 -1.315 1 90.12 708 LEU A CA 1
ATOM 5719 C C . LEU A 1 708 ? -36.219 47.375 -1.056 1 90.12 708 LEU A C 1
ATOM 5721 O O . LEU A 1 708 ? -35.938 47.75 0.076 1 90.12 708 LEU A O 1
ATOM 5725 N N . ARG A 1 709 ? -35.469 47.5 -2.045 1 87.19 709 ARG A N 1
ATOM 5726 C CA . ARG A 1 709 ? -34.156 48.094 -1.867 1 87.19 709 ARG A CA 1
ATOM 5727 C C . ARG A 1 709 ? -34.281 49.594 -1.637 1 87.19 709 ARG A C 1
ATOM 5729 O O . ARG A 1 709 ? -35.031 50.281 -2.33 1 87.19 709 ARG A O 1
ATOM 5736 N N . ALA A 1 710 ? -33.906 50.031 -0.544 1 82.75 710 ALA A N 1
ATOM 5737 C CA . ALA A 1 710 ? -33.875 51.438 -0.156 1 82.75 710 ALA A CA 1
ATOM 5738 C C . ALA A 1 710 ? -32.469 51.875 0.191 1 82.75 710 ALA A C 1
ATOM 5740 O O . ALA A 1 710 ? -31.562 51.062 0.363 1 82.75 710 ALA A O 1
ATOM 5741 N N . PRO A 1 711 ? -32.406 53.25 0.245 1 80.94 711 PRO A N 1
ATOM 5742 C CA . PRO A 1 711 ? -31.094 53.75 0.658 1 80.94 711 PRO A CA 1
ATOM 5743 C C . PRO A 1 711 ? -30.688 53.219 2.039 1 80.94 711 PRO A C 1
ATOM 5745 O O . PRO A 1 711 ? -31.531 53.062 2.918 1 80.94 711 PRO A O 1
ATOM 5748 N N . HIS A 1 712 ? -29.672 52.562 2.354 1 82.69 712 HIS A N 1
ATOM 5749 C CA . HIS A 1 712 ? -29.062 52.125 3.607 1 82.69 712 HIS A CA 1
ATOM 5750 C C . HIS A 1 712 ? -29.391 50.656 3.908 1 82.69 712 HIS A C 1
ATOM 5752 O O . HIS A 1 712 ? -29.094 50.156 4.992 1 82.69 712 HIS A O 1
ATOM 5758 N N . VAL A 1 713 ? -30.312 50.125 3.086 1 87.56 713 VAL A N 1
ATOM 5759 C CA . VAL A 1 713 ? -30.578 48.688 3.252 1 87.56 713 VAL A CA 1
ATOM 5760 C C . VAL A 1 713 ? -29.578 47.906 2.428 1 87.56 713 VAL A C 1
ATOM 5762 O O . VAL A 1 713 ? -29.594 47.938 1.195 1 87.56 713 VAL A O 1
ATOM 5765 N N . PRO A 1 714 ? -28.75 47.156 3.129 1 90.62 714 PRO A N 1
ATOM 5766 C CA . PRO A 1 714 ? -27.797 46.344 2.379 1 90.62 714 PRO A CA 1
ATOM 5767 C C . PRO A 1 714 ? -28.469 45.281 1.528 1 90.62 714 PRO A C 1
ATOM 5769 O O . PRO A 1 714 ? -29.5 44.75 1.924 1 90.62 714 PRO A O 1
ATOM 5772 N N . LYS A 1 715 ? -27.922 44.969 0.495 1 92 715 LYS A N 1
ATOM 5773 C CA . LYS A 1 715 ? -28.484 44 -0.463 1 92 715 LYS A CA 1
ATOM 5774 C C . LYS A 1 715 ? -28.516 42.594 0.108 1 92 715 LYS A C 1
ATOM 5776 O O . LYS A 1 715 ? -29.453 41.844 -0.133 1 92 715 LYS A O 1
ATOM 5781 N N . TYR A 1 716 ? -27.469 42.281 0.725 1 94.69 716 TYR A N 1
ATOM 5782 C CA . TYR A 1 716 ? -27.359 40.938 1.247 1 94.69 716 TYR A CA 1
ATOM 5783 C C . TYR A 1 716 ? -27.516 40.906 2.764 1 94.69 716 TYR A C 1
ATOM 5785 O O . TYR A 1 716 ? -26.828 41.656 3.467 1 94.69 716 TYR A O 1
ATOM 5793 N N . MET A 1 717 ? -28.359 40.094 3.266 1 95.69 717 MET A N 1
ATOM 5794 C CA . MET A 1 717 ? -28.688 40.031 4.691 1 95.69 717 MET A CA 1
ATOM 5795 C C . MET A 1 717 ? -28.797 38.562 5.164 1 95.69 717 MET A C 1
ATOM 5797 O O . MET A 1 717 ? -28.75 37.656 4.355 1 95.69 717 MET A O 1
ATOM 5801 N N . ALA A 1 718 ? -28.812 38.375 6.523 1 97.19 718 ALA A N 1
ATOM 5802 C CA . ALA A 1 718 ? -28.953 37.062 7.121 1 97.19 718 ALA A CA 1
ATOM 5803 C C . ALA A 1 718 ? -29.984 37.062 8.25 1 97.19 718 ALA A C 1
ATOM 5805 O O . ALA A 1 718 ? -30.047 38.031 9.023 1 97.19 718 ALA A O 1
ATOM 5806 N N . TYR A 1 719 ? -30.859 36.156 8.164 1 97.56 719 TYR A N 1
ATOM 5807 C CA . TYR A 1 719 ? -31.734 35.875 9.312 1 97.56 719 TYR A CA 1
ATOM 5808 C C . TYR A 1 719 ? -31.016 35 10.344 1 97.56 719 TYR A C 1
ATOM 5810 O O . TYR A 1 719 ? -30.547 33.938 10.016 1 97.56 719 TYR A O 1
ATOM 5818 N N . ILE A 1 720 ? -30.922 35.469 11.555 1 97.06 720 ILE A N 1
ATOM 5819 C CA . ILE A 1 720 ? -30.156 34.781 12.57 1 97.06 720 ILE A CA 1
ATOM 5820 C C . ILE A 1 720 ? -31 34.594 13.836 1 97.06 720 ILE A C 1
ATOM 5822 O O . ILE A 1 720 ? -31.984 35.312 14.031 1 97.06 720 ILE A O 1
ATOM 5826 N N . GLU A 1 721 ? -30.656 33.594 14.594 1 96 721 GLU A N 1
ATOM 5827 C CA . GLU A 1 721 ? -31.172 33.375 15.938 1 96 721 GLU A CA 1
ATOM 5828 C C . GLU A 1 721 ? -30.078 33.5 16.984 1 96 721 GLU A C 1
ATOM 5830 O O . GLU A 1 721 ? -29.062 32.812 16.938 1 96 721 GLU A O 1
ATOM 5835 N N . TRP A 1 722 ? -30.328 34.281 17.969 1 95.12 722 TRP A N 1
ATOM 5836 C CA . TRP A 1 722 ? -29.281 34.688 18.906 1 95.12 722 TRP A CA 1
ATOM 5837 C C . TRP A 1 722 ? -29.094 33.656 20 1 95.12 722 TRP A C 1
ATOM 5839 O O . TRP A 1 722 ? -30.047 33.031 20.438 1 95.12 722 TRP A O 1
ATOM 5849 N N . PHE A 1 723 ? -27.875 33.562 20.438 1 96.06 723 PHE A N 1
ATOM 5850 C CA . PHE A 1 723 ? -27.531 32.938 21.703 1 96.06 723 PHE A CA 1
ATOM 5851 C C . PHE A 1 723 ? -27.234 34 22.781 1 96.06 723 PHE A C 1
ATOM 5853 O O . PHE A 1 723 ? -27.062 35.188 22.453 1 96.06 723 PHE A O 1
ATOM 5860 N N . THR A 1 724 ? -27.219 33.562 24.016 1 94.12 724 THR A N 1
ATOM 5861 C CA . THR A 1 724 ? -26.875 34.5 25.094 1 94.12 724 THR A CA 1
ATOM 5862 C C . THR A 1 724 ? -25.391 34.906 25 1 94.12 724 THR A C 1
ATOM 5864 O O . THR A 1 724 ? -24.578 34.188 24.422 1 94.12 724 THR A O 1
ATOM 5867 N N . PRO A 1 725 ? -25.125 36.094 25.469 1 92.19 725 PRO A N 1
ATOM 5868 C CA . PRO A 1 725 ? -23.703 36.5 25.469 1 92.19 725 PRO A CA 1
ATOM 5869 C C . PRO A 1 725 ? -22.812 35.5 26.188 1 92.19 725 PRO A C 1
ATOM 5871 O O . PRO A 1 725 ? -23.266 34.812 27.109 1 92.19 725 PRO A O 1
ATOM 5874 N N . LEU A 1 726 ? -21.641 35.438 25.703 1 92.88 726 LEU A N 1
ATOM 5875 C CA . LEU A 1 726 ? -20.672 34.5 26.266 1 92.88 726 LEU A CA 1
ATOM 5876 C C . LEU A 1 726 ? -20.391 34.844 27.734 1 92.88 726 LEU A C 1
ATOM 5878 O O . LEU A 1 726 ? -20.109 36 28.062 1 92.88 726 LEU A O 1
ATOM 5882 N N . ARG A 1 727 ? -20.453 33.875 28.531 1 90.94 727 ARG A N 1
ATOM 5883 C CA . ARG A 1 727 ? -20.172 34.031 29.953 1 90.94 727 ARG A CA 1
ATOM 5884 C C . ARG A 1 727 ? -18.672 33.938 30.234 1 90.94 727 ARG A C 1
ATOM 5886 O O . ARG A 1 727 ? -17.875 33.688 29.328 1 90.94 727 ARG A O 1
ATOM 5893 N N . ASN A 1 728 ? -18.406 34.188 31.484 1 89.88 728 ASN A N 1
ATOM 5894 C CA . ASN A 1 728 ? -17.016 34 31.891 1 89.88 728 ASN A CA 1
ATOM 5895 C C . ASN A 1 728 ? -16.562 32.531 31.734 1 89.88 728 ASN A C 1
ATOM 5897 O O . ASN A 1 728 ? -17.391 31.625 31.812 1 89.88 728 ASN A O 1
ATOM 5901 N N . PRO A 1 729 ? -15.305 32.406 31.469 1 92.56 729 PRO A N 1
ATOM 5902 C CA . PRO A 1 729 ? -14.797 31.031 31.25 1 92.56 729 PRO A CA 1
ATOM 5903 C C . PRO A 1 729 ? -14.945 30.141 32.469 1 92.56 729 PRO A C 1
ATOM 5905 O O . PRO A 1 729 ? -14.766 30.609 33.594 1 92.56 729 PRO A O 1
ATOM 5908 N N . ASP A 1 730 ? -15.336 28.969 32.188 1 90.88 730 ASP A N 1
ATOM 5909 C CA . ASP A 1 730 ? -15.375 27.953 33.25 1 90.88 730 ASP A CA 1
ATOM 5910 C C . ASP A 1 730 ? -13.984 27.688 33.812 1 90.88 730 ASP A C 1
ATOM 5912 O O . ASP A 1 730 ? -13.031 27.484 33.062 1 90.88 730 ASP A O 1
ATOM 5916 N N . PRO A 1 731 ? -13.82 27.766 35.062 1 88.56 731 PRO A N 1
ATOM 5917 C CA . PRO A 1 731 ? -12.492 27.641 35.688 1 88.56 731 PRO A CA 1
ATOM 5918 C C . PRO A 1 731 ? -11.852 26.281 35.406 1 88.56 731 PRO A C 1
ATOM 5920 O O . PRO A 1 731 ? -10.625 26.172 35.375 1 88.56 731 PRO A O 1
ATOM 5923 N N . THR A 1 732 ? -12.594 25.312 35.219 1 90.06 732 THR A N 1
ATOM 5924 C CA . THR A 1 732 ? -12.047 23.969 35 1 90.06 732 THR A CA 1
ATOM 5925 C C . THR A 1 732 ? -11.742 23.719 33.531 1 90.06 732 THR A C 1
ATOM 5927 O O . THR A 1 732 ? -10.648 23.25 33.188 1 90.06 732 THR A O 1
ATOM 5930 N N . THR A 1 733 ? -12.633 24.047 32.656 1 91.94 733 THR A N 1
ATOM 5931 C CA . THR A 1 733 ? -12.477 23.734 31.25 1 91.94 733 THR A CA 1
ATOM 5932 C C . THR A 1 733 ? -11.836 24.906 30.5 1 91.94 733 THR A C 1
ATOM 5934 O O . THR A 1 733 ? -11.25 24.719 29.438 1 91.94 733 THR A O 1
ATOM 5937 N N . GLY A 1 734 ? -11.938 26.062 31.016 1 90.94 734 GLY A N 1
ATOM 5938 C CA . GLY A 1 734 ? -11.484 27.266 30.328 1 90.94 734 GLY A CA 1
ATOM 5939 C C . GLY A 1 734 ? -12.414 27.688 29.203 1 90.94 734 GLY A C 1
ATOM 5940 O O . GLY A 1 734 ? -12.141 28.656 28.5 1 90.94 734 GLY A O 1
ATOM 5941 N N . LEU A 1 735 ? -13.555 27 29.062 1 94.62 735 LEU A N 1
ATOM 5942 C CA . LEU A 1 735 ? -14.492 27.312 28 1 94.62 735 LEU A CA 1
ATOM 5943 C C . LEU A 1 735 ? -15.57 28.281 28.469 1 94.62 735 LEU A C 1
ATOM 5945 O O . LEU A 1 735 ? -15.953 28.266 29.641 1 94.62 735 LEU A O 1
ATOM 5949 N N . ARG A 1 736 ? -15.984 29.109 27.531 1 94.69 736 ARG A N 1
ATOM 5950 C CA . ARG A 1 736 ? -17.094 30.016 27.812 1 94.69 736 ARG A CA 1
ATOM 5951 C C . ARG A 1 736 ? -18.422 29.375 27.484 1 94.69 736 ARG A C 1
ATOM 5953 O O . ARG A 1 736 ? -18.531 28.641 26.484 1 94.69 736 ARG A O 1
ATOM 5960 N N . ALA A 1 737 ? -19.375 29.609 28.312 1 94.75 737 ALA A N 1
ATOM 5961 C CA . ALA A 1 737 ? -20.672 28.984 28.125 1 94.75 737 ALA A CA 1
ATOM 5962 C C . ALA A 1 737 ? -21.656 29.953 27.469 1 94.75 737 ALA A C 1
ATOM 5964 O O . ALA A 1 737 ? -21.5 31.172 27.562 1 94.75 737 ALA A O 1
ATOM 5965 N N . THR A 1 738 ? -22.594 29.422 26.766 1 95.5 738 THR A N 1
ATOM 5966 C CA . THR A 1 738 ? -23.688 30.172 26.141 1 95.5 738 THR A CA 1
ATOM 5967 C C . THR A 1 738 ? -24.922 29.281 26.016 1 95.5 738 THR A C 1
ATOM 5969 O O . THR A 1 738 ? -24.875 28.078 26.266 1 95.5 738 THR A O 1
ATOM 5972 N N . SER A 1 739 ? -26.062 29.859 25.828 1 95.25 739 SER A N 1
ATOM 5973 C CA . SER A 1 739 ? -27.328 29.172 25.609 1 95.25 739 SER A CA 1
ATOM 5974 C C . SER A 1 739 ? -28.188 29.906 24.594 1 95.25 739 SER A C 1
ATOM 5976 O O . SER A 1 739 ? -27.922 31.047 24.25 1 95.25 739 SER A O 1
ATOM 5978 N N . ARG A 1 740 ? -29.125 29.234 24.141 1 93.94 740 ARG A N 1
ATOM 5979 C CA . ARG A 1 740 ? -30.047 29.875 23.203 1 93.94 740 ARG A CA 1
ATOM 5980 C C . ARG A 1 740 ? -30.812 31.016 23.875 1 93.94 740 ARG A C 1
ATOM 5982 O O . ARG A 1 740 ? -31.281 30.875 25 1 93.94 740 ARG A O 1
ATOM 5989 N N . SER A 1 741 ? -30.828 32.094 23.234 1 92.81 741 SER A N 1
ATOM 5990 C CA . SER A 1 741 ? -31.531 33.281 23.766 1 92.81 741 SER A CA 1
ATOM 5991 C C . SER A 1 741 ? -33.031 33.219 23.453 1 92.81 741 SER A C 1
ATOM 5993 O O . SER A 1 741 ? -33.406 32.812 22.344 1 92.81 741 SER A O 1
ATOM 5995 N N . SER A 1 742 ? -33.812 33.5 24.453 1 89.81 742 SER A N 1
ATOM 5996 C CA . SER A 1 742 ? -35.25 33.469 24.25 1 89.81 742 SER A CA 1
ATOM 5997 C C . SER A 1 742 ? -35.844 34.875 24.422 1 89.81 742 SER A C 1
ATOM 5999 O O . SER A 1 742 ? -35.344 35.656 25.219 1 89.81 742 SER A O 1
ATOM 6001 N N . ALA A 1 743 ? -36.781 35.219 23.469 1 84.38 743 ALA A N 1
ATOM 6002 C CA . ALA A 1 743 ? -37.594 36.438 23.562 1 84.38 743 ALA A CA 1
ATOM 6003 C C . ALA A 1 743 ? -39.062 36.125 23.438 1 84.38 743 ALA A C 1
ATOM 6005 O O . ALA A 1 743 ? -39.5 35.5 22.469 1 84.38 743 ALA A O 1
ATOM 6006 N N . HIS A 1 744 ? -39.969 36.625 24.344 1 79.94 744 HIS A N 1
ATOM 6007 C CA . HIS A 1 744 ? -41.438 36.438 24.344 1 79.94 744 HIS A CA 1
ATOM 6008 C C . HIS A 1 744 ? -41.781 35 24.078 1 79.94 744 HIS A C 1
ATOM 6010 O O . HIS A 1 744 ? -42.594 34.688 23.203 1 79.94 744 HIS A O 1
ATOM 6016 N N . ARG A 1 745 ? -41.188 34 24.688 1 74.94 745 ARG A N 1
ATOM 6017 C CA . ARG A 1 745 ? -41.469 32.594 24.703 1 74.94 745 ARG A CA 1
ATOM 6018 C C . ARG A 1 745 ? -40.969 31.922 23.406 1 74.94 745 ARG A C 1
ATOM 6020 O O . ARG A 1 745 ? -41.438 30.828 23.062 1 74.94 745 ARG A O 1
ATOM 6027 N N . GLY A 1 746 ? -40.219 32.562 22.625 1 80.88 746 GLY A N 1
ATOM 6028 C CA . GLY A 1 746 ? -39.562 32 21.438 1 80.88 746 GLY A CA 1
ATOM 6029 C C . GLY A 1 746 ? -38.125 32.375 21.312 1 80.88 746 GLY A C 1
ATOM 6030 O O . GLY A 1 746 ? -37.562 33.031 22.188 1 80.88 746 GLY A O 1
ATOM 6031 N N . PRO A 1 747 ? -37.5 31.844 20.281 1 89.56 747 PRO A N 1
ATOM 6032 C CA . PRO A 1 747 ? -36.094 32.188 20.094 1 89.56 747 PRO A CA 1
ATOM 6033 C C . PRO A 1 747 ? -35.875 33.656 19.734 1 89.56 747 PRO A C 1
ATOM 6035 O O . PRO A 1 747 ? -36.719 34.25 19.062 1 89.56 747 PRO A O 1
ATOM 6038 N N . ALA A 1 748 ? -34.906 34.25 20.328 1 93.25 748 ALA A N 1
ATOM 6039 C CA . ALA A 1 748 ? -34.531 35.594 19.922 1 93.25 748 ALA A CA 1
ATOM 6040 C C . ALA A 1 748 ? -33.938 35.625 18.516 1 93.25 748 ALA A C 1
ATOM 6042 O O . ALA A 1 748 ? -33 34.906 18.219 1 93.25 748 ALA A O 1
ATOM 6043 N N . PHE A 1 749 ? -34.594 36.344 17.656 1 94.81 749 PHE A N 1
ATOM 6044 C CA . PHE A 1 749 ? -34.188 36.344 16.25 1 94.81 749 PHE A CA 1
ATOM 6045 C C . PHE A 1 749 ? -33.969 37.781 15.758 1 94.81 749 PHE A C 1
ATOM 6047 O O . PHE A 1 749 ? -34.438 38.719 16.391 1 94.81 749 PHE A O 1
ATOM 6054 N N . ASP A 1 750 ? -33.25 37.906 14.703 1 94.25 750 ASP A N 1
ATOM 6055 C CA . ASP A 1 750 ? -33 39.188 14.078 1 94.25 750 ASP A CA 1
ATOM 6056 C C . ASP A 1 750 ? -32.562 39.031 12.625 1 94.25 750 ASP A C 1
ATOM 6058 O O . ASP A 1 750 ? -32.25 37.906 12.188 1 94.25 750 ASP A O 1
ATOM 6062 N N . ILE A 1 751 ? -32.656 40.031 11.883 1 95.56 751 ILE A N 1
ATOM 6063 C CA . ILE A 1 751 ? -32.062 40.125 10.562 1 95.56 751 ILE A CA 1
ATOM 6064 C C . ILE A 1 751 ? -30.891 41.094 10.602 1 95.56 751 ILE A C 1
ATOM 6066 O O . ILE A 1 751 ? -31.016 42.219 11.141 1 95.56 751 ILE A O 1
ATOM 6070 N N . VAL A 1 752 ? -29.797 40.688 10.164 1 94.56 752 VAL A N 1
ATOM 6071 C CA . VAL A 1 752 ? -28.594 41.531 10.18 1 94.56 752 VAL A CA 1
ATOM 6072 C C . VAL A 1 752 ? -27.969 41.562 8.789 1 94.56 752 VAL A C 1
ATOM 6074 O O . VAL A 1 752 ? -28.141 40.656 7.992 1 94.56 752 VAL A O 1
ATOM 6077 N N . PRO A 1 753 ? -27.328 42.719 8.531 1 93.25 753 PRO A N 1
ATOM 6078 C CA . PRO A 1 753 ? -26.531 42.719 7.301 1 93.25 753 PRO A CA 1
ATOM 6079 C C . PRO A 1 753 ? -25.484 41.625 7.289 1 93.25 753 PRO A C 1
ATOM 6081 O O . PRO A 1 753 ? -24.891 41.312 8.328 1 93.25 753 PRO A O 1
ATOM 6084 N N . LEU A 1 754 ? -25.234 41.094 6.199 1 93.81 754 LEU A N 1
ATOM 6085 C CA . LEU A 1 754 ? -24.328 39.969 6.086 1 93.81 754 LEU A CA 1
ATOM 6086 C C . LEU A 1 754 ? -22.922 40.344 6.559 1 93.81 754 LEU A C 1
ATOM 6088 O O . LEU A 1 754 ? -22.188 39.5 7.066 1 93.81 754 LEU A O 1
ATOM 6092 N N . ASN A 1 755 ? -22.531 41.562 6.391 1 90.69 755 ASN A N 1
ATOM 6093 C CA . ASN A 1 755 ? -21.203 42.031 6.781 1 90.69 755 ASN A CA 1
ATOM 6094 C C . ASN A 1 755 ? -21.031 42.062 8.297 1 90.69 755 ASN A C 1
ATOM 6096 O O . ASN A 1 755 ? -19.922 42.188 8.812 1 90.69 755 ASN A O 1
ATOM 6100 N N . HIS A 1 756 ? -22.172 41.875 9.023 1 91.56 756 HIS A N 1
ATOM 6101 C CA . HIS A 1 756 ? -22.094 41.844 10.477 1 91.56 756 HIS A CA 1
ATOM 6102 C C . HIS A 1 756 ? -21.719 40.438 10.961 1 91.56 756 HIS A C 1
ATOM 6104 O O . HIS A 1 756 ? -21.344 40.25 12.125 1 91.56 756 HIS A O 1
ATOM 6110 N N . VAL A 1 757 ? -21.828 39.469 10.117 1 93.06 757 VAL A N 1
ATOM 6111 C CA . VAL A 1 757 ? -21.328 38.156 10.445 1 93.06 757 VAL A CA 1
ATOM 6112 C C . VAL A 1 757 ? -19.812 38.094 10.281 1 93.06 757 VAL A C 1
ATOM 6114 O O . VAL A 1 757 ? -19.312 38.156 9.156 1 93.06 757 VAL A O 1
ATOM 6117 N N . VAL A 1 758 ? -19.109 37.875 11.32 1 89.88 758 VAL A N 1
ATOM 6118 C CA . VAL A 1 758 ? -17.688 38.125 11.312 1 89.88 758 VAL A CA 1
ATOM 6119 C C . VAL A 1 758 ? -16.906 36.844 11.195 1 89.88 758 VAL A C 1
ATOM 6121 O O . VAL A 1 758 ? -15.82 36.812 10.609 1 89.88 758 VAL A O 1
ATOM 6124 N N . ALA A 1 759 ? -17.359 35.781 11.898 1 91 759 ALA A N 1
ATOM 6125 C CA . ALA A 1 759 ? -16.594 34.531 11.891 1 91 759 ALA A CA 1
ATOM 6126 C C . ALA A 1 759 ? -17.5 33.312 12.164 1 91 759 ALA A C 1
ATOM 6128 O O . ALA A 1 759 ? -18.547 33.469 12.805 1 91 759 ALA A O 1
ATOM 6129 N N . ALA A 1 760 ? -17.062 32.25 11.578 1 93 760 ALA A N 1
ATOM 6130 C CA . ALA A 1 760 ? -17.719 31 11.945 1 93 760 ALA A CA 1
ATOM 6131 C C . ALA A 1 760 ? -17.297 30.547 13.344 1 93 760 ALA A C 1
ATOM 6133 O O . ALA A 1 760 ? -16.188 30.812 13.781 1 93 760 ALA A O 1
ATOM 6134 N N . CYS A 1 761 ? -18.156 30 14.055 1 94.44 761 CYS A N 1
ATOM 6135 C CA . CYS A 1 761 ? -17.797 29.5 15.375 1 94.44 761 CYS A CA 1
ATOM 6136 C C . CYS A 1 761 ? -18.391 28.125 15.625 1 94.44 761 CYS A C 1
ATOM 6138 O O . CYS A 1 761 ? -19.344 27.719 14.961 1 94.44 761 CYS A O 1
ATOM 6140 N N . HIS A 1 762 ? -17.797 27.359 16.469 1 96 762 HIS A N 1
ATOM 6141 C CA . HIS A 1 762 ? -18.219 26.016 16.828 1 96 762 HIS A CA 1
ATOM 6142 C C . HIS A 1 762 ? -18.719 25.969 18.281 1 96 762 HIS A C 1
ATOM 6144 O O . HIS A 1 762 ? -18.047 26.484 19.188 1 96 762 HIS A O 1
ATOM 6150 N N . LEU A 1 763 ? -19.891 25.438 18.438 1 96.81 763 LEU A N 1
ATOM 6151 C CA . LEU A 1 763 ? -20.438 25.25 19.766 1 96.81 763 LEU A CA 1
ATOM 6152 C C . LEU A 1 763 ? -20.438 23.781 20.172 1 96.81 763 LEU A C 1
ATOM 6154 O O . LEU A 1 763 ? -20.859 22.922 19.391 1 96.81 763 LEU A O 1
ATOM 6158 N N . ILE A 1 764 ? -19.906 23.484 21.328 1 96.31 764 ILE A N 1
ATOM 6159 C CA . ILE A 1 764 ? -19.906 22.141 21.875 1 96.31 764 ILE A CA 1
ATOM 6160 C C . ILE A 1 764 ? -21.062 21.969 22.859 1 96.31 764 ILE A C 1
ATOM 6162 O O . ILE A 1 764 ? -21.219 22.766 23.797 1 96.31 764 ILE A O 1
ATOM 6166 N N . PRO A 1 765 ? -21.875 20.953 22.641 1 96 765 PRO A N 1
ATOM 6167 C CA . PRO A 1 765 ? -22.953 20.75 23.609 1 96 765 PRO A CA 1
ATOM 6168 C C . PRO A 1 765 ? -22.438 20.422 25 1 96 765 PRO A C 1
ATOM 6170 O O . PRO A 1 765 ? -21.438 19.703 25.156 1 96 765 PRO A O 1
ATOM 6173 N N . LYS A 1 766 ? -23.078 21.031 25.938 1 94.94 766 LYS A N 1
ATOM 6174 C CA . LYS A 1 766 ? -22.766 20.641 27.312 1 94.94 766 LYS A CA 1
ATOM 6175 C C . LYS A 1 766 ? -23.375 19.281 27.641 1 94.94 766 LYS A C 1
ATOM 6177 O O . LYS A 1 766 ? -24.5 19.203 28.125 1 94.94 766 LYS A O 1
ATOM 6182 N N . PHE A 1 767 ? -22.641 18.281 27.531 1 93.25 767 PHE A N 1
ATOM 6183 C CA . PHE A 1 767 ? -23.109 16.906 27.688 1 93.25 767 PHE A CA 1
ATOM 6184 C C . PHE A 1 767 ? -23.438 16.609 29.141 1 93.25 767 PHE A C 1
ATOM 6186 O O . PHE A 1 767 ? -24.344 15.828 29.438 1 93.25 767 PHE A O 1
ATOM 6193 N N . GLY A 1 768 ? -22.75 17.234 30.031 1 88.38 768 GLY A N 1
ATOM 6194 C CA . GLY A 1 768 ? -22.922 16.906 31.438 1 88.38 768 GLY A CA 1
ATOM 6195 C C . GLY A 1 768 ? -22.531 15.484 31.781 1 88.38 768 GLY A C 1
ATOM 6196 O O . GLY A 1 768 ? -21.734 14.867 31.078 1 88.38 768 GLY A O 1
ATOM 6197 N N . THR A 1 769 ? -22.984 14.953 32.875 1 87.38 769 THR A N 1
ATOM 6198 C CA . THR A 1 769 ? -22.672 13.594 33.312 1 87.38 769 THR A CA 1
ATOM 6199 C C . THR A 1 769 ? -23.484 12.57 32.531 1 87.38 769 THR A C 1
ATOM 6201 O O . THR A 1 769 ? -23.047 11.445 32.312 1 87.38 769 THR A O 1
ATOM 6204 N N . LYS A 1 770 ? -24.656 13.023 32.156 1 88.12 770 LYS A N 1
ATOM 6205 C CA . LYS A 1 770 ? -25.531 12.203 31.328 1 88.12 770 LYS A CA 1
ATOM 6206 C C . LYS A 1 770 ? -26.109 13.031 30.188 1 88.12 770 LYS A C 1
ATOM 6208 O O . LYS A 1 770 ? -26.391 14.219 30.344 1 88.12 770 LYS A O 1
ATOM 6213 N N . HIS A 1 771 ? -26.156 12.422 29.078 1 88.56 771 HIS A N 1
ATOM 6214 C CA . HIS A 1 771 ? -26.734 13.109 27.938 1 88.56 771 HIS A CA 1
ATOM 6215 C C . HIS A 1 771 ? -27.766 12.242 27.234 1 88.56 771 HIS A C 1
ATOM 6217 O O . HIS A 1 771 ? -27.672 11.008 27.25 1 88.56 771 HIS A O 1
ATOM 6223 N N . PRO A 1 772 ? -28.672 12.891 26.703 1 85.88 772 PRO A N 1
ATOM 6224 C CA . PRO A 1 772 ? -29.781 12.164 26.062 1 85.88 772 PRO A CA 1
ATOM 6225 C C . PRO A 1 772 ? -29.312 11.273 24.922 1 85.88 772 PRO A C 1
ATOM 6227 O O . PRO A 1 772 ? -28.469 11.695 24.109 1 85.88 772 PRO A O 1
ATOM 6230 N N . VAL A 1 773 ? -29.859 10.125 24.828 1 80.56 773 VAL A N 1
ATOM 6231 C CA . VAL A 1 773 ? -29.516 9.133 23.812 1 80.56 773 VAL A CA 1
ATOM 6232 C C . VAL A 1 773 ? -30 9.578 22.438 1 80.56 773 VAL A C 1
ATOM 6234 O O . VAL A 1 773 ? -29.422 9.227 21.422 1 80.56 773 VAL A O 1
ATOM 6237 N N . GLY A 1 774 ? -30.984 10.422 22.422 1 80.19 774 GLY A N 1
ATOM 6238 C CA . GLY A 1 774 ? -31.594 10.844 21.172 1 80.19 774 GLY A CA 1
ATOM 6239 C C . GLY A 1 774 ? -30.797 11.914 20.453 1 80.19 774 GLY A C 1
ATOM 6240 O O . GLY A 1 774 ? -31.078 12.227 19.281 1 80.19 774 GLY A O 1
ATOM 6241 N N . TRP A 1 775 ? -29.781 12.422 21.094 1 88.06 775 TRP A N 1
ATOM 6242 C CA . TRP A 1 775 ? -28.953 13.438 20.453 1 88.06 775 TRP A CA 1
ATOM 6243 C C . TRP A 1 775 ? -28.188 12.844 19.266 1 88.06 775 TRP A C 1
ATOM 6245 O O . TRP A 1 775 ? -27.703 11.711 19.328 1 88.06 775 TRP A O 1
ATOM 6255 N N . THR A 1 776 ? -28.297 13.531 18.188 1 85.5 776 THR A N 1
ATOM 6256 C CA . THR A 1 776 ? -27.516 13.203 17 1 85.5 776 THR A CA 1
ATOM 6257 C C . THR A 1 776 ? -26.734 14.422 16.516 1 85.5 776 THR A C 1
ATOM 6259 O O . THR A 1 776 ? -26.984 15.547 16.969 1 85.5 776 THR A O 1
ATOM 6262 N N . ARG A 1 777 ? -25.859 14.219 15.695 1 86.56 777 ARG A N 1
ATOM 6263 C CA . ARG A 1 777 ? -25.047 15.289 15.117 1 86.56 777 ARG A CA 1
ATOM 6264 C C . ARG A 1 777 ? -25.938 16.359 14.484 1 86.56 777 ARG A C 1
ATOM 6266 O O . ARG A 1 777 ? -25.594 17.531 14.492 1 86.56 777 ARG A O 1
ATOM 6273 N N . THR A 1 778 ? -27.062 15.938 14.047 1 83.31 778 THR A N 1
ATOM 6274 C CA . THR A 1 778 ? -27.922 16.828 13.258 1 83.31 778 THR A CA 1
ATOM 6275 C C . THR A 1 778 ? -28.906 17.562 14.156 1 83.31 778 THR A C 1
ATOM 6277 O O . THR A 1 778 ? -29.344 18.672 13.828 1 83.31 778 THR A O 1
ATOM 6280 N N . ASN A 1 779 ? -29.281 16.969 15.297 1 88.88 779 ASN A N 1
ATOM 6281 C CA . ASN A 1 779 ? -30.359 17.594 16.078 1 88.88 779 ASN A CA 1
ATOM 6282 C C . ASN A 1 779 ? -29.812 18.188 17.375 1 88.88 779 ASN A C 1
ATOM 6284 O O . ASN A 1 779 ? -30.531 18.922 18.062 1 88.88 779 ASN A O 1
ATOM 6288 N N . VAL A 1 780 ? -28.625 17.969 17.688 1 92.38 780 VAL A N 1
ATOM 6289 C CA . VAL A 1 780 ? -28.094 18.359 18.984 1 92.38 780 VAL A CA 1
ATOM 6290 C C . VAL A 1 780 ? -28.062 19.875 19.109 1 92.38 780 VAL A C 1
ATOM 6292 O O . VAL A 1 780 ? -28.312 20.438 20.172 1 92.38 780 VAL A O 1
ATOM 6295 N N . LEU A 1 781 ? -27.781 20.547 18.062 1 93.25 781 LEU A N 1
ATOM 6296 C CA . LEU A 1 781 ? -27.734 22 18.078 1 93.25 781 LEU A CA 1
ATOM 6297 C C . LEU A 1 781 ? -29.109 22.594 18.391 1 93.25 781 LEU A C 1
ATOM 6299 O O . LEU A 1 781 ? -29.203 23.656 19 1 93.25 781 LEU A O 1
ATOM 6303 N N . GLU A 1 782 ? -30.125 21.844 18 1 90.5 782 GLU A N 1
ATOM 6304 C CA . GLU A 1 782 ? -31.5 22.312 18.219 1 90.5 782 GLU A CA 1
ATOM 6305 C C . GLU A 1 782 ? -32 21.875 19.594 1 90.5 782 GLU A C 1
ATOM 6307 O O . GLU A 1 782 ? -32.781 22.594 20.234 1 90.5 782 GLU A O 1
ATOM 6312 N N . GLU A 1 783 ? -31.562 20.781 20.031 1 91.25 783 GLU A N 1
ATOM 6313 C CA . GLU A 1 783 ? -32.156 20.156 21.203 1 91.25 783 GLU A CA 1
ATOM 6314 C C . GLU A 1 783 ? -31.391 20.547 22.469 1 91.25 783 GLU A C 1
ATOM 6316 O O . GLU A 1 783 ? -31.969 20.609 23.562 1 91.25 783 GLU A O 1
ATOM 6321 N N . CYS A 1 784 ? -30.203 20.781 22.328 1 94 784 CYS A N 1
ATOM 6322 C CA . CYS A 1 784 ? -29.391 21.078 23.516 1 94 784 CYS A CA 1
ATOM 6323 C C . CYS A 1 784 ? -29.672 22.484 24.016 1 94 784 CYS A C 1
ATOM 6325 O O . CYS A 1 784 ? -29.828 23.422 23.219 1 94 784 CYS A O 1
ATOM 6327 N N . LYS A 1 785 ? -29.609 22.656 25.25 1 90.62 785 LYS A N 1
ATOM 6328 C CA . LYS A 1 785 ? -29.953 23.938 25.844 1 90.62 785 LYS A CA 1
ATOM 6329 C C . LYS A 1 785 ? -28.719 24.797 26.109 1 90.62 785 LYS A C 1
ATOM 6331 O O . LYS A 1 785 ? -28.781 26.016 26.062 1 90.62 785 LYS A O 1
ATOM 6336 N N . ALA A 1 786 ? -27.719 24.156 26.531 1 94.62 786 ALA A N 1
ATOM 6337 C CA . ALA A 1 786 ? -26.5 24.875 26.891 1 94.62 786 ALA A CA 1
ATOM 6338 C C . ALA A 1 786 ? -25.312 24.359 26.078 1 94.62 786 ALA A C 1
ATOM 6340 O O . ALA A 1 786 ? -25.203 23.172 25.812 1 94.62 786 ALA A O 1
ATOM 6341 N N . PHE A 1 787 ? -24.453 25.344 25.734 1 96.81 787 PHE A N 1
ATOM 6342 C CA . PHE A 1 787 ? -23.312 25.016 24.891 1 96.81 787 PHE A CA 1
ATOM 6343 C C . PHE A 1 787 ? -22.031 25.656 25.422 1 96.81 787 PHE A C 1
ATOM 6345 O O . PHE A 1 787 ? -22.094 26.578 26.25 1 96.81 787 PHE A O 1
ATOM 6352 N N . TYR A 1 788 ? -20.875 25.094 25.062 1 96.12 788 TYR A N 1
ATOM 6353 C CA . TYR A 1 788 ? -19.562 25.719 25.234 1 96.12 788 TYR A CA 1
ATOM 6354 C C . TYR A 1 788 ? -19.078 26.328 23.922 1 96.12 788 TYR A C 1
ATOM 6356 O O . TYR A 1 788 ? -19.234 25.734 22.859 1 96.12 788 TYR A O 1
ATOM 6364 N N . PHE A 1 789 ? -18.594 27.562 24.047 1 96.12 789 PHE A N 1
ATOM 6365 C CA . PHE A 1 789 ? -17.891 28.141 22.906 1 96.12 789 PHE A CA 1
ATOM 6366 C C . PHE A 1 789 ? -16.516 27.484 22.734 1 96.12 789 PHE A C 1
ATOM 6368 O O . PHE A 1 789 ? -15.672 27.578 23.609 1 96.12 789 PHE A O 1
ATOM 6375 N N . ASN A 1 790 ? -16.297 26.844 21.594 1 95.94 790 ASN A N 1
ATOM 6376 C CA . ASN A 1 790 ? -15.07 26.094 21.344 1 95.94 790 ASN A CA 1
ATOM 6377 C C . ASN A 1 790 ? -13.977 26.984 20.766 1 95.94 790 ASN A C 1
ATOM 6379 O O . ASN A 1 790 ? -13.812 27.062 19.547 1 95.94 790 ASN A O 1
ATOM 6383 N N . HIS A 1 791 ? -13.141 27.531 21.594 1 93.19 791 HIS A N 1
ATOM 6384 C CA . HIS A 1 791 ? -12.078 28.391 21.078 1 93.19 791 HIS A CA 1
ATOM 6385 C C . HIS A 1 791 ? -10.93 27.578 20.516 1 93.19 791 HIS A C 1
ATOM 6387 O O . HIS A 1 791 ? -10.016 28.125 19.906 1 93.19 791 HIS A O 1
ATOM 6393 N N . TRP A 1 792 ? -10.898 26.234 20.656 1 93.94 792 TRP A N 1
ATOM 6394 C CA . TRP A 1 792 ? -9.844 25.359 20.156 1 93.94 792 TRP A CA 1
ATOM 6395 C C . TRP A 1 792 ? -10.078 25.016 18.688 1 93.94 792 TRP A C 1
ATOM 6397 O O . TRP A 1 792 ? -9.25 24.359 18.062 1 93.94 792 TRP A O 1
ATOM 6407 N N . ILE A 1 793 ? -11.125 25.453 18.094 1 92.5 793 ILE A N 1
ATOM 6408 C CA . ILE A 1 793 ? -11.547 25.016 16.766 1 92.5 793 ILE A CA 1
ATOM 6409 C C . ILE A 1 793 ? -10.531 25.5 15.727 1 92.5 793 ILE A C 1
ATOM 6411 O O . ILE A 1 793 ? -10.266 24.797 14.75 1 92.5 793 ILE A O 1
ATOM 6415 N N . THR A 1 794 ? -10.039 26.703 15.898 1 88.81 794 THR A N 1
ATOM 6416 C CA . THR A 1 794 ? -8.977 27.234 15.055 1 88.81 794 THR A CA 1
ATOM 6417 C C . THR A 1 794 ? -7.879 27.875 15.898 1 88.81 794 THR A C 1
ATOM 6419 O O . THR A 1 794 ? -8.125 28.297 17.031 1 88.81 794 THR A O 1
ATOM 6422 N N . VAL A 1 795 ? -6.75 27.938 15.328 1 87.44 795 VAL A N 1
ATOM 6423 C CA . VAL A 1 795 ? -5.633 28.547 16.031 1 87.44 795 VAL A CA 1
ATOM 6424 C C . VAL A 1 795 ? -5.906 30.031 16.25 1 87.44 795 VAL A C 1
ATOM 6426 O O . VAL A 1 795 ? -5.516 30.594 17.266 1 87.44 795 VAL A O 1
ATOM 6429 N N . THR A 1 796 ? -6.609 30.641 15.367 1 84.69 796 THR A N 1
ATOM 6430 C CA . THR A 1 796 ? -6.938 32.062 15.469 1 84.69 796 THR A CA 1
ATOM 6431 C C . THR A 1 796 ? -7.855 32.312 16.656 1 84.69 796 THR A C 1
ATOM 6433 O O . THR A 1 796 ? -7.648 33.281 17.406 1 84.69 796 THR A O 1
ATOM 6436 N N . GLN A 1 797 ? -8.836 31.562 16.766 1 87.25 797 GLN A N 1
ATOM 6437 C CA . GLN A 1 797 ? -9.766 31.734 17.875 1 87.25 797 GLN A CA 1
ATOM 6438 C C . GLN A 1 797 ? -9.109 31.375 19.203 1 87.25 797 GLN A C 1
ATOM 6440 O O . GLN A 1 797 ? -9.414 31.969 20.25 1 87.25 797 GLN A O 1
ATOM 6445 N N . TYR A 1 798 ? -8.18 30.469 19.172 1 89.88 798 TYR A N 1
ATOM 6446 C CA . TYR A 1 798 ? -7.434 30.125 20.375 1 89.88 798 TYR A CA 1
ATOM 6447 C C . TYR A 1 798 ? -6.535 31.281 20.812 1 89.88 798 TYR A C 1
ATOM 6449 O O . TYR A 1 798 ? -6.516 31.656 21.984 1 89.88 798 TYR A O 1
ATOM 6457 N N . TYR A 1 799 ? -5.895 31.812 19.844 1 84.75 799 TYR A N 1
ATOM 6458 C CA . TYR A 1 799 ? -4.941 32.875 20.125 1 84.75 799 TYR A CA 1
ATOM 6459 C C . TYR A 1 799 ? -5.656 34.156 20.578 1 84.75 799 TYR A C 1
ATOM 6461 O O . TYR A 1 799 ? -5.172 34.844 21.469 1 84.75 799 TYR A O 1
ATOM 6469 N N . PHE B 1 1 ? -16.078 4.047 -36.75 1 81.25 1 PHE B N 1
ATOM 6470 C CA . PHE B 1 1 ? -15.305 4.188 -35.531 1 81.25 1 PHE B CA 1
ATOM 6471 C C . PHE B 1 1 ? -16.047 5.059 -34.531 1 81.25 1 PHE B C 1
ATOM 6473 O O . PHE B 1 1 ? -15.453 5.496 -33.531 1 81.25 1 PHE B O 1
ATOM 6480 N N . GLY B 1 2 ? -17.312 5.469 -34.938 1 79.62 2 GLY B N 1
ATOM 6481 C CA . GLY B 1 2 ? -18.094 6.227 -33.969 1 79.62 2 GLY B CA 1
ATOM 6482 C C . GLY B 1 2 ? -18.109 5.605 -32.594 1 79.62 2 GLY B C 1
ATOM 6483 O O . GLY B 1 2 ? -18.266 4.391 -32.438 1 79.62 2 GLY B O 1
ATOM 6484 N N . PRO B 1 3 ? -17.844 6.5 -31.594 1 91.31 3 PRO B N 1
ATOM 6485 C CA . PRO B 1 3 ? -17.906 7.961 -31.484 1 91.31 3 PRO B CA 1
ATOM 6486 C C . PRO B 1 3 ? -16.562 8.633 -31.734 1 91.31 3 PRO B C 1
ATOM 6488 O O . PRO B 1 3 ? -16.469 9.859 -31.766 1 91.31 3 PRO B O 1
ATOM 6491 N N . PHE B 1 4 ? -15.625 7.914 -32.094 1 94 4 PHE B N 1
ATOM 6492 C CA . PHE B 1 4 ? -14.297 8.477 -32.344 1 94 4 PHE B CA 1
ATOM 6493 C C . PHE B 1 4 ? -14.133 8.805 -33.812 1 94 4 PHE B C 1
ATOM 6495 O O . PHE B 1 4 ? -14.82 8.234 -34.656 1 94 4 PHE B O 1
ATOM 6502 N N . GLU B 1 5 ? -13.297 9.719 -34.094 1 93.06 5 GLU B N 1
ATOM 6503 C CA . GLU B 1 5 ? -13.102 10.172 -35.469 1 93.06 5 GLU B CA 1
ATOM 6504 C C . GLU B 1 5 ? -12.469 9.094 -36.344 1 93.06 5 GLU B C 1
ATOM 6506 O O . GLU B 1 5 ? -12.82 8.938 -37.5 1 93.06 5 GLU B O 1
ATOM 6511 N N . ASP B 1 6 ? -11.477 8.477 -35.844 1 93.06 6 ASP B N 1
ATOM 6512 C CA . ASP B 1 6 ? -10.781 7.418 -36.562 1 93.06 6 ASP B CA 1
ATOM 6513 C C . ASP B 1 6 ? -10.148 6.414 -35.594 1 93.06 6 ASP B C 1
ATOM 6515 O O . ASP B 1 6 ? -10.328 6.512 -34.375 1 93.06 6 ASP B O 1
ATOM 6519 N N . LEU B 1 7 ? -9.516 5.438 -36.156 1 92.62 7 LEU B N 1
ATOM 6520 C CA . LEU B 1 7 ? -8.891 4.383 -35.375 1 92.62 7 LEU B CA 1
ATOM 6521 C C . LEU B 1 7 ? -7.77 4.949 -34.5 1 92.62 7 LEU B C 1
ATOM 6523 O O . LEU B 1 7 ? -7.57 4.508 -33.375 1 92.62 7 LEU B O 1
ATOM 6527 N N . ASP B 1 8 ? -7.113 5.953 -35.031 1 93.56 8 ASP B N 1
ATOM 6528 C CA . ASP B 1 8 ? -6 6.562 -34.312 1 93.56 8 ASP B CA 1
ATOM 6529 C C . ASP B 1 8 ? -6.473 7.223 -33.031 1 93.56 8 ASP B C 1
ATOM 6531 O O . ASP B 1 8 ? -5.824 7.102 -31.984 1 93.56 8 ASP B O 1
ATOM 6535 N N . GLU B 1 9 ? -7.555 7.828 -33.188 1 94.62 9 GLU B N 1
ATOM 6536 C CA . GLU B 1 9 ? -8.125 8.492 -32.031 1 94.62 9 GLU B CA 1
ATOM 6537 C C . GLU B 1 9 ? -8.609 7.477 -31 1 94.62 9 GLU B C 1
ATOM 6539 O O . GLU B 1 9 ? -8.453 7.684 -29.781 1 94.62 9 GLU B O 1
ATOM 6544 N N . PHE B 1 10 ? -9.227 6.406 -31.547 1 94.44 10 PHE B N 1
ATOM 6545 C CA . PHE B 1 10 ? -9.703 5.363 -30.641 1 94.44 10 PHE B CA 1
ATOM 6546 C C . PHE B 1 10 ? -8.547 4.75 -29.859 1 94.44 10 PHE B C 1
ATOM 6548 O O . PHE B 1 10 ? -8.648 4.539 -28.656 1 94.44 10 PHE B O 1
ATOM 6555 N N . GLU B 1 11 ? -7.445 4.496 -30.453 1 94.75 11 GLU B N 1
ATOM 6556 C CA . GLU B 1 11 ? -6.285 3.887 -29.812 1 94.75 11 GLU B CA 1
ATOM 6557 C C . GLU B 1 11 ? -5.68 4.816 -28.766 1 94.75 11 GLU B C 1
ATOM 6559 O O . GLU B 1 11 ? -5.164 4.359 -27.734 1 94.75 11 GLU B O 1
ATOM 6564 N N . LEU B 1 12 ? -5.742 6.09 -29.047 1 95.62 12 LEU B N 1
ATOM 6565 C CA . LEU B 1 12 ? -5.301 7.055 -28.047 1 95.62 12 LEU B CA 1
ATOM 6566 C C . LEU B 1 12 ? -6.176 6.988 -26.797 1 95.62 12 LEU B C 1
ATOM 6568 O O . LEU B 1 12 ? -5.668 7 -25.672 1 95.62 12 LEU B O 1
ATOM 6572 N N . ALA B 1 13 ? -7.473 6.93 -27.016 1 95 13 ALA B N 1
ATOM 6573 C CA . ALA B 1 13 ? -8.406 6.832 -25.891 1 95 13 ALA B CA 1
ATOM 6574 C C . ALA B 1 13 ? -8.188 5.543 -25.109 1 95 13 ALA B C 1
ATOM 6576 O O . ALA B 1 13 ? -8.258 5.543 -23.875 1 95 13 ALA B O 1
ATOM 6577 N N . GLU B 1 14 ? -7.965 4.504 -25.844 1 93.69 14 GLU B N 1
ATOM 6578 C CA . GLU B 1 14 ? -7.707 3.199 -25.25 1 93.69 14 GLU B CA 1
ATOM 6579 C C . GLU B 1 14 ? -6.473 3.236 -24.359 1 93.69 14 GLU B C 1
ATOM 6581 O O . GLU B 1 14 ? -6.418 2.553 -23.328 1 93.69 14 GLU B O 1
ATOM 6586 N N . TRP B 1 15 ? -5.484 4.016 -24.719 1 93.56 15 TRP B N 1
ATOM 6587 C CA . TRP B 1 15 ? -4.258 4.148 -23.953 1 93.56 15 TRP B CA 1
ATOM 6588 C C . TRP B 1 15 ? -4.465 5.062 -22.75 1 93.56 15 TRP B C 1
ATOM 6590 O O . TRP B 1 15 ? -3.965 4.785 -21.656 1 93.56 15 TRP B O 1
ATOM 6600 N N . LEU B 1 16 ? -5.207 6.164 -22.859 1 94 16 LEU B N 1
ATOM 6601 C CA . LEU B 1 16 ? -5.375 7.199 -21.844 1 94 16 LEU B CA 1
ATOM 6602 C C . LEU B 1 16 ? -6.191 6.676 -20.656 1 94 16 LEU B C 1
ATOM 6604 O O . LEU B 1 16 ? -5.848 6.93 -19.5 1 94 16 LEU B O 1
ATOM 6608 N N . LEU B 1 17 ? -7.168 5.973 -20.875 1 90.38 17 LEU B N 1
ATOM 6609 C CA . LEU B 1 17 ? -8.172 5.633 -19.875 1 90.38 17 LEU B CA 1
ATOM 6610 C C . LEU B 1 17 ? -7.562 4.801 -18.75 1 90.38 17 LEU B C 1
ATOM 6612 O O . LEU B 1 17 ? -7.711 5.133 -17.578 1 90.38 17 LEU B O 1
ATOM 6616 N N . PRO B 1 18 ? -6.855 3.707 -19.078 1 85.19 18 PRO B N 1
ATOM 6617 C CA . PRO B 1 18 ? -6.328 2.871 -18 1 85.19 18 PRO B CA 1
ATOM 6618 C C . PRO B 1 18 ? -5.012 3.4 -17.438 1 85.19 18 PRO B C 1
ATOM 6620 O O . PRO B 1 18 ? -4.637 3.062 -16.312 1 85.19 18 PRO B O 1
ATOM 6623 N N . ASN B 1 19 ? -4.293 4.242 -18.188 1 85.31 19 ASN B N 1
ATOM 6624 C CA . ASN B 1 19 ? -2.91 4.531 -17.812 1 85.31 19 ASN B CA 1
ATOM 6625 C C . ASN B 1 19 ? -2.777 5.895 -17.156 1 85.31 19 ASN B C 1
ATOM 6627 O O . ASN B 1 19 ? -1.791 6.164 -16.469 1 85.31 19 ASN B O 1
ATOM 6631 N N . VAL B 1 20 ? -3.76 6.77 -17.469 1 89 20 VAL B N 1
ATOM 6632 C CA . VAL B 1 20 ? -3.615 8.133 -16.969 1 89 20 VAL B CA 1
ATOM 6633 C C . VAL B 1 20 ? -4.848 8.516 -16.156 1 89 20 VAL B C 1
ATOM 6635 O O . VAL B 1 20 ? -5.973 8.18 -16.516 1 89 20 VAL B O 1
ATOM 6638 N N . GLY B 1 21 ? -4.664 9.164 -15.039 1 84.56 21 GLY B N 1
ATOM 6639 C CA . GLY B 1 21 ? -5.766 9.664 -14.227 1 84.56 21 GLY B CA 1
ATOM 6640 C C . GLY B 1 21 ? -6.547 10.781 -14.891 1 84.56 21 GLY B C 1
ATOM 6641 O O . GLY B 1 21 ? -6.07 11.391 -15.852 1 84.56 21 GLY B O 1
ATOM 6642 N N . GLN B 1 22 ? -7.688 11.125 -14.344 1 85.31 22 GLN B N 1
ATOM 6643 C CA . GLN B 1 22 ? -8.602 12.086 -14.953 1 85.31 22 GLN B CA 1
ATOM 6644 C C . GLN B 1 22 ? -7.98 13.484 -14.992 1 85.31 22 GLN B C 1
ATOM 6646 O O . GLN B 1 22 ? -8.016 14.156 -16.031 1 85.31 22 GLN B O 1
ATOM 6651 N N . GLY B 1 23 ? -7.477 13.852 -13.852 1 85.5 23 GLY B N 1
ATOM 6652 C CA . GLY B 1 23 ? -6.855 15.164 -13.805 1 85.5 23 GLY B CA 1
ATOM 6653 C C . GLY B 1 23 ? -5.668 15.297 -14.742 1 85.5 23 GLY B C 1
ATOM 6654 O O . GLY B 1 23 ? -5.516 16.312 -15.414 1 85.5 23 GLY B O 1
ATOM 6655 N N . LYS B 1 24 ? -4.871 14.312 -14.867 1 90.5 24 LYS B N 1
ATOM 6656 C CA . LYS B 1 24 ? -3.676 14.328 -15.703 1 90.5 24 LYS B CA 1
ATOM 6657 C C . LYS B 1 24 ? -4.039 14.219 -17.188 1 90.5 24 LYS B C 1
ATOM 6659 O O . LYS B 1 24 ? -3.322 14.734 -18.047 1 90.5 24 LYS B O 1
ATOM 6664 N N . THR B 1 25 ? -5.164 13.531 -17.438 1 93.38 25 THR B N 1
ATOM 6665 C CA . THR B 1 25 ? -5.656 13.484 -18.797 1 93.38 25 THR B CA 1
ATOM 6666 C C . THR B 1 25 ? -6.078 14.875 -19.266 1 93.38 25 THR B C 1
ATOM 6668 O O . THR B 1 25 ? -5.812 15.258 -20.406 1 93.38 25 THR B O 1
ATOM 6671 N N . ASP B 1 26 ? -6.719 15.609 -18.375 1 93.62 26 ASP B N 1
ATOM 6672 C CA . ASP B 1 26 ? -7.113 16.969 -18.703 1 93.62 26 ASP B CA 1
ATOM 6673 C C . ASP B 1 26 ? -5.891 17.844 -18.969 1 93.62 26 ASP B C 1
ATOM 6675 O O . ASP B 1 26 ? -5.891 18.672 -19.891 1 93.62 26 ASP B O 1
ATOM 6679 N N . GLU B 1 27 ? -4.855 17.641 -18.141 1 92.81 27 GLU B N 1
ATOM 6680 C CA . GLU B 1 27 ? -3.615 18.391 -18.344 1 92.81 27 GLU B CA 1
ATOM 6681 C C . GLU B 1 27 ? -2.98 18.047 -19.688 1 92.81 27 GLU B C 1
ATOM 6683 O O . GLU B 1 27 ? -2.477 18.922 -20.391 1 92.81 27 GLU B O 1
ATOM 6688 N N . TYR B 1 28 ? -2.953 16.766 -20.094 1 94.75 28 TYR B N 1
ATOM 6689 C CA . TYR B 1 28 ? -2.418 16.281 -21.359 1 94.75 28 TYR B CA 1
ATOM 6690 C C . TYR B 1 28 ? -3.16 16.906 -22.531 1 94.75 28 TYR B C 1
ATOM 6692 O O . TYR B 1 28 ? -2.543 17.328 -23.516 1 94.75 28 TYR B O 1
ATOM 6700 N N . LEU B 1 29 ? -4.477 17.016 -22.375 1 95.31 29 LEU B N 1
ATOM 6701 C CA . LEU B 1 29 ? -5.305 17.5 -23.469 1 95.31 29 LEU B CA 1
ATOM 6702 C C . LEU B 1 29 ? -5.172 19.016 -23.625 1 95.31 29 LEU B C 1
ATOM 6704 O O . LEU B 1 29 ? -5.477 19.562 -24.688 1 95.31 29 LEU B O 1
ATOM 6708 N N . LYS B 1 30 ? -4.738 19.672 -22.547 1 94 30 LYS B N 1
ATOM 6709 C CA . LYS B 1 30 ? -4.574 21.125 -22.578 1 94 30 LYS B CA 1
ATOM 6710 C C . LYS B 1 30 ? -3.18 21.5 -23.062 1 94 30 LYS B C 1
ATOM 6712 O O . LYS B 1 30 ? -2.918 22.672 -23.359 1 94 30 LYS B O 1
ATOM 6717 N N . LEU B 1 31 ? -2.307 20.531 -23.172 1 94.88 31 LEU B N 1
ATOM 6718 C CA . LEU B 1 31 ? -0.969 20.812 -23.688 1 94.88 31 LEU B CA 1
ATOM 6719 C C . LEU B 1 31 ? -1.032 21.391 -25.094 1 94.88 31 LEU B C 1
ATOM 6721 O O . LEU B 1 31 ? -1.816 20.938 -25.922 1 94.88 31 LEU B O 1
ATOM 6725 N N . PRO B 1 32 ? -0.25 22.375 -25.359 1 93.5 32 PRO B N 1
ATOM 6726 C CA . PRO B 1 32 ? -0.26 22.984 -26.688 1 93.5 32 PRO B CA 1
ATOM 6727 C C . PRO B 1 32 ? 0.05 21.984 -27.797 1 93.5 32 PRO B C 1
ATOM 6729 O O . PRO B 1 32 ? -0.572 22.016 -28.859 1 93.5 32 PRO B O 1
ATOM 6732 N N . ILE B 1 33 ? 0.943 21.062 -27.594 1 93.81 33 ILE B N 1
ATOM 6733 C CA . ILE B 1 33 ? 1.317 20.078 -28.625 1 93.81 33 ILE B CA 1
ATOM 6734 C C . ILE B 1 33 ? 0.128 19.172 -28.938 1 93.81 33 ILE B C 1
ATOM 6736 O O . ILE B 1 33 ? -0.059 18.766 -30.078 1 93.81 33 ILE B O 1
ATOM 6740 N N . THR B 1 34 ? -0.689 18.828 -27.953 1 94.38 34 THR B N 1
ATOM 6741 C CA . THR B 1 34 ? -1.857 17.969 -28.125 1 94.38 34 THR B CA 1
ATOM 6742 C C . THR B 1 34 ? -2.969 18.734 -28.859 1 94.38 34 THR B C 1
ATOM 6744 O O . THR B 1 34 ? -3.654 18.156 -29.719 1 94.38 34 THR B O 1
ATOM 6747 N N . GLN B 1 35 ? -3.082 20 -28.531 1 93.44 35 GLN B N 1
ATOM 6748 C CA . GLN B 1 35 ? -4.141 20.797 -29.141 1 93.44 35 GLN B CA 1
ATOM 6749 C C . GLN B 1 35 ? -3.809 21.156 -30.578 1 93.44 35 GLN B C 1
ATOM 6751 O O . GLN B 1 35 ? -4.68 21.109 -31.453 1 93.44 35 GLN B O 1
ATOM 6756 N N . LYS B 1 36 ? -2.584 21.406 -30.859 1 92.31 36 LYS B N 1
ATOM 6757 C CA . LYS B 1 36 ? -2.182 21.922 -32.156 1 92.31 36 LYS B CA 1
ATOM 6758 C C . LYS B 1 36 ? -1.821 20.797 -33.125 1 92.31 36 LYS B C 1
ATOM 6760 O O . LYS B 1 36 ? -2.152 20.859 -34.312 1 92.31 36 LYS B O 1
ATOM 6765 N N . ARG B 1 37 ? -1.167 19.797 -32.625 1 92.38 37 ARG B N 1
ATOM 6766 C CA . ARG B 1 37 ? -0.632 18.766 -33.531 1 92.38 37 ARG B CA 1
ATOM 6767 C C . ARG B 1 37 ? -1.502 17.516 -33.5 1 92.38 37 ARG B C 1
ATOM 6769 O O . ARG B 1 37 ? -2.062 17.109 -34.5 1 92.38 37 ARG B O 1
ATOM 6776 N N . CYS B 1 38 ? -1.663 16.922 -32.344 1 93 38 CYS B N 1
ATOM 6777 C CA . CYS B 1 38 ? -2.482 15.727 -32.25 1 93 38 CYS B CA 1
ATOM 6778 C C . CYS B 1 38 ? -3.941 16.031 -32.562 1 93 38 CYS B C 1
ATOM 6780 O O . CYS B 1 38 ? -4.59 15.281 -33.281 1 93 38 CYS B O 1
ATOM 6782 N N . ALA B 1 39 ? -4.543 17.031 -32.031 1 91.69 39 ALA B N 1
ATOM 6783 C CA . ALA B 1 39 ? -5.867 17.609 -32.25 1 91.69 39 ALA B CA 1
ATOM 6784 C C . ALA B 1 39 ? -6.949 16.547 -32.188 1 91.69 39 ALA B C 1
ATOM 6786 O O . ALA B 1 39 ? -7.715 16.359 -33.125 1 91.69 39 ALA B O 1
ATOM 6787 N N . PRO B 1 40 ? -7.02 15.852 -31.094 1 93.31 40 PRO B N 1
ATOM 6788 C CA . PRO B 1 40 ? -8.133 14.906 -30.953 1 93.31 40 PRO B CA 1
ATOM 6789 C C . PRO B 1 40 ? -9.492 15.594 -30.938 1 93.31 40 PRO B C 1
ATOM 6791 O O . PRO B 1 40 ? -9.586 16.797 -30.656 1 93.31 40 PRO B O 1
ATOM 6794 N N . SER B 1 41 ? -10.531 14.867 -31.312 1 94.12 41 SER B N 1
ATOM 6795 C CA . SER B 1 41 ? -11.883 15.43 -31.391 1 94.12 41 SER B CA 1
ATOM 6796 C C . SER B 1 41 ? -12.438 15.734 -30.016 1 94.12 41 SER B C 1
ATOM 6798 O O . SER B 1 41 ? -13.414 16.484 -29.875 1 94.12 41 SER B O 1
ATOM 6800 N N . PHE B 1 42 ? -11.875 15.102 -28.953 1 94.56 42 PHE B N 1
ATOM 6801 C CA . PHE B 1 42 ? -12.258 15.422 -27.578 1 94.56 42 PHE B CA 1
ATOM 6802 C C . PHE B 1 42 ? -11.258 16.375 -26.953 1 94.56 42 PHE B C 1
ATOM 6804 O O . PHE B 1 42 ? -10.055 16.125 -26.938 1 94.56 42 PHE B O 1
ATOM 6811 N N . LYS B 1 43 ? -11.688 17.438 -26.359 1 93.12 43 LYS B N 1
ATOM 6812 C CA . LYS B 1 43 ? -10.828 18.5 -25.859 1 93.12 43 LYS B CA 1
ATOM 6813 C C . LYS B 1 43 ? -10.641 18.406 -24.344 1 93.12 43 LYS B C 1
ATOM 6815 O O . LYS B 1 43 ? -9.672 18.953 -23.797 1 93.12 43 LYS B O 1
ATOM 6820 N N . THR B 1 44 ? -11.617 17.844 -23.734 1 93.75 44 THR B N 1
ATOM 6821 C CA . THR B 1 44 ? -11.547 17.656 -22.281 1 93.75 44 THR B CA 1
ATOM 6822 C C . THR B 1 44 ? -11.766 16.188 -21.922 1 93.75 44 THR B C 1
ATOM 6824 O O . THR B 1 44 ? -12.219 15.398 -22.766 1 93.75 44 THR B O 1
ATOM 6827 N N . ASN B 1 45 ? -11.305 15.875 -20.766 1 93.19 45 ASN B N 1
ATOM 6828 C CA . ASN B 1 45 ? -11.555 14.516 -20.297 1 93.19 45 ASN B CA 1
ATOM 6829 C C . ASN B 1 45 ? -13.047 14.195 -20.266 1 93.19 45 ASN B C 1
ATOM 6831 O O . ASN B 1 45 ? -13.445 13.062 -20.5 1 93.19 45 ASN B O 1
ATOM 6835 N N . LYS B 1 46 ? -13.852 15.227 -19.938 1 92.5 46 LYS B N 1
ATOM 6836 C CA . LYS B 1 46 ? -15.305 15.039 -19.922 1 92.5 46 LYS B CA 1
ATOM 6837 C C . LYS B 1 46 ? -15.82 14.641 -21.297 1 92.5 46 LYS B C 1
ATOM 6839 O O . LYS B 1 46 ? -16.672 13.758 -21.422 1 92.5 46 LYS B O 1
ATOM 6844 N N . ASP B 1 47 ? -15.273 15.289 -22.312 1 93.88 47 ASP B N 1
ATOM 6845 C CA . ASP B 1 47 ? -15.656 14.953 -23.672 1 93.88 47 ASP B CA 1
ATOM 6846 C C . ASP B 1 47 ? -15.242 13.531 -24.031 1 93.88 47 ASP B C 1
ATOM 6848 O O . ASP B 1 47 ? -15.984 12.82 -24.719 1 93.88 47 ASP B O 1
ATOM 6852 N N . LEU B 1 48 ? -14.078 13.18 -23.656 1 94.81 48 LEU B N 1
ATOM 6853 C CA . LEU B 1 48 ? -13.578 11.828 -23.891 1 94.81 48 LEU B CA 1
ATOM 6854 C C . LEU B 1 48 ? -14.484 10.797 -23.234 1 94.81 48 LEU B C 1
ATOM 6856 O O . LEU B 1 48 ? -14.875 9.812 -23.875 1 94.81 48 LEU B O 1
ATOM 6860 N N . LEU B 1 49 ? -14.844 11.008 -21.969 1 94.19 49 LEU B N 1
ATOM 6861 C CA . LEU B 1 49 ? -15.672 10.062 -21.234 1 94.19 49 LEU B CA 1
ATOM 6862 C C . LEU B 1 49 ? -17.062 9.984 -21.828 1 94.19 49 LEU B C 1
ATOM 6864 O O . LEU B 1 49 ? -17.688 8.914 -21.812 1 94.19 49 LEU B O 1
ATOM 6868 N N . LYS B 1 50 ? -17.562 11.094 -22.328 1 93.75 50 LYS B N 1
ATOM 6869 C CA . LYS B 1 50 ? -18.859 11.086 -23.016 1 93.75 50 LYS B CA 1
ATOM 6870 C C . LYS B 1 50 ? -18.828 10.18 -24.234 1 93.75 50 LYS B C 1
ATOM 6872 O O . LYS B 1 50 ? -19.797 9.469 -24.516 1 93.75 50 LYS B O 1
ATOM 6877 N N . LYS B 1 51 ? -17.797 10.211 -24.953 1 94.5 51 LYS B N 1
ATOM 6878 C CA . LYS B 1 51 ? -17.641 9.336 -26.125 1 94.5 51 LYS B CA 1
ATOM 6879 C C . LYS B 1 51 ? -17.578 7.871 -25.688 1 94.5 51 LYS B C 1
ATOM 6881 O O . LYS B 1 51 ? -18.172 7.008 -26.344 1 94.5 51 LYS B O 1
ATOM 6886 N N . VAL B 1 52 ? -16.875 7.602 -24.641 1 93.69 52 VAL B N 1
ATOM 6887 C CA . VAL B 1 52 ? -16.75 6.238 -24.141 1 93.69 52 VAL B CA 1
ATOM 6888 C C . VAL B 1 52 ? -18.125 5.742 -23.672 1 93.69 52 VAL B C 1
ATOM 6890 O O . VAL B 1 52 ? -18.484 4.59 -23.906 1 93.69 52 VAL B O 1
ATOM 6893 N N . ASP B 1 53 ? -18.859 6.641 -23 1 91.88 53 ASP B N 1
ATOM 6894 C CA . ASP B 1 53 ? -20.172 6.285 -22.469 1 91.88 53 ASP B CA 1
ATOM 6895 C C . ASP B 1 53 ? -21.172 5.996 -23.594 1 91.88 53 ASP B C 1
ATOM 6897 O O . ASP B 1 53 ? -22.188 5.328 -23.375 1 91.88 53 ASP B O 1
ATOM 6901 N N . SER B 1 54 ? -20.844 6.426 -24.75 1 92.06 54 SER B N 1
ATOM 6902 C CA . SER B 1 54 ? -21.734 6.219 -25.875 1 92.06 54 SER B CA 1
ATOM 6903 C C . SER B 1 54 ? -21.484 4.871 -26.547 1 92.06 54 SER B C 1
ATOM 6905 O O . SER B 1 54 ? -22.281 4.426 -27.375 1 92.06 54 SER B O 1
ATOM 6907 N N . LEU B 1 55 ? -20.469 4.211 -26.156 1 91.31 55 LEU B N 1
ATOM 6908 C CA . LEU B 1 55 ? -20.172 2.887 -26.688 1 91.31 55 LEU B CA 1
ATOM 6909 C C . LEU B 1 55 ? -21.172 1.857 -26.156 1 91.31 55 LEU B C 1
ATOM 6911 O O . LEU B 1 55 ? -21.609 1.95 -25 1 91.31 55 LEU B O 1
ATOM 6915 N N . PRO B 1 56 ? -21.531 0.962 -26.922 1 81.62 56 PRO B N 1
ATOM 6916 C CA . PRO B 1 56 ? -22.484 -0.06 -26.484 1 81.62 56 PRO B CA 1
ATOM 6917 C C . PRO B 1 56 ? -21.891 -0.985 -25.422 1 81.62 56 PRO B C 1
ATOM 6919 O O . PRO B 1 56 ? -20.719 -1.331 -25.484 1 81.62 56 PRO B O 1
ATOM 6922 N N . THR B 1 57 ? -22.703 -1.244 -24.312 1 75.12 57 THR B N 1
ATOM 6923 C CA . THR B 1 57 ? -22.297 -2.178 -23.266 1 75.12 57 THR B CA 1
ATOM 6924 C C . THR B 1 57 ? -23.172 -3.426 -23.281 1 75.12 57 THR B C 1
ATOM 6926 O O . THR B 1 57 ? -24.359 -3.354 -23.625 1 75.12 57 THR B O 1
ATOM 6929 N N . GLN B 1 58 ? -22.594 -4.66 -23.203 1 67.19 58 GLN B N 1
ATOM 6930 C CA . GLN B 1 58 ? -23.422 -5.863 -23.234 1 67.19 58 GLN B CA 1
ATOM 6931 C C . GLN B 1 58 ? -23.5 -6.508 -21.859 1 67.19 58 GLN B C 1
ATOM 6933 O O . GLN B 1 58 ? -24.375 -7.344 -21.609 1 67.19 58 GLN B O 1
ATOM 6938 N N . SER B 1 59 ? -22.578 -6.285 -20.922 1 67.12 59 SER B N 1
ATOM 6939 C CA . SER B 1 59 ? -22.547 -7.059 -19.688 1 67.12 59 SER B CA 1
ATOM 6940 C C . SER B 1 59 ? -23.625 -6.598 -18.719 1 67.12 59 SER B C 1
ATOM 6942 O O . SER B 1 59 ? -23.531 -6.855 -17.516 1 67.12 59 SER B O 1
ATOM 6944 N N . GLY B 1 60 ? -24.719 -6.215 -19.156 1 76.75 60 GLY B N 1
ATOM 6945 C CA . GLY B 1 60 ? -25.812 -5.828 -18.281 1 76.75 60 GLY B CA 1
ATOM 6946 C C . GLY B 1 60 ? -25.547 -4.512 -17.562 1 76.75 60 GLY B C 1
ATOM 6947 O O . GLY B 1 60 ? -24.406 -4.191 -17.234 1 76.75 60 GLY B O 1
ATOM 6948 N N . GLU B 1 61 ? -26.516 -3.83 -17.297 1 86.5 61 GLU B N 1
ATOM 6949 C CA . GLU B 1 61 ? -26.438 -2.527 -16.656 1 86.5 61 GLU B CA 1
ATOM 6950 C C . GLU B 1 61 ? -26.375 -2.674 -15.133 1 86.5 61 GLU B C 1
ATOM 6952 O O . GLU B 1 61 ? -26.953 -3.611 -14.57 1 86.5 61 GLU B O 1
ATOM 6957 N N . TRP B 1 62 ? -25.625 -1.894 -14.539 1 92 62 TRP B N 1
ATOM 6958 C CA . TRP B 1 62 ? -25.516 -1.875 -13.086 1 92 62 TRP B CA 1
ATOM 6959 C C . TRP B 1 62 ? -26.797 -1.339 -12.453 1 92 62 TRP B C 1
ATOM 6961 O O . TRP B 1 62 ? -27.406 -0.395 -12.969 1 92 62 TRP B O 1
ATOM 6971 N N . ARG B 1 63 ? -27.203 -2.047 -11.477 1 92.31 63 ARG B N 1
ATOM 6972 C CA . ARG B 1 63 ? -28.359 -1.623 -10.688 1 92.31 63 ARG B CA 1
ATOM 6973 C C . ARG B 1 63 ? -28 -1.526 -9.211 1 92.31 63 ARG B C 1
ATOM 6975 O O . ARG B 1 63 ? -27.156 -2.293 -8.719 1 92.31 63 ARG B O 1
ATOM 6982 N N . CYS B 1 64 ? -28.547 -0.541 -8.539 1 92.88 64 CYS B N 1
ATOM 6983 C CA . CYS B 1 64 ? -28.328 -0.379 -7.109 1 92.88 64 CYS B CA 1
ATOM 6984 C C . CYS B 1 64 ? -29.625 -0.613 -6.34 1 92.88 64 CYS B C 1
ATOM 6986 O O . CYS B 1 64 ? -30.609 0.108 -6.535 1 92.88 64 CYS B O 1
ATOM 6988 N N . ASP B 1 65 ? -29.656 -1.657 -5.625 1 93.12 65 ASP B N 1
ATOM 6989 C CA . ASP B 1 65 ? -30.781 -1.932 -4.738 1 93.12 65 ASP B CA 1
ATOM 6990 C C . ASP B 1 65 ? -30.469 -1.521 -3.301 1 93.12 65 ASP B C 1
ATOM 6992 O O . ASP B 1 65 ? -29.375 -1.81 -2.793 1 93.12 65 ASP B O 1
ATOM 6996 N N . ILE B 1 66 ? -31.391 -0.812 -2.697 1 91.88 66 ILE B N 1
ATOM 6997 C CA . ILE B 1 66 ? -31.219 -0.421 -1.301 1 91.88 66 ILE B CA 1
ATOM 6998 C C . ILE B 1 66 ? -31.906 -1.445 -0.396 1 91.88 66 ILE B C 1
ATOM 7000 O O . ILE B 1 66 ? -33.094 -1.696 -0.526 1 91.88 66 ILE B O 1
ATOM 7004 N N . ILE B 1 67 ? -31.109 -2.068 0.403 1 92.44 67 ILE B N 1
ATOM 7005 C CA . ILE B 1 67 ? -31.625 -3.045 1.359 1 92.44 67 ILE B CA 1
ATOM 7006 C C . ILE B 1 67 ? -31.703 -2.414 2.748 1 92.44 67 ILE B C 1
ATOM 7008 O O . ILE B 1 67 ? -30.703 -1.901 3.262 1 92.44 67 ILE B O 1
ATOM 7012 N N . THR B 1 68 ? -32.844 -2.465 3.299 1 90.56 68 THR B N 1
ATOM 7013 C CA . THR B 1 68 ? -33.062 -1.895 4.625 1 90.56 68 THR B CA 1
ATOM 7014 C C . THR B 1 68 ? -32.938 -2.965 5.703 1 90.56 68 THR B C 1
ATOM 7016 O O . THR B 1 68 ? -33.594 -4.004 5.645 1 90.56 68 THR B O 1
ATOM 7019 N N . VAL B 1 69 ? -32.062 -2.773 6.586 1 90.88 69 VAL B N 1
ATOM 7020 C CA . VAL B 1 69 ? -31.828 -3.688 7.703 1 90.88 69 VAL B CA 1
ATOM 7021 C C . VAL B 1 69 ? -32.344 -3.064 9 1 90.88 69 VAL B C 1
ATOM 7023 O O . VAL B 1 69 ? -31.891 -1.985 9.391 1 90.88 69 VAL B O 1
ATOM 7026 N N . THR B 1 70 ? -33.281 -3.77 9.57 1 90.94 70 THR B N 1
ATOM 7027 C CA . THR B 1 70 ? -33.812 -3.309 10.844 1 90.94 70 THR B CA 1
ATOM 7028 C C . THR B 1 70 ? -33.031 -3.904 12.008 1 90.94 70 THR B C 1
ATOM 7030 O O . THR B 1 70 ? -32.969 -5.125 12.156 1 90.94 70 THR B O 1
ATOM 7033 N N . GLY B 1 71 ? -32.438 -3.012 12.758 1 89.06 71 GLY B N 1
ATOM 7034 C CA . GLY B 1 71 ? -31.625 -3.471 13.867 1 89.06 71 GLY B CA 1
ATOM 7035 C C . GLY B 1 71 ? -32.438 -3.736 15.125 1 89.06 71 GLY B C 1
ATOM 7036 O O . GLY B 1 71 ? -33.656 -3.639 15.117 1 89.06 71 GLY B O 1
ATOM 7037 N N . ASP B 1 72 ? -31.766 -4.266 16.172 1 88.62 72 ASP B N 1
ATOM 7038 C CA . ASP B 1 72 ? -32.375 -4.527 17.469 1 88.62 72 ASP B CA 1
ATOM 7039 C C . ASP B 1 72 ? -32.156 -3.371 18.438 1 88.62 72 ASP B C 1
ATOM 7041 O O . ASP B 1 72 ? -32.719 -3.336 19.516 1 88.62 72 ASP B O 1
ATOM 7045 N N . LYS B 1 73 ? -31.297 -2.439 18.047 1 85.44 73 LYS B N 1
ATOM 7046 C CA . LYS B 1 73 ? -31.109 -1.242 18.859 1 85.44 73 LYS B CA 1
ATOM 7047 C C . LYS B 1 73 ? -32.25 -0.258 18.641 1 85.44 73 LYS B C 1
ATOM 7049 O O . LYS B 1 73 ? -32.781 -0.124 17.531 1 85.44 73 LYS B O 1
ATOM 7054 N N . MET B 1 74 ? -32.75 0.202 19.672 1 81.94 74 MET B N 1
ATOM 7055 C CA . MET B 1 74 ? -33.906 1.105 19.609 1 81.94 74 MET B CA 1
ATOM 7056 C C . MET B 1 74 ? -33.438 2.561 19.594 1 81.94 74 MET B C 1
ATOM 7058 O O . MET B 1 74 ? -32.469 2.912 20.266 1 81.94 74 MET B O 1
ATOM 7062 N N . THR B 1 75 ? -34.094 3.252 18.688 1 72.19 75 THR B N 1
ATOM 7063 C CA . THR B 1 75 ? -33.875 4.695 18.734 1 72.19 75 THR B CA 1
ATOM 7064 C C . THR B 1 75 ? -34.562 5.309 19.953 1 72.19 75 THR B C 1
ATOM 7066 O O . THR B 1 75 ? -35.281 4.621 20.672 1 72.19 75 THR B O 1
ATOM 7069 N N . GLU B 1 76 ? -34.25 6.582 20.281 1 56.94 76 GLU B N 1
ATOM 7070 C CA . GLU B 1 76 ? -34.844 7.27 21.438 1 56.94 76 GLU B CA 1
ATOM 7071 C C . GLU B 1 76 ? -36.375 7.25 21.359 1 56.94 76 GLU B C 1
ATOM 7073 O O . GLU B 1 76 ? -37.031 7.207 22.391 1 56.94 76 GLU B O 1
ATOM 7078 N N . GLY B 1 77 ? -36.969 7.242 20.234 1 67.44 77 GLY B N 1
ATOM 7079 C CA . GLY B 1 77 ? -38.406 7.207 20.062 1 67.44 77 GLY B CA 1
ATOM 7080 C C . GLY B 1 77 ? -39 5.805 20.141 1 67.44 77 GLY B C 1
ATOM 7081 O O . GLY B 1 77 ? -40.188 5.605 19.906 1 67.44 77 GLY B O 1
ATOM 7082 N N . GLY B 1 78 ? -38.125 4.855 20.547 1 74.38 78 GLY B N 1
ATOM 7083 C CA . GLY B 1 78 ? -38.594 3.49 20.703 1 74.38 78 GLY B CA 1
ATOM 7084 C C . GLY B 1 78 ? -38.656 2.736 19.391 1 74.38 78 GLY B C 1
ATOM 7085 O O . GLY B 1 78 ? -39.344 1.699 19.312 1 74.38 78 GLY B O 1
ATOM 7086 N N . LYS B 1 79 ? -38.25 3.389 18.312 1 81.62 79 LYS B N 1
ATOM 7087 C CA . LYS B 1 79 ? -38.25 2.701 17.031 1 81.62 79 LYS B CA 1
ATOM 7088 C C . LYS B 1 79 ? -36.875 2.053 16.781 1 81.62 79 LYS B C 1
ATOM 7090 O O . LYS B 1 79 ? -35.844 2.578 17.203 1 81.62 79 LYS B O 1
ATOM 7095 N N . PRO B 1 80 ? -37 0.809 16.156 1 87.62 80 PRO B N 1
ATOM 7096 C CA . PRO B 1 80 ? -35.719 0.134 15.859 1 87.62 80 PRO B CA 1
ATOM 7097 C C . PRO B 1 80 ? -34.844 0.922 14.891 1 87.62 80 PRO B C 1
ATOM 7099 O O . PRO B 1 80 ? -35.344 1.544 13.953 1 87.62 80 PRO B O 1
ATOM 7102 N N . MET B 1 81 ? -33.625 0.978 15.195 1 86.12 81 MET B N 1
ATOM 7103 C CA . MET B 1 81 ? -32.656 1.635 14.305 1 86.12 81 MET B CA 1
ATOM 7104 C C . MET B 1 81 ? -32.562 0.908 12.969 1 86.12 81 MET B C 1
ATOM 7106 O O . MET B 1 81 ? -32.594 -0.323 12.922 1 86.12 81 MET B O 1
ATOM 7110 N N . VAL B 1 82 ? -32.688 1.7 11.914 1 86.62 82 VAL B N 1
ATOM 7111 C CA . VAL B 1 82 ? -32.656 1.12 10.578 1 86.62 82 VAL B CA 1
ATOM 7112 C C . VAL B 1 82 ? -31.391 1.555 9.844 1 86.62 82 VAL B C 1
ATOM 7114 O O . VAL B 1 82 ? -30.938 2.689 9.992 1 86.62 82 VAL B O 1
ATOM 7117 N N . GLU B 1 83 ? -30.719 0.625 9.25 1 86.81 83 GLU B N 1
ATOM 7118 C CA . GLU B 1 83 ? -29.562 0.887 8.406 1 86.81 83 GLU B CA 1
ATOM 7119 C C . GLU B 1 83 ? -29.828 0.478 6.957 1 86.81 83 GLU B C 1
ATOM 7121 O O . GLU B 1 83 ? -30.406 -0.578 6.703 1 86.81 83 GLU B O 1
ATOM 7126 N N . GLU B 1 84 ? -29.516 1.443 6.078 1 86.94 84 GLU B N 1
ATOM 7127 C CA . GLU B 1 84 ? -29.672 1.152 4.656 1 86.94 84 GLU B CA 1
ATOM 7128 C C . GLU B 1 84 ? -28.312 0.823 4.016 1 86.94 84 GLU B C 1
ATOM 7130 O O . GLU B 1 84 ? -27.344 1.536 4.223 1 86.94 84 GLU B O 1
ATOM 7135 N N . VAL B 1 85 ? -28.328 -0.339 3.369 1 90.25 85 VAL B N 1
ATOM 7136 C CA . VAL B 1 85 ? -27.109 -0.762 2.682 1 90.25 85 VAL B CA 1
ATOM 7137 C C . VAL B 1 85 ? -27.375 -0.858 1.181 1 90.25 85 VAL B C 1
ATOM 7139 O O . VAL B 1 85 ? -28.484 -1.187 0.759 1 90.25 85 VAL B O 1
ATOM 7142 N N . GLU B 1 86 ? -26.344 -0.482 0.394 1 90.81 86 GLU B N 1
ATOM 7143 C CA . GLU B 1 86 ? -26.453 -0.513 -1.062 1 90.81 86 GLU B CA 1
ATOM 7144 C C . GLU B 1 86 ? -25.906 -1.818 -1.63 1 90.81 86 GLU B C 1
ATOM 7146 O O . GLU B 1 86 ? -24.812 -2.252 -1.258 1 90.81 86 GLU B O 1
ATOM 7151 N N . LEU B 1 87 ? -26.703 -2.49 -2.449 1 94.94 87 LEU B N 1
ATOM 7152 C CA . LEU B 1 87 ? -26.281 -3.658 -3.215 1 94.94 87 LEU B CA 1
ATOM 7153 C C . LEU B 1 87 ? -26.188 -3.326 -4.699 1 94.94 87 LEU B C 1
ATOM 7155 O O . LEU B 1 87 ? -27.203 -3.062 -5.352 1 94.94 87 LEU B O 1
ATOM 7159 N N . TRP B 1 88 ? -24.984 -3.275 -5.191 1 94.75 88 TRP B N 1
ATOM 7160 C CA . TRP B 1 88 ? -24.766 -3.057 -6.617 1 94.75 88 TRP B CA 1
ATOM 7161 C C . TRP B 1 88 ? -24.656 -4.383 -7.363 1 94.75 88 TRP B C 1
ATOM 7163 O O . TRP B 1 88 ? -23.875 -5.258 -6.988 1 94.75 88 TRP B O 1
ATOM 7173 N N . SER B 1 89 ? -25.469 -4.586 -8.336 1 95.44 89 SER B N 1
ATOM 7174 C CA . SER B 1 89 ? -25.5 -5.879 -9.008 1 95.44 89 SER B CA 1
ATOM 7175 C C . SER B 1 89 ? -25.875 -5.727 -10.477 1 95.44 89 SER B C 1
ATOM 7177 O O . SER B 1 89 ? -26.375 -4.676 -10.891 1 95.44 89 SER B O 1
ATOM 7179 N N . ARG B 1 90 ? -25.578 -6.723 -11.25 1 94.94 90 ARG B N 1
ATOM 7180 C CA . ARG B 1 90 ? -26.016 -6.914 -12.633 1 94.94 90 ARG B CA 1
ATOM 7181 C C . ARG B 1 90 ? -26.875 -8.156 -12.766 1 94.94 90 ARG B C 1
ATOM 7183 O O . ARG B 1 90 ? -26.922 -8.992 -11.859 1 94.94 90 ARG B O 1
ATOM 7190 N N . ASP B 1 91 ? -27.625 -8.156 -13.883 1 95.62 91 ASP B N 1
ATOM 7191 C CA . ASP B 1 91 ? -28.438 -9.336 -14.172 1 95.62 91 ASP B CA 1
ATOM 7192 C C . ASP B 1 91 ? -27.547 -10.539 -14.5 1 95.62 91 ASP B C 1
ATOM 7194 O O . ASP B 1 91 ? -26.828 -10.531 -15.492 1 95.62 91 ASP B O 1
ATOM 7198 N N . PRO B 1 92 ? -27.656 -11.617 -13.648 1 96.81 92 PRO B N 1
ATOM 7199 C CA . PRO B 1 92 ? -26.797 -12.773 -13.891 1 96.81 92 PRO B CA 1
ATOM 7200 C C . PRO B 1 92 ? -27.078 -13.453 -15.227 1 96.81 92 PRO B C 1
ATOM 7202 O O . PRO B 1 92 ? -26.172 -14.031 -15.836 1 96.81 92 PRO B O 1
ATOM 7205 N N . ILE B 1 93 ? -28.266 -13.398 -15.703 1 96.81 93 ILE B N 1
ATOM 7206 C CA . ILE B 1 93 ? -28.625 -14.031 -16.969 1 96.81 93 ILE B CA 1
ATOM 7207 C C . ILE B 1 93 ? -27.969 -13.297 -18.125 1 96.81 93 ILE B C 1
ATOM 7209 O O . ILE B 1 93 ? -27.469 -13.922 -19.062 1 96.81 93 ILE B O 1
ATOM 7213 N N . GLU B 1 94 ? -27.969 -11.984 -17.969 1 94.69 94 GLU B N 1
ATOM 7214 C CA . GLU B 1 94 ? -27.312 -11.188 -19.016 1 94.69 94 GLU B CA 1
ATOM 7215 C C . GLU B 1 94 ? -25.797 -11.43 -19.016 1 94.69 94 GLU B C 1
ATOM 7217 O O . GLU B 1 94 ? -25.172 -11.422 -20.078 1 94.69 94 GLU B O 1
ATOM 7222 N N . CYS B 1 95 ? -25.266 -11.617 -17.891 1 95 95 CYS B N 1
ATOM 7223 C CA . CYS B 1 95 ? -23.844 -11.922 -17.797 1 95 95 CYS B CA 1
ATOM 7224 C C . CYS B 1 95 ? -23.531 -13.258 -18.469 1 95 95 CYS B C 1
ATOM 7226 O O . CYS B 1 95 ? -22.547 -13.359 -19.219 1 95 95 CYS B O 1
ATOM 7228 N N . ILE B 1 96 ? -24.344 -14.25 -18.203 1 97.06 96 ILE B N 1
ATOM 7229 C CA . ILE B 1 96 ? -24.141 -15.578 -18.781 1 97.06 96 ILE B CA 1
ATOM 7230 C C . ILE B 1 96 ? -24.359 -15.523 -20.281 1 97.06 96 ILE B C 1
ATOM 7232 O O . ILE B 1 96 ? -23.609 -16.156 -21.047 1 97.06 96 ILE B O 1
ATOM 7236 N N . ARG B 1 97 ? -25.359 -14.742 -20.703 1 95.06 97 ARG B N 1
ATOM 7237 C CA . ARG B 1 97 ? -25.609 -14.562 -22.141 1 95.06 97 ARG B CA 1
ATOM 7238 C C . ARG B 1 97 ? -24.391 -13.961 -22.844 1 95.06 97 ARG B C 1
ATOM 7240 O O . ARG B 1 97 ? -24.047 -14.383 -23.938 1 95.06 97 ARG B O 1
ATOM 7247 N N . GLU B 1 98 ? -23.812 -13.023 -22.172 1 91.88 98 GLU B N 1
ATOM 7248 C CA . GLU B 1 98 ? -22.625 -12.391 -22.734 1 91.88 98 GLU B CA 1
ATOM 7249 C C . GLU B 1 98 ? -21.484 -13.391 -22.859 1 91.88 98 GLU B C 1
ATOM 7251 O O . GLU B 1 98 ? -20.766 -13.398 -23.859 1 91.88 98 GLU B O 1
ATOM 7256 N N . LEU B 1 99 ? -21.25 -14.234 -21.922 1 94.69 99 LEU B N 1
ATOM 7257 C CA . LEU B 1 99 ? -20.172 -15.211 -21.938 1 94.69 99 LEU B CA 1
ATOM 7258 C C . LEU B 1 99 ? -20.422 -16.281 -22.984 1 94.69 99 LEU B C 1
ATOM 7260 O O . LEU B 1 99 ? -19.531 -16.609 -23.766 1 94.69 99 LEU B O 1
ATOM 7264 N N . LEU B 1 100 ? -21.625 -16.766 -23.031 1 95.69 100 LEU B N 1
ATOM 7265 C CA . LEU B 1 100 ? -21.984 -17.844 -23.953 1 95.69 100 LEU B CA 1
ATOM 7266 C C . LEU B 1 100 ? -22.031 -17.328 -25.391 1 95.69 100 LEU B C 1
ATOM 7268 O O . LEU B 1 100 ? -21.75 -18.078 -26.328 1 95.69 100 LEU B O 1
ATOM 7272 N N . GLY B 1 101 ? -22.453 -16.109 -25.484 1 91.38 101 GLY B N 1
ATOM 7273 C CA . GLY B 1 101 ? -22.656 -15.562 -26.812 1 91.38 101 GLY B CA 1
ATOM 7274 C C . GLY B 1 101 ? -21.422 -14.859 -27.359 1 91.38 101 GLY B C 1
ATOM 7275 O O . GLY B 1 101 ? -21.422 -14.422 -28.516 1 91.38 101 GLY B O 1
ATOM 7276 N N . ASN B 1 102 ? -20.375 -14.766 -26.656 1 87.81 102 ASN B N 1
ATOM 7277 C CA . ASN B 1 102 ? -19.172 -14.062 -27.078 1 87.81 102 ASN B CA 1
ATOM 7278 C C . ASN B 1 102 ? -18.438 -14.836 -28.172 1 87.81 102 ASN B C 1
ATOM 7280 O O . ASN B 1 102 ? -17.938 -15.938 -27.938 1 87.81 102 ASN B O 1
ATOM 7284 N N . PRO B 1 103 ? -18.297 -14.297 -29.281 1 84.38 103 PRO B N 1
ATOM 7285 C CA . PRO B 1 103 ? -17.641 -15.008 -30.391 1 84.38 103 PRO B CA 1
ATOM 7286 C C . PRO B 1 103 ? -16.172 -15.273 -30.125 1 84.38 103 PRO B C 1
ATOM 7288 O O . PRO B 1 103 ? -15.586 -16.188 -30.703 1 84.38 103 PRO B O 1
ATOM 7291 N N . ALA B 1 104 ? -15.562 -14.516 -29.25 1 83 104 ALA B N 1
ATOM 7292 C CA . ALA B 1 104 ? -14.148 -14.688 -28.938 1 83 104 ALA B CA 1
ATOM 7293 C C . ALA B 1 104 ? -13.906 -16.047 -28.266 1 83 104 ALA B C 1
ATOM 7295 O O . ALA B 1 104 ? -12.789 -16.562 -28.297 1 83 104 ALA B O 1
ATOM 7296 N N . PHE B 1 105 ? -15.016 -16.641 -27.734 1 90.44 105 PHE B N 1
ATOM 7297 C CA . PHE B 1 105 ? -14.852 -17.891 -27 1 90.44 105 PHE B CA 1
ATOM 7298 C C . PHE B 1 105 ? -15.352 -19.078 -27.828 1 90.44 105 PHE B C 1
ATOM 7300 O O . PHE B 1 105 ? -15.461 -20.188 -27.312 1 90.44 105 PHE B O 1
ATOM 7307 N N . LYS B 1 106 ? -15.57 -18.859 -29.016 1 88.88 106 LYS B N 1
ATOM 7308 C CA . LYS B 1 106 ? -16.156 -19.891 -29.859 1 88.88 106 LYS B CA 1
ATOM 7309 C C . LYS B 1 106 ? -15.305 -21.156 -29.875 1 88.88 106 LYS B C 1
ATOM 7311 O O . LYS B 1 106 ? -15.82 -22.266 -29.75 1 88.88 106 LYS B O 1
ATOM 7316 N N . ASP B 1 107 ? -14.039 -20.969 -29.938 1 89.44 107 ASP B N 1
ATOM 7317 C CA . ASP B 1 107 ? -13.141 -22.094 -30.125 1 89.44 107 ASP B CA 1
ATOM 7318 C C . ASP B 1 107 ? -12.742 -22.719 -28.797 1 89.44 107 ASP B C 1
ATOM 7320 O O . ASP B 1 107 ? -12.148 -23.797 -28.766 1 89.44 107 ASP B O 1
ATOM 7324 N N . CYS B 1 108 ? -13.125 -22.156 -27.75 1 93.06 108 CYS B N 1
ATOM 7325 C CA . CYS B 1 108 ? -12.711 -22.672 -26.453 1 93.06 108 CYS B CA 1
ATOM 7326 C C . CYS B 1 108 ? -13.922 -23.016 -25.578 1 93.06 108 CYS B C 1
ATOM 7328 O O . CYS B 1 108 ? -13.82 -23.047 -24.359 1 93.06 108 CYS B O 1
ATOM 7330 N N . MET B 1 109 ? -15.031 -23.281 -26.172 1 95.38 109 MET B N 1
ATOM 7331 C CA . MET B 1 109 ? -16.266 -23.578 -25.438 1 95.38 109 MET B CA 1
ATOM 7332 C C . MET B 1 109 ? -16.797 -24.953 -25.797 1 95.38 109 MET B C 1
ATOM 7334 O O . MET B 1 109 ? -16.656 -25.406 -26.938 1 95.38 109 MET B O 1
ATOM 7338 N N . ARG B 1 110 ? -17.328 -25.625 -24.797 1 96.62 110 ARG B N 1
ATOM 7339 C CA . ARG B 1 110 ? -18.047 -26.891 -24.984 1 96.62 110 ARG B CA 1
ATOM 7340 C C . ARG B 1 110 ? -19.484 -26.766 -24.5 1 96.62 110 ARG B C 1
ATOM 7342 O O . ARG B 1 110 ? -19.781 -26 -23.594 1 96.62 110 ARG B O 1
ATOM 7349 N N . TYR B 1 111 ? -20.391 -27.547 -25.141 1 96.56 111 TYR B N 1
ATOM 7350 C CA . TYR B 1 111 ? -21.812 -27.391 -24.844 1 96.56 111 TYR B CA 1
ATOM 7351 C C . TYR B 1 111 ? -22.406 -28.703 -24.328 1 96.56 111 TYR B C 1
ATOM 7353 O O . TYR B 1 111 ? -23.609 -28.781 -24.062 1 96.56 111 TYR B O 1
ATOM 7361 N N . ALA B 1 112 ? -21.578 -29.719 -24.234 1 95.81 112 ALA B N 1
ATOM 7362 C CA . ALA B 1 112 ? -22 -31.016 -23.734 1 95.81 112 ALA B CA 1
ATOM 7363 C C . ALA B 1 112 ? -20.859 -31.703 -22.984 1 95.81 112 ALA B C 1
ATOM 7365 O O . ALA B 1 112 ? -19.688 -31.453 -23.25 1 95.81 112 ALA B O 1
ATOM 7366 N N . PRO B 1 113 ? -21.234 -32.594 -21.922 1 96.25 113 PRO B N 1
ATOM 7367 C CA . PRO B 1 113 ? -20.172 -33.344 -21.234 1 96.25 113 PRO B CA 1
ATOM 7368 C C . PRO B 1 113 ? -19.562 -34.438 -22.094 1 96.25 113 PRO B C 1
ATOM 7370 O O . PRO B 1 113 ? -20.188 -34.938 -23.031 1 96.25 113 PRO B O 1
ATOM 7373 N N . GLU B 1 114 ? -18.297 -34.719 -21.766 1 95.81 114 GLU B N 1
ATOM 7374 C CA . GLU B 1 114 ? -17.562 -35.75 -22.5 1 95.81 114 GLU B CA 1
ATOM 7375 C C . GLU B 1 114 ? -16.719 -36.594 -21.562 1 95.81 114 GLU B C 1
ATOM 7377 O O . GLU B 1 114 ? -16.172 -36.094 -20.578 1 95.81 114 GLU B O 1
ATOM 7382 N N . ARG B 1 115 ? -16.75 -37.938 -21.844 1 94.06 115 ARG B N 1
ATOM 7383 C CA . ARG B 1 115 ? -15.812 -38.812 -21.141 1 94.06 115 ARG B CA 1
ATOM 7384 C C . ARG B 1 115 ? -14.57 -39.062 -21.969 1 94.06 115 ARG B C 1
ATOM 7386 O O . ARG B 1 115 ? -14.656 -39.625 -23.062 1 94.06 115 ARG B O 1
ATOM 7393 N N . VAL B 1 116 ? -13.492 -38.688 -21.453 1 94.69 116 VAL B N 1
ATOM 7394 C CA . VAL B 1 116 ? -12.219 -38.812 -22.156 1 94.69 116 VAL B CA 1
ATOM 7395 C C . VAL B 1 116 ? -11.344 -39.844 -21.469 1 94.69 116 VAL B C 1
ATOM 7397 O O . VAL B 1 116 ? -11.289 -39.906 -20.234 1 94.69 116 VAL B O 1
ATOM 7400 N N . PHE B 1 117 ? -10.766 -40.688 -22.281 1 94.25 117 PHE B N 1
ATOM 7401 C CA . PHE B 1 117 ? -9.883 -41.719 -21.766 1 94.25 117 PHE B CA 1
ATOM 7402 C C . PHE B 1 117 ? -8.484 -41.594 -22.375 1 94.25 117 PHE B C 1
ATOM 7404 O O . PHE B 1 117 ? -8.336 -41.188 -23.516 1 94.25 117 PHE B O 1
ATOM 7411 N N . GLU B 1 118 ? -7.531 -41.781 -21.609 1 90.38 118 GLU B N 1
ATOM 7412 C CA . GLU B 1 118 ? -6.148 -41.656 -22.062 1 90.38 118 GLU B CA 1
ATOM 7413 C C . GLU B 1 118 ? -5.758 -42.844 -22.938 1 90.38 118 GLU B C 1
ATOM 7415 O O . GLU B 1 118 ? -5.012 -42.688 -23.906 1 90.38 118 GLU B O 1
ATOM 7420 N N . ASP B 1 119 ? -6.242 -44.094 -22.594 1 89.06 119 ASP B N 1
ATOM 7421 C CA . ASP B 1 119 ? -5.879 -45.312 -23.312 1 89.06 119 ASP B CA 1
ATOM 7422 C C . ASP B 1 119 ? -6.965 -45.688 -24.312 1 89.06 119 ASP B C 1
ATOM 7424 O O . ASP B 1 119 ? -8.117 -45.281 -24.172 1 89.06 119 ASP B O 1
ATOM 7428 N N . GLU B 1 120 ? -6.566 -46.469 -25.266 1 89.44 120 GLU B N 1
ATOM 7429 C CA . GLU B 1 120 ? -7.488 -46.906 -26.312 1 89.44 120 GLU B CA 1
ATOM 7430 C C . GLU B 1 120 ? -8.516 -47.906 -25.75 1 89.44 120 GLU B C 1
ATOM 7432 O O . GLU B 1 120 ? -9.641 -47.969 -26.234 1 89.44 120 GLU B O 1
ATOM 7437 N N . GLU B 1 121 ? -8.117 -48.625 -24.719 1 90.25 121 GLU B N 1
ATOM 7438 C CA . GLU B 1 121 ? -8.977 -49.625 -24.125 1 90.25 121 GLU B CA 1
ATOM 7439 C C . GLU B 1 121 ? -10.062 -49.031 -23.25 1 90.25 121 GLU B C 1
ATOM 7441 O O . GLU B 1 121 ? -11.031 -49.688 -22.891 1 90.25 121 GLU B O 1
ATOM 7446 N N . GLY B 1 122 ? -10.008 -47.719 -22.938 1 89.06 122 GLY B N 1
ATOM 7447 C CA . GLY B 1 122 ? -11.016 -47.031 -22.156 1 89.06 122 GLY B CA 1
ATOM 7448 C C . GLY B 1 122 ? -10.93 -47.344 -20.672 1 89.06 122 GLY B C 1
ATOM 7449 O O . GLY B 1 122 ? -11.945 -47.375 -19.969 1 89.06 122 GLY B O 1
ATOM 7450 N N . GLU B 1 123 ? -9.805 -47.594 -20.172 1 89.88 123 GLU B N 1
ATOM 7451 C CA . GLU B 1 123 ? -9.648 -48 -18.766 1 89.88 123 GLU B CA 1
ATOM 7452 C C . GLU B 1 123 ? -9.195 -46.812 -17.906 1 89.88 123 GLU B C 1
ATOM 7454 O O . GLU B 1 123 ? -9.539 -46.75 -16.719 1 89.88 123 GLU B O 1
ATOM 7459 N N . VAL B 1 124 ? -8.422 -45.906 -18.453 1 94.81 124 VAL B N 1
ATOM 7460 C CA . VAL B 1 124 ? -7.891 -44.781 -17.688 1 94.81 124 VAL B CA 1
ATOM 7461 C C . VAL B 1 124 ? -8.641 -43.5 -18.047 1 94.81 124 VAL B C 1
ATOM 7463 O O . VAL B 1 124 ? -8.344 -42.844 -19.062 1 94.81 124 VAL B O 1
ATOM 7466 N N . ARG B 1 125 ? -9.469 -43.094 -17.125 1 96.19 125 ARG B N 1
ATOM 7467 C CA . ARG B 1 125 ? -10.312 -41.906 -17.344 1 96.19 125 ARG B CA 1
ATOM 7468 C C . ARG B 1 125 ? -9.531 -40.625 -17.094 1 96.19 125 ARG B C 1
ATOM 7470 O O . ARG B 1 125 ? -8.672 -40.562 -16.219 1 96.19 125 ARG B O 1
ATOM 7477 N N . VAL B 1 126 ? -9.828 -39.562 -17.891 1 96 126 VAL B N 1
ATOM 7478 C CA . VAL B 1 126 ? -9.18 -38.25 -17.766 1 96 126 VAL B CA 1
ATOM 7479 C C . VAL B 1 126 ? -10.141 -37.281 -17.109 1 96 126 VAL B C 1
ATOM 7481 O O . VAL B 1 126 ? -11.328 -37.25 -17.453 1 96 126 VAL B O 1
ATOM 7484 N N . PHE B 1 127 ? -9.719 -36.5 -16.094 1 95.69 127 PHE B N 1
ATOM 7485 C CA . PHE B 1 127 ? -10.453 -35.438 -15.43 1 95.69 127 PHE B CA 1
ATOM 7486 C C . PHE B 1 127 ? -9.695 -34.125 -15.523 1 95.69 127 PHE B C 1
ATOM 7488 O O . PHE B 1 127 ? -8.703 -33.906 -14.828 1 95.69 127 PHE B O 1
ATOM 7495 N N . ASP B 1 128 ? -10.109 -33.25 -16.344 1 93.25 128 ASP B N 1
ATOM 7496 C CA . ASP B 1 128 ? -9.398 -31.984 -16.516 1 93.25 128 ASP B CA 1
ATOM 7497 C C . ASP B 1 128 ? -10.359 -30.797 -16.484 1 93.25 128 ASP B C 1
ATOM 7499 O O . ASP B 1 128 ? -10.234 -29.906 -15.641 1 93.25 128 ASP B O 1
ATOM 7503 N N . GLU B 1 129 ? -11.352 -30.797 -17.312 1 95.69 129 GLU B N 1
ATOM 7504 C CA . GLU B 1 129 ? -12.344 -29.734 -17.422 1 95.69 129 GLU B CA 1
ATOM 7505 C C . GLU B 1 129 ? -13.664 -30.141 -16.781 1 95.69 129 GLU B C 1
ATOM 7507 O O . GLU B 1 129 ? -13.867 -31.312 -16.453 1 95.69 129 GLU B O 1
ATOM 7512 N N . MET B 1 130 ? -14.484 -29.156 -16.609 1 95.81 130 MET B N 1
ATOM 7513 C CA . MET B 1 130 ? -15.797 -29.438 -16.031 1 95.81 130 MET B CA 1
ATOM 7514 C C . MET B 1 130 ? -16.578 -30.422 -16.922 1 95.81 130 MET B C 1
ATOM 7516 O O . MET B 1 130 ? -17.297 -31.281 -16.406 1 95.81 130 MET B O 1
ATOM 7520 N N . TRP B 1 131 ? -16.438 -30.281 -18.234 1 97.38 131 TRP B N 1
ATOM 7521 C CA . TRP B 1 131 ? -17.203 -31.125 -19.141 1 97.38 131 TRP B CA 1
ATOM 7522 C C . TRP B 1 131 ? -16.625 -32.531 -19.219 1 97.38 131 TRP B C 1
ATOM 7524 O O . TRP B 1 131 ? -17.234 -33.438 -19.766 1 97.38 131 TRP B O 1
ATOM 7534 N N . THR B 1 132 ? -15.383 -32.75 -18.688 1 97 132 THR B N 1
ATOM 7535 C CA . THR B 1 132 ? -14.797 -34.094 -18.672 1 97 132 THR B CA 1
ATOM 7536 C C . THR B 1 132 ? -15.031 -34.75 -17.328 1 97 132 THR B C 1
ATOM 7538 O O . THR B 1 132 ? -14.609 -35.906 -17.109 1 97 132 THR B O 1
ATOM 7541 N N . ALA B 1 133 ? -15.703 -34.094 -16.406 1 96.94 133 ALA B N 1
ATOM 7542 C CA . ALA B 1 133 ? -15.93 -34.594 -15.047 1 96.94 133 ALA B CA 1
ATOM 7543 C C . ALA B 1 133 ? -17.344 -35.156 -14.898 1 96.94 133 ALA B C 1
ATOM 7545 O O . ALA B 1 133 ? -18.141 -35.094 -15.836 1 96.94 133 ALA B O 1
ATOM 7546 N N . ASP B 1 134 ? -17.641 -35.625 -13.734 1 97.31 134 ASP B N 1
ATOM 7547 C CA . ASP B 1 134 ? -18.859 -36.406 -13.539 1 97.31 134 ASP B CA 1
ATOM 7548 C C . ASP B 1 134 ? -20.062 -35.5 -13.25 1 97.31 134 ASP B C 1
ATOM 7550 O O . ASP B 1 134 ? -21.188 -35.875 -13.562 1 97.31 134 ASP B O 1
ATOM 7554 N N . TRP B 1 135 ? -19.859 -34.406 -12.68 1 97.5 135 TRP B N 1
ATOM 7555 C CA . TRP B 1 135 ? -20.953 -33.531 -12.273 1 97.5 135 TRP B CA 1
ATOM 7556 C C . TRP B 1 135 ? -21.844 -33.156 -13.461 1 97.5 135 TRP B C 1
ATOM 7558 O O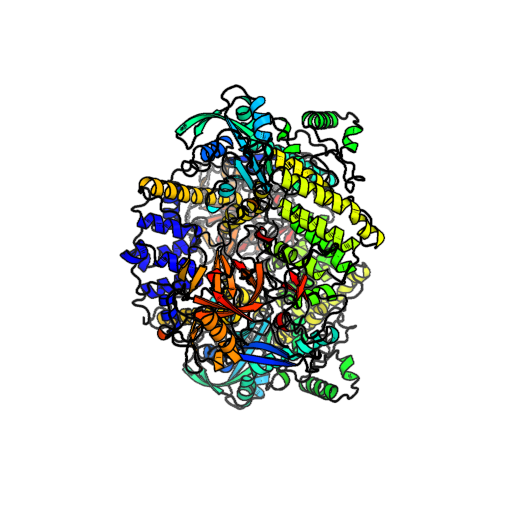 . TRP B 1 135 ? -23.062 -33.188 -13.359 1 97.5 135 TRP B O 1
ATOM 7568 N N . TRP B 1 136 ? -21.188 -32.781 -14.531 1 97.62 136 TRP B N 1
ATOM 7569 C CA . TRP B 1 136 ? -21.938 -32.375 -15.711 1 97.62 136 TRP B CA 1
ATOM 7570 C C . TRP B 1 136 ? -22.812 -33.531 -16.219 1 97.62 136 TRP B C 1
ATOM 7572 O O . TRP B 1 136 ? -23.984 -33.312 -16.531 1 97.62 136 TRP B O 1
ATOM 7582 N N . TRP B 1 137 ? -22.328 -34.75 -16.219 1 96.44 137 TRP B N 1
ATOM 7583 C CA . TRP B 1 137 ? -23.094 -35.938 -16.625 1 96.44 137 TRP B CA 1
ATOM 7584 C C . TRP B 1 137 ? -24.281 -36.156 -15.695 1 96.44 137 TRP B C 1
ATOM 7586 O O . TRP B 1 137 ? -25.406 -36.375 -16.156 1 96.44 137 TRP B O 1
ATOM 7596 N N . ASP B 1 138 ? -24.016 -36.125 -14.445 1 96.62 138 ASP B N 1
ATOM 7597 C CA . ASP B 1 138 ? -25.047 -36.375 -13.438 1 96.62 138 ASP B CA 1
ATOM 7598 C C . ASP B 1 138 ? -26.172 -35.344 -13.539 1 96.62 138 ASP B C 1
ATOM 7600 O O . ASP B 1 138 ? -27.344 -35.688 -13.398 1 96.62 138 ASP B O 1
ATOM 7604 N N . THR B 1 139 ? -25.828 -34.125 -13.742 1 96.81 139 THR B N 1
ATOM 7605 C CA . THR B 1 139 ? -26.812 -33.062 -13.805 1 96.81 139 THR B CA 1
ATOM 7606 C C . THR B 1 139 ? -27.594 -33.094 -15.117 1 96.81 139 THR B C 1
ATOM 7608 O O . THR B 1 139 ? -28.781 -32.812 -15.148 1 96.81 139 THR B O 1
ATOM 7611 N N . GLN B 1 140 ? -26.875 -33.438 -16.188 1 96.19 140 GLN B N 1
ATOM 7612 C CA . GLN B 1 140 ? -27.5 -33.562 -17.5 1 96.19 140 GLN B CA 1
ATOM 7613 C C . GLN B 1 140 ? -28.641 -34.562 -17.469 1 96.19 140 GLN B C 1
ATOM 7615 O O . GLN B 1 140 ? -29.672 -34.375 -18.109 1 96.19 140 GLN B O 1
ATOM 7620 N N . GLU B 1 141 ? -28.484 -35.562 -16.734 1 95 141 GLU B N 1
ATOM 7621 C CA . GLU B 1 141 ? -29.469 -36.656 -16.641 1 95 141 GLU B CA 1
ATOM 7622 C C . GLU B 1 141 ? -30.75 -36.188 -15.969 1 95 141 GLU B C 1
ATOM 7624 O O . GLU B 1 141 ? -31.828 -36.719 -16.203 1 95 141 GLU B O 1
ATOM 7629 N N . LYS B 1 142 ? -30.656 -35.188 -15.219 1 94.62 142 LYS B N 1
ATOM 7630 C CA . LYS B 1 142 ? -31.797 -34.688 -14.461 1 94.62 142 LYS B CA 1
ATOM 7631 C C . LYS B 1 142 ? -32.625 -33.688 -15.289 1 94.62 142 LYS B C 1
ATOM 7633 O O . LYS B 1 142 ? -33.75 -33.344 -14.914 1 94.62 142 LYS B O 1
ATOM 7638 N N . LEU B 1 143 ? -32.125 -33.312 -16.406 1 96.25 143 LEU B N 1
ATOM 7639 C CA . LEU B 1 143 ? -32.75 -32.25 -17.203 1 96.25 143 LEU B CA 1
ATOM 7640 C C . LEU B 1 143 ? -33.469 -32.844 -18.406 1 96.25 143 LEU B C 1
ATOM 7642 O O . LEU B 1 143 ? -33.219 -34 -18.781 1 96.25 143 LEU B O 1
ATOM 7646 N N . PRO B 1 144 ? -34.375 -32.125 -19.031 1 93.75 144 PRO B N 1
ATOM 7647 C CA . PRO B 1 144 ? -35.094 -32.625 -20.203 1 93.75 144 PRO B CA 1
ATOM 7648 C C . PRO B 1 144 ? -34.188 -32.812 -21.406 1 93.75 144 PRO B C 1
ATOM 7650 O O . PRO B 1 144 ? -33.094 -32.25 -21.453 1 93.75 144 PRO B O 1
ATOM 7653 N N . ASP B 1 145 ? -34.656 -33.594 -22.328 1 91.88 145 ASP B N 1
ATOM 7654 C CA . ASP B 1 145 ? -33.906 -33.875 -23.547 1 91.88 145 ASP B CA 1
ATOM 7655 C C . ASP B 1 145 ? -33.656 -32.562 -24.328 1 91.88 145 ASP B C 1
ATOM 7657 O O . ASP B 1 145 ? -34.562 -31.734 -24.453 1 91.88 145 ASP B O 1
ATOM 7661 N N . GLY B 1 146 ? -32.438 -32.406 -24.734 1 91 146 GLY B N 1
ATOM 7662 C CA . GLY B 1 146 ? -32.094 -31.219 -25.531 1 91 146 GLY B CA 1
ATOM 7663 C C . GLY B 1 146 ? -31.609 -30.062 -24.703 1 91 146 GLY B C 1
ATOM 7664 O O . GLY B 1 146 ? -31.219 -29.016 -25.25 1 91 146 GLY B O 1
ATOM 7665 N N . ALA B 1 147 ? -31.625 -30.25 -23.422 1 95.5 147 ALA B N 1
ATOM 7666 C CA . ALA B 1 147 ? -31.188 -29.188 -22.516 1 95.5 147 ALA B CA 1
ATOM 7667 C C . ALA B 1 147 ? -29.688 -29 -22.594 1 95.5 147 ALA B C 1
ATOM 7669 O O . ALA B 1 147 ? -28.938 -29.969 -22.688 1 95.5 147 ALA B O 1
ATOM 7670 N N . THR B 1 148 ? -29.234 -27.734 -22.688 1 97.31 148 THR B N 1
ATOM 7671 C CA . THR B 1 148 ? -27.828 -27.391 -22.578 1 97.31 148 THR B CA 1
ATOM 7672 C C . THR B 1 148 ? -27.531 -26.75 -21.219 1 97.31 148 THR B C 1
ATOM 7674 O O . THR B 1 148 ? -28.203 -25.812 -20.812 1 97.31 148 THR B O 1
ATOM 7677 N N . ILE B 1 149 ? -26.562 -27.266 -20.578 1 97.56 149 ILE B N 1
ATOM 7678 C CA . ILE B 1 149 ? -26.234 -26.766 -19.25 1 97.56 149 ILE B CA 1
ATOM 7679 C C . ILE B 1 149 ? -25.172 -25.672 -19.359 1 97.56 149 ILE B C 1
ATOM 7681 O O . ILE B 1 149 ? -24.219 -25.797 -20.125 1 97.56 149 ILE B O 1
ATOM 7685 N N . ALA B 1 150 ? -25.344 -24.562 -18.688 1 98.06 150 ALA B N 1
ATOM 7686 C CA . ALA B 1 150 ? -24.297 -23.594 -18.375 1 98.06 150 ALA B CA 1
ATOM 7687 C C . ALA B 1 150 ? -23.875 -23.719 -16.922 1 98.06 150 ALA B C 1
ATOM 7689 O O . ALA B 1 150 ? -24.516 -23.141 -16.031 1 98.06 150 ALA B O 1
ATOM 7690 N N . PRO B 1 151 ? -22.859 -24.516 -16.703 1 97.81 151 PRO B N 1
ATOM 7691 C CA . PRO B 1 151 ? -22.375 -24.594 -15.328 1 97.81 151 PRO B CA 1
ATOM 7692 C C . PRO B 1 151 ? -21.891 -23.25 -14.789 1 97.81 151 PRO B C 1
ATOM 7694 O O . PRO B 1 151 ? -20.828 -22.766 -15.188 1 97.81 151 PRO B O 1
ATOM 7697 N N . VAL B 1 152 ? -22.562 -22.703 -13.844 1 98.06 152 VAL B N 1
ATOM 7698 C CA . VAL B 1 152 ? -22.25 -21.391 -13.289 1 98.06 152 VAL B CA 1
ATOM 7699 C C . VAL B 1 152 ? -21.203 -21.531 -12.18 1 98.06 152 VAL B C 1
ATOM 7701 O O . VAL B 1 152 ? -21.328 -22.391 -11.305 1 98.06 152 VAL B O 1
ATOM 7704 N N . ILE B 1 153 ? -20.188 -20.781 -12.281 1 97.75 153 ILE B N 1
ATOM 7705 C CA . ILE B 1 153 ? -19.141 -20.719 -11.266 1 97.75 153 ILE B CA 1
ATOM 7706 C C . ILE B 1 153 ? -19.141 -19.344 -10.602 1 97.75 153 ILE B C 1
ATOM 7708 O O . ILE B 1 153 ? -18.984 -18.328 -11.273 1 97.75 153 ILE B O 1
ATOM 7712 N N . LEU B 1 154 ? -19.297 -19.312 -9.328 1 97.5 154 LEU B N 1
ATOM 7713 C CA . LEU B 1 154 ? -19.297 -18.062 -8.57 1 97.5 154 LEU B CA 1
ATOM 7714 C C . LEU B 1 154 ? -18.031 -17.953 -7.727 1 97.5 154 LEU B C 1
ATOM 7716 O O . LEU B 1 154 ? -17.516 -18.953 -7.238 1 97.5 154 LEU B O 1
ATOM 7720 N N . GLY B 1 155 ? -17.484 -16.812 -7.676 1 95.31 155 GLY B N 1
ATOM 7721 C CA . GLY B 1 155 ? -16.375 -16.484 -6.793 1 95.31 155 GLY B CA 1
ATOM 7722 C C . GLY B 1 155 ? -16.625 -15.273 -5.926 1 95.31 155 GLY B C 1
ATOM 7723 O O . GLY B 1 155 ? -17.109 -14.25 -6.414 1 95.31 155 GLY B O 1
ATOM 7724 N N . THR B 1 156 ? -16.406 -15.406 -4.613 1 94.25 156 THR B N 1
ATOM 7725 C CA . THR B 1 156 ? -16.562 -14.273 -3.707 1 94.25 156 THR B CA 1
ATOM 7726 C C . THR B 1 156 ? -15.32 -14.117 -2.828 1 94.25 156 THR B C 1
ATOM 7728 O O . THR B 1 156 ? -14.703 -15.109 -2.439 1 94.25 156 THR B O 1
ATOM 7731 N N . ASP B 1 157 ? -14.945 -12.906 -2.635 1 90.62 157 ASP B N 1
ATOM 7732 C CA . ASP B 1 157 ? -13.82 -12.609 -1.751 1 90.62 157 ASP B CA 1
ATOM 7733 C C . ASP B 1 157 ? -13.789 -11.133 -1.366 1 90.62 157 ASP B C 1
ATOM 7735 O O . ASP B 1 157 ? -13.734 -10.258 -2.236 1 90.62 157 ASP B O 1
ATOM 7739 N N . GLU B 1 158 ? -13.852 -10.93 -0.038 1 90.56 158 GLU B N 1
ATOM 7740 C CA . GLU B 1 158 ? -13.734 -9.555 0.419 1 90.56 158 GLU B CA 1
ATOM 7741 C C . GLU B 1 158 ? -12.289 -9.055 0.307 1 90.56 158 GLU B C 1
ATOM 7743 O O . GLU B 1 158 ? -11.352 -9.797 0.597 1 90.56 158 GLU B O 1
ATOM 7748 N N . THR B 1 159 ? -12.109 -7.828 -0.189 1 88.69 159 THR B N 1
ATOM 7749 C CA . THR B 1 159 ? -10.758 -7.316 -0.388 1 88.69 159 THR B CA 1
ATOM 7750 C C . THR B 1 159 ? -10.633 -5.902 0.166 1 88.69 159 THR B C 1
ATOM 7752 O O . THR B 1 159 ? -11.609 -5.145 0.192 1 88.69 159 THR B O 1
ATOM 7755 N N . GLN B 1 160 ? -9.5 -5.559 0.643 1 86 160 GLN B N 1
ATOM 7756 C CA . GLN B 1 160 ? -9.18 -4.211 1.105 1 86 160 GLN B CA 1
ATOM 7757 C C . GLN B 1 160 ? -8.828 -3.297 -0.064 1 86 160 GLN B C 1
ATOM 7759 O O . GLN B 1 160 ? -8.078 -3.689 -0.962 1 86 160 GLN B O 1
ATOM 7764 N N . LEU B 1 161 ? -9.391 -2.148 -0.051 1 84.69 161 LEU B N 1
ATOM 7765 C CA . LEU B 1 161 ? -9.172 -1.212 -1.148 1 84.69 161 LEU B CA 1
ATOM 7766 C C . LEU B 1 161 ? -8.102 -0.192 -0.791 1 84.69 161 LEU B C 1
ATOM 7768 O O . LEU B 1 161 ? -7.27 0.16 -1.631 1 84.69 161 LEU B O 1
ATOM 7772 N N . SER B 1 162 ? -8.062 0.39 0.464 1 71.81 162 SER B N 1
ATOM 7773 C CA . SER B 1 162 ? -7.148 1.45 0.874 1 71.81 162 SER B CA 1
ATOM 7774 C C . SER B 1 162 ? -5.797 0.882 1.287 1 71.81 162 SER B C 1
ATOM 7776 O O . SER B 1 162 ? -5.711 -0.254 1.757 1 71.81 162 SER B O 1
ATOM 7778 N N . GLN B 1 163 ? -4.688 1.723 0.775 1 62.41 163 GLN B N 1
ATOM 7779 C CA . GLN B 1 163 ? -3.33 1.385 1.19 1 62.41 163 GLN B CA 1
ATOM 7780 C C . GLN B 1 163 ? -2.938 2.139 2.459 1 62.41 163 GLN B C 1
ATOM 7782 O O . GLN B 1 163 ? -2.822 3.365 2.447 1 62.41 163 GLN B O 1
ATOM 7787 N N . PHE B 1 164 ? -2.678 1.629 3.582 1 55.69 164 PHE B N 1
ATOM 7788 C CA . PHE B 1 164 ? -2.15 2.16 4.836 1 55.69 164 PHE B CA 1
ATOM 7789 C C . PHE B 1 164 ? -3.098 3.197 5.422 1 55.69 164 PHE B C 1
ATOM 7791 O O . PHE B 1 164 ? -2.832 3.756 6.492 1 55.69 164 PHE B O 1
ATOM 7798 N N . SER B 1 165 ? -4.059 3.711 4.461 1 55.19 165 SER B N 1
ATOM 7799 C CA . SER B 1 165 ? -4.918 4.734 5.043 1 55.19 165 SER B CA 1
ATOM 7800 C C . SER B 1 165 ? -6.391 4.375 4.887 1 55.19 165 SER B C 1
ATOM 7802 O O . SER B 1 165 ? -6.84 4.031 3.789 1 55.19 165 SER B O 1
ATOM 7804 N N . GLY B 1 166 ? -7.066 4.145 5.812 1 60.88 166 GLY B N 1
ATOM 7805 C CA . GLY B 1 166 ? -8.516 3.998 5.809 1 60.88 166 GLY B CA 1
ATOM 7806 C C . GLY B 1 166 ? -8.969 2.551 5.754 1 60.88 166 GLY B C 1
ATOM 7807 O O . GLY B 1 166 ? -8.156 1.647 5.539 1 60.88 166 GLY B O 1
ATOM 7808 N N . ASP B 1 167 ? -9.914 1.993 6.203 1 67.5 167 ASP B N 1
ATOM 7809 C CA . ASP B 1 167 ? -10.492 0.656 6.301 1 67.5 167 ASP B CA 1
ATOM 7810 C C . ASP B 1 167 ? -11.586 0.453 5.258 1 67.5 167 ASP B C 1
ATOM 7812 O O . ASP B 1 167 ? -12.648 -0.091 5.566 1 67.5 167 ASP B O 1
ATOM 7816 N N . LYS B 1 168 ? -11.18 0.982 3.967 1 78.88 168 LYS B N 1
ATOM 7817 C CA . LYS B 1 168 ? -12.211 0.781 2.953 1 78.88 168 LYS B CA 1
ATOM 7818 C C . LYS B 1 168 ? -12.094 -0.601 2.318 1 78.88 168 LYS B C 1
ATOM 7820 O O . LYS B 1 168 ? -10.992 -1.088 2.078 1 78.88 168 LYS B O 1
ATOM 7825 N N . THR B 1 169 ? -13.172 -1.289 2.207 1 87.25 169 THR B N 1
ATOM 7826 C CA . THR B 1 169 ? -13.211 -2.648 1.676 1 87.25 169 THR B CA 1
ATOM 7827 C C . THR B 1 169 ? -14.281 -2.775 0.595 1 87.25 169 THR B C 1
ATOM 7829 O O . THR B 1 169 ? -15.133 -1.899 0.454 1 87.25 169 THR B O 1
ATOM 7832 N N . ALA B 1 170 ? -14.148 -3.684 -0.271 1 90.56 170 ALA B N 1
ATOM 7833 C CA . ALA B 1 170 ? -15.156 -4.125 -1.232 1 90.56 170 ALA B CA 1
ATOM 7834 C C . ALA B 1 170 ? -15.336 -5.637 -1.187 1 90.56 170 ALA B C 1
ATOM 7836 O O . ALA B 1 170 ? -14.422 -6.367 -0.805 1 90.56 170 ALA B O 1
ATOM 7837 N N . TRP B 1 171 ? -16.531 -6.105 -1.477 1 94 171 TRP B N 1
ATOM 7838 C CA . TRP B 1 171 ? -16.859 -7.523 -1.467 1 94 171 TRP B CA 1
ATOM 7839 C C . TRP B 1 171 ? -17.422 -7.961 -2.816 1 94 171 TRP B C 1
ATOM 7841 O O . TRP B 1 171 ? -18.625 -8.227 -2.943 1 94 171 TRP B O 1
ATOM 7851 N N . PRO B 1 172 ? -16.531 -8.109 -3.814 1 95.44 172 PRO B N 1
ATOM 7852 C CA . PRO B 1 172 ? -16.953 -8.445 -5.176 1 95.44 172 PRO B CA 1
ATOM 7853 C C . PRO B 1 172 ? -17.453 -9.891 -5.297 1 95.44 172 PRO B C 1
ATOM 7855 O O . PRO B 1 172 ? -16.953 -10.781 -4.609 1 95.44 172 PRO B O 1
ATOM 7858 N N . VAL B 1 173 ? -18.406 -10.094 -6.133 1 97 173 VAL B N 1
ATOM 7859 C CA . VAL B 1 173 ? -18.906 -11.398 -6.555 1 97 173 VAL B CA 1
ATOM 7860 C C . VAL B 1 173 ? -18.641 -11.594 -8.047 1 97 173 VAL B C 1
ATOM 7862 O O . VAL B 1 173 ? -19.109 -10.812 -8.875 1 97 173 VAL B O 1
ATOM 7865 N N . TYR B 1 174 ? -17.938 -12.625 -8.391 1 96.56 174 TYR B N 1
ATOM 7866 C CA . TYR B 1 174 ? -17.594 -12.906 -9.781 1 96.56 174 TYR B CA 1
ATOM 7867 C C . TYR B 1 174 ? -18.406 -14.07 -10.328 1 96.56 174 TYR B C 1
ATOM 7869 O O . TYR B 1 174 ? -18.781 -14.977 -9.586 1 96.56 174 TYR B O 1
ATOM 7877 N N . ILE B 1 175 ? -18.688 -14 -11.609 1 96.75 175 ILE B N 1
ATOM 7878 C CA . ILE B 1 175 ? -19.438 -15.07 -12.258 1 96.75 175 ILE B CA 1
ATOM 7879 C C . ILE B 1 175 ? -18.75 -15.477 -13.555 1 96.75 175 ILE B C 1
ATOM 7881 O O . ILE B 1 175 ? -18.219 -14.633 -14.273 1 96.75 175 ILE B O 1
ATOM 7885 N N . THR B 1 176 ? -18.609 -16.688 -13.766 1 96.88 176 THR B N 1
ATOM 7886 C CA . THR B 1 176 ? -18.156 -17.281 -15.031 1 96.88 176 THR B CA 1
ATOM 7887 C C . THR B 1 176 ? -18.859 -18.609 -15.281 1 96.88 176 THR B C 1
ATOM 7889 O O . THR B 1 176 ? -19.797 -18.969 -14.562 1 96.88 176 THR B O 1
ATOM 7892 N N . ILE B 1 177 ? -18.625 -19.266 -16.453 1 97.94 177 ILE B N 1
ATOM 7893 C CA . ILE B 1 177 ? -19.312 -20.516 -16.797 1 97.94 177 ILE B CA 1
ATOM 7894 C C . ILE B 1 177 ? -18.281 -21.594 -17.141 1 97.94 177 ILE B C 1
ATOM 7896 O O . ILE B 1 177 ? -17.203 -21.297 -17.656 1 97.94 177 ILE B O 1
ATOM 7900 N N . GLY B 1 178 ? -18.625 -22.828 -16.797 1 97.31 178 GLY B N 1
ATOM 7901 C CA . GLY B 1 178 ? -17.734 -23.953 -17 1 97.31 178 GLY B CA 1
ATOM 7902 C C . GLY B 1 178 ? -17.688 -24.406 -18.453 1 97.31 178 GLY B C 1
ATOM 7903 O O . GLY B 1 178 ? -16.906 -25.297 -18.797 1 97.31 178 GLY B O 1
ATOM 7904 N N . ASN B 1 179 ? -18.547 -23.781 -19.328 1 97.62 179 ASN B N 1
ATOM 7905 C CA . ASN B 1 179 ? -18.5 -24.078 -20.75 1 97.62 179 ASN B CA 1
ATOM 7906 C C . ASN B 1 179 ? -17.188 -23.609 -21.375 1 97.62 179 ASN B C 1
ATOM 7908 O O . ASN B 1 179 ? -16.719 -24.188 -22.359 1 97.62 179 ASN B O 1
ATOM 7912 N N . ILE B 1 180 ? -16.656 -22.547 -20.75 1 96.94 180 ILE B N 1
ATOM 7913 C CA . ILE B 1 180 ? -15.406 -21.969 -21.234 1 96.94 180 ILE B CA 1
ATOM 7914 C C . ILE B 1 180 ? -14.227 -22.719 -20.609 1 96.94 180 ILE B C 1
ATOM 7916 O O . ILE B 1 180 ? -14.242 -23.031 -19.422 1 96.94 180 ILE B O 1
ATOM 7920 N N . SER B 1 181 ? -13.242 -22.953 -21.406 1 95.69 181 SER B N 1
ATOM 7921 C CA . SER B 1 181 ? -12.07 -23.688 -20.938 1 95.69 181 SER B CA 1
ATOM 7922 C C . SER B 1 181 ? -11.43 -22.969 -19.734 1 95.69 181 SER B C 1
ATOM 7924 O O . SER B 1 181 ? -11.438 -21.734 -19.672 1 95.69 181 SER B O 1
ATOM 7926 N N . LYS B 1 182 ? -10.93 -23.766 -18.828 1 93.25 182 LYS B N 1
ATOM 7927 C CA . LYS B 1 182 ? -10.344 -23.203 -17.625 1 93.25 182 LYS B CA 1
ATOM 7928 C C . LYS B 1 182 ? -9.148 -22.312 -17.953 1 93.25 182 LYS B C 1
ATOM 7930 O O . LYS B 1 182 ? -8.891 -21.328 -17.25 1 93.25 182 LYS B O 1
ATOM 7935 N N . GLU B 1 183 ? -8.359 -22.609 -18.953 1 89.44 183 GLU B N 1
ATOM 7936 C CA . GLU B 1 183 ? -7.211 -21.797 -19.359 1 89.44 183 GLU B CA 1
ATOM 7937 C C . GLU B 1 183 ? -7.641 -20.391 -19.75 1 89.44 183 GLU B C 1
ATOM 7939 O O . GLU B 1 183 ? -6.977 -19.406 -19.406 1 89.44 183 GLU B O 1
ATOM 7944 N N . THR B 1 184 ? -8.727 -20.328 -20.453 1 91.75 184 THR B N 1
ATOM 7945 C CA . THR B 1 184 ? -9.266 -19.047 -20.875 1 91.75 184 THR B CA 1
ATOM 7946 C C . THR B 1 184 ? -9.828 -18.266 -19.688 1 91.75 184 THR B C 1
ATOM 7948 O O . THR B 1 184 ? -9.656 -17.062 -19.578 1 91.75 184 THR B O 1
ATOM 7951 N N . ARG B 1 185 ? -10.484 -18.969 -18.828 1 92.69 185 ARG B N 1
ATOM 7952 C CA . ARG B 1 185 ? -11.062 -18.328 -17.641 1 92.69 185 ARG B CA 1
ATOM 7953 C C . ARG B 1 185 ? -9.977 -17.766 -16.734 1 92.69 185 ARG B C 1
ATOM 7955 O O . ARG B 1 185 ? -10.18 -16.719 -16.094 1 92.69 185 ARG B O 1
ATOM 7962 N N . ARG B 1 186 ? -8.891 -18.406 -16.703 1 88 186 ARG B N 1
ATOM 7963 C CA . ARG B 1 186 ? -7.816 -18.016 -15.805 1 88 186 ARG B CA 1
ATOM 7964 C C . ARG B 1 186 ? -7.039 -16.812 -16.344 1 88 186 ARG B C 1
ATOM 7966 O O . ARG B 1 186 ? -6.344 -16.125 -15.594 1 88 186 ARG B O 1
ATOM 7973 N N . LYS B 1 187 ? -7.172 -16.656 -17.594 1 86.38 187 LYS B N 1
ATOM 7974 C CA . LYS B 1 187 ? -6.52 -15.5 -18.203 1 86.38 187 LYS B CA 1
ATOM 7975 C C . LYS B 1 187 ? -7.336 -14.227 -17.984 1 86.38 187 LYS B C 1
ATOM 7977 O O . LYS B 1 187 ? -8.391 -14.047 -18.609 1 86.38 187 LYS B O 1
ATOM 7982 N N . VAL B 1 188 ? -6.82 -13.414 -17.297 1 85.19 188 VAL B N 1
ATOM 7983 C CA . VAL B 1 188 ? -7.539 -12.195 -16.938 1 85.19 188 VAL B CA 1
ATOM 7984 C C . VAL B 1 188 ? -7.82 -11.367 -18.188 1 85.19 188 VAL B C 1
ATOM 7986 O O . VAL B 1 188 ? -8.875 -10.742 -18.297 1 85.19 188 VAL B O 1
ATOM 7989 N N . SER B 1 189 ? -6.922 -11.398 -19.141 1 80.88 189 SER B N 1
ATOM 7990 C CA . SER B 1 189 ? -7.035 -10.586 -20.344 1 80.88 189 SER B CA 1
ATOM 7991 C C . SER B 1 189 ? -8.188 -11.062 -21.219 1 80.88 189 SER B C 1
ATOM 7993 O O . SER B 1 189 ? -8.695 -10.312 -22.047 1 80.88 189 SER B O 1
ATOM 7995 N N . ALA B 1 190 ? -8.555 -12.344 -21 1 86.56 190 ALA B N 1
ATOM 7996 C CA . ALA B 1 190 ? -9.648 -12.891 -21.812 1 86.56 190 ALA B CA 1
ATOM 7997 C C . ALA B 1 190 ? -10.992 -12.359 -21.328 1 86.56 190 ALA B C 1
ATOM 7999 O O . ALA B 1 190 ? -11.984 -12.422 -22.062 1 86.56 190 ALA B O 1
ATOM 8000 N N . ARG B 1 191 ? -11.109 -11.906 -20.141 1 86.88 191 ARG B N 1
ATOM 8001 C CA . ARG B 1 191 ? -12.32 -11.344 -19.562 1 86.88 191 ARG B CA 1
ATOM 8002 C C . ARG B 1 191 ? -13.461 -12.359 -19.578 1 86.88 191 ARG B C 1
ATOM 8004 O O . ARG B 1 191 ? -14.578 -12.031 -19.984 1 86.88 191 ARG B O 1
ATOM 8011 N N . ALA B 1 192 ? -13.062 -13.539 -19.297 1 92.75 192 ALA B N 1
ATOM 8012 C CA . ALA B 1 192 ? -14.055 -14.617 -19.25 1 92.75 192 ALA B CA 1
ATOM 8013 C C . ALA B 1 192 ? -14.719 -14.688 -17.875 1 92.75 192 ALA B C 1
ATOM 8015 O O . ALA B 1 192 ? -15.422 -15.656 -17.578 1 92.75 192 ALA B O 1
ATOM 8016 N N . THR B 1 193 ? -14.43 -13.805 -17 1 94.06 193 THR B N 1
ATOM 8017 C CA . THR B 1 193 ? -15.055 -13.648 -15.703 1 94.06 193 THR B CA 1
ATOM 8018 C C . THR B 1 193 ? -15.625 -12.242 -15.531 1 94.06 193 THR B C 1
ATOM 8020 O O . THR B 1 193 ? -14.93 -11.258 -15.805 1 94.06 193 THR B O 1
ATOM 8023 N N . ILE B 1 194 ? -16.828 -12.203 -15.164 1 93.62 194 ILE B N 1
ATOM 8024 C CA . ILE B 1 194 ? -17.531 -10.922 -15.07 1 93.62 194 ILE B CA 1
ATOM 8025 C C . ILE B 1 194 ? -17.828 -10.602 -13.602 1 93.62 194 ILE B C 1
ATOM 8027 O O . ILE B 1 194 ? -18.125 -11.492 -12.812 1 93.62 194 ILE B O 1
ATOM 8031 N N . LEU B 1 195 ? -17.672 -9.359 -13.273 1 94.88 195 LEU B N 1
ATOM 8032 C CA . LEU B 1 195 ? -18.094 -8.906 -11.945 1 94.88 195 LEU B CA 1
ATOM 8033 C C . LEU B 1 195 ? -19.609 -8.781 -11.867 1 94.88 195 LEU B C 1
ATOM 8035 O O . LEU B 1 195 ? -20.203 -7.93 -12.539 1 94.88 195 LEU B O 1
ATOM 8039 N N . LEU B 1 196 ? -20.219 -9.594 -11.086 1 96.19 196 LEU B N 1
ATOM 8040 C CA . LEU B 1 196 ? -21.672 -9.664 -10.969 1 96.19 196 LEU B CA 1
ATOM 8041 C C . LEU B 1 196 ? -22.203 -8.57 -10.055 1 96.19 196 LEU B C 1
ATOM 8043 O O . LEU B 1 196 ? -23.281 -8.031 -10.289 1 96.19 196 LEU B O 1
ATOM 8047 N N . GLY B 1 197 ? -21.422 -8.367 -9.008 1 95.62 197 GLY B N 1
ATOM 8048 C CA . GLY B 1 197 ? -21.875 -7.328 -8.094 1 95.62 197 GLY B CA 1
ATOM 8049 C C . GLY B 1 197 ? -20.922 -7.105 -6.93 1 95.62 197 GLY B C 1
ATOM 8050 O O . GLY B 1 197 ? -19.875 -7.762 -6.84 1 95.62 197 GLY B O 1
ATOM 8051 N N . TYR B 1 198 ? -21.266 -6.062 -6.133 1 95.38 198 TYR B N 1
ATOM 8052 C CA . TYR B 1 198 ? -20.594 -5.758 -4.875 1 95.38 198 TYR B CA 1
ATOM 8053 C C . TYR B 1 198 ? -21.531 -5.969 -3.691 1 95.38 198 TYR B C 1
ATOM 8055 O O . TYR B 1 198 ? -22.531 -5.266 -3.557 1 95.38 198 TYR B O 1
ATOM 8063 N N . LEU B 1 199 ? -21.094 -6.93 -2.854 1 95.69 199 LEU B N 1
ATOM 8064 C CA . LEU B 1 199 ? -21.859 -7.105 -1.619 1 95.69 199 LEU B CA 1
ATOM 8065 C C . LEU B 1 199 ? -21.578 -5.969 -0.641 1 95.69 199 LEU B C 1
ATOM 8067 O O . LEU B 1 199 ? -20.484 -5.398 -0.646 1 95.69 199 LEU B O 1
ATOM 8071 N N . PRO B 1 200 ? -22.578 -5.602 0.137 1 91.12 200 PRO B N 1
ATOM 8072 C CA . PRO B 1 200 ? -22.344 -4.531 1.109 1 91.12 200 PRO B CA 1
ATOM 8073 C C . PRO B 1 200 ? -21.406 -4.945 2.234 1 91.12 200 PRO B C 1
ATOM 8075 O O . PRO B 1 200 ? -21.484 -6.078 2.723 1 91.12 200 PRO B O 1
ATOM 8078 N N . SER B 1 201 ? -20.422 -4.141 2.477 1 82.06 201 SER B N 1
ATOM 8079 C CA . SER B 1 201 ? -19.594 -4.301 3.668 1 82.06 201 SER B CA 1
ATOM 8080 C C . SER B 1 201 ? -20.047 -3.348 4.777 1 82.06 201 SER B C 1
ATOM 8082 O O . SER B 1 201 ? -19.422 -2.297 4.98 1 82.06 201 SER B O 1
ATOM 8084 N N . ALA B 1 202 ? -21.172 -3.65 5.457 1 78.25 202 ALA B N 1
ATOM 8085 C CA . ALA B 1 202 ? -21.781 -2.754 6.434 1 78.25 202 ALA B CA 1
ATOM 8086 C C . ALA B 1 202 ? -21.234 -3.006 7.832 1 78.25 202 ALA B C 1
ATOM 8088 O O . ALA B 1 202 ? -20.844 -4.129 8.164 1 78.25 202 ALA B O 1
ATOM 8089 N N . LYS B 1 203 ? -21.125 -2.076 8.578 1 74.06 203 LYS B N 1
ATOM 8090 C CA . LYS B 1 203 ? -20.719 -2.219 9.969 1 74.06 203 LYS B CA 1
ATOM 8091 C C . LYS B 1 203 ? -21.891 -2.67 10.844 1 74.06 203 LYS B C 1
ATOM 8093 O O . LYS B 1 203 ? -21.688 -3.279 11.898 1 74.06 203 LYS B O 1
ATOM 8098 N N . LEU B 1 204 ? -23.141 -2.535 10.359 1 84.19 204 LEU B N 1
ATOM 8099 C CA . LEU B 1 204 ? -24.375 -2.957 11.031 1 84.19 204 LEU B CA 1
ATOM 8100 C C . LEU B 1 204 ? -24.406 -2.447 12.469 1 84.19 204 LEU B C 1
ATOM 8102 O O . LEU B 1 204 ? -24.625 -3.223 13.398 1 84.19 204 LEU B O 1
ATOM 8106 N N . ASP B 1 205 ? -24.219 -1.192 12.562 1 75.75 205 ASP B N 1
ATOM 8107 C CA . ASP B 1 205 ? -24.203 -0.539 13.867 1 75.75 205 ASP B CA 1
ATOM 8108 C C . ASP B 1 205 ? -25.594 -0.522 14.5 1 75.75 205 ASP B C 1
ATOM 8110 O O . ASP B 1 205 ? -25.719 -0.267 15.695 1 75.75 205 ASP B O 1
ATOM 8114 N N . CYS B 1 206 ? -26.625 -0.836 13.773 1 82.88 206 CYS B N 1
ATOM 8115 C CA . CYS B 1 206 ? -28 -0.854 14.266 1 82.88 206 CYS B CA 1
ATOM 8116 C C . CYS B 1 206 ? -28.25 -2.07 15.148 1 82.88 206 CYS B C 1
ATOM 8118 O O . CYS B 1 206 ? -29.297 -2.168 15.797 1 82.88 206 CYS B O 1
ATOM 8120 N N . PHE B 1 207 ? -27.25 -2.969 15.172 1 89.19 207 PHE B N 1
ATOM 8121 C CA . PHE B 1 207 ? -27.375 -4.164 16 1 89.19 207 PHE B CA 1
ATOM 8122 C C . PHE B 1 207 ? -26.469 -4.078 17.219 1 89.19 207 PHE B C 1
ATOM 8124 O O . PHE B 1 207 ? -25.453 -3.383 17.203 1 89.19 207 PHE B O 1
ATOM 8131 N N . GLU B 1 208 ? -26.922 -4.809 18.219 1 86.06 208 GLU B N 1
ATOM 8132 C CA . GLU B 1 208 ? -26.047 -4.996 19.375 1 86.06 208 GLU B CA 1
ATOM 8133 C C . GLU B 1 208 ? -24.844 -5.863 19.016 1 86.06 208 GLU B C 1
ATOM 8135 O O . GLU B 1 208 ? -24.891 -6.621 18.047 1 86.06 208 GLU B O 1
ATOM 8140 N N . GLU B 1 209 ? -23.797 -5.754 19.719 1 80.94 209 GLU B N 1
ATOM 8141 C CA . GLU B 1 209 ? -22.547 -6.469 19.438 1 80.94 209 GLU B CA 1
ATOM 8142 C C . GLU B 1 209 ? -22.781 -7.98 19.438 1 80.94 209 GLU B C 1
ATOM 8144 O O . GLU B 1 209 ? -22.172 -8.695 18.625 1 80.94 209 GLU B O 1
ATOM 8149 N N . LYS B 1 210 ? -23.656 -8.398 20.297 1 83.31 210 LYS B N 1
ATOM 8150 C CA . LYS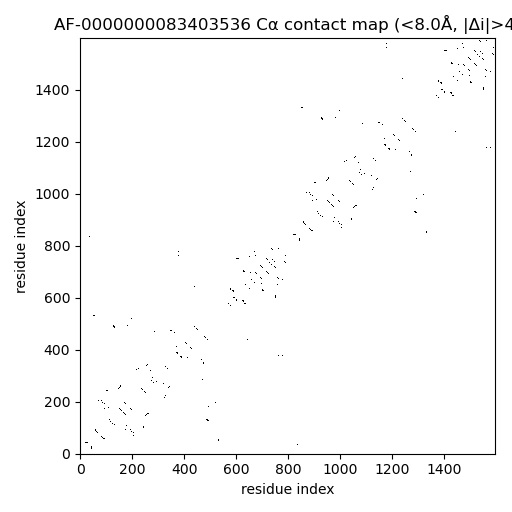 B 1 210 ? -23.875 -9.836 20.453 1 83.31 210 LYS B CA 1
ATOM 8151 C C . LYS B 1 210 ? -24.578 -10.422 19.25 1 83.31 210 LYS B C 1
ATOM 8153 O O . LYS B 1 210 ? -24.359 -11.578 18.891 1 83.31 210 LYS B O 1
ATOM 8158 N N . THR B 1 211 ? -25.406 -9.641 18.609 1 89.88 211 THR B N 1
ATOM 8159 C CA . THR B 1 211 ? -26.219 -10.156 17.516 1 89.88 211 THR B CA 1
ATOM 8160 C C . THR B 1 211 ? -25.688 -9.648 16.172 1 89.88 211 THR B C 1
ATOM 8162 O O . THR B 1 211 ? -26.188 -10.047 15.109 1 89.88 211 THR B O 1
ATOM 8165 N N . ARG B 1 212 ? -24.734 -8.891 16.141 1 89.31 212 ARG B N 1
ATOM 8166 C CA . ARG B 1 212 ? -24.234 -8.219 14.945 1 89.31 212 ARG B CA 1
ATOM 8167 C C . ARG B 1 212 ? -23.688 -9.227 13.938 1 89.31 212 ARG B C 1
ATOM 8169 O O . ARG B 1 212 ? -23.969 -9.133 12.742 1 89.31 212 ARG B O 1
ATOM 8176 N N . SER B 1 213 ? -22.969 -10.172 14.438 1 89.5 213 SER B N 1
ATOM 8177 C CA . SER B 1 213 ? -22.359 -11.156 13.547 1 89.5 213 SER B CA 1
ATOM 8178 C C . SER B 1 213 ? -23.406 -12 12.852 1 89.5 213 SER B C 1
ATOM 8180 O O . SER B 1 213 ? -23.328 -12.234 11.641 1 89.5 213 SER B O 1
ATOM 8182 N N . LEU B 1 214 ? -24.359 -12.477 13.57 1 91.38 214 LEU B N 1
ATOM 8183 C CA . LEU B 1 214 ? -25.422 -13.312 13.016 1 91.38 214 LEU B CA 1
ATOM 8184 C C . LEU B 1 214 ? -26.219 -12.547 11.961 1 91.38 214 LEU B C 1
ATOM 8186 O O . LEU B 1 214 ? -26.578 -13.102 10.922 1 91.38 214 LEU B O 1
ATOM 8190 N N . ASN B 1 215 ? -26.469 -11.344 12.258 1 91.69 215 ASN B N 1
ATOM 8191 C CA . ASN B 1 215 ? -27.234 -10.531 11.312 1 91.69 215 ASN B CA 1
ATOM 8192 C C . ASN B 1 215 ? -26.406 -10.164 10.086 1 91.69 215 ASN B C 1
ATOM 8194 O O . ASN B 1 215 ? -26.953 -9.914 9.016 1 91.69 215 ASN B O 1
ATOM 8198 N N . GLY B 1 216 ? -25.125 -10.102 10.273 1 93.12 216 GLY B N 1
ATOM 8199 C CA . GLY B 1 216 ? -24.25 -9.969 9.117 1 93.12 216 GLY B CA 1
ATOM 8200 C C . GLY B 1 216 ? -24.344 -11.148 8.164 1 93.12 216 GLY B C 1
ATOM 8201 O O . GLY B 1 216 ? -24.328 -10.977 6.945 1 93.12 216 GLY B O 1
ATOM 8202 N N . TYR B 1 217 ? -24.5 -12.344 8.766 1 94.44 217 TYR B N 1
ATOM 8203 C CA . TYR B 1 217 ? -24.672 -13.555 7.961 1 94.44 217 TYR B CA 1
ATOM 8204 C C . TYR B 1 217 ? -26 -13.531 7.219 1 94.44 217 TYR B C 1
ATOM 8206 O O . TYR B 1 217 ? -26.078 -13.906 6.047 1 94.44 217 TYR B O 1
ATOM 8214 N N . GLU B 1 218 ? -26.938 -13.078 7.934 1 94.19 218 GLU B N 1
ATOM 8215 C CA . GLU B 1 218 ? -28.266 -12.992 7.336 1 94.19 218 GLU B CA 1
ATOM 8216 C C . GLU B 1 218 ? -28.297 -12.016 6.168 1 94.19 218 GLU B C 1
ATOM 8218 O O . GLU B 1 218 ? -28.906 -12.281 5.137 1 94.19 218 GLU B O 1
ATOM 8223 N N . LEU B 1 219 ? -27.672 -10.914 6.414 1 94.94 219 LEU B N 1
ATOM 8224 C CA . LEU B 1 219 ? -27.594 -9.914 5.355 1 94.94 219 LEU B CA 1
ATOM 8225 C C . LEU B 1 219 ? -26.906 -10.477 4.121 1 94.94 219 LEU B C 1
ATOM 8227 O O . LEU B 1 219 ? -27.328 -10.219 2.992 1 94.94 219 LEU B O 1
ATOM 8231 N N . PHE B 1 220 ? -25.859 -11.242 4.309 1 96.38 220 PHE B N 1
ATOM 8232 C CA . PHE B 1 220 ? -25.141 -11.867 3.213 1 96.38 220 PHE B CA 1
ATOM 8233 C C . PHE B 1 220 ? -26.062 -12.742 2.379 1 96.38 220 PHE B C 1
ATOM 8235 O O . PHE B 1 220 ? -26.094 -12.625 1.151 1 96.38 220 PHE B O 1
ATOM 8242 N N . HIS B 1 221 ? -26.719 -13.617 3.012 1 97.12 221 HIS B N 1
ATOM 8243 C CA . HIS B 1 221 ? -27.594 -14.555 2.32 1 97.12 221 HIS B CA 1
ATOM 8244 C C . HIS B 1 221 ? -28.75 -13.836 1.634 1 97.12 221 HIS B C 1
ATOM 8246 O O . HIS B 1 221 ? -29.172 -14.227 0.542 1 97.12 221 HIS B O 1
ATOM 8252 N N . THR B 1 222 ? -29.234 -12.758 2.273 1 96.12 222 THR B N 1
ATOM 8253 C CA . THR B 1 222 ? -30.281 -11.961 1.65 1 96.12 222 THR B CA 1
ATOM 8254 C C . THR B 1 222 ? -29.781 -11.305 0.371 1 96.12 222 THR B C 1
ATOM 8256 O O . THR B 1 222 ? -30.453 -11.344 -0.662 1 96.12 222 THR B O 1
ATOM 8259 N N . CYS B 1 223 ? -28.625 -10.742 0.479 1 96.88 223 CYS B N 1
ATOM 8260 C CA . CYS B 1 223 ? -28.047 -10.047 -0.667 1 96.88 223 CYS B CA 1
ATOM 8261 C C . CYS B 1 223 ? -27.719 -11.031 -1.787 1 96.88 223 CYS B C 1
ATOM 8263 O O . CYS B 1 223 ? -27.984 -10.75 -2.959 1 96.88 223 CYS B O 1
ATOM 8265 N N . MET B 1 224 ? -27.141 -12.148 -1.457 1 97.62 224 MET B N 1
ATOM 8266 C CA . MET B 1 224 ? -26.844 -13.164 -2.459 1 97.62 224 MET B CA 1
ATOM 8267 C C . MET B 1 224 ? -28.125 -13.688 -3.104 1 97.62 224 MET B C 1
ATOM 8269 O O . MET B 1 224 ? -28.156 -13.969 -4.305 1 97.62 224 MET B O 1
ATOM 8273 N N . GLY B 1 225 ? -29.156 -13.852 -2.242 1 96.56 225 GLY B N 1
ATOM 8274 C CA . GLY B 1 225 ? -30.438 -14.258 -2.771 1 96.56 225 GLY B CA 1
ATOM 8275 C C . GLY B 1 225 ? -31 -13.297 -3.805 1 96.56 225 GLY B C 1
ATOM 8276 O O . GLY B 1 225 ? -31.516 -13.719 -4.84 1 96.56 225 GLY B O 1
ATOM 8277 N N . GLU B 1 226 ? -30.812 -12.047 -3.502 1 95.69 226 GLU B N 1
ATOM 8278 C CA . GLU B 1 226 ? -31.266 -11.023 -4.434 1 95.69 226 GLU B CA 1
ATOM 8279 C C . GLU B 1 226 ? -30.422 -11.016 -5.707 1 95.69 226 GLU B C 1
ATOM 8281 O O . GLU B 1 226 ? -30.953 -10.852 -6.809 1 95.69 226 GLU B O 1
ATOM 8286 N N . LEU B 1 227 ? -29.219 -11.211 -5.562 1 96.12 227 LEU B N 1
ATOM 8287 C CA . LEU B 1 227 ? -28.266 -11.211 -6.672 1 96.12 227 LEU B CA 1
ATOM 8288 C C . LEU B 1 227 ? -28.562 -12.352 -7.641 1 96.12 227 LEU B C 1
ATOM 8290 O O . LEU B 1 227 ? -28.422 -12.195 -8.859 1 96.12 227 LEU B O 1
ATOM 8294 N N . LEU B 1 228 ? -28.969 -13.516 -7.098 1 97.38 228 LEU B N 1
ATOM 8295 C CA . LEU B 1 228 ? -29.109 -14.727 -7.902 1 97.38 228 LEU B CA 1
ATOM 8296 C C . LEU B 1 228 ? -30.578 -15.047 -8.156 1 97.38 228 LEU B C 1
ATOM 8298 O O . LEU B 1 228 ? -30.906 -16.125 -8.656 1 97.38 228 LEU B O 1
ATOM 8302 N N . ARG B 1 229 ? -31.438 -14.141 -7.902 1 95.56 229 ARG B N 1
ATOM 8303 C CA . ARG B 1 229 ? -32.875 -14.367 -7.969 1 95.56 229 ARG B CA 1
ATOM 8304 C C . ARG B 1 229 ? -33.312 -14.859 -9.352 1 95.56 229 ARG B C 1
ATOM 8306 O O . ARG B 1 229 ? -34.062 -15.812 -9.469 1 95.56 229 ARG B O 1
ATOM 8313 N N . LYS B 1 230 ? -32.781 -14.281 -10.359 1 95.5 230 LYS B N 1
ATOM 8314 C CA . LYS B 1 230 ? -33.188 -14.594 -11.719 1 95.5 230 LYS B CA 1
ATOM 8315 C C . LYS B 1 230 ? -32.625 -15.945 -12.164 1 95.5 230 LYS B C 1
ATOM 8317 O O . LYS B 1 230 ? -33.125 -16.531 -13.125 1 95.5 230 LYS B O 1
ATOM 8322 N N . LEU B 1 231 ? -31.656 -16.453 -11.484 1 97.12 231 LEU B N 1
ATOM 8323 C CA . LEU B 1 231 ? -31.094 -17.75 -11.812 1 97.12 231 LEU B CA 1
ATOM 8324 C C . LEU B 1 231 ? -32.062 -18.875 -11.438 1 97.12 231 LEU B C 1
ATOM 8326 O O . LEU B 1 231 ? -31.984 -19.969 -12 1 97.12 231 LEU B O 1
ATOM 8330 N N . VAL B 1 232 ? -32.938 -18.641 -10.477 1 97.06 232 VAL B N 1
ATOM 8331 C CA . VAL B 1 232 ? -33.875 -19.656 -10.016 1 97.06 232 VAL B CA 1
ATOM 8332 C C . VAL B 1 232 ? -34.812 -20.047 -11.148 1 97.06 232 VAL B C 1
ATOM 8334 O O . VAL B 1 232 ? -34.938 -21.219 -11.5 1 97.06 232 VAL B O 1
ATOM 8337 N N . GLY B 1 233 ? -35.469 -19.047 -11.711 1 96 233 GLY B N 1
ATOM 8338 C CA . GLY B 1 233 ? -36.375 -19.312 -12.812 1 96 233 GLY B CA 1
ATOM 8339 C C . GLY B 1 233 ? -35.656 -19.875 -14.039 1 96 233 GLY B C 1
ATOM 8340 O O . GLY B 1 233 ? -36.156 -20.797 -14.68 1 96 233 GLY B O 1
ATOM 8341 N N . ALA B 1 234 ? -34.562 -19.344 -14.352 1 97.25 234 ALA B N 1
ATOM 8342 C CA . ALA B 1 234 ? -33.781 -19.766 -15.523 1 97.25 234 ALA B CA 1
ATOM 8343 C C . ALA B 1 234 ? -33.25 -21.188 -15.359 1 97.25 234 ALA B C 1
ATOM 8345 O O . ALA B 1 234 ? -33.188 -21.953 -16.328 1 97.25 234 ALA B O 1
ATOM 8346 N N . GLY B 1 235 ? -32.875 -21.578 -14.156 1 96.38 235 GLY B N 1
ATOM 8347 C CA . GLY B 1 235 ? -32.375 -22.906 -13.898 1 96.38 235 GLY B CA 1
ATOM 8348 C C . GLY B 1 235 ? -33.438 -23.984 -13.961 1 96.38 235 GLY B C 1
ATOM 8349 O O . GLY B 1 235 ? -33.156 -25.141 -14.273 1 96.38 235 GLY B O 1
ATOM 8350 N N . LYS B 1 236 ? -34.656 -23.625 -13.711 1 95.44 236 LYS B N 1
ATOM 8351 C CA . LYS B 1 236 ? -35.75 -24.578 -13.711 1 95.44 236 LYS B CA 1
ATOM 8352 C C . LYS B 1 236 ? -36.312 -24.766 -15.117 1 95.44 236 LYS B C 1
ATOM 8354 O O . LYS B 1 236 ? -36.594 -25.891 -15.531 1 95.44 236 LYS B O 1
ATOM 8359 N N . ASN B 1 237 ? -36.375 -23.656 -15.852 1 95.31 237 ASN B N 1
ATOM 8360 C CA . ASN B 1 237 ? -37.125 -23.688 -17.109 1 95.31 237 ASN B CA 1
ATOM 8361 C C . ASN B 1 237 ? -36.188 -23.594 -18.312 1 95.31 237 ASN B C 1
ATOM 8363 O O . ASN B 1 237 ? -36.562 -23.938 -19.438 1 95.31 237 ASN B O 1
ATOM 8367 N N . GLY B 1 238 ? -35.094 -23.156 -18.094 1 96.5 238 GLY B N 1
ATOM 8368 C CA . GLY B 1 238 ? -34.188 -22.906 -19.219 1 96.5 238 GLY B CA 1
ATOM 8369 C C . GLY B 1 238 ? -34.469 -21.578 -19.906 1 96.5 238 GLY B C 1
ATOM 8370 O O . GLY B 1 238 ? -35.562 -21.016 -19.781 1 96.5 238 GLY B O 1
ATOM 8371 N N . VAL B 1 239 ? -33.469 -21.062 -20.562 1 96.94 239 VAL B N 1
ATOM 8372 C CA . VAL B 1 239 ? -33.594 -19.812 -21.312 1 96.94 239 VAL B CA 1
ATOM 8373 C C . VAL B 1 239 ? -32.938 -19.969 -22.688 1 96.94 239 VAL B C 1
ATOM 8375 O O . VAL B 1 239 ? -31.875 -20.562 -22.812 1 96.94 239 VAL B O 1
ATOM 8378 N N . GLU B 1 240 ? -33.594 -19.453 -23.656 1 96.81 240 GLU B N 1
ATOM 8379 C CA . GLU B 1 240 ? -33.031 -19.5 -25 1 96.81 240 GLU B CA 1
ATOM 8380 C C . GLU B 1 240 ? -31.922 -18.469 -25.172 1 96.81 240 GLU B C 1
ATOM 8382 O O . GLU B 1 240 ? -32.125 -17.281 -24.891 1 96.81 240 GLU B O 1
ATOM 8387 N N . MET B 1 241 ? -30.781 -18.938 -25.562 1 95.88 241 MET B N 1
ATOM 8388 C CA . MET B 1 241 ? -29.641 -18.047 -25.781 1 95.88 241 MET B CA 1
ATOM 8389 C C . MET B 1 241 ? -28.953 -18.375 -27.094 1 95.88 241 MET B C 1
ATOM 8391 O O . MET B 1 241 ? -28.953 -19.531 -27.531 1 95.88 241 MET B O 1
ATOM 8395 N N . VAL B 1 242 ? -28.422 -17.328 -27.719 1 94.25 242 VAL B N 1
ATOM 8396 C CA . VAL B 1 242 ? -27.562 -17.516 -28.875 1 94.25 242 VAL B CA 1
ATOM 8397 C C . VAL B 1 242 ? -26.109 -17.75 -28.422 1 94.25 242 VAL B C 1
ATOM 8399 O O . VAL B 1 242 ? -25.562 -16.922 -27.688 1 94.25 242 VAL B O 1
ATOM 8402 N N . CYS B 1 243 ? -25.578 -18.828 -28.812 1 94.38 243 CYS B N 1
ATOM 8403 C CA . CYS B 1 243 ? -24.234 -19.188 -28.375 1 94.38 243 CYS B CA 1
ATOM 8404 C C . CYS B 1 243 ? -23.188 -18.688 -29.359 1 94.38 243 CYS B C 1
ATOM 8406 O O . CYS B 1 243 ? -23.516 -18.234 -30.438 1 94.38 243 CYS B O 1
ATOM 8408 N N . GLY B 1 244 ? -21.969 -18.672 -28.969 1 87.5 244 GLY B N 1
ATOM 8409 C CA . GLY B 1 244 ? -20.859 -18.156 -29.766 1 87.5 244 GLY B CA 1
ATOM 8410 C C . GLY B 1 244 ? -20.688 -18.875 -31.078 1 87.5 244 GLY B C 1
ATOM 8411 O O . GLY B 1 244 ? -20.141 -18.297 -32.031 1 87.5 244 GLY B O 1
ATOM 8412 N N . ASP B 1 245 ? -21.156 -20.109 -31.156 1 88.5 245 ASP B N 1
ATOM 8413 C CA . ASP B 1 245 ? -21.047 -20.875 -32.406 1 88.5 245 ASP B CA 1
ATOM 8414 C C . ASP B 1 245 ? -22.188 -20.531 -33.344 1 88.5 245 ASP B C 1
ATOM 8416 O O . ASP B 1 245 ? -22.266 -21.094 -34.469 1 88.5 245 ASP B O 1
ATOM 8420 N N . GLY B 1 246 ? -23.078 -19.703 -32.938 1 88.56 246 GLY B N 1
ATOM 8421 C CA . GLY B 1 246 ? -24.156 -19.234 -33.812 1 88.56 246 GLY B CA 1
ATOM 8422 C C . GLY B 1 246 ? -25.453 -20 -33.625 1 88.56 246 GLY B C 1
ATOM 8423 O O . GLY B 1 246 ? -26.484 -19.625 -34.188 1 88.56 246 GLY B O 1
ATOM 8424 N N . HIS B 1 247 ? -25.453 -21.016 -32.844 1 94 247 HIS B N 1
ATOM 8425 C CA . HIS B 1 247 ? -26.641 -21.844 -32.625 1 94 247 HIS B CA 1
ATOM 8426 C C . HIS B 1 247 ? -27.469 -21.328 -31.453 1 94 247 HIS B C 1
ATOM 8428 O O . HIS B 1 247 ? -26.906 -20.828 -30.469 1 94 247 HIS B O 1
ATOM 8434 N N . ARG B 1 248 ? -28.734 -21.453 -31.625 1 95.56 248 ARG B N 1
ATOM 8435 C CA . ARG B 1 248 ? -29.656 -21.156 -30.531 1 95.56 248 ARG B CA 1
ATOM 8436 C C . ARG B 1 248 ? -29.938 -22.391 -29.688 1 95.56 248 ARG B C 1
ATOM 8438 O O . ARG B 1 248 ? -30.281 -23.453 -30.234 1 95.56 248 ARG B O 1
ATOM 8445 N N . ARG B 1 249 ? -29.766 -22.297 -28.422 1 96.38 249 ARG B N 1
ATOM 8446 C CA . ARG B 1 249 ? -29.953 -23.422 -27.516 1 96.38 249 ARG B CA 1
ATOM 8447 C C . ARG B 1 249 ? -30.781 -23.016 -26.297 1 96.38 249 ARG B C 1
ATOM 8449 O O . ARG B 1 249 ? -30.828 -21.844 -25.938 1 96.38 249 ARG B O 1
ATOM 8456 N N . ARG B 1 250 ? -31.469 -23.984 -25.766 1 97.25 250 ARG B N 1
ATOM 8457 C CA . ARG B 1 250 ? -32.125 -23.797 -24.469 1 97.25 250 ARG B CA 1
ATOM 8458 C C . ARG B 1 250 ? -31.156 -24.078 -23.328 1 97.25 250 ARG B C 1
ATOM 8460 O O . ARG B 1 250 ? -30.891 -25.25 -23.016 1 97.25 250 ARG B O 1
ATOM 8467 N N . VAL B 1 251 ? -30.75 -23.016 -22.719 1 98.06 251 VAL B N 1
ATOM 8468 C CA . VAL B 1 251 ? -29.656 -23.109 -21.75 1 98.06 251 VAL B CA 1
ATOM 8469 C C . VAL B 1 251 ? -30.203 -23.109 -20.328 1 98.06 251 VAL B C 1
ATOM 8471 O O . VAL B 1 251 ? -31.109 -22.328 -20.016 1 98.06 251 VAL B O 1
ATOM 8474 N N . PHE B 1 252 ? -29.75 -24.016 -19.516 1 98.31 252 PHE B N 1
ATOM 8475 C CA . PHE B 1 252 ? -30.078 -24.094 -18.094 1 98.31 252 PHE B CA 1
ATOM 8476 C C . PHE B 1 252 ? -28.875 -23.688 -17.25 1 98.31 252 PHE B C 1
ATOM 8478 O O . PHE B 1 252 ? -27.953 -24.469 -17.031 1 98.31 252 PHE B O 1
ATOM 8485 N N . PRO B 1 253 ? -28.812 -22.406 -16.766 1 98.12 253 PRO B N 1
ATOM 8486 C CA . PRO B 1 253 ? -27.734 -22.016 -15.844 1 98.12 253 PRO B CA 1
ATOM 8487 C C . PRO B 1 253 ? -27.875 -22.641 -14.461 1 98.12 253 PRO B C 1
ATOM 8489 O O . PRO B 1 253 ? -28.875 -22.422 -13.773 1 98.12 253 PRO B O 1
ATOM 8492 N N . ILE B 1 254 ? -26.938 -23.453 -14.102 1 97.81 254 ILE B N 1
ATOM 8493 C CA . ILE B 1 254 ? -26.984 -24.172 -12.836 1 97.81 254 ILE B CA 1
ATOM 8494 C C . ILE B 1 254 ? -25.688 -23.938 -12.055 1 97.81 254 ILE B C 1
ATOM 8496 O O . ILE B 1 254 ? -24.594 -24.047 -12.602 1 97.81 254 ILE B O 1
ATOM 8500 N N . LEU B 1 255 ? -25.812 -23.578 -10.789 1 97.81 255 LEU B N 1
ATOM 8501 C CA . LEU B 1 255 ? -24.625 -23.344 -9.969 1 97.81 255 LEU B CA 1
ATOM 8502 C C . LEU B 1 255 ? -23.828 -24.641 -9.797 1 97.81 255 LEU B C 1
ATOM 8504 O O . LEU B 1 255 ? -24.328 -25.609 -9.203 1 97.81 255 LEU B O 1
ATOM 8508 N N . ALA B 1 256 ? -22.672 -24.625 -10.32 1 97.69 256 ALA B N 1
ATOM 8509 C CA . ALA B 1 256 ? -21.844 -25.828 -10.328 1 97.69 256 ALA B CA 1
ATOM 8510 C C . ALA B 1 256 ? -20.719 -25.734 -9.305 1 97.69 256 ALA B C 1
ATOM 8512 O O . ALA B 1 256 ? -20.344 -26.734 -8.68 1 97.69 256 ALA 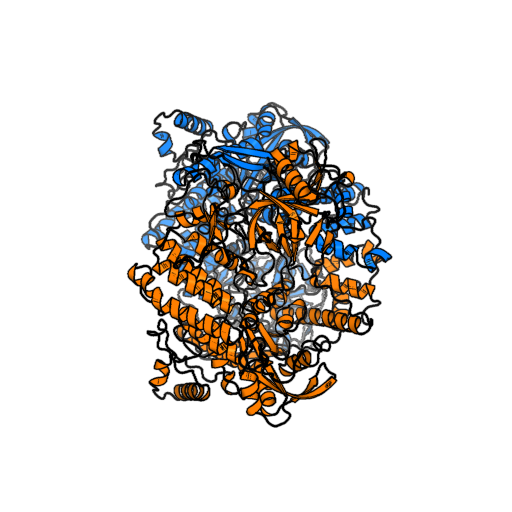B O 1
ATOM 8513 N N . ALA B 1 257 ? -20.172 -24.594 -9.188 1 97.69 257 ALA B N 1
ATOM 8514 C CA . ALA B 1 257 ? -19.016 -24.422 -8.297 1 97.69 257 ALA B CA 1
ATOM 8515 C C . ALA B 1 257 ? -19.078 -23.062 -7.594 1 97.69 257 ALA B C 1
ATOM 8517 O O . ALA B 1 257 ? -19.578 -22.078 -8.156 1 97.69 257 ALA B O 1
ATOM 8518 N N . TYR B 1 258 ? -18.609 -23.047 -6.41 1 97.44 258 TYR B N 1
ATOM 8519 C CA . TYR B 1 258 ? -18.5 -21.844 -5.59 1 97.44 258 TYR B CA 1
ATOM 8520 C C . TYR B 1 258 ? -17.078 -21.688 -5.051 1 97.44 258 TYR B C 1
ATOM 8522 O O . TYR B 1 258 ? -16.656 -22.438 -4.168 1 97.44 258 TYR B O 1
ATOM 8530 N N . VAL B 1 259 ? -16.375 -20.719 -5.551 1 96.25 259 VAL B N 1
ATOM 8531 C CA . VAL B 1 259 ? -14.969 -20.5 -5.215 1 96.25 259 VAL B CA 1
ATOM 8532 C C . VAL B 1 259 ? -14.867 -19.453 -4.105 1 96.25 259 VAL B C 1
ATOM 8534 O O . VAL B 1 259 ? -15.219 -18.297 -4.301 1 96.25 259 VAL B O 1
ATOM 8537 N N . ALA B 1 260 ? -14.406 -19.812 -2.959 1 95 260 ALA B N 1
ATOM 8538 C CA . ALA B 1 260 ? -14.234 -18.938 -1.805 1 95 260 ALA B CA 1
ATOM 8539 C C . ALA B 1 260 ? -13.219 -19.516 -0.818 1 95 260 ALA B C 1
ATOM 8541 O O . ALA B 1 260 ? -12.898 -20.703 -0.879 1 95 260 ALA B O 1
ATOM 8542 N N . ASP B 1 261 ? -12.719 -18.719 0.058 1 92.69 261 ASP B N 1
ATOM 8543 C CA . ASP B 1 261 ? -11.844 -19.219 1.112 1 92.69 261 ASP B CA 1
ATOM 8544 C C . ASP B 1 261 ? -12.648 -19.922 2.205 1 92.69 261 ASP B C 1
ATOM 8546 O O . ASP B 1 261 ? -13.883 -19.953 2.152 1 92.69 261 ASP B O 1
ATOM 8550 N N . PHE B 1 262 ? -12.008 -20.453 3.102 1 94.69 262 PHE B N 1
ATOM 8551 C CA . PHE B 1 262 ? -12.633 -21.344 4.066 1 94.69 262 PHE B CA 1
ATOM 8552 C C . PHE B 1 262 ? -13.672 -20.609 4.898 1 94.69 262 PHE B C 1
ATOM 8554 O O . PHE B 1 262 ? -14.805 -21.062 5.027 1 94.69 262 PHE B O 1
ATOM 8561 N N . PRO B 1 263 ? -13.359 -19.469 5.496 1 93.94 263 PRO B N 1
ATOM 8562 C CA . PRO B 1 263 ? -14.375 -18.781 6.289 1 93.94 263 PRO B CA 1
ATOM 8563 C C . PRO B 1 263 ? -15.625 -18.422 5.48 1 93.94 263 PRO B C 1
ATOM 8565 O O . PRO B 1 263 ? -16.734 -18.516 5.992 1 93.94 263 PRO B O 1
ATOM 8568 N N . GLU B 1 264 ? -15.438 -18.047 4.266 1 94.81 264 GLU B N 1
ATOM 8569 C CA . GLU B 1 264 ? -16.578 -17.688 3.424 1 94.81 264 GLU B CA 1
ATOM 8570 C C . GLU B 1 264 ? -17.359 -18.922 3.01 1 94.81 264 GLU B C 1
ATOM 8572 O O . GLU B 1 264 ? -18.578 -18.859 2.824 1 94.81 264 GLU B O 1
ATOM 8577 N N . GLN B 1 265 ? -16.672 -20.016 2.801 1 96.62 265 GLN B N 1
ATOM 8578 C CA . GLN B 1 265 ? -17.375 -21.266 2.539 1 96.62 265 GLN B CA 1
ATOM 8579 C C . GLN B 1 265 ? -18.312 -21.625 3.695 1 96.62 265 GLN B C 1
ATOM 8581 O O . GLN B 1 265 ? -19.453 -22.047 3.477 1 96.62 265 GLN B O 1
ATOM 8586 N N . CYS B 1 266 ? -17.812 -21.422 4.879 1 96.94 266 CYS B N 1
ATOM 8587 C CA . CYS B 1 266 ? -18.625 -21.703 6.059 1 96.94 266 CYS B CA 1
ATOM 8588 C C . CYS B 1 266 ? -19.812 -20.75 6.133 1 96.94 266 CYS B C 1
ATOM 8590 O O . CYS B 1 266 ? -20.906 -21.141 6.547 1 96.94 266 CYS B O 1
ATOM 8592 N N . LEU B 1 267 ? -19.531 -19.5 5.738 1 96.25 267 LEU B N 1
ATOM 8593 C CA . LEU B 1 267 ? -20.594 -18.5 5.684 1 96.25 267 LEU B CA 1
ATOM 8594 C C . LEU B 1 267 ? -21.688 -18.938 4.719 1 96.25 267 LEU B C 1
ATOM 8596 O O . LEU B 1 267 ? -22.875 -18.875 5.051 1 96.25 267 LEU B O 1
ATOM 8600 N N . VAL B 1 268 ? -21.297 -19.422 3.586 1 97.5 268 VAL B N 1
ATOM 8601 C CA . VAL B 1 268 ? -22.234 -19.844 2.557 1 97.5 268 VAL B CA 1
ATOM 8602 C C . VAL B 1 268 ? -22.953 -21.125 3.012 1 97.5 268 VAL B C 1
ATOM 8604 O O . VAL B 1 268 ? -24.172 -21.266 2.809 1 97.5 268 VAL B O 1
ATOM 8607 N N . ALA B 1 269 ? -22.266 -22 3.678 1 97.5 269 ALA B N 1
ATOM 8608 C CA . ALA B 1 269 ? -22.797 -23.281 4.105 1 97.5 269 ALA B CA 1
ATOM 8609 C C . ALA B 1 269 ? -23.641 -23.141 5.367 1 97.5 269 ALA B C 1
ATOM 8611 O O . ALA B 1 269 ? -24.344 -24.078 5.766 1 97.5 269 ALA B O 1
ATOM 8612 N N . CYS B 1 270 ? -23.609 -22.016 6.055 1 97 270 CYS B N 1
ATOM 8613 C CA . CYS B 1 270 ? -24.328 -21.734 7.285 1 97 270 CYS B CA 1
ATOM 8614 C C . CYS B 1 270 ? -23.828 -22.594 8.43 1 97 270 CYS B C 1
ATOM 8616 O O . CYS B 1 270 ? -24.625 -23.078 9.242 1 97 270 CYS B O 1
ATOM 8618 N N . CYS B 1 271 ? -22.578 -22.875 8.453 1 95.88 271 CYS B N 1
ATOM 8619 C CA . CYS B 1 271 ? -22.031 -23.656 9.547 1 95.88 271 CYS B CA 1
ATOM 8620 C C . CYS B 1 271 ? -20.891 -22.922 10.25 1 95.88 271 CYS B C 1
ATOM 8622 O O . CYS B 1 271 ? -20.406 -21.906 9.734 1 95.88 271 CYS B O 1
ATOM 8624 N N . LYS B 1 272 ? -20.531 -23.344 11.414 1 95.19 272 LYS B N 1
ATOM 8625 C CA . LYS B 1 272 ? -19.438 -22.766 12.195 1 95.19 272 LYS B CA 1
ATOM 8626 C C . LYS B 1 272 ? -18.078 -23.062 11.562 1 95.19 272 LYS B C 1
ATOM 8628 O O . LYS B 1 272 ? -17.953 -24.016 10.797 1 95.19 272 LYS B O 1
ATOM 8633 N N . GLU B 1 273 ? -17.109 -22.297 11.844 1 93.94 273 GLU B N 1
ATOM 8634 C CA . GLU B 1 273 ? -15.797 -22.375 11.195 1 93.94 273 GLU B CA 1
ATOM 8635 C C . GLU B 1 273 ? -15.016 -23.594 11.68 1 93.94 273 GLU B C 1
ATOM 8637 O O . GLU B 1 273 ? -14.016 -23.984 11.062 1 93.94 273 GLU B O 1
ATOM 8642 N N . ASN B 1 274 ? -15.5 -24.266 12.734 1 93.31 274 ASN B N 1
ATOM 8643 C CA . ASN B 1 274 ? -14.82 -25.453 13.211 1 93.31 274 ASN B CA 1
ATOM 8644 C C . ASN B 1 274 ? -15.43 -26.719 12.609 1 93.31 274 ASN B C 1
ATOM 8646 O O . ASN B 1 274 ? -15.062 -27.828 12.992 1 93.31 274 ASN B O 1
ATOM 8650 N N . ARG B 1 275 ? -16.328 -26.516 11.68 1 94.69 275 ARG B N 1
ATOM 8651 C CA . ARG B 1 275 ? -16.969 -27.625 10.977 1 94.69 275 ARG B CA 1
ATOM 8652 C C . ARG B 1 275 ? -16.609 -27.609 9.5 1 94.69 275 ARG B C 1
ATOM 8654 O O . ARG B 1 275 ? -16.109 -26.609 8.977 1 94.69 275 ARG B O 1
ATOM 8661 N N . CYS B 1 276 ? -16.797 -28.75 8.891 1 95.56 276 CYS B N 1
ATOM 8662 C CA . CYS B 1 276 ? -16.547 -28.859 7.461 1 95.56 276 CYS B CA 1
ATOM 8663 C C . CYS B 1 276 ? -17.781 -28.438 6.664 1 95.56 276 CYS B C 1
ATOM 8665 O O . CYS B 1 276 ? -18.891 -28.922 6.922 1 95.56 276 CYS B O 1
ATOM 8667 N N . PRO B 1 277 ? -17.625 -27.547 5.754 1 96.44 277 PRO B N 1
ATOM 8668 C CA . PRO B 1 277 ? -18.766 -27.109 4.961 1 96.44 277 PRO B CA 1
ATOM 8669 C C . PRO B 1 277 ? -19.281 -28.203 4.02 1 96.44 277 PRO B C 1
ATOM 8671 O O . PRO B 1 277 ? -20.422 -28.125 3.537 1 96.44 277 PRO B O 1
ATOM 8674 N N . LYS B 1 278 ? -18.578 -29.281 3.773 1 96.25 278 LYS B N 1
ATOM 8675 C CA . LYS B 1 278 ? -18.953 -30.297 2.785 1 96.25 278 LYS B CA 1
ATOM 8676 C C . LYS B 1 278 ? -19.594 -31.516 3.451 1 96.25 278 LYS B C 1
ATOM 8678 O O . LYS B 1 278 ? -20.406 -32.219 2.84 1 96.25 278 LYS B O 1
ATOM 8683 N N . CYS B 1 279 ? -19.156 -31.812 4.66 1 96.12 279 CYS B N 1
ATOM 8684 C CA . CYS B 1 279 ? -19.656 -33.031 5.293 1 96.12 279 CYS B CA 1
ATOM 8685 C C . CYS B 1 279 ? -19.938 -32.812 6.773 1 96.12 279 CYS B C 1
ATOM 8687 O O . CYS B 1 279 ? -19.766 -31.688 7.273 1 96.12 279 CYS B O 1
ATOM 8689 N N . ARG B 1 280 ? -20.375 -33.844 7.48 1 94.75 280 ARG B N 1
ATOM 8690 C CA . ARG B 1 280 ? -20.828 -33.719 8.867 1 94.75 280 ARG B CA 1
ATOM 8691 C C . ARG B 1 280 ? -19.812 -34.312 9.828 1 94.75 280 ARG B C 1
ATOM 8693 O O . ARG B 1 280 ? -20.188 -34.906 10.852 1 94.75 280 ARG B O 1
ATOM 8700 N N . VAL B 1 281 ? -18.594 -34.219 9.477 1 94.62 281 VAL B N 1
ATOM 8701 C CA . VAL B 1 281 ? -17.547 -34.75 10.359 1 94.62 281 VAL B CA 1
ATOM 8702 C C . VAL B 1 281 ? -17.578 -34 11.688 1 94.62 281 VAL B C 1
ATOM 8704 O O . VAL B 1 281 ? -17.812 -32.781 11.727 1 94.62 281 VAL B O 1
ATOM 8707 N N . SER B 1 282 ? -17.359 -34.781 12.734 1 90.75 282 SER B N 1
ATOM 8708 C CA . SER B 1 282 ? -17.312 -34.156 14.062 1 90.75 282 SER B CA 1
ATOM 8709 C C . SER B 1 282 ? -16.047 -33.344 14.25 1 90.75 282 SER B C 1
ATOM 8711 O O . SER B 1 282 ? -15.016 -33.625 13.641 1 90.75 282 SER B O 1
ATOM 8713 N N . ALA B 1 283 ? -16.109 -32.375 15.109 1 90.5 283 ALA B N 1
ATOM 8714 C CA . ALA B 1 283 ? -14.977 -31.484 15.375 1 90.5 283 ALA B CA 1
ATOM 8715 C C . ALA B 1 283 ? -13.781 -32.25 15.922 1 90.5 283 ALA B C 1
ATOM 8717 O O . ALA B 1 283 ? -12.633 -31.859 15.727 1 90.5 283 ALA B O 1
ATOM 8718 N N . LYS B 1 284 ? -13.992 -33.438 16.469 1 92.25 284 LYS B N 1
ATOM 8719 C CA . LYS B 1 284 ? -12.938 -34.219 17.125 1 92.25 284 LYS B CA 1
ATOM 8720 C C . LYS B 1 284 ? -12.406 -35.312 16.203 1 92.25 284 LYS B C 1
ATOM 8722 O O . LYS B 1 284 ? -11.438 -36 16.531 1 92.25 284 LYS B O 1
ATOM 8727 N N . GLU B 1 285 ? -12.953 -35.375 15.008 1 94.44 285 GLU B N 1
ATOM 8728 C CA . GLU B 1 285 ? -12.547 -36.438 14.102 1 94.44 285 GLU B CA 1
ATOM 8729 C C . GLU B 1 285 ? -12.016 -35.875 12.789 1 94.44 285 GLU B C 1
ATOM 8731 O O . GLU B 1 285 ? -11.914 -36.594 11.789 1 94.44 285 GLU B O 1
ATOM 8736 N N . ARG B 1 286 ? -11.703 -34.688 12.789 1 94 286 ARG B N 1
ATOM 8737 C CA . ARG B 1 286 ? -11.266 -34 11.57 1 94 286 ARG B CA 1
ATOM 8738 C C . ARG B 1 286 ? -9.859 -34.438 11.172 1 94 286 ARG B C 1
ATOM 8740 O O . ARG B 1 286 ? -9.484 -34.344 10 1 94 286 ARG B O 1
ATOM 8747 N N . GLY B 1 287 ? -9.102 -34.969 12.078 1 94.5 287 GLY B N 1
ATOM 8748 C CA . GLY B 1 287 ? -7.742 -35.406 11.812 1 94.5 287 GLY B CA 1
ATOM 8749 C C . GLY B 1 287 ? -7.672 -36.844 11.336 1 94.5 287 GLY B C 1
ATOM 8750 O O . GLY B 1 287 ? -6.617 -37.312 10.914 1 94.5 287 GLY B O 1
ATOM 8751 N N . ASP B 1 288 ? -8.805 -37.531 11.266 1 93.5 288 ASP B N 1
ATOM 8752 C CA . ASP B 1 288 ? -8.836 -38.938 10.867 1 93.5 288 ASP B CA 1
ATOM 8753 C C . ASP B 1 288 ? -9.078 -39.094 9.367 1 93.5 288 ASP B C 1
ATOM 8755 O O . ASP B 1 288 ? -9.734 -38.25 8.758 1 93.5 288 ASP B O 1
ATOM 8759 N N . TYR B 1 289 ? -8.359 -40.125 8.883 1 93.75 289 TYR B N 1
ATOM 8760 C CA . TYR B 1 289 ? -8.57 -40.406 7.469 1 93.75 289 TYR B CA 1
ATOM 8761 C C . TYR B 1 289 ? -9.812 -41.25 7.27 1 93.75 289 TYR B C 1
ATOM 8763 O O . TYR B 1 289 ? -9.719 -42.469 7.051 1 93.75 289 TYR B O 1
ATOM 8771 N N . LYS B 1 290 ? -10.953 -40.594 7.348 1 87.44 290 LYS B N 1
ATOM 8772 C CA . LYS B 1 290 ? -12.227 -41.312 7.227 1 87.44 290 LYS B CA 1
ATOM 8773 C C . LYS B 1 290 ? -13.227 -40.5 6.414 1 87.44 290 LYS B C 1
ATOM 8775 O O . LYS B 1 290 ? -13.219 -39.25 6.465 1 87.44 290 LYS B O 1
ATOM 8780 N N . ALA B 1 291 ? -13.922 -41.219 5.66 1 85.88 291 ALA B N 1
ATOM 8781 C CA . ALA B 1 291 ? -15 -40.594 4.898 1 85.88 291 ALA B CA 1
ATOM 8782 C C . ALA B 1 291 ? -16.188 -40.281 5.797 1 85.88 291 ALA B C 1
ATOM 8784 O O . ALA B 1 291 ? -16.531 -41.062 6.68 1 85.88 291 ALA B O 1
ATOM 8785 N N . SER B 1 292 ? -16.656 -39.156 5.684 1 90.69 292 SER B N 1
ATOM 8786 C CA . SER B 1 292 ? -17.828 -38.719 6.457 1 90.69 292 SER B CA 1
ATOM 8787 C C . SER B 1 292 ? -19.031 -38.469 5.551 1 90.69 292 SER B C 1
ATOM 8789 O O . SER B 1 292 ? -18.859 -38.281 4.34 1 90.69 292 SER B O 1
ATOM 8791 N N . GLU B 1 293 ? -20.188 -38.469 6.141 1 93.56 293 GLU B N 1
ATOM 8792 C CA . GLU B 1 293 ? -21.422 -38.281 5.371 1 93.56 293 GLU B CA 1
ATOM 8793 C C . GLU B 1 293 ? -21.5 -36.844 4.82 1 93.56 293 GLU B C 1
ATOM 8795 O O . GLU B 1 293 ? -21.328 -35.875 5.559 1 93.56 293 GLU B O 1
ATOM 8800 N N . PRO B 1 294 ? -21.766 -36.812 3.551 1 95.5 294 PRO B N 1
ATOM 8801 C CA . PRO B 1 294 ? -21.891 -35.469 2.957 1 95.5 294 PRO B CA 1
ATOM 8802 C C . PRO B 1 294 ? -23.109 -34.719 3.467 1 95.5 294 PRO B C 1
ATOM 8804 O O . PRO B 1 294 ? -24.125 -35.344 3.822 1 95.5 294 PRO B O 1
ATOM 8807 N N . ARG B 1 295 ? -23.016 -33.469 3.533 1 95.69 295 ARG B N 1
ATOM 8808 C CA . ARG B 1 295 ? -24.172 -32.625 3.844 1 95.69 295 ARG B CA 1
ATOM 8809 C C . ARG B 1 295 ? -25.172 -32.656 2.697 1 95.69 295 ARG B C 1
ATOM 8811 O O . ARG B 1 295 ? -24.797 -32.719 1.528 1 95.69 295 ARG B O 1
ATOM 8818 N N . LYS B 1 296 ? -26.406 -32.594 3.057 1 94.81 296 LYS B N 1
ATOM 8819 C CA . LYS B 1 296 ? -27.484 -32.562 2.061 1 94.81 296 LYS B CA 1
ATOM 8820 C C . LYS B 1 296 ? -28.266 -31.266 2.143 1 94.81 296 LYS B C 1
ATOM 8822 O O . LYS B 1 296 ? -28.672 -30.844 3.229 1 94.81 296 LYS B O 1
ATOM 8827 N N . PRO B 1 297 ? -28.484 -30.672 0.981 1 95 297 PRO B N 1
ATOM 8828 C CA . PRO B 1 297 ? -29.141 -29.359 0.976 1 95 297 PRO B CA 1
ATOM 8829 C C . PRO B 1 297 ? -30.547 -29.406 1.548 1 95 297 PRO B C 1
ATOM 8831 O O . PRO B 1 297 ? -30.922 -28.547 2.355 1 95 297 PRO B O 1
ATOM 8834 N N . ILE B 1 298 ? -31.328 -30.391 1.216 1 92.88 298 ILE B N 1
ATOM 8835 C CA . ILE B 1 298 ? -32.719 -30.469 1.646 1 92.88 298 ILE B CA 1
ATOM 8836 C C . ILE B 1 298 ? -32.781 -30.656 3.162 1 92.88 298 ILE B C 1
ATOM 8838 O O . ILE B 1 298 ? -33.562 -29.984 3.842 1 92.88 298 ILE B O 1
ATOM 8842 N N . ARG B 1 299 ? -31.969 -31.516 3.65 1 92 299 ARG B N 1
ATOM 8843 C CA . ARG B 1 299 ? -31.922 -31.766 5.086 1 92 299 ARG B CA 1
ATOM 8844 C C . ARG B 1 299 ? -31.5 -30.5 5.844 1 92 299 ARG B C 1
ATOM 8846 O O . ARG B 1 299 ? -32.125 -30.141 6.84 1 92 299 ARG B O 1
ATOM 8853 N N . THR B 1 300 ? -30.5 -29.922 5.371 1 93.81 300 THR B N 1
ATOM 8854 C CA . THR B 1 300 ? -29.969 -28.734 6.031 1 93.81 300 THR B CA 1
ATOM 8855 C C . THR B 1 300 ? -30.969 -27.578 5.984 1 93.81 300 THR B C 1
ATOM 8857 O O . THR B 1 300 ? -31.172 -26.891 6.984 1 93.81 300 THR B O 1
ATOM 8860 N N . ALA B 1 301 ? -31.594 -27.375 4.828 1 92.75 301 ALA B N 1
ATOM 8861 C CA . ALA B 1 301 ? -32.594 -26.312 4.684 1 92.75 301 ALA B CA 1
ATOM 8862 C C . ALA B 1 301 ? -33.781 -26.547 5.621 1 92.75 301 ALA B C 1
ATOM 8864 O O . ALA B 1 301 ? -34.312 -25.594 6.199 1 92.75 301 ALA B O 1
ATOM 8865 N N . THR B 1 302 ? -34.156 -27.75 5.777 1 90.12 302 THR B N 1
ATOM 8866 C CA . THR B 1 302 ? -35.281 -28.094 6.66 1 90.12 302 THR B CA 1
ATOM 8867 C C . THR B 1 302 ? -34.906 -27.812 8.117 1 90.12 302 THR B C 1
ATOM 8869 O O . THR B 1 302 ? -35.719 -27.266 8.875 1 90.12 302 THR B O 1
ATOM 8872 N N . MET B 1 303 ? -33.719 -28.172 8.445 1 91.25 303 MET B N 1
ATOM 8873 C CA . MET B 1 303 ? -33.25 -27.922 9.812 1 91.25 303 MET B CA 1
ATOM 8874 C C . MET B 1 303 ? -33.219 -26.438 10.117 1 91.25 303 MET B C 1
ATOM 8876 O O . MET B 1 303 ? -33.594 -26 11.211 1 91.25 303 MET B O 1
ATOM 8880 N N . LEU B 1 304 ? -32.781 -25.656 9.18 1 92.19 304 LEU B N 1
ATOM 8881 C CA . LEU B 1 304 ? -32.688 -24.219 9.352 1 92.19 304 LEU B CA 1
ATOM 8882 C C . LEU B 1 304 ? -34.062 -23.594 9.484 1 92.19 304 LEU B C 1
ATOM 8884 O O . LEU B 1 304 ? -34.281 -22.719 10.32 1 92.19 304 LEU B O 1
ATOM 8888 N N . LYS B 1 305 ? -35 -24.047 8.711 1 87 305 LYS B N 1
ATOM 8889 C CA . LYS B 1 305 ? -36.375 -23.562 8.781 1 87 305 LYS B CA 1
ATOM 8890 C C . LYS B 1 305 ? -37 -23.906 10.117 1 87 305 LYS B C 1
ATOM 8892 O O . LYS B 1 305 ? -37.719 -23.094 10.703 1 87 305 LYS B O 1
ATOM 8897 N N . GLN B 1 306 ? -36.75 -25.062 10.602 1 83.81 306 GLN B N 1
ATOM 8898 C CA . GLN B 1 306 ? -37.312 -25.531 11.852 1 83.81 306 GLN B CA 1
ATOM 8899 C C . GLN B 1 306 ? -36.75 -24.781 13.047 1 83.81 306 GLN B C 1
ATOM 8901 O O . GLN B 1 306 ? -37.469 -24.531 14.023 1 83.81 306 GLN B O 1
ATOM 8906 N N . LYS B 1 307 ? -35.531 -24.578 13.008 1 81.31 307 LYS B N 1
ATOM 8907 C CA . LYS B 1 307 ? -34.938 -23.844 14.102 1 81.31 307 LYS B CA 1
ATOM 8908 C C . LYS B 1 307 ? -35.562 -22.469 14.281 1 81.31 307 LYS B C 1
ATOM 8910 O O . LYS B 1 307 ? -35.719 -21.984 15.398 1 81.31 307 LYS B O 1
ATOM 8915 N N . HIS B 1 308 ? -35.906 -21.922 13.273 1 76.62 308 HIS B N 1
ATOM 8916 C CA . HIS B 1 308 ? -36.531 -20.609 13.328 1 76.62 308 HIS B CA 1
ATOM 8917 C C . HIS B 1 308 ? -37.938 -20.719 13.969 1 76.62 308 HIS B C 1
ATOM 8919 O O . HIS B 1 308 ? -38.375 -19.766 14.602 1 76.62 308 HIS B O 1
ATOM 8925 N N . THR B 1 309 ? -38.562 -21.922 13.844 1 68.38 309 THR B N 1
ATOM 8926 C CA . THR B 1 309 ? -39.875 -22.109 14.453 1 68.38 309 THR B CA 1
ATOM 8927 C C . THR B 1 309 ? -39.75 -22.641 15.883 1 68.38 309 THR B C 1
ATOM 8929 O O . THR B 1 309 ? -40.75 -23.031 16.5 1 68.38 309 THR B O 1
ATOM 8932 N N . ARG B 1 310 ? -38.5 -22.531 16.641 1 64.25 310 ARG B N 1
ATOM 8933 C CA . ARG B 1 310 ? -38.188 -22.75 18.047 1 64.25 310 ARG B CA 1
ATOM 8934 C C . ARG B 1 310 ? -38.281 -24.234 18.406 1 64.25 310 ARG B C 1
ATOM 8936 O O . ARG B 1 310 ? -38.5 -24.578 19.562 1 64.25 310 ARG B O 1
ATOM 8943 N N . ALA B 1 311 ? -38.25 -25.047 17.453 1 58.78 311 ALA B N 1
ATOM 8944 C CA . ALA B 1 311 ? -38.25 -26.453 17.844 1 58.78 311 ALA B CA 1
ATOM 8945 C C . ALA B 1 311 ? -36.844 -26.953 18.188 1 58.78 311 ALA B C 1
ATOM 8947 O O . ALA B 1 311 ? -35.875 -26.5 17.578 1 58.78 311 ALA B O 1
ATOM 8948 N N . ARG B 1 312 ? -36.594 -27.422 19.438 1 58.97 312 ARG B N 1
ATOM 8949 C CA . ARG B 1 312 ? -35.312 -27.984 19.891 1 58.97 312 ARG B CA 1
ATOM 8950 C C . ARG B 1 312 ? -34.875 -29.141 19 1 58.97 312 ARG B C 1
ATOM 8952 O O . ARG B 1 312 ? -35.594 -30.141 18.875 1 58.97 312 ARG B O 1
ATOM 8959 N N . PHE B 1 313 ? -33.969 -28.875 18 1 65.88 313 PHE B N 1
ATOM 8960 C CA . PHE B 1 313 ? -33.469 -29.969 17.156 1 65.88 313 PHE B CA 1
ATOM 8961 C C . PHE B 1 313 ? -32.031 -30.312 17.531 1 65.88 313 PHE B C 1
ATOM 8963 O O . PHE B 1 313 ? -31.109 -29.594 17.156 1 65.88 313 PHE B O 1
ATOM 8970 N N . PRO B 1 314 ? -31.828 -31.312 18.359 1 73.5 314 PRO B N 1
ATOM 8971 C CA . PRO B 1 314 ? -30.484 -31.75 18.75 1 73.5 314 PRO B CA 1
ATOM 8972 C C . PRO B 1 314 ? -29.531 -31.875 17.562 1 73.5 314 PRO B C 1
ATOM 8974 O O . PRO B 1 314 ? -28.344 -31.578 17.672 1 73.5 314 PRO B O 1
ATOM 8977 N N . ASP B 1 315 ? -30.125 -32.094 16.406 1 83.94 315 ASP B N 1
ATOM 8978 C CA . ASP B 1 315 ? -29.281 -32.312 15.234 1 83.94 315 ASP B CA 1
ATOM 8979 C C . ASP B 1 315 ? -28.703 -30.984 14.727 1 83.94 315 ASP B C 1
ATOM 8981 O O . ASP B 1 315 ? -27.656 -30.984 14.07 1 83.94 315 ASP B O 1
ATOM 8985 N N . PHE B 1 316 ? -29.328 -29.938 15.078 1 89.5 316 PHE B N 1
ATOM 8986 C CA . PHE B 1 316 ? -28.875 -28.625 14.648 1 89.5 316 PHE B CA 1
ATOM 8987 C C . PHE B 1 316 ? -27.547 -28.266 15.273 1 89.5 316 PHE B C 1
ATOM 8989 O O . PHE B 1 316 ? -26.625 -27.812 14.586 1 89.5 316 PHE B O 1
ATOM 8996 N N . GLU B 1 317 ? -27.406 -28.547 16.531 1 87.94 317 GLU B N 1
ATOM 8997 C CA . GLU B 1 317 ? -26.172 -28.25 17.266 1 87.94 317 GLU B CA 1
ATOM 8998 C C . GLU B 1 317 ? -25.062 -29.25 16.906 1 87.94 317 GLU B C 1
ATOM 9000 O O . GLU B 1 317 ? -23.891 -28.891 16.859 1 87.94 317 GLU B O 1
ATOM 9005 N N . GLU B 1 318 ? -25.531 -30.391 16.641 1 88.19 318 GLU B N 1
ATOM 9006 C CA . GLU B 1 318 ? -24.578 -31.438 16.297 1 88.19 318 GLU B CA 1
ATOM 9007 C C . GLU B 1 318 ? -23.922 -31.156 14.945 1 88.19 318 GLU B C 1
ATOM 9009 O O . GLU B 1 318 ? -22.75 -31.453 14.742 1 88.19 318 GLU B O 1
ATOM 9014 N N . ASP B 1 319 ? -24.688 -30.562 14.062 1 91.44 319 ASP B N 1
ATOM 9015 C CA . ASP B 1 319 ? -24.188 -30.266 12.727 1 91.44 319 ASP B CA 1
ATOM 9016 C C . ASP B 1 319 ? -23.422 -28.938 12.703 1 91.44 319 ASP B C 1
ATOM 9018 O O . ASP B 1 319 ? -22.828 -28.578 11.695 1 91.44 319 ASP B O 1
ATOM 9022 N N . GLY B 1 320 ? -23.422 -28.281 13.828 1 92.31 320 GLY B N 1
ATOM 9023 C CA . GLY B 1 320 ? -22.688 -27.031 13.945 1 92.31 320 GLY B CA 1
ATOM 9024 C C . GLY B 1 320 ? -23.234 -25.938 13.047 1 92.31 320 GLY B C 1
ATOM 9025 O O . GLY B 1 320 ? -22.469 -25.172 12.453 1 92.31 320 GLY B O 1
ATOM 9026 N N . LEU B 1 321 ? -24.547 -25.812 12.891 1 94.38 321 LEU B N 1
ATOM 9027 C CA . LEU B 1 321 ? -25.188 -24.875 11.984 1 94.38 321 LEU B CA 1
ATOM 9028 C C . LEU B 1 321 ? -25.422 -23.531 12.672 1 94.38 321 LEU B C 1
ATOM 9030 O O . LEU B 1 321 ? -25.516 -23.469 13.898 1 94.38 321 LEU B O 1
ATOM 9034 N N . ARG B 1 322 ? -25.438 -22.5 11.898 1 93.31 322 ARG B N 1
ATOM 9035 C CA . ARG B 1 322 ? -25.844 -21.172 12.336 1 93.31 322 ARG B CA 1
ATOM 9036 C C . ARG B 1 322 ? -27.297 -20.891 11.969 1 93.31 322 ARG B C 1
ATOM 9038 O O . ARG B 1 322 ? -27.766 -21.312 10.906 1 93.31 322 ARG B O 1
ATOM 9045 N N . PRO B 1 323 ? -27.984 -20.25 12.789 1 90.75 323 PRO B N 1
ATOM 9046 C CA . PRO B 1 323 ? -29.422 -20.047 12.555 1 90.75 323 PRO B CA 1
ATOM 9047 C C . PRO B 1 323 ? -29.719 -18.984 11.5 1 90.75 323 PRO B C 1
ATOM 9049 O O . PRO B 1 323 ? -30.094 -17.859 11.836 1 90.75 323 PRO B O 1
ATOM 9052 N N . ILE B 1 324 ? -29.609 -19.344 10.305 1 93.56 324 ILE B N 1
ATOM 9053 C CA . ILE B 1 324 ? -29.953 -18.484 9.18 1 93.56 324 ILE B CA 1
ATOM 9054 C C . ILE B 1 324 ? -31.375 -18.797 8.703 1 93.56 324 ILE B C 1
ATOM 9056 O O . ILE B 1 324 ? -31.75 -19.953 8.555 1 93.56 324 ILE B O 1
ATOM 9060 N N . THR B 1 325 ? -32.156 -17.75 8.508 1 88.12 325 THR B N 1
ATOM 9061 C CA . THR B 1 325 ? -33.562 -17.906 8.211 1 88.12 325 THR B CA 1
ATOM 9062 C C . THR B 1 325 ? -33.75 -18.516 6.824 1 88.12 325 THR B C 1
ATOM 9064 O O . THR B 1 325 ? -34.531 -19.469 6.66 1 88.12 325 THR B O 1
ATOM 9067 N N . LYS B 1 326 ? -33.094 -17.969 5.859 1 91.56 326 LYS B N 1
ATOM 9068 C CA . LYS B 1 326 ? -33.25 -18.453 4.496 1 91.56 326 LYS B CA 1
ATOM 9069 C C . LYS B 1 326 ? -31.922 -18.391 3.73 1 91.56 326 LYS B C 1
ATOM 9071 O O . LYS B 1 326 ? -31.594 -17.359 3.141 1 91.56 326 LYS B O 1
ATOM 9076 N N . PRO B 1 327 ? -31.266 -19.578 3.674 1 95.94 327 PRO B N 1
ATOM 9077 C CA . PRO B 1 327 ? -30.047 -19.562 2.857 1 95.94 327 PRO B CA 1
ATOM 9078 C C . PRO B 1 327 ? -30.328 -19.359 1.373 1 95.94 327 PRO B C 1
ATOM 9080 O O . PRO B 1 327 ? -31.328 -19.875 0.849 1 95.94 327 PRO B O 1
ATOM 9083 N N . PHE B 1 328 ? -29.516 -18.594 0.672 1 97.06 328 PHE B N 1
ATOM 9084 C CA . PHE B 1 328 ? -29.797 -18.188 -0.7 1 97.06 328 PHE B CA 1
ATOM 9085 C C . PHE B 1 328 ? -29.844 -19.391 -1.623 1 97.06 328 PHE B C 1
ATOM 9087 O O . PHE B 1 328 ? -30.531 -19.375 -2.652 1 97.06 328 PHE B O 1
ATOM 9094 N N . TRP B 1 329 ? -29.125 -20.484 -1.314 1 97.25 329 TRP B N 1
ATOM 9095 C CA . TRP B 1 329 ? -28.984 -21.625 -2.213 1 97.25 329 TRP B CA 1
ATOM 9096 C C . TRP B 1 329 ? -30.172 -22.562 -2.084 1 97.25 329 TRP B C 1
ATOM 9098 O O . TRP B 1 329 ? -30.344 -23.484 -2.889 1 97.25 329 TRP B O 1
ATOM 9108 N N . SER B 1 330 ? -31.047 -22.375 -1.114 1 94.81 330 SER B N 1
ATOM 9109 C CA . SER B 1 330 ? -32.188 -23.25 -0.913 1 94.81 330 SER B CA 1
ATOM 9110 C C . SER B 1 330 ? -33.156 -23.203 -2.102 1 94.81 330 SER B C 1
ATOM 9112 O O . SER B 1 330 ? -33.844 -24.172 -2.391 1 94.81 330 SER B O 1
ATOM 9114 N N . ASP B 1 331 ? -33.125 -22.109 -2.842 1 92.12 331 ASP B N 1
ATOM 9115 C CA . ASP B 1 331 ? -34.062 -21.922 -3.932 1 92.12 331 ASP B CA 1
ATOM 9116 C C . ASP B 1 331 ? -33.438 -22.25 -5.281 1 92.12 331 ASP B C 1
ATOM 9118 O O . ASP B 1 331 ? -34.125 -22.297 -6.305 1 92.12 331 ASP B O 1
ATOM 9122 N N . LEU B 1 332 ? -32.188 -22.5 -5.309 1 96.12 332 LEU B N 1
ATOM 9123 C CA . LEU B 1 332 ? -31.516 -22.734 -6.574 1 96.12 332 LEU B CA 1
ATOM 9124 C C . LEU B 1 332 ? -31.797 -24.141 -7.086 1 96.12 332 LEU B C 1
ATOM 9126 O O . LEU B 1 332 ? -31.609 -25.125 -6.355 1 96.12 332 LEU B O 1
ATOM 9130 N N . PRO B 1 333 ? -32.156 -24.219 -8.289 1 95 333 PRO B N 1
ATOM 9131 C CA . PRO B 1 333 ? -32.5 -25.531 -8.828 1 95 333 PRO B CA 1
ATOM 9132 C C . PRO B 1 333 ? -31.266 -26.406 -9.07 1 95 333 PRO B C 1
ATOM 9134 O O . PRO B 1 333 ? -30.219 -25.906 -9.492 1 95 333 PRO B O 1
ATOM 9137 N N . HIS B 1 334 ? -31.438 -27.75 -8.812 1 94.62 334 HIS B N 1
ATOM 9138 C CA . HIS B 1 334 ? -30.422 -28.75 -9.117 1 94.62 334 HIS B CA 1
ATOM 9139 C C . HIS B 1 334 ? -29.078 -28.391 -8.492 1 94.62 334 HIS B C 1
ATOM 9141 O O . HIS B 1 334 ? -28.031 -28.562 -9.117 1 94.62 334 HIS B O 1
ATOM 9147 N N . CYS B 1 335 ? -29.125 -27.672 -7.395 1 94.31 335 CYS B N 1
ATOM 9148 C CA . CYS B 1 335 ? -27.891 -27.172 -6.793 1 94.31 335 CYS B CA 1
ATOM 9149 C C . CYS B 1 335 ? -27.609 -27.891 -5.477 1 94.31 335 CYS B C 1
ATOM 9151 O O . CYS B 1 335 ? -28.469 -27.938 -4.594 1 94.31 335 CYS B O 1
ATOM 9153 N N . ASP B 1 336 ? -26.484 -28.516 -5.398 1 96.25 336 ASP B N 1
ATOM 9154 C CA . ASP B 1 336 ? -25.906 -28.953 -4.137 1 96.25 336 ASP B CA 1
ATOM 9155 C C . ASP B 1 336 ? -24.75 -28.047 -3.707 1 96.25 336 ASP B C 1
ATOM 9157 O O . ASP B 1 336 ? -23.609 -28.281 -4.086 1 96.25 336 ASP B O 1
ATOM 9161 N N . ILE B 1 337 ? -25.062 -27.094 -2.84 1 97.44 337 ILE B N 1
ATOM 9162 C CA . ILE B 1 337 ? -24.109 -26.062 -2.48 1 97.44 337 ILE B CA 1
ATOM 9163 C C . ILE B 1 337 ? -22.906 -26.688 -1.766 1 97.44 337 ILE B C 1
ATOM 9165 O O . ILE B 1 337 ? -21.781 -26.203 -1.883 1 97.44 337 ILE B O 1
ATOM 9169 N N . PHE B 1 338 ? -23.109 -27.766 -1.066 1 97.5 338 PHE B N 1
ATOM 9170 C CA . PHE B 1 338 ? -22.047 -28.375 -0.27 1 97.5 338 PHE B CA 1
ATOM 9171 C C . PHE B 1 338 ? -21.031 -29.047 -1.165 1 97.5 338 PHE B C 1
ATOM 9173 O O . PHE B 1 338 ? -19.828 -28.984 -0.902 1 97.5 338 PHE B O 1
ATOM 9180 N N . SER B 1 339 ? -21.453 -29.625 -2.188 1 95.62 339 SER B N 1
ATOM 9181 C CA . SER B 1 339 ? -20.547 -30.25 -3.145 1 95.62 339 SER B CA 1
ATOM 9182 C C . SER B 1 339 ? -19.938 -29.203 -4.074 1 95.62 339 SER B C 1
ATOM 9184 O O . SER B 1 339 ? -18.922 -29.484 -4.738 1 95.62 339 SER B O 1
ATOM 9186 N N . SER B 1 340 ? -20.5 -27.984 -4.129 1 96.69 340 SER B N 1
ATOM 9187 C CA . SER B 1 340 ? -20.031 -26.938 -5.035 1 96.69 340 SER B CA 1
ATOM 9188 C C . SER B 1 340 ? -18.75 -26.281 -4.523 1 96.69 340 SER B C 1
ATOM 9190 O O . SER B 1 340 ? -18.047 -25.609 -5.277 1 96.69 340 SER B O 1
ATOM 9192 N N . PHE B 1 341 ? -18.453 -26.5 -3.26 1 95.88 341 PHE B N 1
ATOM 9193 C CA . PHE B 1 341 ? -17.234 -25.938 -2.721 1 95.88 341 PHE B CA 1
ATOM 9194 C C . PHE B 1 341 ? -16.016 -26.672 -3.264 1 95.88 341 PHE B C 1
ATOM 9196 O O . PHE B 1 341 ? -15.805 -27.859 -2.973 1 95.88 341 PHE B O 1
ATOM 9203 N N . THR B 1 342 ? -15.273 -26 -4.062 1 90.25 342 THR B N 1
ATOM 9204 C CA . THR B 1 342 ? -14.102 -26.625 -4.68 1 90.25 342 THR B CA 1
ATOM 9205 C C . THR B 1 342 ? -12.859 -26.406 -3.816 1 90.25 342 THR B C 1
ATOM 9207 O O . THR B 1 342 ? -12.82 -25.484 -3 1 90.25 342 THR B O 1
ATOM 9210 N N . PRO B 1 343 ? -11.945 -27.312 -4.02 1 91.12 343 PRO B N 1
ATOM 9211 C CA . PRO B 1 343 ? -10.703 -27.188 -3.262 1 91.12 343 PRO B CA 1
ATOM 9212 C C . PRO B 1 343 ? -9.914 -25.922 -3.629 1 91.12 343 PRO B C 1
ATOM 9214 O O . PRO B 1 343 ? -9.859 -25.547 -4.801 1 91.12 343 PRO B O 1
ATOM 9217 N N . ASP B 1 344 ? -9.367 -25.344 -2.654 1 91.38 344 ASP B N 1
ATOM 9218 C CA . ASP B 1 344 ? -8.57 -24.125 -2.818 1 91.38 344 ASP B CA 1
ATOM 9219 C C . ASP B 1 344 ? -7.086 -24.422 -2.594 1 91.38 344 ASP B C 1
ATOM 9221 O O . ASP B 1 344 ? -6.621 -24.453 -1.452 1 91.38 344 ASP B O 1
ATOM 9225 N N . ILE B 1 345 ? -6.355 -24.469 -3.613 1 92.88 345 ILE B N 1
ATOM 9226 C CA . ILE B 1 345 ? -4.949 -24.859 -3.553 1 92.88 345 ILE B CA 1
ATOM 9227 C C . ILE B 1 345 ? -4.152 -23.797 -2.789 1 92.88 345 ILE B C 1
ATOM 9229 O O . ILE B 1 345 ? -3.297 -24.125 -1.967 1 92.88 345 ILE B O 1
ATOM 9233 N N . LEU B 1 346 ? -4.469 -22.578 -2.998 1 90.44 346 LEU B N 1
ATOM 9234 C CA . LEU B 1 346 ? -3.686 -21.484 -2.414 1 90.44 346 LEU B CA 1
ATOM 9235 C C . LEU B 1 346 ? -3.83 -21.469 -0.896 1 90.44 346 LEU B C 1
ATOM 9237 O O . LEU B 1 346 ? -2.836 -21.562 -0.172 1 90.44 346 LEU B O 1
ATOM 9241 N N . HIS B 1 347 ? -5.039 -21.422 -0.379 1 91.44 347 HIS B N 1
ATOM 9242 C CA . HIS B 1 347 ? -5.27 -21.188 1.042 1 91.44 347 HIS B CA 1
ATOM 9243 C C . HIS B 1 347 ? -5.238 -22.5 1.826 1 91.44 347 HIS B C 1
ATOM 9245 O O . HIS B 1 347 ? -4.961 -22.5 3.029 1 91.44 347 HIS B O 1
ATOM 9251 N N . GLN B 1 348 ? -5.496 -23.578 1.171 1 94.44 348 GLN B N 1
ATOM 9252 C CA . GLN B 1 348 ? -5.547 -24.844 1.881 1 94.44 348 GLN B CA 1
ATOM 9253 C C . GLN B 1 348 ? -4.195 -25.562 1.838 1 94.44 348 GLN B C 1
ATOM 9255 O O . GLN B 1 348 ? -3.754 -26.125 2.84 1 94.44 348 GLN B O 1
ATOM 9260 N N . LEU B 1 349 ? -3.549 -25.469 0.684 1 95.56 349 LEU B N 1
ATOM 9261 C CA . LEU B 1 349 ? -2.33 -26.25 0.521 1 95.56 349 LEU B CA 1
ATOM 9262 C C . LEU B 1 349 ? -1.093 -25.375 0.678 1 95.56 349 LEU B C 1
ATOM 9264 O O . LEU B 1 349 ? -0.337 -25.516 1.641 1 95.56 349 LEU B O 1
ATOM 9268 N N . HIS B 1 350 ? -0.877 -24.375 -0.156 1 93.25 350 HIS B N 1
ATOM 9269 C CA . HIS B 1 350 ? 0.35 -23.594 -0.15 1 93.25 350 HIS B CA 1
ATOM 9270 C C . HIS B 1 350 ? 0.489 -22.797 1.145 1 93.25 350 HIS B C 1
ATOM 9272 O O . HIS B 1 350 ? 1.49 -22.922 1.853 1 93.25 350 HIS B O 1
ATOM 9278 N N . LYS B 1 351 ? -0.476 -22.031 1.444 1 90.81 351 LYS B N 1
ATOM 9279 C CA . LYS B 1 351 ? -0.425 -21.234 2.67 1 90.81 351 LYS B CA 1
ATOM 9280 C C . LYS B 1 351 ? -0.835 -22.062 3.881 1 90.81 351 LYS B C 1
ATOM 9282 O O . LYS B 1 351 ? -0.231 -21.969 4.949 1 90.81 351 LYS B O 1
ATOM 9287 N N . GLY B 1 352 ? -1.8 -22.891 3.73 1 92.94 352 GLY B N 1
ATOM 9288 C CA . GLY B 1 352 ? -2.398 -23.641 4.828 1 92.94 352 GLY B CA 1
ATOM 9289 C C . GLY B 1 352 ? -1.526 -24.781 5.328 1 92.94 352 GLY B C 1
ATOM 9290 O O . GLY B 1 352 ? -0.766 -24.609 6.285 1 92.94 352 GLY B O 1
ATOM 9291 N N . MET B 1 353 ? -1.53 -25.812 4.609 1 95 353 MET B N 1
ATOM 9292 C CA . MET B 1 353 ? -0.861 -27.016 5.07 1 95 353 MET B CA 1
ATOM 9293 C C . MET B 1 353 ? 0.654 -26.875 4.973 1 95 353 MET B C 1
ATOM 9295 O O . MET B 1 353 ? 1.382 -27.328 5.859 1 95 353 MET B O 1
ATOM 9299 N N . PHE B 1 354 ? 1.131 -26.234 3.938 1 95.62 354 PHE B N 1
ATOM 9300 C CA . PHE B 1 354 ? 2.572 -26.188 3.719 1 95.62 354 PHE B CA 1
ATOM 9301 C C . PHE B 1 354 ? 3.215 -25.141 4.617 1 95.62 354 PHE B C 1
ATOM 9303 O O . PHE B 1 354 ? 4 -25.469 5.508 1 95.62 354 PHE B O 1
ATOM 9310 N N . LYS B 1 355 ? 2.922 -23.906 4.488 1 92.56 355 LYS B N 1
ATOM 9311 C CA . LYS B 1 355 ? 3.605 -22.828 5.199 1 92.56 355 LYS B CA 1
ATOM 9312 C C . LYS B 1 355 ? 3.219 -22.812 6.676 1 92.56 355 LYS B C 1
ATOM 9314 O O . LYS B 1 355 ? 4.086 -22.844 7.551 1 92.56 355 LYS B O 1
ATOM 9319 N N . ASP B 1 356 ? 1.937 -22.828 6.988 1 92.06 356 ASP B N 1
ATOM 9320 C CA . ASP B 1 356 ? 1.451 -22.594 8.344 1 92.06 356 ASP B CA 1
ATOM 9321 C C . ASP B 1 356 ? 1.643 -23.828 9.219 1 92.06 356 ASP B C 1
ATOM 9323 O O . ASP B 1 356 ? 1.617 -23.734 10.445 1 92.06 356 ASP B O 1
ATOM 9327 N N . HIS B 1 357 ? 1.792 -24.984 8.586 1 95 357 HIS B N 1
ATOM 9328 C CA . HIS B 1 357 ? 1.869 -26.188 9.398 1 95 357 HIS B CA 1
ATOM 9329 C C . HIS B 1 357 ? 3.176 -26.938 9.148 1 95 357 HIS B C 1
ATOM 9331 O O . HIS B 1 357 ? 4.113 -26.844 9.945 1 95 357 HIS B O 1
ATOM 9337 N N . LEU B 1 358 ? 3.338 -27.453 7.914 1 95.38 358 LEU B N 1
ATOM 9338 C CA . LEU B 1 358 ? 4.477 -28.312 7.641 1 95.38 358 LEU B CA 1
ATOM 9339 C C . LEU B 1 358 ? 5.793 -27.594 7.891 1 95.38 358 LEU B C 1
ATOM 9341 O O . LEU B 1 358 ? 6.656 -28.094 8.609 1 95.38 358 LEU B O 1
ATOM 9345 N N . VAL B 1 359 ? 5.977 -26.469 7.293 1 93.5 359 VAL B N 1
ATOM 9346 C CA . VAL B 1 359 ? 7.219 -25.703 7.438 1 93.5 359 VAL B CA 1
ATOM 9347 C C . VAL B 1 359 ? 7.449 -25.375 8.906 1 93.5 359 VAL B C 1
ATOM 9349 O O . VAL B 1 359 ? 8.578 -25.484 9.406 1 93.5 359 VAL B O 1
ATOM 9352 N N . LYS B 1 360 ? 6.441 -25.016 9.57 1 92.44 360 LYS B N 1
ATOM 9353 C CA . LYS B 1 360 ? 6.555 -24.688 10.992 1 92.44 360 LYS B CA 1
ATOM 9354 C C . LYS B 1 360 ? 6.969 -25.922 11.805 1 92.44 360 LYS B C 1
ATOM 9356 O O . LYS B 1 360 ? 7.848 -25.828 12.664 1 92.44 360 LYS B O 1
ATOM 9361 N N . TRP B 1 361 ? 6.289 -27.078 11.547 1 95.25 361 TRP B N 1
ATOM 9362 C CA . TRP B 1 361 ? 6.586 -28.312 12.258 1 95.25 361 TRP B CA 1
ATOM 9363 C C . TRP B 1 361 ? 8.039 -28.719 12.062 1 95.25 361 TRP B C 1
ATOM 9365 O O . TRP B 1 361 ? 8.758 -28.969 13.031 1 95.25 361 TRP B O 1
ATOM 9375 N N . VAL B 1 362 ? 8.477 -28.703 10.844 1 94.25 362 VAL B N 1
ATOM 9376 C CA . VAL B 1 362 ? 9.789 -29.25 10.516 1 94.25 362 VAL B CA 1
ATOM 9377 C C . VAL B 1 362 ? 10.875 -28.266 10.953 1 94.25 362 VAL B C 1
ATOM 9379 O O . VAL B 1 362 ? 11.969 -28.672 11.352 1 94.25 362 VAL B O 1
ATOM 9382 N N . THR B 1 363 ? 10.617 -26.984 10.836 1 92.5 363 THR B N 1
ATOM 9383 C CA . THR B 1 363 ? 11.586 -26 11.289 1 92.5 363 THR B CA 1
ATOM 9384 C C . THR B 1 363 ? 11.781 -26.094 12.805 1 92.5 363 THR B C 1
ATOM 9386 O O . THR B 1 363 ? 12.883 -25.891 13.305 1 92.5 363 THR B O 1
ATOM 9389 N N . GLU B 1 364 ? 10.727 -26.359 13.492 1 93.19 364 GLU B N 1
ATOM 9390 C CA . GLU B 1 364 ? 10.82 -26.516 14.938 1 93.19 364 GLU B CA 1
ATOM 9391 C C . GLU B 1 364 ? 11.633 -27.75 15.305 1 93.19 364 GLU B C 1
ATOM 9393 O O . GLU B 1 364 ? 12.359 -27.766 16.297 1 93.19 364 GLU B O 1
ATOM 9398 N N . ILE B 1 365 ? 11.516 -28.734 14.562 1 94.75 365 ILE B N 1
ATOM 9399 C CA . ILE B 1 365 ? 12.219 -29.984 14.812 1 94.75 365 ILE B CA 1
ATOM 9400 C C . ILE B 1 365 ? 13.688 -29.844 14.445 1 94.75 365 ILE B C 1
ATOM 9402 O O . ILE B 1 365 ? 14.57 -30.172 15.242 1 94.75 365 ILE B O 1
ATOM 9406 N N . ALA B 1 366 ? 13.977 -29.328 13.227 1 93.5 366 ALA B N 1
ATOM 9407 C CA . ALA B 1 366 ? 15.336 -29.219 12.703 1 93.5 366 ALA B CA 1
ATOM 9408 C C . ALA B 1 366 ? 16.047 -28 13.289 1 93.5 366 ALA B C 1
ATOM 9410 O O . ALA B 1 366 ? 17.281 -27.969 13.367 1 93.5 366 ALA B O 1
ATOM 9411 N N . GLY B 1 367 ? 15.352 -26.969 13.672 1 91.31 367 GLY B N 1
ATOM 9412 C CA . GLY B 1 367 ? 15.93 -25.703 14.133 1 91.31 367 GLY B CA 1
ATOM 9413 C C . GLY B 1 367 ? 15.961 -24.641 13.062 1 91.31 367 GLY B C 1
ATOM 9414 O O . GLY B 1 367 ? 16.281 -24.906 11.906 1 91.31 367 GLY B O 1
ATOM 9415 N N . ASP B 1 368 ? 15.617 -23.5 13.398 1 88.44 368 ASP B N 1
ATOM 9416 C CA . ASP B 1 368 ? 15.547 -22.375 12.477 1 88.44 368 ASP B CA 1
ATOM 9417 C C . ASP B 1 368 ? 16.906 -22.078 11.859 1 88.44 368 ASP B C 1
ATOM 9419 O O . ASP B 1 368 ? 17.016 -21.859 10.656 1 88.44 368 ASP B O 1
ATOM 9423 N N . GLU B 1 369 ? 17.906 -22.047 12.617 1 86 369 GLU B N 1
ATOM 9424 C CA . GLU B 1 369 ? 19.234 -21.719 12.141 1 86 369 GLU B CA 1
ATOM 9425 C C . GLU B 1 369 ? 19.766 -22.766 11.164 1 86 369 GLU B C 1
ATOM 9427 O O . GLU B 1 369 ? 20.438 -22.438 10.188 1 86 369 GLU B O 1
ATOM 9432 N N . GLU B 1 370 ? 19.484 -24 11.492 1 90.12 370 GLU B N 1
ATOM 9433 C CA . GLU B 1 370 ? 19.922 -25.094 10.617 1 90.12 370 GLU B CA 1
ATOM 9434 C C . GLU B 1 370 ? 19.25 -25 9.25 1 90.12 370 GLU B C 1
ATOM 9436 O O . GLU B 1 370 ? 19.906 -25.125 8.219 1 90.12 370 GLU B O 1
ATOM 9441 N N . VAL B 1 371 ? 17.984 -24.781 9.273 1 91.38 371 VAL B N 1
ATOM 9442 C CA . VAL B 1 371 ? 17.219 -24.703 8.031 1 91.38 371 VAL B CA 1
ATOM 9443 C C . VAL B 1 371 ? 17.703 -23.5 7.219 1 91.38 371 VAL B C 1
ATOM 9445 O O . VAL B 1 371 ? 17.891 -23.594 6.008 1 91.38 371 VAL B O 1
ATOM 9448 N N . ASP B 1 372 ? 17.891 -22.391 7.844 1 89.25 372 ASP B N 1
ATOM 9449 C CA . ASP B 1 372 ? 18.359 -21.188 7.164 1 89.25 372 ASP B CA 1
ATOM 9450 C C . ASP B 1 372 ? 19.75 -21.391 6.582 1 89.25 372 ASP B C 1
ATOM 9452 O O . ASP B 1 372 ? 20.047 -20.938 5.477 1 89.25 372 ASP B O 1
ATOM 9456 N N . SER B 1 373 ? 20.609 -22.016 7.352 1 88.88 373 SER B N 1
ATOM 9457 C CA . SER B 1 373 ? 21.953 -22.297 6.871 1 88.88 373 SER B CA 1
ATOM 9458 C C . SER B 1 373 ? 21.922 -23.156 5.613 1 88.88 373 SER B C 1
ATOM 9460 O O . SER B 1 373 ? 22.672 -22.906 4.668 1 88.88 373 SER B O 1
ATOM 9462 N N . ARG B 1 374 ? 21.078 -24.125 5.559 1 92.62 374 ARG B N 1
ATOM 9463 C CA . ARG B 1 374 ? 20.969 -25.016 4.402 1 92.62 374 ARG B CA 1
ATOM 9464 C C . ARG B 1 374 ? 20.375 -24.266 3.203 1 92.62 374 ARG B C 1
ATOM 9466 O O . ARG B 1 374 ? 20.781 -24.516 2.062 1 92.62 374 ARG B O 1
ATOM 9473 N N . PHE B 1 375 ? 19.469 -23.422 3.477 1 90.38 375 PHE B N 1
ATOM 9474 C CA . PHE B 1 375 ? 18.922 -22.594 2.402 1 90.38 375 PHE B CA 1
ATOM 9475 C C . PHE B 1 375 ? 20.016 -21.734 1.772 1 90.38 375 PHE B C 1
ATOM 9477 O O . PHE B 1 375 ? 20.078 -21.609 0.547 1 90.38 375 PHE B O 1
ATOM 9484 N N . ARG B 1 376 ? 20.828 -21.219 2.557 1 87.06 376 ARG B N 1
ATOM 9485 C CA . ARG B 1 376 ? 21.891 -20.344 2.09 1 87.06 376 ARG B CA 1
ATOM 9486 C C . ARG B 1 376 ? 22.891 -21.109 1.236 1 87.06 376 ARG B C 1
ATOM 9488 O O . ARG B 1 376 ? 23.469 -20.562 0.299 1 87.06 376 ARG B O 1
ATOM 9495 N N . LYS B 1 377 ? 23 -22.328 1.534 1 91.44 377 LYS B N 1
ATOM 9496 C CA . LYS B 1 377 ? 24.031 -23.156 0.908 1 91.44 377 LYS B CA 1
ATOM 9497 C C . LYS B 1 377 ? 23.469 -23.938 -0.269 1 91.44 377 LYS B C 1
ATOM 9499 O O . LYS B 1 377 ? 24.188 -24.719 -0.913 1 91.44 377 LYS B O 1
ATOM 9504 N N . MET B 1 378 ? 22.219 -23.703 -0.555 1 92.38 378 MET B N 1
ATOM 9505 C CA . MET B 1 378 ? 21.578 -24.453 -1.63 1 92.38 378 MET B CA 1
ATOM 9506 C C . MET B 1 378 ? 22.172 -24.078 -2.984 1 92.38 378 MET B C 1
ATOM 9508 O O . MET B 1 378 ? 22.469 -22.906 -3.238 1 92.38 378 MET B O 1
ATOM 9512 N N . THR B 1 379 ? 22.281 -25.109 -3.822 1 93.12 379 THR B N 1
ATOM 9513 C CA . THR B 1 379 ? 22.828 -24.891 -5.16 1 93.12 379 THR B CA 1
ATOM 9514 C C . THR B 1 379 ? 21.922 -23.984 -5.98 1 93.12 379 THR B C 1
ATOM 9516 O O . THR B 1 379 ? 20.719 -23.922 -5.738 1 93.12 379 THR B O 1
ATOM 9519 N N . SER B 1 380 ? 22.531 -23.406 -6.969 1 89.69 380 SER B N 1
ATOM 9520 C CA . SER B 1 380 ? 21.797 -22.453 -7.82 1 89.69 380 SER B CA 1
ATOM 9521 C C . SER B 1 380 ? 21.094 -23.188 -8.953 1 89.69 380 SER B C 1
ATOM 9523 O O . SER B 1 380 ? 21.562 -24.219 -9.438 1 89.69 380 SER B O 1
ATOM 9525 N N . TYR B 1 381 ? 19.969 -22.703 -9.32 1 91.38 381 TYR B N 1
ATOM 9526 C CA . TYR B 1 381 ? 19.141 -23.125 -10.453 1 91.38 381 TYR B CA 1
ATOM 9527 C C . TYR B 1 381 ? 18.422 -21.922 -11.07 1 91.38 381 TYR B C 1
ATOM 9529 O O . TYR B 1 381 ? 17.891 -21.062 -10.352 1 91.38 381 TYR B O 1
ATOM 9537 N N . PRO B 1 382 ? 18.562 -21.734 -12.391 1 85.88 382 PRO B N 1
ATOM 9538 C CA . PRO B 1 382 ? 18.062 -20.516 -13.031 1 85.88 382 PRO B CA 1
ATOM 9539 C C . PRO B 1 382 ? 16.625 -20.172 -12.633 1 85.88 382 PRO B C 1
ATOM 9541 O O . PRO B 1 382 ? 16.297 -19.016 -12.406 1 85.88 382 PRO B O 1
ATOM 9544 N N . ALA B 1 383 ? 15.688 -21.031 -12.57 1 84.44 383 ALA B N 1
ATOM 9545 C CA . ALA B 1 383 ? 14.281 -20.719 -12.297 1 84.44 383 ALA B CA 1
ATOM 9546 C C . ALA B 1 383 ? 13.953 -20.938 -10.82 1 84.44 383 ALA B C 1
ATOM 9548 O O . ALA B 1 383 ? 12.789 -21.062 -10.445 1 84.44 383 ALA B O 1
ATOM 9549 N N . LEU B 1 384 ? 15.008 -20.938 -9.992 1 88.12 384 LEU B N 1
ATOM 9550 C CA . LEU B 1 384 ? 14.797 -21.141 -8.57 1 88.12 384 LEU B CA 1
ATOM 9551 C C . LEU B 1 384 ? 15.172 -19.891 -7.777 1 88.12 384 LEU B C 1
ATOM 9553 O O . LEU B 1 384 ? 16.25 -19.328 -7.965 1 88.12 384 LEU B O 1
ATOM 9557 N N . ARG B 1 385 ? 14.258 -19.484 -6.945 1 83.56 385 ARG B N 1
ATOM 9558 C CA . ARG B 1 385 ? 14.531 -18.344 -6.09 1 83.56 385 ARG B CA 1
ATOM 9559 C C . ARG B 1 385 ? 15.484 -18.719 -4.957 1 83.56 385 ARG B C 1
ATOM 9561 O O . ARG B 1 385 ? 15.328 -19.766 -4.328 1 83.56 385 ARG B O 1
ATOM 9568 N N . HIS B 1 386 ? 16.453 -17.875 -4.84 1 80.81 386 HIS B N 1
ATOM 9569 C CA . HIS B 1 386 ? 17.391 -18.094 -3.748 1 80.81 386 HIS B CA 1
ATOM 9570 C C . HIS B 1 386 ? 17 -17.297 -2.508 1 80.81 386 HIS B C 1
ATOM 9572 O O . HIS B 1 386 ? 16.812 -16.078 -2.574 1 80.81 386 HIS B O 1
ATOM 9578 N N . PHE B 1 387 ? 16.797 -17.953 -1.422 1 77.38 387 PHE B N 1
ATOM 9579 C CA . PHE B 1 387 ? 16.516 -17.312 -0.141 1 77.38 387 PHE B CA 1
ATOM 9580 C C . PHE B 1 387 ? 17.812 -17 0.6 1 77.38 387 PHE B C 1
ATOM 9582 O O . PHE B 1 387 ? 18.25 -17.766 1.456 1 77.38 387 PHE B O 1
ATOM 9589 N N . LYS B 1 388 ? 18.375 -15.883 0.31 1 72.12 388 LYS B N 1
ATOM 9590 C CA . LYS B 1 388 ? 19.719 -15.5 0.761 1 72.12 388 LYS B CA 1
ATOM 9591 C C . LYS B 1 388 ? 19.797 -15.477 2.285 1 72.12 388 LYS B C 1
ATOM 9593 O O . LYS B 1 388 ? 20.828 -15.805 2.865 1 72.12 388 LYS B O 1
ATOM 9598 N N . ASN B 1 389 ? 18.688 -15.055 2.93 1 72.12 389 ASN B N 1
ATOM 9599 C CA . ASN B 1 389 ? 18.734 -14.93 4.383 1 72.12 389 ASN B CA 1
ATOM 9600 C C . ASN B 1 389 ? 17.906 -16.016 5.062 1 72.12 389 ASN B C 1
ATOM 9602 O O . ASN B 1 389 ? 17.656 -15.961 6.266 1 72.12 389 ASN B O 1
ATOM 9606 N N . GLY B 1 390 ? 17.641 -16.969 4.238 1 77.75 390 GLY B N 1
ATOM 9607 C CA . GLY B 1 390 ? 16.797 -18.016 4.805 1 77.75 390 GLY B CA 1
ATOM 9608 C C . GLY B 1 390 ? 15.336 -17.625 4.855 1 77.75 390 GLY B C 1
ATOM 9609 O O . GLY B 1 390 ? 14.914 -16.688 4.176 1 77.75 390 GLY B O 1
ATOM 9610 N N . ILE B 1 391 ? 14.547 -18.391 5.551 1 78.62 391 ILE B N 1
ATOM 9611 C CA . ILE B 1 391 ? 13.102 -18.172 5.57 1 78.62 391 ILE B CA 1
ATOM 9612 C C . ILE B 1 391 ? 12.688 -17.594 6.922 1 78.62 391 ILE B C 1
ATOM 9614 O O . ILE B 1 391 ? 11.578 -17.078 7.066 1 78.62 391 ILE B O 1
ATOM 9618 N N . SER B 1 392 ? 13.602 -17.562 7.844 1 76.19 392 SER B N 1
ATOM 9619 C CA . SER B 1 392 ? 13.242 -17.156 9.195 1 76.19 392 SER B CA 1
ATOM 9620 C C . SER B 1 392 ? 13 -15.648 9.273 1 76.19 392 SER B C 1
ATOM 9622 O O . SER B 1 392 ? 12.227 -15.18 10.109 1 76.19 392 SER B O 1
ATOM 9624 N N . THR B 1 393 ? 13.617 -14.914 8.414 1 68.19 393 THR B N 1
ATOM 9625 C CA . THR B 1 393 ? 13.555 -13.461 8.484 1 68.19 393 THR B CA 1
ATOM 9626 C C . THR B 1 393 ? 12.422 -12.93 7.617 1 68.19 393 THR B C 1
ATOM 9628 O O . THR B 1 393 ? 12.141 -11.727 7.617 1 68.19 393 THR B O 1
ATOM 9631 N N . ILE B 1 394 ? 11.812 -13.805 6.902 1 70.31 394 ILE B N 1
ATOM 9632 C CA . ILE B 1 394 ? 10.773 -13.344 5.984 1 70.31 394 ILE B CA 1
ATOM 9633 C C . ILE B 1 394 ? 9.445 -13.242 6.723 1 70.31 394 ILE B C 1
ATOM 9635 O O . ILE B 1 394 ? 8.953 -14.227 7.273 1 70.31 394 ILE B O 1
ATOM 9639 N N . SER B 1 395 ? 9 -11.969 6.816 1 68.12 395 SER B N 1
ATOM 9640 C CA . SER B 1 395 ? 7.75 -11.75 7.547 1 68.12 395 SER B CA 1
ATOM 9641 C C . SER B 1 395 ? 6.539 -11.914 6.633 1 68.12 395 SER B C 1
ATOM 9643 O O . SER B 1 395 ? 5.484 -12.375 7.066 1 68.12 395 SER B O 1
ATOM 9645 N N . GLN B 1 396 ? 6.633 -11.547 5.41 1 71.5 396 GLN B N 1
ATOM 9646 C CA . GLN B 1 396 ? 5.504 -11.625 4.484 1 71.5 396 GLN B CA 1
ATOM 9647 C C . GLN B 1 396 ? 5.836 -12.508 3.287 1 71.5 396 GLN B C 1
ATOM 9649 O O . GLN B 1 396 ? 6.801 -12.25 2.564 1 71.5 396 GLN B O 1
ATOM 9654 N N . TRP B 1 397 ? 5.035 -13.602 3.158 1 75.31 397 TRP B N 1
ATOM 9655 C CA . TRP B 1 397 ? 5.246 -14.578 2.094 1 75.31 397 TRP B CA 1
ATOM 9656 C C . TRP B 1 397 ? 4.18 -14.445 1.015 1 75.31 397 TRP B C 1
ATOM 9658 O O . TRP B 1 397 ? 3.023 -14.125 1.311 1 75.31 397 TRP B O 1
ATOM 9668 N N . THR B 1 398 ? 4.621 -14.547 -0.178 1 73.31 398 THR B N 1
ATOM 9669 C CA . THR B 1 398 ? 3.68 -14.625 -1.289 1 73.31 398 THR B CA 1
ATOM 9670 C C . THR B 1 398 ? 3.441 -16.078 -1.688 1 73.31 398 THR B C 1
ATOM 9672 O O . THR B 1 398 ? 4.199 -16.969 -1.294 1 73.31 398 THR B O 1
ATOM 9675 N N . GLY B 1 399 ? 2.416 -16.297 -2.402 1 75.31 399 GLY B N 1
ATOM 9676 C CA . GLY B 1 399 ? 2.119 -17.625 -2.922 1 75.31 399 GLY B CA 1
ATOM 9677 C C . GLY B 1 399 ? 3.242 -18.203 -3.762 1 75.31 399 GLY B C 1
ATOM 9678 O O . GLY B 1 399 ? 3.549 -19.391 -3.664 1 75.31 399 GLY B O 1
ATOM 9679 N N . SER B 1 400 ? 3.857 -17.375 -4.477 1 79.62 400 SER B N 1
ATOM 9680 C CA . SER B 1 400 ? 4.953 -17.812 -5.332 1 79.62 400 SER B CA 1
ATOM 9681 C C . SER B 1 400 ? 6.152 -18.266 -4.508 1 79.62 400 SER B C 1
ATOM 9683 O O . SER B 1 400 ? 6.824 -19.234 -4.863 1 79.62 400 SER B O 1
ATOM 9685 N N . GLU B 1 401 ? 6.383 -17.609 -3.434 1 81.69 401 GLU B N 1
ATOM 9686 C CA . GLU B 1 401 ? 7.516 -17.953 -2.584 1 81.69 401 GLU B CA 1
ATOM 9687 C C . GLU B 1 401 ? 7.281 -19.297 -1.876 1 81.69 401 GLU B C 1
ATOM 9689 O O . GLU B 1 401 ? 8.227 -20.047 -1.646 1 81.69 401 GLU B O 1
ATOM 9694 N N . HIS B 1 402 ? 6.027 -19.594 -1.634 1 86.25 402 HIS B N 1
ATOM 9695 C CA . HIS B 1 402 ? 5.707 -20.891 -1.063 1 86.25 402 HIS B CA 1
ATOM 9696 C C . HIS B 1 402 ? 6.043 -22.016 -2.037 1 86.25 402 HIS B C 1
ATOM 9698 O O . HIS B 1 402 ? 6.625 -23.031 -1.646 1 86.25 402 HIS B O 1
ATOM 9704 N N . LYS B 1 403 ? 5.664 -21.719 -3.184 1 88.12 403 LYS B N 1
ATOM 9705 C CA . LYS B 1 403 ? 5.934 -22.719 -4.215 1 88.12 403 LYS B CA 1
ATOM 9706 C C . LYS B 1 403 ? 7.434 -22.938 -4.395 1 88.12 403 LYS B C 1
ATOM 9708 O O . LYS B 1 403 ? 7.883 -24.062 -4.594 1 88.12 403 LYS B O 1
ATOM 9713 N N . GLU B 1 404 ? 8.148 -21.859 -4.277 1 89.88 404 GLU B N 1
ATOM 9714 C CA . GLU B 1 404 ? 9.602 -21.953 -4.398 1 89.88 404 GLU B CA 1
ATOM 9715 C C . GLU B 1 404 ? 10.203 -22.766 -3.252 1 89.88 404 GLU B C 1
ATOM 9717 O O . GLU B 1 404 ? 11.125 -23.547 -3.463 1 89.88 404 GLU B O 1
ATOM 9722 N N . MET B 1 405 ? 9.664 -22.656 -2.168 1 91.12 405 MET B N 1
ATOM 9723 C CA . MET B 1 405 ? 10.148 -23.406 -1.011 1 91.12 405 MET B CA 1
ATOM 9724 C C . MET B 1 405 ? 9.836 -24.891 -1.153 1 91.12 405 MET B C 1
ATOM 9726 O O . MET B 1 405 ? 10.625 -25.734 -0.729 1 91.12 405 MET B O 1
ATOM 9730 N N . GLN B 1 406 ? 8.727 -25.125 -1.713 1 94.69 406 GLN B N 1
ATOM 9731 C CA . GLN B 1 406 ? 8.297 -26.516 -1.896 1 94.69 406 GLN B CA 1
ATOM 9732 C C . GLN B 1 406 ? 9.273 -27.281 -2.773 1 94.69 406 GLN B C 1
ATOM 9734 O O . GLN B 1 406 ? 9.477 -28.484 -2.58 1 94.69 406 GLN B O 1
ATOM 9739 N N . ARG B 1 407 ? 9.898 -26.609 -3.635 1 94.56 407 ARG B N 1
ATOM 9740 C CA . ARG B 1 407 ? 10.781 -27.234 -4.621 1 94.56 407 ARG B CA 1
ATOM 9741 C C . ARG B 1 407 ? 12.039 -27.781 -3.961 1 94.56 407 ARG B C 1
ATOM 9743 O O . ARG B 1 407 ? 12.672 -28.688 -4.484 1 94.56 407 ARG B O 1
ATOM 9750 N N . VAL B 1 408 ? 12.406 -27.203 -2.768 1 94.44 408 VAL B N 1
ATOM 9751 C CA . VAL B 1 408 ? 13.703 -27.578 -2.217 1 94.44 408 VAL B CA 1
ATOM 9752 C C . VAL B 1 408 ? 13.531 -28.094 -0.79 1 94.44 408 VAL B C 1
ATOM 9754 O O . VAL B 1 408 ? 14.492 -28.531 -0.158 1 94.44 408 VAL B O 1
ATOM 9757 N N . LEU B 1 409 ? 12.375 -28.172 -0.245 1 94.31 409 LEU B N 1
ATOM 9758 C CA . LEU B 1 409 ? 12.141 -28.438 1.169 1 94.31 409 LEU B CA 1
ATOM 9759 C C . LEU B 1 409 ? 12.703 -29.797 1.563 1 94.31 409 LEU B C 1
ATOM 9761 O O . LEU B 1 409 ? 13.367 -29.922 2.594 1 94.31 409 LEU B O 1
ATOM 9765 N N . ILE B 1 410 ? 12.414 -30.781 0.75 1 94.81 410 ILE B N 1
ATOM 9766 C CA . ILE B 1 410 ? 12.805 -32.156 1.096 1 94.81 410 ILE B CA 1
ATOM 9767 C C . ILE B 1 410 ? 14.328 -32.25 1.18 1 94.81 410 ILE B C 1
ATOM 9769 O O . ILE B 1 410 ? 14.867 -32.906 2.064 1 94.81 410 ILE B O 1
ATOM 9773 N N . GLY B 1 411 ? 14.961 -31.562 0.247 1 93 411 GLY B N 1
ATOM 9774 C CA . GLY B 1 411 ? 16.422 -31.547 0.282 1 93 411 GLY B CA 1
ATOM 9775 C C . GLY B 1 411 ? 16.969 -30.844 1.508 1 93 411 GLY B C 1
ATOM 9776 O O . GLY B 1 411 ? 18.031 -31.219 2.02 1 93 411 GLY B O 1
ATOM 9777 N N . LEU B 1 412 ? 16.297 -29.938 2 1 93 412 LEU B N 1
ATOM 9778 C CA . LEU B 1 412 ? 16.734 -29.188 3.174 1 93 412 LEU B CA 1
ATOM 9779 C C . LEU B 1 412 ? 16.594 -30.031 4.441 1 93 412 LEU B C 1
ATOM 9781 O O . LEU B 1 412 ? 17.359 -29.859 5.387 1 93 412 LEU B O 1
ATOM 9785 N N . LEU B 1 413 ? 15.625 -30.906 4.402 1 94.38 413 LEU B N 1
ATOM 9786 C CA . LEU B 1 413 ? 15.305 -31.672 5.602 1 94.38 413 LEU B CA 1
ATOM 9787 C C . LEU B 1 413 ? 16.125 -32.969 5.664 1 94.38 413 LEU B C 1
ATOM 9789 O O . LEU B 1 413 ? 16.297 -33.531 6.734 1 94.38 413 LEU B O 1
ATOM 9793 N N . ALA B 1 414 ? 16.594 -33.344 4.527 1 93.56 414 ALA B N 1
ATOM 9794 C CA . ALA B 1 414 ? 17.344 -34.594 4.473 1 93.56 414 ALA B CA 1
ATOM 9795 C C . ALA B 1 414 ? 18.547 -34.562 5.41 1 93.56 414 ALA B C 1
ATOM 9797 O O . ALA B 1 414 ? 19.406 -33.688 5.281 1 93.56 414 ALA B O 1
ATOM 9798 N N . GLY B 1 415 ? 18.547 -35.406 6.379 1 90.69 415 GLY B N 1
ATOM 9799 C CA . GLY B 1 415 ? 19.656 -35.469 7.309 1 90.69 415 GLY B CA 1
ATOM 9800 C C . GLY B 1 415 ? 19.438 -34.688 8.578 1 90.69 415 GLY B C 1
ATOM 9801 O O . GLY B 1 415 ? 20.203 -34.812 9.539 1 90.69 415 GLY B O 1
ATOM 9802 N N . SER B 1 416 ? 18.438 -33.906 8.648 1 92.5 416 SER B N 1
ATOM 9803 C CA . SER B 1 416 ? 18.25 -33.031 9.789 1 92.5 416 SER B CA 1
ATOM 9804 C C . SER B 1 416 ? 17.031 -33.438 10.617 1 92.5 416 SER B C 1
ATOM 9806 O O . SER B 1 416 ? 16.812 -32.906 11.703 1 92.5 416 SER B O 1
ATOM 9808 N N . VAL B 1 417 ? 16.281 -34.406 10.125 1 94.19 417 VAL B N 1
ATOM 9809 C CA . VAL B 1 417 ? 15.078 -34.812 10.82 1 94.19 417 VAL B CA 1
ATOM 9810 C C . VAL B 1 417 ? 15 -36.344 10.852 1 94.19 417 VAL B C 1
ATOM 9812 O O . VAL B 1 417 ? 15.719 -37.031 10.117 1 94.19 417 VAL B O 1
ATOM 9815 N N . GLN B 1 418 ? 14.125 -36.906 11.648 1 93.75 418 GLN B N 1
ATOM 9816 C CA . GLN B 1 418 ? 13.898 -38.344 11.75 1 93.75 418 GLN B CA 1
ATOM 9817 C C . GLN B 1 418 ? 13.25 -38.906 10.477 1 93.75 418 GLN B C 1
ATOM 9819 O O . GLN B 1 418 ? 12.562 -38.156 9.766 1 93.75 418 GLN B O 1
ATOM 9824 N N . ALA B 1 419 ? 13.43 -40.094 10.227 1 94.56 419 ALA B N 1
ATOM 9825 C CA . ALA B 1 419 ? 12.945 -40.781 9.023 1 94.56 419 ALA B CA 1
ATOM 9826 C C . ALA B 1 419 ? 11.422 -40.656 8.914 1 94.56 419 ALA B C 1
ATOM 9828 O O . ALA B 1 419 ? 10.891 -40.438 7.82 1 94.56 419 ALA B O 1
ATOM 9829 N N . GLU B 1 420 ? 10.812 -40.812 9.984 1 96 420 GLU B N 1
ATOM 9830 C CA . GLU B 1 420 ? 9.352 -40.781 9.953 1 96 420 GLU B CA 1
ATOM 9831 C C . GLU B 1 420 ? 8.828 -39.406 9.633 1 96 420 GLU B C 1
ATOM 9833 O O . GLU B 1 420 ? 7.801 -39.25 8.969 1 96 420 GLU B O 1
ATOM 9838 N N . VAL B 1 421 ? 9.516 -38.406 10.18 1 96.81 421 VAL B N 1
ATOM 9839 C CA . VAL B 1 421 ? 9.164 -37.031 9.844 1 96.81 421 VAL B CA 1
ATOM 9840 C C . VAL B 1 421 ? 9.336 -36.781 8.344 1 96.81 421 VAL B C 1
ATOM 9842 O O . VAL B 1 421 ? 8.484 -36.156 7.711 1 96.81 421 VAL B O 1
ATOM 9845 N N . MET B 1 422 ? 10.375 -37.312 7.828 1 96.56 422 MET B N 1
ATOM 9846 C CA . MET B 1 422 ? 10.664 -37.188 6.402 1 96.56 422 MET B CA 1
ATOM 9847 C C . MET B 1 422 ? 9.578 -37.875 5.566 1 96.56 422 MET B C 1
ATOM 9849 O O . MET B 1 422 ? 9.133 -37.312 4.559 1 96.56 422 MET B O 1
ATOM 9853 N N . LYS B 1 423 ? 9.172 -39 5.949 1 96.81 423 LYS B N 1
ATOM 9854 C CA . LYS B 1 423 ? 8.133 -39.719 5.219 1 96.81 423 LYS B CA 1
ATOM 9855 C C . LYS B 1 423 ? 6.828 -38.906 5.203 1 96.81 423 LYS B C 1
ATOM 9857 O O . LYS B 1 423 ? 6.145 -38.844 4.176 1 96.81 423 LYS B O 1
ATOM 9862 N N . ALA B 1 424 ? 6.508 -38.344 6.336 1 97.62 424 ALA B N 1
ATOM 9863 C CA . ALA B 1 424 ? 5.309 -37.531 6.418 1 97.62 424 ALA B CA 1
ATOM 9864 C C . ALA B 1 424 ? 5.43 -36.312 5.512 1 97.62 424 ALA B C 1
ATOM 9866 O O . ALA B 1 424 ? 4.484 -35.938 4.805 1 97.62 424 ALA B O 1
ATOM 9867 N N . ALA B 1 425 ? 6.578 -35.688 5.566 1 97.75 425 ALA B N 1
ATOM 9868 C CA . ALA B 1 425 ? 6.816 -34.5 4.762 1 97.75 425 ALA B CA 1
ATOM 9869 C C . ALA B 1 425 ? 6.754 -34.812 3.271 1 97.75 425 ALA B C 1
ATOM 9871 O O . ALA B 1 425 ? 6.148 -34.062 2.496 1 97.75 425 ALA B O 1
ATOM 9872 N N . VAL B 1 426 ? 7.348 -35.875 2.838 1 97.69 426 VAL B N 1
ATOM 9873 C CA . VAL B 1 426 ? 7.348 -36.281 1.44 1 97.69 426 VAL B CA 1
ATOM 9874 C C . VAL B 1 426 ? 5.922 -36.594 0.985 1 97.69 426 VAL B C 1
ATOM 9876 O O . VAL B 1 426 ? 5.512 -36.156 -0.1 1 97.69 426 VAL B O 1
ATOM 9879 N N . ALA B 1 427 ? 5.23 -37.281 1.8 1 97.94 427 ALA B N 1
ATOM 9880 C CA . ALA B 1 427 ? 3.855 -37.625 1.464 1 97.94 427 ALA B CA 1
ATOM 9881 C C . ALA B 1 427 ? 2.996 -36.406 1.264 1 97.94 427 ALA B C 1
ATOM 9883 O O . ALA B 1 427 ? 2.211 -36.312 0.316 1 97.94 427 ALA B O 1
ATOM 9884 N N . LEU B 1 428 ? 3.121 -35.469 2.168 1 97.94 428 LEU B N 1
ATOM 9885 C CA . LEU B 1 428 ? 2.34 -34.25 2.053 1 97.94 428 LEU B CA 1
ATOM 9886 C C . LEU B 1 428 ? 2.756 -33.438 0.821 1 97.94 428 LEU B C 1
ATOM 9888 O O . LEU B 1 428 ? 1.911 -32.875 0.133 1 97.94 428 LEU B O 1
ATOM 9892 N N . LEU B 1 429 ? 4.023 -33.344 0.56 1 97.56 429 LEU B N 1
ATOM 9893 C CA . LEU B 1 429 ? 4.508 -32.625 -0.62 1 97.56 429 LEU B CA 1
ATOM 9894 C C . LEU B 1 429 ? 4.02 -33.312 -1.897 1 97.56 429 LEU B C 1
ATOM 9896 O O . LEU B 1 429 ? 3.674 -32.625 -2.869 1 97.56 429 LEU B O 1
ATOM 9900 N N . ASP B 1 430 ? 4.059 -34.625 -1.912 1 97.38 430 ASP B N 1
ATOM 9901 C CA . ASP B 1 430 ? 3.498 -35.344 -3.037 1 97.38 430 ASP B CA 1
ATOM 9902 C C . ASP B 1 430 ? 2.031 -35 -3.256 1 97.38 430 ASP B C 1
ATOM 9904 O O . ASP B 1 430 ? 1.6 -34.781 -4.391 1 97.38 430 ASP B O 1
ATOM 9908 N N . PHE B 1 431 ? 1.321 -34.938 -2.164 1 98 431 PHE B N 1
ATOM 9909 C CA . PHE B 1 431 ? -0.086 -34.562 -2.26 1 98 431 PHE B CA 1
ATOM 9910 C C . PHE B 1 431 ? -0.241 -33.188 -2.895 1 98 431 PHE B C 1
ATOM 9912 O O . PHE B 1 431 ? -1.088 -33 -3.77 1 98 431 PHE B O 1
ATOM 9919 N N . ILE B 1 432 ? 0.549 -32.281 -2.443 1 96.94 432 ILE B N 1
ATOM 9920 C CA . ILE B 1 432 ? 0.473 -30.891 -2.93 1 96.94 432 ILE B CA 1
ATOM 9921 C C . ILE B 1 432 ? 0.801 -30.859 -4.422 1 96.94 432 ILE B C 1
ATOM 9923 O O . ILE B 1 432 ? 0.086 -30.234 -5.203 1 96.94 432 ILE B O 1
ATOM 9927 N N . TYR B 1 433 ? 1.816 -31.531 -4.895 1 95.88 433 TYR B N 1
ATOM 9928 C CA . TYR B 1 433 ? 2.227 -31.547 -6.297 1 95.88 433 TYR B CA 1
ATOM 9929 C C . TYR B 1 433 ? 1.169 -32.188 -7.172 1 95.88 433 TYR B C 1
ATOM 9931 O O . TYR B 1 433 ? 0.86 -31.719 -8.258 1 95.88 433 TYR B O 1
ATOM 9939 N N . LEU B 1 434 ? 0.661 -33.281 -6.645 1 96.38 434 LEU B N 1
ATOM 9940 C CA . LEU B 1 434 ? -0.364 -33.969 -7.41 1 96.38 434 LEU B CA 1
ATOM 9941 C C . LEU B 1 434 ? -1.638 -33.156 -7.508 1 96.38 434 LEU B C 1
ATOM 9943 O O . LEU B 1 434 ? -2.277 -33.094 -8.562 1 96.38 434 LEU B O 1
ATOM 9947 N N . ALA B 1 435 ? -1.979 -32.469 -6.43 1 95.62 435 ALA B N 1
ATOM 9948 C CA . ALA B 1 435 ? -3.195 -31.672 -6.398 1 95.62 435 ALA B CA 1
ATOM 9949 C C . ALA B 1 435 ? -3.107 -30.516 -7.383 1 95.62 435 ALA B C 1
ATOM 9951 O O . ALA B 1 435 ? -4.129 -30.047 -7.895 1 95.62 435 ALA B O 1
ATOM 9952 N N . ARG B 1 436 ? -1.946 -30.094 -7.68 1 91.19 436 ARG B N 1
ATOM 9953 C CA . ARG B 1 436 ? -1.747 -28.922 -8.516 1 91.19 436 ARG B CA 1
ATOM 9954 C C . ARG B 1 436 ? -1.745 -29.281 -9.992 1 91.19 436 ARG B C 1
ATOM 9956 O O . ARG B 1 436 ? -1.72 -28.406 -10.859 1 91.19 436 ARG B O 1
ATOM 9963 N N . LEU B 1 437 ? -1.814 -30.531 -10.32 1 93.5 437 LEU B N 1
ATOM 9964 C CA . LEU B 1 437 ? -1.821 -30.938 -11.727 1 93.5 437 LEU B CA 1
ATOM 9965 C C . LEU B 1 437 ? -3.023 -30.344 -12.453 1 93.5 437 LEU B C 1
ATOM 9967 O O . LEU B 1 437 ? -4.117 -30.266 -11.891 1 93.5 437 LEU B O 1
ATOM 9971 N N . LYS B 1 438 ? -2.842 -29.984 -13.68 1 92.06 438 LYS B N 1
ATOM 9972 C CA . LYS B 1 438 ? -3.904 -29.359 -14.461 1 92.06 438 LYS B CA 1
ATOM 9973 C C . LYS B 1 438 ? -4.738 -30.422 -15.188 1 92.06 438 LYS B C 1
ATOM 9975 O O . LYS B 1 438 ? -5.836 -30.125 -15.664 1 92.06 438 LYS B O 1
ATOM 9980 N N . ARG B 1 439 ? -4.184 -31.578 -15.281 1 93.56 439 ARG B N 1
ATOM 9981 C CA . ARG B 1 439 ? -4.863 -32.719 -15.867 1 93.56 439 ARG B CA 1
ATOM 9982 C C . ARG B 1 439 ? -4.684 -33.969 -15 1 93.56 439 ARG B C 1
ATOM 9984 O O . ARG B 1 439 ? -3.559 -34.375 -14.68 1 93.56 439 ARG B O 1
ATOM 9991 N N . HIS B 1 440 ? -5.797 -34.594 -14.664 1 95.5 440 HIS B N 1
ATOM 9992 C CA . HIS B 1 440 ? -5.742 -35.781 -13.828 1 95.5 440 HIS B CA 1
ATOM 9993 C C . HIS B 1 440 ? -6.258 -37.031 -14.578 1 95.5 440 HIS B C 1
ATOM 9995 O O . HIS B 1 440 ? -7.059 -36.875 -15.508 1 95.5 440 HIS B O 1
ATOM 10001 N N . THR B 1 441 ? -5.715 -38.125 -14.25 1 95.19 441 THR B N 1
ATOM 10002 C CA . THR B 1 441 ? -6.227 -39.406 -14.648 1 95.19 441 THR B CA 1
ATOM 10003 C C . THR B 1 441 ? -6.629 -40.25 -13.43 1 95.19 441 THR B C 1
ATOM 10005 O O . THR B 1 441 ? -6.348 -39.875 -12.297 1 95.19 441 THR B O 1
ATOM 10008 N N . SER B 1 442 ? -7.34 -41.344 -13.695 1 95.81 442 SER B N 1
ATOM 10009 C CA . SER B 1 442 ? -7.688 -42.219 -12.586 1 95.81 442 SER B CA 1
ATOM 10010 C C . SER B 1 442 ? -6.441 -42.688 -11.836 1 95.81 442 SER B C 1
ATOM 10012 O O . SER B 1 442 ? -6.465 -42.844 -10.617 1 95.81 442 SER B O 1
ATOM 10014 N N . LYS B 1 443 ? -5.367 -42.781 -12.5 1 94.75 443 LYS B N 1
ATOM 10015 C CA . LYS B 1 443 ? -4.113 -43.219 -11.883 1 94.75 443 LYS B CA 1
ATOM 10016 C C . LYS B 1 443 ? -3.539 -42.125 -10.984 1 94.75 443 LYS B C 1
ATOM 10018 O O . LYS B 1 443 ? -3.086 -42.406 -9.875 1 94.75 443 LYS B O 1
ATOM 10023 N N . THR B 1 444 ? -3.494 -40.906 -11.523 1 95.44 444 THR B N 1
ATOM 10024 C CA . THR B 1 444 ? -2.941 -39.812 -10.727 1 95.44 444 THR B CA 1
ATOM 10025 C C . THR B 1 444 ? -3.795 -39.562 -9.484 1 95.44 444 THR B C 1
ATOM 10027 O O . THR B 1 444 ? -3.277 -39.156 -8.445 1 95.44 444 THR B O 1
ATOM 10030 N N . LEU B 1 445 ? -5.105 -39.75 -9.57 1 97.56 445 LEU B N 1
ATOM 10031 C CA . LEU B 1 445 ? -5.988 -39.562 -8.422 1 97.56 445 LEU B CA 1
ATOM 10032 C C . LEU B 1 445 ? -5.746 -40.656 -7.379 1 97.56 445 LEU B C 1
ATOM 10034 O O . LEU B 1 445 ? -5.816 -40.406 -6.176 1 97.56 445 LEU B O 1
ATOM 10038 N N . ASP B 1 446 ? -5.477 -41.844 -7.902 1 97.31 446 ASP B N 1
ATOM 10039 C CA . ASP B 1 446 ? -5.109 -42.906 -6.977 1 97.31 446 ASP B CA 1
ATOM 10040 C C . ASP B 1 446 ? -3.826 -42.562 -6.223 1 97.31 446 ASP B C 1
ATOM 10042 O O . ASP B 1 446 ? -3.719 -42.812 -5.023 1 97.31 446 ASP B O 1
ATOM 10046 N N . LEU B 1 447 ? -2.889 -42.031 -6.961 1 97.38 447 LEU B N 1
ATOM 10047 C CA . LEU B 1 447 ? -1.638 -41.594 -6.34 1 97.38 447 LEU B CA 1
ATOM 10048 C C . LEU B 1 447 ? -1.884 -40.5 -5.316 1 97.38 447 LEU B C 1
ATOM 10050 O O . LEU B 1 447 ? -1.228 -40.469 -4.273 1 97.38 447 LEU B O 1
ATOM 10054 N N . LEU B 1 448 ? -2.779 -39.625 -5.621 1 97.88 448 LEU B N 1
ATOM 10055 C CA . LEU B 1 448 ? -3.152 -38.531 -4.711 1 97.88 448 LEU B CA 1
ATOM 10056 C C . LEU B 1 448 ? -3.711 -39.094 -3.406 1 97.88 448 LEU B C 1
ATOM 10058 O O . LEU B 1 448 ? -3.318 -38.656 -2.32 1 97.88 448 LEU B O 1
ATOM 10062 N N . GLU B 1 449 ? -4.574 -40.031 -3.484 1 97.88 449 GLU B N 1
ATOM 10063 C CA . GLU B 1 449 ? -5.176 -40.656 -2.311 1 97.88 449 GLU B CA 1
ATOM 10064 C C . GLU B 1 449 ? -4.145 -41.469 -1.519 1 97.88 449 GLU B C 1
ATOM 10066 O O . GLU B 1 449 ? -4.164 -41.469 -0.286 1 97.88 449 GLU B O 1
ATOM 10071 N N . THR B 1 450 ? -3.283 -42.094 -2.277 1 97.94 450 THR B N 1
ATOM 10072 C CA . THR B 1 450 ? -2.225 -42.844 -1.626 1 97.94 450 THR B CA 1
ATOM 10073 C C . THR B 1 450 ? -1.297 -41.938 -0.84 1 97.94 450 THR B C 1
ATOM 10075 O O . THR B 1 450 ? -0.876 -42.25 0.27 1 97.94 450 THR B O 1
ATOM 10078 N N . ALA B 1 451 ? -0.956 -40.844 -1.444 1 98.06 451 ALA B N 1
ATOM 10079 C CA . ALA B 1 451 ? -0.104 -39.875 -0.763 1 98.06 451 ALA B CA 1
ATOM 10080 C C . ALA B 1 451 ? -0.753 -39.375 0.53 1 98.06 451 ALA B C 1
ATOM 10082 O O . ALA B 1 451 ? -0.085 -39.25 1.561 1 98.06 451 ALA B O 1
ATOM 10083 N N . LEU B 1 452 ? -2.047 -39.094 0.488 1 98.06 452 LEU B N 1
ATOM 10084 C CA . LEU B 1 452 ? -2.764 -38.625 1.674 1 98.06 452 LEU B CA 1
ATOM 10085 C C . LEU B 1 452 ? -2.807 -39.719 2.736 1 98.06 452 LEU B C 1
ATOM 10087 O O . LEU B 1 452 ? -2.611 -39.469 3.924 1 98.06 452 LEU B O 1
ATOM 10091 N N . LYS B 1 453 ? -3.074 -40.906 2.311 1 97.81 453 LYS B N 1
ATOM 10092 C CA . LYS B 1 453 ? -3.096 -42.062 3.227 1 97.81 453 LYS B CA 1
ATOM 10093 C C . LYS B 1 453 ? -1.747 -42.219 3.922 1 97.81 453 LYS B C 1
ATOM 10095 O O . LYS B 1 453 ? -1.69 -42.438 5.137 1 97.81 453 LYS B O 1
ATOM 10100 N N . THR B 1 454 ? -0.698 -42.125 3.137 1 97.56 454 THR B N 1
ATOM 10101 C CA . THR B 1 454 ? 0.648 -42.25 3.684 1 97.56 454 THR B CA 1
ATOM 10102 C C . THR B 1 454 ? 0.93 -41.156 4.703 1 97.56 454 THR B C 1
ATOM 10104 O O . THR B 1 454 ? 1.556 -41.406 5.734 1 97.56 454 THR B O 1
ATOM 10107 N N . PHE B 1 455 ? 0.532 -39.969 4.441 1 98 455 PHE B N 1
ATOM 10108 C CA . PHE B 1 455 ? 0.712 -38.875 5.387 1 98 455 PHE B CA 1
ATOM 10109 C C . PHE B 1 455 ? 0.011 -39.156 6.703 1 98 455 PHE B C 1
ATOM 10111 O O . PHE B 1 455 ? 0.58 -38.969 7.777 1 98 455 PHE B O 1
ATOM 10118 N N . HIS B 1 456 ? -1.242 -39.656 6.629 1 97.69 456 HIS B N 1
ATOM 10119 C CA . HIS B 1 456 ? -2.014 -39.969 7.828 1 97.69 456 HIS B CA 1
ATOM 10120 C C . HIS B 1 456 ? -1.365 -41.094 8.625 1 97.69 456 HIS B C 1
ATOM 10122 O O . HIS B 1 456 ? -1.455 -41.125 9.852 1 97.69 456 HIS B O 1
ATOM 10128 N N . GLU B 1 457 ? -0.707 -41.969 7.953 1 97.12 457 GLU B N 1
ATOM 10129 C CA . GLU B 1 457 ? -0.024 -43.094 8.609 1 97.12 457 GLU B CA 1
ATOM 10130 C C . GLU B 1 457 ? 1.172 -42.594 9.422 1 97.12 457 GLU B C 1
ATOM 10132 O O . GLU B 1 457 ? 1.541 -43.219 10.422 1 97.12 457 GLU B O 1
ATOM 10137 N N . HIS B 1 458 ? 1.775 -41.5 9 1 97.12 458 HIS B N 1
ATOM 10138 C CA . HIS B 1 458 ? 3.035 -41.094 9.617 1 97.12 458 HIS B CA 1
ATOM 10139 C C . HIS B 1 458 ? 2.881 -39.781 10.367 1 97.12 458 HIS B C 1
ATOM 10141 O O . HIS B 1 458 ? 3.787 -39.375 11.102 1 97.12 458 HIS B O 1
ATOM 10147 N N . LYS B 1 459 ? 1.775 -39.094 10.32 1 96.5 459 LYS B N 1
ATOM 10148 C CA . LYS B 1 459 ? 1.614 -37.75 10.859 1 96.5 459 LYS B CA 1
ATOM 10149 C C . LYS B 1 459 ? 1.704 -37.75 12.383 1 96.5 459 LYS B C 1
ATOM 10151 O O . LYS B 1 459 ? 2.021 -36.719 12.992 1 96.5 459 LYS B O 1
ATOM 10156 N N . ASP B 1 460 ? 1.51 -38.875 13.055 1 96.06 460 ASP B N 1
ATOM 10157 C CA . ASP B 1 460 ? 1.472 -38.938 14.508 1 96.06 460 ASP B CA 1
ATOM 10158 C C . ASP B 1 460 ? 2.854 -38.688 15.109 1 96.06 460 ASP B C 1
ATOM 10160 O O . ASP B 1 460 ? 2.98 -38.438 16.312 1 96.06 460 ASP B O 1
ATOM 10164 N N . ILE B 1 461 ? 3.822 -38.719 14.289 1 97 461 ILE B N 1
ATOM 10165 C CA . ILE B 1 461 ? 5.18 -38.438 14.742 1 97 461 ILE B CA 1
ATOM 10166 C C . ILE B 1 461 ? 5.254 -37.031 15.289 1 97 461 ILE B C 1
ATOM 10168 O O . ILE B 1 461 ? 6 -36.75 16.234 1 97 461 ILE B O 1
ATOM 10172 N N . PHE B 1 462 ? 4.516 -36.125 14.766 1 97.12 462 PHE B N 1
ATOM 10173 C CA . PHE B 1 462 ? 4.547 -34.719 15.195 1 97.12 462 PHE B CA 1
ATOM 10174 C C . PHE B 1 462 ? 3.928 -34.562 16.578 1 97.12 462 PHE B C 1
ATOM 10176 O O . PHE B 1 462 ? 4.289 -33.656 17.328 1 97.12 462 PHE B O 1
ATOM 10183 N N . VAL B 1 463 ? 2.971 -35.438 16.906 1 96.56 463 VAL B N 1
ATOM 10184 C CA . VAL B 1 463 ? 2.379 -35.438 18.25 1 96.56 463 VAL B CA 1
ATOM 10185 C C . VAL B 1 463 ? 3.361 -36.062 19.234 1 96.56 463 VAL B C 1
ATOM 10187 O O . VAL B 1 463 ? 3.549 -35.562 20.344 1 96.56 463 VAL B O 1
ATOM 10190 N N . ARG B 1 464 ? 3.979 -37.125 18.828 1 96.12 464 ARG B N 1
ATOM 10191 C CA . ARG B 1 464 ? 4.934 -37.812 19.688 1 96.12 464 ARG B CA 1
ATOM 10192 C C . ARG B 1 464 ? 6.113 -36.938 20.031 1 96.12 464 ARG B C 1
ATOM 10194 O O . ARG B 1 464 ? 6.652 -37 21.141 1 96.12 464 ARG B O 1
ATOM 10201 N N . LEU B 1 465 ? 6.48 -36.094 19.125 1 96.06 465 LEU B N 1
ATOM 10202 C CA . LEU B 1 465 ? 7.605 -35.188 19.344 1 96.06 465 LEU B CA 1
ATOM 10203 C C . LEU B 1 465 ? 7.148 -33.906 20.031 1 96.06 465 LEU B C 1
ATOM 10205 O O . LEU B 1 465 ? 7.918 -32.938 20.141 1 96.06 465 LEU B O 1
ATOM 10209 N N . ASP B 1 466 ? 5.883 -33.812 20.375 1 94.62 466 ASP B N 1
ATOM 10210 C CA . ASP B 1 466 ? 5.285 -32.688 21.125 1 94.62 466 ASP B CA 1
ATOM 10211 C C . ASP B 1 466 ? 5.316 -31.406 20.297 1 94.62 466 ASP B C 1
ATOM 10213 O O . ASP B 1 466 ? 5.555 -30.328 20.828 1 94.62 466 ASP B O 1
ATOM 10217 N N . ILE B 1 467 ? 5.27 -31.594 19.031 1 94.12 467 ILE B N 1
ATOM 10218 C CA . ILE B 1 467 ? 5.195 -30.438 18.156 1 94.12 467 ILE B CA 1
ATOM 10219 C C . ILE B 1 467 ? 3.762 -29.906 18.109 1 94.12 467 ILE B C 1
ATOM 10221 O O . ILE B 1 467 ? 3.541 -28.703 18 1 94.12 467 ILE B O 1
ATOM 10225 N N . ARG B 1 468 ? 2.85 -30.781 18.141 1 93.06 468 ARG B N 1
ATOM 10226 C CA . ARG B 1 468 ? 1.43 -30.453 18.172 1 93.06 468 ARG B CA 1
ATOM 10227 C C . ARG B 1 468 ? 0.664 -31.406 19.094 1 93.06 468 ARG B C 1
ATOM 10229 O O . ARG B 1 468 ? 1.098 -32.531 19.312 1 93.06 468 ARG B O 1
ATOM 10236 N N . SER B 1 469 ? -0.531 -30.953 19.516 1 93.56 469 SER B N 1
ATOM 10237 C CA . SER B 1 469 ? -1.326 -31.75 20.438 1 93.56 469 SER B CA 1
ATOM 10238 C C . SER B 1 469 ? -2.268 -32.688 19.703 1 93.56 469 SER B C 1
ATOM 10240 O O . SER B 1 469 ? -2.514 -33.812 20.141 1 93.56 469 SER B O 1
ATOM 10242 N N . HIS B 1 470 ? -2.873 -32.25 18.625 1 94.06 470 HIS B N 1
ATOM 10243 C CA . HIS B 1 470 ? -3.801 -33.031 17.812 1 94.06 470 HIS B CA 1
ATOM 10244 C C . HIS B 1 470 ? -3.875 -32.469 16.391 1 94.06 470 HIS B C 1
ATOM 10246 O O . HIS B 1 470 ? -3.289 -31.438 16.078 1 94.06 470 HIS B O 1
ATOM 10252 N N . PHE B 1 471 ? -4.523 -33.188 15.539 1 96.06 471 PHE B N 1
ATOM 10253 C CA . PHE B 1 471 ? -4.637 -32.781 14.141 1 96.06 471 PHE B CA 1
ATOM 10254 C C . PHE B 1 471 ? -6.074 -32.406 13.797 1 96.06 471 PHE B C 1
ATOM 10256 O O . PHE B 1 471 ? -6.469 -32.438 12.633 1 96.06 471 PHE B O 1
ATOM 10263 N N . ASN B 1 472 ? -6.902 -32.031 14.742 1 94.38 472 ASN B N 1
ATOM 10264 C CA . ASN B 1 472 ? -8.312 -31.75 14.523 1 94.38 472 ASN B CA 1
ATOM 10265 C C . ASN B 1 472 ? -8.531 -30.297 14.125 1 94.38 472 ASN B C 1
ATOM 10267 O O . ASN B 1 472 ? -9.219 -29.547 14.82 1 94.38 472 ASN B O 1
ATOM 10271 N N . PHE B 1 473 ? -7.98 -29.922 12.992 1 92.94 473 PHE B N 1
ATOM 10272 C CA . PHE B 1 473 ? -8.227 -28.594 12.438 1 92.94 473 PHE B CA 1
ATOM 10273 C C . PHE B 1 473 ? -8.773 -28.688 11.023 1 92.94 473 PHE B C 1
ATOM 10275 O O . PHE B 1 473 ? -8.477 -29.641 10.297 1 92.94 473 PHE B O 1
ATOM 10282 N N . PRO B 1 474 ? -9.562 -27.797 10.523 1 92 474 PRO B N 1
ATOM 10283 C CA . PRO B 1 474 ? -10.359 -27.875 9.305 1 92 474 PRO B CA 1
ATOM 10284 C C . PRO B 1 474 ? -9.508 -28.094 8.055 1 92 474 PRO B C 1
ATOM 10286 O O . PRO B 1 474 ? -9.867 -28.891 7.184 1 92 474 PRO B O 1
ATOM 10289 N N . LYS B 1 475 ? -8.375 -27.5 7.902 1 92.19 475 LYS B N 1
ATOM 10290 C CA . LYS B 1 475 ? -7.539 -27.609 6.711 1 92.19 475 LYS B CA 1
ATOM 10291 C C . LYS B 1 475 ? -7.059 -29.047 6.504 1 92.19 475 LYS B C 1
ATOM 10293 O O . LYS B 1 475 ? -6.887 -29.484 5.367 1 92.19 475 LYS B O 1
ATOM 10298 N N . MET B 1 476 ? -6.887 -29.719 7.605 1 94.25 476 MET B N 1
ATOM 10299 C CA . MET B 1 476 ? -6.477 -31.125 7.551 1 94.25 476 MET B CA 1
ATOM 10300 C C . MET B 1 476 ? -7.586 -31.984 6.957 1 94.25 476 MET B C 1
ATOM 10302 O O . MET B 1 476 ? -7.336 -32.781 6.059 1 94.25 476 MET B O 1
ATOM 10306 N N . HIS B 1 477 ? -8.727 -31.766 7.41 1 94.75 477 HIS B N 1
ATOM 10307 C CA . HIS B 1 477 ? -9.852 -32.562 6.965 1 94.75 477 HIS B CA 1
ATOM 10308 C C . HIS B 1 477 ? -10.195 -32.281 5.508 1 94.75 477 HIS B C 1
ATOM 10310 O O . HIS B 1 477 ? -10.617 -33.188 4.773 1 94.75 477 HIS B O 1
ATOM 10316 N N . GLN B 1 478 ? -10.047 -31.094 5.09 1 94.69 478 GLN B N 1
ATOM 10317 C CA . GLN B 1 478 ? -10.43 -30.688 3.744 1 94.69 478 GLN B CA 1
ATOM 10318 C C . GLN B 1 478 ? -9.656 -31.469 2.686 1 94.69 478 GLN B C 1
ATOM 10320 O O . GLN B 1 478 ? -10.125 -31.609 1.554 1 94.69 478 GLN B O 1
ATOM 10325 N N . LEU B 1 479 ? -8.523 -32.031 3.008 1 96.5 479 LEU B N 1
ATOM 10326 C CA . LEU B 1 479 ? -7.684 -32.781 2.059 1 96.5 479 LEU B CA 1
ATOM 10327 C C . LEU B 1 479 ? -8.391 -34.031 1.547 1 96.5 479 LEU B C 1
ATOM 10329 O O . LEU B 1 479 ? -8.164 -34.438 0.411 1 96.5 479 LEU B O 1
ATOM 10333 N N . VAL B 1 480 ? -9.289 -34.562 2.346 1 95.88 480 VAL B N 1
ATOM 10334 C CA . VAL B 1 480 ? -9.945 -35.812 2.012 1 95.88 480 VAL B CA 1
ATOM 10335 C C . VAL B 1 480 ? -10.898 -35.594 0.841 1 95.88 480 VAL B C 1
ATOM 10337 O O . VAL B 1 480 ? -11.242 -36.531 0.133 1 95.88 480 VAL B O 1
ATOM 10340 N N . HIS B 1 481 ? -11.266 -34.375 0.633 1 96 481 HIS B N 1
ATOM 10341 C CA . HIS B 1 481 ? -12.305 -34.094 -0.351 1 96 481 HIS B CA 1
ATOM 10342 C C . HIS B 1 481 ? -11.703 -33.812 -1.724 1 96 481 HIS B C 1
ATOM 10344 O O . HIS B 1 481 ? -12.43 -33.625 -2.703 1 96 481 HIS B O 1
ATOM 10350 N N . TYR B 1 482 ? -10.383 -33.75 -1.92 1 96.94 482 TYR B N 1
ATOM 10351 C CA . TYR B 1 482 ? -9.727 -33.312 -3.152 1 96.94 482 TYR B CA 1
ATOM 10352 C C . TYR B 1 482 ? -10.039 -34.281 -4.297 1 96.94 482 TYR B C 1
ATOM 10354 O O . TYR B 1 482 ? -10.516 -33.844 -5.355 1 96.94 482 TYR B O 1
ATOM 10362 N N . ALA B 1 483 ? -9.82 -35.562 -4.09 1 96.69 483 ALA B N 1
ATOM 10363 C CA . ALA B 1 483 ? -10 -36.531 -5.156 1 96.69 483 ALA B CA 1
ATOM 10364 C C . ALA B 1 483 ? -11.445 -36.531 -5.652 1 96.69 483 ALA B C 1
ATOM 10366 O O . ALA B 1 483 ? -11.695 -36.5 -6.863 1 96.69 483 ALA B O 1
ATOM 10367 N N . ASP B 1 484 ? -12.344 -36.531 -4.723 1 95.81 484 ASP B N 1
ATOM 10368 C CA . ASP B 1 484 ? -13.758 -36.531 -5.082 1 95.81 484 ASP B CA 1
ATOM 10369 C C . ASP B 1 484 ? -14.156 -35.25 -5.816 1 95.81 484 ASP B C 1
ATOM 10371 O O . ASP B 1 484 ? -14.945 -35.312 -6.762 1 95.81 484 ASP B O 1
ATOM 10375 N N . SER B 1 485 ? -13.688 -34.188 -5.355 1 96.69 485 SER B N 1
ATOM 10376 C CA . SER B 1 485 ? -14 -32.938 -5.996 1 96.69 485 SER B CA 1
ATOM 10377 C C . SER B 1 485 ? -13.445 -32.875 -7.418 1 96.69 485 SER B C 1
ATOM 10379 O O . SER B 1 485 ? -14.102 -32.344 -8.32 1 96.69 485 SER B O 1
ATOM 10381 N N . ILE B 1 486 ? -12.273 -33.406 -7.625 1 97.12 486 ILE B N 1
ATOM 10382 C CA . ILE B 1 486 ? -11.648 -33.406 -8.945 1 97.12 486 ILE B CA 1
ATOM 10383 C C . ILE B 1 486 ? -12.43 -34.344 -9.875 1 97.12 486 ILE B C 1
ATOM 10385 O O . ILE B 1 486 ? -12.672 -34 -11.039 1 97.12 486 ILE B O 1
ATOM 10389 N N . ARG B 1 487 ? -12.844 -35.5 -9.383 1 97.12 487 ARG B N 1
ATOM 10390 C CA . ARG B 1 487 ? -13.656 -36.406 -10.188 1 97.12 487 ARG B CA 1
ATOM 10391 C C . ARG B 1 487 ? -14.969 -35.75 -10.586 1 97.12 487 ARG B C 1
ATOM 10393 O O . ARG B 1 487 ? -15.453 -35.938 -11.703 1 97.12 487 ARG B O 1
ATOM 10400 N N . SER B 1 488 ? -15.43 -34.938 -9.711 1 96.81 488 SER B N 1
ATOM 10401 C CA . SER B 1 488 ? -16.75 -34.375 -9.898 1 96.81 488 SER B CA 1
ATOM 10402 C C . SER B 1 488 ? -16.688 -33.125 -10.789 1 96.81 488 SER B C 1
ATOM 10404 O O . SER B 1 488 ? -17.578 -32.906 -11.617 1 96.81 488 SER B O 1
ATOM 10406 N N . ARG B 1 489 ? -15.703 -32.281 -10.703 1 96.56 489 ARG B N 1
ATOM 10407 C CA . ARG B 1 489 ? -15.773 -30.984 -11.359 1 96.56 489 ARG B CA 1
ATOM 10408 C C . ARG B 1 489 ? -14.531 -30.734 -12.203 1 96.56 489 ARG B C 1
ATOM 10410 O O . ARG B 1 489 ? -14.445 -29.719 -12.906 1 96.56 489 ARG B O 1
ATOM 10417 N N . GLY B 1 490 ? -13.57 -31.578 -12.148 1 95.12 490 GLY B N 1
ATOM 10418 C CA . GLY B 1 490 ? -12.328 -31.375 -12.875 1 95.12 490 GLY B CA 1
ATOM 10419 C C . GLY B 1 490 ? -11.18 -30.938 -11.984 1 95.12 490 GLY B C 1
ATOM 10420 O O . GLY B 1 490 ? -11.328 -30.859 -10.766 1 95.12 490 GLY B O 1
ATOM 10421 N N . SER B 1 491 ? -10.086 -30.656 -12.602 1 94.94 491 SER B N 1
ATOM 10422 C CA . SER B 1 491 ? -8.867 -30.344 -11.859 1 94.94 491 SER B CA 1
ATOM 10423 C C . SER B 1 491 ? -9.047 -29.078 -11.016 1 94.94 491 SER B C 1
ATOM 10425 O O . SER B 1 491 ? -9.789 -28.172 -11.391 1 94.94 491 SER B O 1
ATOM 10427 N N . ALA B 1 492 ? -8.32 -28.953 -9.953 1 94.06 492 ALA B N 1
ATOM 10428 C CA . ALA B 1 492 ? -8.516 -27.938 -8.922 1 94.06 492 ALA B CA 1
ATOM 10429 C C . ALA B 1 492 ? -8.039 -26.562 -9.398 1 94.06 492 ALA B C 1
ATOM 10431 O O . ALA B 1 492 ? -8.477 -25.531 -8.883 1 94.06 492 ALA B O 1
ATOM 10432 N N . ASP B 1 493 ? -7.195 -26.453 -10.375 1 90.31 493 ASP B N 1
ATOM 10433 C CA . ASP B 1 493 ? -6.637 -25.188 -10.836 1 90.31 493 ASP B CA 1
ATOM 10434 C C . ASP B 1 493 ? -7.715 -24.312 -11.461 1 90.31 493 ASP B C 1
ATOM 10436 O O . ASP B 1 493 ? -7.566 -23.078 -11.523 1 90.31 493 ASP B O 1
ATOM 10440 N N . GLY B 1 494 ? -8.75 -24.922 -11.867 1 88.5 494 GLY B N 1
ATOM 10441 C CA . GLY B 1 494 ? -9.836 -24.172 -12.477 1 88.5 494 GLY B CA 1
ATOM 10442 C C . GLY B 1 494 ? -10.711 -23.453 -11.461 1 88.5 494 GLY B C 1
ATOM 10443 O O . GLY B 1 494 ? -11.57 -22.656 -11.828 1 88.5 494 GLY B O 1
ATOM 10444 N N . TYR B 1 495 ? -10.461 -23.75 -10.203 1 91.06 495 TYR B N 1
ATOM 10445 C CA . TYR B 1 495 ? -11.336 -23.234 -9.156 1 91.06 495 TYR B CA 1
ATOM 10446 C C . TYR B 1 495 ? -10.531 -22.656 -8.008 1 91.06 495 TYR B C 1
ATOM 10448 O O . TYR B 1 495 ? -10.992 -22.625 -6.863 1 91.06 495 TYR B O 1
ATOM 10456 N N . ASN B 1 496 ? -9.391 -22.172 -8.25 1 87.25 496 ASN B N 1
ATOM 10457 C CA . ASN B 1 496 ? -8.492 -21.656 -7.223 1 87.25 496 ASN B CA 1
ATOM 10458 C C . ASN B 1 496 ? -8.781 -20.188 -6.914 1 87.25 496 ASN B C 1
ATOM 10460 O O . ASN B 1 496 ? -9.086 -19.406 -7.816 1 87.25 496 ASN B O 1
ATOM 10464 N N . THR B 1 497 ? -8.68 -19.812 -5.645 1 88.44 497 THR B N 1
ATOM 10465 C CA . THR B 1 497 ? -8.961 -18.469 -5.188 1 88.44 497 THR B CA 1
ATOM 10466 C C . THR B 1 497 ? -7.91 -17.484 -5.707 1 88.44 497 THR B C 1
ATOM 10468 O O . THR B 1 497 ? -8.078 -16.266 -5.609 1 88.44 497 THR B O 1
ATOM 10471 N N . GLU B 1 498 ? -6.871 -17.984 -6.336 1 84.12 498 GLU B N 1
ATOM 10472 C CA . GLU B 1 498 ? -5.875 -17.109 -6.953 1 84.12 498 GLU B CA 1
ATOM 10473 C C . GLU B 1 498 ? -6.492 -16.266 -8.062 1 84.12 498 GLU B C 1
ATOM 10475 O O . GLU B 1 498 ? -6.062 -15.133 -8.305 1 84.12 498 GLU B O 1
ATOM 10480 N N . SER B 1 499 ? -7.434 -16.844 -8.656 1 83.44 499 SER B N 1
ATOM 10481 C CA . SER B 1 499 ? -8.062 -16.156 -9.781 1 83.44 499 SER B CA 1
ATOM 10482 C C . SER B 1 499 ? -8.836 -14.93 -9.312 1 83.44 499 SER B C 1
ATOM 10484 O O . SER B 1 499 ? -8.602 -13.82 -9.789 1 83.44 499 SER B O 1
ATOM 10486 N N . PRO B 1 500 ? -9.719 -15.109 -8.352 1 82.31 500 PRO B N 1
ATOM 10487 C CA . PRO B 1 500 ? -10.422 -13.922 -7.848 1 82.31 500 PRO B CA 1
ATOM 10488 C C . PRO B 1 500 ? -9.469 -12.891 -7.25 1 82.31 500 PRO B C 1
ATOM 10490 O O . PRO B 1 500 ? -9.695 -11.688 -7.387 1 82.31 500 PRO B O 1
ATOM 10493 N N . GLU B 1 501 ? -8.508 -13.312 -6.582 1 84.38 501 GLU B N 1
ATOM 10494 C CA . GLU B 1 501 ? -7.551 -12.383 -5.996 1 84.38 501 GLU B CA 1
ATOM 10495 C C . GLU B 1 501 ? -6.871 -11.531 -7.07 1 84.38 501 GLU B C 1
ATOM 10497 O O . GLU B 1 501 ? -6.625 -10.344 -6.867 1 84.38 501 GLU B O 1
ATOM 10502 N N . ARG B 1 502 ? -6.551 -12.18 -8.141 1 85.19 502 ARG B N 1
ATOM 10503 C CA . ARG B 1 502 ? -5.961 -11.445 -9.258 1 85.19 502 ARG B CA 1
ATOM 10504 C C . ARG B 1 502 ? -6.961 -10.477 -9.867 1 85.19 502 ARG B C 1
ATOM 10506 O O . ARG B 1 502 ? -6.59 -9.375 -10.297 1 85.19 502 ARG B O 1
ATOM 10513 N N . LEU B 1 503 ? -8.188 -10.883 -9.93 1 90.44 503 LEU B N 1
ATOM 10514 C CA . LEU B 1 503 ? -9.242 -10.055 -10.508 1 90.44 503 LEU B CA 1
ATOM 10515 C C . LEU B 1 503 ? -9.5 -8.82 -9.641 1 90.44 503 LEU B C 1
ATOM 10517 O O . LEU B 1 503 ? -9.961 -7.793 -10.148 1 90.44 503 LEU B O 1
ATOM 10521 N N . HIS B 1 504 ? -9.242 -8.891 -8.383 1 90.25 504 HIS B N 1
ATOM 10522 C CA . HIS B 1 504 ? -9.43 -7.766 -7.473 1 90.25 504 HIS B CA 1
ATOM 10523 C C . HIS B 1 504 ? -8.664 -6.535 -7.949 1 90.25 504 HIS B C 1
ATOM 10525 O O . HIS B 1 504 ? -9.117 -5.406 -7.77 1 90.25 504 HIS B O 1
ATOM 10531 N N . ILE B 1 505 ? -7.547 -6.734 -8.484 1 86.56 505 ILE B N 1
ATOM 10532 C CA . ILE B 1 505 ? -6.688 -5.633 -8.906 1 86.56 505 ILE B CA 1
ATOM 10533 C C . ILE B 1 505 ? -7.395 -4.797 -9.969 1 86.56 505 ILE B C 1
ATOM 10535 O O . ILE B 1 505 ? -7.516 -3.578 -9.828 1 86.56 505 ILE B O 1
ATOM 10539 N N . ASP B 1 506 ? -7.969 -5.453 -10.898 1 84.94 506 ASP B N 1
ATOM 10540 C CA . ASP B 1 506 ? -8.547 -4.762 -12.047 1 84.94 506 ASP B CA 1
ATOM 10541 C C . ASP B 1 506 ? -9.969 -4.297 -11.742 1 84.94 506 ASP B C 1
ATOM 10543 O O . ASP B 1 506 ? -10.383 -3.219 -12.18 1 84.94 506 ASP B O 1
ATOM 10547 N N . TYR B 1 507 ? -10.664 -5.129 -11 1 88.81 507 TYR B N 1
ATOM 10548 C CA . TYR B 1 507 ? -12.094 -4.879 -10.906 1 88.81 507 TYR B CA 1
ATOM 10549 C C . TYR B 1 507 ? -12.438 -4.113 -9.633 1 88.81 507 TYR B C 1
ATOM 10551 O O . TYR B 1 507 ? -13.516 -3.523 -9.523 1 88.81 507 TYR B O 1
ATOM 10559 N N . ALA B 1 508 ? -11.539 -4.105 -8.68 1 89.56 508 ALA B N 1
ATOM 10560 C CA . ALA B 1 508 ? -11.867 -3.436 -7.422 1 89.56 508 ALA B CA 1
ATOM 10561 C C . ALA B 1 508 ? -10.82 -2.385 -7.07 1 89.56 508 ALA B C 1
ATOM 10563 O O . ALA B 1 508 ? -11.141 -1.202 -6.93 1 89.56 508 ALA B O 1
ATOM 10564 N N . LYS B 1 509 ? -9.648 -2.744 -7.047 1 87.12 509 LYS B N 1
ATOM 10565 C CA . LYS B 1 509 ? -8.602 -1.842 -6.566 1 87.12 509 LYS B CA 1
ATOM 10566 C C . LYS B 1 509 ? -8.352 -0.717 -7.566 1 87.12 509 LYS B C 1
ATOM 10568 O O . LYS B 1 509 ? -8.25 0.451 -7.18 1 87.12 509 LYS B O 1
ATOM 10573 N N . ALA B 1 510 ? -8.148 -1.048 -8.805 1 86.56 510 ALA B N 1
ATOM 10574 C CA . ALA B 1 510 ? -7.961 -0.021 -9.828 1 86.56 510 ALA B CA 1
ATOM 10575 C C . ALA B 1 510 ? -9.164 0.914 -9.898 1 86.56 510 ALA B C 1
ATOM 10577 O O . ALA B 1 510 ? -9.008 2.127 -10.055 1 86.56 510 ALA B O 1
ATOM 10578 N N . ALA B 1 511 ? -10.305 0.359 -9.797 1 88.56 511 ALA B N 1
ATOM 10579 C CA . ALA B 1 511 ? -11.531 1.152 -9.82 1 88.56 511 ALA B CA 1
ATOM 10580 C C . ALA B 1 511 ? -11.594 2.098 -8.625 1 88.56 511 ALA B C 1
ATOM 10582 O O . ALA B 1 511 ? -11.984 3.26 -8.758 1 88.56 511 ALA B O 1
ATOM 10583 N N . TYR B 1 512 ? -11.172 1.669 -7.488 1 88.56 512 TYR B N 1
ATOM 10584 C CA . TYR B 1 512 ? -11.164 2.492 -6.285 1 88.56 512 TYR B CA 1
ATOM 10585 C C . TYR B 1 512 ? -10.172 3.641 -6.414 1 88.56 512 TYR B C 1
ATOM 10587 O O . TYR B 1 512 ? -10.469 4.773 -6.027 1 88.56 512 TYR B O 1
ATOM 10595 N N . ARG B 1 513 ? -9.047 3.258 -6.941 1 82.19 513 ARG B N 1
ATOM 10596 C CA . ARG B 1 513 ? -8.016 4.27 -7.113 1 82.19 513 ARG B CA 1
ATOM 10597 C C . ARG B 1 513 ? -8.484 5.375 -8.055 1 82.19 513 ARG B C 1
ATOM 10599 O O . ARG B 1 513 ? -8.055 6.527 -7.934 1 82.19 513 ARG B O 1
ATOM 10606 N N . ALA B 1 514 ? -9.328 5.027 -8.93 1 83.56 514 ALA B N 1
ATOM 10607 C CA . ALA B 1 514 ? -9.82 5.977 -9.922 1 83.56 514 ALA B CA 1
ATOM 10608 C C . ALA B 1 514 ? -11 6.781 -9.375 1 83.56 514 ALA B C 1
ATOM 10610 O O . ALA B 1 514 ? -11.508 7.684 -10.039 1 83.56 514 ALA B O 1
ATOM 10611 N N . SER B 1 515 ? -11.391 6.488 -8.148 1 83.56 515 SER B N 1
ATOM 10612 C CA . SER B 1 515 ? -12.523 7.176 -7.535 1 83.56 515 SER B CA 1
ATOM 10613 C C . SER B 1 515 ? -12.047 8.297 -6.617 1 83.56 515 SER B C 1
ATOM 10615 O O . SER B 1 515 ? -10.844 8.477 -6.418 1 83.56 515 SER B O 1
ATOM 10617 N N . ASN B 1 516 ? -13.008 9.102 -6.164 1 75.12 516 ASN B N 1
ATOM 10618 C CA . ASN B 1 516 ? -12.695 10.156 -5.203 1 75.12 516 ASN B CA 1
ATOM 10619 C C . ASN B 1 516 ? -12.664 9.625 -3.775 1 75.12 516 ASN B C 1
ATOM 10621 O O . ASN B 1 516 ? -12.586 10.406 -2.82 1 75.12 516 ASN B O 1
ATOM 10625 N N . LYS B 1 517 ? -12.75 8.328 -3.619 1 75 517 LYS B N 1
ATOM 10626 C CA . LYS B 1 517 ? -12.633 7.613 -2.352 1 75 517 LYS B CA 1
ATOM 10627 C C . LYS B 1 517 ? -13.805 7.93 -1.427 1 75 517 LYS B C 1
ATOM 10629 O O . LYS B 1 517 ? -13.766 7.605 -0.238 1 75 517 LYS B O 1
ATOM 10634 N N . ARG B 1 518 ? -14.828 8.789 -1.946 1 71.81 518 ARG B N 1
ATOM 10635 C CA . ARG B 1 518 ? -16.109 9.008 -1.274 1 71.81 518 ARG B CA 1
ATOM 10636 C C . ARG B 1 518 ? -17.25 8.336 -2.029 1 71.81 518 ARG B C 1
ATOM 10638 O O . ARG B 1 518 ? -17.391 8.516 -3.24 1 71.81 518 ARG B O 1
ATOM 10645 N N . ASP B 1 519 ? -18.047 7.582 -1.366 1 77.5 519 ASP B N 1
ATOM 10646 C CA . ASP B 1 519 ? -19.078 6.836 -2.074 1 77.5 519 ASP B CA 1
ATOM 10647 C C . ASP B 1 519 ? -18.531 6.199 -3.346 1 77.5 519 ASP B C 1
ATOM 10649 O O . ASP B 1 519 ? -19.047 6.422 -4.438 1 77.5 519 ASP B O 1
ATOM 10653 N N . TYR B 1 520 ? -17.547 5.5 -3.152 1 85.5 520 TYR B N 1
ATOM 10654 C CA . TYR B 1 520 ? -16.672 5.062 -4.234 1 85.5 520 TYR B CA 1
ATOM 10655 C C . TYR B 1 520 ? -17.297 3.918 -5.016 1 85.5 520 TYR B C 1
ATOM 10657 O O . TYR B 1 520 ? -16.938 3.672 -6.172 1 85.5 520 TYR B O 1
ATOM 10665 N N . THR B 1 521 ? -18.281 3.172 -4.543 1 87.38 521 THR B N 1
ATOM 10666 C CA . THR B 1 521 ? -18.797 1.991 -5.227 1 87.38 521 THR B CA 1
ATOM 10667 C C . THR B 1 521 ? -19.484 2.377 -6.535 1 87.38 521 THR B C 1
ATOM 10669 O O . THR B 1 521 ? -19.297 1.724 -7.559 1 87.38 521 THR B O 1
ATOM 10672 N N . LYS B 1 522 ? -20.266 3.434 -6.422 1 87.44 522 LYS B N 1
ATOM 10673 C CA . LYS B 1 522 ? -20.922 3.912 -7.629 1 87.44 522 LYS B CA 1
ATOM 10674 C C . LYS B 1 522 ? -19.906 4.305 -8.695 1 87.44 522 LYS B C 1
ATOM 10676 O O . LYS B 1 522 ? -20.078 3.961 -9.867 1 87.44 522 LYS B O 1
ATOM 10681 N N . GLN B 1 523 ? -18.938 4.984 -8.266 1 88.75 523 GLN B N 1
ATOM 10682 C CA . GLN B 1 523 ? -17.906 5.406 -9.195 1 88.75 523 GLN B CA 1
ATOM 10683 C C . GLN B 1 523 ? -17.125 4.207 -9.742 1 88.75 523 GLN B C 1
ATOM 10685 O O . GLN B 1 523 ? -16.734 4.203 -10.906 1 88.75 523 GLN B O 1
ATOM 10690 N N . MET B 1 524 ? -16.969 3.203 -8.953 1 92 524 MET B N 1
ATOM 10691 C CA . MET B 1 524 ? -16.266 1.992 -9.367 1 92 524 MET B CA 1
ATOM 10692 C C . MET B 1 524 ? -17.031 1.275 -10.477 1 92 524 MET B C 1
ATOM 10694 O O . MET B 1 524 ? -16.422 0.842 -11.469 1 92 524 MET B O 1
ATOM 10698 N N . THR B 1 525 ? -18.297 1.188 -10.289 1 91.62 525 THR B N 1
ATOM 10699 C CA . THR B 1 525 ? -19.125 0.497 -11.281 1 91.62 525 THR B CA 1
ATOM 10700 C C . THR B 1 525 ? -19.109 1.247 -12.609 1 91.62 525 THR B C 1
ATOM 10702 O O . THR B 1 525 ? -19.047 0.631 -13.672 1 91.62 525 THR B O 1
ATOM 10705 N N . ARG B 1 526 ? -19.125 2.57 -12.531 1 89.81 526 ARG B N 1
ATOM 10706 C CA . ARG B 1 526 ? -19.078 3.375 -13.742 1 89.81 526 ARG B CA 1
ATOM 10707 C C . ARG B 1 526 ? -17.734 3.223 -14.445 1 89.81 526 ARG B C 1
ATOM 10709 O O . ARG B 1 526 ? -17.672 3.115 -15.672 1 89.81 526 ARG B O 1
ATOM 10716 N N . TRP B 1 527 ? -16.781 3.326 -13.656 1 90.44 527 TRP B N 1
ATOM 10717 C CA . TRP B 1 527 ? -15.43 3.164 -14.188 1 90.44 527 TRP B CA 1
ATOM 10718 C C . TRP B 1 527 ? -15.273 1.81 -14.875 1 90.44 527 TRP B C 1
ATOM 10720 O O . TRP B 1 527 ? -14.727 1.722 -15.969 1 90.44 527 TRP B O 1
ATOM 10730 N N . LEU B 1 528 ? -15.75 0.72 -14.305 1 90.56 528 LEU B N 1
ATOM 10731 C CA . LEU B 1 528 ? -15.641 -0.629 -14.852 1 90.56 528 LEU B CA 1
ATOM 10732 C C . LEU B 1 528 ? -16.453 -0.761 -16.141 1 90.56 528 LEU B C 1
ATOM 10734 O O . LEU B 1 528 ? -16.016 -1.407 -17.094 1 90.56 528 LEU B O 1
ATOM 10738 N N . ALA B 1 529 ? -17.594 -0.183 -16.109 1 90.19 529 ALA B N 1
ATOM 10739 C CA . ALA B 1 529 ? -18.438 -0.214 -17.297 1 90.19 529 ALA B CA 1
ATOM 10740 C C . ALA B 1 529 ? -17.719 0.427 -18.484 1 90.19 529 ALA B C 1
ATOM 10742 O O . ALA B 1 529 ? -17.812 -0.065 -19.609 1 90.19 529 ALA B O 1
ATOM 10743 N N . ARG B 1 530 ? -17.062 1.466 -18.25 1 90.44 530 ARG B N 1
ATOM 10744 C CA . ARG B 1 530 ? -16.328 2.16 -19.297 1 90.44 530 ARG B CA 1
ATOM 10745 C C . ARG B 1 530 ? -15.172 1.305 -19.812 1 90.44 530 ARG B C 1
ATOM 10747 O O . ARG B 1 530 ? -14.945 1.235 -21.031 1 90.44 530 ARG B O 1
ATOM 10754 N N . GLN B 1 531 ? -14.469 0.674 -18.938 1 89 531 GLN B N 1
ATOM 10755 C CA . GLN B 1 531 ? -13.375 -0.207 -19.344 1 89 531 GLN B CA 1
ATOM 10756 C C . GLN B 1 531 ? -13.891 -1.364 -20.188 1 89 531 GLN B C 1
ATOM 10758 O O . GLN B 1 531 ? -13.289 -1.709 -21.219 1 89 531 GLN B O 1
ATOM 10763 N N . GLU B 1 532 ? -14.93 -1.915 -19.734 1 88.31 532 GLU B N 1
ATOM 10764 C CA . GLU B 1 532 ? -15.516 -3.047 -20.438 1 88.31 532 GLU B CA 1
ATOM 10765 C C . GLU B 1 532 ? -16 -2.635 -21.828 1 88.31 532 GLU B C 1
ATOM 10767 O O . GLU B 1 532 ? -15.859 -3.391 -22.797 1 88.31 532 GLU B O 1
ATOM 10772 N N . ALA B 1 533 ? -16.562 -1.449 -21.891 1 89.94 533 ALA B N 1
ATOM 10773 C CA . ALA B 1 533 ? -17.031 -0.938 -23.172 1 89.94 533 ALA B CA 1
ATOM 10774 C C . ALA B 1 533 ? -15.883 -0.794 -24.172 1 89.94 533 ALA B C 1
ATOM 10776 O O . ALA B 1 533 ? -16.016 -1.137 -25.344 1 89.94 533 ALA B O 1
ATOM 10777 N N . MET B 1 534 ? -14.836 -0.298 -23.734 1 90.88 534 MET B N 1
ATOM 10778 C CA . MET B 1 534 ? -13.656 -0.109 -24.562 1 90.88 534 MET B CA 1
ATOM 10779 C C . MET B 1 534 ? -13.094 -1.45 -25.031 1 90.88 534 MET B C 1
ATOM 10781 O O . MET B 1 534 ? -12.727 -1.604 -26.188 1 90.88 534 MET B O 1
ATOM 10785 N N . ILE B 1 535 ? -12.992 -2.402 -24.188 1 86.94 535 ILE B N 1
ATOM 10786 C CA . ILE B 1 535 ? -12.453 -3.723 -24.5 1 86.94 535 ILE B CA 1
ATOM 10787 C C . ILE B 1 535 ? -13.352 -4.418 -25.516 1 86.94 535 ILE B C 1
ATOM 10789 O O . ILE B 1 535 ? -12.859 -5.059 -26.453 1 86.94 535 ILE B O 1
ATOM 10793 N N . ARG B 1 536 ? -14.586 -4.25 -25.328 1 85.12 536 ARG B N 1
ATOM 10794 C CA . ARG B 1 536 ? -15.539 -4.852 -26.266 1 85.12 536 ARG B CA 1
ATOM 10795 C C . ARG B 1 536 ? -15.438 -4.215 -27.641 1 85.12 536 ARG B C 1
ATOM 10797 O O . ARG B 1 536 ? -15.555 -4.902 -28.656 1 85.12 536 ARG B O 1
ATOM 10804 N N . PHE B 1 537 ? -15.328 -2.961 -27.609 1 89.19 537 PHE B N 1
ATOM 10805 C CA . PHE B 1 537 ? -15.195 -2.266 -28.891 1 89.19 537 PHE B CA 1
ATOM 10806 C C . PHE B 1 537 ? -13.93 -2.697 -29.609 1 89.19 537 PHE B C 1
ATOM 10808 O O . PHE B 1 537 ? -13.93 -2.873 -30.828 1 89.19 537 PHE B O 1
ATOM 10815 N N . ARG B 1 538 ? -12.906 -2.812 -28.922 1 88 538 ARG B N 1
ATOM 10816 C CA . ARG B 1 538 ? -11.664 -3.316 -29.5 1 88 538 ARG B CA 1
ATOM 10817 C C . ARG B 1 538 ? -11.859 -4.711 -30.078 1 88 538 ARG B C 1
ATOM 10819 O O . ARG B 1 538 ? -11.406 -5 -31.188 1 88 538 ARG B O 1
ATOM 10826 N N . ALA B 1 539 ? -12.484 -5.566 -29.312 1 81.12 539 ALA B N 1
ATOM 10827 C CA . ALA B 1 539 ? -12.766 -6.918 -29.797 1 81.12 539 ALA B CA 1
ATOM 10828 C C . ALA B 1 539 ? -13.594 -6.887 -31.078 1 81.12 539 ALA B C 1
ATOM 10830 O O . ALA B 1 539 ? -13.375 -7.699 -31.984 1 81.12 539 ALA B O 1
ATOM 10831 N N . TYR B 1 540 ? -14.492 -5.969 -31.125 1 82.56 540 TYR B N 1
ATOM 10832 C CA . TYR B 1 540 ? -15.32 -5.789 -32.312 1 82.56 540 TYR B CA 1
ATOM 10833 C C . TYR B 1 540 ? -14.477 -5.359 -33.5 1 82.56 540 TYR B C 1
ATOM 10835 O O . TYR B 1 540 ? -14.633 -5.891 -34.594 1 82.56 540 TYR B O 1
ATOM 10843 N N . LEU B 1 541 ? -13.641 -4.387 -33.25 1 87.25 541 LEU B N 1
ATOM 10844 C CA . LEU B 1 541 ? -12.781 -3.891 -34.344 1 87.25 541 LEU B CA 1
ATOM 10845 C C . LEU B 1 541 ? -11.859 -4.992 -34.844 1 87.25 541 LEU B C 1
ATOM 10847 O O . LEU B 1 541 ? -11.617 -5.09 -36.062 1 87.25 541 LEU B O 1
ATOM 10851 N N . ASP B 1 542 ? -11.352 -5.734 -34 1 81.75 542 ASP B N 1
ATOM 10852 C CA . ASP B 1 542 ? -10.484 -6.844 -34.375 1 81.75 542 ASP B CA 1
ATOM 10853 C C . ASP B 1 542 ? -11.25 -7.883 -35.188 1 81.75 542 ASP B C 1
ATOM 10855 O O . ASP B 1 542 ? -10.711 -8.469 -36.156 1 81.75 542 ASP B O 1
ATOM 10859 N N . TRP B 1 543 ? -12.391 -8.109 -34.781 1 75.44 543 TRP B N 1
ATOM 10860 C CA . TRP B 1 543 ? -13.258 -9.062 -35.469 1 75.44 543 TRP B CA 1
ATOM 10861 C C . TRP B 1 543 ? -13.57 -8.57 -36.875 1 75.44 543 TRP B C 1
ATOM 10863 O O . TRP B 1 543 ? -13.547 -9.352 -37.844 1 75.44 543 TRP B O 1
ATOM 10873 N N . VAL B 1 544 ? -13.891 -7.324 -37.031 1 79.62 544 VAL B N 1
ATOM 10874 C CA . VAL B 1 544 ? -14.234 -6.746 -38.344 1 79.62 544 VAL B CA 1
ATOM 10875 C C . VAL B 1 544 ? -12.992 -6.719 -39.219 1 79.62 544 VAL B C 1
ATOM 10877 O O . VAL B 1 544 ? -13.086 -6.965 -40.438 1 79.62 544 VAL B O 1
ATOM 10880 N N . GLY B 1 545 ? -11.953 -6.164 -38.844 1 71.44 545 GLY B N 1
ATOM 10881 C CA . GLY B 1 545 ? -10.742 -6.008 -39.656 1 71.44 545 GLY B CA 1
ATOM 10882 C C . GLY B 1 545 ? -10.07 -7.324 -39.969 1 71.44 545 GLY B C 1
ATOM 10883 O O . GLY B 1 545 ? -9.008 -7.348 -40.594 1 71.44 545 GLY B O 1
ATOM 10884 N N . ASP B 1 546 ? -10.883 -8.562 -40.25 1 59.72 546 ASP B N 1
ATOM 10885 C CA . ASP B 1 546 ? -10.406 -9.906 -40.562 1 59.72 546 ASP B CA 1
ATOM 10886 C C . ASP B 1 546 ? -9.188 -10.266 -39.688 1 59.72 546 ASP B C 1
ATOM 10888 O O . ASP B 1 546 ? -8.625 -11.352 -39.844 1 59.72 546 ASP B O 1
ATOM 10892 N N . GLY B 1 547 ? -8.312 -9.445 -39.344 1 46.62 547 GLY B N 1
ATOM 10893 C CA . GLY B 1 547 ? -7.051 -9.766 -38.688 1 46.62 547 GLY B CA 1
ATOM 10894 C C . GLY B 1 547 ? -7.168 -9.867 -37.188 1 46.62 547 GLY B C 1
ATOM 10895 O O . GLY B 1 547 ? -7.457 -8.875 -36.531 1 46.62 547 GLY B O 1
ATOM 10896 N N . VAL B 1 548 ? -7.715 -10.953 -36.812 1 44.22 548 VAL B N 1
ATOM 10897 C CA . VAL B 1 548 ? -7.57 -11.234 -35.406 1 44.22 548 VAL B CA 1
ATOM 10898 C C . VAL B 1 548 ? -6.23 -10.703 -34.906 1 44.22 548 VAL B C 1
ATOM 10900 O O . VAL B 1 548 ? -5.172 -11.203 -35.281 1 44.22 548 VAL B O 1
ATOM 10903 N N . ARG B 1 549 ? -5.988 -9.562 -34.969 1 40.22 549 ARG B N 1
ATOM 10904 C CA . ARG B 1 549 ? -4.73 -9.25 -34.312 1 40.22 549 ARG B CA 1
ATOM 10905 C C . ARG B 1 549 ? -4.543 -10.117 -33.062 1 40.22 549 ARG B C 1
ATOM 10907 O O . ARG B 1 549 ? -5.426 -10.188 -32.219 1 40.22 549 ARG B O 1
ATOM 10914 N N . SER B 1 550 ? -4.059 -11.273 -33.312 1 36 550 SER B N 1
ATOM 10915 C CA . SER B 1 550 ? -3.582 -12 -32.125 1 36 550 SER B CA 1
ATOM 10916 C C . SER B 1 550 ? -3.143 -11.055 -31.031 1 36 550 SER B C 1
ATOM 10918 O O . SER B 1 550 ? -2.256 -10.219 -31.234 1 36 550 SER B O 1
ATOM 10920 N N . SER B 1 551 ? -4.023 -10.406 -30.531 1 36.88 551 SER B N 1
ATOM 10921 C CA . SER B 1 551 ? -3.602 -9.75 -29.312 1 36.88 551 SER B CA 1
ATOM 10922 C C . SER B 1 551 ? -2.463 -10.508 -28.641 1 36.88 551 SER B C 1
ATOM 10924 O O . SER B 1 551 ? -2.666 -11.602 -28.109 1 36.88 551 SER B O 1
ATOM 10926 N N . ALA B 1 552 ? -1.396 -10.641 -29.281 1 32.06 552 ALA B N 1
ATOM 10927 C CA . ALA B 1 552 ? -0.208 -11.18 -28.625 1 32.06 552 ALA B CA 1
ATOM 10928 C C . ALA B 1 552 ? -0.259 -10.945 -27.125 1 32.06 552 ALA B C 1
ATOM 10930 O O . ALA B 1 552 ? -0.745 -9.906 -26.672 1 32.06 552 ALA B O 1
ATOM 10931 N N . ASP B 1 553 ? -0.42 -12.016 -26.438 1 34.84 553 ASP B N 1
ATOM 10932 C CA . ASP B 1 553 ? -0.272 -12.336 -25.031 1 34.84 553 ASP B CA 1
ATOM 10933 C C . ASP B 1 553 ? 0.74 -11.414 -24.359 1 34.84 553 ASP B C 1
ATOM 10935 O O . ASP B 1 553 ? 1.929 -11.734 -24.281 1 34.84 553 ASP B O 1
ATOM 10939 N N . SER B 1 554 ? 0.735 -10.234 -24.719 1 32.94 554 SER B N 1
ATOM 10940 C CA . SER B 1 554 ? 1.701 -9.508 -23.906 1 32.94 554 SER B CA 1
ATOM 10941 C C . SER B 1 554 ? 1.378 -9.625 -22.422 1 32.94 554 SER B C 1
ATOM 10943 O O . SER B 1 554 ? 1.04 -8.633 -21.766 1 32.94 554 SER B O 1
ATOM 10945 N N . GLU B 1 555 ? 0.465 -10.492 -22.109 1 33.09 555 GLU B N 1
ATOM 10946 C CA . GLU B 1 555 ? 0.369 -10.445 -20.641 1 33.09 555 GLU B CA 1
ATOM 10947 C C . GLU B 1 555 ? 1.747 -10.539 -20 1 33.09 555 GLU B C 1
ATOM 10949 O O . GLU B 1 555 ? 2.303 -11.633 -19.875 1 33.09 555 GLU B O 1
ATOM 10954 N N . LYS B 1 556 ? 2.701 -9.812 -20.328 1 31.97 556 LYS B N 1
ATOM 10955 C CA . LYS B 1 556 ? 3.852 -9.805 -19.438 1 31.97 556 LYS B CA 1
ATOM 10956 C C . LYS B 1 556 ? 3.406 -9.781 -17.969 1 31.97 556 LYS B C 1
ATOM 10958 O O . LYS B 1 556 ? 2.773 -8.82 -17.531 1 31.97 556 LYS B O 1
ATOM 10963 N N . GLU B 1 557 ? 2.834 -10.719 -17.359 1 30.78 557 GLU B N 1
ATOM 10964 C CA . GLU B 1 557 ? 2.902 -10.781 -15.906 1 30.78 557 GLU B CA 1
ATOM 10965 C C . GLU B 1 557 ? 4.062 -9.953 -15.367 1 30.78 557 GLU B C 1
ATOM 10967 O O . GLU B 1 557 ? 5.113 -9.859 -16 1 30.78 557 GLU B O 1
ATOM 10972 N N . GLY B 1 558 ? 3.73 -8.922 -14.75 1 31.81 558 GLY B N 1
ATOM 10973 C CA . GLY B 1 558 ? 4.691 -8.109 -14.023 1 31.81 558 GLY B CA 1
ATOM 10974 C C . GLY B 1 558 ? 5.871 -8.898 -13.492 1 31.81 558 GLY B C 1
ATOM 10975 O O . GLY B 1 558 ? 6.043 -9.031 -12.281 1 31.81 558 GLY B O 1
ATOM 10976 N N . THR B 1 559 ? 6 -10.086 -14.031 1 29.27 559 THR B N 1
ATOM 10977 C CA . THR B 1 559 ? 7.23 -10.602 -13.445 1 29.27 559 THR B CA 1
ATOM 10978 C C . THR B 1 559 ? 8.312 -9.523 -13.422 1 29.27 559 THR B C 1
ATOM 10980 O O . THR B 1 559 ? 8.266 -8.578 -14.203 1 29.27 559 THR B O 1
ATOM 10983 N N . ASP B 1 560 ? 9.117 -9.594 -12.414 1 28.39 560 ASP B N 1
ATOM 10984 C CA . ASP B 1 560 ? 10.359 -8.875 -12.125 1 28.39 560 ASP B CA 1
ATOM 10985 C C . ASP B 1 560 ? 11.18 -8.664 -13.398 1 28.39 560 ASP B C 1
ATOM 10987 O O . ASP B 1 560 ? 11.461 -9.617 -14.125 1 28.39 560 ASP B O 1
ATOM 10991 N N . GLU B 1 561 ? 10.867 -7.59 -14.133 1 31.33 561 GLU B N 1
ATOM 10992 C CA . GLU B 1 561 ? 11.719 -7.008 -15.164 1 31.33 561 GLU B CA 1
ATOM 10993 C C . GLU B 1 561 ? 13.195 -7.312 -14.898 1 31.33 561 GLU B C 1
ATOM 10995 O O . GLU B 1 561 ? 13.852 -6.598 -14.141 1 31.33 561 GLU B O 1
ATOM 11000 N N . GLU B 1 562 ? 13.562 -8.398 -14.422 1 30.36 562 GLU B N 1
ATOM 11001 C CA . GLU B 1 562 ? 15.023 -8.398 -14.438 1 30.36 562 GLU B CA 1
ATOM 11002 C C . GLU B 1 562 ? 15.562 -7.711 -15.688 1 30.36 562 GLU B C 1
ATOM 11004 O O . GLU B 1 562 ? 14.789 -7.312 -16.562 1 30.36 562 GLU B O 1
ATOM 11009 N N . ASP B 1 563 ? 16.781 -8.227 -16.125 1 29.98 563 ASP B N 1
ATOM 11010 C CA . ASP B 1 563 ? 17.797 -7.77 -17.078 1 29.98 563 ASP B CA 1
ATOM 11011 C C . ASP B 1 563 ? 17.266 -7.766 -18.5 1 29.98 563 ASP B C 1
ATOM 11013 O O . ASP B 1 563 ? 17 -8.828 -19.078 1 29.98 563 ASP B O 1
ATOM 11017 N N . GLU B 1 564 ? 16.281 -7.062 -18.844 1 32.47 564 GLU B N 1
ATOM 11018 C CA . GLU B 1 564 ? 16.094 -6.863 -20.281 1 32.47 564 GLU B CA 1
ATOM 11019 C C . GLU B 1 564 ? 17.438 -6.836 -21 1 32.47 564 GLU B C 1
ATOM 11021 O O . GLU B 1 564 ? 18.062 -5.781 -21.125 1 32.47 564 GLU B O 1
ATOM 11026 N N . GLU B 1 565 ? 18.359 -7.656 -20.734 1 33.44 565 GLU B N 1
ATOM 11027 C CA . GLU B 1 565 ? 19.359 -7.742 -21.797 1 33.44 565 GLU B CA 1
ATOM 11028 C C . GLU B 1 565 ? 18.703 -7.711 -23.172 1 33.44 565 GLU B C 1
ATOM 11030 O O . GLU B 1 565 ? 17.562 -8.133 -23.344 1 33.44 565 GLU B O 1
ATOM 11035 N N . GLU B 1 566 ? 19.203 -6.945 -24.109 1 35.53 566 GLU B N 1
ATOM 11036 C CA . GLU B 1 566 ? 19 -6.824 -25.547 1 35.53 566 GLU B CA 1
ATOM 11037 C C . GLU B 1 566 ? 18.422 -8.109 -26.125 1 35.53 566 GLU B C 1
ATOM 11039 O O . GLU B 1 566 ? 18.906 -9.203 -25.828 1 35.53 566 GLU B O 1
ATOM 11044 N N . GLU B 1 567 ? 17.234 -8.234 -26.312 1 42.47 567 GLU B N 1
ATOM 11045 C CA . GLU B 1 567 ? 16.688 -9.25 -27.188 1 42.47 567 GLU B CA 1
ATOM 11046 C C . GLU B 1 567 ? 17.688 -9.648 -28.266 1 42.47 567 GLU B C 1
ATOM 11048 O O . GLU B 1 567 ? 17.781 -9 -29.312 1 42.47 567 GLU B O 1
ATOM 11053 N N . LYS B 1 568 ? 18.828 -10.102 -27.953 1 47.78 568 LYS B N 1
ATOM 11054 C CA . LYS B 1 568 ? 19.734 -10.617 -28.969 1 47.78 568 LYS B CA 1
ATOM 11055 C C . LYS B 1 568 ? 19.094 -11.734 -29.781 1 47.78 568 LYS B C 1
ATOM 11057 O O . LYS B 1 568 ? 18.266 -12.484 -29.25 1 47.78 568 LYS B O 1
ATOM 11062 N N . SER B 1 569 ? 19.062 -11.539 -30.969 1 64.31 569 SER B N 1
ATOM 11063 C CA . SER B 1 569 ? 18.641 -12.5 -31.984 1 64.31 569 SER B CA 1
ATOM 11064 C C . SER B 1 569 ? 19.031 -13.922 -31.594 1 64.31 569 SER B C 1
ATOM 11066 O O . SER B 1 569 ? 20.141 -14.164 -31.094 1 64.31 569 SER B O 1
ATOM 11068 N N . GLU B 1 570 ? 17.938 -14.82 -31.234 1 74.5 570 GLU B N 1
ATOM 11069 C CA . GLU B 1 570 ? 18.172 -16.219 -30.891 1 74.5 570 GLU B CA 1
ATOM 11070 C C . GLU B 1 570 ? 18.188 -17.109 -32.125 1 74.5 570 GLU B C 1
ATOM 11072 O O . GLU B 1 570 ? 17.5 -16.812 -33.125 1 74.5 570 GLU B O 1
ATOM 11077 N N . LEU B 1 571 ? 19.219 -17.953 -32.156 1 77.88 571 LEU B N 1
ATOM 11078 C CA . LEU B 1 571 ? 19.328 -18.969 -33.188 1 77.88 571 LEU B CA 1
ATOM 11079 C C . LEU B 1 571 ? 18.703 -20.281 -32.75 1 77.88 571 LEU B C 1
ATOM 11081 O O . LEU B 1 571 ? 19 -20.781 -31.656 1 77.88 571 LEU B O 1
ATOM 11085 N N . TYR B 1 572 ? 17.719 -20.734 -33.562 1 81.38 572 TYR B N 1
ATOM 11086 C CA . TYR B 1 572 ? 17.141 -22.047 -33.312 1 81.38 572 TYR B CA 1
ATOM 11087 C C . TYR B 1 572 ? 17.953 -23.141 -33.969 1 81.38 572 TYR B C 1
ATOM 11089 O O . TYR B 1 572 ? 18.188 -23.125 -35.188 1 81.38 572 TYR B O 1
ATOM 11097 N N . LEU B 1 573 ? 18.703 -23.875 -33.188 1 76.25 573 LEU B N 1
ATOM 11098 C CA . LEU B 1 573 ? 19.5 -24.969 -33.75 1 76.25 573 LEU B CA 1
ATOM 11099 C C . LEU B 1 573 ? 18.609 -26.094 -34.25 1 76.25 573 LEU B C 1
ATOM 11101 O O . LEU B 1 573 ? 18.719 -26.5 -35.406 1 76.25 573 LEU B O 1
ATOM 11105 N N . ASP B 1 574 ? 18.016 -26.688 -33.406 1 73.31 574 ASP B N 1
ATOM 11106 C CA . ASP B 1 574 ? 16.953 -27.656 -33.719 1 73.31 574 ASP B CA 1
ATOM 11107 C C . ASP B 1 574 ? 15.641 -27.266 -33.031 1 73.31 574 ASP B C 1
ATOM 11109 O O . ASP B 1 574 ? 15.5 -26.141 -32.562 1 73.31 574 ASP B O 1
ATOM 11113 N N . ASN B 1 575 ? 14.602 -27.75 -33.469 1 73.25 575 ASN B N 1
ATOM 11114 C CA . ASN B 1 575 ? 13.281 -27.469 -32.906 1 73.25 575 ASN B CA 1
ATOM 11115 C C . ASN B 1 575 ? 13.297 -27.516 -31.375 1 73.25 575 ASN B C 1
ATOM 11117 O O . ASN B 1 575 ? 12.305 -27.188 -30.719 1 73.25 575 ASN B O 1
ATOM 11121 N N . THR B 1 576 ? 14.609 -27.734 -30.75 1 83.19 576 THR B N 1
ATOM 11122 C CA . THR B 1 576 ? 14.578 -27.969 -29.297 1 83.19 576 THR B CA 1
ATOM 11123 C C . THR B 1 576 ? 15.531 -27.016 -28.578 1 83.19 576 THR B C 1
ATOM 11125 O O . THR B 1 576 ? 15.305 -26.656 -27.422 1 83.19 576 THR B O 1
ATOM 11128 N N . HIS B 1 577 ? 16.641 -26.594 -29.281 1 90.88 577 HIS B N 1
ATOM 11129 C CA . HIS B 1 577 ? 17.656 -25.781 -28.609 1 90.88 577 HIS B CA 1
ATOM 11130 C C . HIS B 1 577 ? 17.734 -24.391 -29.203 1 90.88 577 HIS B C 1
ATOM 11132 O O . HIS B 1 577 ? 17.609 -24.219 -30.422 1 90.88 577 HIS B O 1
ATOM 11138 N N . ARG B 1 578 ? 17.844 -23.438 -28.312 1 90.62 578 ARG B N 1
ATOM 11139 C CA . ARG B 1 578 ? 18 -22.062 -28.734 1 90.62 578 ARG B CA 1
ATOM 11140 C C . ARG B 1 578 ? 19.297 -21.469 -28.172 1 90.62 578 ARG B C 1
ATOM 11142 O O . ARG B 1 578 ? 19.625 -21.656 -27 1 90.62 578 ARG B O 1
ATOM 11149 N N . LEU B 1 579 ? 20.062 -20.844 -29.016 1 91.69 579 LEU B N 1
ATOM 11150 C CA . LEU B 1 579 ? 21.281 -20.141 -28.641 1 91.69 579 LEU B CA 1
ATOM 11151 C C . LEU B 1 579 ? 21.234 -18.688 -29.094 1 91.69 579 LEU B C 1
ATOM 11153 O O . LEU B 1 579 ? 20.453 -18.328 -29.984 1 91.69 579 LEU B O 1
ATOM 11157 N N . ALA B 1 580 ? 22.031 -17.906 -28.406 1 90 580 ALA B N 1
ATOM 11158 C CA . ALA B 1 580 ? 22.156 -16.531 -28.875 1 90 580 ALA B CA 1
ATOM 11159 C C . ALA B 1 580 ? 22.734 -16.484 -30.281 1 90 580 ALA B C 1
ATOM 11161 O O . ALA B 1 580 ? 23.609 -17.281 -30.625 1 90 580 ALA B O 1
ATOM 11162 N N . ALA B 1 581 ? 22.281 -15.586 -31.109 1 87.44 581 ALA B N 1
ATOM 11163 C CA . ALA B 1 581 ? 22.766 -15.477 -32.5 1 87.44 581 ALA B CA 1
ATOM 11164 C C . ALA B 1 581 ? 24.25 -15.141 -32.531 1 87.44 581 ALA B C 1
ATOM 11166 O O . ALA B 1 581 ? 24.984 -15.648 -33.375 1 87.44 581 ALA B O 1
ATOM 11167 N N . GLN B 1 582 ? 24.641 -14.344 -31.625 1 90 582 GLN B N 1
ATOM 11168 C CA . GLN B 1 582 ? 26.047 -14 -31.516 1 90 582 GLN B CA 1
ATOM 11169 C C . GLN B 1 582 ? 26.641 -14.547 -30.219 1 90 582 GLN B C 1
ATOM 11171 O O . GLN B 1 582 ? 26 -14.516 -29.172 1 90 582 GLN B O 1
ATOM 11176 N N . PRO B 1 583 ? 27.906 -15.18 -30.484 1 91.88 583 PRO B N 1
ATOM 11177 C CA . PRO B 1 583 ? 28.547 -15.672 -29.25 1 91.88 583 PRO B CA 1
ATOM 11178 C C . PRO B 1 583 ? 28.875 -14.555 -28.266 1 91.88 583 PRO B C 1
ATOM 11180 O O . PRO B 1 583 ? 29.172 -13.43 -28.672 1 91.88 583 PRO B O 1
ATOM 11183 N N . ALA B 1 584 ? 28.656 -14.867 -27.062 1 89.06 584 ALA B N 1
ATOM 11184 C CA . ALA B 1 584 ? 28.969 -13.898 -26.016 1 89.06 584 ALA B CA 1
ATOM 11185 C C . ALA B 1 584 ? 30.469 -13.555 -26.031 1 89.06 584 ALA B C 1
ATOM 11187 O O . ALA B 1 584 ? 30.844 -12.406 -25.781 1 89.06 584 ALA B O 1
ATOM 11188 N N . PHE B 1 585 ? 31.312 -14.594 -26.234 1 90.12 585 PHE B N 1
ATOM 11189 C CA . PHE B 1 585 ? 32.75 -14.43 -26.312 1 90.12 585 PHE B CA 1
ATOM 11190 C C . PHE B 1 585 ? 33.312 -15.039 -27.594 1 90.12 585 PHE B C 1
ATOM 11192 O O . PHE B 1 585 ? 33.188 -16.25 -27.812 1 90.12 585 PHE B O 1
ATOM 11199 N N . SER B 1 586 ? 33.969 -14.133 -28.359 1 91.81 586 SER B N 1
ATO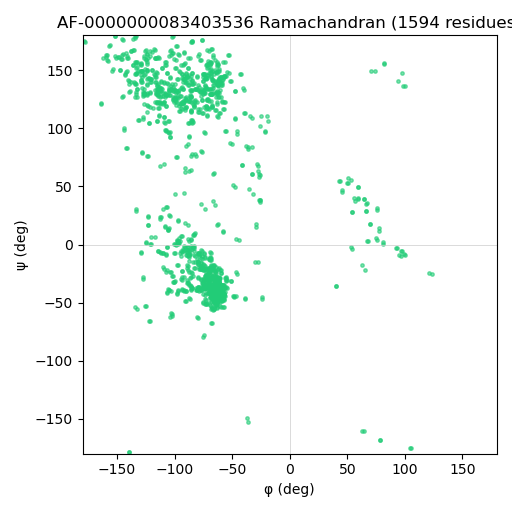M 11200 C CA . SER B 1 586 ? 34.438 -14.609 -29.641 1 91.81 586 SER B CA 1
ATOM 11201 C C . SER B 1 586 ? 35.938 -14.906 -29.594 1 91.81 586 SER B C 1
ATOM 11203 O O . SER B 1 586 ? 36.688 -14.18 -28.938 1 91.81 586 SER B O 1
ATOM 11205 N N . GLN B 1 587 ? 36.312 -15.969 -30.188 1 91.44 587 GLN B N 1
ATOM 11206 C CA . GLN B 1 587 ? 37.688 -16.328 -30.453 1 91.44 587 GLN B CA 1
ATOM 11207 C C . GLN B 1 587 ? 38.5 -16.438 -29.141 1 91.44 587 GLN B C 1
ATOM 11209 O O . GLN B 1 587 ? 39.562 -15.828 -29.016 1 91.44 587 GLN B O 1
ATOM 11214 N N . LEU B 1 588 ? 37.906 -17.172 -28.25 1 94.12 588 LEU B N 1
ATOM 11215 C CA . LEU B 1 588 ? 38.594 -17.406 -26.984 1 94.12 588 LEU B CA 1
ATOM 11216 C C . LEU B 1 588 ? 39.719 -18.406 -27.156 1 94.12 588 LEU B C 1
ATOM 11218 O O . LEU B 1 588 ? 39.594 -19.391 -27.891 1 94.12 588 LEU B O 1
ATOM 11222 N N . SER B 1 589 ? 40.844 -18.141 -26.469 1 94.12 589 SER B N 1
ATOM 11223 C CA . SER B 1 589 ? 41.969 -19.078 -26.516 1 94.12 589 SER B CA 1
ATOM 11224 C C . SER B 1 589 ? 41.719 -20.281 -25.609 1 94.12 589 SER B C 1
ATOM 11226 O O . SER B 1 589 ? 40.875 -20.219 -24.703 1 94.12 589 SER B O 1
ATOM 11228 N N . LEU B 1 590 ? 42.375 -21.328 -25.859 1 93.56 590 LEU B N 1
ATOM 11229 C CA . LEU B 1 590 ? 42.25 -22.547 -25.062 1 93.56 590 LEU B CA 1
ATOM 11230 C C . LEU B 1 590 ? 42.719 -22.297 -23.625 1 93.56 590 LEU B C 1
ATOM 11232 O O . LEU B 1 590 ? 42.188 -22.891 -22.688 1 93.56 590 LEU B O 1
ATOM 11236 N N . SER B 1 591 ? 43.656 -21.469 -23.469 1 91.75 591 SER B N 1
ATOM 11237 C CA . SER B 1 591 ? 44.156 -21.141 -22.141 1 91.75 591 SER B CA 1
ATOM 11238 C C . SER B 1 591 ? 43.094 -20.422 -21.312 1 91.75 591 SER B C 1
ATOM 11240 O O . SER B 1 591 ? 42.906 -20.703 -20.125 1 91.75 591 SER B O 1
ATOM 11242 N N . THR B 1 592 ? 42.375 -19.609 -21.984 1 92.25 592 THR B N 1
ATOM 11243 C CA . THR B 1 592 ? 41.312 -18.875 -21.297 1 92.25 592 THR B CA 1
ATOM 11244 C C . THR B 1 592 ? 40.156 -19.812 -20.906 1 92.25 592 THR B C 1
ATOM 11246 O O . THR B 1 592 ? 39.594 -19.703 -19.828 1 92.25 592 THR B O 1
ATOM 11249 N N . ILE B 1 593 ? 39.812 -20.688 -21.781 1 94.38 593 ILE B N 1
ATOM 11250 C CA . ILE B 1 593 ? 38.75 -21.641 -21.531 1 94.38 593 ILE B CA 1
ATOM 11251 C C . ILE B 1 593 ? 39.156 -22.562 -20.359 1 94.38 593 ILE B C 1
ATOM 11253 O O . ILE B 1 593 ? 38.312 -22.844 -19.484 1 94.38 593 ILE B O 1
ATOM 11257 N N . ALA B 1 594 ? 40.375 -22.953 -20.344 1 92.5 594 ALA B N 1
ATOM 11258 C CA . ALA B 1 594 ? 40.844 -23.859 -19.297 1 92.5 594 ALA B CA 1
ATOM 11259 C C . ALA B 1 594 ? 40.844 -23.172 -17.938 1 92.5 594 ALA B C 1
ATOM 11261 O O . ALA B 1 594 ? 40.438 -23.766 -16.938 1 92.5 594 ALA B O 1
ATOM 11262 N N . THR B 1 595 ? 41.156 -21.969 -17.906 1 90.5 595 THR B N 1
ATOM 11263 C CA . THR B 1 595 ? 41.312 -21.266 -16.625 1 90.5 595 THR B CA 1
ATOM 11264 C C . THR B 1 595 ? 40 -20.641 -16.172 1 90.5 595 THR B C 1
ATOM 11266 O O . THR B 1 595 ? 39.562 -20.859 -15.047 1 90.5 595 THR B O 1
ATOM 11269 N N . ARG B 1 596 ? 39.312 -19.938 -17.016 1 89.94 596 ARG B N 1
ATOM 11270 C CA . ARG B 1 596 ? 38.156 -19.172 -16.625 1 89.94 596 ARG B CA 1
ATOM 11271 C C . ARG B 1 596 ? 36.938 -20.078 -16.484 1 89.94 596 ARG B C 1
ATOM 11273 O O . ARG B 1 596 ? 36.062 -19.844 -15.648 1 89.94 596 ARG B O 1
ATOM 11280 N N . TYR B 1 597 ? 36.812 -21.047 -17.312 1 94.06 597 TYR B N 1
ATOM 11281 C CA . TYR B 1 597 ? 35.656 -21.922 -17.312 1 94.06 597 TYR B CA 1
ATOM 11282 C C . TYR B 1 597 ? 35.938 -23.219 -16.547 1 94.06 597 TYR B C 1
ATOM 11284 O O . TYR B 1 597 ? 35.125 -24.141 -16.531 1 94.06 597 TYR B O 1
ATOM 11292 N N . ARG B 1 598 ? 37.094 -23.312 -15.992 1 89.38 598 ARG B N 1
ATOM 11293 C CA . ARG B 1 598 ? 37.531 -24.484 -15.242 1 89.38 598 ARG B CA 1
ATOM 11294 C C . ARG B 1 598 ? 37.438 -25.734 -16.094 1 89.38 598 ARG B C 1
ATOM 11296 O O . ARG B 1 598 ? 36.906 -26.766 -15.648 1 89.38 598 ARG B O 1
ATOM 11303 N N . ALA B 1 599 ? 37.75 -25.594 -17.312 1 94.12 599 ALA B N 1
ATOM 11304 C CA . ALA B 1 599 ? 37.75 -26.703 -18.266 1 94.12 599 ALA B CA 1
ATOM 11305 C C . ALA B 1 599 ? 39.188 -27.078 -18.672 1 94.12 599 ALA B C 1
ATOM 11307 O O . ALA B 1 599 ? 39.531 -27 -19.859 1 94.12 599 ALA B O 1
ATOM 11308 N N . GLU B 1 600 ? 39.906 -27.609 -17.781 1 90.75 600 GLU B N 1
ATOM 11309 C CA . GLU B 1 600 ? 41.312 -27.906 -18 1 90.75 600 GLU B CA 1
ATOM 11310 C C . GLU B 1 600 ? 41.5 -28.984 -19.062 1 90.75 600 GLU B C 1
ATOM 11312 O O . GLU B 1 600 ? 42.531 -29 -19.766 1 90.75 600 GLU B O 1
ATOM 11317 N N . HIS B 1 601 ? 40.625 -29.828 -19.203 1 93.56 601 HIS B N 1
ATOM 11318 C CA . HIS B 1 601 ? 40.781 -30.969 -20.109 1 93.56 601 HIS B CA 1
ATOM 11319 C C . HIS B 1 601 ? 39.969 -30.75 -21.391 1 93.56 601 HIS B C 1
ATOM 11321 O O . HIS B 1 601 ? 39.594 -31.719 -22.047 1 93.56 601 HIS B O 1
ATOM 11327 N N . PHE B 1 602 ? 39.719 -29.562 -21.703 1 95.38 602 PHE B N 1
ATOM 11328 C CA . PHE B 1 602 ? 38.906 -29.219 -22.875 1 95.38 602 PHE B CA 1
ATOM 11329 C C . PHE B 1 602 ? 39.562 -29.75 -24.156 1 95.38 602 PHE B C 1
ATOM 11331 O O . PHE B 1 602 ? 38.875 -30.406 -24.953 1 95.38 602 PHE B O 1
ATOM 11338 N N . LEU B 1 603 ? 40.844 -29.484 -24.344 1 94.31 603 LEU B N 1
ATOM 11339 C CA . LEU B 1 603 ? 41.531 -29.906 -25.562 1 94.31 603 LEU B CA 1
ATOM 11340 C C . LEU B 1 603 ? 41.594 -31.438 -25.641 1 94.31 603 LEU B C 1
ATOM 11342 O O . LEU B 1 603 ? 41.406 -32.031 -26.703 1 94.31 603 LEU B O 1
ATOM 11346 N N . THR B 1 604 ? 41.938 -32 -24.469 1 93.31 604 THR B N 1
ATOM 11347 C CA . THR B 1 604 ? 42.031 -33.469 -24.406 1 93.31 604 THR B CA 1
ATOM 11348 C C . THR B 1 604 ? 40.688 -34.094 -24.797 1 93.31 604 THR B C 1
ATOM 11350 O O . THR B 1 604 ? 40.656 -35.062 -25.547 1 93.31 604 THR B O 1
ATOM 11353 N N . ALA B 1 605 ? 39.656 -33.562 -24.297 1 94.94 605 ALA B N 1
ATOM 11354 C CA . ALA B 1 605 ? 38.312 -34.062 -24.578 1 94.94 605 ALA B CA 1
ATOM 11355 C C . ALA B 1 605 ? 37.969 -33.844 -26.062 1 94.94 605 ALA B C 1
ATOM 11357 O O . ALA B 1 605 ? 37.344 -34.719 -26.688 1 94.94 605 ALA B O 1
ATOM 11358 N N . LEU B 1 606 ? 38.344 -32.719 -26.562 1 94.06 606 LEU B N 1
ATOM 11359 C CA . LEU B 1 606 ? 38.062 -32.406 -27.953 1 94.06 606 LEU B CA 1
ATOM 11360 C C . LEU B 1 606 ? 38.812 -33.344 -28.891 1 94.06 606 LEU B C 1
ATOM 11362 O O . LEU B 1 606 ? 38.25 -33.844 -29.875 1 94.06 606 LEU B O 1
ATOM 11366 N N . LEU B 1 607 ? 40.062 -33.562 -28.562 1 93.12 607 LEU B N 1
ATOM 11367 C CA . LEU B 1 607 ? 40.906 -34.469 -29.344 1 93.12 607 LEU B CA 1
ATOM 11368 C C . LEU B 1 607 ? 40.344 -35.906 -29.328 1 93.12 607 LEU B C 1
ATOM 11370 O O . LEU B 1 607 ? 40.281 -36.562 -30.359 1 93.12 607 LEU B O 1
ATOM 11374 N N . ARG B 1 608 ? 39.969 -36.281 -28.156 1 91.75 608 ARG B N 1
ATOM 11375 C CA . ARG B 1 608 ? 39.375 -37.594 -28.031 1 91.75 608 ARG B CA 1
ATOM 11376 C C . ARG B 1 608 ? 38.094 -37.719 -28.891 1 91.75 608 ARG B C 1
ATOM 11378 O O . ARG B 1 608 ? 37.844 -38.75 -29.484 1 91.75 608 ARG B O 1
ATOM 11385 N N . TYR B 1 609 ? 37.312 -36.688 -28.844 1 92.25 609 TYR B N 1
ATOM 11386 C CA . TYR B 1 609 ? 36.094 -36.688 -29.625 1 92.25 609 TYR B CA 1
ATOM 11387 C C . TYR B 1 609 ? 36.406 -36.812 -31.125 1 92.25 609 TYR B C 1
ATOM 11389 O O . TYR B 1 609 ? 35.781 -37.625 -31.828 1 92.25 609 TYR B O 1
ATOM 11397 N N . PHE B 1 610 ? 37.375 -36.062 -31.641 1 90.94 610 PHE B N 1
ATOM 11398 C CA . PHE B 1 610 ? 37.719 -36.062 -33.062 1 90.94 610 PHE B CA 1
ATOM 11399 C C . PHE B 1 610 ? 38.375 -37.375 -33.438 1 90.94 610 PHE B C 1
ATOM 11401 O O . PHE B 1 610 ? 38.156 -37.906 -34.531 1 90.94 610 PHE B O 1
ATOM 11408 N N . ARG B 1 611 ? 39.125 -37.938 -32.531 1 89.88 611 ARG B N 1
ATOM 11409 C CA . ARG B 1 611 ? 39.781 -39.188 -32.812 1 89.88 611 ARG B CA 1
ATOM 11410 C C . ARG B 1 611 ? 38.781 -40.344 -32.906 1 89.88 611 ARG B C 1
ATOM 11412 O O . ARG B 1 611 ? 39 -41.281 -33.656 1 89.88 611 ARG B O 1
ATOM 11419 N N . ARG B 1 612 ? 37.875 -40.219 -32.094 1 87.81 612 ARG B N 1
ATOM 11420 C CA . ARG B 1 612 ? 36.812 -41.219 -32.125 1 87.81 612 ARG B CA 1
ATOM 11421 C C . ARG B 1 612 ? 36.031 -41.188 -33.438 1 87.81 612 ARG B C 1
ATOM 11423 O O . ARG B 1 612 ? 35.656 -42.219 -33.969 1 87.81 612 ARG B O 1
ATOM 11430 N N . LEU B 1 613 ? 35.75 -40.031 -33.906 1 87.38 613 LEU B N 1
ATOM 11431 C CA . LEU B 1 613 ? 35 -39.875 -35.156 1 87.38 613 LEU B CA 1
ATOM 11432 C C . LEU B 1 613 ? 35.875 -40.156 -36.344 1 87.38 613 LEU B C 1
ATOM 11434 O O . LEU B 1 613 ? 35.406 -40.75 -37.344 1 87.38 613 LEU B O 1
ATOM 11438 N N . TYR B 1 614 ? 37.156 -39.656 -36.188 1 86.19 614 TYR B N 1
ATOM 11439 C CA . TYR B 1 614 ? 38.125 -39.812 -37.281 1 86.19 614 TYR B CA 1
ATOM 11440 C C . TYR B 1 614 ? 39.438 -40.438 -36.781 1 86.19 614 TYR B C 1
ATOM 11442 O O . TYR B 1 614 ? 40.406 -39.719 -36.594 1 86.19 614 TYR B O 1
ATOM 11450 N N . PRO B 1 615 ? 39.375 -41.781 -36.625 1 81.75 615 PRO B N 1
ATOM 11451 C CA . PRO B 1 615 ? 40.594 -42.406 -36.125 1 81.75 615 PRO B CA 1
ATOM 11452 C C . PRO B 1 615 ? 41.781 -42.281 -37.094 1 81.75 615 PRO B C 1
ATOM 11454 O O . PRO B 1 615 ? 41.562 -42.219 -38.312 1 81.75 615 PRO B O 1
ATOM 11457 N N . PRO B 1 616 ? 42.969 -42.25 -36.469 1 74.81 616 PRO B N 1
ATOM 11458 C CA . PRO B 1 616 ? 44.125 -42.219 -37.375 1 74.81 616 PRO B CA 1
ATOM 11459 C C . PRO B 1 616 ? 44.25 -43.469 -38.25 1 74.81 616 PRO B C 1
ATOM 11461 O O . PRO B 1 616 ? 43.875 -44.562 -37.781 1 74.81 616 PRO B O 1
ATOM 11464 N N . PRO B 1 617 ? 44.875 -43.156 -39.656 1 70.25 617 PRO B N 1
ATOM 11465 C CA . PRO B 1 617 ? 45.438 -42 -40.312 1 70.25 617 PRO B CA 1
ATOM 11466 C C . PRO B 1 617 ? 44.406 -41.188 -41.094 1 70.25 617 PRO B C 1
ATOM 11468 O O . PRO B 1 617 ? 44 -41.562 -42.188 1 70.25 617 PRO B O 1
ATOM 11471 N N . SER B 1 618 ? 43.438 -40.562 -40.531 1 67.75 618 SER B N 1
ATOM 11472 C CA . SER B 1 618 ? 42.5 -39.719 -41.219 1 67.75 618 SER B CA 1
ATOM 11473 C C . SER B 1 618 ? 43.094 -38.344 -41.562 1 67.75 618 SER B C 1
ATOM 11475 O O . SER B 1 618 ? 44 -37.875 -40.844 1 67.75 618 SER B O 1
ATOM 11477 N N . ARG B 1 619 ? 43.031 -37.875 -42.844 1 68 619 ARG B N 1
ATOM 11478 C CA . ARG B 1 619 ? 43.562 -36.625 -43.344 1 68 619 ARG B CA 1
ATOM 11479 C C . ARG B 1 619 ? 42.875 -35.438 -42.688 1 68 619 ARG B C 1
ATOM 11481 O O . ARG B 1 619 ? 43.031 -34.281 -43.094 1 68 619 ARG B O 1
ATOM 11488 N N . THR B 1 620 ? 42.156 -35.594 -41.531 1 71.75 620 THR B N 1
ATOM 11489 C CA . THR B 1 620 ? 41.406 -34.469 -40.938 1 71.75 620 THR B CA 1
ATOM 11490 C C . THR B 1 620 ? 42.281 -33.688 -39.969 1 71.75 620 THR B C 1
ATOM 11492 O O . THR B 1 620 ? 43.188 -34.219 -39.375 1 71.75 620 THR B O 1
ATOM 11495 N N . LEU B 1 621 ? 42.031 -32.438 -40 1 83.19 621 LEU B N 1
ATOM 11496 C CA . LEU B 1 621 ? 42.75 -31.562 -39.094 1 83.19 621 LEU B CA 1
ATOM 11497 C C . LEU B 1 621 ? 42.312 -31.766 -37.656 1 83.19 621 LEU B C 1
ATOM 11499 O O . LEU B 1 621 ? 41.125 -31.828 -37.375 1 83.19 621 LEU B O 1
ATOM 11503 N N . TYR B 1 622 ? 43.312 -32.062 -36.875 1 87.88 622 TYR B N 1
ATOM 11504 C CA . TYR B 1 622 ? 43.031 -32.219 -35.469 1 87.88 622 TYR B CA 1
ATOM 11505 C C . TYR B 1 622 ? 43.156 -30.891 -34.719 1 87.88 622 TYR B C 1
ATOM 11507 O O . TYR B 1 622 ? 43.969 -30.031 -35.094 1 87.88 622 TYR B O 1
ATOM 11515 N N . PRO B 1 623 ? 42.219 -30.719 -33.656 1 91.31 623 PRO B N 1
ATOM 11516 C CA . PRO B 1 623 ? 42.344 -29.5 -32.875 1 91.31 623 PRO B CA 1
ATOM 11517 C C . PRO B 1 623 ? 43.719 -29.344 -32.219 1 91.31 623 PRO B C 1
ATOM 11519 O O . PRO B 1 623 ? 44.344 -30.344 -31.828 1 91.31 623 PRO B O 1
ATOM 11522 N N . ASN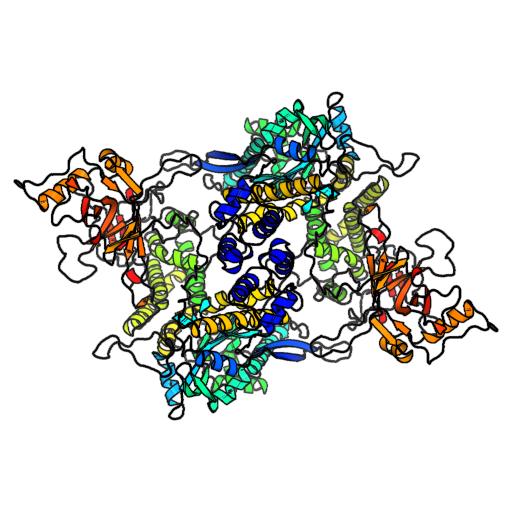 B 1 624 ? 44.188 -28.109 -32.188 1 89.38 624 ASN B N 1
ATOM 11523 C CA . ASN B 1 624 ? 45.469 -27.844 -31.578 1 89.38 624 ASN B CA 1
ATOM 11524 C C . ASN B 1 624 ? 45.438 -26.641 -30.656 1 89.38 624 ASN B C 1
ATOM 11526 O O . ASN B 1 624 ? 44.375 -26.016 -30.5 1 89.38 624 ASN B O 1
ATOM 11530 N N . GLN B 1 625 ? 46.5 -26.297 -30.031 1 89.88 625 GLN B N 1
ATOM 11531 C CA . GLN B 1 625 ? 46.594 -25.281 -28.984 1 89.88 625 GLN B CA 1
ATOM 11532 C C . GLN B 1 625 ? 46.344 -23.875 -29.562 1 89.88 625 GLN B C 1
ATOM 11534 O O . GLN B 1 625 ? 46 -22.953 -28.828 1 89.88 625 GLN B O 1
ATOM 11539 N N . LEU B 1 626 ? 46.438 -23.703 -30.828 1 89.31 626 LEU B N 1
ATOM 11540 C CA . LEU B 1 626 ? 46.344 -22.375 -31.438 1 89.31 626 LEU B CA 1
ATOM 11541 C C . LEU B 1 626 ? 44.906 -22.094 -31.859 1 89.31 626 LEU B C 1
ATOM 11543 O O . LEU B 1 626 ? 44.562 -20.953 -32.219 1 89.31 626 LEU B O 1
ATOM 11547 N N . ASP B 1 627 ? 44.094 -23.047 -31.734 1 92.81 627 ASP B N 1
ATOM 11548 C CA . ASP B 1 627 ? 42.719 -22.859 -32.156 1 92.81 627 ASP B CA 1
ATOM 11549 C C . ASP B 1 627 ? 42 -21.906 -31.203 1 92.81 627 ASP B C 1
ATOM 11551 O O . ASP B 1 627 ? 42.312 -21.828 -30.016 1 92.81 627 ASP B O 1
ATOM 11555 N N . ARG B 1 628 ? 41.062 -21.141 -31.781 1 94.88 628 ARG B N 1
ATOM 11556 C CA . ARG B 1 628 ? 40.188 -20.219 -31.047 1 94.88 628 ARG B CA 1
ATOM 11557 C C . ARG B 1 628 ? 38.719 -20.625 -31.172 1 94.88 628 ARG B C 1
ATOM 11559 O O . ARG B 1 628 ? 38.312 -21.156 -32.219 1 94.88 628 ARG B O 1
ATOM 11566 N N . PHE B 1 629 ? 37.969 -20.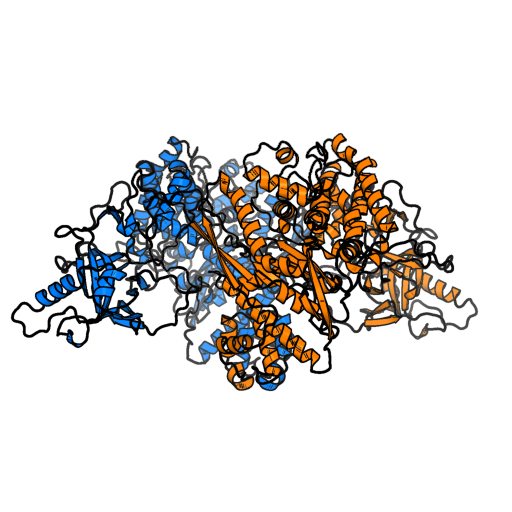391 -30.109 1 95.94 629 PHE B N 1
ATOM 11567 C CA . PHE B 1 629 ? 36.625 -20.906 -30.094 1 95.94 629 PHE B CA 1
ATOM 11568 C C . PHE B 1 629 ? 35.625 -19.797 -29.719 1 95.94 629 PHE B C 1
ATOM 11570 O O . PHE B 1 629 ? 35.906 -18.969 -28.859 1 95.94 629 PHE B O 1
ATOM 11577 N N . ASP B 1 630 ? 34.469 -19.812 -30.375 1 95.75 630 ASP B N 1
ATOM 11578 C CA . ASP B 1 630 ? 33.312 -18.984 -29.984 1 95.75 630 ASP B CA 1
ATOM 11579 C C . ASP B 1 630 ? 32.531 -19.641 -28.859 1 95.75 630 ASP B C 1
ATOM 11581 O O . ASP B 1 630 ? 32.094 -20.797 -28.984 1 95.75 630 ASP B O 1
ATOM 11585 N N . VAL B 1 631 ? 32.375 -18.969 -27.781 1 95.75 631 VAL B N 1
ATOM 11586 C CA . VAL B 1 631 ? 31.766 -19.547 -26.578 1 95.75 631 VAL B CA 1
ATOM 11587 C C . VAL B 1 631 ? 30.484 -18.797 -26.25 1 95.75 631 VAL B C 1
ATOM 11589 O O . VAL B 1 631 ? 30.406 -17.578 -26.422 1 95.75 631 VAL B O 1
ATOM 11592 N N . TYR B 1 632 ? 29.469 -19.578 -25.828 1 95.56 632 TYR B N 1
ATOM 11593 C CA . TYR B 1 632 ? 28.156 -19.047 -25.484 1 95.56 632 TYR B CA 1
ATOM 11594 C C . TYR B 1 632 ? 27.922 -19.094 -23.984 1 95.56 632 TYR B C 1
ATOM 11596 O O . TYR B 1 632 ? 28.5 -19.922 -23.281 1 95.56 632 TYR B O 1
ATOM 11604 N N . LYS B 1 633 ? 26.984 -18.234 -23.438 1 92.81 633 LYS B N 1
ATOM 11605 C CA . LYS B 1 633 ? 26.734 -18.109 -22 1 92.81 633 LYS B CA 1
ATOM 11606 C C . LYS B 1 633 ? 25.672 -19.094 -21.531 1 92.81 633 LYS B C 1
ATOM 11608 O O . LYS B 1 633 ? 25.672 -19.5 -20.375 1 92.81 633 LYS B O 1
ATOM 11613 N N . GLN B 1 634 ? 24.734 -19.359 -22.391 1 94.44 634 GLN B N 1
ATOM 11614 C CA . GLN B 1 634 ? 23.625 -20.203 -21.969 1 94.44 634 GLN B CA 1
ATOM 11615 C C . GLN B 1 634 ? 22.938 -20.844 -23.172 1 94.44 634 GLN B C 1
ATOM 11617 O O . GLN B 1 634 ? 23.094 -20.375 -24.312 1 94.44 634 GLN B O 1
ATOM 11622 N N . VAL B 1 635 ? 22.297 -21.875 -22.922 1 94.25 635 VAL B N 1
ATOM 11623 C CA . VAL B 1 635 ? 21.453 -22.547 -23.906 1 94.25 635 VAL B CA 1
ATOM 11624 C C . VAL B 1 635 ? 20.047 -22.75 -23.359 1 94.25 635 VAL B C 1
ATOM 11626 O O . VAL B 1 635 ? 19.875 -23.016 -22.156 1 94.25 635 VAL B O 1
ATOM 11629 N N . SER B 1 636 ? 19.062 -22.438 -24.156 1 93 636 SER B N 1
ATOM 11630 C CA . SER B 1 636 ? 17.672 -22.688 -23.781 1 93 636 SER B CA 1
ATOM 11631 C C . SER B 1 636 ? 17.156 -23.969 -24.422 1 93 636 SER B C 1
ATOM 11633 O O . SER B 1 636 ? 17.266 -24.141 -25.641 1 93 636 SER B O 1
ATOM 11635 N N . ILE B 1 637 ? 16.703 -24.828 -23.641 1 91.75 637 ILE B N 1
ATOM 11636 C CA . ILE B 1 637 ? 16.234 -26.125 -24.109 1 91.75 637 ILE B CA 1
ATOM 11637 C C . ILE B 1 637 ? 14.727 -26.219 -23.969 1 91.75 637 ILE B C 1
ATOM 11639 O O . ILE B 1 637 ? 14.18 -25.953 -22.891 1 91.75 637 ILE B O 1
ATOM 11643 N N . ARG B 1 638 ? 14.164 -26.609 -25.016 1 87.38 638 ARG B N 1
ATOM 11644 C CA . ARG B 1 638 ? 12.719 -26.781 -25 1 87.38 638 ARG B CA 1
ATOM 11645 C C . ARG B 1 638 ? 12.312 -27.984 -24.156 1 87.38 638 ARG B C 1
ATOM 11647 O O . ARG B 1 638 ? 12.844 -29.078 -24.328 1 87.38 638 ARG B O 1
ATOM 11654 N N . GLN B 1 639 ? 11.477 -27.734 -23.234 1 82.31 639 GLN B N 1
ATOM 11655 C CA . GLN B 1 639 ? 10.984 -28.828 -22.391 1 82.31 639 GLN B CA 1
ATOM 11656 C C . GLN B 1 639 ? 9.75 -29.484 -23 1 82.31 639 GLN B C 1
ATOM 11658 O O . GLN B 1 639 ? 8.914 -28.812 -23.594 1 82.31 639 GLN B O 1
ATOM 11663 N N . PRO B 1 640 ? 9.789 -30.734 -22.922 1 73.94 640 PRO B N 1
ATOM 11664 C CA . PRO B 1 640 ? 8.617 -31.406 -23.469 1 73.94 640 PRO B CA 1
ATOM 11665 C C . PRO B 1 640 ? 7.32 -31 -22.766 1 73.94 640 PRO B C 1
ATOM 11667 O O . PRO B 1 640 ? 7.336 -30.656 -21.578 1 73.94 640 PRO B O 1
ATOM 11670 N N . ALA B 1 641 ? 6.297 -30.922 -23.547 1 72.88 641 ALA B N 1
ATOM 11671 C CA . ALA B 1 641 ? 4.98 -30.594 -23 1 72.88 641 ALA B CA 1
ATOM 11672 C C . ALA B 1 641 ? 4.508 -31.656 -22.016 1 72.88 641 ALA B C 1
ATOM 11674 O O . ALA B 1 641 ? 4.613 -32.844 -22.297 1 72.88 641 ALA B O 1
ATOM 11675 N N . CYS B 1 642 ? 4.48 -31.297 -20.766 1 75.94 642 CYS B N 1
ATOM 11676 C CA . CYS B 1 642 ? 3.867 -32.188 -19.766 1 75.94 642 CYS B CA 1
ATOM 11677 C C . CYS B 1 642 ? 2.357 -31.984 -19.719 1 75.94 642 CYS B C 1
ATOM 11679 O O . CYS B 1 642 ? 1.873 -30.922 -19.312 1 75.94 642 CYS B O 1
ATOM 11681 N N . LYS B 1 643 ? 1.664 -32.938 -20.281 1 71.88 643 LYS B N 1
ATOM 11682 C CA . LYS B 1 643 ? 0.209 -32.844 -20.375 1 71.88 643 LYS B CA 1
ATOM 11683 C C . LYS B 1 643 ? -0.411 -32.531 -19.016 1 71.88 643 LYS B C 1
ATOM 11685 O O . LYS B 1 643 ? -1.405 -31.828 -18.938 1 71.88 643 LYS B O 1
ATOM 11690 N N . ALA B 1 644 ? 0.268 -33.031 -18.047 1 75.31 644 ALA B N 1
ATOM 11691 C CA . ALA B 1 644 ? -0.312 -32.906 -16.703 1 75.31 644 ALA B CA 1
ATOM 11692 C C . ALA B 1 644 ? -0.155 -31.469 -16.172 1 75.31 644 ALA B C 1
ATOM 11694 O O . ALA B 1 644 ? -0.975 -31.016 -15.383 1 75.31 644 ALA B O 1
ATOM 11695 N N . SER B 1 645 ? 0.861 -30.844 -16.516 1 73 645 SER B N 1
ATOM 11696 C CA . SER B 1 645 ? 1.141 -29.531 -15.961 1 73 645 SER B CA 1
ATOM 11697 C C . SER B 1 645 ? 0.508 -28.422 -16.797 1 73 645 SER B C 1
ATOM 11699 O O . SER B 1 645 ? 0.355 -27.297 -16.344 1 73 645 SER B O 1
ATOM 11701 N N . GLY B 1 646 ? -0.041 -28.797 -17.891 1 63.84 646 GLY B N 1
ATOM 11702 C CA . GLY B 1 646 ? -0.612 -27.797 -18.781 1 63.84 646 GLY B CA 1
ATOM 11703 C C . GLY B 1 646 ? 0.367 -26.688 -19.141 1 63.84 646 GLY B C 1
ATOM 11704 O O . GLY B 1 646 ? -0.022 -25.672 -19.719 1 63.84 646 GLY B O 1
ATOM 11705 N N . GLU B 1 647 ? 1.554 -26.719 -18.594 1 61.78 647 GLU B N 1
ATOM 11706 C CA . GLU B 1 647 ? 2.527 -25.656 -18.875 1 61.78 647 GLU B CA 1
ATOM 11707 C C . GLU B 1 647 ? 2.902 -25.641 -20.359 1 61.78 647 GLU B C 1
ATOM 11709 O O . GLU B 1 647 ? 3.135 -26.703 -20.953 1 61.78 647 GLU B O 1
ATOM 11714 N N . PRO B 1 648 ? 2.635 -24.5 -20.953 1 59.97 648 PRO B N 1
ATOM 11715 C CA . PRO B 1 648 ? 3.096 -24.438 -22.344 1 59.97 648 PRO B CA 1
ATOM 11716 C C . PRO B 1 648 ? 4.57 -24.797 -22.5 1 59.97 648 PRO B C 1
ATOM 11718 O O . PRO B 1 648 ? 5.285 -24.906 -21.5 1 59.97 648 PRO B O 1
ATOM 11721 N N . ILE B 1 649 ? 4.832 -25.062 -23.688 1 61.56 649 ILE B N 1
ATOM 11722 C CA . ILE B 1 649 ? 6.234 -25.281 -24.031 1 61.56 649 ILE B CA 1
ATOM 11723 C C . ILE B 1 649 ? 7.094 -24.172 -23.438 1 61.56 649 ILE B C 1
ATOM 11725 O O . ILE B 1 649 ? 6.793 -22.984 -23.594 1 61.56 649 ILE B O 1
ATOM 11729 N N . SER B 1 650 ? 7.797 -24.703 -22.406 1 75.69 650 SER B N 1
ATOM 11730 C CA . SER B 1 650 ? 8.688 -23.719 -21.766 1 75.69 650 SER B CA 1
ATOM 11731 C C . SER B 1 650 ? 10.148 -24.047 -22.047 1 75.69 650 SER B C 1
ATOM 11733 O O . SER B 1 650 ? 10.469 -25.141 -22.531 1 75.69 650 SER B O 1
ATOM 11735 N N . PHE B 1 651 ? 10.906 -23.078 -22.047 1 83.75 651 PHE B N 1
ATOM 11736 C CA . PHE B 1 651 ? 12.344 -23.25 -22.25 1 83.75 651 PHE B CA 1
ATOM 11737 C C . PHE B 1 651 ? 13.078 -23.203 -20.906 1 83.75 651 PHE B C 1
ATOM 11739 O O . PHE B 1 651 ? 12.758 -22.375 -20.047 1 83.75 651 PHE B O 1
ATOM 11746 N N . ALA B 1 652 ? 13.766 -24.266 -20.688 1 88.75 652 ALA B N 1
ATOM 11747 C CA . ALA B 1 652 ? 14.656 -24.266 -19.531 1 88.75 652 ALA B CA 1
ATOM 11748 C C . ALA B 1 652 ? 16.047 -23.781 -19.906 1 88.75 652 ALA B C 1
ATOM 11750 O O . ALA B 1 652 ? 16.562 -24.094 -20.984 1 88.75 652 ALA B O 1
ATOM 11751 N N . LYS B 1 653 ? 16.625 -23.031 -19.078 1 92.62 653 LYS B N 1
ATOM 11752 C CA . LYS B 1 653 ? 17.922 -22.453 -19.375 1 92.62 653 LYS B CA 1
ATOM 11753 C C . LYS B 1 653 ? 19.031 -23.203 -18.625 1 92.62 653 LYS B C 1
ATOM 11755 O O . LYS B 1 653 ? 18.844 -23.625 -17.484 1 92.62 653 LYS B O 1
ATOM 11760 N N . VAL B 1 654 ? 20.094 -23.469 -19.328 1 94.94 654 VAL B N 1
ATOM 11761 C CA . VAL B 1 654 ? 21.312 -24 -18.75 1 94.94 654 VAL B CA 1
ATOM 11762 C C . VAL B 1 654 ? 22.453 -23 -18.938 1 94.94 654 VAL B C 1
ATOM 11764 O O . VAL B 1 654 ? 22.828 -22.672 -20.062 1 94.94 654 VAL B O 1
ATOM 11767 N N . ARG B 1 655 ? 23.062 -22.594 -17.859 1 92.44 655 ARG B N 1
ATOM 11768 C CA . ARG B 1 655 ? 24.062 -21.531 -17.875 1 92.44 655 ARG B CA 1
ATOM 11769 C C . ARG B 1 655 ? 25.469 -22.109 -17.75 1 92.44 655 ARG B C 1
ATOM 11771 O O . ARG B 1 655 ? 25.688 -23.094 -17.062 1 92.44 655 ARG B O 1
ATOM 11778 N N . ALA B 1 656 ? 26.266 -21.453 -18.438 1 94.5 656 ALA B N 1
ATOM 11779 C CA . ALA B 1 656 ? 27.703 -21.688 -18.344 1 94.5 656 ALA B CA 1
ATOM 11780 C C . ALA B 1 656 ? 28.484 -20.375 -18.438 1 94.5 656 ALA B C 1
ATOM 11782 O O . ALA B 1 656 ? 29.016 -20.047 -19.5 1 94.5 656 ALA B O 1
ATOM 11783 N N . VAL B 1 657 ? 28.578 -19.719 -17.328 1 91.75 657 VAL B N 1
ATOM 11784 C CA . VAL B 1 657 ? 29.172 -18.391 -17.312 1 91.75 657 VAL B CA 1
ATOM 11785 C C . VAL B 1 657 ? 30.281 -18.344 -16.25 1 91.75 657 VAL B C 1
ATOM 11787 O O . VAL B 1 657 ? 30.062 -18.734 -15.102 1 91.75 657 VAL B O 1
ATOM 11790 N N . PRO B 1 658 ? 31.406 -17.891 -16.641 1 89.25 658 PRO B N 1
ATOM 11791 C CA . PRO B 1 658 ? 32.5 -17.719 -15.664 1 89.25 658 PRO B CA 1
ATOM 11792 C C . PRO B 1 658 ? 32.344 -16.453 -14.836 1 89.25 658 PRO B C 1
ATOM 11794 O O . PRO B 1 658 ? 31.453 -15.633 -15.102 1 89.25 658 PRO B O 1
ATOM 11797 N N . SER B 1 659 ? 33.031 -16.375 -13.711 1 84.81 659 SER B N 1
ATOM 11798 C CA . SER B 1 659 ? 33.031 -15.18 -12.875 1 84.81 659 SER B CA 1
ATOM 11799 C C . SER B 1 659 ? 33.594 -13.977 -13.609 1 84.81 659 SER B C 1
ATOM 11801 O O . SER B 1 659 ? 34.594 -14.117 -14.352 1 84.81 659 SER B O 1
ATOM 11803 N N . LEU B 1 660 ? 32.812 -12.945 -13.594 1 75.88 660 LEU B N 1
ATOM 11804 C CA . LEU B 1 660 ? 33.344 -11.727 -14.203 1 75.88 660 LEU B CA 1
ATOM 11805 C C . LEU B 1 660 ? 33.875 -10.773 -13.148 1 75.88 660 LEU B C 1
ATOM 11807 O O . LEU B 1 660 ? 33.281 -10.625 -12.078 1 75.88 660 LEU B O 1
ATOM 11811 N N . PRO B 1 661 ? 35.094 -10.359 -13.328 1 63.69 661 PRO B N 1
ATOM 11812 C CA . PRO B 1 661 ? 35.688 -9.422 -12.359 1 63.69 661 PRO B CA 1
ATOM 11813 C C . PRO B 1 661 ? 34.844 -8.156 -12.188 1 63.69 661 PRO B C 1
ATOM 11815 O O . PRO B 1 661 ? 34.031 -7.82 -13.047 1 63.69 661 PRO B O 1
ATOM 11818 N N . THR B 1 662 ? 34.844 -7.652 -10.922 1 59.91 662 THR B N 1
ATOM 11819 C CA . THR B 1 662 ? 34.125 -6.434 -10.562 1 59.91 662 THR B CA 1
ATOM 11820 C C . THR B 1 662 ? 34.5 -5.297 -11.516 1 59.91 662 THR B C 1
ATOM 11822 O O . THR B 1 662 ? 35.656 -5.035 -11.766 1 59.91 662 THR B O 1
ATOM 11825 N N . THR B 1 663 ? 33.812 -5.211 -12.578 1 54.75 663 THR B N 1
ATOM 11826 C CA . THR B 1 663 ? 34.062 -3.971 -13.305 1 54.75 663 THR B CA 1
ATOM 11827 C C . THR B 1 663 ? 33.5 -2.777 -12.547 1 54.75 663 THR B C 1
ATOM 11829 O O . THR B 1 663 ? 32.625 -2.945 -11.68 1 54.75 663 THR B O 1
ATOM 11832 N N . SER B 1 664 ? 34.094 -1.601 -12.836 1 49.16 664 SER B N 1
ATOM 11833 C CA . SER B 1 664 ? 33.656 -0.332 -12.258 1 49.16 664 SER B CA 1
ATOM 11834 C C . SER B 1 664 ? 32.156 -0.185 -12.32 1 49.16 664 SER B C 1
ATOM 11836 O O . SER B 1 664 ? 31.562 -0.195 -13.406 1 49.16 664 SER B O 1
ATOM 11838 N N . GLY B 1 665 ? 31.344 -0.566 -11.156 1 51.16 665 GLY B N 1
ATOM 11839 C CA . GLY B 1 665 ? 29.938 -0.273 -10.984 1 51.16 665 GLY B CA 1
ATOM 11840 C C . GLY B 1 665 ? 29.094 -1.514 -10.758 1 51.16 665 GLY B C 1
ATOM 11841 O O . GLY B 1 665 ? 27.922 -1.416 -10.391 1 51.16 665 GLY B O 1
ATOM 11842 N N . ARG B 1 666 ? 29.812 -2.748 -11.391 1 54.44 666 ARG B N 1
ATOM 11843 C CA . ARG B 1 666 ? 29 -3.947 -11.211 1 54.44 666 ARG B CA 1
ATOM 11844 C C . ARG B 1 666 ? 29.672 -4.926 -10.258 1 54.44 666 ARG B C 1
ATOM 11846 O O . ARG B 1 666 ? 30.859 -5.203 -10.375 1 54.44 666 ARG B O 1
ATOM 11853 N N . PRO B 1 667 ? 28.969 -5.207 -9.234 1 57.34 667 PRO B N 1
ATOM 11854 C CA . PRO B 1 667 ? 29.516 -6.207 -8.312 1 57.34 667 PRO B CA 1
ATOM 11855 C C . PRO B 1 667 ? 29.938 -7.492 -9.016 1 57.34 667 PRO B C 1
ATOM 11857 O O . PRO B 1 667 ? 29.5 -7.758 -10.141 1 57.34 667 PRO B O 1
ATOM 11860 N N . GLU B 1 668 ? 31.047 -8.102 -8.633 1 61.28 668 GLU B N 1
ATOM 11861 C CA . GLU B 1 668 ? 31.531 -9.383 -9.133 1 61.28 668 GLU B CA 1
ATOM 11862 C C . GLU B 1 668 ? 30.391 -10.367 -9.336 1 61.28 668 GLU B C 1
ATOM 11864 O O . GLU B 1 668 ? 29.5 -10.492 -8.484 1 61.28 668 GLU B O 1
ATOM 11869 N N . SER B 1 669 ? 30.234 -10.633 -10.734 1 71.81 669 SER B N 1
ATOM 11870 C CA . SER B 1 669 ? 29.219 -11.648 -11.023 1 71.81 669 SER B CA 1
ATOM 11871 C C . SER B 1 669 ? 29.719 -13.047 -10.664 1 71.81 669 SER B C 1
ATOM 11873 O O . SER B 1 669 ? 30.906 -13.352 -10.852 1 71.81 669 SER B O 1
ATOM 11875 N N . VAL B 1 670 ? 28.984 -13.797 -9.961 1 76.62 670 VAL B N 1
ATOM 11876 C CA . VAL B 1 670 ? 29.328 -15.148 -9.516 1 76.62 670 VAL B CA 1
ATOM 11877 C C . VAL B 1 670 ? 29.266 -16.109 -10.695 1 76.62 670 VAL B C 1
ATOM 11879 O O . VAL B 1 670 ? 28.453 -15.938 -11.609 1 76.62 670 VAL B O 1
ATOM 11882 N N . ALA B 1 671 ? 30.359 -17.016 -10.797 1 86.12 671 ALA B N 1
ATOM 11883 C CA . ALA B 1 671 ? 30.359 -18.047 -11.828 1 86.12 671 ALA B CA 1
ATOM 11884 C C . ALA B 1 671 ? 29.141 -18.953 -11.688 1 86.12 671 ALA B C 1
ATOM 11886 O O . ALA B 1 671 ? 28.719 -19.281 -10.57 1 86.12 671 ALA B O 1
ATOM 11887 N N . ARG B 1 672 ? 28.578 -19.281 -12.828 1 90 672 ARG B N 1
ATOM 11888 C CA . ARG B 1 672 ? 27.438 -20.188 -12.844 1 90 672 ARG B CA 1
ATOM 11889 C C . ARG B 1 672 ? 27.625 -21.297 -13.883 1 90 672 ARG B C 1
ATOM 11891 O O . ARG B 1 672 ? 27.641 -21.031 -15.086 1 90 672 ARG B O 1
ATOM 11898 N N . PHE B 1 673 ? 27.875 -22.422 -13.461 1 94.88 673 PHE B N 1
ATOM 11899 C CA . PHE B 1 673 ? 27.922 -23.625 -14.289 1 94.88 673 PHE B CA 1
ATOM 11900 C C . PHE B 1 673 ? 26.828 -24.609 -13.883 1 94.88 673 PHE B C 1
ATOM 11902 O O . PHE B 1 673 ? 26.984 -25.328 -12.891 1 94.88 673 PHE B O 1
ATOM 11909 N N . ASP B 1 674 ? 25.828 -24.719 -14.68 1 96 674 ASP B N 1
ATOM 11910 C CA . ASP B 1 674 ? 24.641 -25.453 -14.273 1 96 674 ASP B CA 1
ATOM 11911 C C . ASP B 1 674 ? 24.766 -26.938 -14.617 1 96 674 ASP B C 1
ATOM 11913 O O . ASP B 1 674 ? 25.625 -27.328 -15.414 1 96 674 ASP B O 1
ATOM 11917 N N . THR B 1 675 ? 23.938 -27.672 -13.93 1 96.38 675 THR B N 1
ATOM 11918 C CA . THR B 1 675 ? 23.844 -29.109 -14.211 1 96.38 675 THR B CA 1
ATOM 11919 C C . THR B 1 675 ? 22.688 -29.391 -15.164 1 96.38 675 THR B C 1
ATOM 11921 O O . THR B 1 675 ? 21.703 -28.641 -15.203 1 96.38 675 THR B O 1
ATOM 11924 N N . ALA B 1 676 ? 22.906 -30.453 -15.953 1 95.81 676 ALA B N 1
ATOM 11925 C CA . ALA B 1 676 ? 21.906 -30.828 -16.938 1 95.81 676 ALA B CA 1
ATOM 11926 C C . ALA B 1 676 ? 21.859 -32.344 -17.125 1 95.81 676 ALA B C 1
ATOM 11928 O O . ALA B 1 676 ? 22.75 -33.062 -16.672 1 95.81 676 ALA B O 1
ATOM 11929 N N . LEU B 1 677 ? 20.75 -32.781 -17.641 1 93.88 677 LEU B N 1
ATOM 11930 C CA . LEU B 1 677 ? 20.625 -34.188 -18.062 1 93.88 677 LEU B CA 1
ATOM 11931 C C . LEU B 1 677 ? 21.125 -34.344 -19.5 1 93.88 677 LEU B C 1
ATOM 11933 O O . LEU B 1 677 ? 20.688 -33.656 -20.406 1 93.88 677 LEU B O 1
ATOM 11937 N N . VAL B 1 678 ? 22.031 -35.281 -19.672 1 93.88 678 VAL B N 1
ATOM 11938 C CA . VAL B 1 678 ? 22.688 -35.5 -20.953 1 93.88 678 VAL B CA 1
ATOM 11939 C C . VAL B 1 678 ? 22.594 -36.969 -21.359 1 93.88 678 VAL B C 1
ATOM 11941 O O . VAL B 1 678 ? 22.719 -37.844 -20.516 1 93.88 678 VAL B O 1
ATOM 11944 N N . TRP B 1 679 ? 22.453 -37.188 -22.641 1 90.25 679 TRP B N 1
ATOM 11945 C CA . TRP B 1 679 ? 22.453 -38.562 -23.172 1 90.25 679 TRP B CA 1
ATOM 11946 C C . TRP B 1 679 ? 23.844 -39.156 -23.109 1 90.25 679 TRP B C 1
ATOM 11948 O O . TRP B 1 679 ? 24.828 -38.531 -23.531 1 90.25 679 TRP B O 1
ATOM 11958 N N . SER B 1 680 ? 23.953 -40.312 -22.453 1 80.12 680 SER B N 1
ATOM 11959 C CA . SER B 1 680 ? 25.234 -41 -22.406 1 80.12 680 SER B CA 1
ATOM 11960 C C . SER B 1 680 ? 25.344 -42.031 -23.547 1 80.12 680 SER B C 1
ATOM 11962 O O . SER B 1 680 ? 24.344 -42.594 -23.984 1 80.12 680 SER B O 1
ATOM 11964 N N . ALA B 1 681 ? 26.375 -42 -24.562 1 63.28 681 ALA B N 1
ATOM 11965 C CA . ALA B 1 681 ? 26.641 -42.844 -25.719 1 63.28 681 ALA B CA 1
ATOM 11966 C C . ALA B 1 681 ? 26.359 -44.312 -25.406 1 63.28 681 ALA B C 1
ATOM 11968 O O . ALA B 1 681 ? 25.969 -45.094 -26.297 1 63.28 681 ALA B O 1
ATOM 11969 N N . GLU B 1 682 ? 26.781 -44.875 -24.312 1 52.09 682 GLU B N 1
ATOM 11970 C CA . GLU B 1 682 ? 26.672 -46.344 -24.188 1 52.09 682 GLU B CA 1
ATOM 11971 C C . GLU B 1 682 ? 25.219 -46.781 -24.375 1 52.09 682 GLU B C 1
ATOM 11973 O O . GLU B 1 682 ? 24.969 -47.875 -24.938 1 52.09 682 GLU B O 1
ATOM 11978 N N . GLU B 1 683 ? 24.188 -46.25 -23.797 1 49.03 683 GLU B N 1
ATOM 11979 C CA . GLU B 1 683 ? 22.828 -46.781 -23.734 1 49.03 683 GLU B CA 1
ATOM 11980 C C . GLU B 1 683 ? 21.859 -45.969 -24.578 1 49.03 683 GLU B C 1
ATOM 11982 O O . GLU B 1 683 ? 20.812 -45.562 -24.078 1 49.03 683 GLU B O 1
ATOM 11987 N N . GLN B 1 684 ? 22.266 -45.406 -25.594 1 45 684 GLN B N 1
ATOM 11988 C CA . GLN B 1 684 ? 21.438 -44.531 -26.406 1 45 684 GLN B CA 1
ATOM 11989 C C . GLN B 1 684 ? 20.094 -45.156 -26.719 1 45 684 GLN B C 1
ATOM 11991 O O . GLN B 1 684 ? 19.188 -44.5 -27.219 1 45 684 GLN B O 1
ATOM 11996 N N . GLN B 1 685 ? 20.109 -46.438 -27.109 1 41.19 685 GLN B N 1
ATOM 11997 C CA . GLN B 1 685 ? 19.016 -47 -27.891 1 41.19 685 GLN B CA 1
ATOM 11998 C C . GLN B 1 685 ? 17.703 -46.969 -27.109 1 41.19 685 GLN B C 1
ATOM 12000 O O . GLN B 1 685 ? 16.641 -47.25 -27.672 1 41.19 685 GLN B O 1
ATOM 12005 N N . LYS B 1 686 ? 17.672 -47.406 -25.812 1 41.31 686 LYS B N 1
ATOM 12006 C CA . LYS B 1 686 ? 16.375 -47.875 -25.344 1 41.31 686 LYS B CA 1
ATOM 12007 C C . LYS B 1 686 ? 15.508 -46.688 -24.875 1 41.31 686 LYS B C 1
ATOM 12009 O O . LYS B 1 686 ? 16.016 -45.719 -24.359 1 41.31 686 LYS B O 1
ATOM 12014 N N . ASN B 1 687 ? 14.344 -46.375 -25.406 1 39.09 687 ASN B N 1
ATOM 12015 C CA . ASN B 1 687 ? 13.203 -45.5 -25.297 1 39.09 687 ASN B CA 1
ATOM 12016 C C . ASN B 1 687 ? 12.984 -45.031 -23.844 1 39.09 687 ASN B C 1
ATOM 12018 O O . ASN B 1 687 ? 11.93 -44.5 -23.516 1 39.09 687 ASN B O 1
ATOM 12022 N N . GLU B 1 688 ? 13.594 -45.656 -22.828 1 42.66 688 GLU B N 1
ATOM 12023 C CA . GLU B 1 688 ? 13.07 -45.219 -21.531 1 42.66 688 GLU B CA 1
ATOM 12024 C C . GLU B 1 688 ? 13.812 -44 -21.016 1 42.66 688 GLU B C 1
ATOM 12026 O O . GLU B 1 688 ? 15.039 -43.969 -20.938 1 42.66 688 GLU B O 1
ATOM 12031 N N . TYR B 1 689 ? 13.266 -42.75 -21.047 1 45 689 TYR B N 1
ATOM 12032 C CA . TYR B 1 689 ? 13.719 -41.438 -20.609 1 45 689 TYR B CA 1
ATOM 12033 C C . TYR B 1 689 ? 14.758 -41.562 -19.5 1 45 689 TYR B C 1
ATOM 12035 O O . TYR B 1 689 ? 15.758 -40.844 -19.5 1 45 689 TYR B O 1
ATOM 12043 N N . THR B 1 690 ? 14.617 -42.375 -18.469 1 52.94 690 THR B N 1
ATOM 12044 C CA . THR B 1 690 ? 15.477 -42.375 -17.281 1 52.94 690 THR B CA 1
ATOM 12045 C C . THR B 1 690 ? 16.734 -43.188 -17.516 1 52.94 690 THR B C 1
ATOM 12047 O O . THR B 1 690 ? 17.766 -42.969 -16.891 1 52.94 690 THR B O 1
ATOM 12050 N N . ARG B 1 691 ? 16.797 -44.219 -18.406 1 58.12 691 ARG B N 1
ATOM 12051 C CA . ARG B 1 691 ? 17.859 -45.219 -18.391 1 58.12 691 ARG B CA 1
ATOM 12052 C C . ARG B 1 691 ? 19.062 -44.75 -19.219 1 58.12 691 ARG B C 1
ATOM 12054 O O . ARG B 1 691 ? 20.203 -45.125 -18.938 1 58.12 691 ARG B O 1
ATOM 12061 N N . GLY B 1 692 ? 18.828 -43.719 -20 1 74.56 692 GLY B N 1
ATOM 12062 C CA . GLY B 1 692 ? 19.984 -43.312 -20.797 1 74.56 692 GLY B CA 1
ATOM 12063 C C . GLY B 1 692 ? 20.469 -41.906 -20.469 1 74.56 692 GLY B C 1
ATOM 12064 O O . GLY B 1 692 ? 21.453 -41.438 -21.031 1 74.56 692 GLY B O 1
ATOM 12065 N N . LEU B 1 693 ? 19.891 -41.344 -19.469 1 88.5 693 LEU B N 1
ATOM 12066 C CA . LEU B 1 693 ? 20.266 -39.969 -19.125 1 88.5 693 LEU B CA 1
ATOM 12067 C C . LEU B 1 693 ? 21.156 -39.938 -17.891 1 88.5 693 LEU B C 1
ATOM 12069 O O . LEU B 1 693 ? 20.938 -40.688 -16.938 1 88.5 693 LEU B O 1
ATOM 12073 N N . ARG B 1 694 ? 22.172 -39.219 -18.016 1 92.62 694 ARG B N 1
ATOM 12074 C CA . ARG B 1 694 ? 23.078 -39 -16.891 1 92.62 694 ARG B CA 1
ATOM 12075 C C . ARG B 1 694 ? 23.234 -37.5 -16.609 1 92.62 694 ARG B C 1
ATOM 12077 O O . ARG B 1 694 ? 23.047 -36.656 -17.484 1 92.62 694 ARG B O 1
ATOM 12084 N N . VAL B 1 695 ? 23.469 -37.219 -15.344 1 95.5 695 VAL B N 1
ATOM 12085 C CA . VAL B 1 695 ? 23.672 -35.844 -14.938 1 95.5 695 VAL B CA 1
ATOM 12086 C C . VAL B 1 695 ? 25.094 -35.375 -15.281 1 95.5 695 VAL B C 1
ATOM 12088 O O . VAL B 1 695 ? 26.031 -36.156 -15.117 1 95.5 695 VAL B O 1
ATOM 12091 N N . ALA B 1 696 ? 25.172 -34.219 -15.805 1 96.81 696 ALA B N 1
ATOM 12092 C CA . ALA B 1 696 ? 26.484 -33.625 -16.078 1 96.81 696 ALA B CA 1
ATOM 12093 C C . ALA B 1 696 ? 26.469 -32.125 -15.781 1 96.81 696 ALA B C 1
ATOM 12095 O O . ALA B 1 696 ? 25.422 -31.484 -15.781 1 96.81 696 ALA B O 1
ATOM 12096 N N . GLN B 1 697 ? 27.609 -31.625 -15.375 1 96.5 697 GLN B N 1
ATOM 12097 C CA . GLN B 1 697 ? 27.781 -30.188 -15.234 1 96.5 697 GLN B CA 1
ATOM 12098 C C . GLN B 1 697 ? 28.297 -29.562 -16.531 1 96.5 697 GLN B C 1
ATOM 12100 O O . GLN B 1 697 ? 29.312 -30.016 -17.078 1 96.5 697 GLN B O 1
ATOM 12105 N N . VAL B 1 698 ? 27.641 -28.594 -17.047 1 96.88 698 VAL B N 1
ATOM 12106 C CA . VAL B 1 698 ? 28.031 -27.938 -18.281 1 96.88 698 VAL B CA 1
ATOM 12107 C C . VAL B 1 698 ? 29 -26.797 -17.984 1 96.88 698 VAL B C 1
ATOM 12109 O O . VAL B 1 698 ? 28.641 -25.844 -17.297 1 96.88 698 VAL B O 1
ATOM 12112 N N . ARG B 1 699 ? 30.141 -26.891 -18.625 1 96.56 699 ARG B N 1
ATOM 12113 C CA . ARG B 1 699 ? 31.172 -25.906 -18.328 1 96.56 699 ARG B CA 1
ATOM 12114 C C . ARG B 1 699 ? 31.312 -24.906 -19.469 1 96.56 699 ARG B C 1
ATOM 12116 O O . ARG B 1 699 ? 31.547 -23.719 -19.234 1 96.56 699 ARG B O 1
ATOM 12123 N N . VAL B 1 700 ? 31.266 -25.469 -20.688 1 97.12 700 VAL B N 1
ATOM 12124 C CA . VAL B 1 700 ? 31.469 -24.609 -21.844 1 97.12 700 VAL B CA 1
ATOM 12125 C C . VAL B 1 700 ? 30.5 -24.984 -22.953 1 97.12 700 VAL B C 1
ATOM 12127 O O . VAL B 1 700 ? 30.312 -26.172 -23.25 1 97.12 700 VAL B O 1
ATOM 12130 N N . ILE B 1 701 ? 29.891 -24.062 -23.484 1 97.25 701 ILE B N 1
ATOM 12131 C CA . ILE B 1 701 ? 29.094 -24.172 -24.703 1 97.25 701 ILE B CA 1
ATOM 12132 C C . ILE B 1 701 ? 29.797 -23.438 -25.844 1 97.25 701 ILE B C 1
ATOM 12134 O O . ILE B 1 701 ? 30.031 -22.234 -25.766 1 97.25 701 ILE B O 1
ATOM 12138 N N . PHE B 1 702 ? 30.109 -24.156 -26.922 1 96.5 702 PHE B N 1
ATOM 12139 C CA . PHE B 1 702 ? 30.953 -23.516 -27.922 1 96.5 702 PHE B CA 1
ATOM 12140 C C . PHE B 1 702 ? 30.562 -23.969 -29.328 1 96.5 702 PHE B C 1
ATOM 12142 O O . PHE B 1 702 ? 29.828 -24.938 -29.484 1 96.5 702 PHE B O 1
ATOM 12149 N N . ALA B 1 703 ? 31.078 -23.156 -30.219 1 95.81 703 ALA B N 1
ATOM 12150 C CA . ALA B 1 703 ? 30.953 -23.5 -31.641 1 95.81 703 ALA B CA 1
ATOM 12151 C C . ALA B 1 703 ? 32.281 -24 -32.188 1 95.81 703 ALA B C 1
ATOM 12153 O O . ALA B 1 703 ? 33.344 -23.422 -31.938 1 95.81 703 ALA B O 1
ATOM 12154 N N . VAL B 1 704 ? 32.219 -25.094 -32.938 1 94.06 704 VAL B N 1
ATOM 12155 C CA . VAL B 1 704 ? 33.438 -25.641 -33.562 1 94.06 704 VAL B CA 1
ATOM 12156 C C . VAL B 1 704 ? 33.906 -24.688 -34.656 1 94.06 704 VAL B C 1
ATOM 12158 O O . VAL B 1 704 ? 33.156 -24.25 -35.5 1 94.06 704 VAL B O 1
ATOM 12161 N N . PRO B 1 705 ? 35.188 -24.406 -34.5 1 93.19 705 PRO B N 1
ATOM 12162 C CA . PRO B 1 705 ? 35.719 -23.484 -35.5 1 93.19 705 PRO B CA 1
ATOM 12163 C C . PRO B 1 705 ? 35.5 -24 -36.938 1 93.19 705 PRO B C 1
ATOM 12165 O O . PRO B 1 705 ? 35.531 -25.203 -37.156 1 93.19 705 PRO B O 1
ATOM 12168 N N . PRO B 1 706 ? 35.5 -23.078 -37.938 1 89.88 706 PRO B N 1
ATOM 12169 C CA . PRO B 1 706 ? 35.188 -23.453 -39.312 1 89.88 706 PRO B CA 1
ATOM 12170 C C . PRO B 1 706 ? 36.219 -24.422 -39.906 1 89.88 706 PRO B C 1
ATOM 12172 O O . PRO B 1 706 ? 35.844 -25.312 -40.688 1 89.88 706 PRO B O 1
ATOM 12175 N N . HIS B 1 707 ? 37.469 -24.266 -39.562 1 88.62 707 HIS B N 1
ATOM 12176 C CA . HIS B 1 707 ? 38.5 -25.094 -40.156 1 88.62 707 HIS B CA 1
ATOM 12177 C C . HIS B 1 707 ? 38.438 -26.516 -39.625 1 88.62 707 HIS B C 1
ATOM 12179 O O . HIS B 1 707 ? 39 -27.438 -40.25 1 88.62 707 HIS B O 1
ATOM 12185 N N . LEU B 1 708 ? 37.812 -26.688 -38.5 1 89.81 708 LEU B N 1
ATOM 12186 C CA . LEU B 1 708 ? 37.688 -28.016 -37.906 1 89.81 708 LEU B CA 1
ATOM 12187 C C . LEU B 1 708 ? 36.344 -28.656 -38.25 1 89.81 708 LEU B C 1
ATOM 12189 O O . LEU B 1 708 ? 36.094 -29.781 -37.875 1 89.81 708 LEU B O 1
ATOM 12193 N N . ARG B 1 709 ? 35.594 -27.953 -38.969 1 87.19 709 ARG B N 1
ATOM 12194 C CA . ARG B 1 709 ? 34.25 -28.484 -39.281 1 87.19 709 ARG B CA 1
ATOM 12195 C C . ARG B 1 709 ? 34.375 -29.609 -40.312 1 87.19 709 ARG B C 1
ATOM 12197 O O . ARG B 1 709 ? 35.125 -29.484 -41.312 1 87.19 709 ARG B O 1
ATOM 12204 N N . ALA B 1 710 ? 34 -30.734 -39.969 1 82.38 710 ALA B N 1
ATOM 12205 C CA . ALA B 1 710 ? 33.969 -31.922 -40.844 1 82.38 710 ALA B CA 1
ATOM 12206 C C . ALA B 1 710 ? 32.562 -32.5 -40.938 1 82.38 710 ALA B C 1
ATOM 12208 O O . ALA B 1 710 ? 31.688 -32.125 -40.156 1 82.38 710 ALA B O 1
ATOM 12209 N N . PRO B 1 711 ? 32.5 -33.375 -41.938 1 81.31 711 PRO B N 1
ATOM 12210 C CA . PRO B 1 711 ? 31.188 -34.031 -42.031 1 81.31 711 PRO B CA 1
ATOM 12211 C C . PRO B 1 711 ? 30.812 -34.781 -40.75 1 81.31 711 PRO B C 1
ATOM 12213 O O . PRO B 1 711 ? 31.688 -35.375 -40.094 1 81.31 711 PRO B O 1
ATOM 12216 N N . HIS B 1 712 ? 29.812 -34.656 -40.031 1 82.62 712 HIS B N 1
ATOM 12217 C CA . HIS B 1 712 ? 29.234 -35.375 -38.906 1 82.62 712 HIS B CA 1
ATOM 12218 C C . HIS B 1 712 ? 29.594 -34.688 -37.562 1 82.62 712 HIS B C 1
ATOM 12220 O O . HIS B 1 712 ? 29.328 -35.219 -36.5 1 82.62 712 HIS B O 1
ATOM 12226 N N . VAL B 1 713 ? 30.5 -33.688 -37.688 1 87.5 713 VAL B N 1
ATOM 12227 C CA . VAL B 1 713 ? 30.766 -32.906 -36.469 1 87.5 713 VAL B CA 1
ATOM 12228 C C . VAL B 1 713 ? 29.75 -31.781 -36.344 1 87.5 713 VAL B C 1
ATOM 12230 O O . VAL B 1 713 ? 29.734 -30.859 -37.125 1 87.5 713 VAL B O 1
ATOM 12233 N N . PRO B 1 714 ? 28.969 -31.906 -35.312 1 90.69 714 PRO B N 1
ATOM 12234 C CA . PRO B 1 714 ? 28 -30.812 -35.125 1 90.69 714 PRO B CA 1
ATOM 12235 C C . PRO B 1 714 ? 28.672 -29.469 -34.844 1 90.69 714 PRO B C 1
ATOM 12237 O O . PRO B 1 714 ? 29.719 -29.422 -34.219 1 90.69 714 PRO B O 1
ATOM 12240 N N . LYS B 1 715 ? 28.078 -28.469 -35.25 1 92.06 715 LYS B N 1
ATOM 12241 C CA . LYS B 1 715 ? 28.625 -27.125 -35.125 1 92.06 715 LYS B CA 1
ATOM 12242 C C . LYS B 1 715 ? 28.672 -26.672 -33.656 1 92.06 715 LYS B C 1
ATOM 12244 O O . LYS B 1 715 ? 29.625 -26 -33.25 1 92.06 715 LYS B O 1
ATOM 12249 N N . TYR B 1 716 ? 27.641 -26.969 -33.031 1 94.69 716 TYR B N 1
ATOM 12250 C CA . TYR B 1 716 ? 27.562 -26.516 -31.625 1 94.69 716 TYR B CA 1
ATOM 12251 C C . TYR B 1 716 ? 27.734 -27.688 -30.672 1 94.69 716 TYR B C 1
ATOM 12253 O O . TYR B 1 716 ? 27.062 -28.703 -30.781 1 94.69 716 TYR B O 1
ATOM 12261 N N . MET B 1 717 ? 28.625 -27.531 -29.734 1 95.69 717 MET B N 1
ATOM 12262 C CA . MET B 1 717 ? 28.969 -28.594 -28.797 1 95.69 717 MET B CA 1
ATOM 12263 C C . MET B 1 717 ? 29.109 -28.047 -27.375 1 95.69 717 MET B C 1
ATOM 12265 O O . MET B 1 717 ? 29.047 -26.828 -27.172 1 95.69 717 MET B O 1
ATOM 12269 N N . ALA B 1 718 ? 29.156 -28.969 -26.359 1 97.19 718 ALA B N 1
ATOM 12270 C CA . ALA B 1 718 ? 29.328 -28.594 -24.953 1 97.19 718 ALA B CA 1
ATOM 12271 C C . ALA B 1 718 ? 30.391 -29.469 -24.281 1 97.19 718 ALA B C 1
ATOM 12273 O O . ALA B 1 718 ? 30.453 -30.672 -24.531 1 97.19 718 ALA B O 1
ATOM 12274 N N . TYR B 1 719 ? 31.266 -28.797 -23.625 1 97.56 719 TYR B N 1
ATOM 12275 C CA . TYR B 1 719 ? 32.156 -29.516 -22.719 1 97.56 719 TYR B CA 1
ATOM 12276 C C . TYR B 1 719 ? 31.484 -29.766 -21.375 1 97.56 719 TYR B C 1
ATOM 12278 O O . TYR B 1 719 ? 31 -28.828 -20.734 1 97.56 719 TYR B O 1
ATOM 12286 N N . ILE B 1 720 ? 31.422 -31.016 -20.969 1 97 720 ILE B N 1
ATOM 12287 C CA . ILE B 1 720 ? 30.672 -31.375 -19.781 1 97 720 ILE B CA 1
ATOM 12288 C C . ILE B 1 720 ? 31.547 -32.219 -18.859 1 97 720 ILE B C 1
ATOM 12290 O O . ILE B 1 720 ? 32.531 -32.781 -19.297 1 97 720 ILE B O 1
ATOM 12294 N N . GLU B 1 721 ? 31.219 -32.188 -17.578 1 96 721 GLU B N 1
ATOM 12295 C CA . GLU B 1 721 ? 31.766 -33.062 -16.562 1 96 721 GLU B CA 1
ATOM 12296 C C . GLU B 1 721 ? 30.688 -34 -15.984 1 96 721 GLU B C 1
ATOM 12298 O O . GLU B 1 721 ? 29.688 -33.5 -15.445 1 96 721 GLU B O 1
ATOM 12303 N N . TRP B 1 722 ? 30.953 -35.25 -15.969 1 95.12 722 TRP B N 1
ATOM 12304 C CA . TRP B 1 722 ? 29.922 -36.25 -15.68 1 95.12 722 TRP B CA 1
ATOM 12305 C C . TRP B 1 722 ? 29.766 -36.438 -14.18 1 95.12 722 TRP B C 1
ATOM 12307 O O . TRP B 1 722 ? 30.734 -36.375 -13.43 1 95.12 722 TRP B O 1
ATOM 12317 N N . PHE B 1 723 ? 28.562 -36.719 -13.812 1 96 723 PHE B N 1
ATOM 12318 C CA . PHE B 1 723 ? 28.234 -37.312 -12.523 1 96 723 PHE B CA 1
ATOM 12319 C C . PHE B 1 723 ? 27.969 -38.812 -12.664 1 96 723 PHE B C 1
ATOM 12321 O O . PHE B 1 723 ? 27.781 -39.312 -13.781 1 96 723 PHE B O 1
ATOM 12328 N N . THR B 1 724 ? 27.969 -39.5 -11.555 1 94.06 724 THR B N 1
ATOM 12329 C CA . THR B 1 724 ? 27.641 -40.938 -11.602 1 94.06 724 THR B CA 1
ATOM 12330 C C . THR B 1 724 ? 26.172 -41.156 -11.93 1 94.06 724 THR B C 1
ATOM 12332 O O . THR B 1 724 ? 25.344 -40.25 -11.719 1 94.06 724 THR B O 1
ATOM 12335 N N . PRO B 1 725 ? 25.891 -42.25 -12.578 1 92.12 725 PRO B N 1
ATOM 12336 C CA . PRO B 1 725 ? 24.469 -42.531 -12.852 1 92.12 725 PRO B CA 1
ATOM 12337 C C . PRO B 1 725 ? 23.609 -42.469 -11.602 1 92.12 725 PRO B C 1
ATOM 12339 O O . PRO B 1 725 ? 24.078 -42.75 -10.492 1 92.12 725 PRO B O 1
ATOM 12342 N N . LEU B 1 726 ? 22.422 -42.062 -11.844 1 92.81 726 LEU B N 1
ATOM 12343 C CA . LEU B 1 726 ? 21.469 -41.938 -10.742 1 92.81 726 LEU B CA 1
ATOM 12344 C C . LEU B 1 726 ? 21.219 -43.281 -10.078 1 92.81 726 LEU B C 1
ATOM 12346 O O . LEU B 1 726 ? 20.953 -44.281 -10.766 1 92.81 726 LEU B O 1
ATOM 12350 N N . ARG B 1 727 ? 21.312 -43.281 -8.805 1 90.81 727 ARG B N 1
ATOM 12351 C CA . ARG B 1 727 ? 21.047 -44.5 -8.039 1 90.81 727 ARG B CA 1
ATOM 12352 C C . ARG B 1 727 ? 19.562 -44.656 -7.75 1 90.81 727 ARG B C 1
ATOM 12354 O O . ARG B 1 727 ? 18.75 -43.812 -8.141 1 90.81 727 ARG B O 1
ATOM 12361 N N . ASN B 1 728 ? 19.312 -45.812 -7.156 1 90 728 ASN B N 1
ATOM 12362 C CA . ASN B 1 728 ? 17.938 -46.031 -6.73 1 90 728 ASN B CA 1
ATOM 12363 C C . ASN B 1 728 ? 17.5 -45 -5.699 1 90 728 ASN B C 1
ATOM 12365 O O . ASN B 1 728 ? 18.328 -44.469 -4.953 1 90 728 ASN B O 1
ATOM 12369 N N . PRO B 1 729 ? 16.219 -44.719 -5.73 1 92.44 729 PRO B N 1
ATOM 12370 C CA . PRO B 1 729 ? 15.711 -43.688 -4.809 1 92.44 729 PRO B CA 1
ATOM 12371 C C . PRO B 1 729 ? 15.891 -44.062 -3.344 1 92.44 729 PRO B C 1
ATOM 12373 O O . PRO B 1 729 ? 15.742 -45.25 -2.988 1 92.44 729 PRO B O 1
ATOM 12376 N N . ASP B 1 730 ? 16.297 -43.125 -2.604 1 90.94 730 ASP B N 1
ATOM 12377 C CA . ASP B 1 730 ? 16.359 -43.281 -1.156 1 90.94 730 ASP B CA 1
ATOM 12378 C C . ASP B 1 730 ? 14.984 -43.594 -0.571 1 90.94 730 ASP B C 1
ATOM 12380 O O . ASP B 1 730 ? 14.016 -42.906 -0.873 1 90.94 730 ASP B O 1
ATOM 12384 N N . PRO B 1 731 ? 14.836 -44.594 0.158 1 88.62 731 PRO B N 1
ATOM 12385 C CA . PRO B 1 731 ? 13.523 -45 0.662 1 88.62 731 PRO B CA 1
ATOM 12386 C C . PRO B 1 731 ? 12.875 -43.938 1.55 1 88.62 731 PRO B C 1
ATOM 12388 O O . PRO B 1 731 ? 11.648 -43.875 1.649 1 88.62 731 PRO B O 1
ATOM 12391 N N . THR B 1 732 ? 13.617 -43.188 2.17 1 90.12 732 THR B N 1
ATOM 12392 C CA . THR B 1 732 ? 13.078 -42.188 3.098 1 90.12 732 THR B CA 1
ATOM 12393 C C . THR B 1 732 ? 12.742 -40.906 2.371 1 90.12 732 THR B C 1
ATOM 12395 O O . THR B 1 732 ? 11.648 -40.344 2.541 1 90.12 732 THR B O 1
ATOM 12398 N N . THR B 1 733 ? 13.609 -40.406 1.539 1 91.94 733 THR B N 1
ATOM 12399 C CA . THR B 1 733 ? 13.43 -39.125 0.891 1 91.94 733 THR B CA 1
ATOM 12400 C C . THR B 1 733 ? 12.773 -39.281 -0.476 1 91.94 733 THR B C 1
ATOM 12402 O O . THR B 1 733 ? 12.172 -38.344 -1.001 1 91.94 733 THR B O 1
ATOM 12405 N N . GLY B 1 734 ? 12.875 -40.406 -1.052 1 91 734 GLY B N 1
ATOM 12406 C CA . GLY B 1 734 ? 12.406 -40.625 -2.41 1 91 734 GLY B CA 1
ATOM 12407 C C . GLY B 1 734 ? 13.312 -40.031 -3.461 1 91 734 GLY B C 1
ATOM 12408 O O . GLY B 1 734 ? 13.031 -40.094 -4.656 1 91 734 GLY B O 1
ATOM 12409 N N . LEU B 1 735 ? 14.453 -39.469 -3.033 1 94.62 735 LEU B N 1
ATOM 12410 C CA . LEU B 1 735 ? 15.367 -38.812 -3.963 1 94.62 735 LEU B CA 1
ATOM 12411 C C . LEU B 1 735 ? 16.453 -39.781 -4.434 1 94.62 735 LEU B C 1
ATOM 12413 O O . LEU B 1 735 ? 16.859 -40.688 -3.691 1 94.62 735 LEU B O 1
ATOM 12417 N N . ARG B 1 736 ? 16.844 -39.562 -5.672 1 94.56 736 ARG B N 1
ATOM 12418 C CA . ARG B 1 736 ? 17.953 -40.344 -6.223 1 94.56 736 ARG B CA 1
ATOM 12419 C C . ARG B 1 736 ? 19.297 -39.656 -5.957 1 94.56 736 ARG B C 1
ATOM 12421 O O . ARG B 1 736 ? 19.391 -38.438 -6.023 1 94.56 736 ARG B O 1
ATOM 12428 N N . ALA B 1 737 ? 20.25 -40.438 -5.617 1 94.69 737 ALA B N 1
ATOM 12429 C CA . ALA B 1 737 ? 21.547 -39.875 -5.273 1 94.69 737 ALA B CA 1
ATOM 12430 C C . ALA B 1 737 ? 22.516 -39.969 -6.453 1 94.69 737 ALA B C 1
ATOM 12432 O O . ALA B 1 737 ? 22.344 -40.812 -7.336 1 94.69 737 ALA B O 1
ATOM 12433 N N . THR B 1 738 ? 23.422 -39.094 -6.52 1 95.38 738 THR B N 1
ATOM 12434 C CA . THR B 1 738 ? 24.5 -39.062 -7.5 1 95.38 738 THR B CA 1
ATOM 12435 C C . THR B 1 738 ? 25.75 -38.375 -6.93 1 95.38 738 THR B C 1
ATOM 12437 O O . THR B 1 738 ? 25.703 -37.812 -5.832 1 95.38 738 THR B O 1
ATOM 12440 N N . SER B 1 739 ? 26.875 -38.594 -7.504 1 95.19 739 SER B N 1
ATOM 12441 C CA . SER B 1 739 ? 28.141 -38 -7.117 1 95.19 739 SER B CA 1
ATOM 12442 C C . SER B 1 739 ? 28.984 -37.656 -8.344 1 95.19 739 SER B C 1
ATOM 12444 O O . SER B 1 739 ? 28.688 -38.094 -9.453 1 95.19 739 SER B O 1
ATOM 12446 N N . ARG B 1 740 ? 29.922 -36.844 -8.141 1 93.94 740 ARG B N 1
ATOM 12447 C CA . ARG B 1 740 ? 30.812 -36.5 -9.242 1 93.94 740 ARG B CA 1
ATOM 12448 C C . ARG B 1 740 ? 31.578 -37.719 -9.727 1 93.94 740 ARG B C 1
ATOM 12450 O O . ARG B 1 740 ? 32.094 -38.5 -8.914 1 93.94 740 ARG B O 1
ATOM 12457 N N . SER B 1 741 ? 31.578 -37.938 -10.977 1 92.94 741 SER B N 1
ATOM 12458 C CA . SER B 1 741 ? 32.281 -39.062 -11.555 1 92.94 741 SER B CA 1
ATOM 12459 C C . SER B 1 741 ? 33.781 -38.75 -11.742 1 92.94 741 SER B C 1
ATOM 12461 O O . SER B 1 741 ? 34.125 -37.656 -12.125 1 92.94 741 SER B O 1
ATOM 12463 N N . SER B 1 742 ? 34.594 -39.688 -11.344 1 89.88 742 SER B N 1
ATOM 12464 C CA . SER B 1 742 ? 36.031 -39.531 -11.484 1 89.88 742 SER B CA 1
ATOM 12465 C C . SER B 1 742 ? 36.625 -40.531 -12.461 1 89.88 742 SER B C 1
ATOM 12467 O O . SER B 1 742 ? 36.125 -41.656 -12.57 1 89.88 742 SER B O 1
ATOM 12469 N N . ALA B 1 743 ? 37.5 -40 -13.367 1 84.38 743 ALA B N 1
ATOM 12470 C CA . ALA B 1 743 ? 38.312 -40.812 -14.266 1 84.38 743 ALA B CA 1
ATOM 12471 C C . ALA B 1 743 ? 39.812 -40.5 -14.125 1 84.38 743 ALA B C 1
ATOM 12473 O O . ALA B 1 743 ? 40.219 -39.344 -14.281 1 84.38 743 ALA B O 1
ATOM 12474 N N . HIS B 1 744 ? 40.719 -41.531 -13.969 1 80.19 744 HIS B N 1
ATOM 12475 C CA . HIS B 1 744 ? 42.156 -41.375 -13.859 1 80.19 744 HIS B CA 1
ATOM 12476 C C . HIS B 1 744 ? 42.531 -40.25 -12.906 1 80.19 744 HIS B C 1
ATOM 12478 O O . HIS B 1 744 ? 43.344 -39.375 -13.25 1 80.19 744 HIS B O 1
ATOM 12484 N N . ARG B 1 745 ? 41.969 -40.094 -11.742 1 75.06 745 ARG B N 1
ATOM 12485 C CA . ARG B 1 745 ? 42.25 -39.219 -10.633 1 75.06 745 ARG B CA 1
ATOM 12486 C C . ARG B 1 745 ? 41.75 -37.812 -10.914 1 75.06 745 ARG B C 1
ATOM 12488 O O . ARG B 1 745 ? 42.219 -36.844 -10.305 1 75.06 745 ARG B O 1
ATOM 12495 N N . GLY B 1 746 ? 40.938 -37.594 -11.883 1 81 746 GLY B N 1
ATOM 12496 C CA . GLY B 1 746 ? 40.281 -36.312 -12.188 1 81 746 GLY B CA 1
ATOM 12497 C C . GLY B 1 746 ? 38.812 -36.469 -12.531 1 81 746 GLY B C 1
ATOM 12498 O O . GLY B 1 746 ? 38.281 -37.594 -12.469 1 81 746 GLY B O 1
ATOM 12499 N N . PRO B 1 747 ? 38.156 -35.375 -12.742 1 89.62 747 PRO B N 1
ATOM 12500 C CA . PRO B 1 747 ? 36.75 -35.469 -13.117 1 89.62 747 PRO B CA 1
ATOM 12501 C C . PRO B 1 747 ? 36.531 -36.125 -14.477 1 89.62 747 PRO B C 1
ATOM 12503 O O . PRO B 1 747 ? 37.375 -35.969 -15.383 1 89.62 747 PRO B O 1
ATOM 12506 N N . ALA B 1 748 ? 35.562 -36.969 -14.547 1 93.25 748 ALA B N 1
ATOM 12507 C CA . ALA B 1 748 ? 35.188 -37.531 -15.844 1 93.25 748 ALA B CA 1
ATOM 12508 C C . ALA B 1 748 ? 34.594 -36.438 -16.734 1 93.25 748 ALA B C 1
ATOM 12510 O O . ALA B 1 748 ? 33.625 -35.781 -16.359 1 93.25 748 ALA B O 1
ATOM 12511 N N . PHE B 1 749 ? 35.219 -36.219 -17.859 1 94.88 749 PHE B N 1
ATOM 12512 C CA . PHE B 1 749 ? 34.781 -35.156 -18.75 1 94.88 749 PHE B CA 1
ATOM 12513 C C . PHE B 1 749 ? 34.531 -35.688 -20.156 1 94.88 749 PHE B C 1
ATOM 12515 O O . PHE B 1 749 ? 35 -36.781 -20.5 1 94.88 749 PHE B O 1
ATOM 12522 N N . ASP B 1 750 ? 33.812 -34.938 -20.906 1 94.19 750 ASP B N 1
ATOM 12523 C CA . ASP B 1 750 ? 33.5 -35.281 -22.297 1 94.19 750 ASP B CA 1
ATOM 12524 C C . ASP B 1 750 ? 33.031 -34.062 -23.078 1 94.19 750 ASP B C 1
ATOM 12526 O O . ASP B 1 750 ? 32.75 -33 -22.484 1 94.19 750 ASP B O 1
ATOM 12530 N N . ILE B 1 751 ? 33.094 -34.125 -24.312 1 95.56 751 ILE B N 1
ATOM 12531 C CA . ILE B 1 751 ? 32.469 -33.156 -25.219 1 95.56 751 ILE B CA 1
ATOM 12532 C C . ILE B 1 751 ? 31.297 -33.844 -25.922 1 95.56 751 ILE B C 1
ATOM 12534 O O . ILE B 1 751 ? 31.422 -34.938 -26.438 1 95.56 751 ILE B O 1
ATOM 12538 N N . VAL B 1 752 ? 30.188 -33.219 -25.859 1 94.5 752 VAL B N 1
ATOM 12539 C CA . VAL B 1 752 ? 28.984 -33.781 -26.469 1 94.5 752 VAL B CA 1
ATOM 12540 C C . VAL B 1 752 ? 28.344 -32.75 -27.375 1 94.5 752 VAL B C 1
ATOM 12542 O O . VAL B 1 752 ? 28.5 -31.547 -27.156 1 94.5 752 VAL B O 1
ATOM 12545 N N . PRO B 1 753 ? 27.688 -33.281 -28.422 1 93.25 753 PRO B N 1
ATOM 12546 C CA . PRO B 1 753 ? 26.859 -32.344 -29.172 1 93.25 753 PRO B CA 1
ATOM 12547 C C . PRO B 1 753 ? 25.812 -31.641 -28.312 1 93.25 753 PRO B C 1
ATOM 12549 O O . PRO B 1 753 ? 25.266 -32.25 -27.391 1 93.25 753 PRO B O 1
ATOM 12552 N N . LEU B 1 754 ? 25.547 -30.484 -28.594 1 93.75 754 LEU B N 1
ATOM 12553 C CA . LEU B 1 754 ? 24.641 -29.688 -27.766 1 93.75 754 LEU B CA 1
ATOM 12554 C C . LEU B 1 754 ? 23.25 -30.328 -27.734 1 93.75 754 LEU B C 1
ATOM 12556 O O . LEU B 1 754 ? 22.531 -30.203 -26.75 1 93.75 754 LEU B O 1
ATOM 12560 N N . ASN B 1 755 ? 22.844 -30.969 -28.781 1 90.56 755 ASN B N 1
ATOM 12561 C CA . ASN B 1 755 ? 21.516 -31.594 -28.875 1 90.56 755 ASN B CA 1
ATOM 12562 C C . ASN B 1 755 ? 21.406 -32.781 -27.922 1 90.56 755 ASN B C 1
ATOM 12564 O O . ASN B 1 755 ? 20.297 -33.281 -27.688 1 90.56 755 ASN B O 1
ATOM 12568 N N . HIS B 1 756 ? 22.547 -33.219 -27.359 1 91.56 756 HIS B N 1
ATOM 12569 C CA . HIS B 1 756 ? 22.516 -34.312 -26.406 1 91.56 756 HIS B CA 1
ATOM 12570 C C . HIS B 1 756 ? 22.156 -33.812 -25.016 1 91.56 756 HIS B C 1
ATOM 12572 O O . HIS B 1 756 ? 21.828 -34.594 -24.125 1 91.56 756 HIS B O 1
ATOM 12578 N N . VAL B 1 757 ? 22.234 -32.531 -24.797 1 93 757 VAL B N 1
ATOM 12579 C CA . VAL B 1 757 ? 21.766 -31.953 -23.547 1 93 757 VAL B CA 1
ATOM 12580 C C . VAL B 1 757 ? 20.25 -31.812 -23.594 1 93 757 VAL B C 1
ATOM 12582 O O . VAL B 1 757 ? 19.703 -30.984 -24.328 1 93 757 VAL B O 1
ATOM 12585 N N . VAL B 1 758 ? 19.562 -32.5 -22.734 1 89.81 758 VAL B N 1
ATOM 12586 C CA . VAL B 1 758 ? 18.125 -32.688 -22.938 1 89.81 758 VAL B CA 1
ATOM 12587 C C . VAL B 1 758 ? 17.359 -31.781 -21.969 1 89.81 758 VAL B C 1
ATOM 12589 O O . VAL B 1 758 ? 16.25 -31.328 -22.297 1 89.81 758 VAL B O 1
ATOM 12592 N N . ALA B 1 759 ? 17.828 -31.641 -20.719 1 90.94 759 ALA B N 1
ATOM 12593 C CA . ALA B 1 759 ? 17.078 -30.859 -19.734 1 90.94 759 ALA B CA 1
ATOM 12594 C C . ALA B 1 759 ? 18 -30.297 -18.672 1 90.94 759 ALA B C 1
ATOM 12596 O O . ALA B 1 759 ? 19.062 -30.859 -18.391 1 90.94 759 ALA B O 1
ATOM 12597 N N . ALA B 1 760 ? 17.547 -29.172 -18.172 1 93 760 ALA B N 1
ATOM 12598 C CA . ALA B 1 760 ? 18.234 -28.656 -17 1 93 760 ALA B CA 1
ATOM 12599 C C . ALA B 1 760 ? 17.859 -29.453 -15.75 1 93 760 ALA B C 1
ATOM 12601 O O . ALA B 1 760 ? 16.75 -30 -15.664 1 93 760 ALA B O 1
ATOM 12602 N N . CYS B 1 761 ? 18.734 -29.641 -14.898 1 94.44 761 CYS B N 1
ATOM 12603 C CA . CYS B 1 761 ? 18.406 -30.359 -13.672 1 94.44 761 CYS B CA 1
ATOM 12604 C C . CYS B 1 761 ? 19.016 -29.672 -12.453 1 94.44 761 CYS B C 1
ATOM 12606 O O . CYS B 1 761 ? 19.969 -28.906 -12.578 1 94.44 761 CYS B O 1
ATOM 12608 N N . HIS B 1 762 ? 18.438 -29.859 -11.32 1 96 762 HIS B N 1
ATOM 12609 C CA . HIS B 1 762 ? 18.875 -29.281 -10.055 1 96 762 HIS B CA 1
ATOM 12610 C C . HIS B 1 762 ? 19.391 -30.359 -9.109 1 96 762 HIS B C 1
ATOM 12612 O O . HIS B 1 762 ? 18.75 -31.391 -8.922 1 96 762 HIS B O 1
ATOM 12618 N N . LEU B 1 763 ? 20.578 -30.141 -8.625 1 96.75 763 LEU B N 1
ATOM 12619 C CA . LEU B 1 763 ? 21.156 -31.047 -7.648 1 96.75 763 LEU B CA 1
ATOM 12620 C C . LEU B 1 763 ? 21.172 -30.438 -6.258 1 96.75 763 LEU B C 1
ATOM 12622 O O . LEU B 1 763 ? 21.594 -29.281 -6.09 1 96.75 763 LEU B O 1
ATOM 12626 N N . ILE B 1 764 ? 20.672 -31.172 -5.289 1 96.25 764 ILE B N 1
ATOM 12627 C CA . ILE B 1 764 ? 20.688 -30.75 -3.895 1 96.25 764 ILE B CA 1
ATOM 12628 C C . ILE B 1 764 ? 21.875 -31.391 -3.174 1 96.25 764 ILE B C 1
ATOM 12630 O O . ILE B 1 764 ? 22.031 -32.625 -3.207 1 96.25 764 ILE B O 1
ATOM 12634 N N . PRO B 1 765 ? 22.688 -30.562 -2.529 1 96 765 PRO B N 1
ATOM 12635 C CA . PRO B 1 765 ? 23.781 -31.172 -1.774 1 96 765 PRO B CA 1
ATOM 12636 C C . PRO B 1 765 ? 23.297 -32.062 -0.637 1 96 765 PRO B C 1
ATOM 12638 O O . PRO B 1 765 ? 22.312 -31.734 0.034 1 96 765 PRO B O 1
ATOM 12641 N N . LYS B 1 766 ? 23.953 -33.156 -0.533 1 94.88 766 LYS B N 1
ATOM 12642 C CA . LYS B 1 766 ? 23.688 -34 0.637 1 94.88 766 LYS B CA 1
ATOM 12643 C C . LYS B 1 766 ? 24.312 -33.375 1.894 1 94.88 766 LYS B C 1
ATOM 12645 O O . LYS B 1 766 ? 25.453 -33.688 2.227 1 94.88 766 LYS B O 1
ATOM 12650 N N . PHE B 1 767 ? 23.594 -32.688 2.609 1 93.25 767 PHE B N 1
ATOM 12651 C CA . PHE B 1 767 ? 24.078 -31.938 3.766 1 93.25 767 PHE B CA 1
ATOM 12652 C C . PHE B 1 767 ? 24.438 -32.875 4.906 1 93.25 767 PHE B C 1
ATOM 12654 O O . PHE B 1 767 ? 25.359 -32.594 5.684 1 93.25 767 PHE B O 1
ATOM 12661 N N . GLY B 1 768 ? 23.75 -33.969 4.992 1 88.5 768 GLY B N 1
ATOM 12662 C CA . GLY B 1 768 ? 23.969 -34.875 6.121 1 88.5 768 GLY B CA 1
ATOM 12663 C C . GLY B 1 768 ? 23.594 -34.25 7.453 1 88.5 768 GLY B C 1
ATOM 12664 O O . GLY B 1 768 ? 22.797 -33.312 7.508 1 88.5 768 GLY B O 1
ATOM 12665 N N . THR B 1 769 ? 24.062 -34.75 8.562 1 87.56 769 THR B N 1
ATOM 12666 C CA . THR B 1 769 ? 23.781 -34.25 9.891 1 87.56 769 THR B CA 1
ATOM 12667 C C . THR B 1 769 ? 24.594 -33 10.172 1 87.56 769 THR B C 1
ATOM 12669 O O . THR B 1 769 ? 24.172 -32.125 10.922 1 87.56 769 THR B O 1
ATOM 12672 N N . LYS B 1 770 ? 25.734 -32.969 9.547 1 88.12 770 LYS B N 1
ATOM 12673 C CA . LYS B 1 770 ? 26.609 -31.812 9.641 1 88.12 770 LYS B CA 1
ATOM 12674 C C . LYS B 1 770 ? 27.156 -31.422 8.273 1 88.12 770 LYS B C 1
ATOM 12676 O O . LYS B 1 770 ? 27.422 -32.281 7.434 1 88.12 770 LYS B O 1
ATOM 12681 N N . HIS B 1 771 ? 27.203 -30.188 8.055 1 88.62 771 HIS B N 1
ATOM 12682 C CA . HIS B 1 771 ? 27.75 -29.703 6.785 1 88.62 771 HIS B CA 1
ATOM 12683 C C . HIS B 1 771 ? 28.766 -28.594 7.004 1 88.62 771 HIS B C 1
ATOM 12685 O O . HIS B 1 771 ? 28.672 -27.844 7.977 1 88.62 771 HIS B O 1
ATOM 12691 N N . PRO B 1 772 ? 29.656 -28.562 6.148 1 86 772 PRO B N 1
ATOM 12692 C CA . PRO B 1 772 ? 30.734 -27.594 6.301 1 86 772 P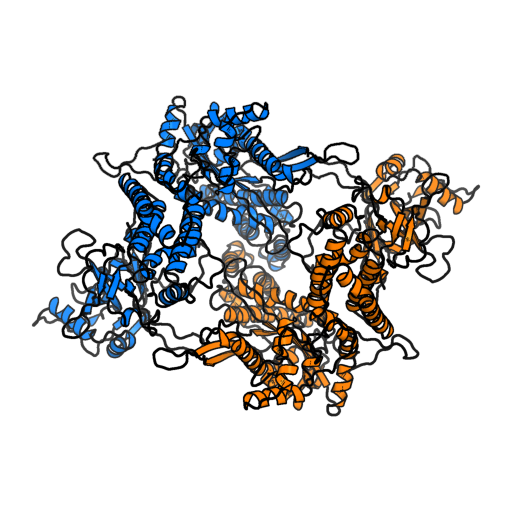RO B CA 1
ATOM 12693 C C . PRO B 1 772 ? 30.234 -26.141 6.273 1 86 772 PRO B C 1
ATOM 12695 O O . PRO B 1 772 ? 29.375 -25.797 5.465 1 86 772 PRO B O 1
ATOM 12698 N N . VAL B 1 773 ? 30.781 -25.344 7.098 1 80.19 773 VAL B N 1
ATOM 12699 C CA . VAL B 1 773 ? 30.406 -23.938 7.242 1 80.19 773 VAL B CA 1
ATOM 12700 C C . VAL B 1 773 ? 30.875 -23.156 6.02 1 80.19 773 VAL B C 1
ATOM 12702 O O . VAL B 1 773 ? 30.266 -22.141 5.66 1 80.19 773 VAL B O 1
ATOM 12705 N N . GLY B 1 774 ? 31.844 -23.641 5.332 1 79.75 774 GLY B N 1
ATOM 12706 C CA . GLY B 1 774 ? 32.438 -22.938 4.203 1 79.75 774 GLY B CA 1
ATOM 12707 C C . GLY B 1 774 ? 31.625 -23.062 2.93 1 79.75 774 GLY B C 1
ATOM 12708 O O . GLY B 1 774 ? 31.875 -22.344 1.957 1 79.75 774 GLY B O 1
ATOM 12709 N N . TRP B 1 775 ? 30.609 -23.906 2.967 1 87.88 775 TRP B N 1
ATOM 12710 C CA . TRP B 1 775 ? 29.766 -24.047 1.786 1 87.88 775 TRP B CA 1
ATOM 12711 C C . TRP B 1 775 ? 28.969 -22.781 1.514 1 87.88 775 TRP B C 1
ATOM 12713 O O . TRP B 1 775 ? 28.484 -22.125 2.445 1 87.88 775 TRP B O 1
ATOM 12723 N N . THR B 1 776 ? 29.062 -22.359 0.301 1 84.94 776 THR B N 1
ATOM 12724 C CA . THR B 1 776 ? 28.25 -21.25 -0.173 1 84.94 776 THR B CA 1
ATOM 12725 C C . THR B 1 776 ? 27.453 -21.656 -1.417 1 84.94 776 THR B C 1
ATOM 12727 O O . THR B 1 776 ? 27.703 -22.703 -2.002 1 84.94 776 THR B O 1
ATOM 12730 N N . ARG B 1 777 ? 26.562 -20.891 -1.759 1 86.06 777 ARG B N 1
ATOM 12731 C CA . ARG B 1 777 ? 25.734 -21.125 -2.939 1 86.06 777 ARG B CA 1
ATOM 12732 C C . ARG B 1 777 ? 26.594 -21.297 -4.188 1 86.06 777 ARG B C 1
ATOM 12734 O O . ARG B 1 777 ? 26.25 -22.062 -5.09 1 86.06 777 ARG B O 1
ATOM 12741 N N . THR B 1 778 ? 27.719 -20.688 -4.145 1 82.94 778 THR B N 1
ATOM 12742 C CA . THR B 1 778 ? 28.547 -20.609 -5.348 1 82.94 778 THR B CA 1
ATOM 12743 C C . THR B 1 778 ? 29.562 -21.766 -5.375 1 82.94 778 THR B C 1
ATOM 12745 O O . THR B 1 778 ? 29.984 -22.203 -6.449 1 82.94 778 THR B O 1
ATOM 12748 N N . ASN B 1 779 ? 29.969 -22.281 -4.203 1 88.69 779 ASN B N 1
ATOM 12749 C CA . ASN B 1 779 ? 31.047 -23.25 -4.211 1 88.69 779 ASN B CA 1
ATOM 12750 C C . ASN B 1 779 ? 30.547 -24.656 -3.85 1 88.69 779 ASN B C 1
ATOM 12752 O O . ASN B 1 779 ? 31.266 -25.641 -4 1 88.69 779 ASN B O 1
ATOM 12756 N N . VAL B 1 780 ? 29.359 -24.781 -3.471 1 92.06 780 VAL B N 1
ATOM 12757 C CA . VAL B 1 780 ? 28.859 -26.031 -2.949 1 92.06 780 VAL B CA 1
ATOM 12758 C C . VAL B 1 780 ? 28.828 -27.078 -4.062 1 92.06 780 VAL B C 1
ATOM 12760 O O . VAL B 1 780 ? 29.109 -28.266 -3.818 1 92.06 780 VAL B O 1
ATOM 12763 N N . LEU B 1 781 ? 28.516 -26.688 -5.23 1 93.12 781 LEU B N 1
ATOM 12764 C CA . LEU B 1 781 ? 28.469 -27.641 -6.34 1 93.12 781 LEU B CA 1
ATOM 12765 C C . LEU B 1 781 ? 29.844 -28.219 -6.625 1 93.12 781 LEU B C 1
ATOM 12767 O O . LEU B 1 781 ? 29.953 -29.359 -7.074 1 93.12 781 LEU B O 1
ATOM 12771 N N . GLU B 1 782 ? 30.859 -27.438 -6.309 1 90.38 782 GLU B N 1
ATOM 12772 C CA . GLU B 1 782 ? 32.219 -27.891 -6.551 1 90.38 782 GLU B CA 1
ATOM 12773 C C . GLU B 1 782 ? 32.781 -28.656 -5.355 1 90.38 782 GLU B C 1
ATOM 12775 O O . GLU B 1 782 ? 33.562 -29.578 -5.52 1 90.38 782 GLU B O 1
ATOM 12780 N N . GLU B 1 783 ? 32.344 -28.312 -4.227 1 91.19 783 GLU B N 1
ATOM 12781 C CA . GLU B 1 783 ? 32.938 -28.828 -3.01 1 91.19 783 GLU B CA 1
ATOM 12782 C C . GLU B 1 783 ? 32.219 -30.062 -2.502 1 91.19 783 GLU B C 1
ATOM 12784 O O . GLU B 1 783 ? 32.812 -30.938 -1.871 1 91.19 783 GLU B O 1
ATOM 12789 N N . CYS B 1 784 ? 31.031 -30.125 -2.744 1 93.94 784 CYS B N 1
ATOM 12790 C CA . CYS B 1 784 ? 30.25 -31.234 -2.223 1 93.94 784 CYS B CA 1
ATOM 12791 C C . CYS B 1 784 ? 30.516 -32.5 -3.014 1 93.94 784 CYS B C 1
ATOM 12793 O O . CYS B 1 784 ? 30.641 -32.469 -4.238 1 93.94 784 CYS B O 1
ATOM 12795 N N . LYS B 1 785 ? 30.469 -33.562 -2.35 1 90.56 785 LYS B N 1
ATOM 12796 C CA . LYS B 1 785 ? 30.828 -34.844 -2.99 1 90.56 785 LYS B CA 1
ATOM 12797 C C . LYS B 1 785 ? 29.578 -35.594 -3.467 1 90.56 785 LYS B C 1
ATOM 12799 O O . LYS B 1 785 ? 29.625 -36.281 -4.473 1 90.56 785 LYS B O 1
ATOM 12804 N N . ALA B 1 786 ? 28.609 -35.531 -2.68 1 94.62 786 ALA B N 1
ATOM 12805 C CA . ALA B 1 786 ? 27.375 -36.281 -2.986 1 94.62 786 ALA B CA 1
ATOM 12806 C C . ALA B 1 786 ? 26.172 -35.344 -3.076 1 94.62 786 ALA B C 1
ATOM 12808 O O . ALA B 1 786 ? 26.078 -34.375 -2.318 1 94.62 786 ALA B O 1
ATOM 12809 N N . PHE B 1 787 ? 25.297 -35.688 -4.043 1 96.81 787 PHE B N 1
ATOM 12810 C CA . PHE B 1 787 ? 24.141 -34.844 -4.297 1 96.81 787 PHE B CA 1
ATOM 12811 C C . PHE B 1 787 ? 22.875 -35.688 -4.422 1 96.81 787 PHE B C 1
ATOM 12813 O O . PHE B 1 787 ? 22.938 -36.906 -4.625 1 96.81 787 PHE B O 1
ATOM 12820 N N . TYR B 1 788 ? 21.703 -35.062 -4.188 1 96.06 788 TYR B N 1
ATOM 12821 C CA . TYR B 1 788 ? 20.391 -35.594 -4.543 1 96.06 788 TYR B CA 1
ATOM 12822 C C . TYR B 1 788 ? 19.875 -34.969 -5.832 1 96.06 788 TYR B C 1
ATOM 12824 O O . TYR B 1 788 ? 20 -33.75 -6.035 1 96.06 788 TYR B O 1
ATOM 12832 N N . PHE B 1 789 ? 19.391 -35.875 -6.707 1 96 789 PHE B N 1
ATOM 12833 C CA . PHE B 1 789 ? 18.656 -35.344 -7.859 1 96 789 PHE B CA 1
ATOM 12834 C C . PHE B 1 789 ? 17.297 -34.812 -7.441 1 96 789 PHE B C 1
ATOM 12836 O O . PHE B 1 789 ? 16.453 -35.562 -6.941 1 96 789 PHE B O 1
ATOM 12843 N N . ASN B 1 790 ? 17.031 -33.531 -7.648 1 95.88 790 ASN B N 1
ATOM 12844 C CA . ASN B 1 790 ? 15.812 -32.875 -7.199 1 95.88 790 ASN B CA 1
ATOM 12845 C C . ASN B 1 790 ? 14.703 -33 -8.234 1 95.88 790 ASN B C 1
ATOM 12847 O O . ASN B 1 790 ? 14.523 -32.094 -9.07 1 95.88 790 ASN B O 1
ATOM 12851 N N . HIS B 1 791 ? 13.883 -34 -8.125 1 93.12 791 HIS B N 1
ATOM 12852 C CA . HIS B 1 791 ? 12.805 -34.156 -9.094 1 93.12 791 HIS B CA 1
ATOM 12853 C C . HIS B 1 791 ? 11.648 -33.219 -8.797 1 93.12 791 HIS B C 1
ATOM 12855 O O . HIS B 1 791 ? 10.727 -33.094 -9.609 1 93.12 791 HIS B O 1
ATOM 12861 N N . TRP B 1 792 ? 11.633 -32.5 -7.664 1 93.94 792 TRP B N 1
ATOM 12862 C CA . TRP B 1 792 ? 10.57 -31.562 -7.293 1 93.94 792 TRP B CA 1
ATOM 12863 C C . TRP B 1 792 ? 10.781 -30.203 -7.953 1 93.94 792 TRP B C 1
ATOM 12865 O O . TRP B 1 792 ? 9.945 -29.297 -7.812 1 93.94 792 TRP B O 1
ATOM 12875 N N . ILE B 1 793 ? 11.812 -30 -8.695 1 92.38 793 ILE B N 1
ATOM 12876 C CA . ILE B 1 793 ? 12.203 -28.688 -9.203 1 92.38 793 ILE B CA 1
ATOM 12877 C C . ILE B 1 793 ? 11.172 -28.203 -10.211 1 92.38 793 ILE B C 1
ATOM 12879 O O . ILE B 1 793 ? 10.883 -27 -10.281 1 92.38 793 ILE B O 1
ATOM 12883 N N . THR B 1 794 ? 10.648 -29.094 -11.023 1 88.81 794 THR B N 1
ATOM 12884 C CA . THR B 1 794 ? 9.57 -28.797 -11.953 1 88.81 794 THR B CA 1
ATOM 12885 C C . THR B 1 794 ? 8.484 -29.859 -11.898 1 88.81 794 THR B C 1
ATOM 12887 O O . THR B 1 794 ? 8.758 -31 -11.516 1 88.81 794 THR B O 1
ATOM 12890 N N . VAL B 1 795 ? 7.348 -29.469 -12.281 1 87.56 795 VAL B N 1
ATOM 12891 C CA . VAL B 1 795 ? 6.238 -30.422 -12.289 1 87.56 795 VAL B CA 1
ATOM 12892 C C . VAL B 1 795 ? 6.508 -31.531 -13.312 1 87.56 795 VAL B C 1
ATOM 12894 O O . VAL B 1 795 ? 6.137 -32.688 -13.094 1 87.56 795 VAL B O 1
ATOM 12897 N N . THR B 1 796 ? 7.188 -31.203 -14.344 1 84.88 796 THR B N 1
ATOM 12898 C CA . THR B 1 796 ? 7.508 -32.188 -15.383 1 84.88 796 THR B CA 1
ATOM 12899 C C . THR B 1 796 ? 8.453 -33.25 -14.852 1 84.88 796 THR B C 1
ATOM 12901 O O . THR B 1 796 ? 8.25 -34.438 -15.109 1 84.88 796 THR B O 1
ATOM 12904 N N . GLN B 1 797 ? 9.445 -32.844 -14.211 1 87.38 797 GLN B N 1
ATOM 12905 C CA . GLN B 1 797 ? 10.391 -33.812 -13.664 1 87.38 797 GLN B CA 1
ATOM 12906 C C . GLN B 1 797 ? 9.766 -34.625 -12.531 1 87.38 797 GLN B C 1
ATOM 12908 O O . GLN B 1 797 ? 10.102 -35.781 -12.344 1 87.38 797 GLN B O 1
ATOM 12913 N N . TYR B 1 798 ? 8.828 -34.031 -11.844 1 89.88 798 TYR B N 1
ATOM 12914 C CA . TYR B 1 798 ? 8.117 -34.75 -10.805 1 89.88 798 TYR B CA 1
ATOM 12915 C C . TYR B 1 798 ? 7.219 -35.844 -11.414 1 89.88 798 TYR B C 1
ATOM 12917 O O . TYR B 1 798 ? 7.219 -36.969 -10.961 1 89.88 798 TYR B O 1
ATOM 12925 N N . TYR B 1 799 ? 6.543 -35.406 -12.422 1 84.88 799 TYR B N 1
ATOM 12926 C CA . TYR B 1 799 ? 5.586 -36.312 -13.055 1 84.88 799 TYR B CA 1
ATOM 12927 C C . TYR B 1 799 ? 6.301 -37.469 -13.75 1 84.88 799 TYR B C 1
ATOM 12929 O O . TYR B 1 799 ? 5.832 -38.625 -13.703 1 84.88 799 TYR B O 1
#

Nearest PDB structures (foldseek):
  6dbv-assembly1_C  TM=5.976E-01  e=2.324E-08  Escherichia coli K-12
  6dbq-assembly1_C  TM=6.073E-01  e=3.111E-08  Escherichia coli K-12
  6dbu-assembly1_A  TM=5.593E-01  e=2.009E-08  Escherichia coli K-12
  6dbo-assembly1_A  TM=5.601E-01  e=8.636E-08  Escherichia coli K-12
  6xny-assembly1_A  TM=5.641E-01  e=3.369E-07  Mus musculus

InterPro domains:
  IPR041078 Plavaka transposase [PF18759] (42-362)

Sequence (1598 aa):
FGPFEDLDEFELAEWLLPNVGQGKTDEYLKLPITQKRCAPSFKTNKDLLKKVDSLPTQSGEWRCDIITVTGDKMTEGGKPMVEEVELWSRDPIECIRELLGNPAFKDCMRYAPERVFEDEEGEVRVFDEMWTADWWWDTQEKLPDGATIAPVILGTDETQLSQFSGDKTAWPVYITIGNISKETRRKVSARATILLGYLPSAKLDCFEEKTRSLNGYELFHTCMGELLRKLVGAGKNGVEMVCGDGHRRRVFPILAAYVADFPEQCLVACCKENRCPKCRVSAKERGDYKASEPRKPIRTATMLKQKHTRARFPDFEEDGLRPITKPFWSDLPHCDIFSSFTPDILHQLHKGMFKDHLVKWVTEIAGDEEVDSRFRKMTSYPALRHFKNGISTISQWTGSEHKEMQRVLIGLLAGSVQAEVMKAAVALLDFIYLARLKRHTSKTLDLLETALKTFHEHKDIFVRLDIRSHFNFPKMHQLVHYADSIRSRGSADGYNTESPERLHIDYAKAAYRASNKRDYTKQMTRWLARQEAMIRFRAYLDWVGDGVRSSADSEKEGTDEEDEEEEKSELYLDNTHRLAAQPAFSQLSLSTIATRYRAEHFLTALLRYFRRLYPPPSRTLYPNQLDRFDVYKQVSIRQPACKASGEPISFAKVRAVPSLPTTSGRPESVARFDTALVWSAEEQQKNEYTRGLRVAQVRVIFAVPPHLRAPHVPKYMAYIEWFTPLRNPDPTTGLRATSRSSAHRGPAFDIVPLNHVVAACHLIPKFGTKHPVGWTRTNVLEECKAFYFNHWITVTQYYFGPFEDLDEFELAEWLLPNVGQGKTDEYLKLPITQKRCAPSFKTNKDLLKKVDSLPTQSGEWRCDIITVTGDKMTEGGKPMVEEVELWSRDPIECIRELLGNPAFKDCMRYAPERVFEDEEGEVRVFDEMWTADWWWDTQEKLPDGATIAPVILGTDETQLSQFSGDKTAWPVYITIGNISKETRRKVSARATILLGYLPSAKLDCFEEKTRSLNGYELFHTCMGELLRKLVGAGKNGVEMVCGDGHRRRVFPILAAYVADFPEQCLVACCKENRCPKCRVSAKERGDYKASEPRKPIRTATMLKQKHTRARFPDFEEDGLRPITKPFWSDLPHCDIFSSFTPDILHQLHKGMFKDHLVKWVTEIAGDEEVDSRFRKMTSYPALRHFKNGISTISQWTGSEHKEMQRVLIGLLAGSVQAEVMKAAVALLDFIYLARLKRHTSKTLDLLETALKTFHEHKDIFVRLDIRSHFNFPKMHQLVHYADSIRSRGSADGYNTESPERLHIDYAKAAYRASNKRDYTKQMTRWLARQEAMIRFRAYLDWVGDGVRSSADSEKEGTDEEDEEEEKSELYLDNTHRLAAQPAFSQLSLSTIATRYRAEHFLTALLRYFRRLYPPPSRTLYPNQLDRFDVYKQVSIRQPACKASGEPISFAKVRAVPSLPTTSGRPESVARFDTALVWSAEEQQKNEYTRGLRVAQVRVIFAVPPHLRAPHVPKYMAYIEWFTPLRNPDPTTGLRATSRSSAHRGPAFDIVPLNHVVAACHLIPKFGTKHPVGWTRTNVLEECKAFYFNHWITVTQYY

Secondary structure (DSSP, 8-state):
-TTSSSHHHHHHHHHHHHHS-HHHHHHHHHSHHIIIII--S--SHHHHHHHHHTS---S---EEEEEEEEEEEEPTTSPEEEEEEEEEE--HHHHHHHHHH-GGGGGGB-SS---EESSTTS-SEEE-SGGGSHHHHHHHTTSPTT-EEEEEEEEE--EE--SSS---EEEEEEEEETTB-HHHHH-GGGT-SEEEEEE-----TTS-HHHHHHHHHHHHHHHHHHHTHHHHHHHHH-EEEE-TTS-EEEEEEEEEEEE--HHHHHHHHTB-TTS-SSB---TTSTTS----PBP-HHHHHHHHHHHHTT---HHHHHTTB---S--GGGGSTT--HHHHB---IIIIIIIIIIIIIIIHHHHHHH-HHHHHHHHHTPPP-TTS---TT-STT--S--HHHHHHHHHHHHHHHTTTS-HHHHHHHHHHHHHHHHHT-SSEEHHHHHHHHHHHHHHHHHTTHHHHTTS-S---SHHHHHGGGHHHHHHHH--GGGG-THHHHHHHIIIIIHHHHTS-SSSHHHHHHHHHHHHHHHHHHHHHHHHHTS-----------------------EEESSSSEEEESS-SEEEEEHHHHHHHS--TTHHHHHHHHHHHHS-SS--PPPP-TT-EEEEESEEEEEPP--TTT---S-EEEEEEEPPBP-BTTB--BPPEE-EEEEE-GGGTTS--TTTSEEEEEEEEEEEPPGGG--TT--SEEEEEEEBPPP-PBPTTT-PEEEEB-EETTEE-EEEEEGGGEEEEE-EEE---SS--TT--TTTHHHH-SEEEE-TTSSHHHH-/-TTSSSHHHHHHHHHHHHHS-HHHHHHHHHSHHIIIII--S--SHHHHHHHHHTS---S---EEEEEEEEEEEEPTTSPEEEEEEEEEE--HHHHHHHHHH-GGGGGGB-SS---EESSTTS-SEEE-SGGGSHHHHHHHHHS-TT-EEEEEEEEE--EE--SSS---EEEEEEEEETTB-HHHHH-GGGT-SEEEEEE-----TTS-HHHHHHHHHHHHHHHHHHHTHHHHHHHHH-EEEE-TTS-EEEEEEEEEEEE--HHHHHHHHTB-TTS-SSB---TTSTTS----PBP-HHHHHHHHHHHHTT---HHHHHTTB---S--GGGGSTT--HHHHB---IIIIIIIIIIIIIIIHHHHHHH-HHHHHHHHHTPPP-TTS---TT-STT--S--HHHHHHHHTTHHHHHTTTS-HHHHHHHHHHHHHHHHHT-SSEEHHHHHHHHHHHHHHHHHTTHHHHTTS-S---SHHHHHGGGHHHHHHHH--GGGG-THHHHHHHIIIIIHHHHTS-SSSHHHHHHHHHHHHHHHHHHHHHHHHHTS-----------------------EEESSSSEEEESS-SEEEEEHHHHHHHS--TTHHHHHHHHHHHHS-SS--PPPP-TT-EEEEESEEEEEPP--TTTT--S-EEEEEEEPPBP-BTTB--BPPEE-EEEEE-GGGTTS--TTTSEEEEEEEEEEE--GGG--TT--SEEEEEEEBPPP-PBPTTT-PEEEEB-EETTEE-EEEEEGGGEEEEE-EEE---SS--TT--TTTHHHH-SEEEE-TTSSHHHH-

Radius of gyration: 38.49 Å; Cα contacts (8 Å, |Δi|>4): 2917; chains: 2; bounding box: 93×107×85 Å

Solvent-accessible surface area (backbone atoms only — not comparable to full-atom values): 86163 Å² total; per-residue (Å²): 100,80,81,36,90,36,68,50,52,43,52,49,51,64,52,41,64,83,65,41,54,68,72,58,43,33,52,52,40,64,32,62,40,36,51,71,40,44,48,60,95,49,66,40,49,67,49,45,49,52,41,48,67,67,44,74,73,68,62,46,66,81,42,78,45,79,46,78,43,76,27,79,34,61,38,71,87,70,42,60,26,70,44,79,41,60,36,38,33,29,50,57,64,40,39,50,44,43,62,48,34,31,59,91,41,41,88,46,48,55,71,66,64,45,88,46,50,79,45,94,86,62,77,40,42,36,21,37,43,36,36,30,14,46,44,45,52,61,53,53,70,75,46,64,90,81,60,27,67,34,35,26,33,37,34,49,55,74,43,76,56,47,79,97,51,69,92,45,65,47,29,44,31,34,39,34,49,50,36,43,42,53,72,50,48,65,31,72,90,64,58,50,56,44,79,37,30,37,49,64,86,73,84,56,77,31,31,47,81,88,52,30,63,61,49,51,52,45,48,48,27,50,51,50,29,63,55,47,48,70,46,29,60,31,30,70,68,37,39,81,40,58,32,29,82,71,48,76,42,42,32,26,48,27,63,51,35,40,30,44,54,68,69,55,40,14,60,75,56,38,33,41,78,73,43,54,55,41,30,64,51,50,59,86,51,25,54,51,97,66,90,56,59,65,56,50,60,70,60,51,51,50,51,29,48,40,48,74,72,68,51,89,52,75,64,46,67,71,61,35,54,49,94,42,78,62,62,42,63,76,66,38,40,91,39,51,70,36,76,13,54,46,55,35,52,55,66,40,38,47,50,32,48,39,50,68,38,48,49,47,54,50,34,65,70,47,29,63,66,55,51,23,52,43,45,36,31,38,51,76,45,88,94,51,82,78,41,76,74,23,64,82,74,58,85,74,82,50,74,68,55,41,55,51,46,62,36,46,44,66,57,61,42,47,49,49,57,57,62,56,58,40,39,20,51,47,19,48,51,49,27,52,56,52,55,63,25,43,37,37,36,53,64,54,42,48,50,33,52,48,22,48,51,48,18,65,74,33,50,59,53,43,40,77,70,66,71,41,90,73,53,54,43,58,64,57,36,54,59,73,48,46,58,60,44,24,49,30,49,7,25,38,70,69,38,28,54,64,52,59,61,57,46,38,47,68,70,44,36,50,24,43,69,73,30,66,72,58,78,31,65,64,46,23,53,53,51,49,50,46,53,51,20,52,52,50,49,49,52,48,51,29,60,66,66,72,47,63,64,69,69,70,78,64,69,66,64,81,58,77,60,59,83,76,62,74,84,62,57,67,35,71,75,49,104,43,39,36,32,60,61,60,58,77,39,71,61,39,46,54,68,52,44,23,63,59,42,67,35,76,54,50,64,62,30,48,42,52,51,47,39,68,76,49,48,87,94,48,96,67,72,71,85,57,83,83,49,49,32,34,30,36,48,48,40,34,29,46,41,76,69,33,73,37,58,61,49,65,76,42,69,40,60,38,39,22,37,53,58,40,74,60,44,99,93,42,75,59,44,74,50,39,61,29,38,27,31,28,61,40,81,90,45,63,80,61,87,51,79,72,79,23,43,27,44,25,36,36,39,41,33,34,39,59,41,78,86,62,61,46,93,91,51,65,55,47,30,28,38,34,35,36,34,36,63,69,44,75,54,37,88,55,76,64,36,25,37,32,31,72,26,72,43,97,93,37,71,28,63,42,58,42,52,46,84,41,54,57,43,61,50,47,57,33,60,62,44,45,80,67,64,71,80,64,50,30,39,74,47,28,77,75,68,50,62,44,30,29,49,44,42,55,68,40,70,63,64,53,102,98,83,79,35,90,36,68,48,53,43,53,50,50,64,52,42,64,84,64,41,55,68,72,57,42,34,53,52,42,64,32,64,42,36,53,71,40,44,48,61,94,50,65,41,50,68,49,45,50,53,40,49,67,66,44,74,73,68,63,46,64,80,41,77,45,80,45,75,42,76,28,79,35,61,39,75,87,69,41,60,27,70,43,79,41,60,36,39,32,29,50,58,65,40,39,50,45,43,62,47,35,31,59,90,43,40,88,47,49,54,71,64,63,46,88,44,49,80,46,92,86,62,77,40,42,35,21,37,43,36,37,31,15,44,45,46,52,61,52,53,70,75,47,64,92,81,62,26,65,36,36,26,33,38,34,48,55,77,43,76,55,46,78,98,50,70,91,45,64,48,29,44,32,34,38,35,49,49,34,43,41,54,72,50,48,64,32,70,89,64,59,49,53,42,80,38,30,36,48,65,85,72,84,55,77,29,32,48,79,88,50,31,62,62,50,50,53,42,48,48,28,50,51,51,30,62,54,46,48,70,47,30,61,30,30,69,69,36,40,81,43,57,33,30,83,70,50,75,41,44,32,25,48,28,64,52,34,41,29,45,53,68,69,55,40,14,60,75,57,37,31,40,78,72,41,53,54,42,30,63,52,50,58,85,50,26,54,51,98,67,89,57,58,66,56,48,60,69,62,50,50,50,51,30,48,40,47,74,73,69,51,91,52,76,63,45,66,73,63,35,53,49,93,42,78,62,62,44,64,76,66,38,40,93,40,52,70,36,75,14,53,49,54,35,53,54,67,40,39,47,50,33,47,39,51,68,37,48,50,48,54,50,35,66,70,48,29,63,67,55,50,24,52,45,44,36,32,39,49,76,46,88,94,51,81,79,42,77,75,23,65,84,74,58,85,73,82,52,76,67,56,43,54,52,46,62,38,47,45,67,56,60,43,47,50,52,59,56,60,56,57,40,39,20,52,46,19,48,50,48,29,52,58,53,56,63,26,42,38,39,34,54,64,55,44,49,51,34,52,48,22,49,52,48,18,65,72,32,49,60,53,43,41,75,68,66,72,40,90,73,56,53,44,60,64,59,37,56,59,73,48,46,58,60,46,25,50,31,48,6,24,39,68,69,38,29,54,63,51,60,61,57,45,37,48,68,71,44,35,50,25,44,68,74,31,68,75,59,79,31,65,66,47,21,53,53,51,48,51,43,53,51,19,52,52,50,48,50,52,47,50,30,61,67,67,72,46,64,61,69,70,68,78,66,69,66,64,82,57,77,60,60,82,76,61,76,84,62,58,69,33,70,75,49,104,43,37,38,33,59,60,62,58,77,40,71,62,40,45,53,67,51,44,23,63,59,41,68,34,73,56,48,66,61,30,47,43,50,51,49,37,69,78,48,48,86,92,48,96,65,72,72,85,56,83,83,49,48,32,34,29,37,48,49,39,34,29,47,41,76,70,34,73,37,59,61,48,64,77,42,68,40,62,38,39,22,38,52,59,40,74,60,47,99,92,42,73,60,44,74,51,38,63,30,38,27,33,26,62,42,81,88,46,63,79,62,87,50,80,73,81,24,43,28,43,26,36,35,38,40,35,34,37,59,41,76,87,61,58,46,94,91,52,65,52,47,31,28,39,33,34,36,34,36,64,70,45,73,55,37,88,54,74,62,36,25,38,33,30,71,27,72,44,97,94,37,71,27,66,42,59,40,52,45,85,40,54,56,41,61,49,46,59,34,59,62,44,46,80,67,63,71,80,64,51,30,39,76,46,29,77,75,68,50,62,44,30,29,49,44,42,54,68,40,68,65,64,54,103

pLDDT: mean 87.86, std 13.1, range [28.39, 98.31]

Foldseek 3Di:
DPPFPDPVLLVVLLCPQLPHFQVVVLVVLPDPCCCPPVNGPARHSVSSLVRLVPFDFQQFDKDKDKDKDFAPAADPVRGQDIDIWIKIFGQPVSNALCLFQPLVQVVFFDFAADWDAPDPVRPKTKFFAQSNFCQRVVLVVVDDPQETEWAKEKEWDKDAQDDVDDRDIWIWIKIATSRGGLVLLLDVLNVRIDTGITQTPDPPPSYDPVCSVLVVLQSVQVSVLVSCVVLLVCQVFFDWHQGSNGDIGGYHYAHQAYFYDQVVLCSLLQADSLAQSFFQDFLACLQDLDDGHGDFLVVVQVVLCVVVVVDDDPVCVSSRGHNHNGGSCSSTPPDDSSLRYFDALQVLQLVNCQVVPLVLLLCVQLPQVLLQLQLQQWADFPPADRPNRRDPPDDDDDSVVSLNCLLCVLLSSFQRHDLLSLQLSLLSSLLSLLLLWSMDMPVSLVSNVVSLVSNSVRVCVSCVVVVDPDDSGNSSNVSSCSSVSCNHRNRRSSRYSVSVVVVCVVQPNSQCVSAPVPVSRVSSSSSVSSSSSSSVVVVVVCVVVVNVVPPPCVVVPPDDPPDPPPPADWDDPDVWKIFGPAFPDWFAFPVCLCPQLVCVCVLVQQQVVCCVVPPPPRPADHDDRNGTWRWHFKMWTWDDDDPGRNDPTDTGIAGAAGWDPDDDPDPTDFGDWFKFWFFDVVPNPDPDVQPGTFIKTWRIWTADDPSNDDPPDDGIKTKIFTKDRWDQADPRSRWTKIFFPDDPRHTHIHMGHPVRGHGTWGKTANCHNHHDSPRGNRCCVVPGGMTTTRQSNDSVSVD/DPPFPDPVLLVVLLCPQQPHFQVVVQVVLPDPCCCPPVNTPARHSVSSLVRLVPFDFQQFDKDKDKDKDFAPAADPVRGQDIDIWIKIFGQVVSNALCLFAPLVQVVFFDFAADWDAPDPVRPKTKFFAQSNFCQRVVLVVVDDPQETEWAKEKEWDKDAQDDVDDRDIWIWIKIATSRGHLVLLLDVLSVRIDTGITQTPDPPPSYDPVCSVLVVLQSVQVSVLVSCVVLLVCQVFFDWHQGSNRDIGGYHYAHQAYFYDQVVLCSLLQADSLAQSFFQDFLACLLDLDDGHGDFLVVVQVVLCVVVVVDDDPVCVSSRGHNHNDGSCSSTPPDDSSLRYFDALQVLQLVNCQVPPLVLLLCVQLPQVLLQLQLQQWADFPPADRPNRRDPPDPDDDSVVSLNCLLCVLLSSFQRHDLLSLQLSLLSSLLSLLLLWSMDMPVSLVSNVVSLVSNSVRVCVSCVVVVDPDDSGNSSNVSSCSSVSCNHRNRRSSRYSVSVVVVCVVQPNSQCVSAPVPVSRVSSSSSVSSSSSSSVVVVVVCVVVVHVVPPPCVVPPPDDPPDPPPPADWDDPDVWKIFGPAFPDWFAFPVCLCPQLVPVCVLVQQQVVVCVVPPPPRPADHDDRNGTWRWHFKMWTWDDDDNGRNDPTDTGIFGAAGWDPDDDPDPTDFGDWFKFWFFDVPPNPDPDPQPGTFIKTWRIWTADDPSNDDPPDDGIKTKIFTKDRWDQADPSSRWTKIFFDDDPRHTHIHMGHPVRGHGTWGKTANCHNHHDSPRGNRCCVVPGGMTTTRQSNDSVSVD

Organism: Coprinellus micaceus (NCBI:txid71717)